Protein 6OWE (pdb70)

Sequence (1786 aa):
RHMQEILDAILSGDAASADYAALALPESYRAVTLHKGEERMFDGLASSRDKDPRKSLHLDDVPLPELGPGEALVAVMASSVNYNTVWSSSIFEPVSTFGFLERYGRLSPLTARHDLPYHVLGSDLAGVVLRTGAGVNAWKPGDEVVAHCLSVELESPDGHNDTMMDPEQRIWGFETNFGGLAQLALVKTNQLLPKPKHLTWEEAASPGLVNSTAYRQLVSRNGAGLKQGDNVLIWGASSSGGLGSYATQYALAGGATPICVVSSPRKADICRAMGAEAIIDRSSAEGYRFWKDEEHHQDPREWKRLGGKIREFTGGEDVDIVFEHPGRRETFGASVYVTRKGGTIVTCASTSGYMHQYDNRYLWMSLKRIVGSHFANYREAFEANRLVAKGKIHPTLSKVYALEETGQAALDVHHNKHQGKVGVLCLAPREGLGVTDPELRSSKKHLTKINAFRNEGRHMQEILDAILSGDAASADYAALALPESYRAVTLHKGEERRMFDGLASSRDKDPRKSLHLDDVVPLPELGPGEALVAVMASSVNYNTVWSSIFEPVSTFGFLERYGRLSPLTARHDLPYHVLGSDLAGVVLRTGAGVNAWKPGDEVVAHCLSVELESPDGHNDTMMDPEQRIWGFETNFGGLAQLALVKTNQLLPKPKHLTWEEAASPGLVNSTAYRQLVSRNGAGLKQGDNVLIWGASSSGGLGSYATQYALAGGATPIICVVSSPRKADICRAMGAEAIIDRSSAEGYRFWKDEHHQDPREWKKRLGGKIREFTGGEDVDIVFEHPGRETFGASVYVTRKGGTIVTCASTSGYMHQYDNRYLWMSLKRIVGSHFANYREAFEANRLVAKGKIHPTLSKVYALEETGQAALDVHHNKHQGKVGVLCLAPREGLGVTDPELRSKHLTKINAFRNGRHMQEILDAILSGDAASADYAALALPESYRAVTLHKGEERMFDGLASRDKDPRKSLHLDDVPLPELGPGEALVAVMASSVNNYNTVWSSIFEPVSTFGFLERYGRLSPLTARHDLPYHVLGSDLAGVVLRTGAGVNAWKPGDEVVAHCLSVELESPDGHNDTMMDPEQRIWGFETNFGGLAQLALVKTNQLLPKPKHLTWEEAASSPGLVNSSTAYRQLVSRNGAGLKQGDNVLIWGASGGLGSYATQYALAGGATPICVVSSPRKADICRAMGAEAIIDRSSAEGYRFWKDEHHQDPRREWKRLGGKIREFTGGEDVDIVFEHPGRRETFGASVYVTRKGGTIVTCASTSGYMHQYDNRYLWMMSLKRIVGSHFANYREAFEANRLVAKGKIHPTLSKVYALEETGQAALDVHHNKHQGKVGVLCLAPREGLGVTDPELRSKHLTKINAFRNRHMQEILDAILSGDAASADYAALALPESYRAVTLHKGEERMFDGLASRDKDPRKSLHLDDVPLPELGPGEALVAVMASSVNYNTVWSSSIFEPVSTFGFLERYGRLSPLTARHDLPYHVLGSDLAGVVLRTGAGVNAWKPGDEVVAHCLSVELESPDGHNDTMMDPEQRIWGFETNFGGLAQLALVKTNQLLPKPKHLTWEEAASSPGLVNSSTAYRQLVSRNGAGLKQGDNVLIWGASGGLGSYATQYALAGGATPIICVVSSPRKADICRAMGAEAIIDRSAEGYRFWKDEHHQDPREWKRLGGKIREFTGGEDVDIVFEHPGRETFGASVYVTRKGGTIVTCASTSGYMHQYDNRYLWMMSLKRIVGSHFANYREAFEANRLVAKGKIHPTLSKVYALEETGQAALDVHHNKHQGKVGVLCLAPREGLGVTDPELRSSKHLTKINAFR

Radius of gyration: 35.24 Å; Cα contacts (8 Å, |Δi|>4): 4575; chains: 4; bounding box: 101×75×95 Å

Foldseek 3Di:
DLLVVVLVLVQVPDQDLVNLQPRDDDFWWKFWKFFQVCLCVQPPDDLLPQFLVVGIDTDIGGDFDAAAQKFKWQFQWAFDDVLNLCQSNQPPHHLLVLLVVQLVPDVVSVSFNDRMAGAGQKTWGFTRDHYPPDDPDGGGATWIFGFWDADCPDVLPPVPNVRRPSIDGHRNSGGQHRLIRMGMDRCLGIDHFQQQDWRQLSRQQRFLLLQLLCQACDPLHFNDAAAFEEEEEQLFAANNVNNLLCCVLRNHAYQYEAADVVSVVLSVVSPHDRYHHCNVVVQAQPPDDPHGDVVSLVVVLVSSCVVVVRDFGQEYADACAARCVQSRLQRHAQCHEYEYAYHVPDHPHDYDCCSCPVSVYYYRYTYTGRSVSSNVSVVCCSVVSTEAQEAEEDESVCVSVSSSCVSNVVATHIYMYGHSNPDTDDRRPPNVSCVVCVCVNCSNYD/DDPLLVVVVVQVQVVDQDLVNLQPRDDDQWWKFWKFFLVCLCVQPPHDLLPQFLVVGIDTDIGGDFDAAAQKFKWFFFWAFDDVLNLCQSNQPPHHLLVLLVVQLVPDVVSVSFNDRMAGAGQKGWGFTRDHYHPDDPDGGGATWIFGFKDAPCPDVLCVVPNVRRPSIDGHRNSGGQHRLIRMGMGRCLRIDHFQQQDWRFLSRQQRFLLLQLLCQACDPLHQNDAAAFEEEEEQLFAANNVNNLLCCVLRNHAYQYEAADVVSVVLSVVSPHDHYHRCNVVVQAQAPDDPHGDVVSLVVVLVSVCVVVVRDFGQEYADACAARCVQSRLQRHAQCHEYEYAYHVPDHPHDYDCCSCVVSVYYYRYTYTHRSVSSNVSSVCCSVVSTAAQEAEEEESVCVSVSSSCVSVVVATHIYMYGHSNPDPDDRRPPNVSCVVNVCVNCSRYD/DVLLVVVLVQVQVVDDDLVNLQPRDDDFKWKFWKFFLVCLCVCPPHDLLPQFLLVGIDTDIGGDFDAAAQKFKWQFFWAFQAPLNLCQSNQPPHHLLVLLVVQLVPDVVSVSQNDRMAGAGQKTWGFTRDHYPPDDPDGGGFTWMWAQKDAPCPDVQPVVPNVRGPDIDGHRRNGGQHRLIRMGMDGNLGIAHFQQQDARQFSRFLHFLLLQLLCQACDPLHFNDAAAFEEEAEPLLANNNVNNLLVCVLRNHAYQYEAADVVSVQLSVLSPHDRYHRCNVVPQQQCPDDPRGDVVSLVVVLVSSCVVVVRDFGQEYADACAARCQQSRLQRHAQQHEYEYAHHNPDHPHDYDCCSCVVSVYYYRYGYTHDSVSVNVSSVCCSVVSGAGQEAEEEESVCVSVLSSCNSVVVFSHTYMYGHSNPDPDDRRPDNVSCVVRVSSNCSRYD/DLLVVVLVLVQVVDHDLVNLQPRDDDQWWKFWKFFQVCQCVCPPDDLLPQFLVVGIDTDIGGDFDAAAQKFKWQFFWAFAAPLNLCQSNQPPHHLLVLLVVQLVPDVVSVSQNDRMAGAGQKTWGFTRDHHPPDDPDGGGFTWIFAFKDAPCPDVQPVVPNVRGPDIDGHRRNGGQHRLIRMGMDGNLGIAHFQQQDWRQFSRFLHQLLLQLLCQPCDPLHFNDAAAFEEEAEPLLANNNVNNLLVCVLRNHAYQYEAADPVSVQLSVLSPHDRYHRCVVVPQQQAPDPPHGDVVSLVVVLVSSCVVVVRDFGQEYADACAARCVQSVLQRHAQQHEYEYAHHNPDHPHDYDCCSCVVSVYYYRYGYTHDSVSVNVSSVCVSVVSGAGQEQEEEESVCVSVQSSCNSVVVFSHTYMYGHSNPDTDDRRPPNVSNVVCVSNNHSRD

InterPro domains:
  IPR010085 Crotonyl-CoA reductase [TIGR01751] (32-428)
  IPR011032 GroES-like superfamily [SSF50129] (49-230)
  IPR013149 Alcohol dehydrogenase-like, C-terminal [PF00107] (236-378)
  IPR013154 Alcohol dehydrogenase-like, N-terminal [PF08240] (65-193)
  IPR020843 Enoylreductase domain [SM00829] (49-415)
  IPR036291 NAD(P)-binding domain superfamily [SSF51735] (198-392)
  IPR051603 Zinc-Containing ADH Family: Quinone Oxidoreductase/CCCR [PTHR44154] (21-416)

Nearest PDB structures (foldseek):
  6na4-assembly1_B  TM=9.477E-01  e=1.054E-97  Kitasatospora setae KM-6054
  3hzz-assembly1_C  TM=9.915E-01  e=1.833E-90  Streptomyces collinus
  3krt-assembly1_C  TM=9.828E-01  e=1.570E-88  Streptomyces coelicolor
  4a0s-assembly1_B  TM=9.106E-01  e=6.440E-63  Streptomyces cinnabarigriseus
  4y0k-assembly1_A  TM=8.969E-01  e=2.979E-45  Streptomyces sp. NRRL 2288

B-factor: mean 26.21, std 10.28, range [14.41, 88.29]

Solvent-accessible surface area: 62397 Å² total; per-residue (Å²): 227,86,12,82,104,1,20,65,17,17,76,70,70,124,32,58,39,76,71,13,56,85,32,56,58,14,154,49,4,88,0,0,0,0,59,73,82,52,48,186,78,12,103,88,85,64,45,138,94,27,22,0,128,130,0,15,47,43,37,94,4,82,38,27,131,68,5,49,29,14,0,9,0,0,0,0,0,0,0,3,5,75,23,3,0,63,2,0,2,18,36,72,75,21,1,4,38,51,1,65,157,7,10,164,37,10,122,47,10,45,35,14,68,50,94,39,0,0,1,2,1,1,2,0,0,3,0,1,53,39,17,52,44,21,76,60,42,120,23,23,31,66,0,8,2,4,1,3,4,7,62,11,27,23,20,35,1,2,55,9,1,0,35,1,69,47,17,21,13,5,3,30,23,3,0,5,0,0,0,0,40,0,2,10,4,35,11,31,3,0,7,69,10,3,117,1,0,5,10,2,5,4,1,0,8,18,26,12,3,4,10,0,2,4,0,0,6,8,185,36,9,5,16,14,59,9,14,7,6,0,0,0,3,31,0,2,16,15,28,1,0,0,0,0,21,0,0,55,37,5,23,9,45,5,0,0,1,5,32,33,101,132,26,10,81,14,0,127,64,34,43,4,162,8,22,1,26,94,76,84,52,40,20,173,6,30,126,77,124,46,91,13,14,70,175,23,4,136,97,0,9,35,51,2,120,127,85,11,74,46,55,38,0,22,6,0,0,0,24,25,0,67,74,6,0,2,0,0,1,53,7,6,61,59,32,7,18,0,0,0,12,22,11,57,56,23,72,53,0,28,0,7,0,91,72,0,36,93,26,4,4,67,0,2,2,0,22,7,0,0,5,44,8,0,63,23,1,19,34,5,2,42,85,5,112,1,19,2,2,2,5,84,24,23,44,9,121,92,0,10,48,0,0,14,16,10,19,38,76,139,35,10,2,6,2,0,0,21,16,13,4,82,143,71,44,37,20,44,82,36,74,132,42,42,84,156,22,72,123,115,3,58,32,2,76,113,166,45,213,85,7,67,100,0,13,66,16,16,79,67,73,122,31,57,38,77,70,14,55,85,30,56,59,14,160,54,5,75,0,0,0,0,59,67,82,54,58,187,78,10,108,90,86,66,48,137,95,24,23,0,129,128,0,16,47,41,36,95,5,81,41,26,144,61,5,46,29,15,0,9,0,0,0,0,0,0,0,3,5,76,24,3,0,64,1,0,3,18,30,67,74,24,1,1,37,54,0,70,154,6,11,164,33,11,120,43,11,45,49,12,58,46,83,38,0,0,0,2,1,1,2,0,0,3,0,0,53,39,14,54,46,16,65,59,42,113,24,22,29,65,0,8,2,4,0,2,5,5,67,9,26,22,19,33,1,2,56,10,1,0,32,1,68,48,16,21,11,4,3,28,21,3,0,5,0,0,0,0,28,0,1,8,3,33,11,32,3,0,6,68,10,3,116,1,0,5,8,4,6,4,2,0,8,19,26,13,4,4,9,0,2,5,0,0,5,8,181,36,9,6,16,14,60,9,14,8,4,0,0,0,3,31,0,2,18,16,28,0,0,0,0,0,23,0,0,54,38,4,24,9,38,3,0,0,1,5,28,33,97,136,27,9,82,13,0,126,66,22,44,3,159,7,22,1,27,94,71,83,50,39,20,176,5,34,136,76,131,54,90,12,33,57,194,24,4,97,97,0,10,34,55,2,120,128,82,21,75,46,60,39,0,21,6,0,0,0,24,25,0,65,74,7,0,1,0,0,2,50,8,5,60,62,30,8,18,0,0,0,13,22,10,59,55,24,74,54,0,28,0,6,0,88,64,0,36,94,26,4,6,68,0,2,2,0,17,7,0,0,5,43,7,0,62,26,1,18,34,4,1,41,84,5,118,0,18,2,2,2,5,75,22,16,43,6,108,86,0,11,64,0,0,22,20,10,22,41,74,143,36,12,2,7,3,0,0,22,16,8,5,80,141,69,44,41,17,43,82,43,81,137,42,42,79,158,29,72,121,101,2,60,35,4,77,118,98,181,70,16,98,77,1,19,63,15,18,80,68,71,120,33,56,37,76,70,14,54,88,34,57,59,12,155,55,4,79,0,0,0,0,55,72,79,55,23,170,76,7,104,89,92,61,54,142,97,27,22,0,126,133,0,20,50,48,36,96,5,82,43,24,144,61,5,50,26,19,0,8,0,0,0,0,0,0,2,3,36,123,24,5,2,113,1,0,2,15,30,118,112,23,9,2,24,60,4,62,130,35,10,191,88,23,121,50,14,42,41,18,61,51,91,37,0,0,1,1,6,10,2,0,0,3,0,1,55,44,15,55,35,20,68,57,40,116,24,23,31,62,0,9,9,8,6,12,5,12,74,10,48,32,24,42,0,2,59,10,6,1,32,2,76,110,42,24,16,4,2,29,46,6,0,5,0,0,0,0,37,0,1,9,4,40,4,23,3,0,8,63,10,2,118,0,0,6,9,2,6,6,3,2,10,27,35,41,5,4,8,0,2,5,0,0,4,8,183,32,10,8,14,12,55,8,3,8,2,0,0,0,3,31,0,4,35,35,29,0,2,0,0,0,11,0,0,58,17,4,4,6,44,3,0,0,1,5,37,31,103,98,62,9,72,0,0,124,45,9,30,3,156,8,22,1,27,105,72,83,52,19,11,158,6,41,136,77,131,50,89,12,26,70,197,22,3,139,99,0,8,37,52,2,119,126,81,18,75,48,56,39,0,20,6,0,0,0,22,24,0,62,68,6,0,2,0,0,1,52,7,5,56,45,34,6,18,0,0,0,10,23,14,119,54,23,85,57,0,26,0,7,0,56,71,0,39,69,28,6,6,69,0,2,2,0,24,40,0,1,6,42,6,4,45,21,0,17,38,1,2,40,76,4,87,0,11,2,4,2,8,74,14,22,37,3,110,90,0,11,60,0,0,22,6,20,33,66,102,124,42,66,20,33,4,0,0,19,15,12,5,84,144,73,43,33,19,45,84,36,75,116,28,42,83,149,47,81,118,86,3,58,15,5,66,161,214,83,9,93,91,0,22,69,16,15,78,68,69,122,31,56,38,76,71,14,56,87,32,51,62,13,153,51,3,75,0,0,0,0,54,74,77,56,25,164,77,9,102,88,86,64,53,151,94,27,20,0,127,130,0,20,49,42,34,93,4,82,41,28,122,59,5,55,26,14,0,10,0,0,0,0,0,0,2,2,39,118,26,5,2,112,1,0,2,18,34,117,110,21,9,2,24,62,3,60,127,35,9,185,89,26,122,45,16,43,36,13,61,52,89,38,0,0,1,2,9,10,2,0,0,4,0,1,57,44,13,64,36,23,70,58,41,117,24,23,26,61,0,9,10,8,6,12,5,15,64,10,36,25,24,44,0,2,58,11,6,1,32,1,78,83,40,21,14,4,2,31,46,8,0,6,0,0,0,0,32,0,2,8,1,40,4,29,4,1,8,62,11,2,131,1,0,5,9,2,5,6,3,3,8,25,38,41,5,4,8,0,1,4,0,0,4,8,180,32,10,8,15,11,56,8,4,7,3,0,0,0,3,32,0,4,34,36,30,0,2,0,0,0,12,0,0,57,18,4,3,6,45,3,0,0,1,5,34,31,100,185,64,11,80,20,0,127,42,10,30,3,157,10,23,1,26,102,66,82,52,20,13,160,7,41,129,72,128,47,89,13,13,70,178,24,3,138,100,0,9,38,54,1,119,126,80,19,74,45,56,40,0,20,5,0,0,0,22,24,0,67,74,7,0,1,0,0,1,52,8,5,59,45,34,6,18,0,0,0,10,24,15,120,56,24,88,53,0,28,0,7,0,61,73,0,38,63,28,5,6,68,0,2,2,0,24,41,0,2,6,37,4,4,46,22,1,16,38,2,2,39,75,4,83,0,11,2,5,3,20,78,16,19,44,12,107,87,0,11,54,0,0,15,5,20,33,46,102,111,62,72,20,31,3,0,0,19,14,13,5,82,145,70,42,36,19,42,85,47,90,124,36,40,80,135,46,80,115,83,3,58,20,12,124

CATH classification: 3.90.180.10 (+1 more: 3.40.50.720)

Structure (mmCIF, N/CA/C/O backbone):
data_6OWE
#
_entry.id   6OWE
#
_cell.length_a   109.100
_cell.length_b   78.700
_cell.length_c   138.900
_cell.angle_alpha   90.00
_cell.angle_beta   108.10
_cell.angle_gamma   90.00
#
_symmetry.space_group_name_H-M   'P 1 21 1'
#
loop_
_entity.id
_entity.type
_entity.pdbx_description
1 polymer 'Crotonyl-CoA carboxylase/reductase'
2 non-polymer 'NADPH DIHYDRO-NICOTINAMIDE-ADENINE-DINUCLEOTIDE PHOSPHATE'
3 non-polymer "5'-O-[(S)-{[(S)-[(3R)-4-({(1E)-3-[(2-{[(2S)-2-carboxybutanoyl]sulfanyl}ethyl)amino]-3-oxoprop-1-en-1-yl}amino)-3-hydroxy-2,2-dimethyl-4-oxobutoxy](hydroxy)phosphoryl]oxy}(hydroxy)phosphoryl]adenosine 3'-(dihydrogen phosphate)"
4 non-polymer IMIDAZOLE
5 water water
#
loop_
_atom_site.group_PDB
_atom_site.id
_atom_site.type_symbol
_atom_site.label_atom_id
_atom_site.label_alt_id
_atom_site.label_comp_id
_atom_site.label_asym_id
_atom_site.label_entity_id
_atom_site.label_seq_id
_atom_site.pdbx_PDB_ins_code
_atom_site.Cartn_x
_atom_site.Cartn_y
_atom_site.Cartn_z
_atom_site.occupancy
_atom_site.B_iso_or_equiv
_atom_site.auth_seq_id
_atom_site.auth_comp_id
_atom_site.auth_asym_id
_atom_site.auth_atom_id
_atom_site.pdbx_PDB_model_num
ATOM 1 N N . ARG A 1 3 ? 13.911 -27.774 -73.395 1.00 50.25 -1 ARG A N 1
ATOM 2 C CA . ARG A 1 3 ? 13.176 -26.626 -72.907 1.00 43.46 -1 ARG A CA 1
ATOM 3 C C . ARG A 1 3 ? 13.659 -26.218 -71.518 1.00 32.96 -1 ARG A C 1
ATOM 4 O O . ARG A 1 3 ? 13.830 -27.046 -70.599 1.00 35.16 -1 ARG A O 1
ATOM 12 N N . HIS A 1 4 ? 13.873 -24.919 -71.378 1.00 30.65 0 HIS A N 1
ATOM 13 C CA . HIS A 1 4 ? 14.040 -24.357 -70.050 1.00 29.80 0 HIS A CA 1
ATOM 14 C C . HIS A 1 4 ? 12.825 -24.664 -69.168 1.00 30.30 0 HIS A C 1
ATOM 15 O O . HIS A 1 4 ? 12.994 -24.930 -67.975 1.00 29.63 0 HIS A O 1
ATOM 22 N N . MET A 1 5 ? 11.599 -24.682 -69.745 1.00 31.56 1 MET A N 1
ATOM 23 C CA . MET A 1 5 ? 10.396 -24.931 -68.934 1.00 28.46 1 MET A CA 1
ATOM 24 C C . MET A 1 5 ? 10.358 -26.366 -68.442 1.00 28.52 1 MET A C 1
ATOM 25 O O . MET A 1 5 ? 10.034 -26.614 -67.279 1.00 28.60 1 MET A O 1
ATOM 30 N N . GLN A 1 6 ? 10.745 -27.327 -69.296 1.00 28.85 2 GLN A N 1
ATOM 31 C CA . GLN A 1 6 ? 10.820 -28.715 -68.854 1.00 30.91 2 GLN A CA 1
ATOM 32 C C . GLN A 1 6 ? 11.818 -28.885 -67.704 1.00 32.49 2 GLN A C 1
ATOM 33 O O . GLN A 1 6 ? 11.549 -29.618 -66.743 1.00 33.45 2 GLN A O 1
ATOM 39 N N . GLU A 1 7 ? 12.964 -28.208 -67.774 1.00 30.15 3 GLU A N 1
ATOM 40 C CA . GLU A 1 7 ? 13.953 -28.286 -66.696 1.00 33.84 3 GLU A CA 1
ATOM 41 C C . GLU A 1 7 ? 13.394 -27.744 -65.382 1.00 34.94 3 GLU A C 1
ATOM 42 O O . GLU A 1 7 ? 13.704 -28.271 -64.302 1.00 30.32 3 GLU A O 1
ATOM 48 N N . ILE A 1 8 ? 12.602 -26.665 -65.453 1.00 29.45 4 ILE A N 1
ATOM 49 C CA . ILE A 1 8 ? 11.951 -26.141 -64.249 1.00 29.58 4 ILE A CA 1
ATOM 50 C C . ILE A 1 8 ? 11.000 -27.183 -63.673 1.00 27.84 4 ILE A C 1
ATOM 51 O O . ILE A 1 8 ? 10.993 -27.441 -62.461 1.00 31.97 4 ILE A O 1
ATOM 56 N N . LEU A 1 9 ? 10.174 -27.801 -64.528 1.00 25.12 5 LEU A N 1
ATOM 57 C CA . LEU A 1 9 ? 9.229 -28.797 -64.018 1.00 26.20 5 LEU A CA 1
ATOM 58 C C . LEU A 1 9 ? 9.970 -29.975 -63.412 1.00 30.65 5 LEU A C 1
ATOM 59 O O . LEU A 1 9 ? 9.638 -30.457 -62.314 1.00 25.94 5 LEU A O 1
ATOM 64 N N . ASP A 1 10 ? 11.012 -30.438 -64.100 1.00 29.04 6 ASP A N 1
ATOM 65 C CA . ASP A 1 10 ? 11.760 -31.570 -63.574 1.00 35.04 6 ASP A CA 1
ATOM 66 C C . ASP A 1 10 ? 12.337 -31.260 -62.198 1.00 27.67 6 ASP A C 1
ATOM 67 O O . ASP A 1 10 ? 12.315 -32.117 -61.316 1.00 30.97 6 ASP A O 1
ATOM 72 N N . ALA A 1 11 ? 12.860 -30.040 -61.996 1.00 29.89 7 ALA A N 1
ATOM 73 C CA . ALA A 1 11 ? 13.359 -29.654 -60.679 1.00 27.70 7 ALA A CA 1
ATOM 74 C C . ALA A 1 11 ? 12.268 -29.767 -59.627 1.00 32.24 7 ALA A C 1
ATOM 75 O O . ALA A 1 11 ? 12.486 -30.348 -58.560 1.00 30.71 7 ALA A O 1
ATOM 77 N N . ILE A 1 12 ? 11.074 -29.231 -59.923 1.00 28.52 8 ILE A N 1
ATOM 78 C CA . ILE A 1 12 ? 9.970 -29.290 -58.962 1.00 28.53 8 ILE A CA 1
ATOM 79 C C . ILE A 1 12 ? 9.585 -30.739 -58.685 1.00 32.29 8 ILE A C 1
ATOM 80 O O . ILE A 1 12 ? 9.425 -31.144 -57.526 1.00 34.62 8 ILE A O 1
ATOM 85 N N . LEU A 1 13 ? 9.472 -31.557 -59.741 1.00 32.26 9 LEU A N 1
ATOM 86 C CA . LEU A 1 13 ? 9.011 -32.927 -59.550 1.00 28.47 9 LEU A CA 1
ATOM 87 C C . LEU A 1 13 ? 10.032 -33.775 -58.798 1.00 35.77 9 LEU A C 1
ATOM 88 O O . LEU A 1 13 ? 9.645 -34.731 -58.121 1.00 38.00 9 LEU A O 1
ATOM 93 N N . SER A 1 14 ? 11.319 -33.435 -58.882 1.00 37.96 10 SER A N 1
ATOM 94 C CA . SER A 1 14 ? 12.340 -34.255 -58.229 1.00 44.40 10 SER A CA 1
ATOM 95 C C . SER A 1 14 ? 12.149 -34.272 -56.719 1.00 51.31 10 SER A C 1
ATOM 96 O O . SER A 1 14 ? 12.351 -35.305 -56.071 1.00 48.91 10 SER A O 1
ATOM 99 N N . GLY A 1 15 ? 11.753 -33.140 -56.143 1.00 52.87 11 GLY A N 1
ATOM 100 C CA . GLY A 1 15 ? 11.468 -33.064 -54.733 1.00 55.94 11 GLY A CA 1
ATOM 101 C C . GLY A 1 15 ? 12.632 -32.649 -53.867 1.00 59.54 11 GLY A C 1
ATOM 102 O O . GLY A 1 15 ? 12.414 -32.302 -52.696 1.00 59.94 11 GLY A O 1
ATOM 103 N N . ASP A 1 16 ? 13.849 -32.647 -54.406 1.00 60.41 12 ASP A N 1
ATOM 104 C CA . ASP A 1 16 ? 15.067 -32.392 -53.647 1.00 61.35 12 ASP A CA 1
ATOM 105 C C . ASP A 1 16 ? 15.929 -31.329 -54.325 1.00 57.21 12 ASP A C 1
ATOM 106 O O . ASP A 1 16 ? 17.162 -31.400 -54.310 1.00 59.50 12 ASP A O 1
ATOM 111 N N . ALA A 1 17 ? 15.304 -30.331 -54.946 1.00 45.92 13 ALA A N 1
ATOM 112 C CA . ALA A 1 17 ? 16.042 -29.177 -55.434 1.00 39.41 13 ALA A CA 1
ATOM 113 C C . ALA A 1 17 ? 16.158 -28.164 -54.301 1.00 44.30 13 ALA A C 1
ATOM 114 O O . ALA A 1 17 ? 15.169 -27.886 -53.607 1.00 43.21 13 ALA A O 1
ATOM 116 N N . ALA A 1 18 ? 17.365 -27.631 -54.098 1.00 40.86 14 ALA A N 1
ATOM 117 C CA . ALA A 1 18 ? 17.568 -26.596 -53.093 1.00 39.33 14 ALA A CA 1
ATOM 118 C C . ALA A 1 18 ? 17.349 -25.209 -53.703 1.00 35.60 14 ALA A C 1
ATOM 119 O O . ALA A 1 18 ? 17.231 -25.051 -54.920 1.00 40.27 14 ALA A O 1
ATOM 121 N N . SER A 1 19 ? 17.289 -24.196 -52.837 1.00 32.25 15 SER A N 1
ATOM 122 C CA . SER A 1 19 ? 17.072 -22.827 -53.300 1.00 30.75 15 SER A CA 1
ATOM 123 C C . SER A 1 19 ? 18.103 -22.420 -54.353 1.00 35.45 15 SER A C 1
ATOM 124 O O . SER A 1 19 ? 17.760 -21.796 -55.368 1.00 34.62 15 SER A O 1
ATOM 127 N N . ALA A 1 20 ? 19.372 -22.783 -54.135 1.00 38.68 16 ALA A N 1
ATOM 128 C CA . ALA A 1 20 ? 20.431 -22.463 -55.095 1.00 39.39 16 ALA A CA 1
ATOM 129 C C . ALA A 1 20 ? 20.191 -23.120 -56.451 1.00 39.14 16 ALA A C 1
ATOM 130 O O . ALA A 1 20 ? 20.543 -22.548 -57.491 1.00 40.54 16 ALA A O 1
ATOM 132 N N . ASP A 1 21 ? 19.604 -24.321 -56.468 1.00 37.55 17 ASP A N 1
ATOM 133 C CA . ASP A 1 21 ? 19.285 -24.973 -57.734 1.00 38.90 17 ASP A CA 1
ATOM 134 C C . ASP A 1 21 ? 18.267 -24.162 -58.535 1.00 36.13 17 ASP A C 1
ATOM 135 O O . ASP A 1 21 ? 18.448 -23.929 -59.733 1.00 35.10 17 ASP A O 1
ATOM 140 N N . TYR A 1 22 ? 17.190 -23.708 -57.884 1.00 35.42 18 TYR A N 1
ATOM 141 C CA . TYR A 1 22 ? 16.219 -22.880 -58.592 1.00 29.64 18 TYR A CA 1
ATOM 142 C C . TYR A 1 22 ? 16.859 -21.590 -59.077 1.00 35.94 18 TYR A C 1
ATOM 143 O O . TYR A 1 22 ? 16.588 -21.129 -60.193 1.00 37.82 18 TYR A O 1
ATOM 152 N N . ALA A 1 23 ? 17.717 -20.988 -58.255 1.00 35.08 19 ALA A N 1
ATOM 153 C CA . ALA A 1 23 ? 18.359 -19.746 -58.670 1.00 39.10 19 ALA A CA 1
ATOM 154 C C . ALA A 1 23 ? 19.280 -19.948 -59.877 1.00 39.26 19 ALA A C 1
ATOM 155 O O . ALA A 1 23 ? 19.571 -18.973 -60.589 1.00 41.63 19 ALA A O 1
ATOM 157 N N . ALA A 1 24 ? 19.702 -21.192 -60.138 1.00 38.95 20 ALA A N 1
ATOM 158 C CA . ALA A 1 24 ? 20.605 -21.555 -61.227 1.00 38.47 20 ALA A CA 1
ATOM 159 C C . ALA A 1 24 ? 19.893 -21.964 -62.514 1.00 42.32 20 ALA A C 1
ATOM 160 O O . ALA A 1 24 ? 20.557 -22.132 -63.543 1.00 40.89 20 ALA A O 1
ATOM 162 N N . LEU A 1 25 ? 18.579 -22.145 -62.502 1.00 36.19 21 LEU A N 1
ATOM 163 C CA . LEU A 1 25 ? 17.898 -22.551 -63.726 1.00 36.07 21 LEU A CA 1
ATOM 164 C C . LEU A 1 25 ? 17.719 -21.353 -64.651 1.00 34.30 21 LEU A C 1
ATOM 165 O O . LEU A 1 25 ? 17.348 -20.257 -64.213 1.00 40.01 21 LEU A O 1
ATOM 170 N N . ALA A 1 26 ? 17.965 -21.566 -65.939 1.00 36.21 22 ALA A N 1
ATOM 171 C CA . ALA A 1 26 ? 17.730 -20.506 -66.908 1.00 34.09 22 ALA A CA 1
ATOM 172 C C . ALA A 1 26 ? 16.234 -20.303 -67.113 1.00 33.50 22 ALA A C 1
ATOM 173 O O . ALA A 1 26 ? 15.465 -21.267 -67.198 1.00 36.01 22 ALA A O 1
ATOM 175 N N . LEU A 1 27 ? 15.826 -19.050 -67.205 1.00 36.43 23 LEU A N 1
ATOM 176 C CA . LEU A 1 27 ? 14.428 -18.751 -67.459 1.00 37.16 23 LEU A CA 1
ATOM 177 C C . LEU A 1 27 ? 14.079 -19.020 -68.926 1.00 43.01 23 LEU A C 1
ATOM 178 O O . LEU A 1 27 ? 14.883 -18.741 -69.821 1.00 43.61 23 LEU A O 1
ATOM 183 N N . PRO A 1 28 ? 12.891 -19.549 -69.213 1.00 37.67 24 PRO A N 1
ATOM 184 C CA . PRO A 1 28 ? 12.468 -19.675 -70.613 1.00 38.40 24 PRO A CA 1
ATOM 185 C C . PRO A 1 28 ? 12.202 -18.296 -71.192 1.00 32.58 24 PRO A C 1
ATOM 186 O O . PRO A 1 28 ? 12.155 -17.293 -70.476 1.00 33.16 24 PRO A O 1
ATOM 190 N N . GLU A 1 29 ? 12.090 -18.233 -72.522 1.00 34.97 25 GLU A N 1
ATOM 191 C CA . GLU A 1 29 ? 11.880 -16.936 -73.156 1.00 35.36 25 GLU A CA 1
ATOM 192 C C . GLU A 1 29 ? 10.405 -16.628 -73.392 1.00 36.59 25 GLU A C 1
ATOM 193 O O . GLU A 1 29 ? 10.051 -15.457 -73.558 1.00 37.11 25 GLU A O 1
ATOM 199 N N . SER A 1 30 ? 9.547 -17.646 -73.378 1.00 31.34 26 SER A N 1
ATOM 200 C CA . SER A 1 30 ? 8.099 -17.465 -73.410 1.00 26.96 26 SER A CA 1
ATOM 201 C C . SER A 1 30 ? 7.466 -18.484 -72.471 1.00 26.64 26 SER A C 1
ATOM 202 O O . SER A 1 30 ? 8.120 -19.415 -72.005 1.00 26.48 26 SER A O 1
ATOM 205 N N . TYR A 1 31 ? 6.175 -18.305 -72.182 1.00 22.75 27 TYR A N 1
ATOM 206 C CA . TYR A 1 31 ? 5.428 -19.310 -71.431 1.00 21.85 27 TYR A CA 1
ATOM 207 C C . TYR A 1 31 ? 4.019 -19.430 -72.004 1.00 23.29 27 TYR A C 1
ATOM 208 O O . TYR A 1 31 ? 3.494 -18.483 -72.590 1.00 24.15 27 TYR A O 1
ATOM 217 N N . ARG A 1 32 ? 3.397 -20.594 -71.804 1.00 23.84 28 ARG A N 1
ATOM 218 C CA . ARG A 1 32 ? 2.037 -20.807 -72.281 1.00 24.27 28 ARG A CA 1
ATOM 219 C C . ARG A 1 32 ? 1.036 -20.208 -71.296 1.00 25.03 28 ARG A C 1
ATOM 220 O O . ARG A 1 32 ? 1.195 -20.324 -70.076 1.00 23.33 28 ARG A O 1
ATOM 228 N N . ALA A 1 33 ? -0.006 -19.562 -71.828 1.00 22.52 29 ALA A N 1
ATOM 229 C CA . ALA A 1 33 ? -0.900 -18.764 -70.986 1.00 19.92 29 ALA A CA 1
ATOM 230 C C . ALA A 1 33 ? -2.295 -18.698 -71.600 1.00 25.35 29 ALA A C 1
ATOM 231 O O . ALA A 1 33 ? -2.441 -18.658 -72.823 1.00 23.47 29 ALA A O 1
ATOM 233 N N . VAL A 1 34 ? -3.320 -18.666 -70.743 1.00 20.10 30 VAL A N 1
ATOM 234 C CA . VAL A 1 34 ? -4.689 -18.408 -71.208 1.00 19.68 30 VAL A CA 1
ATOM 235 C C . VAL A 1 34 ? -4.879 -16.897 -71.313 1.00 22.10 30 VAL A C 1
ATOM 236 O O . VAL A 1 34 ? -4.705 -16.176 -70.324 1.00 21.71 30 VAL A O 1
ATOM 240 N N . THR A 1 35 ? -5.253 -16.401 -72.500 1.00 21.40 31 THR A N 1
ATOM 241 C CA . THR A 1 35 ? -5.326 -14.944 -72.676 1.00 24.68 31 THR A CA 1
ATOM 242 C C . THR A 1 35 ? -6.623 -14.506 -73.349 1.00 20.56 31 THR A C 1
ATOM 243 O O . THR A 1 35 ? -7.247 -15.266 -74.099 1.00 23.54 31 THR A O 1
ATOM 247 N N . LEU A 1 36 ? -6.965 -13.230 -73.144 1.00 19.52 32 LEU A N 1
ATOM 248 C CA . LEU A 1 36 ? -7.917 -12.498 -73.993 1.00 21.64 32 LEU A CA 1
ATOM 249 C C . LEU A 1 36 ? -7.130 -11.642 -74.980 1.00 23.23 32 LEU A C 1
ATOM 250 O O . LEU A 1 36 ? -6.014 -11.232 -74.674 1.00 22.32 32 LEU A O 1
ATOM 255 N N . HIS A 1 37 ? -7.723 -11.323 -76.140 1.00 20.69 33 HIS A N 1
ATOM 256 C CA . HIS A 1 37 ? -7.122 -10.399 -77.118 1.00 23.91 33 HIS A CA 1
ATOM 257 C C . HIS A 1 37 ? -7.927 -9.101 -77.224 1.00 22.30 33 HIS A C 1
ATOM 258 O O . HIS A 1 37 ? -9.163 -9.127 -77.330 1.00 22.97 33 HIS A O 1
ATOM 265 N N . LYS A 1 38 ? -7.218 -7.962 -77.222 1.00 23.72 34 LYS A N 1
ATOM 266 C CA . LYS A 1 38 ? -7.883 -6.657 -77.166 1.00 27.12 34 LYS A CA 1
ATOM 267 C C . LYS A 1 38 ? -8.771 -6.406 -78.388 1.00 27.01 34 LYS A C 1
ATOM 268 O O . LYS A 1 38 ? -9.859 -5.832 -78.261 1.00 29.53 34 LYS A O 1
ATOM 274 N N . GLY A 1 39 ? -8.357 -6.864 -79.565 1.00 27.68 35 GLY A N 1
ATOM 275 C CA . GLY A 1 39 ? -9.197 -6.641 -80.735 1.00 30.27 35 GLY A CA 1
ATOM 276 C C . GLY A 1 39 ? -10.533 -7.380 -80.741 1.00 30.30 35 GLY A C 1
ATOM 277 O O . GLY A 1 39 ? -11.336 -7.152 -81.655 1.00 29.87 35 GLY A O 1
ATOM 278 N N . GLU A 1 40 ? -10.785 -8.259 -79.772 1.00 26.87 36 GLU A N 1
ATOM 279 C CA . GLU A 1 40 ? -12.015 -9.041 -79.721 1.00 27.03 36 GLU A CA 1
ATOM 280 C C . GLU A 1 40 ? -13.001 -8.547 -78.671 1.00 25.61 36 GLU A C 1
ATOM 281 O O . GLU A 1 40 ? -14.038 -9.190 -78.468 1.00 27.95 36 GLU A O 1
ATOM 287 N N . GLU A 1 41 ? -12.723 -7.421 -78.007 1.00 25.12 37 GLU A N 1
ATOM 288 C CA . GLU A 1 41 ? -13.544 -7.066 -76.851 1.00 27.46 37 GLU A CA 1
ATOM 289 C C . GLU A 1 41 ? -14.992 -6.746 -77.216 1.00 25.35 37 GLU A C 1
ATOM 290 O O . GLU A 1 41 ? -15.839 -6.741 -76.316 1.00 25.33 37 GLU A O 1
ATOM 296 N N . ARG A 1 42 ? -15.308 -6.526 -78.505 1.00 25.15 38 ARG A N 1
ATOM 297 C CA . ARG A 1 42 ? -16.681 -6.271 -78.931 1.00 24.29 38 ARG A CA 1
ATOM 298 C C . ARG A 1 42 ? -17.311 -7.474 -79.608 1.00 26.36 38 ARG A C 1
ATOM 299 O O . ARG A 1 42 ? -18.390 -7.341 -80.200 1.00 26.84 38 ARG A O 1
ATOM 307 N N . MET A 1 43 ? -16.694 -8.660 -79.502 1.00 23.95 39 MET A N 1
ATOM 308 C CA . MET A 1 43 ? -17.140 -9.780 -80.336 1.00 27.65 39 MET A CA 1
ATOM 309 C C . MET A 1 43 ? -18.521 -10.284 -79.940 1.00 22.42 39 MET A C 1
ATOM 310 O O . MET A 1 43 ? -19.166 -10.979 -80.747 1.00 26.83 39 MET A O 1
ATOM 315 N N . PHE A 1 44 ? -18.971 -9.991 -78.718 1.00 22.51 40 PHE A N 1
ATOM 316 C CA . PHE A 1 44 ? -20.255 -10.465 -78.219 1.00 22.33 40 PHE A CA 1
ATOM 317 C C . PHE A 1 44 ? -21.349 -9.399 -78.287 1.00 27.75 40 PHE A C 1
ATOM 318 O O . PHE A 1 44 ? -22.406 -9.577 -77.680 1.00 24.30 40 PHE A O 1
ATOM 326 N N . ASP A 1 45 ? -21.120 -8.299 -79.009 1.00 34.80 41 ASP A N 1
ATOM 327 C CA . ASP A 1 45 ? -22.117 -7.234 -79.095 1.00 36.89 41 ASP A CA 1
ATOM 328 C C . ASP A 1 45 ? -23.458 -7.768 -79.591 1.00 32.73 41 ASP A C 1
ATOM 329 O O . ASP A 1 45 ? -23.524 -8.570 -80.530 1.00 29.22 41 ASP A O 1
ATOM 334 N N . GLY A 1 46 ? -24.533 -7.357 -78.918 1.00 35.22 42 GLY A N 1
ATOM 335 C CA . GLY A 1 46 ? -25.866 -7.775 -79.301 1.00 35.32 42 GLY A CA 1
ATOM 336 C C . GLY A 1 46 ? -26.327 -9.103 -78.736 1.00 35.30 42 GLY A C 1
ATOM 337 O O . GLY A 1 46 ? -27.476 -9.495 -78.988 1.00 35.79 42 GLY A O 1
ATOM 338 N N . LEU A 1 47 ? -25.486 -9.818 -77.988 1.00 27.48 43 LEU A N 1
ATOM 339 C CA . LEU A 1 47 ? -25.929 -11.095 -77.438 1.00 25.29 43 LEU A CA 1
ATOM 340 C C . LEU A 1 47 ? -26.376 -10.961 -75.993 1.00 26.22 43 LEU A C 1
ATOM 341 O O . LEU A 1 47 ? -25.870 -10.123 -75.234 1.00 27.55 43 LEU A O 1
ATOM 346 N N . ALA A 1 48 ? -27.314 -11.833 -75.613 1.00 27.41 44 ALA A N 1
ATOM 347 C CA . ALA A 1 48 ? -27.608 -12.079 -74.204 1.00 29.37 44 ALA A CA 1
ATOM 348 C C . ALA A 1 48 ? -26.399 -12.714 -73.516 1.00 27.83 44 ALA A C 1
ATOM 349 O O . ALA A 1 48 ? -25.646 -13.470 -74.131 1.00 24.36 44 ALA A O 1
ATOM 351 N N A SER A 1 49 ? -26.224 -12.390 -72.226 0.46 25.31 45 SER A N 1
ATOM 352 N N B SER A 1 49 ? -26.214 -12.381 -72.228 0.54 25.10 45 SER A N 1
ATOM 353 C CA A SER A 1 49 ? -25.056 -12.866 -71.482 0.46 25.96 45 SER A CA 1
ATOM 354 C CA B SER A 1 49 ? -25.057 -12.874 -71.474 0.54 26.09 45 SER A CA 1
ATOM 355 C C A SER A 1 49 ? -24.934 -14.387 -71.526 0.46 22.26 45 SER A C 1
ATOM 356 C C B SER A 1 49 ? -24.935 -14.392 -71.534 0.54 22.07 45 SER A C 1
ATOM 357 O O A SER A 1 49 ? -23.836 -14.923 -71.738 0.46 21.53 45 SER A O 1
ATOM 358 O O B SER A 1 49 ? -23.840 -14.928 -71.761 0.54 21.40 45 SER A O 1
ATOM 363 N N . ARG A 1 50 ? -26.053 -15.102 -71.358 1.00 24.09 46 ARG A N 1
ATOM 364 C CA . ARG A 1 50 ? -26.045 -16.565 -71.412 1.00 26.49 46 ARG A CA 1
ATOM 365 C C . ARG A 1 50 ? -25.419 -17.109 -72.696 1.00 25.86 46 ARG A C 1
ATOM 366 O O . ARG A 1 50 ? -24.772 -18.166 -72.679 1.00 25.67 46 ARG A O 1
ATOM 374 N N . ASP A 1 51 ? -25.612 -16.413 -73.818 1.00 23.15 47 ASP A N 1
ATOM 375 C CA . ASP A 1 51 ? -25.184 -16.927 -75.118 1.00 24.14 47 ASP A CA 1
ATOM 376 C C . ASP A 1 51 ? -23.748 -16.579 -75.476 1.00 23.73 47 ASP A C 1
ATOM 377 O O . ASP A 1 51 ? -23.249 -17.055 -76.508 1.00 26.90 47 ASP A O 1
ATOM 382 N N . LYS A 1 52 ? -23.068 -15.795 -74.638 1.00 23.09 48 LYS A N 1
ATOM 383 C CA . LYS A 1 52 ? -21.651 -15.499 -74.824 1.00 22.85 48 LYS A CA 1
ATOM 384 C C . LYS A 1 52 ? -20.823 -16.691 -74.344 1.00 27.23 48 LYS A C 1
ATOM 385 O O . LYS A 1 52 ? -21.027 -17.189 -73.230 1.00 25.87 48 LYS A O 1
ATOM 391 N N . ASP A 1 53 ? -19.921 -17.170 -75.197 1.00 23.15 49 ASP A N 1
ATOM 392 C CA . ASP A 1 53 ? -19.260 -18.468 -75.013 1.00 23.67 49 ASP A CA 1
ATOM 393 C C . ASP A 1 53 ? -17.788 -18.250 -74.675 1.00 24.21 49 ASP A C 1
ATOM 394 O O . ASP A 1 53 ? -17.016 -17.853 -75.564 1.00 23.49 49 ASP A O 1
ATOM 399 N N . PRO A 1 54 ? -17.346 -18.484 -73.429 1.00 23.77 50 PRO A N 1
ATOM 400 C CA . PRO A 1 54 ? -15.916 -18.293 -73.098 1.00 19.91 50 PRO A CA 1
ATOM 401 C C . PRO A 1 54 ? -14.969 -19.105 -73.958 1.00 21.64 50 PRO A C 1
ATOM 402 O O . PRO A 1 54 ? -13.796 -18.732 -74.081 1.00 22.44 50 PRO A O 1
ATOM 406 N N . ARG A 1 55 ? -15.422 -20.213 -74.544 1.00 20.42 51 ARG A N 1
ATOM 407 C CA . ARG A 1 55 ? -14.511 -20.981 -75.392 1.00 22.78 51 ARG A CA 1
ATOM 408 C C . ARG A 1 55 ? -14.071 -20.200 -76.622 1.00 27.32 51 ARG A C 1
ATOM 409 O O . ARG A 1 55 ? -13.010 -20.490 -77.190 1.00 28.68 51 ARG A O 1
ATOM 417 N N . LYS A 1 56 ? -14.862 -19.222 -77.047 1.00 22.61 52 LYS A N 1
ATOM 418 C CA . LYS A 1 56 ? -14.537 -18.448 -78.230 1.00 25.80 52 LYS A CA 1
ATOM 419 C C . LYS A 1 56 ? -13.556 -17.314 -77.950 1.00 26.80 52 LYS A C 1
ATOM 420 O O . LYS A 1 56 ? -12.795 -16.930 -78.847 1.00 26.09 52 LYS A O 1
ATOM 426 N N . SER A 1 57 ? -13.536 -16.781 -76.721 1.00 23.28 53 SER A N 1
ATOM 427 C CA . SER A 1 57 ? -12.721 -15.611 -76.402 1.00 21.99 53 SER A CA 1
ATOM 428 C C . SER A 1 57 ? -11.400 -15.956 -75.742 1.00 24.01 53 SER A C 1
ATOM 429 O O . SER A 1 57 ? -10.487 -15.128 -75.784 1.00 24.40 53 SER A O 1
ATOM 432 N N . LEU A 1 58 ? -11.293 -17.131 -75.109 1.00 21.39 54 LEU A N 1
ATOM 433 C CA . LEU A 1 58 ? -10.090 -17.522 -74.376 1.00 21.27 54 LEU A CA 1
ATOM 434 C C . LEU A 1 58 ? -9.111 -18.207 -75.323 1.00 26.96 54 LEU A C 1
ATOM 435 O O . LEU A 1 58 ? -9.446 -19.209 -75.964 1.00 30.30 54 LEU A O 1
ATOM 440 N N . HIS A 1 59 ? -7.902 -17.680 -75.399 1.00 20.66 55 HIS A N 1
ATOM 441 C CA . HIS A 1 59 ? -6.884 -18.207 -76.296 1.00 24.29 55 HIS A CA 1
ATOM 442 C C . HIS A 1 59 ? -5.751 -18.824 -75.492 1.00 27.26 55 HIS A C 1
ATOM 443 O O . HIS A 1 59 ? -5.439 -18.364 -74.392 1.00 30.30 55 HIS A O 1
ATOM 450 N N . LEU A 1 60 ? -5.126 -19.870 -76.051 1.00 23.26 56 LEU A N 1
ATOM 451 C CA . LEU A 1 60 ? -3.898 -20.423 -75.480 1.00 25.54 56 LEU A CA 1
ATOM 452 C C . LEU A 1 60 ? -2.730 -19.880 -76.298 1.00 27.96 56 LEU A C 1
ATOM 453 O O . LEU A 1 60 ? -2.557 -20.257 -77.463 1.00 31.44 56 LEU A O 1
ATOM 458 N N . ASP A 1 61 ? -1.925 -19.019 -75.692 1.00 24.58 57 ASP A N 1
ATOM 459 C CA . ASP A 1 61 ? -0.856 -18.322 -76.391 1.00 28.84 57 ASP A CA 1
ATOM 460 C C . ASP A 1 61 ? 0.505 -18.570 -75.740 1.00 29.40 57 ASP A C 1
ATOM 461 O O . ASP A 1 61 ? 0.612 -18.910 -74.557 1.00 27.76 57 ASP A O 1
ATOM 466 N N . ASP A 1 62 ? 1.569 -18.334 -76.512 1.00 25.39 58 ASP A N 1
ATOM 467 C CA . ASP A 1 62 ? 2.909 -18.230 -75.949 1.00 27.18 58 ASP A CA 1
ATOM 468 C C . ASP A 1 62 ? 3.250 -16.753 -75.797 1.00 31.01 58 ASP A C 1
ATOM 469 O O . ASP A 1 62 ? 3.185 -15.995 -76.769 1.00 34.49 58 ASP A O 1
ATOM 474 N N . VAL A 1 63 ? 3.549 -16.329 -74.576 1.00 29.65 59 VAL A N 1
ATOM 475 C CA . VAL A 1 63 ? 3.753 -14.904 -74.323 1.00 29.56 59 VAL A CA 1
ATOM 476 C C . VAL A 1 63 ? 5.139 -14.684 -73.730 1.00 23.40 59 VAL A C 1
ATOM 477 O O . VAL A 1 63 ? 5.661 -15.567 -73.031 1.00 24.73 59 VAL A O 1
ATOM 481 N N . PRO A 1 64 ? 5.753 -13.521 -73.954 1.00 26.12 60 PRO A N 1
ATOM 482 C CA . PRO A 1 64 ? 7.085 -13.253 -73.381 1.00 28.62 60 PRO A CA 1
ATOM 483 C C . PRO A 1 64 ? 7.031 -13.086 -71.871 1.00 31.59 60 PRO A C 1
ATOM 484 O O . PRO A 1 64 ? 6.016 -12.660 -71.315 1.00 32.78 60 PRO A O 1
ATOM 488 N N . LEU A 1 65 ? 8.143 -13.409 -71.204 1.00 26.12 61 LEU A N 1
ATOM 489 C CA . LEU A 1 65 ? 8.225 -13.157 -69.758 1.00 28.00 61 LEU A CA 1
ATOM 490 C C . LEU A 1 65 ? 8.278 -11.660 -69.492 1.00 28.94 61 LEU A C 1
ATOM 491 O O . LEU A 1 65 ? 9.052 -10.962 -70.148 1.00 31.04 61 LEU A O 1
ATOM 496 N N . PRO A 1 66 ? 7.499 -11.133 -68.535 1.00 29.94 62 PRO A N 1
ATOM 497 C CA . PRO A 1 66 ? 7.636 -9.718 -68.153 1.00 26.26 62 PRO A CA 1
ATOM 498 C C . PRO A 1 66 ? 8.913 -9.479 -67.358 1.00 27.15 62 PRO A C 1
ATOM 499 O O . PRO A 1 66 ? 9.497 -10.404 -66.799 1.00 28.93 62 PRO A O 1
ATOM 503 N N . GLU A 1 67 ? 9.350 -8.214 -67.317 1.00 31.47 63 GLU A N 1
ATOM 504 C CA . GLU A 1 67 ? 10.501 -7.852 -66.494 1.00 32.29 63 GLU A CA 1
ATOM 505 C C . GLU A 1 67 ? 10.104 -7.880 -65.021 1.00 30.62 63 GLU A C 1
ATOM 506 O O . GLU A 1 67 ? 9.017 -7.442 -64.651 1.00 35.12 63 GLU A O 1
ATOM 512 N N . LEU A 1 68 ? 10.995 -8.391 -64.186 1.00 30.19 64 LEU A N 1
ATOM 513 C CA . LEU A 1 68 ? 10.728 -8.481 -62.755 1.00 30.31 64 LEU A CA 1
ATOM 514 C C . LEU A 1 68 ? 11.077 -7.161 -62.087 1.00 28.86 64 LEU A C 1
ATOM 515 O O . LEU A 1 68 ? 12.119 -6.571 -62.374 1.00 34.67 64 LEU A O 1
ATOM 520 N N . GLY A 1 69 ? 10.197 -6.692 -61.196 1.00 26.66 65 GLY A N 1
ATOM 521 C CA . GLY A 1 69 ? 10.394 -5.417 -60.538 1.00 31.54 65 GLY A CA 1
ATOM 522 C C . GLY A 1 69 ? 10.599 -5.549 -59.041 1.00 33.65 65 GLY A C 1
ATOM 523 O O . GLY A 1 69 ? 10.573 -6.659 -58.480 1.00 28.88 65 GLY A O 1
ATOM 524 N N . PRO A 1 70 ? 10.804 -4.413 -58.363 1.00 33.13 66 PRO A N 1
ATOM 525 C CA . PRO A 1 70 ? 10.992 -4.460 -56.902 1.00 34.95 66 PRO A CA 1
ATOM 526 C C . PRO A 1 70 ? 9.729 -4.986 -56.209 1.00 28.15 66 PRO A C 1
ATOM 527 O O . PRO A 1 70 ? 8.603 -4.720 -56.642 1.00 29.80 66 PRO A O 1
ATOM 531 N N . GLY A 1 71 ? 9.928 -5.758 -55.152 1.00 28.89 67 GLY A N 1
ATOM 532 C CA . GLY A 1 71 ? 8.789 -6.269 -54.406 1.00 30.50 67 GLY A CA 1
ATOM 533 C C . GLY A 1 71 ? 8.004 -7.388 -55.070 1.00 26.00 67 GLY A C 1
ATOM 534 O O . GLY A 1 71 ? 6.933 -7.746 -54.556 1.00 25.10 67 GLY A O 1
ATOM 535 N N . GLU A 1 72 ? 8.502 -7.950 -56.172 1.00 24.06 68 GLU A N 1
ATOM 536 C CA . GLU A 1 72 ? 7.778 -8.935 -56.965 1.00 24.35 68 GLU A CA 1
ATOM 537 C C . GLU A 1 72 ? 8.471 -10.289 -56.970 1.00 22.12 68 GLU A C 1
ATOM 538 O O . GLU A 1 72 ? 9.643 -10.429 -56.599 1.00 23.34 68 GLU A O 1
ATOM 544 N N . ALA A 1 73 ? 7.721 -11.296 -57.406 1.00 22.12 69 ALA A N 1
ATOM 545 C CA . ALA A 1 73 ? 8.232 -12.653 -57.511 1.00 21.84 69 ALA A CA 1
ATOM 546 C C . ALA A 1 73 ? 7.757 -13.265 -58.822 1.00 24.53 69 ALA A C 1
ATOM 547 O O . ALA A 1 73 ? 6.626 -13.029 -59.254 1.00 21.73 69 ALA A O 1
ATOM 549 N N . LEU A 1 74 ? 8.628 -14.025 -59.464 1.00 23.18 70 LEU A N 1
ATOM 550 C CA . LEU A 1 74 ? 8.248 -14.840 -60.606 1.00 21.96 70 LEU A CA 1
ATOM 551 C C . LEU A 1 74 ? 7.974 -16.246 -60.084 1.00 22.68 70 LEU A C 1
ATOM 552 O O . LEU A 1 74 ? 8.842 -16.836 -59.442 1.00 25.63 70 LEU A O 1
ATOM 557 N N . VAL A 1 75 ? 6.781 -16.792 -60.365 1.00 23.21 71 VAL A N 1
ATOM 558 C CA . VAL A 1 75 ? 6.349 -18.067 -59.796 1.00 23.85 71 VAL A CA 1
ATOM 559 C C . VAL A 1 75 ? 6.113 -19.075 -60.921 1.00 23.40 71 VAL A C 1
ATOM 560 O O . VAL A 1 75 ? 5.489 -18.747 -61.937 1.00 23.80 71 VAL A O 1
ATOM 564 N N . ALA A 1 76 ? 6.629 -20.295 -60.742 1.00 20.84 72 ALA A N 1
ATOM 565 C CA . ALA A 1 76 ? 6.301 -21.429 -61.609 1.00 22.33 72 ALA A CA 1
ATOM 566 C C . ALA A 1 76 ? 4.970 -22.022 -61.145 1.00 22.98 72 ALA A C 1
ATOM 567 O O . ALA A 1 76 ? 4.872 -22.467 -59.999 1.00 23.02 72 ALA A O 1
ATOM 569 N N . VAL A 1 77 ? 3.937 -21.999 -61.993 1.00 20.58 73 VAL A N 1
ATOM 570 C CA . VAL A 1 77 ? 2.574 -22.307 -61.547 1.00 23.42 73 VAL A CA 1
ATOM 571 C C . VAL A 1 77 ? 2.283 -23.781 -61.819 1.00 20.88 73 VAL A C 1
ATOM 572 O O . VAL A 1 77 ? 2.262 -24.207 -62.977 1.00 21.82 73 VAL A O 1
ATOM 576 N N . MET A 1 78 ? 2.049 -24.572 -60.755 1.00 19.73 74 MET A N 1
ATOM 577 C CA . MET A 1 78 ? 1.685 -25.972 -60.976 1.00 19.50 74 MET A CA 1
ATOM 578 C C . MET A 1 78 ? 0.182 -26.124 -61.254 1.00 20.14 74 MET A C 1
ATOM 579 O O . MET A 1 78 ? -0.220 -26.983 -62.054 1.00 20.44 74 MET A O 1
ATOM 584 N N . ALA A 1 79 ? -0.662 -25.308 -60.611 1.00 19.72 75 ALA A N 1
ATOM 585 C CA . ALA A 1 79 ? -2.108 -25.371 -60.838 1.00 20.26 75 ALA A CA 1
ATOM 586 C C . ALA A 1 79 ? -2.766 -24.049 -60.457 1.00 19.28 75 ALA A C 1
ATOM 587 O O . ALA A 1 79 ? -2.190 -23.217 -59.738 1.00 19.19 75 ALA A O 1
ATOM 589 N N . SER A 1 80 ? -3.981 -23.868 -60.960 1.00 18.69 76 SER A N 1
ATOM 590 C CA . SER A 1 80 ? -4.745 -22.644 -60.737 1.00 18.44 76 SER A CA 1
ATOM 591 C C . SER A 1 80 ? -6.210 -23.056 -60.622 1.00 23.73 76 SER A C 1
ATOM 592 O O . SER A 1 80 ? -6.522 -24.228 -60.381 1.00 19.02 76 SER A O 1
ATOM 595 N N . SER A 1 81 ? -7.131 -22.095 -60.736 1.00 20.15 77 SER A N 1
ATOM 596 C CA . SER A 1 81 ? -8.552 -22.437 -60.685 1.00 18.20 77 SER A CA 1
ATOM 597 C C . SER A 1 81 ? -9.318 -21.439 -61.535 1.00 21.69 77 SER A C 1
ATOM 598 O O . SER A 1 81 ? -8.823 -20.346 -61.853 1.00 18.63 77 SER A O 1
ATOM 601 N N . VAL A 1 82 ? -10.533 -21.830 -61.926 1.00 20.07 78 VAL A N 1
ATOM 602 C CA . VAL A 1 82 ? -11.464 -20.906 -62.553 1.00 20.71 78 VAL A CA 1
ATOM 603 C C . VAL A 1 82 ? -12.252 -20.196 -61.455 1.00 20.92 78 VAL A C 1
ATOM 604 O O . VAL A 1 82 ? -12.747 -20.827 -60.521 1.00 22.73 78 VAL A O 1
ATOM 608 N N . ASN A 1 83 ? -12.300 -18.883 -61.512 1.00 19.09 79 ASN A N 1
ATOM 609 C CA . ASN A 1 83 ? -13.144 -18.105 -60.616 1.00 17.57 79 ASN A CA 1
ATOM 610 C C . ASN A 1 83 ? -14.217 -17.417 -61.441 1.00 19.62 79 ASN A C 1
ATOM 611 O O . ASN A 1 83 ? -14.126 -17.329 -62.671 1.00 19.42 79 ASN A O 1
ATOM 616 N N . TYR A 1 84 ? -15.210 -16.844 -60.766 1.00 17.77 80 TYR A N 1
ATOM 617 C CA . TYR A 1 84 ? -16.207 -16.164 -61.574 1.00 17.53 80 TYR A CA 1
ATOM 618 C C . TYR A 1 84 ? -15.593 -14.951 -62.276 1.00 20.41 80 TYR A C 1
ATOM 619 O O . TYR A 1 84 ? -16.047 -14.586 -63.360 1.00 21.09 80 TYR A O 1
ATOM 628 N N . ASN A 1 85 ? -14.548 -14.320 -61.706 1.00 19.32 81 ASN A N 1
ATOM 629 C CA . ASN A 1 85 ? -13.988 -13.180 -62.455 1.00 20.30 81 ASN A CA 1
ATOM 630 C C . ASN A 1 85 ? -13.360 -13.637 -63.766 1.00 20.79 81 ASN A C 1
ATOM 631 O O . ASN A 1 85 ? -13.252 -12.839 -64.713 1.00 18.88 81 ASN A O 1
ATOM 636 N N . THR A 1 86 ? -12.959 -14.909 -63.857 1.00 19.87 82 THR A N 1
ATOM 637 C CA . THR A 1 86 ? -12.511 -15.454 -65.132 1.00 18.80 82 THR A CA 1
ATOM 638 C C . THR A 1 86 ? -13.647 -15.470 -66.145 1.00 21.75 82 THR A C 1
ATOM 639 O O . THR A 1 86 ? -13.457 -15.119 -67.317 1.00 25.56 82 THR A O 1
ATOM 643 N N . VAL A 1 87 ? -14.853 -15.815 -65.693 1.00 21.36 83 VAL A N 1
ATOM 644 C CA . VAL A 1 87 ? -16.031 -15.751 -66.552 1.00 18.35 83 VAL A CA 1
ATOM 645 C C . VAL A 1 87 ? -16.320 -14.310 -66.951 1.00 19.14 83 VAL A C 1
ATOM 646 O O . VAL A 1 87 ? -16.463 -13.995 -68.143 1.00 20.80 83 VAL A O 1
ATOM 650 N N . TRP A 1 88 ? -16.404 -13.408 -65.971 1.00 18.06 84 TRP A N 1
ATOM 651 C CA . TRP A 1 88 ? -16.688 -12.011 -66.312 1.00 18.03 84 TRP A CA 1
ATOM 652 C C . TRP A 1 88 ? -15.712 -11.499 -67.354 1.00 22.03 84 TRP A C 1
ATOM 653 O O . TRP A 1 88 ? -16.106 -10.867 -68.340 1.00 21.03 84 TRP A O 1
ATOM 664 N N A SER A 1 89 ? -14.421 -11.754 -67.137 0.66 18.14 85 SER A N 1
ATOM 665 N N B SER A 1 89 ? -14.422 -11.761 -67.161 0.34 18.14 85 SER A N 1
ATOM 666 C CA A SER A 1 89 ? -13.410 -11.282 -68.080 0.66 18.28 85 SER A CA 1
ATOM 667 C CA B SER A 1 89 ? -13.443 -11.217 -68.097 0.34 18.28 85 SER A CA 1
ATOM 668 C C A SER A 1 89 ? -13.678 -11.819 -69.464 0.66 20.71 85 SER A C 1
ATOM 669 C C B SER A 1 89 ? -13.594 -11.836 -69.481 0.34 20.54 85 SER A C 1
ATOM 670 O O A SER A 1 89 ? -13.641 -11.070 -70.455 0.66 19.32 85 SER A O 1
ATOM 671 O O B SER A 1 89 ? -13.422 -11.146 -70.495 0.34 19.87 85 SER A O 1
ATOM 676 N N . SER A 1 90 ? -13.930 -13.130 -69.544 1.00 18.69 86 SER A N 1
ATOM 677 C CA . SER A 1 90 ? -14.024 -13.827 -70.823 1.00 19.42 86 SER A CA 1
ATOM 678 C C . SER A 1 90 ? -15.248 -13.412 -71.636 1.00 23.76 86 SER A C 1
ATOM 679 O O . SER A 1 90 ? -15.261 -13.630 -72.855 1.00 22.99 86 SER A O 1
ATOM 682 N N . ILE A 1 91 ? -16.289 -12.878 -71.003 1.00 20.79 87 ILE A N 1
ATOM 683 C CA . ILE A 1 91 ? -17.447 -12.366 -71.742 1.00 21.28 87 ILE A CA 1
ATOM 684 C C . ILE A 1 91 ? -17.468 -10.837 -71.771 1.00 24.91 87 ILE A C 1
ATOM 685 O O . ILE A 1 91 ? -18.461 -10.236 -72.214 1.00 21.24 87 ILE A O 1
ATOM 690 N N . PHE A 1 92 ? -16.376 -10.188 -71.324 1.00 19.15 88 PHE A N 1
ATOM 691 C CA . PHE A 1 92 ? -16.212 -8.726 -71.385 1.00 18.85 88 PHE A CA 1
ATOM 692 C C . PHE A 1 92 ? -17.353 -7.983 -70.677 1.00 23.50 88 PHE A C 1
ATOM 693 O O . PHE A 1 92 ? -17.754 -6.899 -71.099 1.00 24.28 88 PHE A O 1
ATOM 701 N N . GLU A 1 93 ? -17.838 -8.542 -69.555 1.00 19.49 89 GLU A N 1
ATOM 702 C CA . GLU A 1 93 ? -18.911 -7.936 -68.736 1.00 20.77 89 GLU A CA 1
ATOM 703 C C . GLU A 1 93 ? -18.452 -7.636 -67.316 1.00 22.00 89 GLU A C 1
ATOM 704 O O . GLU A 1 93 ? -17.639 -8.371 -66.762 1.00 23.23 89 GLU A O 1
ATOM 710 N N . PRO A 1 94 ? -18.975 -6.573 -66.686 1.00 23.03 90 PRO A N 1
ATOM 711 C CA . PRO A 1 94 ? -19.827 -5.512 -67.235 1.00 23.15 90 PRO A CA 1
ATOM 712 C C . PRO A 1 94 ? -19.069 -4.674 -68.262 1.00 25.93 90 PRO A C 1
ATOM 713 O O . PRO A 1 94 ? -19.696 -4.063 -69.121 1.00 25.99 90 PRO A O 1
ATOM 717 N N . VAL A 1 95 ? -17.733 -4.614 -68.156 1.00 25.97 91 VAL A N 1
ATOM 718 C CA . VAL A 1 95 ? -16.882 -3.881 -69.095 1.00 28.61 91 VAL A CA 1
ATOM 719 C C . VAL A 1 95 ? -15.653 -4.728 -69.425 1.00 27.76 91 VAL A C 1
ATOM 720 O O . VAL A 1 95 ? -15.336 -5.695 -68.732 1.00 23.16 91 VAL A O 1
ATOM 724 N N . SER A 1 96 ? -14.937 -4.331 -70.475 1.00 23.98 92 SER A N 1
ATOM 725 C CA . SER A 1 96 ? -13.709 -5.027 -70.857 1.00 24.94 92 SER A CA 1
ATOM 726 C C . SER A 1 96 ? -12.579 -4.812 -69.846 1.00 25.46 92 SER A C 1
ATOM 727 O O . SER A 1 96 ? -12.357 -3.690 -69.382 1.00 23.89 92 SER A O 1
ATOM 730 N N . THR A 1 97 ? -11.838 -5.893 -69.520 1.00 20.08 93 THR A N 1
ATOM 731 C CA . THR A 1 97 ? -10.672 -5.743 -68.631 1.00 19.72 93 THR A CA 1
ATOM 732 C C . THR A 1 97 ? -9.549 -4.916 -69.272 1.00 20.68 93 THR A C 1
ATOM 733 O O . THR A 1 97 ? -8.681 -4.408 -68.552 1.00 20.63 93 THR A O 1
ATOM 737 N N . PHE A 1 98 ? -9.550 -4.735 -70.594 1.00 19.55 94 PHE A N 1
ATOM 738 C CA . PHE A 1 98 ? -8.498 -3.912 -71.179 1.00 20.62 94 PHE A CA 1
ATOM 739 C C . PHE A 1 98 ? -8.611 -2.463 -70.721 1.00 23.04 94 PHE A C 1
ATOM 740 O O . PHE A 1 98 ? -7.595 -1.764 -70.628 1.00 24.72 94 PHE A O 1
ATOM 748 N N . GLY A 1 99 ? -9.829 -2.008 -70.416 1.00 22.46 95 GLY A N 1
ATOM 749 C CA . GLY A 1 99 ? -9.991 -0.703 -69.802 1.00 23.55 95 GLY A CA 1
ATOM 750 C C . GLY A 1 99 ? -9.288 -0.623 -68.462 1.00 26.62 95 GLY A C 1
ATOM 751 O O . GLY A 1 99 ? -8.704 0.407 -68.119 1.00 27.50 95 GLY A O 1
ATOM 752 N N . PHE A 1 100 ? -9.341 -1.712 -67.677 1.00 22.19 96 PHE A N 1
ATOM 753 C CA . PHE A 1 100 ? -8.644 -1.722 -66.389 1.00 22.48 96 PHE A CA 1
ATOM 754 C C . PHE A 1 100 ? -7.133 -1.689 -66.571 1.00 26.62 96 PHE A C 1
ATOM 755 O O . PHE A 1 100 ? -6.429 -1.003 -65.808 1.00 25.84 96 PHE A O 1
ATOM 763 N N . LEU A 1 101 ? -6.616 -2.445 -67.558 1.00 19.99 97 LEU A N 1
ATOM 764 C CA . LEU A 1 101 ? -5.177 -2.469 -67.793 1.00 22.01 97 LEU A CA 1
ATOM 765 C C . LEU A 1 101 ? -4.682 -1.118 -68.302 1.00 23.79 97 LEU A C 1
ATOM 766 O O . LEU A 1 101 ? -3.616 -0.645 -67.882 1.00 23.14 97 LEU A O 1
ATOM 771 N N . GLU A 1 102 ? -5.464 -0.455 -69.162 1.00 24.04 98 GLU A N 1
ATOM 772 C CA . GLU A 1 102 ? -5.048 0.863 -69.652 1.00 30.75 98 GLU A CA 1
ATOM 773 C C . GLU A 1 102 ? -4.948 1.862 -68.507 1.00 29.58 98 GLU A C 1
ATOM 774 O O . GLU A 1 102 ? -3.948 2.587 -68.395 1.00 31.92 98 GLU A O 1
ATOM 780 N N . ARG A 1 103 ? -5.950 1.879 -67.619 1.00 22.24 99 ARG A N 1
ATOM 781 C CA . ARG A 1 103 ? -5.931 2.815 -66.498 1.00 22.10 99 ARG A CA 1
ATOM 782 C C . ARG A 1 103 ? -4.781 2.511 -65.546 1.00 25.65 99 ARG A C 1
ATOM 783 O O . ARG A 1 103 ? -4.129 3.434 -65.038 1.00 26.50 99 ARG A O 1
ATOM 791 N N . TYR A 1 104 ? -4.553 1.225 -65.251 1.00 21.42 100 TYR A N 1
ATOM 792 C CA . TYR A 1 104 ? -3.432 0.832 -64.394 1.00 21.90 100 TYR A CA 1
ATOM 793 C C . TYR A 1 104 ? -2.100 1.290 -64.980 1.00 26.77 100 TYR A C 1
ATOM 794 O O . TYR A 1 104 ? -1.231 1.792 -64.250 1.00 24.41 100 TYR A O 1
ATOM 803 N N . GLY A 1 105 ? -1.909 1.097 -66.296 1.00 23.56 101 GLY A N 1
ATOM 804 C CA . GLY A 1 105 ? -0.641 1.424 -66.949 1.00 24.88 101 GLY A CA 1
ATOM 805 C C . GLY A 1 105 ? -0.282 2.895 -66.901 1.00 29.87 101 GLY A C 1
ATOM 806 O O . GLY A 1 105 ? 0.884 3.244 -67.101 1.00 27.83 101 GLY A O 1
ATOM 807 N N . ARG A 1 106 ? -1.247 3.764 -66.602 1.00 27.09 102 ARG A N 1
ATOM 808 C CA . ARG A 1 106 ? -0.952 5.190 -66.499 1.00 31.35 102 ARG A CA 1
ATOM 809 C C . ARG A 1 106 ? -0.233 5.581 -65.206 1.00 31.83 102 ARG A C 1
ATOM 810 O O . ARG A 1 106 ? 0.340 6.678 -65.146 1.00 35.24 102 ARG A O 1
ATOM 818 N N . LEU A 1 107 ? -0.207 4.722 -64.183 1.00 24.94 103 LEU A N 1
ATOM 819 C CA . LEU A 1 107 ? 0.390 5.128 -62.902 1.00 29.67 103 LEU A CA 1
ATOM 820 C C . LEU A 1 107 ? 1.905 5.349 -63.004 1.00 32.93 103 LEU A C 1
ATOM 821 O O . LEU A 1 107 ? 2.420 6.338 -62.469 1.00 33.17 103 LEU A O 1
ATOM 826 N N . SER A 1 108 ? 2.644 4.435 -63.631 1.00 31.22 104 SER A N 1
ATOM 827 C CA . SER A 1 108 ? 4.104 4.527 -63.651 1.00 31.31 104 SER A CA 1
ATOM 828 C C . SER A 1 108 ? 4.643 3.643 -64.765 1.00 35.33 104 SER A C 1
ATOM 829 O O . SER A 1 108 ? 3.915 2.801 -65.320 1.00 31.18 104 SER A O 1
ATOM 832 N N . PRO A 1 109 ? 5.933 3.787 -65.103 1.00 34.90 105 PRO A N 1
ATOM 833 C CA . PRO A 1 109 ? 6.564 2.829 -66.043 1.00 32.39 105 PRO A CA 1
ATOM 834 C C . PRO A 1 109 ? 6.495 1.373 -65.589 1.00 29.59 105 PRO A C 1
ATOM 835 O O . PRO A 1 109 ? 6.485 0.462 -66.427 1.00 32.22 105 PRO A O 1
ATOM 839 N N . LEU A 1 110 ? 6.446 1.122 -64.282 1.00 30.43 106 LEU A N 1
ATOM 840 C CA . LEU A 1 110 ? 6.338 -0.255 -63.825 1.00 30.40 106 LEU A CA 1
ATOM 841 C C . LEU A 1 110 ? 4.935 -0.793 -64.056 1.00 24.98 106 LEU A C 1
ATOM 842 O O . LEU A 1 110 ? 4.781 -1.923 -64.537 1.00 29.97 106 LEU A O 1
ATOM 847 N N . THR A 1 111 ? 3.903 0.001 -63.769 1.00 22.96 107 THR A N 1
ATOM 848 C CA . THR A 1 111 ? 2.560 -0.513 -64.018 1.00 25.50 107 THR A CA 1
ATOM 849 C C . THR A 1 111 ? 2.274 -0.579 -65.512 1.00 28.78 107 THR A C 1
ATOM 850 O O . THR A 1 111 ? 1.486 -1.426 -65.940 1.00 25.95 107 THR A O 1
ATOM 854 N N . ALA A 1 112 ? 2.967 0.236 -66.322 1.00 28.61 108 ALA A N 1
ATOM 855 C CA . ALA A 1 112 ? 2.746 0.225 -67.766 1.00 28.36 108 ALA A CA 1
ATOM 856 C C . ALA A 1 112 ? 3.139 -1.101 -68.411 1.00 25.58 108 ALA A C 1
ATOM 857 O O . ALA A 1 112 ? 2.705 -1.374 -69.550 1.00 25.27 108 ALA A O 1
ATOM 859 N N . ARG A 1 113 ? 3.937 -1.929 -67.721 1.00 23.85 109 ARG A N 1
ATOM 860 C CA . ARG A 1 113 ? 4.224 -3.281 -68.208 1.00 25.44 109 ARG A CA 1
ATOM 861 C C . ARG A 1 113 ? 2.946 -4.091 -68.438 1.00 22.17 109 ARG A C 1
ATOM 862 O O . ARG A 1 113 ? 2.942 -5.032 -69.235 1.00 24.12 109 ARG A O 1
ATOM 870 N N . HIS A 1 114 ? 1.872 -3.761 -67.715 1.00 23.52 110 HIS A N 1
ATOM 871 C CA . HIS A 1 114 ? 0.633 -4.532 -67.747 1.00 22.29 110 HIS A CA 1
ATOM 872 C C . HIS A 1 114 ? -0.262 -4.184 -68.920 1.00 25.75 110 HIS A C 1
ATOM 873 O O . HIS A 1 114 ? -1.197 -4.940 -69.226 1.00 25.71 110 HIS A O 1
ATOM 880 N N . ASP A 1 115 ? -0.024 -3.038 -69.545 1.00 23.89 111 ASP A N 1
ATOM 881 C CA . ASP A 1 115 ? -0.891 -2.477 -70.588 1.00 24.85 111 ASP A CA 1
ATOM 882 C C . ASP A 1 115 ? -0.436 -3.071 -71.916 1.00 29.27 111 ASP A C 1
ATOM 883 O O . ASP A 1 115 ? 0.384 -2.489 -72.626 1.00 27.33 111 ASP A O 1
ATOM 888 N N . LEU A 1 116 ? -0.972 -4.241 -72.252 1.00 27.55 112 LEU A N 1
ATOM 889 C CA . LEU A 1 116 ? -0.599 -5.023 -73.423 1.00 21.40 112 LEU A CA 1
ATOM 890 C C . LEU A 1 116 ? -1.820 -5.351 -74.267 1.00 25.04 112 LEU A C 1
ATOM 891 O O . LEU A 1 116 ? -2.953 -5.293 -73.781 1.00 27.78 112 LEU A O 1
ATOM 896 N N . PRO A 1 117 ? -1.617 -5.763 -75.523 1.00 24.76 113 PRO A N 1
ATOM 897 C CA . PRO A 1 117 ? -2.746 -6.165 -76.371 1.00 28.25 113 PRO A CA 1
ATOM 898 C C . PRO A 1 117 ? -3.324 -7.531 -76.040 1.00 27.32 113 PRO A C 1
ATOM 899 O O . PRO A 1 117 ? -4.257 -7.966 -76.722 1.00 23.22 113 PRO A O 1
ATOM 903 N N . TYR A 1 118 ? -2.808 -8.217 -75.022 1.00 25.40 114 TYR A N 1
ATOM 904 C CA . TYR A 1 118 ? -3.392 -9.454 -74.541 1.00 23.86 114 TYR A CA 1
ATOM 905 C C . TYR A 1 118 ? -3.445 -9.376 -73.022 1.00 21.52 114 TYR A C 1
ATOM 906 O O . TYR A 1 118 ? -2.688 -8.622 -72.393 1.00 21.80 114 TYR A O 1
ATOM 915 N N . HIS A 1 119 ? -4.338 -10.174 -72.443 1.00 20.78 115 HIS A N 1
ATOM 916 C CA . HIS A 1 119 ? -4.524 -10.214 -70.983 1.00 19.11 115 HIS A CA 1
ATOM 917 C C . HIS A 1 119 ? -4.406 -11.659 -70.495 1.00 20.44 115 HIS A C 1
ATOM 918 O O . HIS A 1 119 ? -5.276 -12.490 -70.798 1.00 20.06 115 HIS A O 1
ATOM 925 N N . VAL A 1 120 ? -3.355 -11.961 -69.718 1.00 19.08 116 VAL A N 1
ATOM 926 C CA . VAL A 1 120 ? -3.216 -13.290 -69.110 1.00 20.12 116 VAL A CA 1
ATOM 927 C C . VAL A 1 120 ? -4.089 -13.308 -67.861 1.00 19.55 116 VAL A C 1
ATOM 928 O O . VAL A 1 120 ? -3.855 -12.531 -66.928 1.00 18.49 116 VAL A O 1
ATOM 932 N N . LEU A 1 121 ? -5.075 -14.197 -67.838 1.00 18.65 117 LEU A N 1
ATOM 933 C CA . LEU A 1 121 ? -6.068 -14.227 -66.777 1.00 18.76 117 LEU A CA 1
ATOM 934 C C . LEU A 1 121 ? -5.624 -15.135 -65.637 1.00 21.29 117 LEU A C 1
ATOM 935 O O . LEU A 1 121 ? -4.653 -15.885 -65.751 1.00 20.39 117 LEU A O 1
ATOM 940 N N . GLY A 1 122 ? -6.375 -15.072 -64.532 1.00 19.92 118 GLY A N 1
ATOM 941 C CA . GLY A 1 122 ? -6.313 -16.125 -63.457 1.00 19.85 118 GLY A CA 1
ATOM 942 C C . GLY A 1 122 ? -5.949 -15.472 -62.135 1.00 21.13 118 GLY A C 1
ATOM 943 O O . GLY A 1 122 ? -5.010 -14.682 -62.046 1.00 22.89 118 GLY A O 1
ATOM 944 N N . SER A 1 123 ? -6.715 -15.798 -61.077 1.00 17.62 119 SER A N 1
ATOM 945 C CA . SER A 1 123 ? -6.564 -15.104 -59.796 1.00 17.38 119 SER A CA 1
ATOM 946 C C . SER A 1 123 ? -6.224 -16.044 -58.642 1.00 21.48 119 SER A C 1
ATOM 947 O O . SER A 1 123 ? -6.337 -15.641 -57.472 1.00 21.00 119 SER A O 1
ATOM 950 N N . ASP A 1 124 ? -5.797 -17.272 -58.946 1.00 18.55 120 ASP A N 1
ATOM 951 C CA . ASP A 1 124 ? -5.352 -18.262 -57.962 1.00 18.68 120 ASP A CA 1
ATOM 952 C C . ASP A 1 124 ? -4.086 -18.928 -58.501 1.00 19.99 120 ASP A C 1
ATOM 953 O O . ASP A 1 124 ? -3.851 -18.962 -59.719 1.00 19.09 120 ASP A O 1
ATOM 958 N N . LEU A 1 125 ? -3.256 -19.436 -57.587 1.00 18.63 121 LEU A N 1
ATOM 959 C CA . LEU A 1 125 ? -2.154 -20.276 -58.026 1.00 18.07 121 LEU A CA 1
ATOM 960 C C . LEU A 1 125 ? -1.651 -21.093 -56.853 1.00 18.01 121 LEU A C 1
ATOM 961 O O . LEU A 1 125 ? -1.823 -20.725 -55.688 1.00 18.36 121 LEU A O 1
ATOM 966 N N . ALA A 1 126 ? -1.039 -22.221 -57.181 1.00 18.24 122 ALA A N 1
ATOM 967 C CA . ALA A 1 126 ? -0.155 -22.935 -56.271 1.00 18.32 122 ALA A CA 1
ATOM 968 C C . ALA A 1 126 ? 1.092 -23.266 -57.067 1.00 21.08 122 ALA A C 1
ATOM 969 O O . ALA A 1 126 ? 0.983 -23.672 -58.223 1.00 21.76 122 ALA A O 1
ATOM 971 N N . GLY A 1 127 ? 2.264 -23.099 -56.465 1.00 18.63 123 GLY A N 1
ATOM 972 C CA . GLY A 1 127 ? 3.479 -23.322 -57.225 1.00 20.38 123 GLY A CA 1
ATOM 973 C C . GLY A 1 127 ? 4.745 -23.052 -56.430 1.00 21.91 123 GLY A C 1
ATOM 974 O O . GLY A 1 127 ? 4.746 -23.116 -55.193 1.00 21.78 123 GLY A O 1
ATOM 975 N N . VAL A 1 128 ? 5.816 -22.702 -57.151 1.00 21.71 124 VAL A N 1
ATOM 976 C CA . VAL A 1 128 ? 7.157 -22.578 -56.584 1.00 20.44 124 VAL A CA 1
ATOM 977 C C . VAL A 1 128 ? 7.786 -21.267 -57.036 1.00 21.95 124 VAL A C 1
ATOM 978 O O . VAL A 1 128 ? 7.806 -20.965 -58.234 1.00 21.20 124 VAL A O 1
ATOM 982 N N . VAL A 1 129 ? 8.347 -20.516 -56.085 1.00 21.49 125 VAL A N 1
ATOM 983 C CA . VAL A 1 129 ? 9.021 -19.255 -56.401 1.00 21.37 125 VAL A CA 1
ATOM 984 C C . VAL A 1 129 ? 10.293 -19.538 -57.195 1.00 23.91 125 VAL A C 1
ATOM 985 O O . VAL A 1 129 ? 11.098 -20.386 -56.795 1.00 23.96 125 VAL A O 1
ATOM 989 N N . LEU A 1 130 ? 10.502 -18.799 -58.296 1.00 21.25 126 LEU A N 1
ATOM 990 C CA . LEU A 1 130 ? 11.738 -18.914 -59.097 1.00 25.86 126 LEU A CA 1
ATOM 991 C C . LEU A 1 130 ? 12.683 -17.728 -58.940 1.00 27.38 126 LEU A C 1
ATOM 992 O O . LEU A 1 130 ? 13.905 -17.924 -58.927 1.00 30.44 126 LEU A O 1
ATOM 997 N N . ARG A 1 131 ? 12.160 -16.508 -58.804 1.00 26.56 127 ARG A N 1
ATOM 998 C CA . ARG A 1 131 ? 12.984 -15.313 -58.647 1.00 32.02 127 ARG A CA 1
ATOM 999 C C . ARG A 1 131 ? 12.253 -14.303 -57.776 1.00 33.53 127 ARG A C 1
ATOM 1000 O O . ARG A 1 131 ? 11.019 -14.254 -57.780 1.00 30.39 127 ARG A O 1
ATOM 1008 N N . THR A 1 132 ? 13.020 -13.458 -57.061 1.00 27.48 128 THR A N 1
ATOM 1009 C CA . THR A 1 132 ? 12.450 -12.318 -56.359 1.00 26.90 128 THR A CA 1
ATOM 1010 C C . THR A 1 132 ? 13.191 -11.043 -56.743 1.00 35.71 128 THR A C 1
ATOM 1011 O O . THR A 1 132 ? 14.401 -11.053 -56.972 1.00 38.65 128 THR A O 1
ATOM 1015 N N . GLY A 1 133 ? 12.455 -9.942 -56.796 1.00 31.60 129 GLY A N 1
ATOM 1016 C CA . GLY A 1 133 ? 13.023 -8.650 -57.122 1.00 36.56 129 GLY A CA 1
ATOM 1017 C C . GLY A 1 133 ? 13.684 -7.974 -55.934 1.00 41.69 129 GLY A C 1
ATOM 1018 O O . GLY A 1 133 ? 13.918 -8.567 -54.880 1.00 42.36 129 GLY A O 1
ATOM 1019 N N . ALA A 1 134 ? 13.961 -6.681 -56.115 1.00 38.76 130 ALA A N 1
ATOM 1020 C CA . ALA A 1 134 ? 14.687 -5.903 -55.120 1.00 38.74 130 ALA A CA 1
ATOM 1021 C C . ALA A 1 134 ? 13.827 -5.625 -53.887 1.00 44.49 130 ALA A C 1
ATOM 1022 O O . ALA A 1 134 ? 12.629 -5.324 -53.990 1.00 38.23 130 ALA A O 1
ATOM 1024 N N . GLY A 1 135 ? 14.454 -5.683 -52.715 1.00 43.23 131 GLY A N 1
ATOM 1025 C CA . GLY A 1 135 ? 13.765 -5.421 -51.468 1.00 44.82 131 GLY A CA 1
ATOM 1026 C C . GLY A 1 135 ? 13.030 -6.602 -50.874 1.00 46.91 131 GLY A C 1
ATOM 1027 O O . GLY A 1 135 ? 12.291 -6.421 -49.902 1.00 51.18 131 GLY A O 1
ATOM 1028 N N . VAL A 1 136 ? 13.208 -7.801 -51.412 1.00 50.11 132 VAL A N 1
ATOM 1029 C CA . VAL A 1 136 ? 12.428 -8.962 -50.993 1.00 56.05 132 VAL A CA 1
ATOM 1030 C C . VAL A 1 136 ? 13.301 -9.830 -50.102 1.00 54.87 132 VAL A C 1
ATOM 1031 O O . VAL A 1 136 ? 14.250 -10.466 -50.577 1.00 55.67 132 VAL A O 1
ATOM 1035 N N . ASN A 1 137 ? 12.961 -9.886 -48.813 1.00 47.29 133 ASN A N 1
ATOM 1036 C CA . ASN A 1 137 ? 13.657 -10.767 -47.884 1.00 46.42 133 ASN A CA 1
ATOM 1037 C C . ASN A 1 137 ? 12.822 -11.944 -47.400 1.00 44.46 133 ASN A C 1
ATOM 1038 O O . ASN A 1 137 ? 13.387 -12.997 -47.113 1.00 49.67 133 ASN A O 1
ATOM 1043 N N . ALA A 1 138 ? 11.492 -11.823 -47.324 1.00 37.20 134 ALA A N 1
ATOM 1044 C CA . ALA A 1 138 ? 10.729 -12.879 -46.661 1.00 35.61 134 ALA A CA 1
ATOM 1045 C C . ALA A 1 138 ? 10.612 -14.149 -47.504 1.00 41.27 134 ALA A C 1
ATOM 1046 O O . ALA A 1 138 ? 10.315 -15.216 -46.958 1.00 44.54 134 ALA A O 1
ATOM 1048 N N . TRP A 1 139 ? 10.831 -14.073 -48.812 1.00 34.46 135 TRP A N 1
ATOM 1049 C CA . TRP A 1 139 ? 10.585 -15.203 -49.693 1.00 31.86 135 TRP A CA 1
ATOM 1050 C C . TRP A 1 139 ? 11.805 -15.411 -50.577 1.00 30.53 135 TRP A C 1
ATOM 1051 O O . TRP A 1 139 ? 12.483 -14.450 -50.928 1.00 33.65 135 TRP A O 1
ATOM 1062 N N . LYS A 1 140 ? 12.077 -16.662 -50.930 1.00 31.05 136 LYS A N 1
ATOM 1063 C CA . LYS A 1 140 ? 13.263 -17.008 -51.697 1.00 33.16 136 LYS A CA 1
ATOM 1064 C C . LYS A 1 140 ? 12.947 -18.088 -52.725 1.00 30.23 136 LYS A C 1
ATOM 1065 O O . LYS A 1 140 ? 11.940 -18.799 -52.603 1.00 27.76 136 LYS A O 1
ATOM 1071 N N . PRO A 1 141 ? 13.790 -18.228 -53.761 1.00 31.12 137 PRO A N 1
ATOM 1072 C CA . PRO A 1 141 ? 13.580 -19.279 -54.767 1.00 27.33 137 PRO A CA 1
ATOM 1073 C C . PRO A 1 141 ? 13.450 -20.654 -54.133 1.00 29.63 137 PRO A C 1
ATOM 1074 O O . PRO A 1 141 ? 14.179 -20.997 -53.202 1.00 29.01 137 PRO A O 1
ATOM 1078 N N . GLY A 1 142 ? 12.489 -21.440 -54.637 1.00 26.22 138 GLY A N 1
ATOM 1079 C CA . GLY A 1 142 ? 12.193 -22.758 -54.126 1.00 23.80 138 GLY A CA 1
ATOM 1080 C C . GLY A 1 142 ? 11.060 -22.825 -53.110 1.00 24.42 138 GLY A C 1
ATOM 1081 O O . GLY A 1 142 ? 10.586 -23.931 -52.826 1.00 28.28 138 GLY A O 1
ATOM 1082 N N . ASP A 1 143 ? 10.607 -21.694 -52.569 1.00 27.93 139 ASP A N 1
ATOM 1083 C CA . ASP A 1 143 ? 9.503 -21.722 -51.604 1.00 25.22 139 ASP A CA 1
ATOM 1084 C C . ASP A 1 143 ? 8.218 -22.195 -52.291 1.00 26.83 139 ASP A C 1
ATOM 1085 O O . ASP A 1 143 ? 7.903 -21.742 -53.396 1.00 22.31 139 ASP A O 1
ATOM 1090 N N . GLU A 1 144 ? 7.512 -23.141 -51.664 1.00 25.40 140 GLU A N 1
ATOM 1091 C CA . GLU A 1 144 ? 6.214 -23.591 -52.173 1.00 24.66 140 GLU A CA 1
ATOM 1092 C C . GLU A 1 144 ? 5.129 -22.643 -51.686 1.00 18.52 140 GLU A C 1
ATOM 1093 O O . GLU A 1 144 ? 4.941 -22.460 -50.470 1.00 20.29 140 GLU A O 1
ATOM 1099 N N . VAL A 1 145 ? 4.377 -22.068 -52.624 1.00 20.02 141 VAL A N 1
ATOM 1100 C CA . VAL A 1 145 ? 3.487 -20.978 -52.263 1.00 19.75 141 VAL A CA 1
ATOM 1101 C C . VAL A 1 145 ? 2.108 -21.209 -52.853 1.00 18.93 141 VAL A C 1
ATOM 1102 O O . VAL A 1 145 ? 1.945 -21.921 -53.850 1.00 18.47 141 VAL A O 1
ATOM 1106 N N . VAL A 1 146 ? 1.114 -20.578 -52.218 1.00 18.24 142 VAL A N 1
ATOM 1107 C CA . VAL A 1 146 ? -0.128 -20.198 -52.886 1.00 17.65 142 VAL A CA 1
ATOM 1108 C C . VAL A 1 146 ? -0.182 -18.669 -52.910 1.00 19.78 142 VAL A C 1
ATOM 1109 O O . VAL A 1 146 ? 0.563 -17.988 -52.190 1.00 21.82 142 VAL A O 1
ATOM 1113 N N . ALA A 1 147 ? -1.061 -18.103 -53.752 1.00 18.57 143 ALA A N 1
ATOM 1114 C CA . ALA A 1 147 ? -1.104 -16.642 -53.829 1.00 21.43 143 ALA A CA 1
ATOM 1115 C C . ALA A 1 147 ? -2.518 -16.127 -53.600 1.00 25.24 143 ALA A C 1
ATOM 1116 O O . ALA A 1 147 ? -3.478 -16.694 -54.125 1.00 27.42 143 ALA A O 1
ATOM 1118 N N . HIS A 1 148 ? -2.654 -15.050 -52.828 1.00 21.34 144 HIS A N 1
ATOM 1119 C CA . HIS A 1 148 ? -3.943 -14.369 -52.826 1.00 21.86 144 HIS A CA 1
ATOM 1120 C C . HIS A 1 148 ? -3.921 -13.267 -53.895 1.00 20.90 144 HIS A C 1
ATOM 1121 O O . HIS A 1 148 ? -2.865 -12.911 -54.418 1.00 21.63 144 HIS A O 1
ATOM 1128 N N . CYS A 1 149 ? -5.101 -12.765 -54.271 1.00 20.27 145 CYS A N 1
ATOM 1129 C CA . CYS A 1 149 ? -5.154 -11.910 -55.461 1.00 16.68 145 CYS A CA 1
ATOM 1130 C C . CYS A 1 149 ? -5.218 -10.418 -55.163 1.00 17.03 145 CYS A C 1
ATOM 1131 O O . CYS A 1 149 ? -5.546 -9.645 -56.056 1.00 19.71 145 CYS A O 1
ATOM 1134 N N . LEU A 1 150 ? -4.936 -9.971 -53.949 1.00 16.40 146 LEU A N 1
ATOM 1135 C CA . LEU A 1 150 ? -4.960 -8.530 -53.707 1.00 19.52 146 LEU A CA 1
ATOM 1136 C C . LEU A 1 150 ? -3.676 -7.907 -54.251 1.00 17.90 146 LEU A C 1
ATOM 1137 O O . LEU A 1 150 ? -2.586 -8.328 -53.881 1.00 19.95 146 LEU A O 1
ATOM 1142 N N . SER A 1 151 ? -3.805 -6.856 -55.065 1.00 17.65 147 SER A N 1
ATOM 1143 C CA . SER A 1 151 ? -2.668 -6.067 -55.538 1.00 16.57 147 SER A CA 1
ATOM 1144 C C . SER A 1 151 ? -2.813 -4.669 -54.959 1.00 17.71 147 SER A C 1
ATOM 1145 O O . SER A 1 151 ? -3.707 -3.919 -55.368 1.00 18.37 147 SER A O 1
ATOM 1148 N N . VAL A 1 152 ? -1.980 -4.325 -53.967 1.00 17.35 148 VAL A N 1
ATOM 1149 C CA . VAL A 1 152 ? -2.018 -2.980 -53.385 1.00 18.08 148 VAL A CA 1
ATOM 1150 C C . VAL A 1 152 ? -0.623 -2.379 -53.475 1.00 22.00 148 VAL A C 1
ATOM 1151 O O . VAL A 1 152 ? 0.388 -3.076 -53.351 1.00 26.42 148 VAL A O 1
ATOM 1155 N N . GLU A 1 153 ? -0.582 -1.062 -53.694 1.00 21.57 149 GLU A N 1
ATOM 1156 C CA . GLU A 1 153 ? 0.668 -0.335 -53.822 1.00 25.32 149 GLU A CA 1
ATOM 1157 C C . GLU A 1 153 ? 1.084 0.327 -52.508 1.00 23.96 149 GLU A C 1
ATOM 1158 O O . GLU A 1 153 ? 2.276 0.465 -52.238 1.00 23.80 149 GLU A O 1
ATOM 1164 N N . LEU A 1 154 ? 0.114 0.728 -51.684 1.00 21.96 150 LEU A N 1
ATOM 1165 C CA . LEU A 1 154 ? 0.379 1.232 -50.326 1.00 20.52 150 LEU A CA 1
ATOM 1166 C C . LEU A 1 154 ? 1.233 2.502 -50.328 1.00 22.35 150 LEU A C 1
ATOM 1167 O O . LEU A 1 154 ? 1.861 2.833 -49.315 1.00 26.06 150 LEU A O 1
ATOM 1172 N N . GLU A 1 155 ? 1.200 3.265 -51.426 1.00 19.57 151 GLU A N 1
ATOM 1173 C CA . GLU A 1 155 ? 1.856 4.585 -51.395 1.00 17.14 151 GLU A CA 1
ATOM 1174 C C . GLU A 1 155 ? 0.961 5.639 -50.751 1.00 21.15 151 GLU A C 1
ATOM 1175 O O . GLU A 1 155 ? 1.450 6.517 -50.031 1.00 23.59 151 GLU A O 1
ATOM 1181 N N . SER A 1 156 ? -0.333 5.604 -51.044 1.00 18.37 152 SER A N 1
ATOM 1182 C CA . SER A 1 156 ? -1.318 6.467 -50.394 1.00 21.10 152 SER A CA 1
ATOM 1183 C C . SER A 1 156 ? -1.501 6.103 -48.918 1.00 19.93 152 SER A C 1
ATOM 1184 O O . SER A 1 156 ? -1.357 4.932 -48.527 1.00 20.15 152 SER A O 1
ATOM 1187 N N . PRO A 1 157 ? -1.824 7.089 -48.070 1.00 20.49 153 PRO A N 1
ATOM 1188 C CA . PRO A 1 157 ? -2.120 6.774 -46.663 1.00 18.76 153 PRO A CA 1
ATOM 1189 C C . PRO A 1 157 ? -3.396 5.970 -46.476 1.00 18.12 153 PRO A C 1
ATOM 1190 O O . PRO A 1 157 ? -3.515 5.298 -45.446 1.00 18.50 153 PRO A O 1
ATOM 1194 N N . ASP A 1 158 ? -4.340 6.011 -47.435 1.00 17.59 154 ASP A N 1
ATOM 1195 C CA . ASP A 1 158 ? -5.684 5.488 -47.186 1.00 16.72 154 ASP A CA 1
ATOM 1196 C C . ASP A 1 158 ? -5.674 4.022 -46.741 1.00 18.22 154 ASP A C 1
ATOM 1197 O O . ASP A 1 158 ? -6.562 3.604 -45.991 1.00 19.11 154 ASP A O 1
ATOM 1202 N N . GLY A 1 159 ? -4.736 3.210 -47.236 1.00 17.45 155 GLY A N 1
ATOM 1203 C CA . GLY A 1 159 ? -4.755 1.797 -46.914 1.00 16.28 155 GLY A CA 1
ATOM 1204 C C . GLY A 1 159 ? -3.950 1.376 -45.714 1.00 21.45 155 GLY A C 1
ATOM 1205 O O . GLY A 1 159 ? -3.767 0.183 -45.491 1.00 19.13 155 GLY A O 1
ATOM 1206 N N . HIS A 1 160 ? -3.466 2.314 -44.905 1.00 17.77 156 HIS A N 1
ATOM 1207 C CA . HIS A 1 160 ? -2.596 1.933 -43.807 1.00 18.18 156 HIS A CA 1
ATOM 1208 C C . HIS A 1 160 ? -3.371 1.644 -42.508 1.00 21.05 156 HIS A C 1
ATOM 1209 O O . HIS A 1 160 ? -2.742 1.474 -41.443 1.00 19.67 156 HIS A O 1
ATOM 1216 N N . ASN A 1 161 ? -4.712 1.522 -42.578 1.00 18.10 157 ASN A N 1
ATOM 1217 C CA . ASN A 1 161 ? -5.539 1.065 -41.462 1.00 21.98 157 ASN A CA 1
ATOM 1218 C C . ASN A 1 161 ? -6.491 -0.069 -41.875 1.00 31.52 157 ASN A C 1
ATOM 1219 O O . ASN A 1 161 ? -7.555 -0.216 -41.270 1.00 34.71 157 ASN A O 1
ATOM 1224 N N . ASP A 1 162 ? -6.112 -0.864 -42.902 1.00 24.46 158 ASP A N 1
ATOM 1225 C CA . ASP A 1 162 ? -6.855 -1.919 -43.647 1.00 20.58 158 ASP A CA 1
ATOM 1226 C C . ASP A 1 162 ? -6.525 -1.723 -45.129 1.00 18.21 158 ASP A C 1
ATOM 1227 O O . ASP A 1 162 ? -6.987 -0.750 -45.742 1.00 16.86 158 ASP A O 1
ATOM 1232 N N . THR A 1 163 ? -5.723 -2.605 -45.729 1.00 17.35 159 THR A N 1
ATOM 1233 C CA . THR A 1 163 ? -5.222 -2.300 -47.064 1.00 16.36 159 THR A CA 1
ATOM 1234 C C . THR A 1 163 ? -6.302 -2.337 -48.136 1.00 16.29 159 THR A C 1
ATOM 1235 O O . THR A 1 163 ? -6.043 -1.862 -49.253 1.00 19.53 159 THR A O 1
ATOM 1239 N N . MET A 1 164 ? -7.493 -2.900 -47.846 1.00 18.98 160 MET A N 1
ATOM 1240 C CA . MET A 1 164 ? -8.507 -2.855 -48.892 1.00 18.69 160 MET A CA 1
ATOM 1241 C C . MET A 1 164 ? -8.851 -1.421 -49.255 1.00 17.56 160 MET A C 1
ATOM 1242 O O . MET A 1 164 ? -9.381 -1.203 -50.339 1.00 19.68 160 MET A O 1
ATOM 1247 N N . MET A 1 165 ? -8.609 -0.442 -48.348 1.00 15.38 161 MET A N 1
ATOM 1248 C CA . MET A 1 165 ? -8.994 0.942 -48.605 1.00 15.31 161 MET A CA 1
ATOM 1249 C C . MET A 1 165 ? -7.976 1.698 -49.458 1.00 17.08 161 MET A C 1
ATOM 1250 O O . MET A 1 165 ? -8.215 2.883 -49.758 1.00 18.77 161 MET A O 1
ATOM 1255 N N . ASP A 1 166 ? -6.883 1.047 -49.868 1.00 16.57 162 ASP A N 1
ATOM 1256 C CA . ASP A 1 166 ? -5.916 1.661 -50.782 1.00 18.59 162 ASP A CA 1
ATOM 1257 C C . ASP A 1 166 ? -6.654 2.140 -52.043 1.00 19.15 162 ASP A C 1
ATOM 1258 O O . ASP A 1 166 ? -7.423 1.372 -52.636 1.00 19.14 162 ASP A O 1
ATOM 1263 N N . PRO A 1 167 ? -6.501 3.404 -52.458 1.00 18.31 163 PRO A N 1
ATOM 1264 C CA . PRO A 1 167 ? -7.223 3.832 -53.673 1.00 19.71 163 PRO A CA 1
ATOM 1265 C C . PRO A 1 167 ? -6.751 3.090 -54.930 1.00 24.53 163 PRO A C 1
ATOM 1266 O O . PRO A 1 167 ? -7.517 2.963 -55.899 1.00 27.07 163 PRO A O 1
ATOM 1270 N N . GLU A 1 168 ? -5.541 2.536 -54.920 1.00 18.48 164 GLU A N 1
ATOM 1271 C CA . GLU A 1 168 ? -5.022 1.831 -56.074 1.00 20.68 164 GLU A CA 1
ATOM 1272 C C . GLU A 1 168 ? -5.145 0.315 -55.925 1.00 23.62 164 GLU A C 1
ATOM 1273 O O . GLU A 1 168 ? -4.542 -0.437 -56.698 1.00 27.74 164 GLU A O 1
ATOM 1279 N N . GLN A 1 169 ? -5.909 -0.141 -54.938 1.00 21.47 165 GLN A N 1
ATOM 1280 C CA . GLN A 1 169 ? -6.173 -1.562 -54.742 1.00 16.89 165 GLN A CA 1
ATOM 1281 C C . GLN A 1 169 ? -6.823 -2.178 -55.991 1.00 18.50 165 GLN A C 1
ATOM 1282 O O . GLN A 1 169 ? -7.806 -1.640 -56.518 1.00 20.63 165 GLN A O 1
ATOM 1288 N N . ARG A 1 170 ? -6.272 -3.305 -56.466 1.00 18.72 166 ARG A N 1
ATOM 1289 C CA . ARG A 1 170 ? -6.791 -4.060 -57.609 1.00 17.39 166 ARG A CA 1
ATOM 1290 C C . ARG A 1 170 ? -6.827 -5.561 -57.308 1.00 19.05 166 ARG A C 1
ATOM 1291 O O . ARG A 1 170 ? -6.278 -6.040 -56.300 1.00 20.32 166 ARG A O 1
ATOM 1299 N N . ILE A 1 171 ? -7.469 -6.306 -58.216 1.00 16.58 167 ILE A N 1
ATOM 1300 C CA . ILE A 1 171 ? -7.509 -7.765 -58.157 1.00 16.63 167 ILE A CA 1
ATOM 1301 C C . ILE A 1 171 ? -6.538 -8.312 -59.214 1.00 17.06 167 ILE A C 1
ATOM 1302 O O . ILE A 1 171 ? -6.711 -8.074 -60.420 1.00 20.38 167 ILE A O 1
ATOM 1307 N N . TRP A 1 172 ? -5.531 -9.054 -58.740 1.00 16.88 168 TRP A N 1
ATOM 1308 C CA . TRP A 1 172 ? -4.512 -9.656 -59.609 1.00 17.10 168 TRP A CA 1
ATOM 1309 C C . TRP A 1 172 ? -5.167 -10.626 -60.584 1.00 18.95 168 TRP A C 1
ATOM 1310 O O . TRP A 1 172 ? -5.971 -11.463 -60.177 1.00 20.46 168 TRP A O 1
ATOM 1321 N N . GLY A 1 173 ? -4.810 -10.519 -61.867 1.00 18.72 169 GLY A N 1
ATOM 1322 C CA . GLY A 1 173 ? -5.347 -11.381 -62.905 1.00 18.71 169 GLY A CA 1
ATOM 1323 C C . GLY A 1 173 ? -6.650 -10.908 -63.508 1.00 24.06 169 GLY A C 1
ATOM 1324 O O . GLY A 1 173 ? -7.154 -11.539 -64.457 1.00 23.99 169 GLY A O 1
ATOM 1325 N N . PHE A 1 174 ? -7.250 -9.859 -62.949 1.00 19.32 170 PHE A N 1
ATOM 1326 C CA . PHE A 1 174 ? -8.519 -9.342 -63.424 1.00 17.79 170 PHE A CA 1
ATOM 1327 C C . PHE A 1 174 ? -8.370 -7.876 -63.774 1.00 22.28 170 PHE A C 1
ATOM 1328 O O . PHE A 1 174 ? -8.693 -7.466 -64.898 1.00 20.78 170 PHE A O 1
ATOM 1336 N N . GLU A 1 175 ? -7.812 -7.089 -62.850 1.00 20.92 171 GLU A N 1
ATOM 1337 C CA . GLU A 1 175 ? -7.474 -5.704 -63.089 1.00 20.17 171 GLU A CA 1
ATOM 1338 C C . GLU A 1 175 ? -5.981 -5.519 -63.281 1.00 22.65 171 GLU A C 1
ATOM 1339 O O . GLU A 1 175 ? -5.535 -4.378 -63.419 1.00 24.85 171 GLU A O 1
ATOM 1345 N N . THR A 1 176 ? -5.196 -6.602 -63.219 1.00 20.40 172 THR A N 1
ATOM 1346 C CA . THR A 1 176 ? -3.772 -6.592 -63.557 1.00 17.58 172 THR A CA 1
ATOM 1347 C C . THR A 1 176 ? -3.489 -7.740 -64.521 1.00 20.64 172 THR A C 1
ATOM 1348 O O . THR A 1 176 ? -4.285 -8.672 -64.641 1.00 21.11 172 THR A O 1
ATOM 1352 N N . ASN A 1 177 ? -2.330 -7.671 -65.201 1.00 19.64 173 ASN A N 1
ATOM 1353 C CA . ASN A 1 177 ? -1.902 -8.718 -66.111 1.00 18.21 173 ASN A CA 1
ATOM 1354 C C . ASN A 1 177 ? -1.134 -9.822 -65.379 1.00 19.97 173 ASN A C 1
ATOM 1355 O O . ASN A 1 177 ? -0.965 -9.800 -64.153 1.00 21.53 173 ASN A O 1
ATOM 1360 N N . PHE A 1 178 ? -0.678 -10.820 -66.148 1.00 19.82 174 PHE A N 1
ATOM 1361 C CA . PHE A 1 178 ? 0.209 -11.893 -65.662 1.00 21.82 174 PHE A CA 1
ATOM 1362 C C . PHE A 1 178 ? -0.442 -12.737 -64.559 1.00 20.74 174 PHE A C 1
ATOM 1363 O O . PHE A 1 178 ? 0.178 -13.053 -63.530 1.00 18.82 174 PHE A O 1
ATOM 1371 N N . GLY A 1 179 ? -1.672 -13.172 -64.809 1.00 19.70 175 GLY A N 1
ATOM 1372 C CA . GLY A 1 179 ? -2.400 -13.983 -63.855 1.00 19.89 175 GLY A CA 1
ATOM 1373 C C . GLY A 1 179 ? -1.993 -15.452 -63.861 1.00 24.70 175 GLY A C 1
ATOM 1374 O O . GLY A 1 179 ? -1.061 -15.889 -64.542 1.00 23.37 175 GLY A O 1
ATOM 1375 N N . GLY A 1 180 ? -2.726 -16.226 -63.060 1.00 18.20 176 GLY A N 1
ATOM 1376 C CA . GLY A 1 180 ? -2.332 -17.570 -62.709 1.00 18.70 176 GLY A CA 1
ATOM 1377 C C . GLY A 1 180 ? -2.710 -18.663 -63.675 1.00 19.04 176 GLY A C 1
ATOM 1378 O O . GLY A 1 180 ? -2.288 -19.813 -63.470 1.00 18.66 176 GLY A O 1
ATOM 1379 N N . LEU A 1 181 ? -3.528 -18.379 -64.692 1.00 18.60 177 LEU A N 1
ATOM 1380 C CA . LEU A 1 181 ? -3.923 -19.439 -65.623 1.00 18.84 177 LEU A CA 1
ATOM 1381 C C . LEU A 1 181 ? -2.850 -19.520 -66.709 1.00 19.10 177 LEU A C 1
ATOM 1382 O O . LEU A 1 181 ? -3.051 -19.167 -67.862 1.00 20.40 177 LEU A O 1
ATOM 1387 N N . ALA A 1 182 ? -1.691 -20.021 -66.303 1.00 20.33 178 ALA A N 1
ATOM 1388 C CA . ALA A 1 182 ? -0.502 -19.948 -67.155 1.00 21.48 178 ALA A CA 1
ATOM 1389 C C . ALA A 1 182 ? 0.595 -20.768 -66.491 1.00 19.49 178 ALA A C 1
ATOM 1390 O O . ALA A 1 182 ? 0.467 -21.196 -65.344 1.00 20.95 178 ALA A O 1
ATOM 1392 N N . GLN A 1 183 ? 1.687 -20.997 -67.229 1.00 20.35 179 GLN A N 1
ATOM 1393 C CA . GLN A 1 183 ? 2.783 -21.779 -66.658 1.00 21.25 179 GLN A CA 1
ATOM 1394 C C . GLN A 1 183 ? 3.632 -20.969 -65.681 1.00 21.76 179 GLN A C 1
ATOM 1395 O O . GLN A 1 183 ? 4.252 -21.539 -64.772 1.00 22.71 179 GLN A O 1
ATOM 1401 N N . LEU A 1 184 ? 3.688 -19.656 -65.862 1.00 20.76 180 LEU A N 1
ATOM 1402 C CA . LEU A 1 184 ? 4.404 -18.757 -64.970 1.00 20.34 180 LEU A CA 1
ATOM 1403 C C . LEU A 1 184 ? 3.484 -17.607 -64.609 1.00 21.92 180 LEU A C 1
ATOM 1404 O O . LEU A 1 184 ? 2.579 -17.257 -65.368 1.00 22.31 180 LEU A O 1
ATOM 1409 N N . ALA A 1 185 ? 3.768 -16.967 -63.479 1.00 18.96 181 ALA A N 1
ATOM 1410 C CA . ALA A 1 185 ? 3.012 -15.797 -63.093 1.00 21.52 181 ALA A CA 1
ATOM 1411 C C . ALA A 1 185 ? 3.925 -14.802 -62.411 1.00 20.48 181 ALA A C 1
ATOM 1412 O O . ALA A 1 185 ? 4.959 -15.165 -61.863 1.00 21.03 181 ALA A O 1
ATOM 1414 N N . LEU A 1 186 ? 3.499 -13.533 -62.419 1.00 22.12 182 LEU A N 1
ATOM 1415 C CA . LEU A 1 186 ? 4.205 -12.458 -61.739 1.00 21.26 182 LEU A CA 1
ATOM 1416 C C . LEU A 1 186 ? 3.271 -11.900 -60.682 1.00 18.52 182 LEU A C 1
ATOM 1417 O O . LEU A 1 186 ? 2.131 -11.517 -60.997 1.00 18.52 182 LEU A O 1
ATOM 1422 N N . VAL A 1 187 ? 3.711 -11.920 -59.416 1.00 19.75 183 VAL A N 1
ATOM 1423 C CA . VAL A 1 187 ? 2.909 -11.389 -58.316 1.00 20.85 183 VAL A CA 1
ATOM 1424 C C . VAL A 1 187 ? 3.778 -10.493 -57.439 1.00 21.94 183 VAL A C 1
ATOM 1425 O O . VAL A 1 187 ? 5.011 -10.554 -57.472 1.00 23.92 183 VAL A O 1
ATOM 1429 N N . LYS A 1 188 ? 3.120 -9.658 -56.630 1.00 17.77 184 LYS A N 1
ATOM 1430 C CA . LYS A 1 188 ? 3.846 -9.017 -55.534 1.00 19.38 184 LYS A CA 1
ATOM 1431 C C . LYS A 1 188 ? 4.143 -10.068 -54.454 1.00 20.83 184 LYS A C 1
ATOM 1432 O O . LYS A 1 188 ? 3.334 -10.978 -54.219 1.00 21.04 184 LYS A O 1
ATOM 1438 N N . THR A 1 189 ? 5.289 -9.933 -53.764 1.00 21.01 185 THR A N 1
ATOM 1439 C CA . THR A 1 189 ? 5.579 -10.924 -52.722 1.00 17.87 185 THR A CA 1
ATOM 1440 C C . THR A 1 189 ? 4.644 -10.782 -51.528 1.00 20.29 185 THR A C 1
ATOM 1441 O O . THR A 1 189 ? 4.526 -11.737 -50.744 1.00 20.40 185 THR A O 1
ATOM 1445 N N . ASN A 1 190 ? 3.948 -9.636 -51.385 1.00 19.65 186 ASN A N 1
ATOM 1446 C CA . ASN A 1 190 ? 2.930 -9.550 -50.340 1.00 21.31 186 ASN A CA 1
ATOM 1447 C C . ASN A 1 190 ? 1.609 -10.178 -50.756 1.00 20.10 186 ASN A C 1
ATOM 1448 O O . ASN A 1 190 ? 0.580 -9.937 -50.092 1.00 20.27 186 ASN A O 1
ATOM 1453 N N . GLN A 1 191 ? 1.626 -10.956 -51.851 1.00 17.36 187 GLN A N 1
ATOM 1454 C CA . GLN A 1 191 ? 0.551 -11.860 -52.213 1.00 16.87 187 GLN A CA 1
ATOM 1455 C C . GLN A 1 191 ? 0.840 -13.299 -51.798 1.00 19.25 187 GLN A C 1
ATOM 1456 O O . GLN A 1 191 ? -0.033 -14.159 -51.941 1.00 20.22 187 GLN A O 1
ATOM 1462 N N . LEU A 1 192 ? 2.060 -13.598 -51.332 1.00 18.09 188 LEU A N 1
ATOM 1463 C CA . LEU A 1 192 ? 2.480 -14.989 -51.177 1.00 17.27 188 LEU A CA 1
ATOM 1464 C C . LEU A 1 192 ? 2.126 -15.543 -49.788 1.00 18.27 188 LEU A C 1
ATOM 1465 O O . LEU A 1 192 ? 2.253 -14.851 -48.769 1.00 18.00 188 LEU A O 1
ATOM 1470 N N . LEU A 1 193 ? 1.728 -16.811 -49.764 1.00 17.24 189 LEU A N 1
ATOM 1471 C CA . LEU A 1 193 ? 1.420 -17.519 -48.523 1.00 18.46 189 LEU A CA 1
ATOM 1472 C C . LEU A 1 193 ? 2.010 -18.918 -48.635 1.00 20.53 189 LEU A C 1
ATOM 1473 O O . LEU A 1 193 ? 2.152 -19.454 -49.740 1.00 17.58 189 LEU A O 1
ATOM 1478 N N . PRO A 1 194 ? 2.342 -19.542 -47.519 1.00 20.53 190 PRO A N 1
ATOM 1479 C CA . PRO A 1 194 ? 2.893 -20.906 -47.590 1.00 23.07 190 PRO A CA 1
ATOM 1480 C C . PRO A 1 194 ? 1.857 -21.943 -48.060 1.00 22.43 190 PRO A C 1
ATOM 1481 O O . PRO A 1 194 ? 0.701 -21.946 -47.619 1.00 22.25 190 PRO A O 1
ATOM 1485 N N . LYS A 1 195 ? 2.289 -22.841 -48.965 1.00 18.35 191 LYS A N 1
ATOM 1486 C CA . LYS A 1 195 ? 1.422 -23.918 -49.456 1.00 18.04 191 LYS A CA 1
ATOM 1487 C C . LYS A 1 195 ? 1.042 -24.868 -48.316 1.00 27.97 191 LYS A C 1
ATOM 1488 O O . LYS A 1 195 ? 1.935 -25.329 -47.593 1.00 26.48 191 LYS A O 1
ATOM 1494 N N . PRO A 1 196 ? -0.253 -25.193 -48.137 1.00 25.60 192 PRO A N 1
ATOM 1495 C CA . PRO A 1 196 ? -0.661 -26.318 -47.249 1.00 29.05 192 PRO A CA 1
ATOM 1496 C C . PRO A 1 196 ? -0.084 -27.652 -47.688 1.00 20.82 192 PRO A C 1
ATOM 1497 O O . PRO A 1 196 ? -0.385 -28.158 -48.783 1.00 20.67 192 PRO A O 1
ATOM 1501 N N . LYS A 1 197 ? 0.670 -28.277 -46.775 1.00 21.27 193 LYS A N 1
ATOM 1502 C CA . LYS A 1 197 ? 1.485 -29.410 -47.163 1.00 20.44 193 LYS A CA 1
ATOM 1503 C C . LYS A 1 197 ? 0.684 -30.690 -47.382 1.00 22.00 193 LYS A C 1
ATOM 1504 O O . LYS A 1 197 ? 1.169 -31.580 -48.091 1.00 24.62 193 LYS A O 1
ATOM 1510 N N . HIS A 1 198 ? -0.531 -30.805 -46.821 1.00 19.11 194 HIS A N 1
ATOM 1511 C CA . HIS A 1 198 ? -1.309 -32.030 -46.954 1.00 21.22 194 HIS A CA 1
ATOM 1512 C C . HIS A 1 198 ? -2.150 -32.066 -48.215 1.00 20.91 194 HIS A C 1
ATOM 1513 O O . HIS A 1 198 ? -2.841 -33.062 -48.441 1.00 19.04 194 HIS A O 1
ATOM 1520 N N . LEU A 1 199 ? -2.093 -31.020 -49.046 1.00 18.77 195 LEU A N 1
ATOM 1521 C CA . LEU A 1 199 ? -2.918 -30.911 -50.234 1.00 18.75 195 LEU A CA 1
ATOM 1522 C C . LEU A 1 199 ? -2.091 -31.095 -51.504 1.00 19.09 195 LEU A C 1
ATOM 1523 O O . LEU A 1 199 ? -0.895 -30.787 -51.525 1.00 20.31 195 LEU A O 1
ATOM 1528 N N . THR A 1 200 ? -2.745 -31.623 -52.544 1.00 19.09 196 THR A N 1
ATOM 1529 C CA . THR A 1 200 ? -2.162 -31.647 -53.892 1.00 19.27 196 THR A CA 1
ATOM 1530 C C . THR A 1 200 ? -2.099 -30.236 -54.457 1.00 20.22 196 THR A C 1
ATOM 1531 O O . THR A 1 200 ? -2.714 -29.314 -53.928 1.00 20.19 196 THR A O 1
ATOM 1535 N N . TRP A 1 201 ? -1.337 -30.067 -55.557 1.00 19.23 197 TRP A N 1
ATOM 1536 C CA . TRP A 1 201 ? -1.229 -28.740 -56.164 1.00 19.58 197 TRP A CA 1
ATOM 1537 C C . TRP A 1 201 ? -2.596 -28.159 -56.505 1.00 22.19 197 TRP A C 1
ATOM 1538 O O . TRP A 1 201 ? -2.875 -26.993 -56.180 1.00 20.60 197 TRP A O 1
ATOM 1549 N N . GLU A 1 202 ? -3.450 -28.951 -57.183 1.00 19.19 198 GLU A N 1
ATOM 1550 C CA . GLU A 1 202 ? -4.751 -28.442 -57.614 1.00 20.61 198 GLU A CA 1
ATOM 1551 C C . GLU A 1 202 ? -5.642 -28.163 -56.420 1.00 19.08 198 GLU A C 1
ATOM 1552 O O . GLU A 1 202 ? -6.390 -27.167 -56.408 1.00 18.53 198 GLU A O 1
ATOM 1558 N N . GLU A 1 203 ? -5.523 -28.982 -55.375 1.00 18.98 199 GLU A N 1
ATOM 1559 C CA . GLU A 1 203 ? -6.308 -28.714 -54.167 1.00 22.53 199 GLU A CA 1
ATOM 1560 C C . GLU A 1 203 ? -5.864 -27.419 -53.506 1.00 18.67 199 GLU A C 1
ATOM 1561 O O . GLU A 1 203 ? -6.700 -26.619 -53.065 1.00 20.29 199 GLU A O 1
ATOM 1567 N N . ALA A 1 204 ? -4.554 -27.218 -53.394 1.00 18.26 200 ALA A N 1
ATOM 1568 C CA . ALA A 1 204 ? -4.029 -26.039 -52.722 1.00 20.27 200 ALA A CA 1
ATOM 1569 C C . ALA A 1 204 ? -4.317 -24.755 -53.491 1.00 18.20 200 ALA A C 1
ATOM 1570 O O . ALA A 1 204 ? -4.434 -23.698 -52.870 1.00 18.18 200 ALA A O 1
ATOM 1572 N N . ALA A 1 205 ? -4.436 -24.830 -54.818 1.00 19.27 201 ALA A N 1
ATOM 1573 C CA . ALA A 1 205 ? -4.759 -23.651 -55.605 1.00 18.96 201 ALA A CA 1
ATOM 1574 C C . ALA A 1 205 ? -6.220 -23.266 -55.496 1.00 24.66 201 ALA A C 1
ATOM 1575 O O . ALA A 1 205 ? -6.562 -22.124 -55.809 1.00 26.63 201 ALA A O 1
ATOM 1577 N N . SER A 1 206 ? -7.070 -24.165 -55.035 1.00 21.09 202 SER A N 1
ATOM 1578 C CA . SER A 1 206 ? -8.508 -23.912 -55.166 1.00 21.92 202 SER A CA 1
ATOM 1579 C C . SER A 1 206 ? -9.103 -22.976 -54.115 1.00 19.20 202 SER A C 1
ATOM 1580 O O . SER A 1 206 ? -10.066 -22.288 -54.469 1.00 20.96 202 SER A O 1
ATOM 1583 N N . PRO A 1 207 ? -8.637 -22.921 -52.846 1.00 19.85 203 PRO A N 1
ATOM 1584 C CA . PRO A 1 207 ? -9.336 -22.053 -51.862 1.00 20.28 203 PRO A CA 1
ATOM 1585 C C . PRO A 1 207 ? -9.065 -20.570 -52.045 1.00 20.79 203 PRO A C 1
ATOM 1586 O O . PRO A 1 207 ? -9.937 -19.753 -51.726 1.00 20.60 203 PRO A O 1
ATOM 1590 N N . GLY A 1 208 ? -7.873 -20.186 -52.518 1.00 21.30 204 GLY A N 1
ATOM 1591 C CA . GLY A 1 208 ? -7.386 -18.833 -52.282 1.00 21.76 204 GLY A CA 1
ATOM 1592 C C . GLY A 1 208 ? -8.410 -17.723 -52.383 1.00 23.94 204 GLY A C 1
ATOM 1593 O O . GLY A 1 208 ? -8.751 -17.078 -51.382 1.00 25.37 204 GLY A O 1
ATOM 1594 N N . LEU A 1 209 ? -8.948 -17.516 -53.572 1.00 18.04 205 LEU A N 1
ATOM 1595 C CA . LEU A 1 209 ? -9.829 -16.362 -53.756 1.00 16.60 205 LEU A CA 1
ATOM 1596 C C . LEU A 1 209 ? -11.103 -16.498 -52.927 1.00 17.50 205 LEU A C 1
ATOM 1597 O O . LEU A 1 209 ? -11.439 -15.611 -52.129 1.00 16.50 205 LEU A O 1
ATOM 1602 N N . VAL A 1 210 ? -11.841 -17.596 -53.105 1.00 16.58 206 VAL A N 1
ATOM 1603 C CA . VAL A 1 210 ? -13.182 -17.595 -52.509 1.00 16.48 206 VAL A CA 1
ATOM 1604 C C . VAL A 1 210 ? -13.116 -17.798 -50.992 1.00 16.35 206 VAL A C 1
ATOM 1605 O O . VAL A 1 210 ? -13.969 -17.291 -50.263 1.00 16.21 206 VAL A O 1
ATOM 1609 N N . ASN A 1 211 ? -12.108 -18.529 -50.500 1.00 16.41 207 ASN A N 1
ATOM 1610 C CA . ASN A 1 211 ? -11.973 -18.761 -49.068 1.00 16.31 207 ASN A CA 1
ATOM 1611 C C . ASN A 1 211 ? -11.595 -17.461 -48.357 1.00 17.08 207 ASN A C 1
ATOM 1612 O O . ASN A 1 211 ? -12.198 -17.109 -47.339 1.00 16.89 207 ASN A O 1
ATOM 1617 N N . SER A 1 212 ? -10.642 -16.701 -48.916 1.00 16.13 208 SER A N 1
ATOM 1618 C CA . SER A 1 212 ? -10.298 -15.419 -48.289 1.00 15.97 208 SER A CA 1
ATOM 1619 C C . SER A 1 212 ? -11.499 -14.493 -48.279 1.00 16.02 208 SER A C 1
ATOM 1620 O O . SER A 1 212 ? -11.744 -13.786 -47.297 1.00 15.69 208 SER A O 1
ATOM 1623 N N . THR A 1 213 ? -12.242 -14.460 -49.380 1.00 15.90 209 THR A N 1
ATOM 1624 C CA . THR A 1 213 ? -13.376 -13.545 -49.460 1.00 15.80 209 THR A CA 1
ATOM 1625 C C . THR A 1 213 ? -14.437 -13.931 -48.434 1.00 15.72 209 THR A C 1
ATOM 1626 O O . THR A 1 213 ? -14.980 -13.065 -47.738 1.00 15.58 209 THR A O 1
ATOM 1630 N N . ALA A 1 214 ? -14.750 -15.238 -48.347 1.00 15.82 210 ALA A N 1
ATOM 1631 C CA . ALA A 1 214 ? -15.745 -15.712 -47.375 1.00 15.77 210 ALA A CA 1
ATOM 1632 C C . ALA A 1 214 ? -15.305 -15.415 -45.945 1.00 18.80 210 ALA A C 1
ATOM 1633 O O . ALA A 1 214 ? -16.141 -15.058 -45.089 1.00 16.15 210 ALA A O 1
ATOM 1635 N N . TYR A 1 215 ? -13.997 -15.564 -45.664 1.00 15.65 211 TYR A N 1
ATOM 1636 C CA . TYR A 1 215 ? -13.473 -15.259 -44.333 1.00 15.55 211 TYR A CA 1
ATOM 1637 C C . TYR A 1 215 ? -13.692 -13.781 -43.978 1.00 16.51 211 TYR A C 1
ATOM 1638 O O . TYR A 1 215 ? -14.176 -13.464 -42.879 1.00 15.92 211 TYR A O 1
ATOM 1647 N N . ARG A 1 216 ? -13.299 -12.857 -44.860 1.00 15.38 212 ARG A N 1
ATOM 1648 C CA . ARG A 1 216 ? -13.538 -11.454 -44.502 1.00 15.25 212 ARG A CA 1
ATOM 1649 C C . ARG A 1 216 ? -15.038 -11.169 -44.352 1.00 16.78 212 ARG A C 1
ATOM 1650 O O . ARG A 1 216 ? -15.463 -10.475 -43.415 1.00 16.14 212 ARG A O 1
ATOM 1658 N N . GLN A 1 217 ? -15.856 -11.716 -45.258 1.00 15.72 213 GLN A N 1
ATOM 1659 C CA . GLN A 1 217 ? -17.261 -11.349 -45.348 1.00 17.11 213 GLN A CA 1
ATOM 1660 C C . GLN A 1 217 ? -18.046 -11.878 -44.142 1.00 18.01 213 GLN A C 1
ATOM 1661 O O . GLN A 1 217 ? -18.880 -11.161 -43.590 1.00 18.19 213 GLN A O 1
ATOM 1667 N N . LEU A 1 218 ? -17.722 -13.090 -43.653 1.00 16.87 214 LEU A N 1
ATOM 1668 C CA . LEU A 1 218 ? -18.479 -13.722 -42.575 1.00 17.50 214 LEU A CA 1
ATOM 1669 C C . LEU A 1 218 ? -17.774 -13.722 -41.215 1.00 19.83 214 LEU A C 1
ATOM 1670 O O . LEU A 1 218 ? -18.425 -13.484 -40.185 1.00 20.49 214 LEU A O 1
ATOM 1675 N N . VAL A 1 219 ? -16.476 -14.012 -41.162 1.00 15.18 215 VAL A N 1
ATOM 1676 C CA . VAL A 1 219 ? -15.768 -14.242 -39.904 1.00 15.16 215 VAL A CA 1
ATOM 1677 C C . VAL A 1 219 ? -15.226 -12.946 -39.322 1.00 20.15 215 VAL A C 1
ATOM 1678 O O . VAL A 1 219 ? -15.366 -12.700 -38.129 1.00 20.67 215 VAL A O 1
ATOM 1682 N N . SER A 1 220 ? -14.571 -12.120 -40.134 1.00 15.02 216 SER A N 1
ATOM 1683 C CA . SER A 1 220 ? -13.819 -10.973 -39.624 1.00 16.47 216 SER A CA 1
ATOM 1684 C C . SER A 1 220 ? -14.735 -9.845 -39.153 1.00 17.04 216 SER A C 1
ATOM 1685 O O . SER A 1 220 ? -15.900 -9.731 -39.549 1.00 19.23 216 SER A O 1
ATOM 1688 N N . ARG A 1 221 ? -14.155 -8.969 -38.313 1.00 16.20 217 ARG A N 1
ATOM 1689 C CA . ARG A 1 221 ? -14.873 -7.776 -37.872 1.00 19.81 217 ARG A CA 1
ATOM 1690 C C . ARG A 1 221 ? -15.078 -6.771 -38.994 1.00 19.44 217 ARG A C 1
ATOM 1691 O O . ARG A 1 221 ? -15.868 -5.827 -38.819 1.00 19.10 217 ARG A O 1
ATOM 1699 N N . ASN A 1 222 ? -14.374 -6.923 -40.123 1.00 16.03 218 ASN A N 1
ATOM 1700 C CA . ASN A 1 222 ? -14.614 -6.028 -41.259 1.00 16.59 218 ASN A CA 1
ATOM 1701 C C . ASN A 1 222 ? -15.816 -6.448 -42.084 1.00 20.45 218 ASN A C 1
ATOM 1702 O O . ASN A 1 222 ? -16.193 -5.707 -43.004 1.00 20.07 218 ASN A O 1
ATOM 1707 N N . GLY A 1 223 ? -16.397 -7.628 -41.798 1.00 17.78 219 GLY A N 1
ATOM 1708 C CA . GLY A 1 223 ? -17.610 -8.091 -42.463 1.00 15.13 219 GLY A CA 1
ATOM 1709 C C . GLY A 1 223 ? -18.726 -8.253 -41.436 1.00 20.61 219 GLY A C 1
ATOM 1710 O O . GLY A 1 223 ? -19.030 -7.312 -40.690 1.00 22.01 219 GLY A O 1
ATOM 1711 N N . ALA A 1 224 ? -19.314 -9.454 -41.364 1.00 16.99 220 ALA A N 1
ATOM 1712 C CA . ALA A 1 224 ? -20.461 -9.703 -40.488 1.00 16.49 220 ALA A CA 1
ATOM 1713 C C . ALA A 1 224 ? -20.080 -10.030 -39.052 1.00 19.70 220 ALA A C 1
ATOM 1714 O O . ALA A 1 224 ? -20.949 -9.978 -38.171 1.00 19.93 220 ALA A O 1
ATOM 1716 N N . GLY A 1 225 ? -18.841 -10.435 -38.784 1.00 16.02 221 GLY A N 1
ATOM 1717 C CA . GLY A 1 225 ? -18.467 -10.751 -37.403 1.00 20.21 221 GLY A CA 1
ATOM 1718 C C . GLY A 1 225 ? -19.296 -11.842 -36.742 1.00 20.78 221 GLY A C 1
ATOM 1719 O O . GLY A 1 225 ? -19.882 -11.658 -35.664 1.00 22.74 221 GLY A O 1
ATOM 1720 N N . LEU A 1 226 ? -19.335 -13.005 -37.397 1.00 14.91 222 LEU A N 1
ATOM 1721 C CA . LEU A 1 226 ? -20.109 -14.159 -36.921 1.00 16.44 222 LEU A CA 1
ATOM 1722 C C . LEU A 1 226 ? -19.782 -14.533 -35.467 1.00 17.18 222 LEU A C 1
ATOM 1723 O O . LEU A 1 226 ? -18.625 -14.456 -35.036 1.00 17.35 222 LEU A O 1
ATOM 1728 N N . LYS A 1 227 ? -20.798 -14.952 -34.701 1.00 16.95 223 LYS A N 1
ATOM 1729 C CA . LYS A 1 227 ? -20.536 -15.580 -33.391 1.00 16.23 223 LYS A CA 1
ATOM 1730 C C . LYS A 1 227 ? -21.335 -16.868 -33.257 1.00 17.20 223 LYS A C 1
ATOM 1731 O O . LYS A 1 227 ? -22.317 -17.080 -33.982 1.00 17.40 223 LYS A O 1
ATOM 1737 N N . GLN A 1 228 ? -20.871 -17.765 -32.370 1.00 15.25 224 GLN A N 1
ATOM 1738 C CA . GLN A 1 228 ? -21.556 -19.051 -32.226 1.00 15.40 224 GLN A CA 1
ATOM 1739 C C . GLN A 1 228 ? -22.979 -18.784 -31.740 1.00 17.83 224 GLN A C 1
ATOM 1740 O O . GLN A 1 228 ? -23.243 -17.806 -31.017 1.00 18.63 224 GLN A O 1
ATOM 1746 N N . GLY A 1 229 ? -23.916 -19.588 -32.215 1.00 16.65 225 GLY A N 1
ATOM 1747 C CA . GLY A 1 229 ? -25.326 -19.335 -31.946 1.00 15.50 225 GLY A CA 1
ATOM 1748 C C . GLY A 1 229 ? -26.061 -18.576 -33.045 1.00 20.22 225 GLY A C 1
ATOM 1749 O O . GLY A 1 229 ? -27.298 -18.675 -33.116 1.00 20.79 225 GLY A O 1
ATOM 1750 N N . ASP A 1 230 ? -25.346 -17.841 -33.914 1.00 16.70 226 ASP A N 1
ATOM 1751 C CA . ASP A 1 230 ? -26.056 -17.087 -34.971 1.00 15.34 226 ASP A CA 1
ATOM 1752 C C . ASP A 1 230 ? -26.734 -18.053 -35.943 1.00 17.23 226 ASP A C 1
ATOM 1753 O O . ASP A 1 230 ? -26.258 -19.161 -36.188 1.00 20.55 226 ASP A O 1
ATOM 1758 N N . ASN A 1 231 ? -27.835 -17.598 -36.545 1.00 16.02 227 ASN A N 1
ATOM 1759 C CA . ASN A 1 231 ? -28.410 -18.227 -37.724 1.00 18.15 227 ASN A CA 1
ATOM 1760 C C . ASN A 1 231 ? -27.977 -17.427 -38.953 1.00 15.65 227 ASN A C 1
ATOM 1761 O O . ASN A 1 231 ? -28.097 -16.187 -38.954 1.00 16.29 227 ASN A O 1
ATOM 1766 N N . VAL A 1 232 ? -27.509 -18.125 -39.989 1.00 16.34 228 VAL A N 1
ATOM 1767 C CA . VAL A 1 232 ? -26.903 -17.481 -41.164 1.00 17.11 228 VAL A CA 1
ATOM 1768 C C . VAL A 1 232 ? -27.531 -18.032 -42.450 1.00 18.76 228 VAL A C 1
ATOM 1769 O O . VAL A 1 232 ? -27.395 -19.232 -42.730 1.00 16.73 228 VAL A O 1
ATOM 1773 N N . LEU A 1 233 ? -28.162 -17.166 -43.266 1.00 15.92 229 LEU A N 1
ATOM 1774 C CA . LEU A 1 233 ? -28.708 -17.633 -44.552 1.00 16.11 229 LEU A CA 1
ATOM 1775 C C . LEU A 1 233 ? -27.564 -17.585 -45.552 1.00 17.35 229 LEU A C 1
ATOM 1776 O O . LEU A 1 233 ? -26.973 -16.513 -45.729 1.00 17.81 229 LEU A O 1
ATOM 1781 N N . ILE A 1 234 ? -27.225 -18.720 -46.185 1.00 16.27 230 ILE A N 1
ATOM 1782 C CA . ILE A 1 234 ? -26.089 -18.776 -47.116 1.00 16.30 230 ILE A CA 1
ATOM 1783 C C . ILE A 1 234 ? -26.638 -19.056 -48.514 1.00 16.50 230 ILE A C 1
ATOM 1784 O O . ILE A 1 234 ? -26.987 -20.206 -48.843 1.00 16.69 230 ILE A O 1
ATOM 1789 N N . TRP A 1 235 ? -26.677 -18.026 -49.372 1.00 16.48 231 TRP A N 1
ATOM 1790 C CA . TRP A 1 235 ? -27.055 -18.295 -50.769 1.00 16.69 231 TRP A CA 1
ATOM 1791 C C . TRP A 1 235 ? -25.949 -19.074 -51.485 1.00 16.79 231 TRP A C 1
ATOM 1792 O O . TRP A 1 235 ? -24.763 -18.957 -51.146 1.00 18.17 231 TRP A O 1
ATOM 1803 N N . GLY A 1 236 ? -26.330 -19.860 -52.491 1.00 17.03 232 GLY A N 1
ATOM 1804 C CA . GLY A 1 236 ? -25.306 -20.537 -53.309 1.00 17.14 232 GLY A CA 1
ATOM 1805 C C . GLY A 1 236 ? -24.357 -21.398 -52.506 1.00 17.10 232 GLY A C 1
ATOM 1806 O O . GLY A 1 236 ? -23.138 -21.394 -52.752 1.00 17.30 232 GLY A O 1
ATOM 1807 N N . ALA A 1 237 ? -24.896 -22.131 -51.515 1.00 17.10 233 ALA A N 1
ATOM 1808 C CA . ALA A 1 237 ? -24.082 -22.748 -50.481 1.00 17.98 233 ALA A CA 1
ATOM 1809 C C . ALA A 1 237 ? -23.147 -23.844 -50.989 1.00 20.12 233 ALA A C 1
ATOM 1810 O O . ALA A 1 237 ? -22.195 -24.169 -50.283 1.00 19.50 233 ALA A O 1
ATOM 1812 N N A SER A 1 238 ? -23.388 -24.415 -52.173 0.36 17.59 234 SER A N 1
ATOM 1813 N N B SER A 1 238 ? -23.394 -24.402 -52.180 0.36 17.62 234 SER A N 1
ATOM 1814 N N C SER A 1 238 ? -23.383 -24.411 -52.177 0.28 17.94 234 SER A N 1
ATOM 1815 C CA A SER A 1 238 ? -22.491 -25.422 -52.722 0.36 20.20 234 SER A CA 1
ATOM 1816 C CA B SER A 1 238 ? -22.533 -25.425 -52.760 0.36 20.20 234 SER A CA 1
ATOM 1817 C CA C SER A 1 238 ? -22.483 -25.414 -52.736 0.28 20.04 234 SER A CA 1
ATOM 1818 C C A SER A 1 238 ? -21.606 -24.897 -53.848 0.36 19.62 234 SER A C 1
ATOM 1819 C C B SER A 1 238 ? -21.757 -24.922 -53.980 0.36 19.78 234 SER A C 1
ATOM 1820 C C C SER A 1 238 ? -21.731 -24.916 -53.966 0.28 19.78 234 SER A C 1
ATOM 1821 O O A SER A 1 238 ? -20.865 -25.690 -54.446 0.36 20.63 234 SER A O 1
ATOM 1822 O O B SER A 1 238 ? -21.246 -25.736 -54.766 0.36 20.01 234 SER A O 1
ATOM 1823 O O C SER A 1 238 ? -21.214 -25.730 -54.746 0.28 20.06 234 SER A O 1
ATOM 1830 N N . GLY A 1 239 ? -21.665 -23.599 -54.162 1.00 17.77 235 GLY A N 1
ATOM 1831 C CA . GLY A 1 239 ? -20.767 -23.003 -55.145 1.00 17.48 235 GLY A CA 1
ATOM 1832 C C . GLY A 1 239 ? -19.442 -22.619 -54.488 1.00 19.81 235 GLY A C 1
ATOM 1833 O O . GLY A 1 239 ? -19.125 -23.042 -53.376 1.00 19.48 235 GLY A O 1
ATOM 1834 N N . GLY A 1 240 ? -18.658 -21.793 -55.186 1.00 17.27 236 GLY A N 1
ATOM 1835 C CA . GLY A 1 240 ? -17.336 -21.403 -54.689 1.00 17.14 236 GLY A CA 1
ATOM 1836 C C . GLY A 1 240 ? -17.349 -20.685 -53.338 1.00 17.76 236 GLY A C 1
ATOM 1837 O O . GLY A 1 240 ? -16.810 -21.215 -52.353 1.00 17.55 236 GLY A O 1
ATOM 1838 N N . LEU A 1 241 ? -17.904 -19.462 -53.270 1.00 16.75 237 LEU A N 1
ATOM 1839 C CA . LEU A 1 241 ? -17.984 -18.765 -51.989 1.00 16.53 237 LEU A CA 1
ATOM 1840 C C . LEU A 1 241 ? -18.754 -19.597 -50.968 1.00 17.35 237 LEU A C 1
ATOM 1841 O O . LEU A 1 241 ? -18.354 -19.708 -49.799 1.00 16.41 237 LEU A O 1
ATOM 1846 N N . GLY A 1 242 ? -19.899 -20.151 -51.380 1.00 16.65 238 GLY A N 1
ATOM 1847 C CA . GLY A 1 242 ? -20.756 -20.765 -50.383 1.00 16.64 238 GLY A CA 1
ATOM 1848 C C . GLY A 1 242 ? -20.136 -22.016 -49.801 1.00 16.72 238 GLY A C 1
ATOM 1849 O O . GLY A 1 242 ? -20.354 -22.326 -48.623 1.00 19.38 238 GLY A O 1
ATOM 1850 N N . SER A 1 243 ? -19.301 -22.710 -50.583 1.00 17.05 239 SER A N 1
ATOM 1851 C CA . SER A 1 243 ? -18.645 -23.922 -50.068 1.00 18.34 239 SER A CA 1
ATOM 1852 C C . SER A 1 243 ? -17.676 -23.595 -48.926 1.00 22.21 239 SER A C 1
ATOM 1853 O O . SER A 1 243 ? -17.332 -24.496 -48.141 1.00 24.28 239 SER A O 1
ATOM 1856 N N . TYR A 1 244 ? -17.181 -22.351 -48.850 1.00 16.64 240 TYR A N 1
ATOM 1857 C CA . TYR A 1 244 ? -16.390 -21.956 -47.682 1.00 16.62 240 TYR A CA 1
ATOM 1858 C C . TYR A 1 244 ? -17.246 -21.291 -46.617 1.00 17.06 240 TYR A C 1
ATOM 1859 O O . TYR A 1 244 ? -17.012 -21.506 -45.418 1.00 16.25 240 TYR A O 1
ATOM 1868 N N . ALA A 1 245 ? -18.204 -20.453 -47.016 1.00 16.26 241 ALA A N 1
ATOM 1869 C CA . ALA A 1 245 ? -19.089 -19.830 -46.031 1.00 16.99 241 ALA A CA 1
ATOM 1870 C C . ALA A 1 245 ? -19.770 -20.879 -45.154 1.00 16.50 241 ALA A C 1
ATOM 1871 O O . ALA A 1 245 ? -19.871 -20.721 -43.917 1.00 16.05 241 ALA A O 1
ATOM 1873 N N . THR A 1 246 ? -20.292 -21.939 -45.774 1.00 16.35 242 THR A N 1
ATOM 1874 C CA . THR A 1 246 ? -20.930 -22.993 -44.975 1.00 17.18 242 THR A CA 1
ATOM 1875 C C . THR A 1 246 ? -19.959 -23.576 -43.953 1.00 16.43 242 THR A C 1
ATOM 1876 O O . THR A 1 246 ? -20.344 -23.870 -42.803 1.00 16.40 242 THR A O 1
ATOM 1880 N N . GLN A 1 247 ? -18.715 -23.821 -44.385 1.00 16.49 243 GLN A N 1
ATOM 1881 C CA . GLN A 1 247 ? -17.721 -24.361 -43.459 1.00 16.50 243 GLN A CA 1
ATOM 1882 C C . GLN A 1 247 ? -17.444 -23.402 -42.317 1.00 18.37 243 GLN A C 1
ATOM 1883 O O . GLN A 1 247 ? -17.281 -23.844 -41.161 1.00 16.30 243 GLN A O 1
ATOM 1889 N N . TYR A 1 248 ? -17.355 -22.090 -42.609 1.00 16.14 244 TYR A N 1
ATOM 1890 C CA . TYR A 1 248 ? -17.079 -21.158 -41.512 1.00 15.96 244 TYR A CA 1
ATOM 1891 C C . TYR A 1 248 ? -18.250 -21.088 -40.549 1.00 15.89 244 TYR A C 1
ATOM 1892 O O . TYR A 1 248 ? -18.053 -20.931 -39.343 1.00 17.78 244 TYR A O 1
ATOM 1901 N N . ALA A 1 249 ? -19.482 -21.126 -41.075 1.00 15.93 245 ALA A N 1
ATOM 1902 C CA . ALA A 1 249 ? -20.644 -21.089 -40.190 1.00 15.88 245 ALA A CA 1
ATOM 1903 C C . ALA A 1 249 ? -20.621 -22.276 -39.241 1.00 17.26 245 ALA A C 1
ATOM 1904 O O . ALA A 1 249 ? -20.785 -22.108 -38.028 1.00 16.93 245 ALA A O 1
ATOM 1906 N N . LEU A 1 250 ? -20.370 -23.482 -39.771 1.00 16.18 246 LEU A N 1
ATOM 1907 C CA . LEU A 1 250 ? -20.393 -24.683 -38.927 1.00 16.50 246 LEU A CA 1
ATOM 1908 C C . LEU A 1 250 ? -19.235 -24.694 -37.926 1.00 17.24 246 LEU A C 1
ATOM 1909 O O . LEU A 1 250 ? -19.439 -24.956 -36.719 1.00 16.28 246 LEU A O 1
ATOM 1914 N N . ALA A 1 251 ? -18.006 -24.435 -38.403 1.00 18.01 247 ALA A N 1
ATOM 1915 C CA . ALA A 1 251 ? -16.842 -24.452 -37.499 1.00 16.96 247 ALA A CA 1
ATOM 1916 C C . ALA A 1 251 ? -16.895 -23.345 -36.453 1.00 19.95 247 ALA A C 1
ATOM 1917 O O . ALA A 1 251 ? -16.289 -23.501 -35.373 1.00 21.33 247 ALA A O 1
ATOM 1919 N N . GLY A 1 252 ? -17.604 -22.241 -36.717 1.00 15.90 248 GLY A N 1
ATOM 1920 C CA . GLY A 1 252 ? -17.727 -21.144 -35.767 1.00 16.92 248 GLY A CA 1
ATOM 1921 C C . GLY A 1 252 ? -18.854 -21.339 -34.777 1.00 15.73 248 GLY A C 1
ATOM 1922 O O . GLY A 1 252 ? -19.102 -20.462 -33.934 1.00 15.60 248 GLY A O 1
ATOM 1923 N N . GLY A 1 253 ? -19.566 -22.468 -34.867 1.00 16.93 249 GLY A N 1
ATOM 1924 C CA . GLY A 1 253 ? -20.626 -22.757 -33.914 1.00 16.57 249 GLY A CA 1
ATOM 1925 C C . GLY A 1 253 ? -21.957 -22.130 -34.252 1.00 18.51 249 GLY A C 1
ATOM 1926 O O . GLY A 1 253 ? -22.848 -22.061 -33.383 1.00 16.48 249 GLY A O 1
ATOM 1927 N N . ALA A 1 254 ? -22.118 -21.672 -35.486 1.00 15.80 250 ALA A N 1
ATOM 1928 C CA . ALA A 1 254 ? -23.363 -21.093 -35.962 1.00 15.76 250 ALA A CA 1
ATOM 1929 C C . ALA A 1 254 ? -24.183 -22.119 -36.716 1.00 17.68 250 ALA A C 1
ATOM 1930 O O . ALA A 1 254 ? -23.751 -23.267 -36.973 1.00 19.41 250 ALA A O 1
ATOM 1932 N N . THR A 1 255 ? -25.395 -21.698 -37.089 1.00 17.38 251 THR A N 1
ATOM 1933 C CA . THR A 1 255 ? -26.320 -22.582 -37.814 1.00 18.84 251 THR A CA 1
ATOM 1934 C C . THR A 1 255 ? -26.538 -22.072 -39.228 1.00 17.89 251 THR A C 1
ATOM 1935 O O . THR A 1 255 ? -27.190 -21.023 -39.394 1.00 20.82 251 THR A O 1
ATOM 1939 N N . PRO A 1 256 ? -26.010 -22.740 -40.257 1.00 18.45 252 PRO A N 1
ATOM 1940 C CA . PRO A 1 256 ? -26.244 -22.285 -41.635 1.00 17.31 252 PRO A CA 1
ATOM 1941 C C . PRO A 1 256 ? -27.591 -22.789 -42.120 1.00 20.82 252 PRO A C 1
ATOM 1942 O O . PRO A 1 256 ? -27.991 -23.932 -41.845 1.00 19.33 252 PRO A O 1
ATOM 1946 N N . ILE A 1 257 ? -28.287 -21.915 -42.850 1.00 16.64 253 ILE A N 1
ATOM 1947 C CA . ILE A 1 257 ? -29.449 -22.291 -43.651 1.00 17.24 253 ILE A CA 1
ATOM 1948 C C . ILE A 1 257 ? -28.965 -22.196 -45.089 1.00 18.17 253 ILE A C 1
ATOM 1949 O O . ILE A 1 257 ? -28.748 -21.084 -45.584 1.00 18.33 253 ILE A O 1
ATOM 1954 N N . CYS A 1 258 ? -28.718 -23.345 -45.733 1.00 19.15 254 CYS A N 1
ATOM 1955 C CA . CYS A 1 258 ? -28.020 -23.406 -47.019 1.00 16.99 254 CYS A CA 1
ATOM 1956 C C . CYS A 1 258 ? -29.039 -23.362 -48.145 1.00 19.03 254 CYS A C 1
ATOM 1957 O O . CYS A 1 258 ? -30.041 -24.066 -48.090 1.00 21.05 254 CYS A O 1
ATOM 1960 N N . VAL A 1 259 ? -28.821 -22.505 -49.148 1.00 17.39 255 VAL A N 1
ATOM 1961 C CA . VAL A 1 259 ? -29.702 -22.489 -50.313 1.00 17.35 255 VAL A CA 1
ATOM 1962 C C . VAL A 1 259 ? -28.927 -23.052 -51.499 1.00 22.27 255 VAL A C 1
ATOM 1963 O O . VAL A 1 259 ? -27.796 -22.609 -51.782 1.00 17.70 255 VAL A O 1
ATOM 1967 N N . VAL A 1 260 ? -29.548 -24.010 -52.211 1.00 17.77 256 VAL A N 1
ATOM 1968 C CA . VAL A 1 260 ? -28.975 -24.647 -53.396 1.00 17.96 256 VAL A CA 1
ATOM 1969 C C . VAL A 1 260 ? -30.098 -24.829 -54.415 1.00 18.53 256 VAL A C 1
ATOM 1970 O O . VAL A 1 260 ? -31.254 -24.522 -54.131 1.00 22.37 256 VAL A O 1
ATOM 1974 N N . SER A 1 261 ? -29.749 -25.326 -55.616 1.00 18.43 257 SER A N 1
ATOM 1975 C CA . SER A 1 261 ? -30.752 -25.503 -56.667 1.00 21.29 257 SER A CA 1
ATOM 1976 C C . SER A 1 261 ? -30.819 -26.931 -57.213 1.00 21.77 257 SER A C 1
ATOM 1977 O O . SER A 1 261 ? -31.394 -27.133 -58.293 1.00 23.98 257 SER A O 1
ATOM 1980 N N . SER A 1 262 ? -30.285 -27.935 -56.514 1.00 22.84 258 SER A N 1
ATOM 1981 C CA . SER A 1 262 ? -30.491 -29.322 -56.937 1.00 24.16 258 SER A CA 1
ATOM 1982 C C . SER A 1 262 ? -30.396 -30.254 -55.740 1.00 26.74 258 SER A C 1
ATOM 1983 O O . SER A 1 262 ? -29.747 -29.929 -54.735 1.00 24.05 258 SER A O 1
ATOM 1986 N N . PRO A 1 263 ? -31.010 -31.439 -55.825 1.00 26.42 259 PRO A N 1
ATOM 1987 C CA . PRO A 1 263 ? -30.846 -32.418 -54.732 1.00 23.54 259 PRO A CA 1
ATOM 1988 C C . PRO A 1 263 ? -29.404 -32.899 -54.586 1.00 23.01 259 PRO A C 1
ATOM 1989 O O . PRO A 1 263 ? -28.978 -33.192 -53.464 1.00 27.48 259 PRO A O 1
ATOM 1993 N N . ARG A 1 264 ? -28.642 -32.977 -55.687 1.00 23.87 260 ARG A N 1
ATOM 1994 C CA . ARG A 1 264 ? -27.226 -33.346 -55.596 1.00 24.00 260 ARG A CA 1
ATOM 1995 C C . ARG A 1 264 ? -26.441 -32.367 -54.715 1.00 26.80 260 ARG A C 1
ATOM 1996 O O . ARG A 1 264 ? -25.607 -32.775 -53.894 1.00 23.58 260 ARG A O 1
ATOM 2004 N N . LYS A 1 265 ? -26.672 -31.068 -54.894 1.00 24.24 261 LYS A N 1
ATOM 2005 C CA . LYS A 1 265 ? -25.971 -30.110 -54.042 1.00 25.63 261 LYS A CA 1
ATOM 2006 C C . LYS A 1 265 ? -26.482 -30.174 -52.615 1.00 22.16 261 LYS A C 1
ATOM 2007 O O . LYS A 1 265 ? -25.731 -29.892 -51.675 1.00 20.41 261 LYS A O 1
ATOM 2013 N N . ALA A 1 266 ? -27.769 -30.475 -52.430 1.00 20.05 262 ALA A N 1
ATOM 2014 C CA . ALA A 1 266 ? -28.284 -30.609 -51.069 1.00 21.74 262 ALA A CA 1
ATOM 2015 C C . ALA A 1 266 ? -27.537 -31.711 -50.321 1.00 21.79 262 ALA A C 1
ATOM 2016 O O . ALA A 1 266 ? -27.159 -31.545 -49.157 1.00 23.86 262 ALA A O 1
ATOM 2018 N N . ASP A 1 267 ? -27.247 -32.822 -51.017 1.00 22.53 263 ASP A N 1
ATOM 2019 C CA . ASP A 1 267 ? -26.526 -33.936 -50.402 1.00 25.67 263 ASP A CA 1
ATOM 2020 C C . ASP A 1 267 ? -25.115 -33.539 -49.983 1.00 20.38 263 ASP A C 1
ATOM 2021 O O . ASP A 1 267 ? -24.618 -34.006 -48.950 1.00 23.61 263 ASP A O 1
ATOM 2026 N N . ILE A 1 268 ? -24.441 -32.723 -50.801 1.00 25.96 264 ILE A N 1
ATOM 2027 C CA . ILE A 1 268 ? -23.115 -32.223 -50.436 1.00 26.79 264 ILE A CA 1
ATOM 2028 C C . ILE A 1 268 ? -23.201 -31.370 -49.170 1.00 23.97 264 ILE A C 1
ATOM 2029 O O . ILE A 1 268 ? -22.387 -31.513 -48.250 1.00 24.67 264 ILE A O 1
ATOM 2034 N N . CYS A 1 269 ? -24.194 -30.477 -49.096 1.00 20.95 265 CYS A N 1
ATOM 2035 C CA . CYS A 1 269 ? -24.346 -29.672 -47.881 1.00 22.15 265 CYS A CA 1
ATOM 2036 C C . CYS A 1 269 ? -24.516 -30.560 -46.655 1.00 21.98 265 CYS A C 1
ATOM 2037 O O . CYS A 1 269 ? -23.976 -30.261 -45.581 1.00 22.47 265 CYS A O 1
ATOM 2040 N N . ARG A 1 270 ? -25.263 -31.674 -46.789 1.00 21.34 266 ARG A N 1
ATOM 2041 C CA . ARG A 1 270 ? -25.380 -32.575 -45.642 1.00 25.79 266 ARG A CA 1
ATOM 2042 C C . ARG A 1 270 ? -24.051 -33.243 -45.326 1.00 26.81 266 ARG A C 1
ATOM 2043 O O . ARG A 1 270 ? -23.716 -33.445 -44.148 1.00 26.34 266 ARG A O 1
ATOM 2051 N N . ALA A 1 271 ? -23.290 -33.601 -46.361 1.00 27.41 267 ALA A N 1
ATOM 2052 C CA . ALA A 1 271 ? -21.950 -34.150 -46.152 1.00 33.33 267 ALA A CA 1
ATOM 2053 C C . ALA A 1 271 ? -21.038 -33.164 -45.415 1.00 34.90 267 ALA A C 1
ATOM 2054 O O . ALA A 1 271 ? -20.187 -33.583 -44.616 1.00 34.74 267 ALA A O 1
ATOM 2056 N N . MET A 1 272 ? -21.189 -31.851 -45.674 1.00 27.20 268 MET A N 1
ATOM 2057 C CA . MET A 1 272 ? -20.413 -30.841 -44.936 1.00 25.42 268 MET A CA 1
ATOM 2058 C C . MET A 1 272 ? -20.868 -30.727 -43.481 1.00 30.30 268 MET A C 1
ATOM 2059 O O . MET A 1 272 ? -20.127 -30.191 -42.637 1.00 28.05 268 MET A O 1
ATOM 2064 N N . GLY A 1 273 ? -22.063 -31.219 -43.160 1.00 26.99 269 GLY A N 1
ATOM 2065 C CA . GLY A 1 273 ? -22.597 -31.146 -41.825 1.00 24.03 269 GLY A CA 1
ATOM 2066 C C . GLY A 1 273 ? -23.778 -30.223 -41.634 1.00 24.83 269 GLY A C 1
ATOM 2067 O O . GLY A 1 273 ? -24.234 -30.073 -40.496 1.00 24.38 269 GLY A O 1
ATOM 2068 N N . ALA A 1 274 ? -24.297 -29.586 -42.691 1.00 20.22 270 ALA A N 1
ATOM 2069 C CA . ALA A 1 274 ? -25.474 -28.750 -42.544 1.00 24.48 270 ALA A CA 1
ATOM 2070 C C . ALA A 1 274 ? -26.722 -29.617 -42.516 1.00 30.62 270 ALA A C 1
ATOM 2071 O O . ALA A 1 274 ? -26.756 -30.715 -43.077 1.00 30.76 270 ALA A O 1
ATOM 2073 N N . GLU A 1 275 ? -27.737 -29.123 -41.843 1.00 25.20 271 GLU A N 1
ATOM 2074 C CA . GLU A 1 275 ? -29.026 -29.799 -41.775 1.00 32.47 271 GLU A CA 1
ATOM 2075 C C . GLU A 1 275 ? -30.156 -29.020 -42.411 1.00 29.60 271 GLU A C 1
ATOM 2076 O O . GLU A 1 275 ? -31.089 -29.627 -42.943 1.00 30.54 271 GLU A O 1
ATOM 2082 N N . ALA A 1 276 ? -30.114 -27.693 -42.341 1.00 21.33 272 ALA A N 1
ATOM 2083 C CA . ALA A 1 276 ? -31.184 -26.831 -42.839 1.00 21.07 272 ALA A CA 1
ATOM 2084 C C . ALA A 1 276 ? -30.824 -26.447 -44.269 1.00 22.30 272 ALA A C 1
ATOM 2085 O O . ALA A 1 276 ? -29.944 -25.612 -44.480 1.00 20.88 272 ALA A O 1
ATOM 2087 N N . ILE A 1 277 ? -31.478 -27.077 -45.247 1.00 18.47 273 ILE A N 1
ATOM 2088 C CA . ILE A 1 277 ? -31.165 -26.890 -46.660 1.00 19.23 273 ILE A CA 1
ATOM 2089 C C . ILE A 1 277 ? -32.461 -26.557 -47.395 1.00 21.68 273 ILE A C 1
ATOM 2090 O O . ILE A 1 277 ? -33.452 -27.277 -47.256 1.00 22.55 273 ILE A O 1
ATOM 2095 N N . ILE A 1 278 ? -32.465 -25.449 -48.145 1.00 17.78 274 ILE A N 1
ATOM 2096 C CA . ILE A 1 278 ? -33.579 -25.033 -49.004 1.00 21.27 274 ILE A CA 1
ATOM 2097 C C . ILE A 1 278 ? -33.165 -25.196 -50.468 1.00 24.51 274 ILE A C 1
ATOM 2098 O O . ILE A 1 278 ? -32.138 -24.648 -50.901 1.00 22.25 274 ILE A O 1
ATOM 2103 N N . ASP A 1 279 ? -33.974 -25.915 -51.259 1.00 19.85 275 ASP A N 1
ATOM 2104 C CA . ASP A 1 279 ? -33.715 -26.024 -52.698 1.00 23.42 275 ASP A CA 1
ATOM 2105 C C . ASP A 1 279 ? -34.568 -24.978 -53.412 1.00 25.69 275 ASP A C 1
ATOM 2106 O O . ASP A 1 279 ? -35.787 -25.129 -53.509 1.00 26.41 275 ASP A O 1
ATOM 2111 N N . ARG A 1 280 ? -33.933 -23.900 -53.896 1.00 20.83 276 ARG A N 1
ATOM 2112 C CA . ARG A 1 280 ? -34.717 -22.796 -54.448 1.00 19.90 276 ARG A CA 1
ATOM 2113 C C . ARG A 1 280 ? -35.467 -23.194 -55.715 1.00 23.39 276 ARG A C 1
ATOM 2114 O O . ARG A 1 280 ? -36.484 -22.560 -56.033 1.00 29.18 276 ARG A O 1
ATOM 2122 N N A SER A 1 281 ? -34.984 -24.207 -56.443 0.59 24.68 277 SER A N 1
ATOM 2123 N N B SER A 1 281 ? -35.003 -24.224 -56.429 0.41 24.94 277 SER A N 1
ATOM 2124 C CA A SER A 1 281 ? -35.693 -24.682 -57.628 0.59 27.44 277 SER A CA 1
ATOM 2125 C CA B SER A 1 281 ? -35.690 -24.687 -57.633 0.41 27.31 277 SER A CA 1
ATOM 2126 C C A SER A 1 281 ? -36.970 -25.414 -57.232 0.59 29.61 277 SER A C 1
ATOM 2127 C C B SER A 1 281 ? -36.946 -25.480 -57.294 0.41 29.28 277 SER A C 1
ATOM 2128 O O A SER A 1 281 ? -38.053 -25.119 -57.750 0.59 29.08 277 SER A O 1
ATOM 2129 O O B SER A 1 281 ? -37.984 -25.308 -57.939 0.41 29.56 277 SER A O 1
ATOM 2134 N N . ALA A 1 282 ? -36.860 -26.362 -56.298 1.00 27.71 278 ALA A N 1
ATOM 2135 C CA . ALA A 1 282 ? -38.038 -27.079 -55.823 1.00 28.82 278 ALA A CA 1
ATOM 2136 C C . ALA A 1 282 ? -39.074 -26.136 -55.209 1.00 27.67 278 ALA A C 1
ATOM 2137 O O . ALA A 1 282 ? -40.278 -26.357 -55.369 1.00 27.56 278 ALA A O 1
ATOM 2139 N N . GLU A 1 283 ? -38.636 -25.094 -54.474 1.00 21.69 279 GLU A N 1
ATOM 2140 C CA . GLU A 1 283 ? -39.588 -24.151 -53.874 1.00 24.25 279 GLU A CA 1
ATOM 2141 C C . GLU A 1 283 ? -40.204 -23.220 -54.910 1.00 27.97 279 GLU A C 1
ATOM 2142 O O . GLU A 1 283 ? -41.293 -22.674 -54.678 1.00 25.59 279 GLU A O 1
ATOM 2148 N N . GLY A 1 284 ? -39.525 -22.999 -56.028 1.00 26.65 280 GLY A N 1
ATOM 2149 C CA . GLY A 1 284 ? -40.071 -22.174 -57.086 1.00 25.87 280 GLY A CA 1
ATOM 2150 C C . GLY A 1 284 ? -40.205 -20.700 -56.751 1.00 24.74 280 GLY A C 1
ATOM 2151 O O . GLY A 1 284 ? -41.159 -20.059 -57.205 1.00 24.39 280 GLY A O 1
ATOM 2152 N N . TYR A 1 285 ? -39.289 -20.130 -55.964 1.00 22.27 281 TYR A N 1
ATOM 2153 C CA . TYR A 1 285 ? -39.436 -18.712 -55.612 1.00 20.56 281 TYR A CA 1
ATOM 2154 C C . TYR A 1 285 ? -39.378 -17.827 -56.853 1.00 26.94 281 TYR A C 1
ATOM 2155 O O . TYR A 1 285 ? -38.485 -17.962 -57.697 1.00 25.10 281 TYR A O 1
ATOM 2164 N N . ARG A 1 286 ? -40.313 -16.892 -56.940 1.00 21.26 282 ARG A N 1
ATOM 2165 C CA . ARG A 1 286 ? -40.349 -15.868 -57.990 1.00 21.32 282 ARG A CA 1
ATOM 2166 C C . ARG A 1 286 ? -40.342 -14.507 -57.284 1.00 23.05 282 ARG A C 1
ATOM 2167 O O . ARG A 1 286 ? -41.406 -13.919 -57.057 1.00 19.96 282 ARG A O 1
ATOM 2175 N N . PHE A 1 287 ? -39.152 -14.035 -56.874 1.00 19.83 283 PHE A N 1
ATOM 2176 C CA . PHE A 1 287 ? -39.127 -12.799 -56.093 1.00 19.46 283 PHE A CA 1
ATOM 2177 C C . PHE A 1 287 ? -39.508 -11.583 -56.927 1.00 19.14 283 PHE A C 1
ATOM 2178 O O . PHE A 1 287 ? -39.913 -10.559 -56.363 1.00 21.24 283 PHE A O 1
ATOM 2186 N N . TRP A 1 288 ? -39.379 -11.666 -58.238 1.00 19.69 284 TRP A N 1
ATOM 2187 C CA . TRP A 1 288 ? -39.795 -10.586 -59.124 1.00 19.96 284 TRP A CA 1
ATOM 2188 C C . TRP A 1 288 ? -41.026 -11.017 -59.916 1.00 23.84 284 TRP A C 1
ATOM 2189 O O . TRP A 1 288 ? -41.018 -12.088 -60.547 1.00 24.46 284 TRP A O 1
ATOM 2200 N N . LYS A 1 289 ? -42.078 -10.183 -59.845 1.00 24.53 285 LYS A N 1
ATOM 2201 C CA . LYS A 1 289 ? -43.314 -10.383 -60.623 1.00 32.48 285 LYS A CA 1
ATOM 2202 C C . LYS A 1 289 ? -43.100 -10.140 -62.106 1.00 30.04 285 LYS A C 1
ATOM 2203 O O . LYS A 1 289 ? -43.732 -10.796 -62.945 1.00 28.30 285 LYS A O 1
ATOM 2209 N N . ASP A 1 290 ? -42.314 -9.121 -62.439 1.00 25.34 286 ASP A N 1
ATOM 2210 C CA . ASP A 1 290 ? -42.010 -8.699 -63.793 1.00 31.87 286 ASP A CA 1
ATOM 2211 C C . ASP A 1 290 ? -40.680 -7.972 -63.740 1.00 32.09 286 ASP A C 1
ATOM 2212 O O . ASP A 1 290 ? -39.968 -8.020 -62.735 1.00 31.19 286 ASP A O 1
ATOM 2217 N N A GLU A 1 291 ? -40.326 -7.279 -64.824 0.51 35.32 287 GLU A N 1
ATOM 2218 N N B GLU A 1 291 ? -40.371 -7.258 -64.816 0.49 35.22 287 GLU A N 1
ATOM 2219 C CA A GLU A 1 291 ? -38.971 -6.742 -64.890 0.51 34.00 287 GLU A CA 1
ATOM 2220 C CA B GLU A 1 291 ? -39.048 -6.680 -64.980 0.49 34.23 287 GLU A CA 1
ATOM 2221 C C A GLU A 1 291 ? -38.745 -5.615 -63.895 0.51 31.47 287 GLU A C 1
ATOM 2222 C C B GLU A 1 291 ? -38.765 -5.619 -63.928 0.49 31.39 287 GLU A C 1
ATOM 2223 O O A GLU A 1 291 ? -37.595 -5.367 -63.513 0.51 32.92 287 GLU A O 1
ATOM 2224 O O B GLU A 1 291 ? -37.607 -5.428 -63.537 0.49 32.99 287 GLU A O 1
ATOM 2235 N N . HIS A 1 292 ? -39.808 -4.960 -63.417 1.00 25.79 288 HIS A N 1
ATOM 2236 C CA . HIS A 1 292 ? -39.639 -3.790 -62.570 1.00 27.58 288 HIS A CA 1
ATOM 2237 C C . HIS A 1 292 ? -40.212 -3.882 -61.159 1.00 24.42 288 HIS A C 1
ATOM 2238 O O . HIS A 1 292 ? -39.934 -2.979 -60.349 1.00 23.78 288 HIS A O 1
ATOM 2245 N N . HIS A 1 293 ? -40.950 -4.940 -60.816 1.00 20.83 289 HIS A N 1
ATOM 2246 C CA . HIS A 1 293 ? -41.641 -5.015 -59.528 1.00 19.52 289 HIS A CA 1
ATOM 2247 C C . HIS A 1 293 ? -41.416 -6.357 -58.847 1.00 18.81 289 HIS A C 1
ATOM 2248 O O . HIS A 1 293 ? -41.448 -7.398 -59.503 1.00 21.39 289 HIS A O 1
ATOM 2255 N N . GLN A 1 294 ? -41.173 -6.324 -57.541 1.00 21.36 290 GLN A N 1
ATOM 2256 C CA . GLN A 1 294 ? -40.997 -7.556 -56.785 1.00 20.39 290 GLN A CA 1
ATOM 2257 C C . GLN A 1 294 ? -42.317 -8.009 -56.169 1.00 24.85 290 GLN A C 1
ATOM 2258 O O . GLN A 1 294 ? -43.303 -7.284 -56.159 1.00 23.95 290 GLN A O 1
ATOM 2264 N N . ASP A 1 295 ? -42.298 -9.203 -55.582 1.00 20.07 291 ASP A N 1
ATOM 2265 C CA . ASP A 1 295 ? -43.476 -9.807 -54.958 1.00 21.41 291 ASP A CA 1
ATOM 2266 C C . ASP A 1 295 ? -43.203 -10.058 -53.477 1.00 22.76 291 ASP A C 1
ATOM 2267 O O . ASP A 1 295 ? -42.564 -11.067 -53.103 1.00 20.82 291 ASP A O 1
ATOM 2272 N N . PRO A 1 296 ? -43.625 -9.147 -52.595 1.00 22.39 292 PRO A N 1
ATOM 2273 C CA . PRO A 1 296 ? -43.414 -9.359 -51.158 1.00 22.52 292 PRO A CA 1
ATOM 2274 C C . PRO A 1 296 ? -44.012 -10.649 -50.629 1.00 20.43 292 PRO A C 1
ATOM 2275 O O . PRO A 1 296 ? -43.594 -11.107 -49.565 1.00 22.31 292 PRO A O 1
ATOM 2279 N N . ARG A 1 297 ? -45.033 -11.216 -51.283 1.00 19.95 293 ARG A N 1
ATOM 2280 C CA . ARG A 1 297 ? -45.546 -12.491 -50.808 1.00 21.67 293 ARG A CA 1
ATOM 2281 C C . ARG A 1 297 ? -44.492 -13.577 -50.917 1.00 25.92 293 ARG A C 1
ATOM 2282 O O . ARG A 1 297 ? -44.488 -14.522 -50.121 1.00 20.83 293 ARG A O 1
ATOM 2290 N N . GLU A 1 298 ? -43.618 -13.476 -51.923 1.00 23.11 294 GLU A N 1
ATOM 2291 C CA . GLU A 1 298 ? -42.566 -14.464 -52.097 1.00 21.22 294 GLU A CA 1
ATOM 2292 C C . GLU A 1 298 ? -41.423 -14.223 -51.129 1.00 19.15 294 GLU A C 1
ATOM 2293 O O . GLU A 1 298 ? -40.850 -15.198 -50.629 1.00 19.92 294 GLU A O 1
ATOM 2299 N N . TRP A 1 299 ? -41.114 -12.955 -50.806 1.00 18.46 295 TRP A N 1
ATOM 2300 C CA . TRP A 1 299 ? -40.198 -12.714 -49.688 1.00 20.27 295 TRP A CA 1
ATOM 2301 C C . TRP A 1 299 ? -40.689 -13.415 -48.438 1.00 19.50 295 TRP A C 1
ATOM 2302 O O . TRP A 1 299 ? -39.901 -13.998 -47.680 1.00 19.92 295 TRP A O 1
ATOM 2313 N N . LYS A 1 300 ? -41.984 -13.323 -48.183 1.00 19.58 296 LYS A N 1
ATOM 2314 C CA . LYS A 1 300 ? -42.540 -13.835 -46.939 1.00 21.99 296 LYS A CA 1
ATOM 2315 C C . LYS A 1 300 ? -42.570 -15.360 -46.940 1.00 21.37 296 LYS A C 1
ATOM 2316 O O . LYS A 1 300 ? -42.339 -15.996 -45.900 1.00 22.59 296 LYS A O 1
ATOM 2322 N N . ARG A 1 301 ? -42.820 -15.969 -48.099 1.00 19.90 297 ARG A N 1
ATOM 2323 C CA . ARG A 1 301 ? -42.752 -17.431 -48.190 1.00 20.15 297 ARG A CA 1
ATOM 2324 C C . ARG A 1 301 ? -41.345 -17.950 -47.873 1.00 24.09 297 ARG A C 1
ATOM 2325 O O . ARG A 1 301 ? -41.194 -18.961 -47.168 1.00 20.93 297 ARG A O 1
ATOM 2333 N N . LEU A 1 302 ? -40.295 -17.295 -48.402 1.00 20.68 298 LEU A N 1
ATOM 2334 C CA . LEU A 1 302 ? -38.928 -17.660 -48.001 1.00 18.20 298 LEU A CA 1
ATOM 2335 C C . LEU A 1 302 ? -38.733 -17.501 -46.494 1.00 20.66 298 LEU A C 1
ATOM 2336 O O . LEU A 1 302 ? -38.175 -18.387 -45.815 1.00 17.38 298 LEU A O 1
ATOM 2341 N N . GLY A 1 303 ? -39.185 -16.372 -45.939 1.00 18.40 299 GLY A N 1
ATOM 2342 C CA . GLY A 1 303 ? -39.006 -16.162 -44.505 1.00 19.54 299 GLY A CA 1
ATOM 2343 C C . GLY A 1 303 ? -39.691 -17.237 -43.678 1.00 21.59 299 GLY A C 1
ATOM 2344 O O . GLY A 1 303 ? -39.151 -17.707 -42.666 1.00 20.68 299 GLY A O 1
ATOM 2345 N N . GLY A 1 304 ? -40.874 -17.675 -44.119 1.00 22.06 300 GLY A N 1
ATOM 2346 C CA . GLY A 1 304 ? -41.569 -18.717 -43.388 1.00 22.35 300 GLY A CA 1
ATOM 2347 C C . GLY A 1 304 ? -40.843 -20.047 -43.454 1.00 22.22 300 GLY A C 1
ATOM 2348 O O . GLY A 1 304 ? -40.836 -20.809 -42.477 1.00 22.24 300 GLY A O 1
ATOM 2349 N N . LYS A 1 305 ? -40.231 -20.348 -44.609 1.00 20.35 301 LYS A N 1
ATOM 2350 C CA . LYS A 1 305 ? -39.479 -21.594 -44.746 1.00 20.22 301 LYS A CA 1
ATOM 2351 C C . LYS A 1 305 ? -38.247 -21.587 -43.843 1.00 23.33 301 LYS A C 1
ATOM 2352 O O . LYS A 1 305 ? -37.932 -22.597 -43.193 1.00 22.34 301 LYS A O 1
ATOM 2358 N N . ILE A 1 306 ? -37.552 -20.443 -43.765 1.00 18.05 302 ILE A N 1
ATOM 2359 C CA . ILE A 1 306 ? -36.423 -20.342 -42.837 1.00 17.98 302 ILE A CA 1
ATOM 2360 C C . ILE A 1 306 ? -36.879 -20.615 -41.409 1.00 23.25 302 ILE A C 1
ATOM 2361 O O . ILE A 1 306 ? -36.200 -21.323 -40.655 1.00 20.69 302 ILE A O 1
ATOM 2366 N N . ARG A 1 307 ? -38.020 -20.031 -41.004 1.00 18.80 303 ARG A N 1
ATOM 2367 C CA . ARG A 1 307 ? -38.508 -20.203 -39.624 1.00 19.92 303 ARG A CA 1
ATOM 2368 C C . ARG A 1 307 ? -38.864 -21.656 -39.301 1.00 25.70 303 ARG A C 1
ATOM 2369 O O . ARG A 1 307 ? -38.830 -22.058 -38.123 1.00 23.96 303 ARG A O 1
ATOM 2377 N N . GLU A 1 308 ? -39.210 -22.462 -40.312 1.00 23.77 304 GLU A N 1
ATOM 2378 C CA . GLU A 1 308 ? -39.446 -23.884 -40.056 1.00 26.49 304 GLU A CA 1
ATOM 2379 C C . GLU A 1 308 ? -38.174 -24.567 -39.567 1.00 29.59 304 GLU A C 1
ATOM 2380 O O . GLU A 1 308 ? -38.233 -25.445 -38.706 1.00 28.45 304 GLU A O 1
ATOM 2386 N N . PHE A 1 309 ? -37.004 -24.139 -40.053 1.00 22.91 305 PHE A N 1
ATOM 2387 C CA . PHE A 1 309 ? -35.764 -24.789 -39.656 1.00 21.90 305 PHE A CA 1
ATOM 2388 C C . PHE A 1 309 ? -35.199 -24.263 -38.359 1.00 27.50 305 PHE A C 1
ATOM 2389 O O . PHE A 1 309 ? -34.444 -24.976 -37.692 1.00 31.58 305 PHE A O 1
ATOM 2397 N N . THR A 1 310 ? -35.480 -23.003 -38.017 1.00 27.45 306 THR A N 1
ATOM 2398 C CA . THR A 1 310 ? -34.857 -22.364 -36.871 1.00 24.50 306 THR A CA 1
ATOM 2399 C C . THR A 1 310 ? -35.751 -22.357 -35.642 1.00 28.22 306 THR A C 1
ATOM 2400 O O . THR A 1 310 ? -35.371 -21.766 -34.626 1.00 31.97 306 THR A O 1
ATOM 2404 N N . GLY A 1 311 ? -36.936 -22.950 -35.707 1.00 28.70 307 GLY A N 1
ATOM 2405 C CA . GLY A 1 311 ? -37.815 -22.828 -34.563 1.00 31.17 307 GLY A CA 1
ATOM 2406 C C . GLY A 1 311 ? -38.440 -21.463 -34.399 1.00 32.60 307 GLY A C 1
ATOM 2407 O O . GLY A 1 311 ? -38.723 -21.044 -33.269 1.00 36.01 307 GLY A O 1
ATOM 2408 N N . GLY A 1 312 ? -38.676 -20.754 -35.492 1.00 27.76 308 GLY A N 1
ATOM 2409 C CA . GLY A 1 312 ? -39.312 -19.461 -35.435 1.00 26.96 308 GLY A CA 1
ATOM 2410 C C . GLY A 1 312 ? -38.376 -18.270 -35.367 1.00 23.95 308 GLY A C 1
ATOM 2411 O O . GLY A 1 312 ? -38.858 -17.144 -35.221 1.00 27.41 308 GLY A O 1
ATOM 2412 N N . GLU A 1 313 ? -37.066 -18.470 -35.505 1.00 22.14 309 GLU A N 1
ATOM 2413 C CA . GLU A 1 313 ? -36.096 -17.372 -35.466 1.00 19.55 309 GLU A CA 1
ATOM 2414 C C . GLU A 1 313 ? -35.745 -16.883 -36.881 1.00 19.75 309 GLU A C 1
ATOM 2415 O O . GLU A 1 313 ? -35.656 -17.689 -37.816 1.00 24.06 309 GLU A O 1
ATOM 2421 N N . ASP A 1 314 ? -35.543 -15.554 -37.032 1.00 20.58 310 ASP A N 1
ATOM 2422 C CA . ASP A 1 314 ? -35.033 -14.991 -38.277 1.00 22.79 310 ASP A CA 1
ATOM 2423 C C . ASP A 1 314 ? -33.516 -14.909 -38.226 1.00 19.98 310 ASP A C 1
ATOM 2424 O O . ASP A 1 314 ? -32.924 -14.826 -37.149 1.00 21.27 310 ASP A O 1
ATOM 2429 N N . VAL A 1 315 ? -32.882 -14.921 -39.400 1.00 18.25 311 VAL A N 1
ATOM 2430 C CA . VAL A 1 315 ? -31.427 -15.044 -39.456 1.00 18.82 311 VAL A CA 1
ATOM 2431 C C . VAL A 1 315 ? -30.758 -13.761 -38.994 1.00 17.99 311 VAL A C 1
ATOM 2432 O O . VAL A 1 315 ? -31.192 -12.643 -39.315 1.00 18.18 311 VAL A O 1
ATOM 2436 N N . ASP A 1 316 ? -29.671 -13.928 -38.254 1.00 15.38 312 ASP A N 1
ATOM 2437 C CA . ASP A 1 316 ? -28.841 -12.807 -37.850 1.00 15.29 312 ASP A CA 1
ATOM 2438 C C . ASP A 1 316 ? -28.061 -12.215 -39.022 1.00 16.51 312 ASP A C 1
ATOM 2439 O O . ASP A 1 316 ? -27.802 -10.999 -39.047 1.00 16.03 312 ASP A O 1
ATOM 2444 N N . ILE A 1 317 ? -27.661 -13.052 -39.984 1.00 15.28 313 ILE A N 1
ATOM 2445 C CA . ILE A 1 317 ? -26.768 -12.621 -41.063 1.00 15.26 313 ILE A CA 1
ATOM 2446 C C . ILE A 1 317 ? -27.295 -13.240 -42.343 1.00 15.43 313 ILE A C 1
ATOM 2447 O O . ILE A 1 317 ? -27.630 -14.434 -42.332 1.00 17.32 313 ILE A O 1
ATOM 2452 N N . VAL A 1 318 ? -27.316 -12.473 -43.459 1.00 15.46 314 VAL A N 1
ATOM 2453 C CA . VAL A 1 318 ? -27.475 -13.041 -44.803 1.00 15.63 314 VAL A CA 1
ATOM 2454 C C . VAL A 1 318 ? -26.152 -12.869 -45.547 1.00 16.20 314 VAL A C 1
ATOM 2455 O O . VAL A 1 318 ? -25.612 -11.752 -45.628 1.00 15.91 314 VAL A O 1
ATOM 2459 N N . PHE A 1 319 ? -25.636 -13.982 -46.071 1.00 15.71 315 PHE A N 1
ATOM 2460 C CA . PHE A 1 319 ? -24.429 -14.024 -46.896 1.00 15.73 315 PHE A CA 1
ATOM 2461 C C . PHE A 1 319 ? -24.897 -13.880 -48.349 1.00 15.88 315 PHE A C 1
ATOM 2462 O O . PHE A 1 319 ? -25.343 -14.855 -48.969 1.00 16.63 315 PHE A O 1
ATOM 2470 N N . GLU A 1 320 ? -24.845 -12.649 -48.877 1.00 15.84 316 GLU A N 1
ATOM 2471 C CA . GLU A 1 320 ? -25.352 -12.312 -50.204 1.00 15.98 316 GLU A CA 1
ATOM 2472 C C . GLU A 1 320 ? -24.239 -12.324 -51.248 1.00 18.55 316 GLU A C 1
ATOM 2473 O O . GLU A 1 320 ? -23.048 -12.179 -50.943 1.00 16.61 316 GLU A O 1
ATOM 2479 N N . HIS A 1 321 ? -24.655 -12.469 -52.492 1.00 17.19 317 HIS A N 1
ATOM 2480 C CA . HIS A 1 321 ? -23.813 -12.419 -53.684 1.00 16.33 317 HIS A CA 1
ATOM 2481 C C . HIS A 1 321 ? -24.674 -12.648 -54.930 1.00 16.56 317 HIS A C 1
ATOM 2482 O O . HIS A 1 321 ? -24.275 -12.188 -56.005 1.00 17.55 317 HIS A O 1
ATOM 2489 N N . PRO A 1 322 ? -25.843 -13.317 -54.876 1.00 16.68 318 PRO A N 1
ATOM 2490 C CA . PRO A 1 322 ? -26.617 -13.411 -56.125 1.00 17.69 318 PRO A CA 1
ATOM 2491 C C . PRO A 1 322 ? -27.114 -12.068 -56.621 1.00 19.86 318 PRO A C 1
ATOM 2492 O O . PRO A 1 322 ? -27.311 -11.915 -57.823 1.00 19.14 318 PRO A O 1
ATOM 2496 N N . GLY A 1 323 ? -27.380 -11.103 -55.746 1.00 16.75 319 GLY A N 1
ATOM 2497 C CA . GLY A 1 323 ? -27.672 -9.783 -56.291 1.00 16.78 319 GLY A CA 1
ATOM 2498 C C . GLY A 1 323 ? -29.150 -9.504 -56.542 1.00 16.93 319 GLY A C 1
ATOM 2499 O O . GLY A 1 323 ? -29.989 -9.885 -55.731 1.00 16.90 319 GLY A O 1
ATOM 2500 N N A ARG A 1 324 ? -29.460 -8.883 -57.683 0.26 17.10 320 ARG A N 1
ATOM 2501 N N B ARG A 1 324 ? -29.470 -8.842 -57.656 0.74 17.09 320 ARG A N 1
ATOM 2502 C CA A ARG A 1 324 ? -30.786 -8.306 -57.911 0.26 18.42 320 ARG A CA 1
ATOM 2503 C CA B ARG A 1 324 ? -30.817 -8.296 -57.864 0.74 17.24 320 ARG A CA 1
ATOM 2504 C C A ARG A 1 324 ? -31.920 -9.288 -57.633 0.26 17.37 320 ARG A C 1
ATOM 2505 C C B ARG A 1 324 ? -31.919 -9.306 -57.573 0.74 17.36 320 ARG A C 1
ATOM 2506 O O A ARG A 1 324 ? -32.928 -8.920 -57.020 0.26 17.36 320 ARG A O 1
ATOM 2507 O O B ARG A 1 324 ? -32.915 -8.979 -56.920 0.74 17.35 320 ARG A O 1
ATOM 2522 N N . GLU A 1 325 ? -31.789 -10.538 -58.092 1.00 17.62 321 GLU A N 1
ATOM 2523 C CA . GLU A 1 325 ? -32.909 -11.484 -57.959 1.00 17.66 321 GLU A CA 1
ATOM 2524 C C . GLU A 1 325 ? -33.304 -11.716 -56.498 1.00 17.49 321 GLU A C 1
ATOM 2525 O O . GLU A 1 325 ? -34.498 -11.793 -56.181 1.00 18.21 321 GLU A O 1
ATOM 2531 N N . THR A 1 326 ? -32.312 -11.832 -55.591 1.00 17.24 322 THR A N 1
ATOM 2532 C CA . THR A 1 326 ? -32.535 -12.267 -54.215 1.00 17.10 322 THR A CA 1
ATOM 2533 C C . THR A 1 326 ? -32.461 -11.145 -53.196 1.00 16.87 322 THR A C 1
ATOM 2534 O O . THR A 1 326 ? -32.862 -11.350 -52.036 1.00 17.44 322 THR A O 1
ATOM 2538 N N . PHE A 1 327 ? -31.969 -9.973 -53.587 1.00 16.80 323 PHE A N 1
ATOM 2539 C CA . PHE A 1 327 ? -31.573 -8.997 -52.566 1.00 16.56 323 PHE A CA 1
ATOM 2540 C C . PHE A 1 327 ? -32.763 -8.393 -51.824 1.00 18.77 323 PHE A C 1
ATOM 2541 O O . PHE A 1 327 ? -32.659 -8.140 -50.621 1.00 17.11 323 PHE A O 1
ATOM 2549 N N . GLY A 1 328 ? -33.906 -8.188 -52.485 1.00 16.94 324 GLY A N 1
ATOM 2550 C CA . GLY A 1 328 ? -35.058 -7.696 -51.734 1.00 17.60 324 GLY A CA 1
ATOM 2551 C C . GLY A 1 328 ? -35.480 -8.683 -50.655 1.00 17.25 324 GLY A C 1
ATOM 2552 O O . GLY A 1 328 ? -35.845 -8.294 -49.533 1.00 16.61 324 GLY A O 1
ATOM 2553 N N . ALA A 1 329 ? -35.457 -9.973 -50.991 1.00 16.84 325 ALA A N 1
ATOM 2554 C CA . ALA A 1 329 ? -35.804 -11.015 -50.027 1.00 17.45 325 ALA A CA 1
ATOM 2555 C C . ALA A 1 329 ? -34.816 -11.027 -48.884 1.00 16.79 325 ALA A C 1
ATOM 2556 O O . ALA A 1 329 ? -35.200 -11.166 -47.713 1.00 16.49 325 ALA A O 1
ATOM 2558 N N . SER A 1 330 ? -33.534 -10.895 -49.220 1.00 16.45 326 SER A N 1
ATOM 2559 C CA . SER A 1 330 ? -32.494 -10.948 -48.204 1.00 16.23 326 SER A CA 1
ATOM 2560 C C . SER A 1 330 ? -32.704 -9.869 -47.163 1.00 16.47 326 SER A C 1
ATOM 2561 O O . SER A 1 330 ? -32.562 -10.132 -45.966 1.00 17.10 326 SER A O 1
ATOM 2564 N N . VAL A 1 331 ? -32.992 -8.635 -47.599 1.00 16.07 327 VAL A N 1
ATOM 2565 C CA . VAL A 1 331 ? -33.226 -7.554 -46.631 1.00 15.94 327 VAL A CA 1
ATOM 2566 C C . VAL A 1 331 ? -34.468 -7.833 -45.786 1.00 16.00 327 VAL A C 1
ATOM 2567 O O . VAL A 1 331 ? -34.451 -7.659 -44.561 1.00 17.43 327 VAL A O 1
ATOM 2571 N N . TYR A 1 332 ? -35.557 -8.291 -46.424 1.00 16.21 328 TYR A N 1
ATOM 2572 C CA . TYR A 1 332 ? -36.803 -8.583 -45.710 1.00 16.31 328 TYR A CA 1
ATOM 2573 C C . TYR A 1 332 ? -36.620 -9.650 -44.618 1.00 16.23 328 TYR A C 1
ATOM 2574 O O . TYR A 1 332 ? -37.096 -9.480 -43.480 1.00 17.61 328 TYR A O 1
ATOM 2583 N N . VAL A 1 333 ? -35.955 -10.765 -44.932 1.00 16.25 329 VAL A N 1
ATOM 2584 C CA . VAL A 1 333 ? -35.979 -11.896 -43.992 1.00 16.24 329 VAL A CA 1
ATOM 2585 C C . VAL A 1 333 ? -35.036 -11.713 -42.808 1.00 18.89 329 VAL A C 1
ATOM 2586 O O . VAL A 1 333 ? -35.136 -12.457 -41.819 1.00 18.44 329 VAL A O 1
ATOM 2590 N N . THR A 1 334 ? -34.124 -10.754 -42.873 1.00 16.56 330 THR A N 1
ATOM 2591 C CA . THR A 1 334 ? -33.128 -10.603 -41.813 1.00 16.72 330 THR A CA 1
ATOM 2592 C C . THR A 1 334 ? -33.782 -10.173 -40.483 1.00 18.47 330 THR A C 1
ATOM 2593 O O . THR A 1 334 ? -34.727 -9.392 -40.457 1.00 19.20 330 THR A O 1
ATOM 2597 N N . ARG A 1 335 ? -33.236 -10.660 -39.365 1.00 17.00 331 ARG A N 1
ATOM 2598 C CA . ARG A 1 335 ? -33.713 -10.298 -38.036 1.00 15.42 331 ARG A CA 1
ATOM 2599 C C . ARG A 1 335 ? -33.555 -8.789 -37.769 1.00 16.53 331 ARG A C 1
ATOM 2600 O O . ARG A 1 335 ? -32.666 -8.124 -38.322 1.00 18.37 331 ARG A O 1
ATOM 2608 N N . LYS A 1 336 ? -34.391 -8.259 -36.859 1.00 18.31 332 LYS A N 1
ATOM 2609 C CA . LYS A 1 336 ? -34.185 -6.905 -36.347 1.00 19.08 332 LYS A CA 1
ATOM 2610 C C . LYS A 1 336 ? -32.749 -6.743 -35.808 1.00 18.75 332 LYS A C 1
ATOM 2611 O O . LYS A 1 336 ? -32.281 -7.551 -35.001 1.00 18.49 332 LYS A O 1
ATOM 2617 N N . GLY A 1 337 ? -32.029 -5.719 -36.291 1.00 15.40 333 GLY A N 1
ATOM 2618 C CA . GLY A 1 337 ? -30.652 -5.500 -35.886 1.00 18.39 333 GLY A CA 1
ATOM 2619 C C . GLY A 1 337 ? -29.639 -6.329 -36.652 1.00 19.89 333 GLY A C 1
ATOM 2620 O O . GLY A 1 337 ? -28.434 -6.266 -36.342 1.00 18.97 333 GLY A O 1
ATOM 2621 N N . GLY A 1 338 ? -30.087 -7.110 -37.650 1.00 16.24 334 GLY A N 1
ATOM 2622 C CA . GLY A 1 338 ? -29.217 -8.046 -38.336 1.00 14.94 334 GLY A CA 1
ATOM 2623 C C . GLY A 1 338 ? -28.462 -7.377 -39.492 1.00 17.07 334 GLY A C 1
ATOM 2624 O O . GLY A 1 338 ? -28.631 -6.190 -39.784 1.00 15.28 334 GLY A O 1
ATOM 2625 N N . THR A 1 339 ? -27.665 -8.189 -40.188 1.00 14.97 335 THR A N 1
ATOM 2626 C CA . THR A 1 339 ? -26.725 -7.707 -41.206 1.00 16.38 335 THR A CA 1
ATOM 2627 C C . THR A 1 339 ? -26.890 -8.498 -42.503 1.00 16.99 335 THR A C 1
ATOM 2628 O O . THR A 1 339 ? -26.948 -9.736 -42.478 1.00 16.07 335 THR A O 1
ATOM 2632 N N . ILE A 1 340 ? -26.905 -7.788 -43.633 1.00 15.15 336 ILE A N 1
ATOM 2633 C CA . ILE A 1 340 ? -26.818 -8.415 -44.958 1.00 15.91 336 ILE A CA 1
ATOM 2634 C C . ILE A 1 340 ? -25.435 -8.051 -45.469 1.00 16.23 336 ILE A C 1
ATOM 2635 O O . ILE A 1 340 ? -25.137 -6.865 -45.654 1.00 17.84 336 ILE A O 1
ATOM 2640 N N . VAL A 1 341 ? -24.561 -9.031 -45.661 1.00 15.27 337 VAL A N 1
ATOM 2641 C CA . VAL A 1 341 ? -23.211 -8.720 -46.138 1.00 15.45 337 VAL A CA 1
ATOM 2642 C C . VAL A 1 341 ? -23.098 -9.165 -47.610 1.00 15.40 337 VAL A C 1
ATOM 2643 O O . VAL A 1 341 ? -23.450 -10.297 -47.958 1.00 16.95 337 VAL A O 1
ATOM 2647 N N . THR A 1 342 ? -22.612 -8.272 -48.489 1.00 15.42 338 THR A N 1
ATOM 2648 C CA . THR A 1 342 ? -22.686 -8.538 -49.928 1.00 15.59 338 THR A CA 1
ATOM 2649 C C . THR A 1 342 ? -21.324 -8.290 -50.563 1.00 17.50 338 THR A C 1
ATOM 2650 O O . THR A 1 342 ? -20.683 -7.275 -50.278 1.00 15.74 338 THR A O 1
ATOM 2654 N N . CYS A 1 343 ? -20.874 -9.230 -51.419 1.00 15.73 339 CYS A N 1
ATOM 2655 C CA . CYS A 1 343 ? -19.622 -9.023 -52.133 1.00 16.72 339 CYS A CA 1
ATOM 2656 C C . CYS A 1 343 ? -19.792 -9.196 -53.641 1.00 19.81 339 CYS A C 1
ATOM 2657 O O . CYS A 1 343 ? -18.782 -9.349 -54.358 1.00 17.50 339 CYS A O 1
ATOM 2660 N N . ALA A 1 344 ? -21.031 -9.153 -54.148 1.00 16.37 340 ALA A N 1
ATOM 2661 C CA . ALA A 1 344 ? -21.239 -9.480 -55.558 1.00 16.28 340 ALA A CA 1
ATOM 2662 C C . ALA A 1 344 ? -22.681 -9.234 -55.949 1.00 16.38 340 ALA A C 1
ATOM 2663 O O . ALA A 1 344 ? -23.553 -9.045 -55.097 1.00 17.73 340 ALA A O 1
ATOM 2665 N N . SER A 1 345 ? -22.930 -9.314 -57.258 1.00 16.83 341 SER A N 1
ATOM 2666 C CA . SER A 1 345 ? -24.306 -9.244 -57.801 1.00 18.49 341 SER A CA 1
ATOM 2667 C C . SER A 1 345 ? -24.381 -10.061 -59.093 1.00 17.84 341 SER A C 1
ATOM 2668 O O . SER A 1 345 ? -24.539 -9.503 -60.179 1.00 20.52 341 SER A O 1
ATOM 2671 N N . THR A 1 346 ? -24.293 -11.398 -58.978 1.00 17.05 342 THR A N 1
ATOM 2672 C CA . THR A 1 346 ? -24.218 -12.255 -60.178 1.00 17.29 342 THR A CA 1
ATOM 2673 C C . THR A 1 346 ? -25.408 -12.048 -61.106 1.00 18.17 342 THR A C 1
ATOM 2674 O O . THR A 1 346 ? -25.244 -12.009 -62.342 1.00 19.24 342 THR A O 1
ATOM 2678 N N . SER A 1 347 ? -26.622 -11.920 -60.526 1.00 17.50 343 SER A N 1
ATOM 2679 C CA . SER A 1 347 ? -27.855 -11.837 -61.319 1.00 18.31 343 SER A CA 1
ATOM 2680 C C . SER A 1 347 ? -28.192 -10.414 -61.752 1.00 23.72 343 SER A C 1
ATOM 2681 O O . SER A 1 347 ? -29.226 -10.205 -62.407 1.00 20.74 343 SER A O 1
ATOM 2684 N N . GLY A 1 348 ? -27.350 -9.429 -61.416 1.00 21.59 344 GLY A N 1
ATOM 2685 C CA . GLY A 1 348 ? -27.645 -8.035 -61.753 1.00 17.58 344 GLY A CA 1
ATOM 2686 C C . GLY A 1 348 ? -27.268 -7.087 -60.630 1.00 17.31 344 GLY A C 1
ATOM 2687 O O . GLY A 1 348 ? -27.628 -7.323 -59.458 1.00 17.27 344 GLY A O 1
ATOM 2688 N N . TYR A 1 349 ? -26.561 -5.995 -60.954 1.00 17.62 345 TYR A N 1
ATOM 2689 C CA . TYR A 1 349 ? -26.071 -5.122 -59.890 1.00 17.02 345 TYR A CA 1
ATOM 2690 C C . TYR A 1 349 ? -27.014 -3.965 -59.552 1.00 17.01 345 TYR A C 1
ATOM 2691 O O . TYR A 1 349 ? -26.727 -3.233 -58.602 1.00 17.35 345 TYR A O 1
ATOM 2700 N N . MET A 1 350 ? -28.139 -3.782 -60.263 1.00 18.67 346 MET A N 1
ATOM 2701 C CA . MET A 1 350 ? -29.097 -2.741 -59.839 1.00 17.22 346 MET A CA 1
ATOM 2702 C C . MET A 1 350 ? -30.066 -3.329 -58.820 1.00 17.15 346 MET A C 1
ATOM 2703 O O . MET A 1 350 ? -31.109 -3.886 -59.154 1.00 21.19 346 MET A O 1
ATOM 2708 N N . HIS A 1 351 ? -29.705 -3.195 -57.558 1.00 16.91 347 HIS A N 1
ATOM 2709 C CA . HIS A 1 351 ? -30.451 -3.794 -56.462 1.00 16.82 347 HIS A CA 1
ATOM 2710 C C . HIS A 1 351 ? -31.656 -2.926 -56.160 1.00 19.43 347 HIS A C 1
ATOM 2711 O O . HIS A 1 351 ? -31.567 -1.693 -56.214 1.00 19.15 347 HIS A O 1
ATOM 2718 N N . GLN A 1 352 ? -32.758 -3.562 -55.790 1.00 17.68 348 GLN A N 1
ATOM 2719 C CA . GLN A 1 352 ? -33.946 -2.882 -55.296 1.00 17.01 348 GLN A CA 1
ATOM 2720 C C . GLN A 1 352 ? -34.364 -3.509 -53.964 1.00 16.87 348 GLN A C 1
ATOM 2721 O O . GLN A 1 352 ? -34.427 -4.734 -53.870 1.00 16.92 348 GLN A O 1
ATOM 2727 N N . TYR A 1 353 ? -34.702 -2.694 -52.961 1.00 16.75 349 TYR A N 1
ATOM 2728 C CA . TYR A 1 353 ? -35.179 -3.236 -51.690 1.00 16.64 349 TYR A CA 1
ATOM 2729 C C . TYR A 1 353 ? -36.094 -2.204 -51.022 1.00 18.66 349 TYR A C 1
ATOM 2730 O O . TYR A 1 353 ? -36.064 -1.010 -51.334 1.00 18.15 349 TYR A O 1
ATOM 2739 N N . ASP A 1 354 ? -36.907 -2.695 -50.087 1.00 16.63 350 ASP A N 1
ATOM 2740 C CA . ASP A 1 354 ? -37.852 -1.867 -49.333 1.00 17.66 350 ASP A CA 1
ATOM 2741 C C . ASP A 1 354 ? -37.166 -1.295 -48.098 1.00 16.40 350 ASP A C 1
ATOM 2742 O O . ASP A 1 354 ? -36.871 -2.016 -47.143 1.00 16.66 350 ASP A O 1
ATOM 2747 N N . ASN A 1 355 ? -36.888 0.015 -48.118 1.00 16.87 351 ASN A N 1
ATOM 2748 C CA . ASN A 1 355 ? -36.067 0.581 -47.056 1.00 16.12 351 ASN A CA 1
ATOM 2749 C C . ASN A 1 355 ? -36.800 0.630 -45.718 1.00 16.06 351 ASN A C 1
ATOM 2750 O O . ASN A 1 355 ? -36.153 0.798 -44.683 1.00 18.11 351 ASN A O 1
ATOM 2755 N N . ARG A 1 356 ? -38.130 0.542 -45.720 1.00 16.24 352 ARG A N 1
ATOM 2756 C CA . ARG A 1 356 ? -38.846 0.434 -44.442 1.00 18.18 352 ARG A CA 1
ATOM 2757 C C . ARG A 1 356 ? -38.322 -0.725 -43.607 1.00 18.53 352 ARG A C 1
ATOM 2758 O O . ARG A 1 356 ? -38.157 -0.601 -42.389 1.00 18.94 352 ARG A O 1
ATOM 2766 N N . TYR A 1 357 ? -38.058 -1.869 -44.241 1.00 17.91 353 TYR A N 1
ATOM 2767 C CA . TYR A 1 357 ? -37.532 -2.994 -43.461 1.00 16.82 353 TYR A CA 1
ATOM 2768 C C . TYR A 1 357 ? -36.124 -2.712 -42.939 1.00 23.30 353 TYR A C 1
ATOM 2769 O O . TYR A 1 357 ? -35.787 -3.097 -41.800 1.00 28.67 353 TYR A O 1
ATOM 2778 N N . LEU A 1 358 ? -35.314 -1.976 -43.698 1.00 16.99 354 LEU A N 1
ATOM 2779 C CA . LEU A 1 358 ? -33.973 -1.686 -43.226 1.00 17.27 354 LEU A CA 1
ATOM 2780 C C . LEU A 1 358 ? -33.975 -0.669 -42.090 1.00 18.10 354 LEU A C 1
ATOM 2781 O O . LEU A 1 358 ? -33.321 -0.879 -41.060 1.00 18.08 354 LEU A O 1
ATOM 2786 N N . TRP A 1 359 ? -34.668 0.449 -42.255 1.00 17.38 355 TRP A N 1
ATOM 2787 C CA . TRP A 1 359 ? -34.568 1.495 -41.205 1.00 17.75 355 TRP A CA 1
ATOM 2788 C C . TRP A 1 359 ? -35.433 1.190 -39.984 1.00 20.22 355 TRP A C 1
ATOM 2789 O O . TRP A 1 359 ? -34.958 1.377 -38.898 1.00 21.09 355 TRP A O 1
ATOM 2800 N N . MET A 1 360 ? -36.644 0.687 -40.173 1.00 18.29 356 MET A N 1
ATOM 2801 C CA . MET A 1 360 ? -37.520 0.427 -39.012 1.00 16.01 356 MET A CA 1
ATOM 2802 C C . MET A 1 360 ? -36.999 -0.735 -38.151 1.00 22.93 356 MET A C 1
ATOM 2803 O O . MET A 1 360 ? -37.329 -0.761 -36.998 1.00 20.51 356 MET A O 1
ATOM 2808 N N . SER A 1 361 ? -36.279 -1.675 -38.761 1.00 18.00 357 SER A N 1
ATOM 2809 C CA . SER A 1 361 ? -35.715 -2.844 -38.047 1.00 17.40 357 SER A CA 1
ATOM 2810 C C . SER A 1 361 ? -34.210 -2.687 -37.772 1.00 19.05 357 SER A C 1
ATOM 2811 O O . SER A 1 361 ? -33.622 -3.646 -37.369 1.00 17.71 357 SER A O 1
ATOM 2814 N N . LEU A 1 362 ? -33.644 -1.516 -38.056 1.00 15.20 358 LEU A N 1
ATOM 2815 C CA . LEU A 1 362 ? -32.266 -1.185 -37.653 1.00 17.88 358 LEU A CA 1
ATOM 2816 C C . LEU A 1 362 ? -31.280 -2.194 -38.244 1.00 16.46 358 LEU A C 1
ATOM 2817 O O . LEU A 1 362 ? -30.315 -2.613 -37.591 1.00 18.15 358 LEU A O 1
ATOM 2822 N N . LYS A 1 363 ? -31.509 -2.557 -39.511 1.00 16.39 359 LYS A N 1
ATOM 2823 C CA . LYS A 1 363 ? -30.611 -3.500 -40.183 1.00 14.98 359 LYS A CA 1
ATOM 2824 C C . LYS A 1 363 ? -29.516 -2.747 -40.924 1.00 18.93 359 LYS A C 1
ATOM 2825 O O . LYS A 1 363 ? -29.578 -1.528 -41.099 1.00 17.81 359 LYS A O 1
ATOM 2831 N N . ARG A 1 364 ? -28.501 -3.487 -41.390 1.00 15.72 360 ARG A N 1
ATOM 2832 C CA . ARG A 1 364 ? -27.439 -2.848 -42.154 1.00 14.89 360 ARG A CA 1
ATOM 2833 C C . ARG A 1 364 ? -27.020 -3.732 -43.312 1.00 18.09 360 ARG A C 1
ATOM 2834 O O . ARG A 1 364 ? -27.091 -4.959 -43.237 1.00 15.65 360 ARG A O 1
ATOM 2842 N N . ILE A 1 365 ? -26.619 -3.088 -44.407 1.00 15.03 361 ILE A N 1
ATOM 2843 C CA . ILE A 1 365 ? -26.078 -3.767 -45.585 1.00 15.12 361 ILE A CA 1
ATOM 2844 C C . ILE A 1 365 ? -24.601 -3.416 -45.636 1.00 19.18 361 ILE A C 1
ATOM 2845 O O . ILE A 1 365 ? -24.247 -2.228 -45.751 1.00 15.40 361 ILE A O 1
ATOM 2850 N N . VAL A 1 366 ? -23.741 -4.417 -45.540 1.00 15.57 362 VAL A N 1
ATOM 2851 C CA . VAL A 1 366 ? -22.305 -4.171 -45.472 1.00 14.96 362 VAL A CA 1
ATOM 2852 C C . VAL A 1 366 ? -21.677 -4.654 -46.772 1.00 16.23 362 VAL A C 1
ATOM 2853 O O . VAL A 1 366 ? -21.756 -5.845 -47.104 1.00 16.12 362 VAL A O 1
ATOM 2857 N N . GLY A 1 367 ? -21.019 -3.740 -47.486 1.00 16.40 363 GLY A N 1
ATOM 2858 C CA . GLY A 1 367 ? -20.261 -4.129 -48.674 1.00 18.77 363 GLY A CA 1
ATOM 2859 C C . GLY A 1 367 ? -18.898 -4.686 -48.290 1.00 19.18 363 GLY A C 1
ATOM 2860 O O . GLY A 1 367 ? -18.189 -4.124 -47.440 1.00 20.31 363 GLY A O 1
ATOM 2861 N N . SER A 1 368 ? -18.529 -5.812 -48.916 1.00 17.59 364 SER A N 1
ATOM 2862 C CA . SER A 1 368 ? -17.266 -6.464 -48.625 1.00 16.79 364 SER A CA 1
ATOM 2863 C C . SER A 1 368 ? -16.604 -6.801 -49.950 1.00 16.67 364 SER A C 1
ATOM 2864 O O . SER A 1 368 ? -17.279 -7.119 -50.938 1.00 15.79 364 SER A O 1
ATOM 2867 N N . HIS A 1 369 ? -15.284 -6.745 -49.980 1.00 17.17 365 HIS A N 1
ATOM 2868 C CA . HIS A 1 369 ? -14.570 -6.998 -51.239 1.00 15.90 365 HIS A CA 1
ATOM 2869 C C . HIS A 1 369 ? -13.286 -7.711 -50.868 1.00 16.07 365 HIS A C 1
ATOM 2870 O O . HIS A 1 369 ? -12.594 -7.254 -49.960 1.00 17.42 365 HIS A O 1
ATOM 2877 N N . PHE A 1 370 ? -12.988 -8.820 -51.556 1.00 16.80 366 PHE A N 1
ATOM 2878 C CA . PHE A 1 370 ? -11.853 -9.714 -51.285 1.00 18.12 366 PHE A CA 1
ATOM 2879 C C . PHE A 1 370 ? -11.407 -9.745 -49.810 1.00 17.32 366 PHE A C 1
ATOM 2880 O O . PHE A 1 370 ? -12.225 -10.067 -48.916 1.00 15.54 366 PHE A O 1
ATOM 2888 N N . ALA A 1 371 ? -10.134 -9.430 -49.514 1.00 16.59 367 ALA A N 1
ATOM 2889 C CA . ALA A 1 371 ? -9.592 -9.590 -48.161 1.00 15.55 367 ALA A CA 1
ATOM 2890 C C . ALA A 1 371 ? -8.231 -8.905 -48.130 1.00 16.01 367 ALA A C 1
ATOM 2891 O O . ALA A 1 371 ? -7.529 -8.892 -49.144 1.00 17.16 367 ALA A O 1
ATOM 2893 N N . ASN A 1 372 ? -7.858 -8.372 -46.966 1.00 18.26 368 ASN A N 1
ATOM 2894 C CA . ASN A 1 372 ? -6.480 -7.888 -46.846 1.00 15.80 368 ASN A CA 1
ATOM 2895 C C . ASN A 1 372 ? -5.533 -9.047 -46.512 1.00 15.66 368 ASN A C 1
ATOM 2896 O O . ASN A 1 372 ? -5.953 -10.196 -46.311 1.00 15.69 368 ASN A O 1
ATOM 2901 N N . TYR A 1 373 ? -4.217 -8.775 -46.574 1.00 15.76 369 TYR A N 1
ATOM 2902 C CA . TYR A 1 373 ? -3.230 -9.867 -46.410 1.00 16.33 369 TYR A CA 1
ATOM 2903 C C . TYR A 1 373 ? -3.401 -10.599 -45.082 1.00 15.86 369 TYR A C 1
ATOM 2904 O O . TYR A 1 373 ? -3.113 -11.797 -44.984 1.00 15.96 369 TYR A O 1
ATOM 2913 N N . ARG A 1 374 ? -3.721 -9.860 -44.009 1.00 16.63 370 ARG A N 1
ATOM 2914 C CA . ARG A 1 374 ? -3.864 -10.504 -42.704 1.00 15.76 370 ARG A CA 1
ATOM 2915 C C . ARG A 1 374 ? -5.044 -11.462 -42.697 1.00 16.23 370 ARG A C 1
ATOM 2916 O O . ARG A 1 374 ? -4.931 -12.611 -42.226 1.00 16.70 370 ARG A O 1
ATOM 2924 N N . GLU A 1 375 ? -6.170 -11.032 -43.281 1.00 15.55 371 GLU A N 1
ATOM 2925 C CA . GLU A 1 375 ? -7.317 -11.911 -43.453 1.00 15.53 371 GLU A CA 1
ATOM 2926 C C . GLU A 1 375 ? -6.992 -13.109 -44.355 1.00 20.55 371 GLU A C 1
ATOM 2927 O O . GLU A 1 375 ? -7.396 -14.247 -44.062 1.00 17.63 371 GLU A O 1
ATOM 2933 N N . ALA A 1 376 ? -6.281 -12.879 -45.477 1.00 15.80 372 ALA A N 1
ATOM 2934 C CA . ALA A 1 376 ? -5.941 -13.992 -46.361 1.00 15.97 372 ALA A CA 1
ATOM 2935 C C . ALA A 1 376 ? -5.014 -14.970 -45.643 1.00 16.09 372 ALA A C 1
ATOM 2936 O O . ALA A 1 376 ? -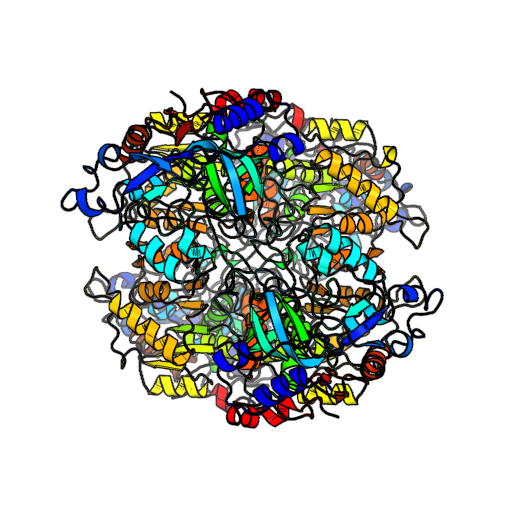5.118 -16.196 -45.807 1.00 16.70 372 ALA A O 1
ATOM 2938 N N . PHE A 1 377 ? -4.124 -14.445 -44.801 1.00 16.07 373 PHE A N 1
ATOM 2939 C CA . PHE A 1 377 ? -3.235 -15.323 -44.037 1.00 16.20 373 PHE A CA 1
ATOM 2940 C C . PHE A 1 377 ? -4.016 -16.178 -43.043 1.00 18.57 373 PHE A C 1
ATOM 2941 O O . PHE A 1 377 ? -3.758 -17.402 -42.905 1.00 16.30 373 PHE A O 1
ATOM 2949 N N . GLU A 1 378 ? -5.005 -15.560 -42.380 1.00 15.98 374 GLU A N 1
ATOM 2950 C CA . GLU A 1 378 ? -5.791 -16.288 -41.384 1.00 15.94 374 GLU A CA 1
ATOM 2951 C C . GLU A 1 378 ? -6.618 -17.377 -42.049 1.00 16.01 374 GLU A C 1
ATOM 2952 O O . GLU A 1 378 ? -6.766 -18.474 -41.491 1.00 17.51 374 GLU A O 1
ATOM 2958 N N . ALA A 1 379 ? -7.197 -17.078 -43.219 1.00 15.99 375 ALA A N 1
ATOM 2959 C CA . ALA A 1 379 ? -7.993 -18.077 -43.944 1.00 16.08 375 ALA A CA 1
ATOM 2960 C C . ALA A 1 379 ? -7.124 -19.244 -44.397 1.00 16.62 375 ALA A C 1
ATOM 2961 O O . ALA A 1 379 ? -7.521 -20.413 -44.315 1.00 16.40 375 ALA A O 1
ATOM 2963 N N . ASN A 1 380 ? -5.947 -18.940 -44.930 1.00 16.38 376 ASN A N 1
ATOM 2964 C CA . ASN A 1 380 ? -5.050 -20.003 -45.379 1.00 16.60 376 ASN A CA 1
ATOM 2965 C C . ASN A 1 380 ? -4.496 -20.794 -44.198 1.00 16.69 376 ASN A C 1
ATOM 2966 O O . ASN A 1 380 ? -4.295 -22.022 -44.299 1.00 16.87 376 ASN A O 1
ATOM 2971 N N . ARG A 1 381 ? -4.277 -20.123 -43.066 1.00 16.57 377 ARG A N 1
ATOM 2972 C CA . ARG A 1 381 ? -3.878 -20.824 -41.840 1.00 20.17 377 ARG A CA 1
ATOM 2973 C C . ARG A 1 381 ? -4.900 -21.888 -41.435 1.00 16.67 377 ARG A C 1
ATOM 2974 O O . ARG A 1 381 ? -4.524 -23.000 -41.035 1.00 17.25 377 ARG A O 1
ATOM 2982 N N . LEU A 1 382 ? -6.199 -21.566 -41.511 1.00 16.52 378 LEU A N 1
ATOM 2983 C CA . LEU A 1 382 ? -7.214 -22.566 -41.143 1.00 16.56 378 LEU A CA 1
ATOM 2984 C C . LEU A 1 382 ? -7.247 -23.743 -42.125 1.00 16.76 378 LEU A C 1
ATOM 2985 O O . LEU A 1 382 ? -7.507 -24.880 -41.704 1.00 17.04 378 LEU A O 1
ATOM 2990 N N . VAL A 1 383 ? -6.916 -23.527 -43.414 1.00 16.81 379 VAL A N 1
ATOM 2991 C CA . VAL A 1 383 ? -6.758 -24.672 -44.323 1.00 17.03 379 VAL A CA 1
ATOM 2992 C C . VAL A 1 383 ? -5.537 -25.501 -43.915 1.00 17.23 379 VAL A C 1
ATOM 2993 O O . VAL A 1 383 ? -5.596 -26.729 -43.821 1.00 18.40 379 VAL A O 1
ATOM 2997 N N . ALA A 1 384 ? -4.398 -24.837 -43.683 1.00 17.22 380 ALA A N 1
ATOM 2998 C CA . ALA A 1 384 ? -3.182 -25.544 -43.292 1.00 18.50 380 ALA A CA 1
ATOM 2999 C C . ALA A 1 384 ? -3.363 -26.334 -42.003 1.00 20.29 380 ALA A C 1
ATOM 3000 O O . ALA A 1 384 ? -2.720 -27.376 -41.835 1.00 21.72 380 ALA A O 1
ATOM 3002 N N . LYS A 1 385 ? -4.192 -25.854 -41.071 1.00 19.27 381 LYS A N 1
ATOM 3003 C CA . LYS A 1 385 ? -4.426 -26.582 -39.823 1.00 18.32 381 LYS A CA 1
ATOM 3004 C C . LYS A 1 385 ? -5.427 -27.726 -39.976 1.00 21.97 381 LYS A C 1
ATOM 3005 O O . LYS A 1 385 ? -5.712 -28.412 -38.987 1.00 21.89 381 LYS A O 1
ATOM 3011 N N . GLY A 1 386 ? -6.011 -27.893 -41.160 1.00 18.54 382 GLY A N 1
ATOM 3012 C CA . GLY A 1 386 ? -7.034 -28.907 -41.387 1.00 19.60 382 GLY A CA 1
ATOM 3013 C C . GLY A 1 386 ? -8.380 -28.582 -40.768 1.00 22.83 382 GLY A C 1
ATOM 3014 O O . GLY A 1 386 ? -9.165 -29.512 -40.477 1.00 23.41 382 GLY A O 1
ATOM 3015 N N . LYS A 1 387 ? -8.674 -27.285 -40.555 1.00 18.40 383 LYS A N 1
ATOM 3016 C CA . LYS A 1 387 ? -9.957 -26.842 -40.009 1.00 18.14 383 LYS A CA 1
ATOM 3017 C C . LYS A 1 387 ? -10.945 -26.450 -41.096 1.00 20.62 383 LYS A C 1
ATOM 3018 O O . LYS A 1 387 ? -12.159 -26.491 -40.861 1.00 20.46 383 LYS A O 1
ATOM 3024 N N . ILE A 1 388 ? -10.433 -26.056 -42.263 1.00 16.90 384 ILE A N 1
ATOM 3025 C CA . ILE A 1 388 ? -11.214 -25.689 -43.438 1.00 16.87 384 ILE A CA 1
ATOM 3026 C C . ILE A 1 388 ? -10.643 -26.508 -44.591 1.00 17.08 384 ILE A C 1
ATOM 3027 O O . ILE A 1 388 ? -9.420 -26.665 -44.686 1.00 18.90 384 ILE A O 1
ATOM 3032 N N . HIS A 1 389 ? -11.510 -27.037 -45.462 1.00 17.18 385 HIS A N 1
ATOM 3033 C CA . HIS A 1 389 ? -11.035 -28.008 -46.455 1.00 18.07 385 HIS A CA 1
ATOM 3034 C C . HIS A 1 389 ? -11.300 -27.531 -47.874 1.00 17.87 385 HIS A C 1
ATOM 3035 O O . HIS A 1 389 ? -12.285 -26.836 -48.105 1.00 17.31 385 HIS A O 1
ATOM 3042 N N . PRO A 1 390 ? -10.461 -27.921 -48.849 1.00 18.26 386 PRO A N 1
ATOM 3043 C CA . PRO A 1 390 ? -10.714 -27.551 -50.254 1.00 17.88 386 PRO A CA 1
ATOM 3044 C C . PRO A 1 390 ? -11.967 -28.238 -50.779 1.00 17.77 386 PRO A C 1
ATOM 3045 O O . PRO A 1 390 ? -12.421 -29.249 -50.257 1.00 19.50 386 PRO A O 1
ATOM 3049 N N . THR A 1 391 ? -12.565 -27.634 -51.812 1.00 17.75 387 THR A N 1
ATOM 3050 C CA . THR A 1 391 ? -13.882 -28.025 -52.317 1.00 17.84 387 THR A CA 1
ATOM 3051 C C . THR A 1 391 ? -13.816 -28.287 -53.820 1.00 18.04 387 THR A C 1
ATOM 3052 O O . THR A 1 391 ? -14.732 -27.986 -54.578 1.00 19.25 387 THR A O 1
ATOM 3056 N N . LEU A 1 392 ? -12.725 -28.877 -54.254 1.00 19.47 388 LEU A N 1
ATOM 3057 C CA . LEU A 1 392 ? -12.529 -29.170 -55.667 1.00 19.38 388 LEU A CA 1
ATOM 3058 C C . LEU A 1 392 ? -13.486 -30.257 -56.155 1.00 19.91 388 LEU A C 1
ATOM 3059 O O . LEU A 1 392 ? -13.580 -31.342 -55.561 1.00 21.40 388 LEU A O 1
ATOM 3064 N N . SER A 1 393 ? -14.189 -29.992 -57.271 1.00 19.24 389 SER A N 1
ATOM 3065 C CA . SER A 1 393 ? -15.091 -30.982 -57.831 1.00 20.45 389 SER A CA 1
ATOM 3066 C C . SER A 1 393 ? -14.564 -31.627 -59.103 1.00 22.78 389 SER A C 1
ATOM 3067 O O . SER A 1 393 ? -14.852 -32.803 -59.345 1.00 23.08 389 SER A O 1
ATOM 3070 N N . LYS A 1 394 ? -13.801 -30.888 -59.910 1.00 21.12 390 LYS A N 1
ATOM 3071 C CA . LYS A 1 394 ? -13.376 -31.355 -61.223 1.00 22.30 390 LYS A CA 1
ATOM 3072 C C . LYS A 1 394 ? -12.136 -30.556 -61.599 1.00 23.00 390 LYS A C 1
ATOM 3073 O O . LYS A 1 394 ? -12.014 -29.384 -61.207 1.00 21.40 390 LYS A O 1
ATOM 3079 N N . VAL A 1 395 ? -11.218 -31.200 -62.335 1.00 19.70 391 VAL A N 1
ATOM 3080 C CA . VAL A 1 395 ? -9.962 -30.590 -62.779 1.00 20.10 391 VAL A CA 1
ATOM 3081 C C . VAL A 1 395 ? -9.863 -30.698 -64.303 1.00 25.06 391 VAL A C 1
ATOM 3082 O O . VAL A 1 395 ? -10.117 -31.769 -64.884 1.00 23.63 391 VAL A O 1
ATOM 3086 N N . TYR A 1 396 ? -9.547 -29.583 -64.952 1.00 19.88 392 TYR A N 1
ATOM 3087 C CA . TYR A 1 396 ? -9.301 -29.531 -66.389 1.00 21.00 392 TYR A CA 1
ATOM 3088 C C . TYR A 1 396 ? -7.827 -29.256 -66.692 1.00 25.22 392 TYR A C 1
ATOM 3089 O O . TYR A 1 396 ? -7.118 -28.639 -65.907 1.00 23.53 392 TYR A O 1
ATOM 3098 N N . ALA A 1 397 ? -7.377 -29.686 -67.876 1.00 23.26 393 ALA A N 1
ATOM 3099 C CA . ALA A 1 397 ? -6.089 -29.243 -68.387 1.00 24.84 393 ALA A CA 1
ATOM 3100 C C . ALA A 1 397 ? -6.123 -27.754 -68.731 1.00 23.24 393 ALA A C 1
ATOM 3101 O O . ALA A 1 397 ? -7.172 -27.205 -69.081 1.00 24.82 393 ALA A O 1
ATOM 3103 N N . LEU A 1 398 ? -4.938 -27.116 -68.699 1.00 23.85 394 LEU A N 1
ATOM 3104 C CA . LEU A 1 398 ? -4.827 -25.708 -69.105 1.00 25.50 394 LEU A CA 1
ATOM 3105 C C . LEU A 1 398 ? -5.473 -25.451 -70.462 1.00 26.45 394 LEU A C 1
ATOM 3106 O O . LEU A 1 398 ? -6.176 -24.440 -70.647 1.00 23.14 394 LEU A O 1
ATOM 3111 N N . GLU A 1 399 ? -5.238 -26.355 -71.434 1.00 26.81 395 GLU A N 1
ATOM 3112 C CA . GLU A 1 399 ? -5.780 -26.187 -72.779 1.00 31.45 395 GLU A CA 1
ATOM 3113 C C . GLU A 1 399 ? -7.309 -26.145 -72.801 1.00 29.32 395 GLU A C 1
ATOM 3114 O O . GLU A 1 399 ? -7.886 -25.651 -73.776 1.00 29.70 395 GLU A O 1
ATOM 3120 N N . GLU A 1 400 ? -7.974 -26.643 -71.752 1.00 23.37 396 GLU A N 1
ATOM 3121 C CA . GLU A 1 400 ? -9.429 -26.741 -71.665 1.00 25.50 396 GLU A CA 1
ATOM 3122 C C . GLU A 1 400 ? -10.042 -25.714 -70.700 1.00 20.29 396 GLU A C 1
ATOM 3123 O O . GLU A 1 400 ? -11.160 -25.911 -70.219 1.00 25.97 396 GLU A O 1
ATOM 3129 N N . THR A 1 401 ? -9.331 -24.615 -70.429 1.00 20.10 397 THR A N 1
ATOM 3130 C CA . THR A 1 401 ? -9.828 -23.588 -69.519 1.00 19.78 397 THR A CA 1
ATOM 3131 C C . THR A 1 401 ? -11.143 -22.990 -70.013 1.00 25.61 397 THR A C 1
ATOM 3132 O O . THR A 1 401 ? -12.009 -22.620 -69.204 1.00 22.38 397 THR A O 1
ATOM 3136 N N . GLY A 1 402 ? -11.329 -22.916 -71.332 1.00 22.98 398 GLY A N 1
ATOM 3137 C CA . GLY A 1 402 ? -12.579 -22.373 -71.859 1.00 21.27 398 GLY A CA 1
ATOM 3138 C C . GLY A 1 402 ? -13.801 -23.188 -71.446 1.00 21.09 398 GLY A C 1
ATOM 3139 O O . GLY A 1 402 ? -14.833 -22.628 -71.084 1.00 23.31 398 GLY A O 1
ATOM 3140 N N . GLN A 1 403 ? -13.720 -24.523 -71.555 1.00 22.21 399 GLN A N 1
ATOM 3141 C CA . GLN A 1 403 ? -14.817 -25.364 -71.058 1.00 25.11 399 GLN A CA 1
ATOM 3142 C C . GLN A 1 403 ? -15.012 -25.206 -69.544 1.00 24.55 399 GLN A C 1
ATOM 3143 O O . GLN A 1 403 ? -16.146 -25.221 -69.046 1.00 23.62 399 GLN A O 1
ATOM 3149 N N . ALA A 1 404 ? -13.917 -25.120 -68.793 1.00 21.78 400 ALA A N 1
ATOM 3150 C CA . ALA A 1 404 ? -14.047 -24.909 -67.357 1.00 24.70 400 ALA A CA 1
ATOM 3151 C C . ALA A 1 404 ? -14.806 -23.623 -67.068 1.00 23.02 400 ALA A C 1
ATOM 3152 O O . ALA A 1 404 ? -15.704 -23.607 -66.219 1.00 22.36 400 ALA A O 1
ATOM 3154 N N . ALA A 1 405 ? -14.483 -22.543 -67.794 1.00 19.61 401 ALA A N 1
ATOM 3155 C CA . ALA A 1 405 ? -15.185 -21.276 -67.605 1.00 22.08 401 ALA A CA 1
ATOM 3156 C C . ALA A 1 405 ? -16.644 -21.388 -68.033 1.00 20.97 401 ALA A C 1
ATOM 3157 O O . ALA A 1 405 ? -17.529 -20.829 -67.385 1.00 21.17 401 ALA A O 1
ATOM 3159 N N . LEU A 1 406 ? -16.923 -22.162 -69.086 1.00 20.70 402 LEU A N 1
ATOM 3160 C CA . LEU A 1 406 ? -18.314 -22.310 -69.493 1.00 20.26 402 LEU A CA 1
ATOM 3161 C C . LEU A 1 406 ? -19.134 -23.044 -68.425 1.00 19.59 402 LEU A C 1
ATOM 3162 O O . LEU A 1 406 ? -20.309 -22.707 -68.202 1.00 20.80 402 LEU A O 1
ATOM 3167 N N . ASP A 1 407 ? -18.550 -24.074 -67.793 1.00 21.03 403 ASP A N 1
ATOM 3168 C CA . ASP A 1 407 ? -19.224 -24.770 -66.689 1.00 25.38 403 ASP A CA 1
ATOM 3169 C C . ASP A 1 407 ? -19.732 -23.770 -65.652 1.00 23.66 403 ASP A C 1
ATOM 3170 O O . ASP A 1 407 ? -20.896 -23.830 -65.227 1.00 22.24 403 ASP A O 1
ATOM 3175 N N . VAL A 1 408 ? -18.854 -22.868 -65.188 1.00 19.80 404 VAL A N 1
ATOM 3176 C CA . VAL A 1 408 ? -19.258 -21.909 -64.155 1.00 18.66 404 VAL A CA 1
ATOM 3177 C C . VAL A 1 408 ? -20.282 -20.915 -64.713 1.00 18.67 404 VAL A C 1
ATOM 3178 O O . VAL A 1 408 ? -21.290 -20.591 -64.059 1.00 18.57 404 VAL A O 1
ATOM 3182 N N . HIS A 1 409 ? -20.016 -20.396 -65.914 1.00 20.17 405 HIS A N 1
ATOM 3183 C CA . HIS A 1 409 ? -20.904 -19.442 -66.578 1.00 21.39 405 HIS A CA 1
ATOM 3184 C C . HIS A 1 409 ? -22.340 -19.932 -66.596 1.00 23.91 405 HIS A C 1
ATOM 3185 O O . HIS A 1 409 ? -23.276 -19.144 -66.440 1.00 24.21 405 HIS A O 1
ATOM 3192 N N . HIS A 1 410 ? -22.531 -21.226 -66.837 1.00 19.22 406 HIS A N 1
ATOM 3193 C CA . HIS A 1 410 ? -23.859 -21.798 -66.972 1.00 19.41 406 HIS A CA 1
ATOM 3194 C C . HIS A 1 410 ? -24.317 -22.494 -65.687 1.00 22.68 406 HIS A C 1
ATOM 3195 O O . HIS A 1 410 ? -25.319 -23.213 -65.704 1.00 23.36 406 HIS A O 1
ATOM 3202 N N . ASN A 1 411 ? -23.578 -22.332 -64.582 1.00 20.12 407 ASN A N 1
ATOM 3203 C CA . ASN A 1 411 ? -23.968 -22.913 -63.289 1.00 18.87 407 ASN A CA 1
ATOM 3204 C C . ASN A 1 411 ? -24.123 -24.437 -63.352 1.00 21.17 407 ASN A C 1
ATOM 3205 O O . ASN A 1 411 ? -25.018 -25.003 -62.721 1.00 21.67 407 ASN A O 1
ATOM 3210 N N . LYS A 1 412 ? -23.239 -25.112 -64.083 1.00 21.99 408 LYS A N 1
ATOM 3211 C CA . LYS A 1 412 ? -23.264 -26.570 -64.217 1.00 21.11 408 LYS A CA 1
ATOM 3212 C C . LYS A 1 412 ? -22.384 -27.287 -63.208 1.00 25.40 408 LYS A C 1
ATOM 3213 O O . LYS A 1 412 ? -22.392 -28.525 -63.169 1.00 23.89 408 LYS A O 1
ATOM 3219 N N . HIS A 1 413 ? -21.661 -26.547 -62.374 1.00 19.72 409 HIS A N 1
ATOM 3220 C CA . HIS A 1 413 ? -20.615 -27.070 -61.505 1.00 21.16 409 HIS A CA 1
ATOM 3221 C C . HIS A 1 413 ? -21.085 -27.112 -60.049 1.00 23.22 409 HIS A C 1
ATOM 3222 O O . HIS A 1 413 ? -22.152 -26.604 -59.693 1.00 24.39 409 HIS A O 1
ATOM 3229 N N . GLN A 1 414 ? -20.232 -27.679 -59.187 1.00 20.20 410 GLN A N 1
ATOM 3230 C CA . GLN A 1 414 ? -20.357 -27.514 -57.742 1.00 18.47 410 GLN A CA 1
ATOM 3231 C C . GLN A 1 414 ? -18.968 -27.220 -57.186 1.00 19.81 410 GLN A C 1
ATOM 3232 O O . GLN A 1 414 ? -17.950 -27.593 -57.790 1.00 21.38 410 GLN A O 1
ATOM 3238 N N . GLY A 1 415 ? -18.923 -26.569 -56.021 1.00 18.11 411 GLY A N 1
ATOM 3239 C CA . GLY A 1 415 ? -17.615 -26.263 -55.421 1.00 20.16 411 GLY A CA 1
ATOM 3240 C C . GLY A 1 415 ? -16.722 -25.464 -56.364 1.00 21.33 411 GLY A C 1
ATOM 3241 O O . GLY A 1 415 ? -17.174 -24.521 -57.031 1.00 20.75 411 GLY A O 1
ATOM 3242 N N . LYS A 1 416 ? -15.430 -25.846 -56.425 1.00 19.33 412 LYS A N 1
ATOM 3243 C CA . LYS A 1 416 ? -14.420 -25.195 -57.259 1.00 18.98 412 LYS A CA 1
ATOM 3244 C C . LYS A 1 416 ? -14.016 -26.082 -58.436 1.00 19.10 412 LYS A C 1
ATOM 3245 O O . LYS A 1 416 ? -13.942 -27.305 -58.297 1.00 18.47 412 LYS A O 1
ATOM 3251 N N . VAL A 1 417 ? -13.758 -25.457 -59.595 1.00 18.34 413 VAL A N 1
ATOM 3252 C CA . VAL A 1 417 ? -13.269 -26.143 -60.795 1.00 18.61 413 VAL A CA 1
ATOM 3253 C C . VAL A 1 417 ? -11.802 -25.775 -60.930 1.00 24.56 413 VAL A C 1
ATOM 3254 O O . VAL A 1 417 ? -11.470 -24.586 -61.000 1.00 21.93 413 VAL A O 1
ATOM 3258 N N . GLY A 1 418 ? -10.916 -26.787 -60.926 1.00 19.71 414 GLY A N 1
ATOM 3259 C CA . GLY A 1 418 ? -9.490 -26.537 -60.942 1.00 18.78 414 GLY A CA 1
ATOM 3260 C C . GLY A 1 418 ? -8.886 -26.702 -62.329 1.00 20.12 414 GLY A C 1
ATOM 3261 O O . GLY A 1 418 ? -9.485 -27.265 -63.236 1.00 20.41 414 GLY A O 1
ATOM 3262 N N . VAL A 1 419 ? -7.665 -26.181 -62.467 1.00 19.53 415 VAL A N 1
ATOM 3263 C CA . VAL A 1 419 ? -6.928 -26.212 -63.731 1.00 19.25 415 VAL A CA 1
ATOM 3264 C C . VAL A 1 419 ? -5.468 -26.590 -63.451 1.00 22.37 415 VAL A C 1
ATOM 3265 O O . VAL A 1 419 ? -4.802 -25.936 -62.648 1.00 20.69 415 VAL A O 1
ATOM 3269 N N . LEU A 1 420 ? -4.969 -27.631 -64.115 1.00 22.24 416 LEU A N 1
ATOM 3270 C CA . LEU A 1 420 ? -3.542 -27.956 -64.077 1.00 23.09 416 LEU A CA 1
ATOM 3271 C C . LEU A 1 420 ? -2.777 -27.036 -65.018 1.00 25.09 416 LEU A C 1
ATOM 3272 O O . LEU A 1 420 ? -3.193 -26.836 -66.163 1.00 26.63 416 LEU A O 1
ATOM 3277 N N . CYS A 1 421 ? -1.651 -26.487 -64.548 1.00 21.05 417 CYS A N 1
ATOM 3278 C CA . CYS A 1 421 ? -0.839 -25.599 -65.372 1.00 23.21 417 CYS A CA 1
ATOM 3279 C C . CYS A 1 421 ? 0.418 -26.364 -65.735 1.00 24.43 417 CYS A C 1
ATOM 3280 O O . CYS A 1 421 ? 0.405 -27.147 -66.716 1.00 26.68 417 CYS A O 1
ATOM 3283 N N . LEU A 1 422 ? 1.513 -26.238 -64.973 1.00 21.46 418 LEU A N 1
ATOM 3284 C CA . LEU A 1 422 ? 2.676 -27.091 -65.230 1.00 24.36 418 LEU A CA 1
ATOM 3285 C C . LEU A 1 422 ? 2.484 -28.525 -64.747 1.00 25.16 418 LEU A C 1
ATOM 3286 O O . LEU A 1 422 ? 3.114 -29.440 -65.301 1.00 25.47 418 LEU A O 1
ATOM 3291 N N . ALA A 1 423 ? 1.658 -28.761 -63.717 1.00 23.21 419 ALA A N 1
ATOM 3292 C CA . ALA A 1 423 ? 1.548 -30.122 -63.177 1.00 22.82 419 ALA A CA 1
ATOM 3293 C C . ALA A 1 423 ? 1.078 -31.093 -64.257 1.00 28.61 419 ALA A C 1
ATOM 3294 O O . ALA A 1 423 ? 0.055 -30.849 -64.908 1.00 26.16 419 ALA A O 1
ATOM 3296 N N . PRO A 1 424 ? 1.786 -32.210 -64.477 1.00 28.96 420 PRO A N 1
ATOM 3297 C CA . PRO A 1 424 ? 1.413 -33.094 -65.597 1.00 26.82 420 PRO A CA 1
ATOM 3298 C C . PRO A 1 424 ? 0.183 -33.946 -65.357 1.00 27.27 420 PRO A C 1
ATOM 3299 O O . PRO A 1 424 ? -0.370 -34.466 -66.338 1.00 28.49 420 PRO A O 1
ATOM 3303 N N . ARG A 1 425 ? -0.261 -34.111 -64.107 1.00 25.36 421 ARG A N 1
ATOM 3304 C CA . ARG A 1 425 ? -1.434 -34.914 -63.770 1.00 27.12 421 ARG A CA 1
ATOM 3305 C C . ARG A 1 425 ? -1.893 -34.492 -62.378 1.00 23.43 421 ARG A C 1
ATOM 3306 O O . ARG A 1 425 ? -1.186 -33.770 -61.669 1.00 26.00 421 ARG A O 1
ATOM 3314 N N . GLU A 1 426 ? -3.077 -34.967 -61.986 1.00 25.14 422 GLU A N 1
ATOM 3315 C CA . GLU A 1 426 ? -3.553 -34.763 -60.624 1.00 26.68 422 GLU A CA 1
ATOM 3316 C C . GLU A 1 426 ? -2.797 -35.648 -59.629 1.00 29.29 422 GLU A C 1
ATOM 3317 O O . GLU A 1 426 ? -2.205 -36.675 -59.988 1.00 28.73 422 GLU A O 1
ATOM 3323 N N . GLY A 1 427 ? -2.871 -35.264 -58.346 1.00 26.27 423 GLY A N 1
ATOM 3324 C CA . GLY A 1 427 ? -2.381 -36.107 -57.273 1.00 26.85 423 GLY A CA 1
ATOM 3325 C C . GLY A 1 427 ? -0.977 -35.804 -56.789 1.00 27.06 423 GLY A C 1
ATOM 3326 O O . GLY A 1 427 ? -0.499 -36.474 -55.870 1.00 29.70 423 GLY A O 1
ATOM 3327 N N . LEU A 1 428 ? -0.308 -34.810 -57.347 1.00 26.13 424 LEU A N 1
ATOM 3328 C CA . LEU A 1 428 ? 1.063 -34.501 -56.950 1.00 24.89 424 LEU A CA 1
ATOM 3329 C C . LEU A 1 428 ? 1.098 -33.386 -55.903 1.00 26.54 424 LEU A C 1
ATOM 3330 O O . LEU A 1 428 ? 0.162 -32.594 -55.771 1.00 24.49 424 LEU A O 1
ATOM 3335 N N . GLY A 1 429 ? 2.189 -33.351 -55.138 1.00 20.41 425 GLY A N 1
ATOM 3336 C CA . GLY A 1 429 ? 2.501 -32.212 -54.298 1.00 19.92 425 GLY A CA 1
ATOM 3337 C C . GLY A 1 429 ? 2.211 -32.372 -52.821 1.00 20.91 425 GLY A C 1
ATOM 3338 O O . GLY A 1 429 ? 2.450 -31.420 -52.063 1.00 23.01 425 GLY A O 1
ATOM 3339 N N . VAL A 1 430 ? 1.718 -33.527 -52.381 1.00 22.77 426 VAL A N 1
ATOM 3340 C CA . VAL A 1 430 ? 1.467 -33.738 -50.948 1.00 23.46 426 VAL A CA 1
ATOM 3341 C C . VAL A 1 430 ? 2.798 -34.034 -50.285 1.00 27.21 426 VAL A C 1
ATOM 3342 O O . VAL A 1 430 ? 3.514 -34.946 -50.721 1.00 24.68 426 VAL A O 1
ATOM 3346 N N . THR A 1 431 ? 3.138 -33.278 -49.234 1.00 25.25 427 THR A N 1
ATOM 3347 C CA . THR A 1 431 ? 4.283 -33.637 -48.397 1.00 32.07 427 THR A CA 1
ATOM 3348 C C . THR A 1 431 ? 3.926 -33.821 -46.911 1.00 31.47 427 THR A C 1
ATOM 3349 O O . THR A 1 431 ? 4.836 -34.024 -46.098 1.00 31.19 427 THR A O 1
ATOM 3353 N N . ASP A 1 432 ? 2.630 -33.812 -46.532 1.00 27.95 428 ASP A N 1
ATOM 3354 C CA . ASP A 1 432 ? 2.171 -34.211 -45.182 1.00 24.07 428 ASP A CA 1
ATOM 3355 C C . ASP A 1 432 ? 1.082 -35.280 -45.280 1.00 27.50 428 ASP A C 1
ATOM 3356 O O . ASP A 1 432 ? -0.117 -34.992 -45.086 1.00 22.84 428 ASP A O 1
ATOM 3361 N N . PRO A 1 433 ? 1.459 -36.538 -45.534 1.00 25.36 429 PRO A N 1
ATOM 3362 C CA . PRO A 1 433 ? 0.440 -37.566 -45.780 1.00 27.83 429 PRO A CA 1
ATOM 3363 C C . PRO A 1 433 ? -0.354 -37.937 -44.548 1.00 27.62 429 PRO A C 1
ATOM 3364 O O . PRO A 1 433 ? -1.491 -38.408 -44.686 1.00 24.02 429 PRO A O 1
ATOM 3368 N N . GLU A 1 434 ? 0.197 -37.734 -43.348 1.00 25.54 430 GLU A N 1
ATOM 3369 C CA . GLU A 1 434 ? -0.515 -38.118 -42.134 1.00 24.36 430 GLU A CA 1
ATOM 3370 C C . GLU A 1 434 ? -1.710 -37.206 -41.895 1.00 22.88 430 GLU A C 1
ATOM 3371 O O . GLU A 1 434 ? -2.804 -37.670 -41.546 1.00 25.23 430 GLU A O 1
ATOM 3377 N N . LEU A 1 435 ? -1.514 -35.895 -42.051 1.00 21.93 431 LEU A N 1
ATOM 3378 C CA . LEU A 1 435 ? -2.635 -34.979 -41.891 1.00 20.69 431 LEU A CA 1
ATOM 3379 C C . LEU A 1 435 ? -3.642 -35.150 -43.028 1.00 20.83 431 LEU A C 1
ATOM 3380 O O . LEU A 1 435 ? -4.850 -35.083 -42.798 1.00 25.21 431 LEU A O 1
ATOM 3385 N N . ARG A 1 436 ? -3.158 -35.367 -44.268 1.00 19.25 432 ARG A N 1
ATOM 3386 C CA . ARG A 1 436 ? -4.073 -35.649 -45.374 1.00 19.27 432 ARG A CA 1
ATOM 3387 C C . ARG A 1 436 ? -4.988 -36.834 -45.057 1.00 23.22 432 ARG A C 1
ATOM 3388 O O . ARG A 1 436 ? -6.198 -36.771 -45.273 1.00 22.46 432 ARG A O 1
ATOM 3396 N N A SER A 1 437 ? -4.430 -37.936 -44.545 0.57 22.92 433 SER A N 1
ATOM 3397 N N B SER A 1 437 ? -4.411 -37.938 -44.576 0.43 22.85 433 SER A N 1
ATOM 3398 C CA A SER A 1 437 ? -5.278 -39.108 -44.308 0.57 22.66 433 SER A CA 1
ATOM 3399 C CA B SER A 1 437 ? -5.204 -39.152 -44.399 0.43 22.79 433 SER A CA 1
ATOM 3400 C C A SER A 1 437 ? -6.347 -38.837 -43.256 0.57 23.05 433 SER A C 1
ATOM 3401 C C B SER A 1 437 ? -6.288 -38.979 -43.341 0.43 23.12 433 SER A C 1
ATOM 3402 O O A SER A 1 437 ? -7.454 -39.379 -43.339 0.57 25.06 433 SER A O 1
ATOM 3403 O O B SER A 1 437 ? -7.334 -39.631 -43.424 0.43 25.84 433 SER A O 1
ATOM 3408 N N A LYS A 1 438 ? -6.039 -38.000 -42.266 0.57 22.54 434 LYS A N 1
ATOM 3409 N N B LYS A 1 438 ? -6.063 -38.128 -42.334 0.43 23.00 434 LYS A N 1
ATOM 3410 C CA A LYS A 1 438 ? -7.004 -37.664 -41.227 0.57 24.26 434 LYS A CA 1
ATOM 3411 C CA B LYS A 1 438 ? -7.110 -37.869 -41.349 0.43 24.23 434 LYS A CA 1
ATOM 3412 C C A LYS A 1 438 ? -8.246 -36.987 -41.796 0.57 25.54 434 LYS A C 1
ATOM 3413 C C B LYS A 1 438 ? -8.327 -37.232 -42.002 0.43 25.07 434 LYS A C 1
ATOM 3414 O O A LYS A 1 438 ? -9.343 -37.095 -41.222 0.57 23.20 434 LYS A O 1
ATOM 3415 O O B LYS A 1 438 ? -9.470 -37.585 -41.681 0.43 23.05 434 LYS A O 1
ATOM 3426 N N . HIS A 1 439 ? -8.104 -36.296 -42.926 1.00 22.92 435 HIS A N 1
ATOM 3427 C CA . HIS A 1 439 ? -9.179 -35.465 -43.455 1.00 24.82 435 HIS A CA 1
ATOM 3428 C C . HIS A 1 439 ? -9.633 -35.857 -44.853 1.00 22.84 435 HIS A C 1
ATOM 3429 O O . HIS A 1 439 ? -10.411 -35.114 -45.451 1.00 22.32 435 HIS A O 1
ATOM 3436 N N . LEU A 1 440 ? -9.221 -37.024 -45.365 1.00 21.54 436 LEU A N 1
ATOM 3437 C CA . LEU A 1 440 ? -9.354 -37.267 -46.805 1.00 26.90 436 LEU A CA 1
ATOM 3438 C C . LEU A 1 440 ? -10.819 -37.327 -47.234 1.00 25.67 436 LEU A C 1
ATOM 3439 O O . LEU A 1 440 ? -11.175 -36.863 -48.329 1.00 22.89 436 LEU A O 1
ATOM 3444 N N . THR A 1 441 ? -11.682 -37.900 -46.388 1.00 25.06 437 THR A N 1
ATOM 3445 C CA . THR A 1 441 ? -13.092 -37.992 -46.749 1.00 23.39 437 THR A CA 1
ATOM 3446 C C . THR A 1 441 ? -13.719 -36.610 -46.933 1.00 26.14 437 THR A C 1
ATOM 3447 O O . THR A 1 441 ? -14.454 -36.384 -47.908 1.00 25.08 437 THR A O 1
ATOM 3451 N N . LYS A 1 442 ? -13.440 -35.671 -46.013 1.00 22.35 438 LYS A N 1
ATOM 3452 C CA . LYS A 1 442 ? -13.943 -34.306 -46.197 1.00 23.25 438 LYS A CA 1
ATOM 3453 C C . LYS A 1 442 ? -13.284 -33.626 -47.386 1.00 20.98 438 LYS A C 1
ATOM 3454 O O . LYS A 1 442 ? -13.944 -32.867 -48.104 1.00 21.44 438 LYS A O 1
ATOM 3460 N N . ILE A 1 443 ? -11.983 -33.859 -47.598 1.00 18.63 439 ILE A N 1
ATOM 3461 C CA . ILE A 1 443 ? -11.286 -33.197 -48.707 1.00 19.54 439 ILE A CA 1
ATOM 3462 C C . ILE A 1 443 ? -11.928 -33.541 -50.046 1.00 21.71 439 ILE A C 1
ATOM 3463 O O . ILE A 1 443 ? -12.017 -32.686 -50.945 1.00 20.23 439 ILE A O 1
ATOM 3468 N N . ASN A 1 444 ? -12.439 -34.770 -50.190 1.00 20.33 440 ASN A N 1
ATOM 3469 C CA . ASN A 1 444 ? -13.030 -35.228 -51.443 1.00 21.30 440 ASN A CA 1
ATOM 3470 C C . ASN A 1 444 ? -14.563 -35.093 -51.502 1.00 21.17 440 ASN A C 1
ATOM 3471 O O . ASN A 1 444 ? -15.184 -35.622 -52.439 1.00 22.72 440 ASN A O 1
ATOM 3476 N N . ALA A 1 445 ? -15.174 -34.355 -50.574 1.00 21.75 441 ALA A N 1
ATOM 3477 C CA . ALA A 1 445 ? -16.638 -34.289 -50.501 1.00 24.14 441 ALA A CA 1
ATOM 3478 C C . ALA A 1 445 ? -17.289 -33.756 -51.773 1.00 24.89 441 ALA A C 1
ATOM 3479 O O . ALA A 1 445 ? -18.433 -34.125 -52.074 1.00 24.86 441 ALA A O 1
ATOM 3481 N N . PHE A 1 446 ? -16.619 -32.862 -52.499 1.00 19.24 442 PHE A N 1
ATOM 3482 C CA . PHE A 1 446 ? -17.202 -32.265 -53.706 1.00 21.04 442 PHE A CA 1
ATOM 3483 C C . PHE A 1 446 ? -16.830 -33.009 -54.987 1.00 23.40 442 PHE A C 1
ATOM 3484 O O . PHE A 1 446 ? -17.315 -32.642 -56.074 1.00 20.59 442 PHE A O 1
ATOM 3492 N N . ARG A 1 447 ? -15.999 -34.049 -54.907 1.00 23.46 443 ARG A N 1
ATOM 3493 C CA . ARG A 1 447 ? -15.522 -34.706 -56.120 1.00 28.22 443 ARG A CA 1
ATOM 3494 C C . ARG A 1 447 ? -16.659 -35.384 -56.870 1.00 32.30 443 ARG A C 1
ATOM 3495 O O . ARG A 1 447 ? -17.446 -36.122 -56.272 1.00 31.93 443 ARG A O 1
ATOM 3503 N N . ASN A 1 448 ? -16.737 -35.135 -58.182 1.00 35.60 444 ASN A N 1
ATOM 3504 C CA . ASN A 1 448 ? -17.693 -35.831 -59.073 1.00 41.62 444 ASN A CA 1
ATOM 3505 C C . ASN A 1 448 ? -17.764 -37.346 -58.832 1.00 42.42 444 ASN A C 1
ATOM 3506 O O . ASN A 1 448 ? -16.738 -38.027 -58.798 1.00 48.83 444 ASN A O 1
ATOM 3511 N N . GLU B 1 1 ? -41.044 -28.263 8.165 1.00 51.10 -3 GLU B N 1
ATOM 3512 C CA . GLU B 1 1 ? -41.746 -28.492 6.906 1.00 52.07 -3 GLU B CA 1
ATOM 3513 C C . GLU B 1 1 ? -43.221 -28.130 7.091 1.00 54.93 -3 GLU B C 1
ATOM 3514 O O . GLU B 1 1 ? -44.020 -28.957 7.537 1.00 62.88 -3 GLU B O 1
ATOM 3520 N N . GLY B 1 2 ? -43.573 -26.886 6.751 1.00 47.37 -2 GLY B N 1
ATOM 3521 C CA . GLY B 1 2 ? -44.944 -26.436 6.868 1.00 43.07 -2 GLY B CA 1
ATOM 3522 C C . GLY B 1 2 ? -45.877 -26.977 5.783 1.00 40.92 -2 GLY B C 1
ATOM 3523 O O . GLY B 1 2 ? -45.459 -27.374 4.680 1.00 31.70 -2 GLY B O 1
ATOM 3524 N N . ARG B 1 3 ? -47.180 -26.957 6.116 1.00 33.05 -1 ARG B N 1
ATOM 3525 C CA . ARG B 1 3 ? -48.188 -27.538 5.231 1.00 31.01 -1 ARG B CA 1
ATOM 3526 C C . ARG B 1 3 ? -48.301 -26.773 3.923 1.00 28.15 -1 ARG B C 1
ATOM 3527 O O . ARG B 1 3 ? -48.446 -27.395 2.855 1.00 26.20 -1 ARG B O 1
ATOM 3535 N N . HIS B 1 4 ? -48.248 -25.423 3.966 1.00 23.85 0 HIS B N 1
ATOM 3536 C CA . HIS B 1 4 ? -48.426 -24.689 2.717 1.00 21.22 0 HIS B CA 1
ATOM 3537 C C . HIS B 1 4 ? -47.240 -24.906 1.795 1.00 24.46 0 HIS B C 1
ATOM 3538 O O . HIS B 1 4 ? -47.426 -25.060 0.584 1.00 23.67 0 HIS B O 1
ATOM 3545 N N . MET B 1 5 ? -46.024 -24.937 2.355 1.00 24.16 1 MET B N 1
ATOM 3546 C CA . MET B 1 5 ? -44.845 -25.231 1.527 1.00 20.60 1 MET B CA 1
ATOM 3547 C C . MET B 1 5 ? -44.912 -26.646 0.980 1.00 22.68 1 MET B C 1
ATOM 3548 O O . MET B 1 5 ? -44.607 -26.882 -0.193 1.00 23.79 1 MET B O 1
ATOM 3553 N N . GLN B 1 6 ? -45.344 -27.616 1.808 1.00 23.14 2 GLN B N 1
ATOM 3554 C CA . GLN B 1 6 ? -45.465 -28.986 1.322 1.00 27.48 2 GLN B CA 1
ATOM 3555 C C . GLN B 1 6 ? -46.478 -29.084 0.178 1.00 25.93 2 GLN B C 1
ATOM 3556 O O . GLN B 1 6 ? -46.245 -29.788 -0.808 1.00 23.80 2 GLN B O 1
ATOM 3562 N N . GLU B 1 7 ? -47.586 -28.328 0.254 1.00 25.13 3 GLU B N 1
ATOM 3563 C CA . GLU B 1 7 ? -48.561 -28.325 -0.838 1.00 28.20 3 GLU B CA 1
ATOM 3564 C C . GLU B 1 7 ? -47.987 -27.740 -2.139 1.00 28.21 3 GLU B C 1
ATOM 3565 O O . GLU B 1 7 ? -48.335 -28.206 -3.238 1.00 24.13 3 GLU B O 1
ATOM 3571 N N . ILE B 1 8 ? -47.146 -26.694 -2.035 1.00 21.98 4 ILE B N 1
ATOM 3572 C CA . ILE B 1 8 ? -46.467 -26.148 -3.224 1.00 23.26 4 ILE B CA 1
ATOM 3573 C C . ILE B 1 8 ? -45.573 -27.202 -3.862 1.00 23.92 4 ILE B C 1
ATOM 3574 O O . ILE B 1 8 ? -45.617 -27.427 -5.079 1.00 23.02 4 ILE B O 1
ATOM 3579 N N . LEU B 1 9 ? -44.756 -27.880 -3.055 1.00 20.87 5 LEU B N 1
ATOM 3580 C CA . LEU B 1 9 ? -43.874 -28.896 -3.637 1.00 24.25 5 LEU B CA 1
ATOM 3581 C C . LEU B 1 9 ? -44.683 -30.036 -4.253 1.00 24.34 5 LEU B C 1
ATOM 3582 O O . LEU B 1 9 ? -44.388 -30.480 -5.364 1.00 24.55 5 LEU B O 1
ATOM 3587 N N . ASP B 1 10 ? -45.743 -30.499 -3.568 1.00 23.96 6 ASP B N 1
ATOM 3588 C CA . ASP B 1 10 ? -46.563 -31.561 -4.154 1.00 26.10 6 ASP B CA 1
ATOM 3589 C C . ASP B 1 10 ? -47.091 -31.163 -5.525 1.00 26.81 6 ASP B C 1
ATOM 3590 O O . ASP B 1 10 ? -47.152 -31.998 -6.434 1.00 25.69 6 ASP B O 1
ATOM 3595 N N . ALA B 1 11 ? -47.499 -29.898 -5.688 1.00 25.22 7 ALA B N 1
ATOM 3596 C CA . ALA B 1 11 ? -47.999 -29.436 -6.988 1.00 25.74 7 ALA B CA 1
ATOM 3597 C C . ALA B 1 11 ? -46.915 -29.525 -8.057 1.00 27.03 7 ALA B C 1
ATOM 3598 O O . ALA B 1 11 ? -47.140 -30.055 -9.148 1.00 28.72 7 ALA B O 1
ATOM 3600 N N . ILE B 1 12 ? -45.726 -28.999 -7.760 1.00 22.47 8 ILE B N 1
ATOM 3601 C CA . ILE B 1 12 ? -44.595 -29.117 -8.687 1.00 21.92 8 ILE B CA 1
ATOM 3602 C C . ILE B 1 12 ? -44.345 -30.578 -9.046 1.00 27.36 8 ILE B C 1
ATOM 3603 O O . ILE B 1 12 ? -44.260 -30.933 -10.229 1.00 25.78 8 ILE B O 1
ATOM 3608 N N . LEU B 1 13 ? -44.227 -31.447 -8.030 1.00 25.79 9 LEU B N 1
ATOM 3609 C CA . LEU B 1 13 ? -43.863 -32.842 -8.274 1.00 28.99 9 LEU B CA 1
ATOM 3610 C C . LEU B 1 13 ? -44.941 -33.603 -9.040 1.00 36.09 9 LEU B C 1
ATOM 3611 O O . LEU B 1 13 ? -44.626 -34.622 -9.669 1.00 34.03 9 LEU B O 1
ATOM 3616 N N . SER B 1 14 ? -46.195 -33.135 -9.012 1.00 30.12 10 SER B N 1
ATOM 3617 C CA . SER B 1 14 ? -47.267 -33.861 -9.689 1.00 32.28 10 SER B CA 1
ATOM 3618 C C . SER B 1 14 ? -47.123 -33.789 -11.203 1.00 41.12 10 SER B C 1
ATOM 3619 O O . SER B 1 14 ? -47.625 -34.673 -11.911 1.00 40.71 10 SER B O 1
ATOM 3622 N N . GLY B 1 15 ? -46.420 -32.779 -11.711 1.00 39.82 11 GLY B N 1
ATOM 3623 C CA . GLY B 1 15 ? -46.188 -32.640 -13.129 1.00 47.53 11 GLY B CA 1
ATOM 3624 C C . GLY B 1 15 ? -47.366 -32.158 -13.955 1.00 53.31 11 GLY B C 1
ATOM 3625 O O . GLY B 1 15 ? -47.189 -31.927 -15.157 1.00 60.22 11 GLY B O 1
ATOM 3626 N N . ASP B 1 16 ? -48.556 -31.979 -13.362 1.00 50.27 12 ASP B N 1
ATOM 3627 C CA . ASP B 1 16 ? -49.750 -31.628 -14.129 1.00 53.43 12 ASP B CA 1
ATOM 3628 C C . ASP B 1 16 ? -50.559 -30.489 -13.497 1.00 51.30 12 ASP B C 1
ATOM 3629 O O . ASP B 1 16 ? -51.768 -30.380 -13.740 1.00 49.19 12 ASP B O 1
ATOM 3634 N N . ALA B 1 17 ? -49.936 -29.635 -12.689 1.00 41.72 13 ALA B N 1
ATOM 3635 C CA . ALA B 1 17 ? -50.647 -28.490 -12.140 1.00 37.48 13 ALA B CA 1
ATOM 3636 C C . ALA B 1 17 ? -50.768 -27.406 -13.210 1.00 37.50 13 ALA B C 1
ATOM 3637 O O . ALA B 1 17 ? -49.814 -27.135 -13.950 1.00 40.66 13 ALA B O 1
ATOM 3639 N N . ALA B 1 18 ? -51.948 -26.798 -13.306 1.00 33.25 14 ALA B N 1
ATOM 3640 C CA . ALA B 1 18 ? -52.161 -25.725 -14.264 1.00 31.43 14 ALA B CA 1
ATOM 3641 C C . ALA B 1 18 ? -51.831 -24.366 -13.641 1.00 30.48 14 ALA B C 1
ATOM 3642 O O . ALA B 1 18 ? -51.704 -24.228 -12.415 1.00 31.97 14 ALA B O 1
ATOM 3644 N N . SER B 1 19 ? -51.671 -23.354 -14.503 1.00 30.07 15 SER B N 1
ATOM 3645 C CA . SER B 1 19 ? -51.355 -22.023 -13.994 1.00 28.02 15 SER B CA 1
ATOM 3646 C C . SER B 1 19 ? -52.356 -21.591 -12.925 1.00 33.16 15 SER B C 1
ATOM 3647 O O . SER B 1 19 ? -51.967 -21.046 -11.886 1.00 31.30 15 SER B O 1
ATOM 3650 N N . ALA B 1 20 ? -53.651 -21.848 -13.155 1.00 31.08 16 ALA B N 1
ATOM 3651 C CA . ALA B 1 20 ? -54.678 -21.496 -12.170 1.00 28.38 16 ALA B CA 1
ATOM 3652 C C . ALA B 1 20 ? -54.510 -22.264 -10.857 1.00 31.61 16 ALA B C 1
ATOM 3653 O O . ALA B 1 20 ? -54.918 -21.777 -9.789 1.00 34.60 16 ALA B O 1
ATOM 3655 N N . ASP B 1 21 ? -53.944 -23.469 -10.910 1.00 32.36 17 ASP B N 1
ATOM 3656 C CA . ASP B 1 21 ? -53.710 -24.212 -9.674 1.00 31.80 17 ASP B CA 1
ATOM 3657 C C . ASP B 1 21 ? -52.648 -23.537 -8.811 1.00 29.49 17 ASP B C 1
ATOM 3658 O O . ASP B 1 21 ? -52.792 -23.474 -7.586 1.00 32.24 17 ASP B O 1
ATOM 3663 N N . TYR B 1 22 ? -51.560 -23.050 -9.423 1.00 26.02 18 TYR B N 1
ATOM 3664 C CA . TYR B 1 22 ? -50.540 -22.344 -8.644 1.00 21.66 18 TYR B CA 1
ATOM 3665 C C . TYR B 1 22 ? -51.080 -21.024 -8.102 1.00 26.53 18 TYR B C 1
ATOM 3666 O O . TYR B 1 22 ? -50.728 -20.615 -6.990 1.00 27.93 18 TYR B O 1
ATOM 3675 N N . ALA B 1 23 ? -51.920 -20.338 -8.886 1.00 26.09 19 ALA B N 1
ATOM 3676 C CA . ALA B 1 23 ? -52.494 -19.079 -8.432 1.00 28.51 19 ALA B CA 1
ATOM 3677 C C . ALA B 1 23 ? -53.362 -19.294 -7.195 1.00 27.73 19 ALA B C 1
ATOM 3678 O O . ALA B 1 23 ? -53.479 -18.397 -6.357 1.00 35.60 19 ALA B O 1
ATOM 3680 N N . ALA B 1 24 ? -53.950 -20.485 -7.056 1.00 28.96 20 ALA B N 1
ATOM 3681 C CA . ALA B 1 24 ? -54.859 -20.785 -5.958 1.00 29.86 20 ALA B CA 1
ATOM 3682 C C . ALA B 1 24 ? -54.171 -21.302 -4.699 1.00 35.34 20 ALA B C 1
ATOM 3683 O O . ALA B 1 24 ? -54.838 -21.434 -3.666 1.00 36.64 20 ALA B O 1
ATOM 3685 N N . LEU B 1 25 ? -52.885 -21.648 -4.754 1.00 27.94 21 LEU B N 1
ATOM 3686 C CA . LEU B 1 25 ? -52.217 -22.192 -3.578 1.00 30.05 21 LEU B CA 1
ATOM 3687 C C . LEU B 1 25 ? -52.017 -21.112 -2.521 1.00 31.40 21 LEU B C 1
ATOM 3688 O O . LEU B 1 25 ? -51.587 -20.002 -2.834 1.00 36.27 21 LEU B O 1
ATOM 3693 N N . ALA B 1 26 ? -52.303 -21.443 -1.262 1.00 26.92 22 ALA B N 1
ATOM 3694 C CA . ALA B 1 26 ? -51.985 -20.536 -0.163 1.00 29.53 22 ALA B CA 1
ATOM 3695 C C . ALA B 1 26 ? -50.473 -20.369 -0.029 1.00 30.81 22 ALA B C 1
ATOM 3696 O O . ALA B 1 26 ? -49.721 -21.342 -0.139 1.00 32.13 22 ALA B O 1
ATOM 3698 N N . LEU B 1 27 ? -50.015 -19.104 0.240 1.00 29.15 23 LEU B N 1
ATOM 3699 C CA . LEU B 1 27 ? -48.575 -18.956 0.433 1.00 31.18 23 LEU B CA 1
ATOM 3700 C C . LEU B 1 27 ? -48.194 -19.191 1.887 1.00 31.53 23 LEU B C 1
ATOM 3701 O O . LEU B 1 27 ? -48.959 -18.857 2.804 1.00 31.75 23 LEU B O 1
ATOM 3706 N N . PRO B 1 28 ? -47.016 -19.759 2.135 1.00 27.02 24 PRO B N 1
ATOM 3707 C CA . PRO B 1 28 ? -46.554 -19.920 3.523 1.00 28.24 24 PRO B CA 1
ATOM 3708 C C . PRO B 1 28 ? -46.246 -18.564 4.127 1.00 27.40 24 PRO B C 1
ATOM 3709 O O . PRO B 1 28 ? -46.084 -17.568 3.425 1.00 25.67 24 PRO B O 1
ATOM 3713 N N . GLU B 1 29 ? -46.181 -18.516 5.457 1.00 25.31 25 GLU B N 1
ATOM 3714 C CA . GLU B 1 29 ? -45.813 -17.246 6.066 1.00 28.41 25 GLU B CA 1
ATOM 3715 C C . GLU B 1 29 ? -44.309 -17.119 6.328 1.00 30.39 25 GLU B C 1
ATOM 3716 O O . GLU B 1 29 ? -43.837 -16.003 6.579 1.00 31.00 25 GLU B O 1
ATOM 3722 N N . SER B 1 30 ? -43.548 -18.213 6.225 1.00 23.39 26 SER B N 1
ATOM 3723 C CA . SER B 1 30 ? -42.095 -18.188 6.391 1.00 22.26 26 SER B CA 1
ATOM 3724 C C . SER B 1 30 ? -41.491 -19.187 5.416 1.00 22.75 26 SER B C 1
ATOM 3725 O O . SER B 1 30 ? -42.186 -20.072 4.903 1.00 21.90 26 SER B O 1
ATOM 3728 N N . TYR B 1 31 ? -40.182 -19.058 5.155 1.00 19.85 27 TYR B N 1
ATOM 3729 C CA . TYR B 1 31 ? -39.519 -20.063 4.331 1.00 20.80 27 TYR B CA 1
ATOM 3730 C C . TYR B 1 31 ? -38.111 -20.283 4.878 1.00 20.67 27 TYR B C 1
ATOM 3731 O O . TYR B 1 31 ? -37.565 -19.409 5.551 1.00 20.63 27 TYR B O 1
ATOM 3740 N N . ARG B 1 32 ? -37.549 -21.463 4.601 1.00 19.64 28 ARG B N 1
ATOM 3741 C CA . ARG B 1 32 ? -36.212 -21.810 5.073 1.00 20.75 28 ARG B CA 1
ATOM 3742 C C . ARG B 1 32 ? -35.154 -21.231 4.125 1.00 18.84 28 ARG B C 1
ATOM 3743 O O . ARG B 1 32 ? -35.279 -21.324 2.894 1.00 19.49 28 ARG B O 1
ATOM 3751 N N . ALA B 1 33 ? -34.110 -20.618 4.690 1.00 18.80 29 ALA B N 1
ATOM 3752 C CA . ALA B 1 33 ? -33.164 -19.857 3.870 1.00 18.52 29 ALA B CA 1
ATOM 3753 C C . ALA B 1 33 ? -31.774 -19.890 4.509 1.00 20.45 29 ALA B C 1
ATOM 3754 O O . ALA B 1 33 ? -31.639 -19.933 5.736 1.00 20.24 29 ALA B O 1
ATOM 3756 N N . VAL B 1 34 ? -30.745 -19.862 3.663 1.00 18.43 30 VAL B N 1
ATOM 3757 C CA . VAL B 1 34 ? -29.362 -19.700 4.128 1.00 18.63 30 VAL B CA 1
ATOM 3758 C C . VAL B 1 34 ? -29.083 -18.208 4.304 1.00 18.30 30 VAL B C 1
ATOM 3759 O O . VAL B 1 34 ? -29.187 -17.432 3.344 1.00 18.04 30 VAL B O 1
ATOM 3763 N N . THR B 1 35 ? -28.699 -17.792 5.522 1.00 18.46 31 THR B N 1
ATOM 3764 C CA . THR B 1 35 ? -28.573 -16.366 5.799 1.00 19.83 31 THR B CA 1
ATOM 3765 C C . THR B 1 35 ? -27.240 -16.000 6.456 1.00 22.16 31 THR B C 1
ATOM 3766 O O . THR B 1 35 ? -26.589 -16.830 7.090 1.00 20.55 31 THR B O 1
ATOM 3770 N N . LEU B 1 36 ? -26.855 -14.729 6.309 1.00 18.83 32 LEU B N 1
ATOM 3771 C CA . LEU B 1 36 ? -25.884 -14.104 7.204 1.00 18.38 32 LEU B CA 1
ATOM 3772 C C . LEU B 1 36 ? -26.625 -13.236 8.215 1.00 19.42 32 LEU B C 1
ATOM 3773 O O . LEU B 1 36 ? -27.732 -12.777 7.954 1.00 18.36 32 LEU B O 1
ATOM 3778 N N . HIS B 1 37 ? -25.988 -12.986 9.373 1.00 18.69 33 HIS B N 1
ATOM 3779 C CA . HIS B 1 37 ? -26.533 -12.125 10.429 1.00 20.65 33 HIS B CA 1
ATOM 3780 C C . HIS B 1 37 ? -25.686 -10.852 10.574 1.00 19.85 33 HIS B C 1
ATOM 3781 O O . HIS B 1 37 ? -24.467 -10.942 10.720 1.00 22.33 33 HIS B O 1
ATOM 3788 N N . LYS B 1 38 ? -26.338 -9.674 10.585 1.00 22.02 34 LYS B N 1
ATOM 3789 C CA . LYS B 1 38 ? -25.611 -8.396 10.647 1.00 22.11 34 LYS B CA 1
ATOM 3790 C C . LYS B 1 38 ? -24.704 -8.300 11.882 1.00 23.96 34 LYS B C 1
ATOM 3791 O O . LYS B 1 38 ? -23.583 -7.754 11.803 1.00 24.75 34 LYS B O 1
ATOM 3797 N N . GLY B 1 39 ? -25.168 -8.805 13.026 1.00 25.68 35 GLY B N 1
ATOM 3798 C CA . GLY B 1 39 ? -24.359 -8.716 14.246 1.00 25.99 35 GLY B CA 1
ATOM 3799 C C . GLY B 1 39 ? -23.008 -9.414 14.159 1.00 30.01 35 GLY B C 1
ATOM 3800 O O . GLY B 1 39 ? -22.134 -9.165 15.004 1.00 28.91 35 GLY B O 1
ATOM 3801 N N . GLU B 1 40 ? -22.810 -10.265 13.156 1.00 24.88 36 GLU B N 1
ATOM 3802 C CA . GLU B 1 40 ? -21.615 -11.084 13.065 1.00 23.99 36 GLU B CA 1
ATOM 3803 C C . GLU B 1 40 ? -20.632 -10.586 12.028 1.00 22.05 36 GLU B C 1
ATOM 3804 O O . GLU B 1 40 ? -19.631 -11.253 11.807 1.00 22.09 36 GLU B O 1
ATOM 3810 N N . GLU B 1 41 ? -20.865 -9.428 11.392 1.00 19.80 37 GLU B N 1
ATOM 3811 C CA . GLU B 1 41 ? -20.053 -9.091 10.221 1.00 22.87 37 GLU B CA 1
ATOM 3812 C C . GLU B 1 41 ? -18.587 -8.810 10.553 1.00 24.37 37 GLU B C 1
ATOM 3813 O O . GLU B 1 41 ? -17.755 -8.782 9.628 1.00 24.58 37 GLU B O 1
ATOM 3819 N N A ARG B 1 42 ? -18.250 -8.611 11.834 0.53 24.20 38 ARG B N 1
ATOM 3820 N N B ARG B 1 42 ? -18.244 -8.601 11.828 0.47 24.28 38 ARG B N 1
ATOM 3821 C CA A ARG B 1 42 ? -16.869 -8.391 12.255 0.53 24.88 38 ARG B CA 1
ATOM 3822 C CA B ARG B 1 42 ? -16.853 -8.411 12.224 0.47 24.72 38 ARG B CA 1
ATOM 3823 C C A ARG B 1 42 ? -16.186 -9.657 12.769 0.53 23.78 38 ARG B C 1
ATOM 3824 C C B ARG B 1 42 ? -16.280 -9.631 12.943 0.47 23.82 38 ARG B C 1
ATOM 3825 O O A ARG B 1 42 ? -15.017 -9.576 13.173 0.53 22.94 38 ARG B O 1
ATOM 3826 O O B ARG B 1 42 ? -15.287 -9.506 13.668 0.47 23.42 38 ARG B O 1
ATOM 3841 N N . MET B 1 43 ? -16.871 -10.818 12.753 1.00 20.93 39 MET B N 1
ATOM 3842 C CA . MET B 1 43 ? -16.402 -11.987 13.518 1.00 22.96 39 MET B CA 1
ATOM 3843 C C . MET B 1 43 ? -15.051 -12.513 13.041 1.00 23.59 39 MET B C 1
ATOM 3844 O O . MET B 1 43 ? -14.368 -13.208 13.819 1.00 23.20 39 MET B O 1
ATOM 3849 N N . PHE B 1 44 ? -14.659 -12.218 11.804 1.00 24.22 40 PHE B N 1
ATOM 3850 C CA . PHE B 1 44 ? -13.388 -12.683 11.246 1.00 24.74 40 PHE B CA 1
ATOM 3851 C C . PHE B 1 44 ? -12.306 -11.596 11.243 1.00 24.66 40 PHE B C 1
ATOM 3852 O O . PHE B 1 44 ? -11.297 -11.736 10.539 1.00 25.66 40 PHE B O 1
ATOM 3860 N N . ASP B 1 45 ? -12.487 -10.519 11.998 1.00 24.55 41 ASP B N 1
ATOM 3861 C CA . ASP B 1 45 ? -11.539 -9.416 11.897 1.00 29.14 41 ASP B CA 1
ATOM 3862 C C . ASP B 1 45 ? -10.147 -9.873 12.359 1.00 26.89 41 ASP B C 1
ATOM 3863 O O . ASP B 1 45 ? -10.005 -10.599 13.357 1.00 25.77 41 ASP B O 1
ATOM 3868 N N . GLY B 1 46 ? -9.133 -9.517 11.567 1.00 26.57 42 GLY B N 1
ATOM 3869 C CA . GLY B 1 46 ? -7.763 -9.836 11.918 1.00 30.56 42 GLY B CA 1
ATOM 3870 C C . GLY B 1 46 ? -7.283 -11.189 11.443 1.00 36.94 42 GLY B C 1
ATOM 3871 O O . GLY B 1 46 ? -6.107 -11.525 11.676 1.00 32.83 42 GLY B O 1
ATOM 3872 N N . LEU B 1 47 ? -8.146 -11.989 10.812 1.00 23.77 43 LEU B N 1
ATOM 3873 C CA . LEU B 1 47 ? -7.765 -13.313 10.325 1.00 25.09 43 LEU B CA 1
ATOM 3874 C C . LEU B 1 47 ? -7.353 -13.244 8.860 1.00 24.04 43 LEU B C 1
ATOM 3875 O O . LEU B 1 47 ? -7.873 -12.421 8.102 1.00 27.36 43 LEU B O 1
ATOM 3880 N N . ALA B 1 48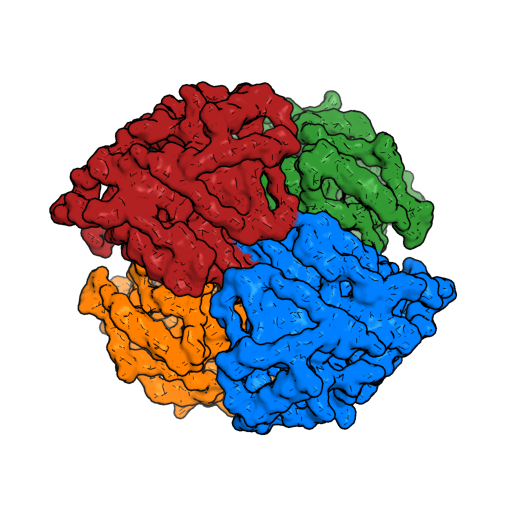 ? -6.438 -14.138 8.458 1.00 25.28 44 ALA B N 1
ATOM 3881 C CA . ALA B 1 48 ? -6.163 -14.375 7.037 1.00 24.01 44 ALA B CA 1
ATOM 3882 C C . ALA B 1 48 ? -7.394 -15.007 6.366 1.00 23.57 44 ALA B C 1
ATOM 3883 O O . ALA B 1 48 ? -8.111 -15.798 6.986 1.00 24.37 44 ALA B O 1
ATOM 3885 N N A SER B 1 49 ? -7.625 -14.641 5.097 0.45 24.89 45 SER B N 1
ATOM 3886 N N C SER B 1 49 ? -7.629 -14.664 5.089 0.55 25.08 45 SER B N 1
ATOM 3887 C CA A SER B 1 49 ? -8.830 -15.085 4.392 0.45 24.39 45 SER B CA 1
ATOM 3888 C CA C SER B 1 49 ? -8.880 -15.089 4.451 0.55 24.34 45 SER B CA 1
ATOM 3889 C C A SER B 1 49 ? -8.995 -16.598 4.454 0.45 24.08 45 SER B C 1
ATOM 3890 C C C SER B 1 49 ? -9.013 -16.609 4.411 0.55 24.08 45 SER B C 1
ATOM 3891 O O A SER B 1 49 ? -10.098 -17.102 4.709 0.45 23.33 45 SER B O 1
ATOM 3892 O O C SER B 1 49 ? -10.124 -17.134 4.580 0.55 23.76 45 SER B O 1
ATOM 3897 N N . ARG B 1 50 ? -7.898 -17.338 4.266 1.00 23.33 46 ARG B N 1
ATOM 3898 C CA . ARG B 1 50 ? -7.978 -18.798 4.214 1.00 25.22 46 ARG B CA 1
ATOM 3899 C C . ARG B 1 50 ? -8.534 -19.393 5.514 1.00 27.20 46 ARG B C 1
ATOM 3900 O O . ARG B 1 50 ? -9.167 -20.466 5.506 1.00 26.78 46 ARG B O 1
ATOM 3908 N N . ASP B 1 51 ? -8.330 -18.710 6.632 1.00 22.69 47 ASP B N 1
ATOM 3909 C CA . ASP B 1 51 ? -8.761 -19.231 7.914 1.00 22.24 47 ASP B CA 1
ATOM 3910 C C . ASP B 1 51 ? -10.185 -18.859 8.269 1.00 23.19 47 ASP B C 1
ATOM 3911 O O . ASP B 1 51 ? -10.683 -19.323 9.296 1.00 25.90 47 ASP B O 1
ATOM 3916 N N . LYS B 1 52 ? -10.854 -18.067 7.444 1.00 21.53 48 LYS B N 1
ATOM 3917 C CA . LYS B 1 52 ? -12.245 -17.713 7.682 1.00 20.81 48 LYS B CA 1
ATOM 3918 C C . LYS B 1 52 ? -13.109 -18.866 7.198 1.00 25.24 48 LYS B C 1
ATOM 3919 O O . LYS B 1 52 ? -12.955 -19.322 6.064 1.00 25.14 48 LYS B O 1
ATOM 3925 N N . ASP B 1 53 ? -13.980 -19.363 8.071 1.00 24.42 49 ASP B N 1
ATOM 3926 C CA . ASP B 1 53 ? -14.733 -20.596 7.848 1.00 24.07 49 ASP B CA 1
ATOM 3927 C C . ASP B 1 53 ? -16.202 -20.272 7.545 1.00 22.29 49 ASP B C 1
ATOM 3928 O O . ASP B 1 53 ? -16.943 -19.864 8.464 1.00 21.86 49 ASP B O 1
ATOM 3933 N N . PRO B 1 54 ? -16.669 -20.433 6.291 1.00 19.94 50 PRO B N 1
ATOM 3934 C CA . PRO B 1 54 ? -18.096 -20.185 5.999 1.00 19.39 50 PRO B CA 1
ATOM 3935 C C . PRO B 1 54 ? -19.054 -20.987 6.853 1.00 21.20 50 PRO B C 1
ATOM 3936 O O . PRO B 1 54 ? -20.193 -20.546 7.027 1.00 24.37 50 PRO B O 1
ATOM 3940 N N . ARG B 1 55 ? -18.655 -22.163 7.379 1.00 19.75 51 ARG B N 1
ATOM 3941 C CA . ARG B 1 55 ? -19.599 -22.910 8.219 1.00 19.97 51 ARG B CA 1
ATOM 3942 C C . ARG B 1 55 ? -19.956 -22.157 9.496 1.00 23.75 51 ARG B C 1
ATOM 3943 O O . ARG B 1 55 ? -21.003 -22.431 10.106 1.00 23.98 51 ARG B O 1
ATOM 3951 N N . LYS B 1 56 ? -19.124 -21.216 9.915 1.00 21.54 52 LYS B N 1
ATOM 3952 C CA . LYS B 1 56 ? -19.382 -20.443 11.124 1.00 22.37 52 LYS B CA 1
ATOM 3953 C C . LYS B 1 56 ? -20.329 -19.264 10.895 1.00 24.98 52 LYS B C 1
ATOM 3954 O O . LYS B 1 56 ? -20.996 -18.815 11.847 1.00 23.62 52 LYS B O 1
ATOM 3960 N N . SER B 1 57 ? -20.420 -18.740 9.670 1.00 21.59 53 SER B N 1
ATOM 3961 C CA . SER B 1 57 ? -21.207 -17.527 9.436 1.00 19.53 53 SER B CA 1
ATOM 3962 C C . SER B 1 57 ? -22.533 -17.777 8.731 1.00 23.68 53 SER B C 1
ATOM 3963 O O . SER B 1 57 ? -23.410 -16.899 8.773 1.00 23.54 53 SER B O 1
ATOM 3966 N N . LEU B 1 58 ? -22.690 -18.928 8.062 1.00 19.21 54 LEU B N 1
ATOM 3967 C CA . LEU B 1 58 ? -23.907 -19.248 7.340 1.00 19.06 54 LEU B CA 1
ATOM 3968 C C . LEU B 1 58 ? -24.875 -19.962 8.272 1.00 22.18 54 LEU B C 1
ATOM 3969 O O . LEU B 1 58 ? -24.514 -20.939 8.941 1.00 21.57 54 LEU B O 1
ATOM 3974 N N . HIS B 1 59 ? -26.093 -19.459 8.337 1.00 19.23 55 HIS B N 1
ATOM 3975 C CA . HIS B 1 59 ? -27.132 -19.966 9.217 1.00 19.46 55 HIS B CA 1
ATOM 3976 C C . HIS B 1 59 ? -28.304 -20.455 8.376 1.00 24.36 55 HIS B C 1
ATOM 3977 O O . HIS B 1 59 ? -28.595 -19.869 7.333 1.00 26.25 55 HIS B O 1
ATOM 3984 N N . LEU B 1 60 ? -28.996 -21.511 8.831 1.00 22.44 56 LEU B N 1
ATOM 3985 C CA . LEU B 1 60 ? -30.258 -21.932 8.218 1.00 23.65 56 LEU B CA 1
ATOM 3986 C C . LEU B 1 60 ? -31.387 -21.401 9.083 1.00 25.59 56 LEU B C 1
ATOM 3987 O O . LEU B 1 60 ? -31.571 -21.862 10.214 1.00 26.48 56 LEU B O 1
ATOM 3992 N N . ASP B 1 61 ? -32.153 -20.446 8.552 1.00 20.88 57 ASP B N 1
ATOM 3993 C CA . ASP B 1 61 ? -33.149 -19.718 9.331 1.00 23.01 57 ASP B CA 1
ATOM 3994 C C . ASP B 1 61 ? -34.519 -19.883 8.684 1.00 21.48 57 ASP B C 1
ATOM 3995 O O . ASP B 1 61 ? -34.613 -20.127 7.477 1.00 21.80 57 ASP B O 1
ATOM 4000 N N . ASP B 1 62 ? -35.589 -19.652 9.462 1.00 23.29 58 ASP B N 1
ATOM 4001 C CA . ASP B 1 62 ? -36.916 -19.424 8.881 1.00 19.95 58 ASP B CA 1
ATOM 4002 C C . ASP B 1 62 ? -37.142 -17.923 8.786 1.00 23.05 58 ASP B C 1
ATOM 4003 O O . ASP B 1 62 ? -37.068 -17.216 9.801 1.00 29.70 58 ASP B O 1
ATOM 4008 N N A VAL B 1 63 ? -37.368 -17.422 7.575 0.77 22.20 59 VAL B N 1
ATOM 4009 N N B VAL B 1 63 ? -37.461 -17.450 7.581 0.23 21.73 59 VAL B N 1
ATOM 4010 C CA A VAL B 1 63 ? -37.538 -15.979 7.431 0.77 19.71 59 VAL B CA 1
ATOM 4011 C CA B VAL B 1 63 ? -37.510 -16.026 7.240 0.23 20.53 59 VAL B CA 1
ATOM 4012 C C A VAL B 1 63 ? -38.920 -15.672 6.866 0.77 19.66 59 VAL B C 1
ATOM 4013 C C B VAL B 1 63 ? -38.912 -15.644 6.770 0.23 19.78 59 VAL B C 1
ATOM 4014 O O A VAL B 1 63 ? -39.499 -16.507 6.149 0.77 19.23 59 VAL B O 1
ATOM 4015 O O B VAL B 1 63 ? -39.516 -16.408 6.003 0.23 19.32 59 VAL B O 1
ATOM 4022 N N . PRO B 1 64 ? -39.473 -14.493 7.175 1.00 20.96 60 PRO B N 1
ATOM 4023 C CA . PRO B 1 64 ? -40.792 -14.103 6.644 1.00 21.90 60 PRO B CA 1
ATOM 4024 C C . PRO B 1 64 ? -40.756 -13.815 5.153 1.00 25.25 60 PRO B C 1
ATOM 4025 O O . PRO B 1 64 ? -39.727 -13.410 4.595 1.00 23.25 60 PRO B O 1
ATOM 4029 N N . LEU B 1 65 ? -41.905 -14.027 4.504 1.00 21.24 61 LEU B N 1
ATOM 4030 C CA . LEU B 1 65 ? -41.986 -13.723 3.077 1.00 19.90 61 LEU B CA 1
ATOM 4031 C C . LEU B 1 65 ? -41.967 -12.212 2.870 1.00 26.85 61 LEU B C 1
ATOM 4032 O O . LEU B 1 65 ? -42.721 -11.491 3.539 1.00 24.19 61 LEU B O 1
ATOM 4037 N N . PRO B 1 66 ? -41.175 -11.697 1.938 1.00 25.66 62 PRO B N 1
ATOM 4038 C CA . PRO B 1 66 ? -41.238 -10.265 1.622 1.00 24.79 62 PRO B CA 1
ATOM 4039 C C . PRO B 1 66 ? -42.471 -9.939 0.786 1.00 25.26 62 PRO B C 1
ATOM 4040 O O . PRO B 1 66 ? -43.048 -10.807 0.128 1.00 27.53 62 PRO B O 1
ATOM 4044 N N . GLU B 1 67 ? -42.866 -8.664 0.828 1.00 25.00 63 GLU B N 1
ATOM 4045 C CA . GLU B 1 67 ? -43.990 -8.178 0.043 1.00 22.71 63 GLU B CA 1
ATOM 4046 C C . GLU B 1 67 ? -43.614 -8.074 -1.433 1.00 27.97 63 GLU B C 1
ATOM 4047 O O . GLU B 1 67 ? -42.570 -7.506 -1.774 1.00 29.91 63 GLU B O 1
ATOM 4053 N N . LEU B 1 68 ? -44.463 -8.615 -2.305 1.00 22.51 64 LEU B N 1
ATOM 4054 C CA . LEU B 1 68 ? -44.185 -8.629 -3.747 1.00 21.37 64 LEU B CA 1
ATOM 4055 C C . LEU B 1 68 ? -44.414 -7.245 -4.336 1.00 25.36 64 LEU B C 1
ATOM 4056 O O . LEU B 1 68 ? -45.439 -6.616 -4.075 1.00 31.43 64 LEU B O 1
ATOM 4061 N N . GLY B 1 69 ? -43.487 -6.785 -5.170 1.00 21.08 65 GLY B N 1
ATOM 4062 C CA . GLY B 1 69 ? -43.611 -5.464 -5.762 1.00 23.35 65 GLY B CA 1
ATOM 4063 C C . GLY B 1 69 ? -43.880 -5.493 -7.257 1.00 24.64 65 GLY B C 1
ATOM 4064 O O . GLY B 1 69 ? -43.909 -6.559 -7.892 1.00 22.06 65 GLY B O 1
ATOM 4065 N N . PRO B 1 70 ? -44.083 -4.308 -7.848 1.00 26.26 66 PRO B N 1
ATOM 4066 C CA . PRO B 1 70 ? -44.279 -4.239 -9.300 1.00 26.34 66 PRO B CA 1
ATOM 4067 C C . PRO B 1 70 ? -43.059 -4.786 -10.038 1.00 21.58 66 PRO B C 1
ATOM 4068 O O . PRO B 1 70 ? -41.911 -4.573 -9.634 1.00 21.71 66 PRO B O 1
ATOM 4072 N N . GLY B 1 71 ? -43.324 -5.503 -11.125 1.00 22.40 67 GLY B N 1
ATOM 4073 C CA . GLY B 1 71 ? -42.249 -6.030 -11.946 1.00 24.79 67 GLY B CA 1
ATOM 4074 C C . GLY B 1 71 ? -41.504 -7.222 -11.372 1.00 20.44 67 GLY B C 1
ATOM 4075 O O . GLY B 1 71 ? -40.449 -7.602 -11.920 1.00 20.66 67 GLY B O 1
ATOM 4076 N N . GLU B 1 72 ? -42.014 -7.823 -10.294 1.00 19.76 68 GLU B N 1
ATOM 4077 C CA . GLU B 1 72 ? -41.327 -8.911 -9.614 1.00 16.35 68 GLU B CA 1
ATOM 4078 C C . GLU B 1 72 ? -42.094 -10.223 -9.708 1.00 18.59 68 GLU B C 1
ATOM 4079 O O . GLU B 1 72 ? -43.285 -10.277 -10.037 1.00 21.44 68 GLU B O 1
ATOM 4085 N N . ALA B 1 73 ? -41.382 -11.296 -9.373 1.00 17.33 69 ALA B N 1
ATOM 4086 C CA . ALA B 1 73 ? -42.000 -12.615 -9.240 1.00 17.16 69 ALA B CA 1
ATOM 4087 C C . ALA B 1 73 ? -41.550 -13.256 -7.933 1.00 19.65 69 ALA B C 1
ATOM 4088 O O . ALA B 1 73 ? -40.408 -13.071 -7.513 1.00 18.05 69 ALA B O 1
ATOM 4090 N N . LEU B 1 74 ? -42.460 -13.990 -7.289 1.00 17.26 70 LEU B N 1
ATOM 4091 C CA . LEU B 1 74 ? -42.122 -14.902 -6.193 1.00 17.25 70 LEU B CA 1
ATOM 4092 C C . LEU B 1 74 ? -41.928 -16.281 -6.818 1.00 18.51 70 LEU B C 1
ATOM 4093 O O . LEU B 1 74 ? -42.794 -16.758 -7.558 1.00 20.34 70 LEU B O 1
ATOM 4098 N N . VAL B 1 75 ? -40.797 -16.921 -6.543 1.00 17.29 71 VAL B N 1
ATOM 4099 C CA . VAL B 1 75 ? -40.455 -18.177 -7.209 1.00 17.41 71 VAL B CA 1
ATOM 4100 C C . VAL B 1 75 ? -40.253 -19.265 -6.173 1.00 17.56 71 VAL B C 1
ATOM 4101 O O . VAL B 1 75 ? -39.600 -19.035 -5.149 1.00 19.49 71 VAL B O 1
ATOM 4105 N N . ALA B 1 76 ? -40.782 -20.457 -6.459 1.00 17.74 72 ALA B N 1
ATOM 4106 C CA . ALA B 1 76 ? -40.531 -21.635 -5.631 1.00 19.77 72 ALA B CA 1
ATOM 4107 C C . ALA B 1 76 ? -39.224 -22.255 -6.112 1.00 21.68 72 ALA B C 1
ATOM 4108 O O . ALA B 1 76 ? -39.131 -22.641 -7.281 1.00 17.97 72 ALA B O 1
ATOM 4110 N N . VAL B 1 77 ? -38.200 -22.326 -5.243 1.00 17.90 73 VAL B N 1
ATOM 4111 C CA . VAL B 1 77 ? -36.858 -22.718 -5.688 1.00 17.81 73 VAL B CA 1
ATOM 4112 C C . VAL B 1 77 ? -36.660 -24.222 -5.510 1.00 18.04 73 VAL B C 1
ATOM 4113 O O . VAL B 1 77 ? -36.683 -24.747 -4.389 1.00 18.26 73 VAL B O 1
ATOM 4117 N N . MET B 1 78 ? -36.425 -24.917 -6.626 1.00 18.01 74 MET B N 1
ATOM 4118 C CA . MET B 1 78 ? -36.147 -26.347 -6.521 1.00 18.24 74 MET B CA 1
ATOM 4119 C C . MET B 1 78 ? -34.676 -26.607 -6.234 1.00 18.23 74 MET B C 1
ATOM 4120 O O . MET B 1 78 ? -34.350 -27.547 -5.501 1.00 18.45 74 MET B O 1
ATOM 4125 N N . ALA B 1 79 ? -33.783 -25.830 -6.850 1.00 17.98 75 ALA B N 1
ATOM 4126 C CA . ALA B 1 79 ? -32.344 -25.998 -6.659 1.00 17.96 75 ALA B CA 1
ATOM 4127 C C . ALA B 1 79 ? -31.630 -24.668 -6.937 1.00 17.74 75 ALA B C 1
ATOM 4128 O O . ALA B 1 79 ? -32.186 -23.762 -7.582 1.00 17.49 75 ALA B O 1
ATOM 4130 N N . SER B 1 80 ? -30.384 -24.560 -6.443 1.00 17.68 76 SER B N 1
ATOM 4131 C CA . SER B 1 80 ? -29.530 -23.365 -6.584 1.00 17.46 76 SER B CA 1
ATOM 4132 C C . SER B 1 80 ? -28.086 -23.844 -6.748 1.00 17.62 76 SER B C 1
ATOM 4133 O O . SER B 1 80 ? -27.844 -25.025 -7.040 1.00 17.63 76 SER B O 1
ATOM 4136 N N . SER B 1 81 ? -27.109 -22.929 -6.618 1.00 17.42 77 SER B N 1
ATOM 4137 C CA . SER B 1 81 ? -25.716 -23.380 -6.609 1.00 17.70 77 SER B CA 1
ATOM 4138 C C . SER B 1 81 ? -24.889 -22.458 -5.732 1.00 19.46 77 SER B C 1
ATOM 4139 O O . SER B 1 81 ? -25.346 -21.393 -5.311 1.00 17.94 77 SER B O 1
ATOM 4142 N N . VAL B 1 82 ? -23.702 -22.945 -5.366 1.00 17.52 78 VAL B N 1
ATOM 4143 C CA . VAL B 1 82 ? -22.717 -22.103 -4.700 1.00 17.51 78 VAL B CA 1
ATOM 4144 C C . VAL B 1 82 ? -21.940 -21.362 -5.776 1.00 22.68 78 VAL B C 1
ATOM 4145 O O . VAL B 1 82 ? -21.491 -21.955 -6.763 1.00 25.67 78 VAL B O 1
ATOM 4149 N N . ASN B 1 83 ? -21.792 -20.070 -5.609 1.00 17.13 79 ASN B N 1
ATOM 4150 C CA . ASN B 1 83 ? -20.956 -19.289 -6.483 1.00 17.30 79 ASN B CA 1
ATOM 4151 C C . ASN B 1 83 ? -19.870 -18.709 -5.607 1.00 17.18 79 ASN B C 1
ATOM 4152 O O . ASN B 1 83 ? -19.974 -18.739 -4.368 1.00 17.36 79 ASN B O 1
ATOM 4157 N N . TYR B 1 84 ? -18.819 -18.177 -6.248 1.00 16.91 80 TYR B N 1
ATOM 4158 C CA . TYR B 1 84 ? -17.777 -17.580 -5.424 1.00 19.41 80 TYR B CA 1
ATOM 4159 C C . TYR B 1 84 ? -18.306 -16.356 -4.671 1.00 19.85 80 TYR B C 1
ATOM 4160 O O . TYR B 1 84 ? -17.824 -16.061 -3.573 1.00 18.96 80 TYR B O 1
ATOM 4169 N N . ASN B 1 85 ? -19.312 -15.647 -5.206 1.00 18.74 81 ASN B N 1
ATOM 4170 C CA . ASN B 1 85 ? -19.819 -14.520 -4.420 1.00 19.08 81 ASN B CA 1
ATOM 4171 C C . ASN B 1 85 ? -20.520 -14.995 -3.153 1.00 21.69 81 ASN B C 1
ATOM 4172 O O . ASN B 1 85 ? -20.583 -14.246 -2.170 1.00 22.28 81 ASN B O 1
ATOM 4177 N N . THR B 1 86 ? -20.985 -16.255 -3.118 1.00 18.51 82 THR B N 1
ATOM 4178 C CA . THR B 1 86 ? -21.462 -16.831 -1.867 1.00 20.41 82 THR B CA 1
ATOM 4179 C C . THR B 1 86 ? -20.323 -16.953 -0.862 1.00 19.90 82 THR B C 1
ATOM 4180 O O . THR B 1 86 ? -20.488 -16.663 0.326 1.00 24.95 82 THR B O 1
ATOM 4184 N N . VAL B 1 87 ? -19.157 -17.383 -1.327 1.00 18.14 83 VAL B N 1
ATOM 4185 C CA . VAL B 1 87 ? -17.966 -17.433 -0.479 1.00 17.71 83 VAL B CA 1
ATOM 4186 C C . VAL B 1 87 ? -17.581 -16.037 0.002 1.00 17.65 83 VAL B C 1
ATOM 4187 O O . VAL B 1 87 ? -17.418 -15.808 1.216 1.00 18.50 83 VAL B O 1
ATOM 4191 N N . TRP B 1 88 ? -17.441 -15.078 -0.930 1.00 17.41 84 TRP B N 1
ATOM 4192 C CA . TRP B 1 88 ? -17.084 -13.715 -0.536 1.00 18.61 84 TRP B CA 1
ATOM 4193 C C . TRP B 1 88 ? -18.032 -13.193 0.530 1.00 19.53 84 TRP B C 1
ATOM 4194 O O . TRP B 1 88 ? -17.608 -12.569 1.505 1.00 21.08 84 TRP B O 1
ATOM 4205 N N . SER B 1 89 ? -19.341 -13.364 0.295 1.00 17.32 85 SER B N 1
ATOM 4206 C CA . SER B 1 89 ? -20.350 -12.933 1.267 1.00 17.38 85 SER B CA 1
ATOM 4207 C C . SER B 1 89 ? -20.105 -13.548 2.627 1.00 17.69 85 SER B C 1
ATOM 4208 O O . SER B 1 89 ? -20.179 -12.863 3.660 1.00 18.30 85 SER B O 1
ATOM 4211 N N . SER B 1 90 ? -19.887 -14.864 2.647 1.00 18.66 86 SER B N 1
ATOM 4212 C CA . SER B 1 90 ? -19.848 -15.558 3.928 1.00 18.15 86 SER B CA 1
ATOM 4213 C C . SER B 1 90 ? -18.572 -15.253 4.704 1.00 18.90 86 SER B C 1
ATOM 4214 O O . SER B 1 90 ? -18.530 -15.538 5.902 1.00 20.79 86 SER B O 1
ATOM 4217 N N . ILE B 1 91 ? -17.514 -14.723 4.070 1.00 18.23 87 ILE B N 1
ATOM 4218 C CA . ILE B 1 91 ? -16.349 -14.292 4.852 1.00 19.07 87 ILE B CA 1
ATOM 4219 C C . ILE B 1 91 ? -16.277 -12.764 4.982 1.00 21.44 87 ILE B C 1
ATOM 4220 O O . ILE B 1 91 ? -15.290 -12.216 5.511 1.00 21.10 87 ILE B O 1
ATOM 4225 N N . PHE B 1 92 ? -17.327 -12.076 4.574 1.00 18.07 88 PHE B N 1
ATOM 4226 C CA . PHE B 1 92 ? -17.431 -10.609 4.656 1.00 19.21 88 PHE B CA 1
ATOM 4227 C C . PHE B 1 92 ? -16.236 -9.928 3.976 1.00 23.42 88 PHE B C 1
ATOM 4228 O O . PHE B 1 92 ? -15.721 -8.926 4.455 1.00 23.21 88 PHE B O 1
ATOM 4236 N N . GLU B 1 93 ? -15.817 -10.451 2.819 1.00 17.72 89 GLU B N 1
ATOM 4237 C CA . GLU B 1 93 ? -14.709 -9.889 2.017 1.00 23.58 89 GLU B CA 1
ATOM 4238 C C . GLU B 1 93 ? -15.152 -9.518 0.607 1.00 23.24 89 GLU B C 1
ATOM 4239 O O . GLU B 1 93 ? -16.013 -10.185 0.038 1.00 21.93 89 GLU B O 1
ATOM 4245 N N . PRO B 1 94 ? -14.590 -8.444 0.009 1.00 26.67 90 PRO B N 1
ATOM 4246 C CA . PRO B 1 94 ? -13.675 -7.454 0.616 1.00 24.69 90 PRO B CA 1
ATOM 4247 C C . PRO B 1 94 ? -14.364 -6.608 1.693 1.00 24.64 90 PRO B C 1
ATOM 4248 O O . PRO B 1 94 ? -13.719 -6.076 2.588 1.00 26.34 90 PRO B O 1
ATOM 4252 N N . VAL B 1 95 ? -15.690 -6.480 1.590 1.00 22.57 91 VAL B N 1
ATOM 4253 C CA . VAL B 1 95 ? -16.485 -5.731 2.559 1.00 25.57 91 VAL B CA 1
ATOM 4254 C C . VAL B 1 95 ? -17.742 -6.539 2.894 1.00 24.00 91 VAL B C 1
ATOM 4255 O O . VAL B 1 95 ? -18.144 -7.427 2.142 1.00 23.93 91 VAL B O 1
ATOM 4259 N N . SER B 1 96 ? -18.393 -6.194 4.008 1.00 22.83 92 SER B N 1
ATOM 4260 C CA . SER B 1 96 ? -19.666 -6.826 4.366 1.00 19.14 92 SER B CA 1
ATOM 4261 C C . SER B 1 96 ? -20.784 -6.500 3.365 1.00 23.31 92 SER B C 1
ATOM 4262 O O . SER B 1 96 ? -20.961 -5.344 2.967 1.00 21.40 92 SER B O 1
ATOM 4265 N N . THR B 1 97 ? -21.580 -7.520 2.989 1.00 19.80 93 THR B N 1
ATOM 4266 C CA . THR B 1 97 ? -22.746 -7.267 2.133 1.00 19.71 93 THR B CA 1
ATOM 4267 C C . THR B 1 97 ? -23.805 -6.416 2.841 1.00 19.75 93 THR B C 1
ATOM 4268 O O . THR B 1 97 ? -24.654 -5.803 2.170 1.00 19.04 93 THR B O 1
ATOM 4272 N N . PHE B 1 98 ? -23.757 -6.296 4.174 1.00 19.97 94 PHE B N 1
ATOM 4273 C CA . PHE B 1 98 ? -24.771 -5.463 4.806 1.00 20.08 94 PHE B CA 1
ATOM 4274 C C . PHE B 1 98 ? -24.601 -3.982 4.438 1.00 24.11 94 PHE B C 1
ATOM 4275 O O . PHE B 1 98 ? -25.591 -3.230 4.414 1.00 22.95 94 PHE B O 1
ATOM 4283 N N . GLY B 1 99 ? -23.380 -3.557 4.117 1.00 23.77 95 GLY B N 1
ATOM 4284 C CA . GLY B 1 99 ? -23.187 -2.218 3.559 1.00 19.95 95 GLY B CA 1
ATOM 4285 C C . GLY B 1 99 ? -23.892 -2.055 2.226 1.00 20.64 95 GLY B C 1
ATOM 4286 O O . GLY B 1 99 ? -24.438 -0.992 1.925 1.00 22.56 95 GLY B O 1
ATOM 4287 N N . PHE B 1 100 ? -23.883 -3.108 1.407 1.00 18.29 96 PHE B N 1
ATOM 4288 C CA . PHE B 1 100 ? -24.579 -3.039 0.121 1.00 18.69 96 PHE B CA 1
ATOM 4289 C C . PHE B 1 100 ? -26.072 -2.928 0.344 1.00 20.53 96 PHE B C 1
ATOM 4290 O O . PHE B 1 100 ? -26.760 -2.186 -0.367 1.00 21.90 96 PHE B O 1
ATOM 4298 N N . LEU B 1 101 ? -26.598 -3.670 1.317 1.00 19.41 97 LEU B N 1
ATOM 4299 C CA . LEU B 1 101 ? -28.051 -3.672 1.508 1.00 19.17 97 LEU B CA 1
ATOM 4300 C C . LEU B 1 101 ? -28.509 -2.339 2.068 1.00 21.74 97 LEU B C 1
ATOM 4301 O O . LEU B 1 101 ? -29.578 -1.835 1.701 1.00 21.19 97 LEU B O 1
ATOM 4306 N N . GLU B 1 102 ? -27.696 -1.761 2.952 1.00 21.54 98 GLU B N 1
ATOM 4307 C CA . GLU B 1 102 ? -27.990 -0.445 3.517 1.00 24.08 98 GLU B CA 1
ATOM 4308 C C . GLU B 1 102 ? -28.000 0.628 2.435 1.00 24.19 98 GLU B C 1
ATOM 4309 O O . GLU B 1 102 ? -28.950 1.419 2.349 1.00 24.21 98 GLU B O 1
ATOM 4315 N N . ARG B 1 103 ? -26.984 0.638 1.565 1.00 23.96 99 ARG B N 1
ATOM 4316 C CA . ARG B 1 103 ? -26.966 1.611 0.476 1.00 21.09 99 ARG B CA 1
ATOM 4317 C C . ARG B 1 103 ? -28.161 1.419 -0.468 1.00 22.32 99 ARG B C 1
ATOM 4318 O O . ARG B 1 103 ? -28.783 2.404 -0.900 1.00 23.45 99 ARG B O 1
ATOM 4326 N N . TYR B 1 104 ? -28.487 0.169 -0.822 1.00 20.30 100 TYR B N 1
ATOM 4327 C CA . TYR B 1 104 ? -29.603 -0.089 -1.738 1.00 19.38 100 TYR B CA 1
ATOM 4328 C C . TYR B 1 104 ? -30.904 0.401 -1.146 1.00 21.81 100 TYR B C 1
ATOM 4329 O O . TYR B 1 104 ? -31.746 0.970 -1.851 1.00 20.15 100 TYR B O 1
ATOM 4338 N N . GLY B 1 105 ? -31.080 0.163 0.154 1.00 18.07 101 GLY B N 1
ATOM 4339 C CA . GLY B 1 105 ? -32.289 0.503 0.879 1.00 22.02 101 GLY B CA 1
ATOM 4340 C C . GLY B 1 105 ? -32.593 1.982 0.876 1.00 26.20 101 GLY B C 1
ATOM 4341 O O . GLY B 1 105 ? -33.735 2.364 1.129 1.00 24.56 101 GLY B O 1
ATOM 4342 N N . ARG B 1 106 ? -31.612 2.830 0.565 1.00 23.87 102 ARG B N 1
ATOM 4343 C CA . ARG B 1 106 ? -31.906 4.262 0.566 1.00 26.78 102 ARG B CA 1
ATOM 4344 C C . ARG B 1 106 ? -32.623 4.741 -0.689 1.00 28.47 102 ARG B C 1
ATOM 4345 O O . ARG B 1 106 ? -33.126 5.874 -0.685 1.00 28.49 102 ARG B O 1
ATOM 4353 N N . LEU B 1 107 ? -32.674 3.941 -1.758 1.00 21.28 103 LEU B N 1
ATOM 4354 C CA . LEU B 1 107 ? -33.230 4.459 -3.016 1.00 26.11 103 LEU B CA 1
ATOM 4355 C C . LEU B 1 107 ? -34.733 4.732 -2.931 1.00 26.31 103 LEU B C 1
ATOM 4356 O O . LEU B 1 107 ? -35.204 5.751 -3.463 1.00 30.90 103 LEU B O 1
ATOM 4361 N N . SER B 1 108 ? -35.515 3.835 -2.333 1.00 25.68 104 SER B N 1
ATOM 4362 C CA . SER B 1 108 ? -36.972 3.985 -2.354 1.00 27.09 104 SER B CA 1
ATOM 4363 C C . SER B 1 108 ? -37.577 3.084 -1.291 1.00 27.01 104 SER B C 1
ATOM 4364 O O . SER B 1 108 ? -36.911 2.164 -0.783 1.00 24.18 104 SER B O 1
ATOM 4367 N N . PRO B 1 109 ? -38.853 3.284 -0.961 1.00 27.81 105 PRO B N 1
ATOM 4368 C CA . PRO B 1 109 ? -39.512 2.366 -0.012 1.00 26.40 105 PRO B CA 1
ATOM 4369 C C . PRO B 1 109 ? -39.566 0.921 -0.516 1.00 28.72 105 PRO B C 1
ATOM 4370 O O . PRO B 1 109 ? -39.554 -0.015 0.287 1.00 27.86 105 PRO B O 1
ATOM 4374 N N . LEU B 1 110 ? -39.558 0.718 -1.834 1.00 23.90 106 LEU B N 1
ATOM 4375 C CA . LEU B 1 110 ? -39.470 -0.631 -2.385 1.00 25.80 106 LEU B CA 1
ATOM 4376 C C . LEU B 1 110 ? -38.088 -1.249 -2.143 1.00 23.75 106 LEU B C 1
ATOM 4377 O O . LEU B 1 110 ? -37.981 -2.419 -1.718 1.00 26.20 106 LEU B O 1
ATOM 4382 N N . THR B 1 111 ? -37.013 -0.506 -2.437 1.00 20.20 107 THR B N 1
ATOM 4383 C CA . THR B 1 111 ? -35.686 -1.081 -2.190 1.00 19.30 107 THR B CA 1
ATOM 4384 C C . THR B 1 111 ? -35.410 -1.207 -0.697 1.00 23.25 107 THR B C 1
ATOM 4385 O O . THR B 1 111 ? -34.591 -2.044 -0.297 1.00 24.12 107 THR B O 1
ATOM 4389 N N . ALA B 1 112 ? -36.109 -0.433 0.142 1.00 21.97 108 ALA B N 1
ATOM 4390 C CA . ALA B 1 112 ? -35.900 -0.554 1.586 1.00 21.77 108 ALA B CA 1
ATOM 4391 C C . ALA B 1 112 ? -36.333 -1.912 2.144 1.00 20.72 108 ALA B C 1
ATOM 4392 O O . ALA B 1 112 ? -35.900 -2.278 3.245 1.00 22.37 108 ALA B O 1
ATOM 4394 N N . ARG B 1 113 ? -37.183 -2.667 1.434 1.00 21.52 109 ARG B N 1
ATOM 4395 C CA . ARG B 1 113 ? -37.502 -4.023 1.885 1.00 21.99 109 ARG B CA 1
ATOM 4396 C C . ARG B 1 113 ? -36.248 -4.880 2.060 1.00 17.68 109 ARG B C 1
ATOM 4397 O O . ARG B 1 113 ? -36.278 -5.848 2.829 1.00 21.29 109 ARG B O 1
ATOM 4405 N N . HIS B 1 114 ? -35.163 -4.555 1.350 1.00 19.11 110 HIS B N 1
ATOM 4406 C CA . HIS B 1 114 ? -33.965 -5.396 1.355 1.00 19.21 110 HIS B CA 1
ATOM 4407 C C . HIS B 1 114 ? -33.059 -5.136 2.557 1.00 20.47 110 HIS B C 1
ATOM 4408 O O . HIS B 1 114 ? -32.168 -5.965 2.841 1.00 20.48 110 HIS B O 1
ATOM 4415 N N . ASP B 1 115 ? -33.231 -3.993 3.238 1.00 19.50 111 ASP B N 1
ATOM 4416 C CA . ASP B 1 115 ? -32.339 -3.550 4.329 1.00 23.21 111 ASP B CA 1
ATOM 4417 C C . ASP B 1 115 ? -32.835 -4.174 5.636 1.00 24.14 111 ASP B C 1
ATOM 4418 O O . ASP B 1 115 ? -33.596 -3.564 6.390 1.00 25.47 111 ASP B O 1
ATOM 4423 N N . LEU B 1 116 ? -32.377 -5.390 5.916 1.00 21.50 112 LEU B N 1
ATOM 4424 C CA . LEU B 1 116 ? -32.819 -6.237 7.013 1.00 20.22 112 LEU B CA 1
ATOM 4425 C C . LEU B 1 116 ? -31.604 -6.670 7.818 1.00 22.84 112 LEU B C 1
ATOM 4426 O O . LEU B 1 116 ? -30.484 -6.637 7.300 1.00 23.11 112 LEU B O 1
ATOM 4431 N N . PRO B 1 117 ? -31.788 -7.113 9.066 1.00 20.21 113 PRO B N 1
ATOM 4432 C CA . PRO B 1 117 ? -30.642 -7.606 9.859 1.00 22.48 113 PRO B CA 1
ATOM 4433 C C . PRO B 1 117 ? -30.161 -9.003 9.486 1.00 20.96 113 PRO B C 1
ATOM 4434 O O . PRO B 1 117 ? -29.278 -9.538 10.166 1.00 23.13 113 PRO B O 1
ATOM 4438 N N . TYR B 1 118 ? -30.703 -9.604 8.424 1.00 20.78 114 TYR B N 1
ATOM 4439 C CA . TYR B 1 118 ? -30.188 -10.862 7.889 1.00 18.70 114 TYR B CA 1
ATOM 4440 C C . TYR B 1 118 ? -30.166 -10.720 6.367 1.00 18.82 114 TYR B C 1
ATOM 4441 O O . TYR B 1 118 ? -30.898 -9.904 5.790 1.00 18.52 114 TYR B O 1
ATOM 4450 N N . HIS B 1 119 ? -29.314 -11.518 5.729 1.00 17.83 115 HIS B N 1
ATOM 4451 C CA . HIS B 1 119 ? -29.134 -11.478 4.281 1.00 17.58 115 HIS B CA 1
ATOM 4452 C C . HIS B 1 119 ? -29.311 -12.878 3.725 1.00 18.49 115 HIS B C 1
ATOM 4453 O O . HIS B 1 119 ? -28.490 -13.764 3.999 1.00 18.21 115 HIS B O 1
ATOM 4460 N N . VAL B 1 120 ? -30.371 -13.087 2.947 1.00 17.94 116 VAL B N 1
ATOM 4461 C CA . VAL B 1 120 ? -30.590 -14.373 2.268 1.00 17.54 116 VAL B CA 1
ATOM 4462 C C . VAL B 1 120 ? -29.742 -14.386 1.011 1.00 17.34 116 VAL B C 1
ATOM 4463 O O . VAL B 1 120 ? -29.966 -13.575 0.106 1.00 18.11 116 VAL B O 1
ATOM 4467 N N . LEU B 1 121 ? -28.810 -15.333 0.929 1.00 17.74 117 LEU B N 1
ATOM 4468 C CA . LEU B 1 121 ? -27.823 -15.383 -0.147 1.00 17.25 117 LEU B CA 1
ATOM 4469 C C . LEU B 1 121 ? -28.278 -16.252 -1.326 1.00 18.04 117 LEU B C 1
ATOM 4470 O O . LEU B 1 121 ? -29.276 -16.976 -1.264 1.00 18.90 117 LEU B O 1
ATOM 4475 N N . GLY B 1 122 ? -27.494 -16.193 -2.407 1.00 18.24 118 GLY B N 1
ATOM 4476 C CA . GLY B 1 122 ? -27.663 -17.164 -3.535 1.00 19.11 118 GLY B CA 1
ATOM 4477 C C . GLY B 1 122 ? -27.980 -16.390 -4.799 1.00 20.42 118 GLY B C 1
ATOM 4478 O O . GLY B 1 122 ? -28.879 -15.550 -4.833 1.00 19.34 118 GLY B O 1
ATOM 4479 N N . SER B 1 123 ? -27.243 -16.717 -5.877 1.00 16.62 119 SER B N 1
ATOM 4480 C CA . SER B 1 123 ? -27.316 -15.951 -7.121 1.00 16.39 119 SER B CA 1
ATOM 4481 C C . SER B 1 123 ? -27.705 -16.813 -8.316 1.00 21.39 119 SER B C 1
ATOM 4482 O O . SER B 1 123 ? -27.503 -16.391 -9.465 1.00 19.66 119 SER B O 1
ATOM 4485 N N . ASP B 1 124 ? -28.238 -18.016 -8.065 1.00 17.92 120 ASP B N 1
ATOM 4486 C CA . ASP B 1 124 ? -28.735 -18.921 -9.103 1.00 19.40 120 ASP B CA 1
ATOM 4487 C C . ASP B 1 124 ? -30.045 -19.521 -8.605 1.00 16.71 120 ASP B C 1
ATOM 4488 O O . ASP B 1 124 ? -30.261 -19.614 -7.397 1.00 17.28 120 ASP B O 1
ATOM 4493 N N . LEU B 1 125 ? -30.913 -19.917 -9.541 1.00 17.94 121 LEU B N 1
ATOM 4494 C CA . LEU B 1 125 ? -32.052 -20.743 -9.157 1.00 16.89 121 LEU B CA 1
ATOM 4495 C C . LEU B 1 125 ? -32.592 -21.465 -10.380 1.00 17.64 121 LEU B C 1
ATOM 4496 O O . LEU B 1 125 ? -32.441 -21.012 -11.528 1.00 16.73 121 LEU B O 1
ATOM 4501 N N . ALA B 1 126 ? -33.266 -22.578 -10.102 1.00 17.27 122 ALA B N 1
ATOM 4502 C CA . ALA B 1 126 ? -34.176 -23.234 -11.035 1.00 17.18 122 ALA B CA 1
ATOM 4503 C C . ALA B 1 126 ? -35.447 -23.508 -10.236 1.00 17.38 122 ALA B C 1
ATOM 4504 O O . ALA B 1 126 ? -35.367 -23.981 -9.094 1.00 17.77 122 ALA B O 1
ATOM 4506 N N . GLY B 1 127 ? -36.615 -23.206 -10.812 1.00 17.37 123 GLY B N 1
ATOM 4507 C CA . GLY B 1 127 ? -37.845 -23.416 -10.059 1.00 17.56 123 GLY B CA 1
ATOM 4508 C C . GLY B 1 127 ? -39.098 -23.056 -10.834 1.00 19.12 123 GLY B C 1
ATOM 4509 O O . GLY B 1 127 ? -39.113 -23.126 -12.066 1.00 17.47 123 GLY B O 1
ATOM 4510 N N . VAL B 1 128 ? -40.146 -22.672 -10.118 1.00 17.66 124 VAL B N 1
ATOM 4511 C CA . VAL B 1 128 ? -41.478 -22.486 -10.703 1.00 17.72 124 VAL B CA 1
ATOM 4512 C C . VAL B 1 128 ? -42.031 -21.155 -10.199 1.00 20.38 124 VAL B C 1
ATOM 4513 O O . VAL B 1 128 ? -42.035 -20.904 -8.986 1.00 18.49 124 VAL B O 1
ATOM 4517 N N . VAL B 1 129 ? -42.548 -20.317 -11.114 1.00 17.51 125 VAL B N 1
ATOM 4518 C CA . VAL B 1 129 ? -43.148 -19.036 -10.696 1.00 18.13 125 VAL B CA 1
ATOM 4519 C C . VAL B 1 129 ? -44.431 -19.294 -9.891 1.00 21.56 125 VAL B C 1
ATOM 4520 O O . VAL B 1 129 ? -45.284 -20.079 -10.314 1.00 19.60 125 VAL B O 1
ATOM 4524 N N . LEU B 1 130 ? -44.584 -18.630 -8.727 1.00 17.73 126 LEU B N 1
ATOM 4525 C CA . LEU B 1 130 ? -45.835 -18.702 -7.946 1.00 18.66 126 LEU B CA 1
ATOM 4526 C C . LEU B 1 130 ? -46.733 -17.467 -8.100 1.00 25.10 126 LEU B C 1
ATOM 4527 O O . LEU B 1 130 ? -47.967 -17.609 -8.128 1.00 25.13 126 LEU B O 1
ATOM 4532 N N . ARG B 1 131 ? -46.147 -16.267 -8.165 1.00 22.65 127 ARG B N 1
ATOM 4533 C CA . ARG B 1 131 ? -46.883 -15.006 -8.193 1.00 25.09 127 ARG B CA 1
ATOM 4534 C C . ARG B 1 131 ? -46.084 -13.990 -8.996 1.00 26.71 127 ARG B C 1
ATOM 4535 O O . ARG B 1 131 ? -44.856 -14.012 -8.993 1.00 23.57 127 ARG B O 1
ATOM 4543 N N . THR B 1 132 ? -46.781 -13.066 -9.652 1.00 20.83 128 THR B N 1
ATOM 4544 C CA . THR B 1 132 ? -46.134 -11.965 -10.334 1.00 23.60 128 THR B CA 1
ATOM 4545 C C . THR B 1 132 ? -46.790 -10.659 -9.896 1.00 25.20 128 THR B C 1
ATOM 4546 O O . THR B 1 132 ? -47.993 -10.618 -9.628 1.00 25.37 128 THR B O 1
ATOM 4550 N N . GLY B 1 133 ? -45.983 -9.588 -9.871 1.00 21.93 129 GLY B N 1
ATOM 4551 C CA . GLY B 1 133 ? -46.450 -8.269 -9.476 1.00 22.51 129 GLY B CA 1
ATOM 4552 C C . GLY B 1 133 ? -47.082 -7.477 -10.616 1.00 29.05 129 GLY B C 1
ATOM 4553 O O . GLY B 1 133 ? -47.266 -7.958 -11.740 1.00 27.89 129 GLY B O 1
ATOM 4554 N N . ALA B 1 134 ? -47.423 -6.223 -10.299 1.00 30.37 130 ALA B N 1
ATOM 4555 C CA . ALA B 1 134 ? -48.044 -5.338 -11.279 1.00 30.08 130 ALA B CA 1
ATOM 4556 C C . ALA B 1 134 ? -47.089 -5.058 -12.445 1.00 28.80 130 ALA B C 1
ATOM 4557 O O . ALA B 1 134 ? -45.863 -4.948 -12.272 1.00 31.14 130 ALA B O 1
ATOM 4559 N N . GLY B 1 135 ? -47.663 -4.923 -13.648 1.00 28.62 131 GLY B N 1
ATOM 4560 C CA . GLY B 1 135 ? -46.890 -4.611 -14.839 1.00 35.85 131 GLY B CA 1
ATOM 4561 C C . GLY B 1 135 ? -46.279 -5.816 -15.535 1.00 39.08 131 GLY B C 1
ATOM 4562 O O . GLY B 1 135 ? -45.605 -5.648 -16.562 1.00 42.63 131 GLY B O 1
ATOM 4563 N N . VAL B 1 136 ? -46.482 -7.020 -15.009 1.00 40.05 132 VAL B N 1
ATOM 4564 C CA . VAL B 1 136 ? -45.834 -8.223 -15.532 1.00 38.25 132 VAL B CA 1
ATOM 4565 C C . VAL B 1 136 ? -46.794 -8.892 -16.487 1.00 40.72 132 VAL B C 1
ATOM 4566 O O . VAL B 1 136 ? -47.879 -9.328 -16.079 1.00 41.43 132 VAL B O 1
ATOM 4570 N N . ASN B 1 137 ? -46.403 -9.002 -17.753 1.00 33.77 133 ASN B N 1
ATOM 4571 C CA . ASN B 1 137 ? -47.251 -9.738 -18.670 1.00 33.19 133 ASN B CA 1
ATOM 4572 C C . ASN B 1 137 ? -46.583 -10.943 -19.314 1.00 36.43 133 ASN B C 1
ATOM 4573 O O . ASN B 1 137 ? -47.299 -11.828 -19.787 1.00 40.41 133 ASN B O 1
ATOM 4578 N N . ALA B 1 138 ? -45.242 -11.028 -19.318 1.00 28.42 134 ALA B N 1
ATOM 4579 C CA . ALA B 1 138 ? -44.548 -12.079 -20.064 1.00 28.94 134 ALA B CA 1
ATOM 4580 C C . ALA B 1 138 ? -44.467 -13.395 -19.304 1.00 33.20 134 ALA B C 1
ATOM 4581 O O . ALA B 1 138 ? -44.139 -14.428 -19.906 1.00 37.47 134 ALA B O 1
ATOM 4583 N N . TRP B 1 139 ? -44.713 -13.385 -17.998 1.00 23.30 135 TRP B N 1
ATOM 4584 C CA . TRP B 1 139 ? -44.479 -14.566 -17.178 1.00 20.87 135 TRP B CA 1
ATOM 4585 C C . TRP B 1 139 ? -45.711 -14.776 -16.316 1.00 25.14 135 TRP B C 1
ATOM 4586 O O . TRP B 1 139 ? -46.369 -13.816 -15.940 1.00 29.51 135 TRP B O 1
ATOM 4597 N N . LYS B 1 140 ? -46.022 -16.026 -15.993 1.00 25.44 136 LYS B N 1
ATOM 4598 C CA . LYS B 1 140 ? -47.234 -16.319 -15.245 1.00 29.76 136 LYS B CA 1
ATOM 4599 C C . LYS B 1 140 ? -46.985 -17.471 -14.275 1.00 27.07 136 LYS B C 1
ATOM 4600 O O . LYS B 1 140 ? -46.006 -18.219 -14.428 1.00 23.37 136 LYS B O 1
ATOM 4606 N N . PRO B 1 141 ? -47.816 -17.592 -13.217 1.00 24.44 137 PRO B N 1
ATOM 4607 C CA . PRO B 1 141 ? -47.681 -18.717 -12.276 1.00 24.38 137 PRO B CA 1
ATOM 4608 C C . PRO B 1 141 ? -47.650 -20.056 -12.992 1.00 27.20 137 PRO B C 1
ATOM 4609 O O . PRO B 1 141 ? -48.427 -20.322 -13.923 1.00 24.94 137 PRO B O 1
ATOM 4613 N N . GLY B 1 142 ? -46.743 -20.922 -12.534 1.00 21.41 138 GLY B N 1
ATOM 4614 C CA . GLY B 1 142 ? -46.532 -22.199 -13.157 1.00 22.52 138 GLY B CA 1
ATOM 4615 C C . GLY B 1 142 ? -45.383 -22.259 -14.153 1.00 23.29 138 GLY B C 1
ATOM 4616 O O . GLY B 1 142 ? -44.973 -23.363 -14.512 1.00 24.19 138 GLY B O 1
ATOM 4617 N N . ASP B 1 143 ? -44.841 -21.125 -14.598 1.00 20.40 139 ASP B N 1
ATOM 4618 C CA . ASP B 1 143 ? -43.785 -21.167 -15.615 1.00 19.06 139 ASP B CA 1
ATOM 4619 C C . ASP B 1 143 ? -42.525 -21.759 -14.993 1.00 20.31 139 ASP B C 1
ATOM 4620 O O . ASP B 1 143 ? -42.144 -21.355 -13.880 1.00 19.75 139 ASP B O 1
ATOM 4625 N N . GLU B 1 144 ? -41.889 -22.731 -15.682 1.00 18.04 140 GLU B N 1
ATOM 4626 C CA . GLU B 1 144 ? -40.622 -23.273 -15.181 1.00 17.45 140 GLU B CA 1
ATOM 4627 C C . GLU B 1 144 ? -39.474 -22.370 -15.614 1.00 17.26 140 GLU B C 1
ATOM 4628 O O . GLU B 1 144 ? -39.305 -22.110 -16.820 1.00 17.05 140 GLU B O 1
ATOM 4634 N N . VAL B 1 145 ? -38.669 -21.911 -14.642 1.00 19.06 141 VAL B N 1
ATOM 4635 C CA . VAL B 1 145 ? -37.709 -20.845 -14.916 1.00 16.83 141 VAL B CA 1
ATOM 4636 C C . VAL B 1 145 ? -36.351 -21.163 -14.329 1.00 18.06 141 VAL B C 1
ATOM 4637 O O . VAL B 1 145 ? -36.220 -21.934 -13.383 1.00 16.95 141 VAL B O 1
ATOM 4641 N N . VAL B 1 146 ? -35.331 -20.534 -14.928 1.00 16.59 142 VAL B N 1
ATOM 4642 C CA . VAL B 1 146 ? -34.051 -20.277 -14.284 1.00 16.51 142 VAL B CA 1
ATOM 4643 C C . VAL B 1 146 ? -33.917 -18.754 -14.194 1.00 17.41 142 VAL B C 1
ATOM 4644 O O . VAL B 1 146 ? -34.630 -18.019 -14.873 1.00 18.25 142 VAL B O 1
ATOM 4648 N N . ALA B 1 147 ? -33.066 -18.275 -13.289 1.00 16.27 143 ALA B N 1
ATOM 4649 C CA . ALA B 1 147 ? -32.912 -16.825 -13.168 1.00 16.55 143 ALA B CA 1
ATOM 4650 C C . ALA B 1 147 ? -31.473 -16.396 -13.405 1.00 22.50 143 ALA B C 1
ATOM 4651 O O . ALA B 1 147 ? -30.538 -17.025 -12.909 1.00 25.40 143 ALA B O 1
ATOM 4653 N N . HIS B 1 148 ? -31.288 -15.302 -14.129 1.00 17.13 144 HIS B N 1
ATOM 4654 C CA . HIS B 1 148 ? -29.950 -14.721 -14.067 1.00 17.38 144 HIS B CA 1
ATOM 4655 C C . HIS B 1 148 ? -29.904 -13.686 -12.944 1.00 18.50 144 HIS B C 1
ATOM 4656 O O . HIS B 1 148 ? -30.943 -13.308 -12.381 1.00 18.73 144 HIS B O 1
ATOM 4663 N N . CYS B 1 149 ? -28.689 -13.261 -12.553 1.00 16.30 145 CYS B N 1
ATOM 4664 C CA . CYS B 1 149 ? -28.570 -12.501 -11.310 1.00 15.65 145 CYS B CA 1
ATOM 4665 C C . CYS B 1 149 ? -28.426 -10.992 -11.518 1.00 18.07 145 CYS B C 1
ATOM 4666 O O . CYS B 1 149 ? -28.067 -10.274 -10.576 1.00 17.68 145 CYS B O 1
ATOM 4669 N N . LEU B 1 150 ? -28.756 -10.465 -12.699 1.00 15.37 146 LEU B N 1
ATOM 4670 C CA . LEU B 1 150 ? -28.631 -9.018 -12.873 1.00 15.53 146 LEU B CA 1
ATOM 4671 C C . LEU B 1 150 ? -29.858 -8.328 -12.286 1.00 18.60 146 LEU B C 1
ATOM 4672 O O . LEU B 1 150 ? -30.993 -8.662 -12.649 1.00 19.15 146 LEU B O 1
ATOM 4677 N N . SER B 1 151 ? -29.642 -7.338 -11.418 1.00 15.29 147 SER B N 1
ATOM 4678 C CA . SER B 1 151 ? -30.749 -6.506 -10.907 1.00 16.23 147 SER B CA 1
ATOM 4679 C C . SER B 1 151 ? -30.577 -5.075 -11.426 1.00 15.77 147 SER B C 1
ATOM 4680 O O . SER B 1 151 ? -29.669 -4.362 -10.982 1.00 18.45 147 SER B O 1
ATOM 4683 N N . VAL B 1 152 ? -31.370 -4.666 -12.423 1.00 16.94 148 VAL B N 1
ATOM 4684 C CA . VAL B 1 152 ? -31.294 -3.297 -12.935 1.00 17.55 148 VAL B CA 1
ATOM 4685 C C . VAL B 1 152 ? -32.663 -2.622 -12.840 1.00 20.47 148 VAL B C 1
ATOM 4686 O O . VAL B 1 152 ? -33.697 -3.251 -13.096 1.00 23.60 148 VAL B O 1
ATOM 4690 N N . GLU B 1 153 ? -32.664 -1.323 -12.464 1.00 22.28 149 GLU B N 1
ATOM 4691 C CA . GLU B 1 153 ? -33.889 -0.540 -12.329 1.00 24.04 149 GLU B CA 1
ATOM 4692 C C . GLU B 1 153 ? -34.261 0.147 -13.648 1.00 21.01 149 GLU B C 1
ATOM 4693 O O . GLU B 1 153 ? -35.451 0.257 -13.968 1.00 24.51 149 GLU B O 1
ATOM 4699 N N . LEU B 1 154 ? -33.250 0.526 -14.442 1.00 18.98 150 LEU B N 1
ATOM 4700 C CA . LEU B 1 154 ? -33.436 1.115 -15.781 1.00 15.49 150 LEU B CA 1
ATOM 4701 C C . LEU B 1 154 ? -34.262 2.396 -15.728 1.00 19.87 150 LEU B C 1
ATOM 4702 O O . LEU B 1 154 ? -34.829 2.818 -16.744 1.00 21.01 150 LEU B O 1
ATOM 4707 N N . GLU B 1 155 ? -34.229 3.079 -14.578 1.00 19.65 151 GLU B N 1
ATOM 4708 C CA . GLU B 1 155 ? -34.774 4.436 -14.512 1.00 20.75 151 GLU B CA 1
ATOM 4709 C C . GLU B 1 155 ? -33.823 5.453 -15.145 1.00 22.59 151 GLU B C 1
ATOM 4710 O O . GLU B 1 155 ? -34.272 6.376 -15.850 1.00 22.04 151 GLU B O 1
ATOM 4716 N N . SER B 1 156 ? -32.520 5.338 -14.870 1.00 20.24 152 SER B N 1
ATOM 4717 C CA . SER B 1 156 ? -31.507 6.213 -15.466 1.00 19.55 152 SER B CA 1
ATOM 4718 C C . SER B 1 156 ? -31.334 5.942 -16.962 1.00 17.20 152 SER B C 1
ATOM 4719 O O . SER B 1 156 ? -31.458 4.794 -17.414 1.00 16.64 152 SER B O 1
ATOM 4722 N N . PRO B 1 157 ? -30.977 6.967 -17.755 1.00 16.28 153 PRO B N 1
ATOM 4723 C CA . PRO B 1 157 ? -30.710 6.706 -19.192 1.00 16.34 153 PRO B CA 1
ATOM 4724 C C . PRO B 1 157 ? -29.471 5.877 -19.437 1.00 19.88 153 PRO B C 1
ATOM 4725 O O . PRO B 1 157 ? -29.372 5.282 -20.514 1.00 17.16 153 PRO B O 1
ATOM 4729 N N . ASP B 1 158 ? -28.555 5.771 -18.459 1.00 18.04 154 ASP B N 1
ATOM 4730 C CA . ASP B 1 158 ? -27.232 5.225 -18.735 1.00 15.13 154 ASP B CA 1
ATOM 4731 C C . ASP B 1 158 ? -27.269 3.783 -19.243 1.00 17.73 154 ASP B C 1
ATOM 4732 O O . ASP B 1 158 ? -26.351 3.380 -19.972 1.00 18.22 154 ASP B O 1
ATOM 4737 N N . GLY B 1 159 ? -28.234 2.971 -18.775 1.00 17.44 155 GLY B N 1
ATOM 4738 C CA . GLY B 1 159 ? -28.346 1.557 -19.119 1.00 17.66 155 GLY B CA 1
ATOM 4739 C C . GLY B 1 159 ? -29.152 1.269 -20.373 1.00 16.79 155 GLY B C 1
ATOM 4740 O O . GLY B 1 159 ? -29.448 0.102 -20.660 1.00 17.98 155 GLY B O 1
ATOM 4741 N N . HIS B 1 160 ? -29.540 2.291 -21.148 1.00 14.62 156 HIS B N 1
ATOM 4742 C CA . HIS B 1 160 ? -30.448 2.039 -22.266 1.00 14.47 156 HIS B CA 1
ATOM 4743 C C . HIS B 1 160 ? -29.721 1.759 -23.594 1.00 18.97 156 HIS B C 1
ATOM 4744 O O . HIS B 1 160 ? -30.383 1.640 -24.646 1.00 17.15 156 HIS B O 1
ATOM 4751 N N . ASN B 1 161 ? -28.398 1.577 -23.556 1.00 18.89 157 ASN B N 1
ATOM 4752 C CA . ASN B 1 161 ? -27.594 1.110 -24.685 1.00 22.01 157 ASN B CA 1
ATOM 4753 C C . ASN B 1 161 ? -26.662 -0.056 -24.298 1.00 31.78 157 ASN B C 1
ATOM 4754 O O . ASN B 1 161 ? -25.601 -0.220 -24.908 1.00 33.91 157 ASN B O 1
ATOM 4759 N N . ASP B 1 162 ? -27.054 -0.881 -23.298 1.00 22.50 158 ASP B N 1
ATOM 4760 C CA . ASP B 1 162 ? -26.340 -2.001 -22.626 1.00 19.67 158 ASP B CA 1
ATOM 4761 C C . ASP B 1 162 ? -26.680 -1.853 -21.144 1.00 16.45 158 ASP B C 1
ATOM 4762 O O . ASP B 1 162 ? -26.178 -0.923 -20.512 1.00 16.13 158 ASP B O 1
ATOM 4767 N N . THR B 1 163 ? -27.564 -2.712 -20.577 1.00 15.25 159 THR B N 1
ATOM 4768 C CA . THR B 1 163 ? -28.038 -2.451 -19.226 1.00 14.78 159 THR B CA 1
ATOM 4769 C C . THR B 1 163 ? -26.979 -2.586 -18.144 1.00 15.54 159 THR B C 1
ATOM 4770 O O . THR B 1 163 ? -27.251 -2.127 -17.014 1.00 16.33 159 THR B O 1
ATOM 4774 N N . MET B 1 164 ? -25.814 -3.236 -18.433 1.00 18.12 160 MET B N 1
ATOM 4775 C CA . MET B 1 164 ? -24.774 -3.299 -17.407 1.00 17.51 160 MET B CA 1
ATOM 4776 C C . MET B 1 164 ? -24.335 -1.902 -16.999 1.00 19.20 160 MET B C 1
ATOM 4777 O O . MET B 1 164 ? -23.819 -1.736 -15.900 1.00 18.33 160 MET B O 1
ATOM 4782 N N . MET B 1 165 ? -24.537 -0.901 -17.860 1.00 17.27 161 MET B N 1
ATOM 4783 C CA . MET B 1 165 ? -24.119 0.463 -17.533 1.00 17.31 161 MET B CA 1
ATOM 4784 C C . MET B 1 165 ? -25.109 1.205 -16.640 1.00 19.34 161 MET B C 1
ATOM 4785 O O . MET B 1 165 ? -24.840 2.366 -16.289 1.00 16.74 161 MET B O 1
ATOM 4790 N N . ASP B 1 166 ? -26.236 0.597 -16.252 1.00 16.17 162 ASP B N 1
ATOM 4791 C CA . ASP B 1 166 ? -27.154 1.284 -15.318 1.00 15.35 162 ASP B CA 1
ATOM 4792 C C . ASP B 1 166 ? -26.383 1.646 -14.043 1.00 16.92 162 ASP B C 1
ATOM 4793 O O . ASP B 1 166 ? -25.677 0.795 -13.499 1.00 15.68 162 ASP B O 1
ATOM 4798 N N . PRO B 1 167 ? -26.447 2.896 -13.552 1.00 18.59 163 PRO B N 1
ATOM 4799 C CA . PRO B 1 167 ? -25.714 3.216 -12.303 1.00 19.79 163 PRO B CA 1
ATOM 4800 C C . PRO B 1 167 ? -26.211 2.429 -11.093 1.00 21.70 163 PRO B C 1
ATOM 4801 O O . PRO B 1 167 ? -25.446 2.232 -10.132 1.00 25.18 163 PRO B O 1
ATOM 4805 N N . GLU B 1 168 ? -27.462 1.976 -11.100 1.00 17.01 164 GLU B N 1
ATOM 4806 C CA . GLU B 1 168 ? -27.982 1.227 -9.962 1.00 21.60 164 GLU B CA 1
ATOM 4807 C C . GLU B 1 168 ? -27.908 -0.289 -10.174 1.00 22.15 164 GLU B C 1
ATOM 4808 O O . GLU B 1 168 ? -28.511 -1.058 -9.416 1.00 28.81 164 GLU B O 1
ATOM 4814 N N . GLN B 1 169 ? -27.148 -0.728 -11.159 1.00 17.20 165 GLN B N 1
ATOM 4815 C CA . GLN B 1 169 ? -27.041 -2.148 -11.458 1.00 16.27 165 GLN B CA 1
ATOM 4816 C C . GLN B 1 169 ? -26.388 -2.881 -10.279 1.00 18.44 165 GLN B C 1
ATOM 4817 O O . GLN B 1 169 ? -25.373 -2.428 -9.740 1.00 18.28 165 GLN B O 1
ATOM 4823 N N . ARG B 1 170 ? -26.975 -4.029 -9.893 1.00 18.40 166 ARG B N 1
ATOM 4824 C CA . ARG B 1 170 ? -26.501 -4.833 -8.764 1.00 17.67 166 ARG B CA 1
ATOM 4825 C C . ARG B 1 170 ? -26.591 -6.314 -9.103 1.00 19.78 166 ARG B C 1
ATOM 4826 O O . ARG B 1 170 ? -27.211 -6.712 -10.097 1.00 19.05 166 ARG B O 1
ATOM 4834 N N . ILE B 1 171 ? -25.971 -7.151 -8.260 1.00 15.59 167 ILE B N 1
ATOM 4835 C CA . ILE B 1 171 ? -26.036 -8.607 -8.436 1.00 15.59 167 ILE B CA 1
ATOM 4836 C C . ILE B 1 171 ? -27.033 -9.153 -7.401 1.00 15.75 167 ILE B C 1
ATOM 4837 O O . ILE B 1 171 ? -26.827 -9.001 -6.191 1.00 18.03 167 ILE B O 1
ATOM 4842 N N . TRP B 1 172 ? -28.114 -9.761 -7.881 1.00 15.75 168 TRP B N 1
ATOM 4843 C CA . TRP B 1 172 ? -29.130 -10.391 -7.016 1.00 17.40 168 TRP B CA 1
ATOM 4844 C C . TRP B 1 172 ? -28.509 -11.444 -6.106 1.00 18.60 168 TRP B C 1
ATOM 4845 O O . TRP B 1 172 ? -27.717 -12.287 -6.552 1.00 17.96 168 TRP B O 1
ATOM 4856 N N . GLY B 1 173 ? -28.860 -11.375 -4.806 1.00 17.78 169 GLY B N 1
ATOM 4857 C CA . GLY B 1 173 ? -28.384 -12.302 -3.805 1.00 19.40 169 GLY B CA 1
ATOM 4858 C C . GLY B 1 173 ? -27.037 -11.948 -3.203 1.00 20.77 169 GLY B C 1
ATOM 4859 O O . GLY B 1 173 ? -26.550 -12.681 -2.331 1.00 23.58 169 GLY B O 1
ATOM 4860 N N . PHE B 1 174 ? -26.378 -10.913 -3.716 1.00 16.32 170 PHE B N 1
ATOM 4861 C CA . PHE B 1 174 ? -25.075 -10.458 -3.225 1.00 16.36 170 PHE B CA 1
ATOM 4862 C C . PHE B 1 174 ? -25.160 -9.001 -2.801 1.00 18.81 170 PHE B C 1
ATOM 4863 O O . PHE B 1 174 ? -24.844 -8.659 -1.655 1.00 18.98 170 PHE B O 1
ATOM 4871 N N . GLU B 1 175 ? -25.625 -8.131 -3.701 1.00 16.75 171 GLU B N 1
ATOM 4872 C CA . GLU B 1 175 ? -25.907 -6.752 -3.373 1.00 17.64 171 GLU B CA 1
ATOM 4873 C C . GLU B 1 175 ? -27.396 -6.506 -3.180 1.00 21.32 171 GLU B C 1
ATOM 4874 O O . GLU B 1 175 ? -27.790 -5.356 -2.994 1.00 20.35 171 GLU B O 1
ATOM 4880 N N . THR B 1 176 ? -28.244 -7.555 -3.266 1.00 17.40 172 THR B N 1
ATOM 4881 C CA . THR B 1 176 ? -29.651 -7.488 -2.887 1.00 16.21 172 THR B CA 1
ATOM 4882 C C . THR B 1 176 ? -29.999 -8.673 -1.992 1.00 16.94 172 THR B C 1
ATOM 4883 O O . THR B 1 176 ? -29.268 -9.679 -1.934 1.00 18.08 172 THR B O 1
ATOM 4887 N N . ASN B 1 177 ? -31.164 -8.582 -1.350 1.00 17.06 173 ASN B N 1
ATOM 4888 C CA . ASN B 1 177 ? -31.632 -9.630 -0.472 1.00 16.74 173 ASN B CA 1
ATOM 4889 C C . ASN B 1 177 ? -32.497 -10.628 -1.248 1.00 18.00 173 ASN B C 1
ATOM 4890 O O . ASN B 1 177 ? -32.679 -10.500 -2.466 1.00 19.03 173 ASN B O 1
ATOM 4895 N N . PHE B 1 178 ? -33.007 -11.657 -0.524 1.00 16.94 174 PHE B N 1
ATOM 4896 C CA . PHE B 1 178 ? -33.942 -12.657 -1.070 1.00 17.00 174 PHE B CA 1
ATOM 4897 C C . PHE B 1 178 ? -33.311 -13.484 -2.199 1.00 18.31 174 PHE B C 1
ATOM 4898 O O . PHE B 1 178 ? -33.940 -13.745 -3.228 1.00 16.82 174 PHE B O 1
ATOM 4906 N N . GLY B 1 179 ? -32.089 -13.965 -1.965 1.00 16.93 175 GLY B N 1
ATOM 4907 C CA . GLY B 1 179 ? -31.388 -14.774 -2.946 1.00 16.86 175 GLY B CA 1
ATOM 4908 C C . GLY B 1 179 ? -31.924 -16.199 -3.045 1.00 18.50 175 GLY B C 1
ATOM 4909 O O . GLY B 1 179 ? -32.890 -16.592 -2.384 1.00 17.96 175 GLY B O 1
ATOM 4910 N N . GLY B 1 180 ? -31.263 -16.993 -3.909 1.00 17.30 176 GLY B N 1
ATOM 4911 C CA . GLY B 1 180 ? -31.767 -18.303 -4.286 1.00 17.10 176 GLY B CA 1
ATOM 4912 C C . GLY B 1 180 ? -31.411 -19.489 -3.400 1.00 18.44 176 GLY B C 1
ATOM 4913 O O . GLY B 1 180 ? -31.864 -20.601 -3.673 1.00 17.48 176 GLY B O 1
ATOM 4914 N N . LEU B 1 181 ? -30.548 -19.323 -2.398 1.00 17.44 177 LEU B N 1
ATOM 4915 C CA . LEU B 1 181 ? -30.210 -20.437 -1.502 1.00 17.70 177 LEU B CA 1
ATOM 4916 C C . LEU B 1 181 ? -31.266 -20.503 -0.396 1.00 17.89 177 LEU B C 1
ATOM 4917 O O . LEU B 1 181 ? -31.016 -20.185 0.762 1.00 19.26 177 LEU B O 1
ATOM 4922 N N . ALA B 1 182 ? -32.461 -20.960 -0.782 1.00 17.94 178 ALA B N 1
ATOM 4923 C CA . ALA B 1 182 ? -33.664 -20.804 0.038 1.00 18.08 178 ALA B CA 1
ATOM 4924 C C . ALA B 1 182 ? -34.801 -21.521 -0.673 1.00 18.13 178 ALA B C 1
ATOM 4925 O O . ALA B 1 182 ? -34.703 -21.835 -1.849 1.00 18.01 178 ALA B O 1
ATOM 4927 N N . GLN B 1 183 ? -35.891 -21.780 0.054 1.00 18.33 179 GLN B N 1
ATOM 4928 C CA . GLN B 1 183 ? -37.038 -22.453 -0.578 1.00 18.41 179 GLN B CA 1
ATOM 4929 C C . GLN B 1 183 ? -37.835 -21.546 -1.509 1.00 18.21 179 GLN B C 1
ATOM 4930 O O . GLN B 1 183 ? -38.527 -22.048 -2.404 1.00 19.54 179 GLN B O 1
ATOM 4936 N N . LEU B 1 184 ? -37.781 -20.230 -1.288 1.00 18.05 180 LEU B N 1
ATOM 4937 C CA . LEU B 1 184 ? -38.496 -19.234 -2.074 1.00 17.87 180 LEU B CA 1
ATOM 4938 C C . LEU B 1 184 ? -37.519 -18.118 -2.378 1.00 17.62 180 LEU B C 1
ATOM 4939 O O . LEU B 1 184 ? -36.567 -17.912 -1.620 1.00 18.73 180 LEU B O 1
ATOM 4944 N N . ALA B 1 185 ? -37.782 -17.366 -3.451 1.00 17.42 181 ALA B N 1
ATOM 4945 C CA . ALA B 1 185 ? -36.919 -16.252 -3.779 1.00 17.19 181 ALA B CA 1
ATOM 4946 C C . ALA B 1 185 ? -37.761 -15.177 -4.423 1.00 17.10 181 ALA B C 1
ATOM 4947 O O . ALA B 1 185 ? -38.831 -15.451 -4.965 1.00 18.48 181 ALA B O 1
ATOM 4949 N N . LEU B 1 186 ? -37.265 -13.944 -4.350 1.00 16.91 182 LEU B N 1
ATOM 4950 C CA . LEU B 1 186 ? -37.930 -12.805 -4.978 1.00 16.78 182 LEU B CA 1
ATOM 4951 C C . LEU B 1 186 ? -36.999 -12.256 -6.051 1.00 17.16 182 LEU B C 1
ATOM 4952 O O . LEU B 1 186 ? -35.854 -11.894 -5.752 1.00 18.59 182 LEU B O 1
ATOM 4957 N N . VAL B 1 187 ? -37.473 -12.177 -7.308 1.00 16.45 183 VAL B N 1
ATOM 4958 C CA . VAL B 1 187 ? -36.624 -11.669 -8.390 1.00 16.24 183 VAL B CA 1
ATOM 4959 C C . VAL B 1 187 ? -37.433 -10.696 -9.241 1.00 18.42 183 VAL B C 1
ATOM 4960 O O . VAL B 1 187 ? -38.666 -10.704 -9.219 1.00 19.16 183 VAL B O 1
ATOM 4964 N N . LYS B 1 188 ? -36.728 -9.834 -9.990 1.00 16.90 184 LYS B N 1
ATOM 4965 C CA . LYS B 1 188 ? -37.403 -9.066 -11.054 1.00 15.88 184 LYS B CA 1
ATOM 4966 C C . LYS B 1 188 ? -37.773 -10.027 -12.180 1.00 19.24 184 LYS B C 1
ATOM 4967 O O . LYS B 1 188 ? -37.041 -10.968 -12.454 1.00 18.30 184 LYS B O 1
ATOM 4973 N N . THR B 1 189 ? -38.915 -9.803 -12.847 1.00 17.87 185 THR B N 1
ATOM 4974 C CA . THR B 1 189 ? -39.251 -10.724 -13.931 1.00 17.14 185 THR B CA 1
ATOM 4975 C C . THR B 1 189 ? -38.298 -10.570 -15.118 1.00 16.81 185 THR B C 1
ATOM 4976 O O . THR B 1 189 ? -38.204 -11.487 -15.929 1.00 18.50 185 THR B O 1
ATOM 4980 N N . ASN B 1 190 ? -37.568 -9.445 -15.228 1.00 17.51 186 ASN B N 1
ATOM 4981 C CA . ASN B 1 190 ? -36.550 -9.369 -16.265 1.00 19.71 186 ASN B CA 1
ATOM 4982 C C . ASN B 1 190 ? -35.235 -10.096 -15.869 1.00 22.52 186 ASN B C 1
ATOM 4983 O O . ASN B 1 190 ? -34.197 -9.878 -16.534 1.00 18.09 186 ASN B O 1
ATOM 4988 N N . GLN B 1 191 ? -35.289 -10.940 -14.820 1.00 15.59 187 GLN B N 1
ATOM 4989 C CA . GLN B 1 191 ? -34.258 -11.936 -14.515 1.00 15.90 187 GLN B CA 1
ATOM 4990 C C . GLN B 1 191 ? -34.657 -13.311 -14.996 1.00 17.42 187 GLN B C 1
ATOM 4991 O O . GLN B 1 191 ? -33.854 -14.239 -14.893 1.00 15.83 187 GLN B O 1
ATOM 4997 N N . LEU B 1 192 ? -35.889 -13.484 -15.458 1.00 15.81 188 LEU B N 1
ATOM 4998 C CA . LEU B 1 192 ? -36.382 -14.850 -15.707 1.00 15.97 188 LEU B CA 1
ATOM 4999 C C . LEU B 1 192 ? -36.077 -15.344 -17.122 1.00 18.55 188 LEU B C 1
ATOM 5000 O O . LEU B 1 192 ? -36.183 -14.596 -18.111 1.00 16.39 188 LEU B O 1
ATOM 5005 N N . LEU B 1 193 ? -35.726 -16.633 -17.204 1.00 16.03 189 LEU B N 1
ATOM 5006 C CA . LEU B 1 193 ? -35.443 -17.329 -18.456 1.00 16.02 189 LEU B CA 1
ATOM 5007 C C . LEU B 1 193 ? -36.123 -18.695 -18.434 1.00 21.43 189 LEU B C 1
ATOM 5008 O O . LEU B 1 193 ? -36.329 -19.286 -17.363 1.00 17.18 189 LEU B O 1
ATOM 5013 N N . PRO B 1 194 ? -36.481 -19.228 -19.598 1.00 18.99 190 PRO B N 1
ATOM 5014 C CA . PRO B 1 194 ? -37.105 -20.565 -19.612 1.00 19.26 190 PRO B CA 1
ATOM 5015 C C . PRO B 1 194 ? -36.122 -21.652 -19.183 1.00 17.36 190 PRO B C 1
ATOM 5016 O O . PRO B 1 194 ? -34.988 -21.709 -19.668 1.00 20.99 190 PRO B O 1
ATOM 5020 N N . LYS B 1 195 ? -36.581 -22.549 -18.288 1.00 18.25 191 LYS B N 1
ATOM 5021 C CA . LYS B 1 195 ? -35.761 -23.686 -17.858 1.00 16.91 191 LYS B CA 1
ATOM 5022 C C . LYS B 1 195 ? -35.467 -24.597 -19.050 1.00 25.20 191 LYS B C 1
ATOM 5023 O O . LYS B 1 195 ? -36.408 -24.978 -19.762 1.00 24.22 191 LYS B O 1
ATOM 5029 N N . PRO B 1 196 ? -34.199 -24.981 -19.283 1.00 21.31 192 PRO B N 1
ATOM 5030 C CA . PRO B 1 196 ? -33.882 -26.101 -20.216 1.00 25.25 192 PRO B CA 1
ATOM 5031 C C . PRO B 1 196 ? -34.515 -27.435 -19.826 1.00 18.96 192 PRO B C 1
ATOM 5032 O O . PRO B 1 196 ? -34.171 -28.037 -18.796 1.00 20.01 192 PRO B O 1
ATOM 5036 N N . LYS B 1 197 ? -35.327 -27.972 -20.744 1.00 17.99 193 LYS B N 1
ATOM 5037 C CA . LYS B 1 197 ? -36.199 -29.087 -20.404 1.00 20.92 193 LYS B CA 1
ATOM 5038 C C . LYS B 1 197 ? -35.464 -30.420 -20.298 1.00 20.74 193 LYS B C 1
ATOM 5039 O O . LYS B 1 197 ? -35.972 -31.325 -19.642 1.00 21.47 193 LYS B O 1
ATOM 5045 N N . HIS B 1 198 ? -34.272 -30.540 -20.876 1.00 17.82 194 HIS B N 1
ATOM 5046 C CA . HIS B 1 198 ? -33.552 -31.815 -20.801 1.00 18.01 194 HIS B CA 1
ATOM 5047 C C . HIS B 1 198 ? -32.697 -31.961 -19.544 1.00 18.04 194 HIS B C 1
ATOM 5048 O O . HIS B 1 198 ? -32.059 -33.013 -19.363 1.00 18.82 194 HIS B O 1
ATOM 5055 N N . LEU B 1 199 ? -32.658 -30.944 -18.671 1.00 17.88 195 LEU B N 1
ATOM 5056 C CA . LEU B 1 199 ? -31.815 -30.960 -17.472 1.00 18.37 195 LEU B CA 1
ATOM 5057 C C . LEU B 1 199 ? -32.643 -31.166 -16.198 1.00 19.86 195 LEU B C 1
ATOM 5058 O O . LEU B 1 199 ? -33.824 -30.818 -16.151 1.00 19.67 195 LEU B O 1
ATOM 5063 N N . THR B 1 200 ? -32.002 -31.723 -15.167 1.00 18.21 196 THR B N 1
ATOM 5064 C CA . THR B 1 200 ? -32.640 -31.823 -13.852 1.00 19.24 196 THR B CA 1
ATOM 5065 C C . THR B 1 200 ? -32.667 -30.443 -13.204 1.00 18.14 196 THR B C 1
ATOM 5066 O O . THR B 1 200 ? -32.011 -29.502 -13.690 1.00 17.89 196 THR B O 1
ATOM 5070 N N . TRP B 1 201 ? -33.457 -30.311 -12.107 1.00 18.53 197 TRP B N 1
ATOM 5071 C CA . TRP B 1 201 ? -33.480 -29.013 -11.418 1.00 18.07 197 TRP B CA 1
ATOM 5072 C C . TRP B 1 201 ? -32.076 -28.528 -11.078 1.00 19.52 197 TRP B C 1
ATOM 5073 O O . TRP B 1 201 ? -31.737 -27.360 -11.320 1.00 17.69 197 TRP B O 1
ATOM 5084 N N . GLU B 1 202 ? -31.246 -29.406 -10.493 1.00 19.61 198 GLU B N 1
ATOM 5085 C CA . GLU B 1 202 ? -29.928 -28.958 -10.019 1.00 20.47 198 GLU B CA 1
ATOM 5086 C C . GLU B 1 202 ? -28.992 -28.673 -11.188 1.00 19.98 198 GLU B C 1
ATOM 5087 O O . GLU B 1 202 ? -28.210 -27.709 -11.164 1.00 18.23 198 GLU B O 1
ATOM 5093 N N . GLU B 1 203 ? -29.081 -29.462 -12.249 1.00 18.13 199 GLU B N 1
ATOM 5094 C CA . GLU B 1 203 ? -28.299 -29.127 -13.435 1.00 17.71 199 GLU B CA 1
ATOM 5095 C C . GLU B 1 203 ? -28.741 -27.795 -14.025 1.00 17.43 199 GLU B C 1
ATOM 5096 O O . GLU B 1 203 ? -27.907 -27.020 -14.495 1.00 19.04 199 GLU B O 1
ATOM 5102 N N . ALA B 1 204 ? -30.065 -27.538 -14.085 1.00 17.47 200 ALA B N 1
ATOM 5103 C CA . ALA B 1 204 ? -30.542 -26.317 -14.722 1.00 18.44 200 ALA B CA 1
ATOM 5104 C C . ALA B 1 204 ? -30.151 -25.072 -13.924 1.00 18.55 200 ALA B C 1
ATOM 5105 O O . ALA B 1 204 ? -29.987 -23.996 -14.501 1.00 19.75 200 ALA B O 1
ATOM 5107 N N . ALA B 1 205 ? -30.026 -25.198 -12.611 1.00 17.15 201 ALA B N 1
ATOM 5108 C CA . ALA B 1 205 ? -29.618 -24.079 -11.756 1.00 17.04 201 ALA B CA 1
ATOM 5109 C C . ALA B 1 205 ? -28.138 -23.780 -11.867 1.00 22.72 201 ALA B C 1
ATOM 5110 O O . ALA B 1 205 ? -27.712 -22.695 -11.464 1.00 26.85 201 ALA B O 1
ATOM 5112 N N . SER B 1 206 ? -27.341 -24.716 -12.370 1.00 17.03 202 SER B N 1
ATOM 5113 C CA . SER B 1 206 ? -25.896 -24.549 -12.201 1.00 19.88 202 SER B CA 1
ATOM 5114 C C . SER B 1 206 ? -25.230 -23.600 -13.201 1.00 20.34 202 SER B C 1
ATOM 5115 O O . SER B 1 206 ? -24.229 -22.979 -12.822 1.00 20.96 202 SER B O 1
ATOM 5118 N N . PRO B 1 207 ? -25.710 -23.416 -14.459 1.00 18.59 203 PRO B N 1
ATOM 5119 C CA . PRO B 1 207 ? -24.934 -22.562 -15.388 1.00 19.76 203 PRO B CA 1
ATOM 5120 C C . PRO B 1 207 ? -25.137 -21.079 -15.192 1.00 18.77 203 PRO B C 1
ATOM 5121 O O . PRO B 1 207 ? -24.258 -20.285 -15.545 1.00 23.39 203 PRO B O 1
ATOM 5125 N N . GLY B 1 208 ? -26.284 -20.680 -14.646 1.00 21.80 204 GLY B N 1
ATOM 5126 C CA . GLY B 1 208 ? -26.729 -19.302 -14.815 1.00 25.95 204 GLY B CA 1
ATOM 5127 C C . GLY B 1 208 ? -25.667 -18.236 -14.635 1.00 24.11 204 GLY B C 1
ATOM 5128 O O . GLY B 1 208 ? -25.329 -17.502 -15.571 1.00 27.19 204 GLY B O 1
ATOM 5129 N N . LEU B 1 209 ? -25.085 -18.162 -13.453 1.00 16.00 205 LEU B N 1
ATOM 5130 C CA . LEU B 1 209 ? -24.175 -17.061 -13.205 1.00 16.17 205 LEU B CA 1
ATOM 5131 C C . LEU B 1 209 ? -22.906 -17.202 -14.055 1.00 15.85 205 LEU B C 1
ATOM 5132 O O . LEU B 1 209 ? -22.545 -16.287 -14.811 1.00 15.71 205 LEU B O 1
ATOM 5137 N N . VAL B 1 210 ? -22.217 -18.339 -13.951 1.00 16.00 206 VAL B N 1
ATOM 5138 C CA . VAL B 1 210 ? -20.889 -18.384 -14.574 1.00 15.97 206 VAL B CA 1
ATOM 5139 C C . VAL B 1 210 ? -20.986 -18.518 -16.097 1.00 15.87 206 VAL B C 1
ATOM 5140 O O . VAL B 1 210 ? -20.098 -18.031 -16.818 1.00 16.88 206 VAL B O 1
ATOM 5144 N N . ASN B 1 211 ? -22.035 -19.184 -16.609 1.00 15.89 207 ASN B N 1
ATOM 5145 C CA . ASN B 1 211 ? -22.176 -19.329 -18.049 1.00 16.45 207 ASN B CA 1
ATOM 5146 C C . ASN B 1 211 ? -22.470 -17.976 -18.703 1.00 17.20 207 ASN B C 1
ATOM 5147 O O . ASN B 1 211 ? -21.858 -17.630 -19.717 1.00 16.69 207 ASN B O 1
ATOM 5152 N N . SER B 1 212 ? -23.377 -17.187 -18.105 1.00 16.36 208 SER B N 1
ATOM 5153 C CA . SER B 1 212 ? -23.682 -15.854 -18.631 1.00 17.80 208 SER B CA 1
ATOM 5154 C C . SER B 1 212 ? -22.434 -14.967 -18.632 1.00 15.56 208 SER B C 1
ATOM 5155 O O . SER B 1 212 ? -22.136 -14.271 -19.622 1.00 15.60 208 SER B O 1
ATOM 5158 N N . THR B 1 213 ? -21.670 -15.029 -17.548 1.00 15.37 209 THR B N 1
ATOM 5159 C CA . THR B 1 213 ? -20.472 -14.203 -17.419 1.00 15.31 209 THR B CA 1
ATOM 5160 C C . THR B 1 213 ? -19.442 -14.564 -18.477 1.00 15.30 209 THR B C 1
ATOM 5161 O O . THR B 1 213 ? -18.887 -13.671 -19.143 1.00 15.19 209 THR B O 1
ATOM 5165 N N . ALA B 1 214 ? -19.163 -15.864 -18.627 1.00 15.43 210 ALA B N 1
ATOM 5166 C CA . ALA B 1 214 ? -18.195 -16.346 -19.621 1.00 15.45 210 ALA B CA 1
ATOM 5167 C C . ALA B 1 214 ? -18.612 -15.977 -21.046 1.00 17.89 210 ALA B C 1
ATOM 5168 O O . ALA B 1 214 ? -17.757 -15.617 -21.877 1.00 15.27 210 ALA B O 1
ATOM 5170 N N . TYR B 1 215 ? -19.926 -16.043 -21.341 1.00 15.28 211 TYR B N 1
ATOM 5171 C CA . TYR B 1 215 ? -20.446 -15.648 -22.650 1.00 16.27 211 TYR B CA 1
ATOM 5172 C C . TYR B 1 215 ? -20.159 -14.173 -22.951 1.00 17.25 211 TYR B C 1
ATOM 5173 O O . TYR B 1 215 ? -19.621 -13.847 -24.017 1.00 15.30 211 TYR B O 1
ATOM 5182 N N . ARG B 1 216 ? -20.520 -13.260 -22.029 1.00 14.97 212 ARG B N 1
ATOM 5183 C CA . ARG B 1 216 ? -20.204 -11.842 -22.270 1.00 14.84 212 ARG B CA 1
ATOM 5184 C C . ARG B 1 216 ? -18.696 -11.629 -22.401 1.00 14.85 212 ARG B C 1
ATOM 5185 O O . ARG B 1 216 ? -18.231 -10.934 -23.313 1.00 16.46 212 ARG B O 1
ATOM 5193 N N . GLN B 1 217 ? -17.906 -12.281 -21.528 1.00 15.69 213 GLN B N 1
ATOM 5194 C CA . GLN B 1 217 ? -16.477 -12.015 -21.437 1.00 15.01 213 GLN B CA 1
ATOM 5195 C C . GLN B 1 217 ? -15.742 -12.510 -22.677 1.00 18.47 213 GLN B C 1
ATOM 5196 O O . GLN B 1 217 ? -14.889 -11.786 -23.220 1.00 17.66 213 GLN B O 1
ATOM 5202 N N . LEU B 1 218 ? -16.122 -13.690 -23.205 1.00 15.82 214 LEU B N 1
ATOM 5203 C CA . LEU B 1 218 ? -15.391 -14.302 -24.325 1.00 18.77 214 LEU B CA 1
ATOM 5204 C C . LEU B 1 218 ? -16.084 -14.207 -25.681 1.00 17.99 214 LEU B C 1
ATOM 5205 O O . LEU B 1 218 ? -15.418 -13.926 -26.689 1.00 20.02 214 LEU B O 1
ATOM 5210 N N . VAL B 1 219 ? -17.402 -14.414 -25.758 1.00 15.01 215 VAL B N 1
ATOM 5211 C CA . VAL B 1 219 ? -18.127 -14.529 -27.030 1.00 16.11 215 VAL B CA 1
ATOM 5212 C C . VAL B 1 219 ? -18.614 -13.170 -27.521 1.00 18.35 215 VAL B C 1
ATOM 5213 O O . VAL B 1 219 ? -18.485 -12.836 -28.711 1.00 18.40 215 VAL B O 1
ATOM 5217 N N . SER B 1 220 ? -19.177 -12.360 -26.634 1.00 15.03 216 SER B N 1
ATOM 5218 C CA . SER B 1 220 ? -19.897 -11.170 -27.086 1.00 14.76 216 SER B CA 1
ATOM 5219 C C . SER B 1 220 ? -18.945 -10.039 -27.484 1.00 14.58 216 SER B C 1
ATOM 5220 O O . SER B 1 220 ? -17.777 -9.987 -27.082 1.00 18.02 216 SER B O 1
ATOM 5223 N N . ARG B 1 221 ? -19.476 -9.100 -28.289 1.00 17.34 217 ARG B N 1
ATOM 5224 C CA . ARG B 1 221 ? -18.675 -7.952 -28.691 1.00 19.40 217 ARG B CA 1
ATOM 5225 C C . ARG B 1 221 ? -18.410 -7.004 -27.539 1.00 21.22 217 ARG B C 1
ATOM 5226 O O . ARG B 1 221 ? -17.526 -6.156 -27.658 1.00 18.38 217 ARG B O 1
ATOM 5234 N N . ASN B 1 222 ? -19.142 -7.149 -26.432 1.00 16.27 218 ASN B N 1
ATOM 5235 C CA . ASN B 1 222 ? -18.865 -6.348 -25.246 1.00 16.37 218 ASN B CA 1
ATOM 5236 C C . ASN B 1 222 ? -17.672 -6.853 -24.444 1.00 23.25 218 ASN B C 1
ATOM 5237 O O . ASN B 1 222 ? -17.228 -6.147 -23.520 1.00 20.22 218 ASN B O 1
ATOM 5242 N N . GLY B 1 223 ? -17.186 -8.064 -24.752 1.00 19.26 219 GLY B N 1
ATOM 5243 C CA . GLY B 1 223 ? -16.004 -8.634 -24.123 1.00 17.76 219 GLY B CA 1
ATOM 5244 C C . GLY B 1 223 ? -14.906 -8.809 -25.171 1.00 20.36 219 GLY B C 1
ATOM 5245 O O . GLY B 1 223 ? -14.548 -7.834 -25.863 1.00 21.29 219 GLY B O 1
ATOM 5246 N N . ALA B 1 224 ? -14.374 -10.045 -25.302 1.00 18.60 220 ALA B N 1
ATOM 5247 C CA . ALA B 1 224 ? -13.225 -10.301 -26.185 1.00 16.82 220 ALA B CA 1
ATOM 5248 C C . ALA B 1 224 ? -13.599 -10.541 -27.632 1.00 20.41 220 ALA B C 1
ATOM 5249 O O . ALA B 1 224 ? -12.701 -10.506 -28.482 1.00 19.88 220 ALA B O 1
ATOM 5251 N N . GLY B 1 225 ? -14.864 -10.832 -27.937 1.00 16.19 221 GLY B N 1
ATOM 5252 C CA . GLY B 1 225 ? -15.288 -11.014 -29.333 1.00 18.01 221 GLY B CA 1
ATOM 5253 C C . GLY B 1 225 ? -14.501 -12.119 -30.049 1.00 18.76 221 GLY B C 1
ATOM 5254 O O . GLY B 1 225 ? -13.883 -11.911 -31.100 1.00 18.88 221 GLY B O 1
ATOM 5255 N N . LEU B 1 226 ? -14.498 -13.309 -29.450 1.00 16.25 222 LEU B N 1
ATOM 5256 C CA . LEU B 1 226 ? -13.794 -14.476 -29.980 1.00 16.08 222 LEU B CA 1
ATOM 5257 C C . LEU B 1 226 ? -14.140 -14.764 -31.440 1.00 16.50 222 LEU B C 1
ATOM 5258 O O . LEU B 1 226 ? -15.288 -14.614 -31.845 1.00 17.80 222 LEU B O 1
ATOM 5263 N N . LYS B 1 227 ? -13.151 -15.214 -32.239 1.00 15.17 223 LYS B N 1
ATOM 5264 C CA . LYS B 1 227 ? -13.434 -15.754 -33.579 1.00 17.90 223 LYS B CA 1
ATOM 5265 C C . LYS B 1 227 ? -12.707 -17.086 -33.778 1.00 19.88 223 LYS B C 1
ATOM 5266 O O . LYS B 1 227 ? -11.722 -17.388 -33.095 1.00 19.83 223 LYS B O 1
ATOM 5272 N N . GLN B 1 228 ? -13.211 -17.908 -34.712 1.00 15.46 224 GLN B N 1
ATOM 5273 C CA . GLN B 1 228 ? -12.577 -19.199 -34.935 1.00 15.64 224 GLN B CA 1
ATOM 5274 C C . GLN B 1 228 ? -11.140 -18.970 -35.397 1.00 15.70 224 GLN B C 1
ATOM 5275 O O . GLN B 1 228 ? -10.847 -17.975 -36.073 1.00 18.91 224 GLN B O 1
ATOM 5281 N N . GLY B 1 229 ? -10.226 -19.857 -34.971 1.00 16.58 225 GLY B N 1
ATOM 5282 C CA . GLY B 1 229 ? -8.790 -19.649 -35.228 1.00 16.61 225 GLY B CA 1
ATOM 5283 C C . GLY B 1 229 ? -7.996 -19.022 -34.081 1.00 17.71 225 GLY B C 1
ATOM 5284 O O . GLY B 1 229 ? -6.763 -19.213 -34.012 1.00 18.90 225 GLY B O 1
ATOM 5285 N N . ASP B 1 230 ? -8.654 -18.249 -33.211 1.00 17.31 226 ASP B N 1
ATOM 5286 C CA . ASP B 1 230 ? -7.978 -17.601 -32.084 1.00 15.76 226 ASP B CA 1
ATOM 5287 C C . ASP B 1 230 ? -7.379 -18.659 -31.164 1.00 19.42 226 ASP B C 1
ATOM 5288 O O . ASP B 1 230 ? -7.925 -19.761 -31.003 1.00 22.53 226 ASP B O 1
ATOM 5293 N N . ASN B 1 231 ? -6.252 -18.310 -30.534 1.00 16.02 227 ASN B N 1
ATOM 5294 C CA . ASN B 1 231 ? -5.709 -19.060 -29.412 1.00 16.86 227 ASN B CA 1
ATOM 5295 C C . ASN B 1 231 ? -6.092 -18.303 -28.157 1.00 16.93 227 ASN B C 1
ATOM 5296 O O . ASN B 1 231 ? -5.935 -17.080 -28.117 1.00 16.60 227 ASN B O 1
ATOM 5301 N N . VAL B 1 232 ? -6.593 -19.024 -27.152 1.00 16.17 228 VAL B N 1
ATOM 5302 C CA . VAL B 1 232 ? -7.195 -18.412 -25.942 1.00 16.25 228 VAL B CA 1
ATOM 5303 C C . VAL B 1 232 ? -6.597 -19.078 -24.707 1.00 16.66 228 VAL B C 1
ATOM 5304 O O . VAL B 1 232 ? -6.783 -20.289 -24.517 1.00 16.69 228 VAL B O 1
ATOM 5308 N N . LEU B 1 233 ? -5.958 -18.289 -23.828 1.00 16.30 229 LEU B N 1
ATOM 5309 C CA . LEU B 1 233 ? -5.429 -18.820 -22.568 1.00 16.50 229 LEU B CA 1
ATOM 5310 C C . LEU B 1 233 ? -6.561 -18.741 -21.558 1.00 17.04 229 LEU B C 1
ATOM 5311 O O . LEU B 1 233 ? -7.125 -17.657 -21.361 1.00 17.75 229 LEU B O 1
ATOM 5316 N N . ILE B 1 234 ? -6.913 -19.879 -20.949 1.00 16.57 230 ILE B N 1
ATOM 5317 C CA . ILE B 1 234 ? -8.055 -19.928 -20.036 1.00 16.52 230 ILE B CA 1
ATOM 5318 C C . ILE B 1 234 ? -7.521 -20.326 -18.665 1.00 16.74 230 ILE B C 1
ATOM 5319 O O . ILE B 1 234 ? -7.233 -21.500 -18.411 1.00 16.95 230 ILE B O 1
ATOM 5324 N N . TRP B 1 235 ? -7.408 -19.365 -17.759 1.00 16.70 231 TRP B N 1
ATOM 5325 C CA . TRP B 1 235 ? -7.038 -19.734 -16.388 1.00 16.91 231 TRP B CA 1
ATOM 5326 C C . TRP B 1 235 ? -8.185 -20.488 -15.721 1.00 16.95 231 TRP B C 1
ATOM 5327 O O . TRP B 1 235 ? -9.357 -20.277 -16.048 1.00 16.77 231 TRP B O 1
ATOM 5338 N N . GLY B 1 236 ? -7.852 -21.322 -14.744 1.00 18.24 232 GLY B N 1
ATOM 5339 C CA . GLY B 1 236 ? -8.905 -22.026 -13.977 1.00 19.85 232 GLY B CA 1
ATOM 5340 C C . GLY B 1 236 ? -9.909 -22.768 -14.838 1.00 17.89 232 GLY B C 1
ATOM 5341 O O . GLY B 1 236 ? -11.132 -22.675 -14.608 1.00 17.08 232 GLY B O 1
ATOM 5342 N N . ALA B 1 237 ? -9.421 -23.469 -15.869 1.00 17.23 233 ALA B N 1
ATOM 5343 C CA . ALA B 1 237 ? -10.276 -23.995 -16.932 1.00 17.14 233 ALA B CA 1
ATOM 5344 C C . ALA B 1 237 ? -11.273 -25.059 -16.468 1.00 17.26 233 ALA B C 1
ATOM 5345 O O . ALA B 1 237 ? -12.261 -25.313 -17.183 1.00 19.59 233 ALA B O 1
ATOM 5347 N N A SER B 1 238 ? -11.048 -25.689 -15.313 0.42 17.48 234 SER B N 1
ATOM 5348 N N B SER B 1 238 ? -11.042 -25.682 -15.306 0.32 18.70 234 SER B N 1
ATOM 5349 N N C SER B 1 238 ? -11.056 -25.673 -15.306 0.26 18.85 234 SER B N 1
ATOM 5350 C CA A SER B 1 238 ? -11.991 -26.676 -14.799 0.42 20.08 234 SER B CA 1
ATOM 5351 C CA B SER B 1 238 ? -11.965 -26.665 -14.748 0.32 19.73 234 SER B CA 1
ATOM 5352 C CA C SER B 1 238 ? -11.992 -26.665 -14.796 0.26 19.79 234 SER B CA 1
ATOM 5353 C C A SER B 1 238 ? -12.832 -26.166 -13.625 0.42 19.06 234 SER B C 1
ATOM 5354 C C B SER B 1 238 ? -12.627 -26.183 -13.457 0.32 19.37 234 SER B C 1
ATOM 5355 C C C SER B 1 238 ? -12.825 -26.163 -13.619 0.26 19.25 234 SER B C 1
ATOM 5356 O O A SER B 1 238 ? -13.560 -26.962 -13.013 0.42 19.20 234 SER B O 1
ATOM 5357 O O B SER B 1 238 ? -13.009 -26.992 -12.602 0.32 20.73 234 SER B O 1
ATOM 5358 O O C SER B 1 238 ? -13.537 -26.962 -12.994 0.26 19.36 234 SER B O 1
ATOM 5365 N N . GLY B 1 239 ? -12.769 -24.865 -13.308 1.00 17.41 235 GLY B N 1
ATOM 5366 C CA . GLY B 1 239 ? -13.607 -24.277 -12.277 1.00 18.26 235 GLY B CA 1
ATOM 5367 C C . GLY B 1 239 ? -14.910 -23.773 -12.875 1.00 18.01 235 GLY B C 1
ATOM 5368 O O . GLY B 1 239 ? -15.283 -24.115 -13.994 1.00 17.19 235 GLY B O 1
ATOM 5369 N N . GLY B 1 240 ? -15.630 -22.971 -12.101 1.00 17.04 236 GLY B N 1
ATOM 5370 C CA . GLY B 1 240 ? -16.931 -22.485 -12.560 1.00 16.90 236 GLY B CA 1
ATOM 5371 C C . GLY B 1 240 ? -16.884 -21.737 -13.891 1.00 17.17 236 GLY B C 1
ATOM 5372 O O . GLY B 1 240 ? -17.415 -22.216 -14.911 1.00 17.45 236 GLY B O 1
ATOM 5373 N N . LEU B 1 241 ? -16.233 -20.564 -13.910 1.00 16.49 237 LEU B N 1
ATOM 5374 C CA . LEU B 1 241 ? -16.152 -19.796 -15.153 1.00 16.28 237 LEU B CA 1
ATOM 5375 C C . LEU B 1 241 ? -15.427 -20.589 -16.238 1.00 16.33 237 LEU B C 1
ATOM 5376 O O . LEU B 1 241 ? -15.857 -20.621 -17.391 1.00 16.22 237 LEU B O 1
ATOM 5381 N N . GLY B 1 242 ? -14.287 -21.182 -15.883 1.00 16.51 238 GLY B N 1
ATOM 5382 C CA . GLY B 1 242 ? -13.451 -21.839 -16.877 1.00 18.39 238 GLY B CA 1
ATOM 5383 C C . GLY B 1 242 ? -14.154 -22.985 -17.578 1.00 19.57 238 GLY B C 1
ATOM 5384 O O . GLY B 1 242 ? -13.927 -23.211 -18.784 1.00 20.46 238 GLY B O 1
ATOM 5385 N N . SER B 1 243 ? -15.029 -23.709 -16.851 1.00 17.45 239 SER B N 1
ATOM 5386 C CA . SER B 1 243 ? -15.732 -24.859 -17.436 1.00 19.60 239 SER B CA 1
ATOM 5387 C C . SER B 1 243 ? -16.733 -24.432 -18.506 1.00 23.58 239 SER B C 1
ATOM 5388 O O . SER B 1 243 ? -17.178 -25.280 -19.292 1.00 23.90 239 SER B O 1
ATOM 5391 N N . TYR B 1 244 ? -17.115 -23.157 -18.534 1.00 16.43 240 TYR B N 1
ATOM 5392 C CA . TYR B 1 244 ? -17.914 -22.632 -19.642 1.00 16.25 240 TYR B CA 1
ATOM 5393 C C . TYR B 1 244 ? -17.044 -21.960 -20.685 1.00 16.21 240 TYR B C 1
ATOM 5394 O O . TYR B 1 244 ? -17.279 -22.144 -21.884 1.00 16.61 240 TYR B O 1
ATOM 5403 N N . ALA B 1 245 ? -16.039 -21.197 -20.249 1.00 16.20 241 ALA B N 1
ATOM 5404 C CA . ALA B 1 245 ? -15.112 -20.573 -21.202 1.00 20.23 241 ALA B CA 1
ATOM 5405 C C . ALA B 1 245 ? -14.478 -21.616 -22.124 1.00 18.87 241 ALA B C 1
ATOM 5406 O O . ALA B 1 245 ? -14.343 -21.393 -23.337 1.00 16.03 241 ALA B O 1
ATOM 5408 N N . THR B 1 246 ? -14.024 -22.751 -21.557 1.00 16.34 242 THR B N 1
ATOM 5409 C CA . THR B 1 246 ? -13.460 -23.792 -22.403 1.00 16.47 242 THR B CA 1
ATOM 5410 C C . THR B 1 246 ? -14.467 -24.291 -23.433 1.00 16.93 242 THR B C 1
ATOM 5411 O O . THR B 1 246 ? -14.105 -24.534 -24.595 1.00 16.44 242 THR B O 1
ATOM 5415 N N . GLN B 1 247 ? -15.739 -24.459 -23.036 1.00 16.58 243 GLN B N 1
ATOM 5416 C CA . GLN B 1 247 ? -16.725 -24.913 -24.022 1.00 16.62 243 GLN B CA 1
ATOM 5417 C C . GLN B 1 247 ? -16.941 -23.883 -25.119 1.00 16.20 243 GLN B C 1
ATOM 5418 O O . GLN B 1 247 ? -17.105 -24.261 -26.291 1.00 18.07 243 GLN B O 1
ATOM 5424 N N . TYR B 1 248 ? -16.982 -22.590 -24.762 1.00 16.02 244 TYR B N 1
ATOM 5425 C CA . TYR B 1 248 ? -17.189 -21.567 -25.794 1.00 15.84 244 TYR B CA 1
ATOM 5426 C C . TYR B 1 248 ? -16.002 -21.506 -26.739 1.00 15.85 244 TYR B C 1
ATOM 5427 O O . TYR B 1 248 ? -16.179 -21.312 -27.955 1.00 16.08 244 TYR B O 1
ATOM 5436 N N . ALA B 1 249 ? -14.775 -21.640 -26.207 1.00 15.93 245 ALA B N 1
ATOM 5437 C CA . ALA B 1 249 ? -13.622 -21.621 -27.115 1.00 15.96 245 ALA B CA 1
ATOM 5438 C C . ALA B 1 249 ? -13.693 -22.784 -28.104 1.00 16.66 245 ALA B C 1
ATOM 5439 O O . ALA B 1 249 ? -13.542 -22.583 -29.322 1.00 18.66 245 ALA B O 1
ATOM 5441 N N . LEU B 1 250 ? -14.032 -23.986 -27.627 1.00 16.60 246 LEU B N 1
ATOM 5442 C CA . LEU B 1 250 ? -14.076 -25.131 -28.540 1.00 16.71 246 LEU B CA 1
ATOM 5443 C C . LEU B 1 250 ? -15.240 -25.028 -29.515 1.00 19.16 246 LEU B C 1
ATOM 5444 O O . LEU B 1 250 ? -15.072 -25.247 -30.720 1.00 19.44 246 LEU B O 1
ATOM 5449 N N . ALA B 1 251 ? -16.431 -24.720 -29.021 1.00 17.61 247 ALA B N 1
ATOM 5450 C CA . ALA B 1 251 ? -17.590 -24.657 -29.919 1.00 16.44 247 ALA B CA 1
ATOM 5451 C C . ALA B 1 251 ? -17.514 -23.488 -30.908 1.00 18.27 247 ALA B C 1
ATOM 5452 O O . ALA B 1 251 ? -18.144 -23.563 -31.976 1.00 20.76 247 ALA B O 1
ATOM 5454 N N . GLY B 1 252 ? -16.751 -22.431 -30.604 1.00 15.88 248 GLY B N 1
ATOM 5455 C CA . GLY B 1 252 ? -16.551 -21.300 -31.490 1.00 17.83 248 GLY B CA 1
ATOM 5456 C C . GLY B 1 252 ? -15.405 -21.495 -32.475 1.00 16.00 248 GLY B C 1
ATOM 5457 O O . GLY B 1 252 ? -15.117 -20.589 -33.261 1.00 15.69 248 GLY B O 1
ATOM 5458 N N . GLY B 1 253 ? -14.753 -22.662 -32.441 1.00 17.38 249 GLY B N 1
ATOM 5459 C CA . GLY B 1 253 ? -13.695 -22.962 -33.409 1.00 17.68 249 GLY B CA 1
ATOM 5460 C C . GLY B 1 253 ? -12.347 -22.384 -33.061 1.00 19.01 249 GLY B C 1
ATOM 5461 O O . GLY B 1 253 ? -11.470 -22.286 -33.946 1.00 18.19 249 GLY B O 1
ATOM 5462 N N . ALA B 1 254 ? -12.134 -22.008 -31.787 1.00 17.94 250 ALA B N 1
ATOM 5463 C CA . ALA B 1 254 ? -10.851 -21.533 -31.308 1.00 16.03 250 ALA B CA 1
ATOM 5464 C C . ALA B 1 254 ? -10.105 -22.643 -30.587 1.00 21.03 250 ALA B C 1
ATOM 5465 O O . ALA B 1 254 ? -10.621 -23.744 -30.379 1.00 20.30 250 ALA B O 1
ATOM 5467 N N . THR B 1 255 ? -8.875 -22.338 -30.177 1.00 16.30 251 THR B N 1
ATOM 5468 C CA . THR B 1 255 ? -8.017 -23.329 -29.535 1.00 16.53 251 THR B CA 1
ATOM 5469 C C . THR B 1 255 ? -7.819 -22.867 -28.104 1.00 18.15 251 THR B C 1
ATOM 5470 O O . THR B 1 255 ? -7.155 -21.834 -27.893 1.00 21.83 251 THR B O 1
ATOM 5474 N N . PRO B 1 256 ? -8.385 -23.543 -27.101 1.00 21.08 252 PRO B N 1
ATOM 5475 C CA . PRO B 1 256 ? -8.095 -23.154 -25.716 1.00 20.08 252 PRO B CA 1
ATOM 5476 C C . PRO B 1 256 ? -6.764 -23.750 -25.264 1.00 21.45 252 PRO B C 1
ATOM 5477 O O . PRO B 1 256 ? -6.424 -24.895 -25.597 1.00 21.93 252 PRO B O 1
ATOM 5481 N N A ILE B 1 257 ? -5.994 -22.949 -24.529 0.62 17.40 253 ILE B N 1
ATOM 5482 N N B ILE B 1 257 ? -6.004 -22.948 -24.520 0.38 18.06 253 ILE B N 1
ATOM 5483 C CA A ILE B 1 257 ? -4.894 -23.434 -23.697 0.62 17.11 253 ILE B CA 1
ATOM 5484 C CA B ILE B 1 257 ? -4.892 -23.421 -23.701 0.38 17.11 253 ILE B CA 1
ATOM 5485 C C A ILE B 1 257 ? -5.410 -23.396 -22.264 0.62 17.13 253 ILE B C 1
ATOM 5486 C C B ILE B 1 257 ? -5.393 -23.396 -22.259 0.38 17.13 253 ILE B C 1
ATOM 5487 O O A ILE B 1 257 ? -5.600 -22.313 -21.697 0.62 16.99 253 ILE B O 1
ATOM 5488 O O B ILE B 1 257 ? -5.544 -22.318 -21.671 0.38 17.00 253 ILE B O 1
ATOM 5497 N N . CYS B 1 258 ? -5.683 -24.573 -21.698 1.00 18.52 254 CYS B N 1
ATOM 5498 C CA . CYS B 1 258 ? -6.366 -24.678 -20.403 1.00 18.62 254 CYS B CA 1
ATOM 5499 C C . CYS B 1 258 ? -5.341 -24.748 -19.288 1.00 20.04 254 CYS B C 1
ATOM 5500 O O . CYS B 1 258 ? -4.410 -25.550 -19.370 1.00 23.57 254 CYS B O 1
ATOM 5503 N N . VAL B 1 259 ? -5.517 -23.934 -18.241 1.00 17.51 255 VAL B N 1
ATOM 5504 C CA . VAL B 1 259 ? -4.661 -24.023 -17.056 1.00 17.74 255 VAL B CA 1
ATOM 5505 C C . VAL B 1 259 ? -5.481 -24.633 -15.936 1.00 18.85 255 VAL B C 1
ATOM 5506 O O . VAL B 1 259 ? -6.588 -24.148 -15.653 1.00 18.71 255 VAL B O 1
ATOM 5510 N N . VAL B 1 260 ? -4.928 -25.677 -15.290 1.00 18.14 256 VAL B N 1
ATOM 5511 C CA . VAL B 1 260 ? -5.524 -26.343 -14.124 1.00 18.30 256 VAL B CA 1
ATOM 5512 C C . VAL B 1 260 ? -4.410 -26.614 -13.114 1.00 25.01 256 VAL B C 1
ATOM 5513 O O . VAL B 1 260 ? -3.223 -26.369 -13.383 1.00 24.78 256 VAL B O 1
ATOM 5517 N N . SER B 1 261 ? -4.783 -27.133 -11.936 1.00 18.79 257 SER B N 1
ATOM 5518 C CA . SER B 1 261 ? -3.769 -27.448 -10.931 1.00 19.11 257 SER B CA 1
ATOM 5519 C C . SER B 1 261 ? -3.751 -28.920 -10.520 1.00 23.82 257 SER B C 1
ATOM 5520 O O . SER B 1 261 ? -3.190 -29.228 -9.472 1.00 22.67 257 SER B O 1
ATOM 5523 N N . SER B 1 262 ? -4.312 -29.841 -11.304 1.00 25.80 258 SER B N 1
ATOM 5524 C CA . SER B 1 262 ? -4.204 -31.258 -10.971 1.00 24.84 258 SER B CA 1
ATOM 5525 C C . SER B 1 262 ? -4.370 -32.098 -12.239 1.00 26.05 258 SER B C 1
ATOM 5526 O O . SER B 1 262 ? -5.053 -31.684 -13.192 1.00 23.67 258 SER B O 1
ATOM 5529 N N . PRO B 1 263 ? -3.835 -33.323 -12.246 1.00 27.93 259 PRO B N 1
ATOM 5530 C CA . PRO B 1 263 ? -4.068 -34.215 -13.396 1.00 26.06 259 PRO B CA 1
ATOM 5531 C C . PRO B 1 263 ? -5.521 -34.641 -13.535 1.00 25.10 259 PRO B C 1
ATOM 5532 O O . PRO B 1 263 ? -5.973 -34.899 -14.658 1.00 26.28 259 PRO B O 1
ATOM 5536 N N . ARG B 1 264 ? -6.267 -34.751 -12.429 1.00 24.00 260 ARG B N 1
ATOM 5537 C CA . ARG B 1 264 ? -7.695 -35.049 -12.541 1.00 24.24 260 ARG B CA 1
ATOM 5538 C C . ARG B 1 264 ? -8.417 -33.972 -13.325 1.00 23.80 260 ARG B C 1
ATOM 5539 O O . ARG B 1 264 ? -9.289 -34.270 -14.147 1.00 25.26 260 ARG B O 1
ATOM 5547 N N . LYS B 1 265 ? -8.117 -32.701 -13.042 1.00 22.32 261 LYS B N 1
ATOM 5548 C CA . LYS B 1 265 ? -8.766 -31.651 -13.830 1.00 21.88 261 LYS B CA 1
ATOM 5549 C C . LYS B 1 265 ? -8.264 -31.649 -15.271 1.00 21.61 261 LYS B C 1
ATOM 5550 O O . LYS B 1 265 ? -9.026 -31.358 -16.201 1.00 22.93 261 LYS B O 1
ATOM 5556 N N . ALA B 1 266 ? -6.989 -31.980 -15.489 1.00 23.04 262 ALA B N 1
ATOM 5557 C CA . ALA B 1 266 ? -6.503 -32.111 -16.857 1.00 24.64 262 ALA B CA 1
ATOM 5558 C C . ALA B 1 266 ? -7.330 -33.132 -17.640 1.00 25.04 262 ALA B C 1
ATOM 5559 O O . ALA B 1 266 ? -7.688 -32.894 -18.797 1.00 26.08 262 ALA B O 1
ATOM 5561 N N . ASP B 1 267 ? -7.671 -34.262 -17.012 1.00 24.94 263 ASP B N 1
ATOM 5562 C CA . ASP B 1 267 ? -8.463 -35.283 -17.697 1.00 24.14 263 ASP B CA 1
ATOM 5563 C C . ASP B 1 267 ? -9.857 -34.780 -18.071 1.00 24.06 263 ASP B C 1
ATOM 5564 O O . ASP B 1 267 ? -10.390 -35.159 -19.114 1.00 26.76 263 ASP B O 1
ATOM 5569 N N . ILE B 1 268 ? -10.490 -33.967 -17.213 1.00 25.55 264 ILE B N 1
ATOM 5570 C CA . ILE B 1 268 ? -11.791 -33.393 -17.581 1.00 24.26 264 ILE B CA 1
ATOM 5571 C C . ILE B 1 268 ? -11.645 -32.474 -18.783 1.00 24.43 264 ILE B C 1
ATOM 5572 O O . ILE B 1 268 ? -12.464 -32.507 -19.717 1.00 26.31 264 ILE B O 1
ATOM 5577 N N . CYS B 1 269 ? -10.602 -31.625 -18.784 1.00 20.69 265 CYS B N 1
ATOM 5578 C CA . CYS B 1 269 ? -10.362 -30.761 -19.939 1.00 23.55 265 CYS B CA 1
ATOM 5579 C C . CYS B 1 269 ? -10.245 -31.575 -21.225 1.00 26.91 265 CYS B C 1
ATOM 5580 O O . CYS B 1 269 ? -10.819 -31.213 -22.257 1.00 23.42 265 CYS B O 1
ATOM 5583 N N . ARG B 1 270 ? -9.511 -32.691 -21.178 1.00 22.36 266 ARG B N 1
ATOM 5584 C CA . ARG B 1 270 ? -9.405 -33.549 -22.352 1.00 26.18 266 ARG B CA 1
ATOM 5585 C C . ARG B 1 270 ? -10.764 -34.147 -22.729 1.00 28.65 266 ARG B C 1
ATOM 5586 O O . ARG B 1 270 ? -11.094 -34.273 -23.919 1.00 30.00 266 ARG B O 1
ATOM 5594 N N . ALA B 1 271 ? -11.556 -34.540 -21.728 1.00 27.89 267 ALA B N 1
ATOM 5595 C CA . ALA B 1 271 ? -12.902 -35.038 -21.995 1.00 33.91 267 ALA B CA 1
ATOM 5596 C C . ALA B 1 271 ? -13.792 -33.969 -22.638 1.00 38.19 267 ALA B C 1
ATOM 5597 O O . ALA B 1 271 ? -14.691 -34.315 -23.417 1.00 39.81 267 ALA B O 1
ATOM 5599 N N . MET B 1 272 ? -13.559 -32.674 -22.333 1.00 31.40 268 MET B N 1
ATOM 5600 C CA . MET B 1 272 ? -14.311 -31.585 -22.990 1.00 30.94 268 MET B CA 1
ATOM 5601 C C . MET B 1 272 ? -13.882 -31.394 -24.444 1.00 29.52 268 MET B C 1
ATOM 5602 O O . MET B 1 272 ? -14.641 -30.835 -25.238 1.00 27.59 268 MET B O 1
ATOM 5607 N N . GLY B 1 273 ? -12.705 -31.882 -24.824 1.00 25.91 269 GLY B N 1
ATOM 5608 C CA . GLY B 1 273 ? -12.207 -31.751 -26.176 1.00 25.89 269 GLY B CA 1
ATOM 5609 C C . GLY B 1 273 ? -10.959 -30.903 -26.299 1.00 27.73 269 GLY B C 1
ATOM 5610 O O . GLY B 1 273 ? -10.503 -30.673 -27.429 1.00 26.19 269 GLY B O 1
ATOM 5611 N N . ALA B 1 274 ? -10.405 -30.391 -25.193 1.00 23.06 270 ALA B N 1
ATOM 5612 C CA . ALA B 1 274 ? -9.177 -29.612 -25.226 1.00 24.28 270 ALA B CA 1
ATOM 5613 C C . ALA B 1 274 ? -7.971 -30.536 -25.283 1.00 25.70 270 ALA B C 1
ATOM 5614 O O . ALA B 1 274 ? -8.013 -31.671 -24.817 1.00 28.73 270 ALA B O 1
ATOM 5616 N N . GLU B 1 275 ? -6.919 -30.065 -25.935 1.00 24.61 271 GLU B N 1
ATOM 5617 C CA . GLU B 1 275 ? -5.680 -30.812 -26.061 1.00 31.77 271 GLU B CA 1
ATOM 5618 C C . GLU B 1 275 ? -4.515 -30.131 -25.369 1.00 31.73 271 GLU B C 1
ATOM 5619 O O . GLU B 1 275 ? -3.627 -30.809 -24.855 1.00 30.97 271 GLU B O 1
ATOM 5625 N N . ALA B 1 276 ? -4.514 -28.807 -25.319 1.00 22.52 272 ALA B N 1
ATOM 5626 C CA . ALA B 1 276 ? -3.400 -28.030 -24.792 1.00 20.71 272 ALA B CA 1
ATOM 5627 C C . ALA B 1 276 ? -3.731 -27.694 -23.345 1.00 22.19 272 ALA B C 1
ATOM 5628 O O . ALA B 1 276 ? -4.577 -26.828 -23.082 1.00 22.35 272 ALA B O 1
ATOM 5630 N N . ILE B 1 277 ? -3.109 -28.401 -22.417 1.00 18.21 273 ILE B N 1
ATOM 5631 C CA . ILE B 1 277 ? -3.390 -28.255 -20.990 1.00 18.26 273 ILE B CA 1
ATOM 5632 C C . ILE B 1 277 ? -2.085 -28.059 -20.232 1.00 22.86 273 ILE B C 1
ATOM 5633 O O . ILE B 1 277 ? -1.140 -28.852 -20.391 1.00 22.15 273 ILE B O 1
ATOM 5638 N N . ILE B 1 278 ? -2.043 -27.018 -19.401 1.00 20.39 274 ILE B N 1
ATOM 5639 C CA . ILE B 1 278 ? -0.908 -26.697 -18.520 1.00 20.49 274 ILE B CA 1
ATOM 5640 C C . ILE B 1 278 ? -1.347 -26.924 -17.068 1.00 24.85 274 ILE B C 1
ATOM 5641 O O . ILE B 1 278 ? -2.397 -26.407 -16.629 1.00 21.12 274 ILE B O 1
ATOM 5646 N N . ASP B 1 279 ? -0.543 -27.688 -16.310 1.00 21.75 275 ASP B N 1
ATOM 5647 C CA . ASP B 1 279 ? -0.776 -27.899 -14.873 1.00 23.54 275 ASP B CA 1
ATOM 5648 C C . ASP B 1 279 ? 0.135 -26.924 -14.126 1.00 24.03 275 ASP B C 1
ATOM 5649 O O . ASP B 1 279 ? 1.339 -27.155 -14.016 1.00 27.26 275 ASP B O 1
ATOM 5654 N N . ARG B 1 280 ? -0.429 -25.813 -13.640 1.00 19.70 276 ARG B N 1
ATOM 5655 C CA . ARG B 1 280 ? 0.391 -24.766 -13.014 1.00 23.35 276 ARG B CA 1
ATOM 5656 C C . ARG B 1 280 ? 1.065 -25.267 -11.744 1.00 28.40 276 ARG B C 1
ATOM 5657 O O . ARG B 1 280 ? 2.062 -24.685 -11.316 1.00 28.03 276 ARG B O 1
ATOM 5665 N N A SER B 1 281 ? 0.544 -26.335 -11.139 0.43 27.10 277 SER B N 1
ATOM 5666 N N B SER B 1 281 ? 0.535 -26.327 -11.134 0.57 26.80 277 SER B N 1
ATOM 5667 C CA A SER B 1 281 ? 1.167 -26.876 -9.936 0.43 29.29 277 SER B CA 1
ATOM 5668 C CA B SER B 1 281 ? 1.173 -26.874 -9.943 0.57 29.41 277 SER B CA 1
ATOM 5669 C C A SER B 1 281 ? 2.365 -27.748 -10.290 0.43 28.19 277 SER B C 1
ATOM 5670 C C B SER B 1 281 ? 2.387 -27.704 -10.326 0.57 28.23 277 SER B C 1
ATOM 5671 O O A SER B 1 281 ? 3.397 -27.689 -9.615 0.43 27.86 277 SER B O 1
ATOM 5672 O O B SER B 1 281 ? 3.448 -27.568 -9.710 0.57 26.64 277 SER B O 1
ATOM 5677 N N . ALA B 1 282 ? 2.249 -28.550 -11.348 1.00 25.88 278 ALA B N 1
ATOM 5678 C CA . ALA B 1 282 ? 3.395 -29.312 -11.837 1.00 23.92 278 ALA B CA 1
ATOM 5679 C C . ALA B 1 282 ? 4.459 -28.389 -12.415 1.00 27.07 278 ALA B C 1
ATOM 5680 O O . ALA B 1 282 ? 5.654 -28.644 -12.261 1.00 28.03 278 ALA B O 1
ATOM 5682 N N . GLU B 1 283 ? 4.055 -27.321 -13.118 1.00 20.10 279 GLU B N 1
ATOM 5683 C CA . GLU B 1 283 ? 5.077 -26.400 -13.635 1.00 23.87 279 GLU B CA 1
ATOM 5684 C C . GLU B 1 283 ? 5.731 -25.559 -12.534 1.00 26.32 279 GLU B C 1
ATOM 5685 O O . GLU B 1 283 ? 6.832 -25.026 -12.739 1.00 26.23 279 GLU B O 1
ATOM 5691 N N . GLY B 1 284 ? 5.048 -25.356 -11.414 1.00 26.23 280 GLY B N 1
ATOM 5692 C CA . GLY B 1 284 ? 5.603 -24.576 -10.317 1.00 27.17 280 GLY B CA 1
ATOM 5693 C C . GLY B 1 284 ? 5.880 -23.114 -10.602 1.00 26.76 280 GLY B C 1
ATOM 5694 O O . GLY B 1 284 ? 6.905 -22.590 -10.136 1.00 24.46 280 GLY B O 1
ATOM 5695 N N . TYR B 1 285 ? 4.983 -22.423 -11.323 1.00 23.78 281 TYR B N 1
ATOM 5696 C CA . TYR B 1 285 ? 5.229 -21.016 -11.641 1.00 22.73 281 TYR B CA 1
ATOM 5697 C C . TYR B 1 285 ? 5.238 -20.182 -10.371 1.00 25.52 281 TYR B C 1
ATOM 5698 O O . TYR B 1 285 ? 4.330 -20.286 -9.540 1.00 24.00 281 TYR B O 1
ATOM 5707 N N . ARG B 1 286 ? 6.239 -19.320 -10.237 1.00 22.91 282 ARG B N 1
ATOM 5708 C CA . ARG B 1 286 ? 6.311 -18.365 -9.131 1.00 23.62 282 ARG B CA 1
ATOM 5709 C C . ARG B 1 286 ? 6.390 -16.977 -9.746 1.00 23.58 282 ARG B C 1
ATOM 5710 O O . ARG B 1 286 ? 7.469 -16.406 -9.864 1.00 22.80 282 ARG B O 1
ATOM 5718 N N . PHE B 1 287 ? 5.240 -16.437 -10.171 1.00 21.86 283 PHE B N 1
ATOM 5719 C CA . PHE B 1 287 ? 5.300 -15.150 -10.864 1.00 21.57 283 PHE B CA 1
ATOM 5720 C C . PHE B 1 287 ? 5.711 -14.012 -9.946 1.00 20.54 283 PHE B C 1
ATOM 5721 O O . PHE B 1 287 ? 6.187 -12.980 -10.437 1.00 20.52 283 PHE B O 1
ATOM 5729 N N . TRP B 1 288 ? 5.575 -14.168 -8.637 1.00 22.93 284 TRP B N 1
ATOM 5730 C CA . TRP B 1 288 ? 5.997 -13.140 -7.703 1.00 23.00 284 TRP B CA 1
ATOM 5731 C C . TRP B 1 288 ? 7.203 -13.649 -6.934 1.00 26.01 284 TRP B C 1
ATOM 5732 O O . TRP B 1 288 ? 7.182 -14.772 -6.418 1.00 25.69 284 TRP B O 1
ATOM 5743 N N . LYS B 1 289 ? 8.263 -12.845 -6.881 1.00 25.30 285 LYS B N 1
ATOM 5744 C CA . LYS B 1 289 ? 9.448 -13.336 -6.178 1.00 30.21 285 LYS B CA 1
ATOM 5745 C C . LYS B 1 289 ? 9.471 -12.907 -4.730 1.00 34.37 285 LYS B C 1
ATOM 5746 O O . LYS B 1 289 ? 10.097 -13.589 -3.907 1.00 32.41 285 LYS B O 1
ATOM 5752 N N . ASP B 1 290 ? 8.757 -11.843 -4.385 1.00 27.26 286 ASP B N 1
ATOM 5753 C CA . ASP B 1 290 ? 8.473 -11.525 -2.989 1.00 32.03 286 ASP B CA 1
ATOM 5754 C C . ASP B 1 290 ? 7.168 -10.753 -2.938 1.00 33.26 286 ASP B C 1
ATOM 5755 O O . ASP B 1 290 ? 6.417 -10.704 -3.919 1.00 33.67 286 ASP B O 1
ATOM 5760 N N . GLU B 1 291 ? 6.929 -10.091 -1.811 1.00 32.87 287 GLU B N 1
ATOM 5761 C CA . GLU B 1 291 ? 5.650 -9.416 -1.608 1.00 39.32 287 GLU B CA 1
ATOM 5762 C C . GLU B 1 291 ? 5.395 -8.329 -2.648 1.00 34.00 287 GLU B C 1
ATOM 5763 O O . GLU B 1 291 ? 4.253 -8.137 -3.072 1.00 36.41 287 GLU B O 1
ATOM 5769 N N . HIS B 1 292 ? 6.447 -7.643 -3.110 1.00 31.77 288 HIS B N 1
ATOM 5770 C CA . HIS B 1 292 ? 6.297 -6.425 -3.900 1.00 28.69 288 HIS B CA 1
ATOM 5771 C C . HIS B 1 292 ? 6.850 -6.500 -5.323 1.00 23.81 288 HIS B C 1
ATOM 5772 O O . HIS B 1 292 ? 6.664 -5.538 -6.092 1.00 29.95 288 HIS B O 1
ATOM 5779 N N . HIS B 1 293 ? 7.504 -7.600 -5.717 1.00 21.62 289 HIS B N 1
ATOM 5780 C CA . HIS B 1 293 ? 8.175 -7.656 -7.008 1.00 25.15 289 HIS B CA 1
ATOM 5781 C C . HIS B 1 293 ? 7.865 -8.955 -7.743 1.00 24.04 289 HIS B C 1
ATOM 5782 O O . HIS B 1 293 ? 7.914 -10.038 -7.153 1.00 26.49 289 HIS B O 1
ATOM 5789 N N . GLN B 1 294 ? 7.599 -8.839 -9.049 1.00 21.51 290 GLN B N 1
ATOM 5790 C CA . GLN B 1 294 ? 7.387 -9.997 -9.900 1.00 20.26 290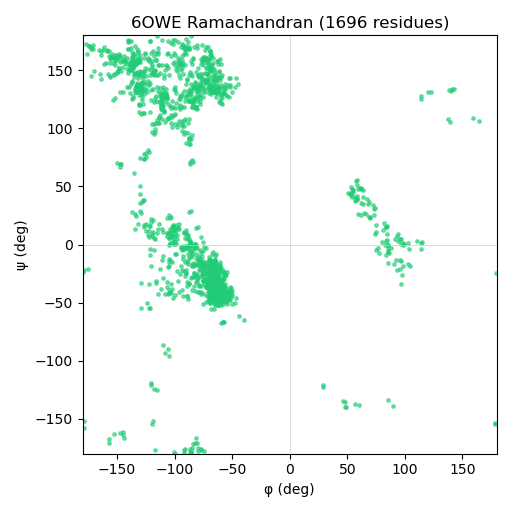 GLN B CA 1
ATOM 5791 C C . GLN B 1 294 ? 8.688 -10.455 -10.549 1.00 24.05 290 GLN B C 1
ATOM 5792 O O . GLN B 1 294 ? 9.703 -9.749 -10.545 1.00 26.87 290 GLN B O 1
ATOM 5798 N N . ASP B 1 295 ? 8.625 -11.641 -11.163 1.00 25.89 291 ASP B N 1
ATOM 5799 C CA . ASP B 1 295 ? 9.765 -12.301 -11.820 1.00 23.70 291 ASP B CA 1
ATOM 5800 C C . ASP B 1 295 ? 9.469 -12.472 -13.304 1.00 23.75 291 ASP B C 1
ATOM 5801 O O . ASP B 1 295 ? 8.838 -13.465 -13.713 1.00 22.31 291 ASP B O 1
ATOM 5806 N N . PRO B 1 296 ? 9.930 -11.525 -14.164 1.00 26.02 292 PRO B N 1
ATOM 5807 C CA . PRO B 1 296 ? 9.772 -11.658 -15.629 1.00 27.10 292 PRO B CA 1
ATOM 5808 C C . PRO B 1 296 ? 10.322 -12.952 -16.244 1.00 24.46 292 PRO B C 1
ATOM 5809 O O . PRO B 1 296 ? 9.897 -13.355 -17.324 1.00 22.84 292 PRO B O 1
ATOM 5813 N N . ARG B 1 297 ? 11.273 -13.620 -15.597 1.00 20.15 293 ARG B N 1
ATOM 5814 C CA . ARG B 1 297 ? 11.710 -14.903 -16.121 1.00 21.33 293 ARG B CA 1
ATOM 5815 C C . ARG B 1 297 ? 10.597 -15.943 -16.073 1.00 22.84 293 ARG B C 1
ATOM 5816 O O . ARG B 1 297 ? 10.563 -16.847 -16.921 1.00 22.94 293 ARG B O 1
ATOM 5824 N N . GLU B 1 298 ? 9.719 -15.857 -15.072 1.00 21.49 294 GLU B N 1
ATOM 5825 C CA . GLU B 1 298 ? 8.620 -16.803 -14.968 1.00 19.43 294 GLU B CA 1
ATOM 5826 C C . GLU B 1 298 ? 7.506 -16.432 -15.924 1.00 19.27 294 GLU B C 1
ATOM 5827 O O . GLU B 1 298 ? 6.870 -17.325 -16.482 1.00 22.14 294 GLU B O 1
ATOM 5833 N N . TRP B 1 299 ? 7.267 -15.126 -16.141 1.00 20.54 295 TRP B N 1
ATOM 5834 C CA . TRP B 1 299 ? 6.367 -14.755 -17.227 1.00 21.99 295 TRP B CA 1
ATOM 5835 C C . TRP B 1 299 ? 6.833 -15.404 -18.523 1.00 22.25 295 TRP B C 1
ATOM 5836 O O . TRP B 1 299 ? 6.034 -15.974 -19.279 1.00 20.36 295 TRP B O 1
ATOM 5847 N N A LYS B 1 300 ? 8.139 -15.326 -18.798 0.38 22.81 296 LYS B N 1
ATOM 5848 N N B LYS B 1 300 ? 8.138 -15.321 -18.791 0.62 22.98 296 LYS B N 1
ATOM 5849 C CA A LYS B 1 300 ? 8.667 -15.871 -20.045 0.38 21.74 296 LYS B CA 1
ATOM 5850 C CA B LYS B 1 300 ? 8.686 -15.868 -20.027 0.62 21.84 296 LYS B CA 1
ATOM 5851 C C A LYS B 1 300 ? 8.571 -17.390 -20.083 0.38 20.54 296 LYS B C 1
ATOM 5852 C C B LYS B 1 300 ? 8.538 -17.384 -20.074 0.62 19.83 296 LYS B C 1
ATOM 5853 O O A LYS B 1 300 ? 8.352 -17.966 -21.154 0.38 22.35 296 LYS B O 1
ATOM 5854 O O B LYS B 1 300 ? 8.251 -17.951 -21.133 0.62 22.87 296 LYS B O 1
ATOM 5865 N N . ARG B 1 301 ? 8.719 -18.054 -18.938 1.00 21.21 297 ARG B N 1
ATOM 5866 C CA . ARG B 1 301 ? 8.602 -19.510 -18.919 1.00 21.76 297 ARG B CA 1
ATOM 5867 C C . ARG B 1 301 ? 7.178 -19.944 -19.265 1.00 23.08 297 ARG B C 1
ATOM 5868 O O . ARG B 1 301 ? 6.979 -20.857 -20.086 1.00 23.98 297 ARG B O 1
ATOM 5876 N N . LEU B 1 302 ? 6.171 -19.240 -18.726 1.00 20.30 298 LEU B N 1
ATOM 5877 C CA . LEU B 1 302 ? 4.797 -19.521 -19.135 1.00 18.73 298 LEU B CA 1
ATOM 5878 C C . LEU B 1 302 ? 4.622 -19.272 -20.627 1.00 19.88 298 LEU B C 1
ATOM 5879 O O . LEU B 1 302 ? 4.032 -20.092 -21.340 1.00 18.93 298 LEU B O 1
ATOM 5884 N N . GLY B 1 303 ? 5.150 -18.149 -21.127 1.00 19.93 299 GLY B N 1
ATOM 5885 C CA . GLY B 1 303 ? 4.997 -17.842 -22.551 1.00 18.95 299 GLY B CA 1
ATOM 5886 C C . GLY B 1 303 ? 5.620 -18.897 -23.447 1.00 20.73 299 GLY B C 1
ATOM 5887 O O . GLY B 1 303 ? 5.081 -19.221 -24.510 1.00 21.49 299 GLY B O 1
ATOM 5888 N N . GLY B 1 304 ? 6.770 -19.440 -23.032 1.00 21.57 300 GLY B N 1
ATOM 5889 C CA . GLY B 1 304 ? 7.418 -20.490 -23.811 1.00 21.83 300 GLY B CA 1
ATOM 5890 C C . GLY B 1 304 ? 6.634 -21.789 -23.819 1.00 22.13 300 GLY B C 1
ATOM 5891 O O . GLY B 1 304 ? 6.547 -22.467 -24.850 1.00 22.50 300 GLY B O 1
ATOM 5892 N N . LYS B 1 305 ? 6.034 -22.145 -22.674 1.00 21.32 301 LYS B N 1
ATOM 5893 C CA . LYS B 1 305 ? 5.190 -23.327 -22.601 1.00 18.69 301 LYS B CA 1
ATOM 5894 C C . LYS B 1 305 ? 3.970 -23.187 -23.503 1.00 22.11 301 LYS B C 1
ATOM 5895 O O . LYS B 1 305 ? 3.601 -24.133 -24.206 1.00 23.13 301 LYS B O 1
ATOM 5901 N N . ILE B 1 306 ? 3.319 -22.013 -23.490 1.00 21.14 302 ILE B N 1
ATOM 5902 C CA . ILE B 1 306 ? 2.199 -21.812 -24.408 1.00 21.07 302 ILE B CA 1
ATOM 5903 C C . ILE B 1 306 ? 2.634 -22.039 -25.849 1.00 24.17 302 ILE B C 1
ATOM 5904 O O . ILE B 1 306 ? 1.914 -22.666 -26.644 1.00 22.86 302 ILE B O 1
ATOM 5909 N N . ARG B 1 307 ? 3.801 -21.511 -26.221 1.00 20.44 303 ARG B N 1
ATOM 5910 C CA . ARG B 1 307 ? 4.251 -21.615 -27.615 1.00 24.26 303 ARG B CA 1
ATOM 5911 C C . ARG B 1 307 ? 4.549 -23.061 -28.027 1.00 24.12 303 ARG B C 1
ATOM 5912 O O . ARG B 1 307 ? 4.460 -23.396 -29.213 1.00 26.11 303 ARG B O 1
ATOM 5920 N N . GLU B 1 308 ? 4.883 -23.926 -27.079 1.00 24.17 304 GLU B N 1
ATOM 5921 C CA . GLU B 1 308 ? 5.048 -25.339 -27.394 1.00 27.51 304 GLU B CA 1
ATOM 5922 C C . GLU B 1 308 ? 3.752 -25.942 -27.896 1.00 30.56 304 GLU B C 1
ATOM 5923 O O . GLU B 1 308 ? 3.779 -26.834 -28.751 1.00 30.66 304 GLU B O 1
ATOM 5929 N N . PHE B 1 309 ? 2.608 -25.457 -27.404 1.00 23.26 305 PHE B N 1
ATOM 5930 C CA . PHE B 1 309 ? 1.331 -26.023 -27.805 1.00 22.11 305 PHE B CA 1
ATOM 5931 C C . PHE B 1 309 ? 0.796 -25.418 -29.090 1.00 24.95 305 PHE B C 1
ATOM 5932 O O . PHE B 1 309 ? 0.034 -26.076 -29.798 1.00 29.96 305 PHE B O 1
ATOM 5940 N N . THR B 1 310 ? 1.135 -24.169 -29.388 1.00 23.96 306 THR B N 1
ATOM 5941 C CA . THR B 1 310 ? 0.529 -23.470 -30.511 1.00 26.31 306 THR B CA 1
ATOM 5942 C C . THR B 1 310 ? 1.408 -23.497 -31.749 1.00 29.06 306 THR B C 1
ATOM 5943 O O . THR B 1 310 ? 1.035 -22.906 -32.762 1.00 32.28 306 THR B O 1
ATOM 5947 N N . GLY B 1 311 ? 2.575 -24.131 -31.691 1.00 31.02 307 GLY B N 1
ATOM 5948 C CA . GLY B 1 311 ? 3.464 -24.026 -32.831 1.00 31.46 307 GLY B CA 1
ATOM 5949 C C . GLY B 1 311 ? 4.130 -22.674 -32.942 1.00 32.88 307 GLY B C 1
ATOM 5950 O O . GLY B 1 311 ? 4.399 -22.200 -34.051 1.00 35.13 307 GLY B O 1
ATOM 5951 N N . GLY B 1 312 ? 4.389 -22.025 -31.825 1.00 24.85 308 GLY B N 1
ATOM 5952 C CA . GLY B 1 312 ? 5.074 -20.752 -31.837 1.00 24.06 308 GLY B CA 1
ATOM 5953 C C . GLY B 1 312 ? 4.210 -19.511 -31.793 1.00 26.38 308 GLY B C 1
ATOM 5954 O O . GLY B 1 312 ? 4.763 -18.406 -31.834 1.00 28.76 308 GLY B O 1
ATOM 5955 N N . GLU B 1 313 ? 2.885 -19.647 -31.656 1.00 22.73 309 GLU B N 1
ATOM 5956 C CA . GLU B 1 313 ? 1.995 -18.496 -31.660 1.00 18.05 309 GLU B CA 1
ATOM 5957 C C . GLU B 1 313 ? 1.674 -18.045 -30.221 1.00 21.31 309 GLU B C 1
ATOM 5958 O O . GLU B 1 313 ? 1.574 -18.872 -29.302 1.00 24.28 309 GLU B O 1
ATOM 5964 N N . ASP B 1 314 ? 1.506 -16.729 -30.035 1.00 20.51 310 ASP B N 1
ATOM 5965 C CA . ASP B 1 314 ? 1.060 -16.174 -28.747 1.00 22.46 310 ASP B CA 1
ATOM 5966 C C . ASP B 1 314 ? -0.459 -16.008 -28.755 1.00 21.62 310 ASP B C 1
ATOM 5967 O O . ASP B 1 314 ? -1.068 -15.859 -29.815 1.00 24.42 310 ASP B O 1
ATOM 5972 N N . VAL B 1 315 ? -1.084 -16.026 -27.566 1.00 16.85 311 VAL B N 1
ATOM 5973 C CA . VAL B 1 315 ? -2.549 -16.085 -27.525 1.00 16.28 311 VAL B CA 1
ATOM 5974 C C . VAL B 1 315 ? -3.175 -14.748 -27.895 1.00 16.05 311 VAL B C 1
ATOM 5975 O O . VAL B 1 315 ? -2.686 -13.675 -27.521 1.00 20.03 311 VAL B O 1
ATOM 5979 N N . ASP B 1 316 ? -4.287 -14.828 -28.644 1.00 15.90 312 ASP B N 1
ATOM 5980 C CA . ASP B 1 316 ? -5.052 -13.650 -29.003 1.00 17.56 312 ASP B CA 1
ATOM 5981 C C . ASP B 1 316 ? -5.811 -13.082 -27.811 1.00 16.96 312 ASP B C 1
ATOM 5982 O O . ASP B 1 316 ? -6.029 -11.866 -27.748 1.00 16.21 312 ASP B O 1
ATOM 5987 N N . ILE B 1 317 ? -6.237 -13.946 -26.893 1.00 15.67 313 ILE B N 1
ATOM 5988 C CA . ILE B 1 317 ? -7.076 -13.552 -25.765 1.00 15.60 313 ILE B CA 1
ATOM 5989 C C . ILE B 1 317 ? -6.547 -14.252 -24.527 1.00 15.77 313 ILE B C 1
ATOM 5990 O O . ILE B 1 317 ? -6.268 -15.448 -24.582 1.00 15.91 313 ILE B O 1
ATOM 5995 N N . VAL B 1 318 ? -6.518 -13.552 -23.399 1.00 15.77 314 VAL B N 1
ATOM 5996 C CA . VAL B 1 318 ? -6.398 -14.199 -22.086 1.00 15.92 314 VAL B CA 1
ATOM 5997 C C . VAL B 1 318 ? -7.702 -14.000 -21.325 1.00 15.81 314 VAL B C 1
ATOM 5998 O O . VAL B 1 318 ? -8.186 -12.869 -21.192 1.00 16.75 314 VAL B O 1
ATOM 6002 N N . PHE B 1 319 ? -8.261 -15.107 -20.822 1.00 16.65 315 PHE B N 1
ATOM 6003 C CA . PHE B 1 319 ? -9.469 -15.130 -20.002 1.00 16.25 315 PHE B CA 1
ATOM 6004 C C . PHE B 1 319 ? -8.995 -15.093 -18.545 1.00 15.99 315 PHE B C 1
ATOM 6005 O O . PHE B 1 319 ? -8.589 -16.121 -17.988 1.00 17.25 315 PHE B O 1
ATOM 6013 N N . GLU B 1 320 ? -9.000 -13.887 -17.949 1.00 15.92 316 GLU B N 1
ATOM 6014 C CA . GLU B 1 320 ? -8.467 -13.642 -16.618 1.00 16.06 316 GLU B CA 1
ATOM 6015 C C . GLU B 1 320 ? -9.566 -13.682 -15.570 1.00 17.11 316 GLU B C 1
ATOM 6016 O O . GLU B 1 320 ? -10.731 -13.372 -15.841 1.00 18.02 316 GLU B O 1
ATOM 6022 N N . HIS B 1 321 ? -9.150 -13.992 -14.349 1.00 16.24 317 HIS B N 1
ATOM 6023 C CA . HIS B 1 321 ? -9.984 -13.871 -13.157 1.00 16.27 317 HIS B CA 1
ATOM 6024 C C . HIS B 1 321 ? -9.148 -14.190 -11.907 1.00 16.52 317 HIS B C 1
ATOM 6025 O O . HIS B 1 321 ? -9.528 -13.748 -10.819 1.00 16.56 317 HIS B O 1
ATOM 6032 N N . PRO B 1 322 ? -8.003 -14.914 -11.986 1.00 16.70 318 PRO B N 1
ATOM 6033 C CA . PRO B 1 322 ? -7.219 -15.100 -10.750 1.00 17.46 318 PRO B CA 1
ATOM 6034 C C . PRO B 1 322 ? -6.666 -13.817 -10.162 1.00 16.97 318 PRO B C 1
ATOM 6035 O O . PRO B 1 322 ? -6.417 -13.767 -8.950 1.00 19.13 318 PRO B O 1
ATOM 6039 N N . GLY B 1 323 ? -6.384 -12.810 -10.983 1.00 17.65 319 GLY B N 1
ATOM 6040 C CA . GLY B 1 323 ? -6.027 -11.519 -10.428 1.00 16.81 319 GLY B CA 1
ATOM 6041 C C . GLY B 1 323 ? -4.532 -11.357 -10.185 1.00 17.07 319 GLY B C 1
ATOM 6042 O O . GLY B 1 323 ? -3.717 -11.758 -11.021 1.00 19.61 319 GLY B O 1
ATOM 6043 N N . ARG B 1 324 ? -4.181 -10.749 -9.047 1.00 17.17 320 ARG B N 1
ATOM 6044 C CA . ARG B 1 324 ? -2.816 -10.280 -8.789 1.00 17.37 320 ARG B CA 1
ATOM 6045 C C . ARG B 1 324 ? -1.745 -11.323 -9.148 1.00 17.56 320 ARG B C 1
ATOM 6046 O O . ARG B 1 324 ? -0.721 -10.992 -9.776 1.00 17.62 320 ARG B O 1
ATOM 6054 N N . GLU B 1 325 ? -1.948 -12.588 -8.737 1.00 20.27 321 GLU B N 1
ATOM 6055 C CA . GLU B 1 325 ? -0.880 -13.573 -8.888 1.00 17.94 321 GLU B CA 1
ATOM 6056 C C . GLU B 1 325 ? -0.486 -13.762 -10.347 1.00 17.83 321 GLU B C 1
ATOM 6057 O O . GLU B 1 325 ? 0.716 -13.881 -10.673 1.00 19.12 321 GLU B O 1
ATOM 6063 N N . THR B 1 326 ? -1.479 -13.791 -11.247 1.00 17.55 322 THR B N 1
ATOM 6064 C CA . THR B 1 326 ? -1.275 -14.165 -12.646 1.00 17.45 322 THR B CA 1
ATOM 6065 C C . THR B 1 326 ? -1.269 -12.995 -13.625 1.00 17.22 322 THR B C 1
ATOM 6066 O O . THR B 1 326 ? -0.858 -13.185 -14.794 1.00 17.93 322 THR B O 1
ATOM 6070 N N . PHE B 1 327 ? -1.717 -11.804 -13.191 1.00 17.10 323 PHE B N 1
ATOM 6071 C CA . PHE B 1 327 ? -2.094 -10.760 -14.145 1.00 19.06 323 PHE B CA 1
ATOM 6072 C C . PHE B 1 327 ? -0.886 -10.194 -14.870 1.00 17.50 323 PHE B C 1
ATOM 6073 O O . PHE B 1 327 ? -0.976 -9.900 -16.073 1.00 16.75 323 PHE B O 1
ATOM 6081 N N . GLY B 1 328 ? 0.247 -9.993 -14.168 1.00 17.15 324 GLY B N 1
ATOM 6082 C CA . GLY B 1 328 ? 1.437 -9.553 -14.889 1.00 19.19 324 GLY B CA 1
ATOM 6083 C C . GLY B 1 328 ? 1.822 -10.503 -16.019 1.00 19.80 324 GLY B C 1
ATOM 6084 O O . GLY B 1 328 ? 2.197 -10.070 -17.133 1.00 17.17 324 GLY B O 1
ATOM 6085 N N . ALA B 1 329 ? 1.754 -11.809 -15.751 1.00 17.38 325 ALA B N 1
ATOM 6086 C CA . ALA B 1 329 ? 2.075 -12.808 -16.774 1.00 18.02 325 ALA B CA 1
ATOM 6087 C C . ALA B 1 329 ? 1.063 -12.768 -17.914 1.00 17.13 325 ALA B C 1
ATOM 6088 O O . ALA B 1 329 ? 1.443 -12.876 -19.086 1.00 17.09 325 ALA B O 1
ATOM 6090 N N . SER B 1 330 ? -0.228 -12.657 -17.578 1.00 16.94 326 SER B N 1
ATOM 6091 C CA . SER B 1 330 ? -1.263 -12.586 -18.609 1.00 16.69 326 SER B CA 1
ATOM 6092 C C . SER B 1 330 ? -1.001 -11.442 -19.589 1.00 18.85 326 SER B C 1
ATOM 6093 O O . SER B 1 330 ? -1.121 -11.618 -20.809 1.00 18.04 326 SER B O 1
ATOM 6096 N N . VAL B 1 331 ? -0.655 -10.260 -19.081 1.00 16.55 327 VAL B N 1
ATOM 6097 C CA . VAL B 1 331 ? -0.384 -9.138 -19.989 1.00 16.43 327 VAL B CA 1
ATOM 6098 C C . VAL B 1 331 ? 0.845 -9.421 -20.846 1.00 17.66 327 VAL B C 1
ATOM 6099 O O . VAL B 1 331 ? 0.846 -9.171 -22.062 1.00 17.31 327 VAL B O 1
ATOM 6103 N N . TYR B 1 332 ? 1.902 -9.972 -20.233 1.00 16.83 328 TYR B N 1
ATOM 6104 C CA . TYR B 1 332 ? 3.132 -10.277 -20.970 1.00 17.00 328 TYR B CA 1
ATOM 6105 C C . TYR B 1 332 ? 2.906 -11.280 -22.102 1.00 19.14 328 TYR B C 1
ATOM 6106 O O . TYR B 1 332 ? 3.394 -11.073 -23.236 1.00 18.24 328 TYR B O 1
ATOM 6115 N N . VAL B 1 333 ? 2.157 -12.365 -21.853 1.00 16.94 329 VAL B N 1
ATOM 6116 C CA . VAL B 1 333 ? 2.154 -13.423 -22.874 1.00 16.96 329 VAL B CA 1
ATOM 6117 C C . VAL B 1 333 ? 1.205 -13.135 -24.030 1.00 20.84 329 VAL B C 1
ATOM 6118 O O . VAL B 1 333 ? 1.253 -13.835 -25.042 1.00 19.71 329 VAL B O 1
ATOM 6122 N N . THR B 1 334 ? 0.345 -12.138 -23.909 1.00 17.54 330 THR B N 1
ATOM 6123 C CA . THR B 1 334 ? -0.638 -11.875 -24.955 1.00 18.79 330 THR B CA 1
ATOM 6124 C C . THR B 1 334 ? 0.048 -11.437 -26.252 1.00 20.42 330 THR B C 1
ATOM 6125 O O . THR B 1 334 ? 1.037 -10.708 -26.227 1.00 20.16 330 THR B O 1
ATOM 6129 N N . ARG B 1 335 ? -0.494 -11.868 -27.399 1.00 19.10 331 ARG B N 1
ATOM 6130 C CA . ARG B 1 335 ? 0.000 -11.460 -28.722 1.00 16.15 331 ARG B CA 1
ATOM 6131 C C . ARG B 1 335 ? -0.087 -9.922 -28.911 1.00 18.35 331 ARG B C 1
ATOM 6132 O O . ARG B 1 335 ? -0.929 -9.238 -28.309 1.00 16.93 331 ARG B O 1
ATOM 6140 N N . LYS B 1 336 ? 0.760 -9.374 -29.806 1.00 19.51 332 LYS B N 1
ATOM 6141 C CA . LYS B 1 336 ? 0.622 -7.967 -30.200 1.00 16.74 332 LYS B CA 1
ATOM 6142 C C . LYS B 1 336 ? -0.793 -7.707 -30.716 1.00 18.78 332 LYS B C 1
ATOM 6143 O O . LYS B 1 336 ? -1.290 -8.450 -31.560 1.00 20.19 332 LYS B O 1
ATOM 6149 N N . GLY B 1 337 ? -1.467 -6.663 -30.171 1.00 16.96 333 GLY B N 1
ATOM 6150 C CA . GLY B 1 337 ? -2.825 -6.358 -30.583 1.00 18.88 333 GLY B CA 1
ATOM 6151 C C . GLY B 1 337 ? -3.899 -7.149 -29.847 1.00 18.58 333 GLY B C 1
ATOM 6152 O O . GLY B 1 337 ? -5.091 -6.921 -30.083 1.00 20.06 333 GLY B O 1
ATOM 6153 N N . GLY B 1 338 ? -3.517 -8.029 -28.926 1.00 16.15 334 GLY B N 1
ATOM 6154 C CA . GLY B 1 338 ? -4.460 -8.951 -28.309 1.00 17.48 334 GLY B CA 1
ATOM 6155 C C . GLY B 1 338 ? -5.152 -8.329 -27.109 1.00 19.22 334 GLY B C 1
ATOM 6156 O O . GLY B 1 338 ? -4.915 -7.178 -26.763 1.00 15.33 334 GLY B O 1
ATOM 6157 N N . THR B 1 339 ? -5.973 -9.143 -26.425 1.00 15.34 335 THR B N 1
ATOM 6158 C CA . THR B 1 339 ? -6.860 -8.644 -25.376 1.00 15.26 335 THR B CA 1
ATOM 6159 C C . THR B 1 339 ? -6.774 -9.505 -24.117 1.00 15.38 335 THR B C 1
ATOM 6160 O O . THR B 1 339 ? -6.776 -10.732 -24.210 1.00 18.68 335 THR B O 1
ATOM 6164 N N . ILE B 1 340 ? -6.716 -8.863 -22.950 1.00 15.41 336 ILE B N 1
ATOM 6165 C CA . ILE B 1 340 ? -6.808 -9.548 -21.657 1.00 15.52 336 ILE B CA 1
ATOM 6166 C C . ILE B 1 340 ? -8.166 -9.142 -21.114 1.00 15.78 336 ILE B C 1
ATOM 6167 O O . ILE B 1 340 ? -8.387 -7.943 -20.892 1.00 18.23 336 ILE B O 1
ATOM 6172 N N . VAL B 1 341 ? -9.099 -10.088 -20.952 1.00 15.38 337 VAL B N 1
ATOM 6173 C CA . VAL B 1 341 ? -10.436 -9.732 -20.462 1.00 16.28 337 VAL B CA 1
ATOM 6174 C C . VAL B 1 341 ? -10.563 -10.255 -19.033 1.00 15.39 337 VAL B C 1
ATOM 6175 O O . VAL B 1 341 ? -10.238 -11.414 -18.756 1.00 17.64 337 VAL B O 1
ATOM 6179 N N . THR B 1 342 ? -10.965 -9.378 -18.113 1.00 15.36 338 THR B N 1
ATOM 6180 C CA . THR B 1 342 ? -10.952 -9.702 -16.681 1.00 15.50 338 THR B CA 1
ATOM 6181 C C . THR B 1 342 ? -12.306 -9.401 -16.055 1.00 17.76 338 THR B C 1
ATOM 6182 O O . THR B 1 342 ? -12.888 -8.332 -16.297 1.00 17.63 338 THR B O 1
ATOM 6186 N N . CYS B 1 343 ? -12.811 -10.362 -15.249 1.00 15.52 339 CYS B N 1
ATOM 6187 C CA . CYS B 1 343 ? -14.065 -10.151 -14.533 1.00 16.60 339 CYS B CA 1
ATOM 6188 C C . CYS B 1 343 ? -13.890 -10.406 -13.038 1.00 17.98 339 CYS B C 1
ATOM 6189 O O . CYS B 1 343 ? -14.900 -10.518 -12.323 1.00 16.40 339 CYS B O 1
ATOM 6192 N N . ALA B 1 344 ? -12.646 -10.476 -12.529 1.00 15.80 340 ALA B N 1
ATOM 6193 C CA . ALA B 1 344 ? -12.427 -10.854 -11.122 1.00 16.80 340 ALA B CA 1
ATOM 6194 C C . ALA B 1 344 ? -10.959 -10.740 -10.746 1.00 16.99 340 ALA B C 1
ATOM 6195 O O . ALA B 1 344 ? -10.088 -10.564 -11.606 1.00 18.46 340 ALA B O 1
ATOM 6197 N N . SER B 1 345 ? -10.691 -10.884 -9.421 1.00 17.04 341 SER B N 1
ATOM 6198 C CA . SER B 1 345 ? -9.333 -10.891 -8.872 1.00 16.57 341 SER B CA 1
ATOM 6199 C C . SER B 1 345 ? -9.299 -11.819 -7.645 1.00 16.81 341 SER B C 1
ATOM 6200 O O . SER B 1 345 ? -9.120 -11.379 -6.506 1.00 18.71 341 SER B O 1
ATOM 6203 N N . THR B 1 346 ? -9.432 -13.131 -7.860 1.00 17.61 342 THR B N 1
ATOM 6204 C CA . THR B 1 346 ? -9.552 -14.050 -6.717 1.00 17.11 342 THR B CA 1
ATOM 6205 C C . THR B 1 346 ? -8.357 -13.934 -5.766 1.00 17.77 342 THR B C 1
ATOM 6206 O O . THR B 1 346 ? -8.526 -13.936 -4.535 1.00 18.74 342 THR B O 1
ATOM 6210 N N . SER B 1 347 ? -7.140 -13.828 -6.314 1.00 17.43 343 SER B N 1
ATOM 6211 C CA . SER B 1 347 ? -5.916 -13.826 -5.514 1.00 17.71 343 SER B CA 1
ATOM 6212 C C . SER B 1 347 ? -5.507 -12.443 -5.006 1.00 19.48 343 SER B C 1
ATOM 6213 O O . SER B 1 347 ? -4.442 -12.324 -4.366 1.00 20.00 343 SER B O 1
ATOM 6216 N N . GLY B 1 348 ? -6.300 -11.404 -5.270 1.00 18.91 344 GLY B N 1
ATOM 6217 C CA . GLY B 1 348 ? -5.945 -10.048 -4.853 1.00 18.53 344 GLY B CA 1
ATOM 6218 C C . GLY B 1 348 ? -6.255 -9.036 -5.934 1.00 17.43 344 GLY B C 1
ATOM 6219 O O . GLY B 1 348 ? -5.943 -9.270 -7.108 1.00 18.93 344 GLY B O 1
ATOM 6220 N N . TYR B 1 349 ? -6.893 -7.938 -5.573 1.00 17.09 345 TYR B N 1
ATOM 6221 C CA . TYR B 1 349 ? -7.354 -6.996 -6.597 1.00 16.83 345 TYR B CA 1
ATOM 6222 C C . TYR B 1 349 ? -6.356 -5.878 -6.883 1.00 19.92 345 TYR B C 1
ATOM 6223 O O . TYR B 1 349 ? -6.590 -5.099 -7.805 1.00 17.41 345 TYR B O 1
ATOM 6232 N N . MET B 1 350 ? -5.233 -5.780 -6.156 1.00 19.20 346 MET B N 1
ATOM 6233 C CA . MET B 1 350 ? -4.227 -4.752 -6.504 1.00 19.64 346 MET B CA 1
ATOM 6234 C C . MET B 1 350 ? -3.312 -5.339 -7.573 1.00 23.20 346 MET B C 1
ATOM 6235 O O . MET B 1 350 ? -2.322 -6.001 -7.287 1.00 22.22 346 MET B O 1
ATOM 6240 N N . HIS B 1 351 ? -3.680 -5.126 -8.824 1.00 16.91 347 HIS B N 1
ATOM 6241 C CA . HIS B 1 351 ? -2.946 -5.684 -9.946 1.00 16.90 347 HIS B CA 1
ATOM 6242 C C . HIS B 1 351 ? -1.690 -4.869 -10.195 1.00 18.29 347 HIS B C 1
ATOM 6243 O O . HIS B 1 351 ? -1.704 -3.636 -10.071 1.00 18.70 347 HIS B O 1
ATOM 6250 N N . GLN B 1 352 ? -0.641 -5.553 -10.642 1.00 17.16 348 GLN B N 1
ATOM 6251 C CA . GLN B 1 352 ? 0.601 -4.922 -11.097 1.00 17.86 348 GLN B CA 1
ATOM 6252 C C . GLN B 1 352 ? 0.973 -5.512 -12.453 1.00 19.94 348 GLN B C 1
ATOM 6253 O O . GLN B 1 352 ? 0.952 -6.739 -12.619 1.00 17.68 348 GLN B O 1
ATOM 6259 N N . TYR B 1 353 ? 1.341 -4.658 -13.410 1.00 17.11 349 TYR B N 1
ATOM 6260 C CA . TYR B 1 353 ? 1.794 -5.154 -14.717 1.00 17.06 349 TYR B CA 1
ATOM 6261 C C . TYR B 1 353 ? 2.770 -4.145 -15.331 1.00 18.56 349 TYR B C 1
ATOM 6262 O O . TYR B 1 353 ? 2.814 -2.974 -14.933 1.00 20.22 349 TYR B O 1
ATOM 6271 N N . ASP B 1 354 ? 3.519 -4.613 -16.331 1.00 18.93 350 ASP B N 1
ATOM 6272 C CA . ASP B 1 354 ? 4.538 -3.814 -17.021 1.00 18.13 350 ASP B CA 1
ATOM 6273 C C . ASP B 1 354 ? 3.883 -3.138 -18.237 1.00 16.99 350 ASP B C 1
ATOM 6274 O O . ASP B 1 354 ? 3.562 -3.792 -19.251 1.00 16.87 350 ASP B O 1
ATOM 6279 N N . ASN B 1 355 ? 3.650 -1.819 -18.125 1.00 16.92 351 ASN B N 1
ATOM 6280 C CA . ASN B 1 355 ? 2.882 -1.124 -19.170 1.00 17.07 351 ASN B CA 1
ATOM 6281 C C . ASN B 1 355 ? 3.624 -1.062 -20.499 1.00 17.36 351 ASN B C 1
ATOM 6282 O O . ASN B 1 355 ? 2.982 -0.836 -21.529 1.00 16.50 351 ASN B O 1
ATOM 6287 N N . ARG B 1 356 ? 4.947 -1.277 -20.513 1.00 17.46 352 ARG B N 1
ATOM 6288 C CA . ARG B 1 356 ? 5.637 -1.309 -21.812 1.00 18.75 352 ARG B CA 1
ATOM 6289 C C . ARG B 1 356 ? 5.065 -2.401 -22.708 1.00 19.89 352 ARG B C 1
ATOM 6290 O O . ARG B 1 356 ? 4.911 -2.206 -23.921 1.00 19.81 352 ARG B O 1
ATOM 6298 N N . TYR B 1 357 ? 4.744 -3.562 -22.135 1.00 17.16 353 TYR B N 1
ATOM 6299 C CA . TYR B 1 357 ? 4.139 -4.600 -22.969 1.00 19.18 353 TYR B CA 1
ATOM 6300 C C . TYR B 1 357 ? 2.755 -4.202 -23.456 1.00 23.12 353 TYR B C 1
ATOM 6301 O O . TYR B 1 357 ? 2.371 -4.556 -24.583 1.00 26.19 353 TYR B O 1
ATOM 6310 N N . LEU B 1 358 ? 2.012 -3.425 -22.674 1.00 16.65 354 LEU B N 1
ATOM 6311 C CA . LEU B 1 358 ? 0.681 -3.061 -23.107 1.00 17.58 354 LEU B CA 1
ATOM 6312 C C . LEU B 1 358 ? 0.717 -1.990 -24.199 1.00 21.50 354 LEU B C 1
ATOM 6313 O O . LEU B 1 358 ? 0.097 -2.164 -25.249 1.00 22.32 354 LEU B O 1
ATOM 6318 N N . TRP B 1 359 ? 1.439 -0.898 -23.979 1.00 19.05 355 TRP B N 1
ATOM 6319 C CA . TRP B 1 359 ? 1.417 0.196 -24.981 1.00 20.84 355 TRP B CA 1
ATOM 6320 C C . TRP B 1 359 ? 2.272 -0.107 -26.216 1.00 20.37 355 TRP B C 1
ATOM 6321 O O . TRP B 1 359 ? 1.801 0.132 -27.308 1.00 21.48 355 TRP B O 1
ATOM 6332 N N . MET B 1 360 ? 3.453 -0.686 -26.045 1.00 17.18 356 MET B N 1
ATOM 6333 C CA . MET B 1 360 ? 4.324 -0.934 -27.216 1.00 17.02 356 MET B CA 1
ATOM 6334 C C . MET B 1 360 ? 3.766 -2.020 -28.136 1.00 20.02 356 MET B C 1
ATOM 6335 O O . MET B 1 360 ? 4.111 -2.022 -29.283 1.00 21.22 356 MET B O 1
ATOM 6340 N N . SER B 1 361 ? 2.970 -2.917 -27.579 1.00 21.37 357 SER B N 1
ATOM 6341 C CA . SER B 1 361 ? 2.384 -4.036 -28.348 1.00 22.32 357 SER B CA 1
ATOM 6342 C C . SER B 1 361 ? 0.888 -3.809 -28.601 1.00 22.71 357 SER B C 1
ATOM 6343 O O . SER B 1 361 ? 0.255 -4.722 -29.018 1.00 18.45 357 SER B O 1
ATOM 6346 N N . LEU B 1 362 ? 0.393 -2.610 -28.302 1.00 17.88 358 LEU B N 1
ATOM 6347 C CA . LEU B 1 362 ? -1.008 -2.223 -28.605 1.00 19.55 358 LEU B CA 1
ATOM 6348 C C . LEU B 1 362 ? -2.009 -3.236 -28.034 1.00 20.76 358 LEU B C 1
ATOM 6349 O O . LEU B 1 362 ? -2.926 -3.602 -28.745 1.00 20.91 358 LEU B O 1
ATOM 6354 N N . LYS B 1 363 ? -1.814 -3.665 -26.801 1.00 15.55 359 LYS B N 1
ATOM 6355 C CA . LYS B 1 363 ? -2.750 -4.619 -26.180 1.00 15.49 359 LYS B CA 1
ATOM 6356 C C . LYS B 1 363 ? -3.847 -3.853 -25.436 1.00 20.54 359 LYS B C 1
ATOM 6357 O O . LYS B 1 363 ? -3.732 -2.679 -25.277 1.00 17.66 359 LYS B O 1
ATOM 6363 N N . ARG B 1 364 ? -4.895 -4.551 -25.030 1.00 15.86 360 ARG B N 1
ATOM 6364 C CA . ARG B 1 364 ? -5.894 -3.854 -24.225 1.00 15.18 360 ARG B CA 1
ATOM 6365 C C . ARG B 1 364 ? -6.355 -4.759 -23.089 1.00 15.87 360 ARG B C 1
ATOM 6366 O O . ARG B 1 364 ? -6.301 -5.987 -23.203 1.00 16.35 360 ARG B O 1
ATOM 6374 N N . ILE B 1 365 ? -6.739 -4.142 -21.971 1.00 15.22 361 ILE B N 1
ATOM 6375 C CA . ILE B 1 365 ? -7.306 -4.861 -20.822 1.00 16.39 361 ILE B CA 1
ATOM 6376 C C . ILE B 1 365 ? -8.767 -4.460 -20.753 1.00 15.33 361 ILE B C 1
ATOM 6377 O O . ILE B 1 365 ? -9.075 -3.275 -20.570 1.00 16.57 361 ILE B O 1
ATOM 6382 N N . VAL B 1 366 ? -9.682 -5.416 -20.884 1.00 15.66 362 VAL B N 1
ATOM 6383 C CA . VAL B 1 366 ? -11.109 -5.091 -20.958 1.00 14.92 362 VAL B CA 1
ATOM 6384 C C . VAL B 1 366 ? -11.738 -5.614 -19.684 1.00 16.32 362 VAL B C 1
ATOM 6385 O O . VAL B 1 366 ? -11.692 -6.824 -19.450 1.00 15.75 362 VAL B O 1
ATOM 6389 N N . GLY B 1 367 ? -12.324 -4.722 -18.879 1.00 14.94 363 GLY B N 1
ATOM 6390 C CA . GLY B 1 367 ? -13.114 -5.153 -17.688 1.00 15.47 363 GLY B CA 1
ATOM 6391 C C . GLY B 1 367 ? -14.513 -5.634 -18.097 1.00 17.96 363 GLY B C 1
ATOM 6392 O O . GLY B 1 367 ? -15.201 -4.991 -18.901 1.00 20.19 363 GLY B O 1
ATOM 6393 N N . SER B 1 368 ? -14.928 -6.771 -17.546 1.00 16.87 364 SER B N 1
ATOM 6394 C CA . SER B 1 368 ? -16.234 -7.327 -17.873 1.00 16.78 364 SER B CA 1
ATOM 6395 C C . SER B 1 368 ? -16.931 -7.649 -16.556 1.00 17.76 364 SER B C 1
ATOM 6396 O O . SER B 1 368 ? -16.279 -8.028 -15.577 1.00 17.42 364 SER B O 1
ATOM 6399 N N . HIS B 1 369 ? -18.254 -7.565 -16.546 1.00 16.66 365 HIS B N 1
ATOM 6400 C CA . HIS B 1 369 ? -18.975 -7.851 -15.312 1.00 15.01 365 HIS B CA 1
ATOM 6401 C C . HIS B 1 369 ? -20.298 -8.473 -15.708 1.00 17.56 365 HIS B C 1
ATOM 6402 O O . HIS B 1 369 ? -20.969 -7.944 -16.603 1.00 17.15 365 HIS B O 1
ATOM 6409 N N . PHE B 1 370 ? -20.635 -9.596 -15.060 1.00 16.14 366 PHE B N 1
ATOM 6410 C CA . PHE B 1 370 ? -21.815 -10.420 -15.380 1.00 15.11 366 PHE B CA 1
ATOM 6411 C C . PHE B 1 370 ? -22.242 -10.344 -16.866 1.00 15.62 366 PHE B C 1
ATOM 6412 O O . PHE B 1 370 ? -21.429 -10.667 -17.759 1.00 15.67 366 PHE B O 1
ATOM 6420 N N . ALA B 1 371 ? -23.474 -9.911 -17.159 1.00 15.98 367 ALA B N 1
ATOM 6421 C CA . ALA B 1 371 ? -24.059 -10.020 -18.494 1.00 15.31 367 ALA B CA 1
ATOM 6422 C C . ALA B 1 371 ? -25.382 -9.258 -18.502 1.00 16.15 367 ALA B C 1
ATOM 6423 O O . ALA B 1 371 ? -26.104 -9.305 -17.496 1.00 15.43 367 ALA B O 1
ATOM 6425 N N . ASN B 1 372 ? -25.712 -8.616 -19.634 1.00 14.73 368 ASN B N 1
ATOM 6426 C CA . ASN B 1 372 ? -27.062 -8.060 -19.748 1.00 14.72 368 ASN B CA 1
ATOM 6427 C C . ASN B 1 372 ? -28.073 -9.162 -20.141 1.00 17.24 368 ASN B C 1
ATOM 6428 O O . ASN B 1 372 ? -27.717 -10.328 -20.392 1.00 14.86 368 ASN B O 1
ATOM 6433 N N . TYR B 1 373 ? -29.371 -8.823 -20.045 1.00 14.84 369 TYR B N 1
ATOM 6434 C CA . TYR B 1 373 ? -30.410 -9.852 -20.260 1.00 14.94 369 TYR B CA 1
ATOM 6435 C C . TYR B 1 373 ? -30.290 -10.504 -21.618 1.00 14.94 369 TYR B C 1
ATOM 6436 O O . TYR B 1 373 ? -30.646 -11.674 -21.766 1.00 15.04 369 TYR B O 1
ATOM 6445 N N . ARG B 1 374 ? -29.911 -9.743 -22.645 1.00 14.84 370 ARG B N 1
ATOM 6446 C CA . ARG B 1 374 ? -29.802 -10.338 -23.974 1.00 15.17 370 ARG B CA 1
ATOM 6447 C C . ARG B 1 374 ? -28.684 -11.356 -24.010 1.00 14.98 370 ARG B C 1
ATOM 6448 O O . ARG B 1 374 ? -28.859 -12.449 -24.548 1.00 15.02 370 ARG B O 1
ATOM 6456 N N . GLU B 1 375 ? -27.544 -11.036 -23.382 1.00 14.81 371 GLU B N 1
ATOM 6457 C CA . GLU B 1 375 ? -26.440 -11.974 -23.327 1.00 16.02 371 GLU B CA 1
ATOM 6458 C C . GLU B 1 375 ? -26.815 -13.196 -22.497 1.00 15.92 371 GLU B C 1
ATOM 6459 O O . GLU B 1 375 ? -26.516 -14.335 -22.875 1.00 15.08 371 GLU B O 1
ATOM 6465 N N . ALA B 1 376 ? -27.490 -12.979 -21.364 1.00 15.03 372 ALA B N 1
ATOM 6466 C CA . ALA B 1 376 ? -27.923 -14.117 -20.552 1.00 15.18 372 ALA B CA 1
ATOM 6467 C C . ALA B 1 376 ? -28.886 -14.995 -21.328 1.00 17.82 372 ALA B C 1
ATOM 6468 O O . ALA B 1 376 ? -28.842 -16.229 -21.221 1.00 15.40 372 ALA B O 1
ATOM 6470 N N . PHE B 1 377 ? -29.783 -14.375 -22.099 1.00 15.22 373 PHE B N 1
ATOM 6471 C CA . PHE B 1 377 ? -30.718 -15.147 -22.922 1.00 15.32 373 PHE B CA 1
ATOM 6472 C C . PHE B 1 377 ? -29.977 -15.999 -23.951 1.00 16.22 373 PHE B C 1
ATOM 6473 O O . PHE B 1 377 ? -30.280 -17.206 -24.130 1.00 15.49 373 PHE B O 1
ATOM 6481 N N . GLU B 1 378 ? -28.973 -15.399 -24.615 1.00 15.33 374 GLU B N 1
ATOM 6482 C CA . GLU B 1 378 ? -28.179 -16.134 -25.617 1.00 15.25 374 GLU B CA 1
ATOM 6483 C C . GLU B 1 378 ? -27.394 -17.293 -24.989 1.00 15.35 374 GLU B C 1
ATOM 6484 O O . GLU B 1 378 ? -27.302 -18.379 -25.584 1.00 15.46 374 GLU B O 1
ATOM 6490 N N . ALA B 1 379 ? -26.816 -17.077 -23.799 1.00 15.34 375 ALA B N 1
ATOM 6491 C CA . ALA B 1 379 ? -26.079 -18.145 -23.136 1.00 15.46 375 ALA B CA 1
ATOM 6492 C C . ALA B 1 379 ? -27.013 -19.287 -22.737 1.00 15.77 375 ALA B C 1
ATOM 6493 O O . ALA B 1 379 ? -26.671 -20.478 -22.884 1.00 15.77 375 ALA B O 1
ATOM 6495 N N . ASN B 1 380 ? -28.192 -18.946 -22.208 1.00 15.65 376 ASN B N 1
ATOM 6496 C CA . ASN B 1 380 ? -29.155 -19.974 -21.811 1.00 19.23 376 ASN B CA 1
ATOM 6497 C C . ASN B 1 380 ? -29.745 -20.679 -23.020 1.00 16.93 376 ASN B C 1
ATOM 6498 O O . ASN B 1 380 ? -30.013 -21.893 -22.966 1.00 16.82 376 ASN B O 1
ATOM 6503 N N . ARG B 1 381 ? -29.927 -19.946 -24.126 1.00 15.79 377 ARG B N 1
ATOM 6504 C CA . ARG B 1 381 ? -30.402 -20.568 -25.357 1.00 16.09 377 ARG B CA 1
ATOM 6505 C C . ARG B 1 381 ? -29.425 -21.640 -25.849 1.00 15.96 377 ARG B C 1
ATOM 6506 O O . ARG B 1 381 ? -29.856 -22.697 -26.313 1.00 16.12 377 ARG B O 1
ATOM 6514 N N . LEU B 1 382 ? -28.105 -21.396 -25.739 1.00 15.87 378 LEU B N 1
ATOM 6515 C CA . LEU B 1 382 ? -27.147 -22.426 -26.180 1.00 19.17 378 LEU B CA 1
ATOM 6516 C C . LEU B 1 382 ? -27.180 -23.667 -25.275 1.00 22.06 378 LEU B C 1
ATOM 6517 O O . LEU B 1 382 ? -26.978 -24.782 -25.764 1.00 16.31 378 LEU B O 1
ATOM 6522 N N . VAL B 1 383 ? -27.447 -23.507 -23.970 1.00 16.18 379 VAL B N 1
ATOM 6523 C CA . VAL B 1 383 ? -27.684 -24.685 -23.116 1.00 16.39 379 VAL B CA 1
ATOM 6524 C C . VAL B 1 383 ? -28.955 -25.407 -23.554 1.00 18.53 379 VAL B C 1
ATOM 6525 O O . VAL B 1 383 ? -28.979 -26.635 -23.698 1.00 16.73 379 VAL B O 1
ATOM 6529 N N . ALA B 1 384 ? -30.025 -24.660 -23.777 1.00 17.01 380 ALA B N 1
ATOM 6530 C CA . ALA B 1 384 ? -31.285 -25.299 -24.146 1.00 17.70 380 ALA B CA 1
ATOM 6531 C C . ALA B 1 384 ? -31.163 -26.047 -25.472 1.00 18.27 380 ALA B C 1
ATOM 6532 O O . ALA B 1 384 ? -31.866 -27.053 -25.690 1.00 20.62 380 ALA B O 1
ATOM 6534 N N . LYS B 1 385 ? -30.306 -25.563 -26.382 1.00 17.51 381 LYS B N 1
ATOM 6535 C CA . LYS B 1 385 ? -30.123 -26.259 -27.660 1.00 19.70 381 LYS B CA 1
ATOM 6536 C C . LYS B 1 385 ? -29.154 -27.446 -27.574 1.00 22.18 381 LYS B C 1
ATOM 6537 O O . LYS B 1 385 ? -28.919 -28.109 -28.607 1.00 22.73 381 LYS B O 1
ATOM 6543 N N . GLY B 1 386 ? -28.593 -27.726 -26.389 1.00 19.56 382 GLY B N 1
ATOM 6544 C CA . GLY B 1 386 ? -27.589 -28.768 -26.190 1.00 19.77 382 GLY B CA 1
ATOM 6545 C C . GLY B 1 386 ? -26.245 -28.464 -26.825 1.00 23.88 382 GLY B C 1
ATOM 6546 O O . GLY B 1 386 ? -25.497 -29.401 -27.145 1.00 21.79 382 GLY B O 1
ATOM 6547 N N . LYS B 1 387 ? -25.926 -27.174 -27.049 1.00 16.64 383 LYS B N 1
ATOM 6548 C CA . LYS B 1 387 ? -24.620 -26.764 -27.579 1.00 16.54 383 LYS B CA 1
ATOM 6549 C C . LYS B 1 387 ? -23.607 -26.490 -26.468 1.00 20.86 383 LYS B C 1
ATOM 6550 O O . LYS B 1 387 ? -22.396 -26.607 -26.697 1.00 19.92 383 LYS B O 1
ATOM 6556 N N . ILE B 1 388 ? -24.085 -26.151 -25.281 1.00 16.47 384 ILE B N 1
ATOM 6557 C CA . ILE B 1 388 ? -23.283 -25.913 -24.090 1.00 16.46 384 ILE B CA 1
ATOM 6558 C C . ILE B 1 388 ? -23.898 -26.756 -22.975 1.00 16.64 384 ILE B C 1
ATOM 6559 O O . ILE B 1 388 ? -25.127 -26.858 -22.891 1.00 16.68 384 ILE B O 1
ATOM 6564 N N . HIS B 1 389 ? -23.059 -27.395 -22.149 1.00 16.78 385 HIS B N 1
ATOM 6565 C CA . HIS B 1 389 ? -23.593 -28.363 -21.183 1.00 17.66 385 HIS B CA 1
ATOM 6566 C C . HIS B 1 389 ? -23.315 -27.935 -19.744 1.00 16.99 385 HIS B C 1
ATOM 6567 O O . HIS B 1 389 ? -22.297 -27.294 -19.477 1.00 17.77 385 HIS B O 1
ATOM 6574 N N . PRO B 1 390 ? -24.185 -28.290 -18.792 1.00 17.95 386 PRO B N 1
ATOM 6575 C CA . PRO B 1 390 ? -23.876 -28.040 -17.375 1.00 17.16 386 PRO B CA 1
ATOM 6576 C C . PRO B 1 390 ? -22.643 -28.823 -16.919 1.00 17.83 386 PRO B C 1
ATOM 6577 O O . PRO B 1 390 ? -22.269 -29.846 -17.504 1.00 21.25 386 PRO B O 1
ATOM 6581 N N . THR B 1 391 ? -22.022 -28.334 -15.838 1.00 17.33 387 THR B N 1
ATOM 6582 C CA . THR B 1 391 ? -20.734 -28.821 -15.339 1.00 17.48 387 THR B CA 1
ATOM 6583 C C . THR B 1 391 ? -20.824 -29.166 -13.847 1.00 20.02 387 THR B C 1
ATOM 6584 O O . THR B 1 391 ? -19.892 -28.964 -13.076 1.00 17.74 387 THR B O 1
ATOM 6588 N N . LEU B 1 392 ? -21.962 -29.704 -13.423 1.00 17.82 388 LEU B N 1
ATOM 6589 C CA . LEU B 1 392 ? -22.165 -30.020 -12.008 1.00 17.98 388 LEU B CA 1
ATOM 6590 C C . LEU B 1 392 ? -21.288 -31.206 -11.580 1.00 18.39 388 LEU B C 1
ATOM 6591 O O . LEU B 1 392 ? -21.244 -32.223 -12.270 1.00 23.41 388 LEU B O 1
ATOM 6596 N N . SER B 1 393 ? -20.545 -31.064 -10.476 1.00 18.38 389 SER B N 1
ATOM 6597 C CA . SER B 1 393 ? -19.734 -32.154 -9.950 1.00 22.46 389 SER B CA 1
ATOM 6598 C C . SER B 1 393 ? -20.332 -32.846 -8.726 1.00 21.61 389 SER B C 1
ATOM 6599 O O . SER B 1 393 ? -20.116 -34.055 -8.537 1.00 23.14 389 SER B O 1
ATOM 6602 N N . LYS B 1 394 ? -21.025 -32.104 -7.872 1.00 18.88 390 LYS B N 1
ATOM 6603 C CA . LYS B 1 394 ? -21.413 -32.596 -6.557 1.00 21.58 390 LYS B CA 1
ATOM 6604 C C . LYS B 1 394 ? -22.623 -31.786 -6.141 1.00 23.07 390 LYS B C 1
ATOM 6605 O O . LYS B 1 394 ? -22.684 -30.584 -6.424 1.00 21.60 390 LYS B O 1
ATOM 6611 N N . VAL B 1 395 ? -23.555 -32.422 -5.433 1.00 19.19 391 VAL B N 1
ATOM 6612 C CA . VAL B 1 395 ? -24.756 -31.738 -4.966 1.00 20.51 391 VAL B CA 1
ATOM 6613 C C . VAL B 1 395 ? -24.875 -31.902 -3.453 1.00 21.12 391 VAL B C 1
ATOM 6614 O O . VAL B 1 395 ? -24.724 -33.014 -2.936 1.00 21.67 391 VAL B O 1
ATOM 6618 N N . TYR B 1 396 ? -25.169 -30.809 -2.754 1.00 19.74 392 TYR B N 1
ATOM 6619 C CA . TYR B 1 396 ? -25.369 -30.791 -1.319 1.00 22.46 392 TYR B CA 1
ATOM 6620 C C . TYR B 1 396 ? -26.825 -30.455 -0.992 1.00 20.01 392 TYR B C 1
ATOM 6621 O O . TYR B 1 396 ? -27.497 -29.772 -1.761 1.00 20.06 392 TYR B O 1
ATOM 6630 N N . ALA B 1 397 ? -27.289 -30.905 0.171 1.00 19.79 393 ALA B N 1
ATOM 6631 C CA . ALA B 1 397 ? -28.576 -30.406 0.656 1.00 20.45 393 ALA B CA 1
ATOM 6632 C C . ALA B 1 397 ? -28.455 -28.951 1.133 1.00 19.80 393 ALA B C 1
ATOM 6633 O O . ALA B 1 397 ? -27.396 -28.506 1.565 1.00 22.38 393 ALA B O 1
ATOM 6635 N N . LEU B 1 398 ? -29.593 -28.240 1.138 1.00 21.68 394 LEU B N 1
ATOM 6636 C CA . LEU B 1 398 ? -29.618 -26.846 1.595 1.00 23.22 394 LEU B CA 1
ATOM 6637 C C . LEU B 1 398 ? -28.966 -26.693 2.968 1.00 20.19 394 LEU B C 1
ATOM 6638 O O . LEU B 1 398 ? -28.186 -25.756 3.198 1.00 21.16 394 LEU B O 1
ATOM 6643 N N . GLU B 1 399 ? -29.242 -27.627 3.894 1.00 21.48 395 GLU B N 1
ATOM 6644 C CA . GLU B 1 399 ? -28.667 -27.542 5.239 1.00 26.67 395 GLU B CA 1
ATOM 6645 C C . GLU B 1 399 ? -27.146 -27.693 5.264 1.00 26.93 395 GLU B C 1
ATOM 6646 O O . GLU B 1 399 ? -26.523 -27.354 6.275 1.00 25.32 395 GLU B O 1
ATOM 6652 N N . GLU B 1 400 ? -26.534 -28.184 4.195 1.00 23.18 396 GLU B N 1
ATOM 6653 C CA . GLU B 1 400 ? -25.080 -28.324 4.136 1.00 27.94 396 GLU B CA 1
ATOM 6654 C C . GLU B 1 400 ? -24.428 -27.235 3.276 1.00 24.48 396 GLU B C 1
ATOM 6655 O O . GLU B 1 400 ? -23.322 -27.440 2.762 1.00 23.18 396 GLU B O 1
ATOM 6661 N N . THR B 1 401 ? -25.100 -26.088 3.085 1.00 20.05 397 THR B N 1
ATOM 6662 C CA . THR B 1 401 ? -24.532 -25.075 2.214 1.00 21.89 397 THR B CA 1
ATOM 6663 C C . THR B 1 401 ? -23.187 -24.566 2.747 1.00 21.81 397 THR B C 1
ATOM 6664 O O . THR B 1 401 ? -22.300 -24.223 1.948 1.00 20.38 397 THR B O 1
ATOM 6668 N N . GLY B 1 402 ? -23.007 -24.563 4.074 1.00 20.21 398 GLY B N 1
ATOM 6669 C CA . GLY B 1 402 ? -21.725 -24.147 4.654 1.00 20.06 398 GLY B CA 1
ATOM 6670 C C . GLY B 1 402 ? -20.537 -24.968 4.165 1.00 22.93 398 GLY B C 1
ATOM 6671 O O . GLY B 1 402 ? -19.480 -24.420 3.822 1.00 21.24 398 GLY B O 1
ATOM 6672 N N . GLN B 1 403 ? -20.677 -26.299 4.165 1.00 19.96 399 GLN B N 1
ATOM 6673 C CA . GLN B 1 403 ? -19.604 -27.157 3.642 1.00 20.97 399 GLN B CA 1
ATOM 6674 C C . GLN B 1 403 ? -19.411 -26.959 2.141 1.00 23.38 399 GLN B C 1
ATOM 6675 O O . GLN B 1 403 ? -18.278 -27.010 1.631 1.00 23.53 399 GLN B O 1
ATOM 6681 N N . ALA B 1 404 ? -20.507 -26.782 1.406 1.00 19.70 400 ALA B N 1
ATOM 6682 C CA . ALA B 1 404 ? -20.367 -26.540 -0.019 1.00 22.09 400 ALA B CA 1
ATOM 6683 C C . ALA B 1 404 ? -19.544 -25.278 -0.274 1.00 19.89 400 ALA B C 1
ATOM 6684 O O . ALA B 1 404 ? -18.679 -25.257 -1.167 1.00 19.65 400 ALA B O 1
ATOM 6686 N N . ALA B 1 405 ? -19.808 -24.213 0.495 1.00 18.72 401 ALA B N 1
ATOM 6687 C CA . ALA B 1 405 ? -19.059 -22.968 0.339 1.00 18.54 401 ALA B CA 1
ATOM 6688 C C . ALA B 1 405 ? -17.601 -23.145 0.763 1.00 21.47 401 ALA B C 1
ATOM 6689 O O . ALA B 1 405 ? -16.703 -22.548 0.173 1.00 21.17 401 ALA B O 1
ATOM 6691 N N . LEU B 1 406 ? -17.347 -23.964 1.773 1.00 20.63 402 LEU B N 1
ATOM 6692 C CA . LEU B 1 406 ? -15.964 -24.209 2.184 1.00 23.91 402 LEU B CA 1
ATOM 6693 C C . LEU B 1 406 ? -15.175 -24.965 1.107 1.00 23.79 402 LEU B C 1
ATOM 6694 O O . LEU B 1 406 ? -14.001 -24.647 0.861 1.00 19.72 402 LEU B O 1
ATOM 6699 N N . ASP B 1 407 ? -15.801 -25.964 0.453 1.00 23.37 403 ASP B N 1
ATOM 6700 C CA . ASP B 1 407 ? -15.187 -26.628 -0.710 1.00 24.15 403 ASP B CA 1
ATOM 6701 C C . ASP B 1 407 ? -14.643 -25.613 -1.715 1.00 21.86 403 ASP B C 1
ATOM 6702 O O . ASP B 1 407 ? -13.514 -25.742 -2.201 1.00 23.03 403 ASP B O 1
ATOM 6707 N N . VAL B 1 408 ? -15.466 -24.632 -2.098 1.00 18.64 404 VAL B N 1
ATOM 6708 C CA . VAL B 1 408 ? -15.044 -23.664 -3.116 1.00 18.92 404 VAL B CA 1
ATOM 6709 C C . VAL B 1 408 ? -13.975 -22.716 -2.565 1.00 18.39 404 VAL B C 1
ATOM 6710 O O . VAL B 1 408 ? -12.971 -22.421 -3.243 1.00 18.97 404 VAL B O 1
ATOM 6714 N N . HIS B 1 409 ? -14.180 -22.225 -1.342 1.00 18.85 405 HIS B N 1
ATOM 6715 C CA . HIS B 1 409 ? -13.231 -21.351 -0.646 1.00 19.16 405 HIS B CA 1
ATOM 6716 C C . HIS B 1 409 ? -11.822 -21.938 -0.607 1.00 20.35 405 HIS B C 1
ATOM 6717 O O . HIS B 1 409 ? -10.828 -21.195 -0.727 1.00 20.37 405 HIS B O 1
ATOM 6724 N N . HIS B 1 410 ? -11.711 -23.257 -0.401 1.00 19.04 406 HIS B N 1
ATOM 6725 C CA . HIS B 1 410 ? -10.424 -23.944 -0.335 1.00 19.30 406 HIS B CA 1
ATOM 6726 C C . HIS B 1 410 ? -10.046 -24.634 -1.649 1.00 20.67 406 HIS B C 1
ATOM 6727 O O . HIS B 1 410 ? -9.076 -25.404 -1.680 1.00 22.11 406 HIS B O 1
ATOM 6734 N N . ASN B 1 411 ? -10.759 -24.336 -2.738 1.00 18.92 407 ASN B N 1
ATOM 6735 C CA . ASN B 1 411 ? -10.392 -24.805 -4.079 1.00 21.78 407 ASN B CA 1
ATOM 6736 C C . ASN B 1 411 ? -10.311 -26.331 -4.134 1.00 21.81 407 ASN B C 1
ATOM 6737 O O . ASN B 1 411 ? -9.451 -26.901 -4.810 1.00 20.73 407 ASN B O 1
ATOM 6742 N N . LYS B 1 412 ? -11.228 -27.006 -3.436 1.00 19.55 408 LYS B N 1
ATOM 6743 C CA . LYS B 1 412 ? -11.293 -28.470 -3.408 1.00 21.18 408 LYS B CA 1
ATOM 6744 C C . LYS B 1 412 ? -12.260 -29.085 -4.422 1.00 26.51 408 LYS B C 1
ATOM 6745 O O . LYS B 1 412 ? -12.347 -30.325 -4.513 1.00 22.54 408 LYS B O 1
ATOM 6751 N N . HIS B 1 413 ? -12.966 -28.263 -5.188 1.00 20.79 409 HIS B N 1
ATOM 6752 C CA . HIS B 1 413 ? -14.037 -28.675 -6.080 1.00 23.93 409 HIS B CA 1
ATOM 6753 C C . HIS B 1 413 ? -13.556 -28.692 -7.536 1.00 23.52 409 HIS B C 1
ATOM 6754 O O . HIS B 1 413 ? -12.449 -28.234 -7.870 1.00 24.56 409 HIS B O 1
ATOM 6761 N N . GLN B 1 414 ? -14.423 -29.187 -8.425 1.00 18.59 410 GLN B N 1
ATOM 6762 C CA . GLN B 1 414 ? -14.257 -28.965 -9.854 1.00 18.39 410 GLN B CA 1
ATOM 6763 C C . GLN B 1 414 ? -15.623 -28.595 -10.435 1.00 21.94 410 GLN B C 1
ATOM 6764 O O . GLN B 1 414 ? -16.653 -28.945 -9.861 1.00 19.74 410 GLN B O 1
ATOM 6770 N N . GLY B 1 415 ? -15.632 -27.835 -11.536 1.00 17.89 411 GLY B N 1
ATOM 6771 C CA . GLY B 1 415 ? -16.919 -27.455 -12.122 1.00 17.69 411 GLY B CA 1
ATOM 6772 C C . GLY B 1 415 ? -17.775 -26.655 -11.136 1.00 19.90 411 GLY B C 1
ATOM 6773 O O . GLY B 1 415 ? -17.286 -25.768 -10.428 1.00 20.07 411 GLY B O 1
ATOM 6774 N N . LYS B 1 416 ? -19.069 -26.955 -11.101 1.00 17.61 412 LYS B N 1
ATOM 6775 C CA . LYS B 1 416 ? -20.024 -26.253 -10.237 1.00 17.55 412 LYS B CA 1
ATOM 6776 C C . LYS B 1 416 ? -20.479 -27.168 -9.104 1.00 20.28 412 LYS B C 1
ATOM 6777 O O . LYS B 1 416 ? -20.657 -28.376 -9.308 1.00 20.44 412 LYS B O 1
ATOM 6783 N N . VAL B 1 417 ? -20.732 -26.577 -7.930 1.00 17.85 413 VAL B N 1
ATOM 6784 C CA . VAL B 1 417 ? -21.277 -27.306 -6.786 1.00 18.10 413 VAL B CA 1
ATOM 6785 C C . VAL B 1 417 ? -22.723 -26.865 -6.631 1.00 19.67 413 VAL B C 1
ATOM 6786 O O . VAL B 1 417 ? -23.006 -25.658 -6.491 1.00 19.71 413 VAL B O 1
ATOM 6790 N N . GLY B 1 418 ? -23.636 -27.832 -6.655 1.00 19.10 414 GLY B N 1
ATOM 6791 C CA . GLY B 1 418 ? -25.053 -27.535 -6.646 1.00 18.09 414 GLY B CA 1
ATOM 6792 C C . GLY B 1 418 ? -25.658 -27.760 -5.280 1.00 19.81 414 GLY B C 1
ATOM 6793 O O . GLY B 1 418 ? -25.072 -28.424 -4.420 1.00 18.92 414 GLY B O 1
ATOM 6794 N N . VAL B 1 419 ? -26.844 -27.178 -5.081 1.00 18.22 415 VAL B N 1
ATOM 6795 C CA . VAL B 1 419 ? -27.553 -27.249 -3.800 1.00 20.90 415 VAL B CA 1
ATOM 6796 C C . VAL B 1 419 ? -29.035 -27.531 -4.064 1.00 21.01 415 VAL B C 1
ATOM 6797 O O . VAL B 1 419 ? -29.672 -26.815 -4.838 1.00 20.55 415 VAL B O 1
ATOM 6801 N N . LEU B 1 420 ? -29.590 -28.557 -3.408 1.00 20.52 416 LEU B N 1
ATOM 6802 C CA . LEU B 1 420 ? -31.033 -28.823 -3.468 1.00 18.80 416 LEU B CA 1
ATOM 6803 C C . LEU B 1 420 ? -31.749 -27.893 -2.498 1.00 22.51 416 LEU B C 1
ATOM 6804 O O . LEU B 1 420 ? -31.357 -27.771 -1.329 1.00 22.92 416 LEU B O 1
ATOM 6809 N N . CYS B 1 421 ? -32.794 -27.233 -2.982 1.00 21.92 417 CYS B N 1
ATOM 6810 C CA . CYS B 1 421 ? -33.604 -26.387 -2.122 1.00 21.19 417 CYS B CA 1
ATOM 6811 C C . CYS B 1 421 ? -34.907 -27.113 -1.827 1.00 20.78 417 CYS B C 1
ATOM 6812 O O . CYS B 1 421 ? -34.936 -27.937 -0.916 1.00 21.41 417 CYS B O 1
ATOM 6815 N N . LEU B 1 422 ? -35.993 -26.843 -2.560 1.00 21.64 418 LEU B N 1
ATOM 6816 C CA . LEU B 1 422 ? -37.215 -27.632 -2.322 1.00 19.32 418 LEU B CA 1
ATOM 6817 C C . LEU B 1 422 ? -37.122 -29.065 -2.870 1.00 22.34 418 LEU B C 1
ATOM 6818 O O . LEU B 1 422 ? -37.828 -29.953 -2.372 1.00 24.41 418 LEU B O 1
ATOM 6823 N N . ALA B 1 423 ? -36.274 -29.320 -3.877 1.00 21.39 419 ALA B N 1
ATOM 6824 C CA . ALA B 1 423 ? -36.262 -30.631 -4.494 1.00 19.26 419 ALA B CA 1
ATOM 6825 C C . ALA B 1 423 ? -35.843 -31.669 -3.469 1.00 22.84 419 ALA B C 1
ATOM 6826 O O . ALA B 1 423 ? -34.848 -31.460 -2.757 1.00 22.46 419 ALA B O 1
ATOM 6828 N N . PRO B 1 424 ? -36.579 -32.782 -3.339 1.00 25.05 420 PRO B N 1
ATOM 6829 C CA . PRO B 1 424 ? -36.277 -33.740 -2.258 1.00 21.99 420 PRO B CA 1
ATOM 6830 C C . PRO B 1 424 ? -35.091 -34.639 -2.544 1.00 25.02 420 PRO B C 1
ATOM 6831 O O . PRO B 1 424 ? -34.525 -35.215 -1.596 1.00 27.67 420 PRO B O 1
ATOM 6835 N N . ARG B 1 425 ? -34.732 -34.808 -3.805 1.00 21.67 421 ARG B N 1
ATOM 6836 C CA . ARG B 1 425 ? -33.613 -35.657 -4.182 1.00 22.60 421 ARG B CA 1
ATOM 6837 C C . ARG B 1 425 ? -33.117 -35.200 -5.549 1.00 24.08 421 ARG B C 1
ATOM 6838 O O . ARG B 1 425 ? -33.789 -34.438 -6.256 1.00 24.88 421 ARG B O 1
ATOM 6846 N N . GLU B 1 426 ? -31.929 -35.681 -5.914 1.00 22.86 422 GLU B N 1
ATOM 6847 C CA . GLU B 1 426 ? -31.409 -35.423 -7.254 1.00 22.92 422 GLU B CA 1
ATOM 6848 C C . GLU B 1 426 ? -32.208 -36.188 -8.304 1.00 27.18 422 GLU B C 1
ATOM 6849 O O . GLU B 1 426 ? -32.873 -37.186 -8.018 1.00 25.76 422 GLU B O 1
ATOM 6855 N N . GLY B 1 427 ? -32.122 -35.710 -9.536 1.00 23.34 423 GLY B N 1
ATOM 6856 C CA . GLY B 1 427 ? -32.603 -36.443 -10.679 1.00 21.85 423 GLY B CA 1
ATOM 6857 C C . GLY B 1 427 ? -33.979 -36.066 -11.186 1.00 25.40 423 GLY B C 1
ATOM 6858 O O . GLY B 1 427 ? -34.434 -36.678 -12.156 1.00 27.65 423 GLY B O 1
ATOM 6859 N N . LEU B 1 428 ? -34.655 -35.085 -10.576 1.00 21.52 424 LEU B N 1
ATOM 6860 C CA . LEU B 1 428 ? -36.008 -34.703 -10.970 1.00 19.40 424 LEU B CA 1
ATOM 6861 C C . LEU B 1 428 ? -35.979 -33.505 -11.913 1.00 21.69 424 LEU B C 1
ATOM 6862 O O . LEU B 1 428 ? -34.987 -32.754 -11.962 1.00 22.89 424 LEU B O 1
ATOM 6867 N N . GLY B 1 429 ? -37.094 -33.323 -12.647 1.00 19.05 425 GLY B N 1
ATOM 6868 C CA . GLY B 1 429 ? -37.317 -32.107 -13.432 1.00 18.77 425 GLY B CA 1
ATOM 6869 C C . GLY B 1 429 ? -37.101 -32.233 -14.932 1.00 22.75 425 GLY B C 1
ATOM 6870 O O . GLY B 1 429 ? -37.363 -31.263 -15.659 1.00 19.32 425 GLY B O 1
ATOM 6871 N N . VAL B 1 430 ? -36.652 -33.385 -15.427 1.00 22.45 426 VAL B N 1
ATOM 6872 C CA . VAL B 1 430 ? -36.459 -33.537 -16.870 1.00 20.58 426 VAL B CA 1
ATOM 6873 C C . VAL B 1 430 ? -37.813 -33.698 -17.547 1.00 24.49 426 VAL B C 1
ATOM 6874 O O . VAL B 1 430 ? -38.602 -34.571 -17.170 1.00 25.72 426 VAL B O 1
ATOM 6878 N N . THR B 1 431 ? -38.088 -32.870 -18.557 1.00 23.31 427 THR B N 1
ATOM 6879 C CA . THR B 1 431 ? -39.247 -33.092 -19.421 1.00 25.79 427 THR B CA 1
ATOM 6880 C C . THR B 1 431 ? -38.902 -33.229 -20.912 1.00 31.50 427 THR B C 1
ATOM 6881 O O . THR B 1 431 ? -39.833 -33.330 -21.723 1.00 31.09 427 THR B O 1
ATOM 6885 N N . ASP B 1 432 ? -37.595 -33.278 -21.302 1.00 30.60 428 ASP B N 1
ATOM 6886 C CA . ASP B 1 432 ? -37.140 -33.629 -22.668 1.00 24.97 428 ASP B CA 1
ATOM 6887 C C . ASP B 1 432 ? -36.152 -34.796 -22.614 1.00 25.82 428 ASP B C 1
ATOM 6888 O O . ASP B 1 432 ? -34.941 -34.626 -22.836 1.00 24.92 428 ASP B O 1
ATOM 6893 N N . PRO B 1 433 ? -36.643 -36.010 -22.390 1.00 26.71 429 PRO B N 1
ATOM 6894 C CA . PRO B 1 433 ? -35.719 -37.129 -22.156 1.00 26.11 429 PRO B CA 1
ATOM 6895 C C . PRO B 1 433 ? -34.866 -37.491 -23.367 1.00 28.27 429 PRO B C 1
ATOM 6896 O O . PRO B 1 433 ? -33.753 -38.013 -23.192 1.00 24.18 429 PRO B O 1
ATOM 6900 N N . GLU B 1 434 ? -35.348 -37.246 -24.590 1.00 26.08 430 GLU B N 1
ATOM 6901 C CA . GLU B 1 434 ? -34.575 -37.692 -25.746 1.00 26.66 430 GLU B CA 1
ATOM 6902 C C . GLU B 1 434 ? -33.385 -36.776 -26.009 1.00 24.54 430 GLU B C 1
ATOM 6903 O O . GLU B 1 434 ? -32.305 -37.245 -26.402 1.00 24.01 430 GLU B O 1
ATOM 6909 N N . LEU B 1 435 ? -33.551 -35.463 -25.782 1.00 23.43 431 LEU B N 1
ATOM 6910 C CA . LEU B 1 435 ? -32.397 -34.570 -25.876 1.00 23.99 431 LEU B CA 1
ATOM 6911 C C . LEU B 1 435 ? -31.388 -34.881 -24.774 1.00 22.31 431 LEU B C 1
ATOM 6912 O O . LEU B 1 435 ? -30.183 -34.892 -25.020 1.00 22.49 431 LEU B O 1
ATOM 6917 N N . ARG B 1 436 ? -31.863 -35.144 -23.547 1.00 19.01 432 ARG B N 1
ATOM 6918 C CA . ARG B 1 436 ? -30.946 -35.538 -22.475 1.00 18.56 432 ARG B CA 1
ATOM 6919 C C . ARG B 1 436 ? -30.155 -36.774 -22.866 1.00 18.78 432 ARG B C 1
ATOM 6920 O O . ARG B 1 436 ? -28.941 -36.803 -22.715 1.00 20.16 432 ARG B O 1
ATOM 6928 N N . SER B 1 437 ? -30.845 -37.808 -23.365 1.00 19.18 433 SER B N 1
ATOM 6929 C CA . SER B 1 437 ? -30.174 -39.050 -23.745 1.00 22.96 433 SER B CA 1
ATOM 6930 C C . SER B 1 437 ? -29.074 -38.796 -24.772 1.00 24.75 433 SER B C 1
ATOM 6931 O O . SER B 1 437 ? -27.975 -39.358 -24.688 1.00 28.53 433 SER B O 1
ATOM 6934 N N . LYS B 1 438 ? -29.345 -37.936 -25.746 1.00 23.77 434 LYS B N 1
ATOM 6935 C CA . LYS B 1 438 ? -28.347 -37.635 -26.765 1.00 23.88 434 LYS B CA 1
ATOM 6936 C C . LYS B 1 438 ? -27.081 -37.043 -26.153 1.00 26.79 434 LYS B C 1
ATOM 6937 O O . LYS B 1 438 ? -25.977 -37.273 -26.658 1.00 27.59 434 LYS B O 1
ATOM 6943 N N . HIS B 1 439 ? -27.204 -36.300 -25.047 1.00 26.08 435 HIS B N 1
ATOM 6944 C CA . HIS B 1 439 ? -26.057 -35.555 -24.533 1.00 20.29 435 HIS B CA 1
ATOM 6945 C C . HIS B 1 439 ? -25.574 -36.043 -23.169 1.00 18.93 435 HIS B C 1
ATOM 6946 O O . HIS B 1 439 ? -24.736 -35.367 -22.554 1.00 20.04 435 HIS B O 1
ATOM 6953 N N . LEU B 1 440 ? -26.025 -37.219 -22.709 1.00 21.76 436 LEU B N 1
ATOM 6954 C CA . LEU B 1 440 ? -25.842 -37.543 -21.292 1.00 21.54 436 LEU B CA 1
ATOM 6955 C C . LEU B 1 440 ? -24.366 -37.670 -20.921 1.00 24.86 436 LEU B C 1
ATOM 6956 O O . LEU B 1 440 ? -23.967 -37.254 -19.825 1.00 20.52 436 LEU B O 1
ATOM 6961 N N . THR B 1 441 ? -23.551 -38.299 -21.786 1.00 20.93 437 THR B N 1
ATOM 6962 C CA . THR B 1 441 ? -22.136 -38.466 -21.459 1.00 25.75 437 THR B CA 1
ATOM 6963 C C . THR B 1 441 ? -21.469 -37.125 -21.168 1.00 26.98 437 THR B C 1
ATOM 6964 O O . THR B 1 441 ? -20.740 -36.982 -20.175 1.00 28.19 437 THR B O 1
ATOM 6968 N N . LYS B 1 442 ? -21.708 -36.124 -22.026 1.00 22.86 438 LYS B N 1
ATOM 6969 C CA . LYS B 1 442 ? -21.103 -34.815 -21.778 1.00 20.89 438 LYS B CA 1
ATOM 6970 C C . LYS B 1 442 ? -21.715 -34.132 -20.555 1.00 23.10 438 LYS B C 1
ATOM 6971 O O . LYS B 1 442 ? -20.988 -33.520 -19.765 1.00 21.77 438 LYS B O 1
ATOM 6977 N N . ILE B 1 443 ? -23.042 -34.221 -20.385 1.00 18.16 439 ILE B N 1
ATOM 6978 C CA . ILE B 1 443 ? -23.704 -33.627 -19.217 1.00 18.10 439 ILE B CA 1
ATOM 6979 C C . ILE B 1 443 ? -23.032 -34.078 -17.913 1.00 23.81 439 ILE B C 1
ATOM 6980 O O . ILE B 1 443 ? -22.927 -33.298 -16.952 1.00 21.69 439 ILE B O 1
ATOM 6985 N N . ASN B 1 444 ? -22.573 -35.340 -17.849 1.00 19.47 440 ASN B N 1
ATOM 6986 C CA . ASN B 1 444 ? -22.006 -35.902 -16.617 1.00 20.84 440 ASN B CA 1
ATOM 6987 C C . ASN B 1 444 ? -20.480 -35.841 -16.556 1.00 22.38 440 ASN B C 1
ATOM 6988 O O . ASN B 1 444 ? -19.883 -36.524 -15.709 1.00 23.21 440 ASN B O 1
ATOM 6993 N N . ALA B 1 445 ? -19.834 -35.053 -17.431 1.00 21.27 441 ALA B N 1
ATOM 6994 C CA . ALA B 1 445 ? -18.374 -35.077 -17.534 1.00 22.72 441 ALA B CA 1
ATOM 6995 C C . ALA B 1 445 ? -17.681 -34.642 -16.233 1.00 24.69 441 ALA B C 1
ATOM 6996 O O . ALA B 1 445 ? -16.571 -35.113 -15.939 1.00 22.53 441 ALA B O 1
ATOM 6998 N N . PHE B 1 446 ? -18.289 -33.742 -15.451 1.00 21.77 442 PHE B N 1
ATOM 6999 C CA . PHE B 1 446 ? -17.671 -33.261 -14.205 1.00 20.65 442 PHE B CA 1
ATOM 7000 C C . PHE B 1 446 ? -18.072 -34.040 -12.946 1.00 24.19 442 PHE B C 1
ATOM 7001 O O . PHE B 1 446 ? -17.590 -33.708 -11.847 1.00 21.91 442 PHE B O 1
ATOM 7009 N N . ARG B 1 447 ? -18.943 -35.038 -13.060 1.00 21.10 443 ARG B N 1
ATOM 7010 C CA . ARG B 1 447 ? -19.481 -35.697 -11.866 1.00 23.05 443 ARG B CA 1
ATOM 7011 C C . ARG B 1 447 ? -18.392 -36.473 -11.137 1.00 31.97 443 ARG B C 1
ATOM 7012 O O . ARG B 1 447 ? -17.608 -37.198 -11.759 1.00 32.22 443 ARG B O 1
ATOM 7020 N N . ASN B 1 448 ? -18.358 -36.354 -9.803 1.00 33.07 444 ASN B N 1
ATOM 7021 C CA . ASN B 1 448 ? -17.512 -37.259 -8.994 1.00 44.38 444 ASN B CA 1
ATOM 7022 C C . ASN B 1 448 ? -17.806 -38.735 -9.294 1.00 52.06 444 ASN B C 1
ATOM 7023 O O . ASN B 1 448 ? -16.886 -39.547 -9.441 1.00 62.10 444 ASN B O 1
ATOM 7028 N N . GLY C 1 2 ? -59.852 27.023 -12.905 1.00 31.94 -2 GLY C N 1
ATOM 7029 C CA . GLY C 1 2 ? -59.794 26.112 -11.770 1.00 33.55 -2 GLY C CA 1
ATOM 7030 C C . GLY C 1 2 ? -58.807 26.575 -10.713 1.00 35.16 -2 GLY C C 1
ATOM 7031 O O . GLY C 1 2 ? -57.659 26.906 -11.030 1.00 33.99 -2 GLY C O 1
ATOM 7032 N N . ARG C 1 3 ? -59.237 26.597 -9.447 1.00 32.06 -1 ARG C N 1
ATOM 7033 C CA . ARG C 1 3 ? -58.407 27.186 -8.395 1.00 33.05 -1 ARG C CA 1
ATOM 7034 C C . ARG C 1 3 ? -57.123 26.391 -8.166 1.00 26.53 -1 ARG C C 1
ATOM 7035 O O . ARG C 1 3 ? -56.040 26.977 -8.018 1.00 25.18 -1 ARG C O 1
ATOM 7043 N N . HIS C 1 4 ? -57.218 25.061 -8.119 1.00 23.30 0 HIS C N 1
ATOM 7044 C CA . HIS C 1 4 ? -56.016 24.259 -7.889 1.00 26.76 0 HIS C CA 1
ATOM 7045 C C . HIS C 1 4 ? -55.012 24.414 -9.042 1.00 26.67 0 HIS C C 1
ATOM 7046 O O . HIS C 1 4 ? -53.795 24.497 -8.819 1.00 24.79 0 HIS C O 1
ATOM 7053 N N . MET C 1 5 ? -55.504 24.409 -10.277 1.00 21.42 1 MET C N 1
ATOM 7054 C CA . MET C 1 5 ? -54.598 24.560 -11.416 1.00 21.02 1 MET C CA 1
ATOM 7055 C C . MET C 1 5 ? -53.920 25.930 -11.378 1.00 26.37 1 MET C C 1
ATOM 7056 O O . MET C 1 5 ? -52.718 26.048 -11.653 1.00 24.83 1 MET C O 1
ATOM 7061 N N . GLN C 1 6 ? -54.666 26.977 -10.998 1.00 22.82 2 GLN C N 1
ATOM 7062 C CA . GLN C 1 6 ? -54.082 28.311 -10.937 1.00 24.95 2 GLN C CA 1
ATOM 7063 C C . GLN C 1 6 ? -52.986 28.387 -9.872 1.00 28.96 2 GLN C C 1
ATOM 7064 O O . GLN C 1 6 ? -51.966 29.062 -10.071 1.00 26.20 2 GLN C O 1
ATOM 7070 N N . GLU C 1 7 ? -53.170 27.704 -8.737 1.00 25.07 3 GLU C N 1
ATOM 7071 C CA . GLU C 1 7 ? -52.144 27.710 -7.700 1.00 26.63 3 GLU C CA 1
ATOM 7072 C C . GLU C 1 7 ? -50.881 26.976 -8.139 1.00 26.19 3 GLU C C 1
ATOM 7073 O O . GLU C 1 7 ? -49.783 27.350 -7.722 1.00 26.56 3 GLU C O 1
ATOM 7079 N N . ILE C 1 8 ? -51.018 25.918 -8.938 1.00 23.68 4 ILE C N 1
ATOM 7080 C CA . ILE C 1 8 ? -49.840 25.238 -9.497 1.00 22.78 4 ILE C CA 1
ATOM 7081 C C . ILE C 1 8 ? -49.076 26.183 -10.418 1.00 23.37 4 ILE C C 1
ATOM 7082 O O . ILE C 1 8 ? -47.854 26.347 -10.294 1.00 24.10 4 ILE C O 1
ATOM 7087 N N . LEU C 1 9 ? -49.791 26.852 -11.338 1.00 19.62 5 LEU C N 1
ATOM 7088 C CA . LEU C 1 9 ? -49.133 27.815 -12.236 1.00 20.44 5 LEU C CA 1
ATOM 7089 C C . LEU C 1 9 ? -48.449 28.931 -11.449 1.00 25.46 5 LEU C C 1
ATOM 7090 O O . LEU C 1 9 ? -47.306 29.308 -11.747 1.00 24.97 5 LEU C O 1
ATOM 7095 N N . ASP C 1 10 ? -49.152 29.501 -10.465 1.00 25.71 6 ASP C N 1
ATOM 7096 C CA . ASP C 1 10 ? -48.549 30.519 -9.605 1.00 29.68 6 ASP C CA 1
ATOM 7097 C C . ASP C 1 10 ? -47.257 30.035 -8.945 1.00 25.64 6 ASP C C 1
ATOM 7098 O O . ASP C 1 10 ? -46.277 30.789 -8.863 1.00 25.69 6 ASP C O 1
ATOM 7103 N N . ALA C 1 11 ? -47.242 28.801 -8.428 1.00 22.90 7 ALA C N 1
ATOM 7104 C CA . ALA C 1 11 ? -46.011 28.250 -7.868 1.00 24.43 7 ALA C CA 1
ATOM 7105 C C . ALA C 1 11 ? -44.884 28.254 -8.895 1.00 25.25 7 ALA C C 1
ATOM 7106 O O . ALA C 1 11 ? -43.747 28.625 -8.581 1.00 23.43 7 ALA C O 1
ATOM 7108 N N . ILE C 1 12 ? -45.168 27.796 -10.118 1.00 19.46 8 ILE C N 1
ATOM 7109 C CA . ILE C 1 12 ? -44.116 27.736 -11.146 1.00 21.30 8 ILE C CA 1
ATOM 7110 C C . ILE C 1 12 ? -43.610 29.138 -11.477 1.00 26.03 8 ILE C C 1
ATOM 7111 O O . ILE C 1 12 ? -42.394 29.396 -11.526 1.00 23.09 8 ILE C O 1
ATOM 7116 N N . LEU C 1 13 ? -44.533 30.076 -11.681 1.00 23.29 9 LEU C N 1
ATOM 7117 C CA . LEU C 1 13 ? -44.135 31.419 -12.084 1.00 21.52 9 LEU C CA 1
ATOM 7118 C C . LEU C 1 13 ? -43.391 32.157 -10.978 1.00 31.06 9 LEU C C 1
ATOM 7119 O O . LEU C 1 13 ? -42.677 33.118 -11.271 1.00 33.05 9 LEU C O 1
ATOM 7124 N N . SER C 1 14 ? -43.539 31.743 -9.716 1.00 31.38 10 SER C N 1
ATOM 7125 C CA . SER C 1 14 ? -42.876 32.469 -8.628 1.00 31.88 10 SER C CA 1
ATOM 7126 C C . SER C 1 14 ? -41.363 32.315 -8.702 1.00 37.68 10 SER C C 1
ATOM 7127 O O . SER C 1 14 ? -40.633 33.208 -8.263 1.00 41.86 10 SER C O 1
ATOM 7130 N N . GLY C 1 15 ? -40.885 31.212 -9.278 1.00 32.86 11 GLY C N 1
ATOM 7131 C CA . GLY C 1 15 ? -39.475 30.920 -9.392 1.00 37.13 11 GLY C CA 1
ATOM 7132 C C . GLY C 1 15 ? -38.798 30.423 -8.129 1.00 40.28 11 GLY C C 1
ATOM 7133 O O . GLY C 1 15 ? -37.605 30.095 -8.179 1.00 47.36 11 GLY C O 1
ATOM 7134 N N . ASP C 1 16 ? -39.506 30.335 -6.999 1.00 36.77 12 ASP C N 1
ATOM 7135 C CA . ASP C 1 16 ? -38.824 29.940 -5.772 1.00 44.24 12 ASP C CA 1
ATOM 7136 C C . ASP C 1 16 ? -39.622 28.933 -4.942 1.00 44.72 12 ASP C C 1
ATOM 7137 O O . ASP C 1 16 ? -39.462 28.867 -3.718 1.00 42.41 12 ASP C O 1
ATOM 7142 N N . ALA C 1 17 ? -40.465 28.127 -5.574 1.00 34.63 13 ALA C N 1
ATOM 7143 C CA . ALA C 1 17 ? -41.133 27.065 -4.841 1.00 29.05 13 ALA C CA 1
ATOM 7144 C C . ALA C 1 17 ? -40.175 25.885 -4.643 1.00 31.17 13 ALA C C 1
ATOM 7145 O O . ALA C 1 17 ? -39.419 25.520 -5.556 1.00 30.46 13 ALA C O 1
ATOM 7147 N N . ALA C 1 18 ? -40.165 25.315 -3.434 1.00 29.47 14 ALA C N 1
ATOM 7148 C CA . ALA C 1 18 ? -39.347 24.139 -3.142 1.00 29.80 14 ALA C CA 1
ATOM 7149 C C . ALA C 1 18 ? -40.098 22.859 -3.489 1.00 23.81 14 ALA C C 1
ATOM 7150 O O . ALA C 1 18 ? -41.309 22.869 -3.724 1.00 28.34 14 ALA C O 1
ATOM 7152 N N . SER C 1 19 ? -39.362 21.734 -3.497 1.00 26.45 15 SER C N 1
ATOM 7153 C CA . SER C 1 19 ? -39.984 20.441 -3.778 1.00 27.42 15 SER C CA 1
ATOM 7154 C C . SER C 1 19 ? -41.126 20.173 -2.801 1.00 30.41 15 SER C C 1
ATOM 7155 O O . SER C 1 19 ? -42.205 19.719 -3.202 1.00 26.40 15 SER C O 1
ATOM 7158 N N . ALA C 1 20 ? -40.907 20.454 -1.510 1.00 30.27 16 ALA C N 1
ATOM 7159 C CA . ALA C 1 20 ? -41.975 20.269 -0.520 1.00 30.54 16 ALA C CA 1
ATOM 7160 C C . ALA C 1 20 ? -43.218 21.094 -0.842 1.00 28.59 16 ALA C C 1
ATOM 7161 O O . ALA C 1 20 ? -44.342 20.672 -0.527 1.00 31.88 16 ALA C O 1
ATOM 7163 N N . ASP C 1 21 ? -43.047 22.280 -1.426 1.00 28.77 17 ASP C N 1
ATOM 7164 C CA . ASP C 1 21 ? -44.196 23.116 -1.779 1.00 29.29 17 ASP C CA 1
ATOM 7165 C C . ASP C 1 21 ? -45.044 22.472 -2.877 1.00 26.10 17 ASP C C 1
ATOM 7166 O O . ASP C 1 21 ? -46.285 22.486 -2.803 1.00 25.97 17 ASP C O 1
ATOM 7171 N N . TYR C 1 22 ? -44.397 21.933 -3.916 1.00 26.22 18 TYR C N 1
ATOM 7172 C CA . TYR C 1 22 ? -45.142 21.215 -4.949 1.00 24.37 18 TYR C CA 1
ATOM 7173 C C . TYR C 1 22 ? -45.826 19.982 -4.377 1.00 26.45 18 TYR C C 1
ATOM 7174 O O . TYR C 1 22 ? -46.965 19.671 -4.740 1.00 26.00 18 TYR C O 1
ATOM 7183 N N . ALA C 1 23 ? -45.143 19.255 -3.490 1.00 23.86 19 ALA C N 1
ATOM 7184 C CA . ALA C 1 23 ? -45.758 18.068 -2.896 1.00 28.09 19 ALA C CA 1
ATOM 7185 C C . ALA C 1 23 ? -47.003 18.427 -2.088 1.00 28.20 19 ALA C C 1
ATOM 7186 O O . ALA C 1 23 ? -47.938 17.619 -1.999 1.00 30.14 19 ALA C O 1
ATOM 7188 N N . ALA C 1 24 ? -47.047 19.638 -1.523 1.00 29.28 20 ALA C N 1
ATOM 7189 C CA . ALA C 1 24 ? -48.186 20.093 -0.719 1.00 29.72 20 ALA C CA 1
ATOM 7190 C C . ALA C 1 24 ? -49.329 20.701 -1.537 1.00 30.72 20 ALA C C 1
ATOM 7191 O O . ALA C 1 24 ? -50.405 20.902 -0.977 1.00 29.91 20 ALA C O 1
ATOM 7193 N N . LEU C 1 25 ? -49.149 20.975 -2.841 1.00 25.55 21 LEU C N 1
ATOM 7194 C CA . LEU C 1 25 ? -50.198 21.617 -3.634 1.00 27.29 21 LEU C CA 1
ATOM 7195 C C . LEU C 1 25 ? -51.298 20.602 -3.928 1.00 27.49 21 LEU C C 1
ATOM 7196 O O . LEU C 1 25 ? -51.012 19.476 -4.341 1.00 31.80 21 LEU C O 1
ATOM 7201 N N . ALA C 1 26 ? -52.551 21.000 -3.733 1.00 28.08 22 ALA C N 1
ATOM 7202 C CA . ALA C 1 26 ? -53.661 20.110 -4.031 1.00 24.33 22 ALA C CA 1
ATOM 7203 C C . ALA C 1 26 ? -53.778 19.875 -5.532 1.00 26.22 22 ALA C C 1
ATOM 7204 O O . ALA C 1 26 ? -53.777 20.830 -6.315 1.00 31.33 22 ALA C O 1
ATOM 7206 N N . LEU C 1 27 ? -53.925 18.613 -5.938 1.00 23.58 23 LEU C N 1
ATOM 7207 C CA . LEU C 1 27 ? -54.107 18.330 -7.369 1.00 28.44 23 LEU C CA 1
ATOM 7208 C C . LEU C 1 27 ? -55.479 18.799 -7.853 1.00 31.48 23 LEU C C 1
ATOM 7209 O O . LEU C 1 27 ? -56.481 18.695 -7.119 1.00 29.30 23 LEU C O 1
ATOM 7214 N N . PRO C 1 28 ? -55.563 19.329 -9.074 1.00 27.93 24 PRO C N 1
ATOM 7215 C CA . PRO C 1 28 ? -56.875 19.551 -9.699 1.00 29.33 24 PRO C CA 1
ATOM 7216 C C . PRO C 1 28 ? -57.582 18.237 -10.005 1.00 28.69 24 PRO C C 1
ATOM 7217 O O . PRO C 1 28 ? -56.983 17.155 -10.076 1.00 30.27 24 PRO C O 1
ATOM 7221 N N . GLU C 1 29 ? -58.894 18.328 -10.185 1.00 26.67 25 GLU C N 1
ATOM 7222 C CA . GLU C 1 29 ? -59.614 17.109 -10.510 1.00 33.45 25 GLU C CA 1
ATOM 7223 C C . GLU C 1 29 ? -59.994 17.031 -11.979 1.00 30.09 25 GLU C C 1
ATOM 7224 O O . GLU C 1 29 ? -60.568 16.029 -12.405 1.00 28.26 25 GLU C O 1
ATOM 7230 N N . SER C 1 30 ? -59.611 18.032 -12.775 1.00 29.80 26 SER C N 1
ATOM 7231 C CA . SER C 1 30 ? -59.730 17.956 -14.222 1.00 27.52 26 SER C CA 1
ATOM 7232 C C . SER C 1 30 ? -58.604 18.798 -14.798 1.00 26.45 26 SER C C 1
ATOM 7233 O O . SER C 1 30 ? -58.032 19.640 -14.108 1.00 24.84 26 SER C O 1
ATOM 7236 N N . TYR C 1 31 ? -58.311 18.594 -16.075 1.00 21.79 27 TYR C N 1
ATOM 7237 C CA . TYR C 1 31 ? -57.349 19.478 -16.735 1.00 21.49 27 TYR C CA 1
ATOM 7238 C C . TYR C 1 31 ? -57.767 19.687 -18.186 1.00 26.15 27 TYR C C 1
ATOM 7239 O O . TYR C 1 31 ? -58.439 18.842 -18.773 1.00 29.00 27 TYR C O 1
ATOM 7248 N N . ARG C 1 32 ? -57.389 20.831 -18.750 1.00 24.82 28 ARG C N 1
ATOM 7249 C CA . ARG C 1 32 ? -57.731 21.137 -20.135 1.00 21.56 28 ARG C CA 1
ATOM 7250 C C . ARG C 1 32 ? -56.755 20.463 -21.096 1.00 22.39 28 ARG C C 1
ATOM 7251 O O . ARG C 1 32 ? -55.537 20.470 -20.870 1.00 20.71 28 ARG C O 1
ATOM 7259 N N . ALA C 1 33 ? -57.297 19.867 -22.163 1.00 22.78 29 ALA C N 1
ATOM 7260 C CA . ALA C 1 33 ? -56.510 19.017 -23.062 1.00 20.24 29 ALA C CA 1
ATOM 7261 C C . ALA C 1 33 ? -57.045 19.083 -24.484 1.00 25.91 29 ALA C C 1
ATOM 7262 O O . ALA C 1 33 ? -58.246 19.257 -24.711 1.00 25.22 29 ALA C O 1
ATOM 7264 N N . VAL C 1 34 ? -56.137 18.917 -25.439 1.00 23.49 30 VAL C N 1
ATOM 7265 C CA . VAL C 1 34 ? -56.491 18.788 -26.855 1.00 25.27 30 VAL C CA 1
ATOM 7266 C C . VAL C 1 34 ? -56.745 17.313 -27.138 1.00 23.46 30 VAL C C 1
ATOM 7267 O O . VAL C 1 34 ? -55.855 16.470 -26.938 1.00 20.41 30 VAL C O 1
ATOM 7271 N N . THR C 1 35 ? -57.934 16.985 -27.664 1.00 23.69 31 THR C N 1
ATOM 7272 C CA . THR C 1 35 ? -58.286 15.571 -27.781 1.00 25.95 31 THR C CA 1
ATOM 7273 C C . THR C 1 35 ? -58.914 15.266 -29.130 1.00 28.10 31 THR C C 1
ATOM 7274 O O . THR C 1 35 ? -59.487 16.139 -29.778 1.00 27.55 31 THR C O 1
ATOM 7278 N N . LEU C 1 36 ? -58.838 13.991 -29.504 1.00 26.39 32 LEU C N 1
ATOM 7279 C CA . LEU C 1 36 ? -59.696 13.420 -30.535 1.00 25.58 32 LEU C CA 1
ATOM 7280 C C . LEU C 1 36 ? -60.827 12.659 -29.860 1.00 32.52 32 LEU C C 1
ATOM 7281 O O . LEU C 1 36 ? -60.686 12.209 -28.719 1.00 29.52 32 LEU C O 1
ATOM 7286 N N . HIS C 1 37 ? -61.942 12.480 -30.592 1.00 28.85 33 HIS C N 1
ATOM 7287 C CA . HIS C 1 37 ? -63.121 11.774 -30.081 1.00 27.85 33 HIS C CA 1
ATOM 7288 C C . HIS C 1 37 ? -63.357 10.509 -30.894 1.00 31.78 33 HIS C C 1
ATOM 7289 O O . HIS C 1 37 ? -63.437 10.569 -32.124 1.00 32.99 33 HIS C O 1
ATOM 7296 N N . LYS C 1 38 ? -63.483 9.376 -30.194 1.00 32.01 34 LYS C N 1
ATOM 7297 C CA . LYS C 1 38 ? -63.653 8.067 -30.833 1.00 34.19 34 LYS C CA 1
ATOM 7298 C C . LYS C 1 38 ? -64.784 8.065 -31.876 1.00 33.18 34 LYS C C 1
ATOM 7299 O O . LYS C 1 38 ? -64.655 7.450 -32.942 1.00 38.34 34 LYS C O 1
ATOM 7305 N N . GLY C 1 39 ? -65.871 8.782 -31.608 1.00 38.00 35 GLY C N 1
ATOM 7306 C CA . GLY C 1 39 ? -66.990 8.766 -32.547 1.00 43.42 35 GLY C CA 1
ATOM 7307 C C . GLY C 1 39 ? -66.700 9.370 -33.910 1.00 42.94 35 GLY C C 1
ATOM 7308 O O . GLY C 1 39 ? -67.484 9.163 -34.846 1.00 38.36 35 GLY C O 1
ATOM 7309 N N . GLU C 1 40 ? -65.600 10.099 -34.051 1.00 41.85 36 GLU C N 1
ATOM 7310 C CA . GLU C 1 40 ? -65.360 10.889 -35.249 1.00 37.10 36 GLU C CA 1
ATOM 7311 C C . GLU C 1 40 ? -64.291 10.305 -36.157 1.00 34.49 36 GLU C C 1
ATOM 7312 O O . GLU C 1 40 ? -63.908 10.966 -37.123 1.00 31.81 36 GLU C O 1
ATOM 7318 N N . GLU C 1 41 ? -63.796 9.094 -35.883 1.00 32.18 37 GLU C N 1
ATOM 7319 C CA . GLU C 1 41 ? -62.619 8.616 -36.598 1.00 36.97 37 GLU C CA 1
ATOM 7320 C C . GLU C 1 41 ? -62.843 8.407 -38.098 1.00 40.76 37 GLU C C 1
ATOM 7321 O O . GLU C 1 41 ? -61.864 8.192 -38.822 1.00 39.80 37 GLU C O 1
ATOM 7327 N N . ARG C 1 42 ? -64.080 8.467 -38.600 1.00 38.76 38 ARG C N 1
ATOM 7328 C CA . ARG C 1 42 ? -64.314 8.300 -40.031 1.00 40.89 38 ARG C CA 1
ATOM 7329 C C . ARG C 1 42 ? -64.744 9.589 -40.724 1.00 40.21 38 ARG C C 1
ATOM 7330 O O . ARG C 1 42 ? -65.130 9.549 -41.901 1.00 40.66 38 ARG C O 1
ATOM 7338 N N . MET C 1 43 ? -64.655 10.742 -40.043 1.00 36.14 39 MET C N 1
ATOM 7339 C CA . MET C 1 43 ? -65.148 11.991 -40.621 1.00 35.63 39 MET C CA 1
ATOM 7340 C C . MET C 1 43 ? -64.375 12.424 -41.860 1.00 35.56 39 MET C C 1
ATOM 7341 O O . MET C 1 43 ? -64.846 13.301 -42.584 1.00 36.27 39 MET C O 1
ATOM 7346 N N . PHE C 1 44 ? -63.186 11.875 -42.100 1.00 39.61 40 PHE C N 1
ATOM 7347 C CA . PHE C 1 44 ? -62.396 12.266 -43.262 1.00 43.21 40 PHE C CA 1
ATOM 7348 C C . PHE C 1 44 ? -62.406 11.226 -44.375 1.00 47.26 40 PHE C C 1
ATOM 7349 O O . PHE C 1 44 ? -61.782 11.467 -45.410 1.00 47.88 40 PHE C O 1
ATOM 7357 N N . ASP C 1 45 ? -63.091 10.089 -44.197 1.00 51.33 41 ASP C N 1
ATOM 7358 C CA . ASP C 1 45 ? -63.105 9.036 -45.216 1.00 54.24 41 ASP C CA 1
ATOM 7359 C C . ASP C 1 45 ? -63.497 9.586 -46.587 1.00 49.36 41 ASP C C 1
ATOM 7360 O O . ASP C 1 45 ? -64.413 10.399 -46.717 1.00 46.91 41 ASP C O 1
ATOM 7365 N N . GLY C 1 46 ? -62.764 9.164 -47.617 1.00 54.25 42 GLY C N 1
ATOM 7366 C CA . GLY C 1 46 ? -62.974 9.644 -48.962 1.00 59.83 42 GLY C CA 1
ATOM 7367 C C . GLY C 1 46 ? -62.057 10.777 -49.386 1.00 63.38 42 GLY C C 1
ATOM 7368 O O . GLY C 1 46 ? -61.683 10.847 -50.562 1.00 65.55 42 GLY C O 1
ATOM 7369 N N . LEU C 1 47 ? -61.686 11.663 -48.461 1.00 58.52 43 LEU C N 1
ATOM 7370 C CA . LEU C 1 47 ? -60.897 12.840 -48.795 1.00 52.82 43 LEU C CA 1
ATOM 7371 C C . LEU C 1 47 ? -59.429 12.474 -49.008 1.00 49.19 43 LEU C C 1
ATOM 7372 O O . LEU C 1 47 ? -58.925 11.466 -48.496 1.00 51.26 43 LEU C O 1
ATOM 7377 N N . ALA C 1 48 ? -58.742 13.310 -49.787 1.00 41.16 44 ALA C N 1
ATOM 7378 C CA . ALA C 1 48 ? -57.290 13.217 -49.898 1.00 39.47 44 ALA C CA 1
ATOM 7379 C C . ALA C 1 48 ? -56.643 13.731 -48.613 1.00 39.08 44 ALA C C 1
ATOM 7380 O O . ALA C 1 48 ? -57.206 14.586 -47.924 1.00 44.38 44 ALA C O 1
ATOM 7382 N N . SER C 1 49 ? -55.452 13.212 -48.294 1.00 39.22 45 SER C N 1
ATOM 7383 C CA . SER C 1 49 ? -54.765 13.639 -47.072 1.00 39.66 45 SER C CA 1
ATOM 7384 C C . SER C 1 49 ? -54.681 15.154 -46.973 1.00 39.99 45 SER C C 1
ATOM 7385 O O . SER C 1 49 ? -54.951 15.739 -45.916 1.00 36.00 45 SER C O 1
ATOM 7388 N N . ARG C 1 50 ? -54.312 15.803 -48.084 1.00 39.48 46 ARG C N 1
ATOM 7389 C CA . ARG C 1 50 ? -54.077 17.244 -48.106 1.00 40.48 46 ARG C CA 1
ATOM 7390 C C . ARG C 1 50 ? -55.304 18.039 -47.675 1.00 39.63 46 ARG C C 1
ATOM 7391 O O . ARG C 1 50 ? -55.171 19.133 -47.109 1.00 39.69 46 ARG C O 1
ATOM 7399 N N . ASP C 1 51 ? -56.504 17.528 -47.935 1.00 38.21 47 ASP C N 1
ATOM 7400 C CA . ASP C 1 51 ? -57.716 18.290 -47.665 1.00 44.08 47 ASP C CA 1
ATOM 7401 C C . ASP C 1 51 ? -58.375 17.928 -46.335 1.00 41.27 47 ASP C C 1
ATOM 7402 O O . ASP C 1 51 ? -59.478 18.413 -46.048 1.00 42.61 47 ASP C O 1
ATOM 7407 N N . LYS C 1 52 ? -57.717 17.124 -45.506 1.00 38.70 48 LYS C N 1
ATOM 7408 C CA . LYS C 1 52 ? -58.221 16.824 -44.175 1.00 36.73 48 LYS C CA 1
ATOM 7409 C C . LYS C 1 52 ? -57.741 17.919 -43.227 1.00 36.85 48 LYS C C 1
ATOM 7410 O O . LYS C 1 52 ? -56.541 18.211 -43.172 1.00 35.46 48 LYS C O 1
ATOM 7416 N N . ASP C 1 53 ? -58.690 18.550 -42.519 1.00 34.48 49 ASP C N 1
ATOM 7417 C CA . ASP C 1 53 ? -58.470 19.775 -41.746 1.00 34.19 49 ASP C CA 1
ATOM 7418 C C . ASP C 1 53 ? -58.435 19.478 -40.244 1.00 34.20 49 ASP C C 1
ATOM 7419 O O . ASP C 1 53 ? -59.491 19.192 -39.658 1.00 33.82 49 ASP C O 1
ATOM 7424 N N . PRO C 1 54 ? -57.273 19.561 -39.572 1.00 34.66 50 PRO C N 1
ATOM 7425 C CA . PRO C 1 54 ? -57.231 19.250 -38.126 1.00 28.65 50 PRO C CA 1
ATOM 7426 C C . PRO C 1 54 ? -58.103 20.158 -37.274 1.00 26.83 50 PRO C C 1
ATOM 7427 O O . PRO C 1 54 ? -58.463 19.764 -36.157 1.00 31.64 50 PRO C O 1
ATOM 7431 N N . ARG C 1 55 ? -58.458 21.353 -37.754 1.00 25.15 51 ARG C N 1
ATOM 7432 C CA . ARG C 1 55 ? -59.337 22.222 -36.983 1.00 27.80 51 ARG C CA 1
ATOM 7433 C C . ARG C 1 55 ? -60.718 21.614 -36.790 1.00 32.16 51 ARG C C 1
ATOM 7434 O O . ARG C 1 55 ? -61.433 22.011 -35.864 1.00 32.30 51 ARG C O 1
ATOM 7442 N N . LYS C 1 56 ? -61.084 20.629 -37.609 1.00 32.72 52 LYS C N 1
ATOM 7443 C CA . LYS C 1 56 ? -62.393 20.004 -37.507 1.00 36.71 52 LYS C CA 1
ATOM 7444 C C . LYS C 1 56 ? -62.413 18.807 -36.575 1.00 35.11 52 LYS C C 1
ATOM 7445 O O . LYS C 1 56 ? -63.485 18.454 -36.066 1.00 39.56 52 LYS C O 1
ATOM 7451 N N . SER C 1 57 ? -61.262 18.195 -36.315 1.00 31.33 53 SER C N 1
ATOM 7452 C CA . SER C 1 57 ? -61.199 17.000 -35.495 1.00 30.49 53 SER C CA 1
ATOM 7453 C C . SER C 1 57 ? -60.653 17.239 -34.097 1.00 32.11 53 SER C C 1
ATOM 7454 O O . SER C 1 57 ? -60.840 16.381 -33.227 1.00 31.76 53 SER C O 1
ATOM 7457 N N . LEU C 1 58 ? -59.959 18.345 -33.861 1.00 26.05 54 LEU C N 1
ATOM 7458 C CA . LEU C 1 58 ? -59.311 18.549 -32.569 1.00 27.15 54 LEU C CA 1
ATOM 7459 C C . LEU C 1 58 ? -60.231 19.340 -31.651 1.00 28.77 54 LEU C C 1
ATOM 7460 O O . LEU C 1 58 ? -60.771 20.386 -32.038 1.00 29.93 54 LEU C O 1
ATOM 7465 N N . HIS C 1 59 ? -60.418 18.827 -30.436 1.00 27.38 55 HIS C N 1
ATOM 7466 C CA . HIS C 1 59 ? -61.343 19.388 -29.461 1.00 28.37 55 HIS C CA 1
ATOM 7467 C C . HIS C 1 59 ? -60.564 19.887 -28.248 1.00 29.90 55 HIS C C 1
ATOM 7468 O O . HIS C 1 59 ? -59.556 19.290 -27.865 1.00 34.16 55 HIS C O 1
ATOM 7475 N N . LEU C 1 60 ? -61.035 20.977 -27.626 1.00 24.80 56 LEU C N 1
ATOM 7476 C CA . LEU C 1 60 ? -60.489 21.431 -26.342 1.00 25.30 56 LEU C CA 1
ATOM 7477 C C . LEU C 1 60 ? -61.455 21.011 -25.233 1.00 27.35 56 LEU C C 1
ATOM 7478 O O . LEU C 1 60 ? -62.546 21.578 -25.118 1.00 31.08 56 LEU C O 1
ATOM 7483 N N . ASP C 1 61 ? -61.049 20.036 -24.415 1.00 29.52 57 ASP C N 1
ATOM 7484 C CA . ASP C 1 61 ? -61.903 19.370 -23.436 1.00 27.18 57 ASP C CA 1
ATOM 7485 C C . ASP C 1 61 ? -61.315 19.499 -22.035 1.00 31.35 57 ASP C C 1
ATOM 7486 O O . ASP C 1 61 ? -60.110 19.695 -21.855 1.00 29.66 57 ASP C O 1
ATOM 7491 N N . ASP C 1 62 ? -62.176 19.337 -21.032 1.00 30.14 58 ASP C N 1
ATOM 7492 C CA . ASP C 1 62 ? -61.741 19.179 -19.648 1.00 31.66 58 ASP C CA 1
ATOM 7493 C C . ASP C 1 62 ? -61.833 17.699 -19.314 1.00 34.67 58 ASP C C 1
ATOM 7494 O O . ASP C 1 62 ? -62.926 17.130 -19.368 1.00 34.89 58 ASP C O 1
ATOM 7499 N N . VAL C 1 63 ? -60.697 17.072 -18.988 1.00 29.19 59 VAL C N 1
ATOM 7500 C CA . VAL C 1 63 ? -60.655 15.622 -18.777 1.00 25.43 59 VAL C CA 1
ATOM 7501 C C . VAL C 1 63 ? -60.199 15.306 -17.354 1.00 29.05 59 VAL C C 1
ATOM 7502 O O . VAL C 1 63 ? -59.469 16.113 -16.757 1.00 26.26 59 VAL C O 1
ATOM 7506 N N . PRO C 1 64 ? -60.594 14.160 -16.775 1.00 30.37 60 PRO C N 1
ATOM 7507 C CA . PRO C 1 64 ? -60.138 13.805 -15.423 1.00 26.86 60 PRO C CA 1
ATOM 7508 C C . PRO C 1 64 ? -58.690 13.336 -15.407 1.00 27.45 60 PRO C C 1
ATOM 7509 O O . PRO C 1 64 ? -58.129 12.904 -16.422 1.00 27.73 60 PRO C O 1
ATOM 7513 N N . LEU C 1 65 ? -58.066 13.417 -14.196 1.00 26.15 61 LEU C N 1
ATOM 7514 C CA . LEU C 1 65 ? -56.676 12.947 -14.136 1.00 27.10 61 LEU C CA 1
ATOM 7515 C C . LEU C 1 65 ? -56.616 11.420 -14.118 1.00 29.62 61 LEU C C 1
ATOM 7516 O O . LEU C 1 65 ? -57.417 10.773 -13.449 1.00 32.73 61 LEU C O 1
ATOM 7521 N N . PRO C 1 66 ? -55.658 10.831 -14.823 1.00 27.61 62 PRO C N 1
ATOM 7522 C CA . PRO C 1 66 ? -55.451 9.380 -14.749 1.00 27.08 62 PRO C CA 1
ATOM 7523 C C . PRO C 1 66 ? -54.793 8.985 -13.424 1.00 27.92 62 PRO C C 1
ATOM 7524 O O . PRO C 1 66 ? -54.152 9.798 -12.756 1.00 29.53 62 PRO C O 1
ATOM 7528 N N . GLU C 1 67 ? -54.937 7.705 -13.058 1.00 28.81 63 GLU C N 1
ATOM 7529 C CA . GLU C 1 67 ? -54.269 7.165 -11.876 1.00 31.61 63 GLU C CA 1
ATOM 7530 C C . GLU C 1 67 ? -52.782 6.947 -12.143 1.00 28.13 63 GLU C C 1
ATOM 7531 O O . GLU C 1 67 ? -52.406 6.353 -13.148 1.00 33.47 63 GLU C O 1
ATOM 7537 N N . LEU C 1 68 ? -51.941 7.417 -11.236 1.00 27.50 64 LEU C N 1
ATOM 7538 C CA . LEU C 1 68 ? -50.489 7.319 -11.389 1.00 26.37 64 LEU C CA 1
ATOM 7539 C C . LEU C 1 68 ? -49.988 5.926 -10.993 1.00 33.51 64 LEU C C 1
ATOM 7540 O O . LEU C 1 68 ? -50.207 5.485 -9.859 1.00 40.02 64 LEU C O 1
ATOM 7545 N N . GLY C 1 69 ? -49.293 5.241 -11.903 1.00 26.44 65 GLY C N 1
ATOM 7546 C CA . GLY C 1 69 ? -48.815 3.896 -11.635 1.00 24.77 65 GLY C CA 1
ATOM 7547 C C . GLY C 1 69 ? -47.341 3.843 -11.257 1.00 27.34 65 GLY C C 1
ATOM 7548 O O . GLY C 1 69 ? -46.654 4.869 -11.162 1.00 24.40 65 GLY C O 1
ATOM 7549 N N . PRO C 1 70 ? -46.829 2.626 -11.023 1.00 27.52 66 PRO C N 1
ATOM 7550 C CA . PRO C 1 70 ? -45.394 2.467 -10.726 1.00 26.51 66 PRO C CA 1
ATOM 7551 C C . PRO C 1 70 ? -44.529 3.053 -11.835 1.00 22.02 66 PRO C C 1
ATOM 7552 O O . PRO C 1 70 ? -44.821 2.886 -13.021 1.00 24.96 66 PRO C O 1
ATOM 7556 N N . GLY C 1 71 ? -43.466 3.746 -11.435 1.00 25.64 67 GLY C N 1
ATOM 7557 C CA . GLY C 1 71 ? -42.482 4.207 -12.388 1.00 24.86 67 GLY C CA 1
ATOM 7558 C C . GLY C 1 71 ? -42.954 5.312 -13.310 1.00 25.58 67 GLY C C 1
ATOM 7559 O O . GLY C 1 71 ? -42.414 5.455 -14.418 1.00 24.49 67 GLY C O 1
ATOM 7560 N N . GLU C 1 72 ? -43.966 6.067 -12.900 1.00 22.15 68 GLU C N 1
ATOM 7561 C CA . GLU C 1 72 ? -44.543 7.140 -13.710 1.00 23.96 68 GLU C CA 1
ATOM 7562 C C . GLU C 1 72 ? -44.446 8.473 -12.992 1.00 21.29 68 GLU C C 1
ATOM 7563 O O . GLU C 1 72 ? -44.216 8.534 -11.779 1.00 23.66 68 GLU C O 1
ATOM 7569 N N . ALA C 1 73 ? -44.643 9.546 -13.757 1.00 18.64 69 ALA C N 1
ATOM 7570 C CA . ALA C 1 73 ? -44.698 10.890 -13.190 1.00 18.55 69 ALA C CA 1
ATOM 7571 C C . ALA C 1 73 ? -45.866 11.653 -13.793 1.00 21.06 69 ALA C C 1
ATOM 7572 O O . ALA C 1 73 ? -46.156 11.521 -14.982 1.00 22.54 69 ALA C O 1
ATOM 7574 N N . LEU C 1 74 ? -46.497 12.479 -12.975 1.00 18.25 70 LEU C N 1
ATOM 7575 C CA . LEU C 1 74 ? -47.465 13.473 -13.407 1.00 16.86 70 LEU C CA 1
ATOM 7576 C C . LEU C 1 74 ? -46.733 14.799 -13.564 1.00 18.19 70 LEU C C 1
ATOM 7577 O O . LEU C 1 74 ? -46.084 15.254 -12.612 1.00 20.25 70 LEU C O 1
ATOM 7582 N N . VAL C 1 75 ? -46.878 15.440 -14.730 1.00 16.86 71 VAL C N 1
ATOM 7583 C CA . VAL C 1 75 ? -46.122 16.646 -15.066 1.00 16.83 71 VAL C CA 1
ATOM 7584 C C . VAL C 1 75 ? -47.072 17.810 -15.342 1.00 18.06 71 VAL C C 1
ATOM 7585 O O . VAL C 1 75 ? -48.031 17.664 -16.105 1.00 20.42 71 VAL C O 1
ATOM 7589 N N . ALA C 1 76 ? -46.793 18.977 -14.744 1.00 17.88 72 ALA C N 1
ATOM 7590 C CA . ALA C 1 76 ? -47.492 20.199 -15.116 1.00 17.36 72 ALA C CA 1
ATOM 7591 C C . ALA C 1 76 ? -46.834 20.751 -16.380 1.00 19.36 72 ALA C C 1
ATOM 7592 O O . ALA C 1 76 ? -45.644 21.092 -16.350 1.00 20.54 72 ALA C O 1
ATOM 7594 N N . VAL C 1 77 ? -47.592 20.841 -17.484 1.00 17.72 73 VAL C N 1
ATOM 7595 C CA . VAL C 1 77 ? -47.007 21.136 -18.798 1.00 17.56 73 VAL C CA 1
ATOM 7596 C C . VAL C 1 77 ? -47.018 22.641 -19.065 1.00 17.47 73 VAL C C 1
ATOM 7597 O O . VAL C 1 77 ? -48.087 23.254 -19.152 1.00 19.21 73 VAL C O 1
ATOM 7601 N N . MET C 1 78 ? -45.829 23.238 -19.233 1.00 17.35 74 MET C N 1
ATOM 7602 C CA . MET C 1 78 ? -45.786 24.665 -19.570 1.00 17.52 74 MET C CA 1
ATOM 7603 C C . MET C 1 78 ? -45.856 24.901 -21.084 1.00 17.56 74 MET C C 1
ATOM 7604 O O . MET C 1 78 ? -46.495 25.882 -21.527 1.00 19.49 74 MET C O 1
ATOM 7609 N N . ALA C 1 79 ? -45.283 24.000 -21.886 1.00 17.35 75 ALA C N 1
ATOM 7610 C CA . ALA C 1 79 ? -45.345 24.125 -23.342 1.00 18.46 75 ALA C CA 1
ATOM 7611 C C . ALA C 1 79 ? -45.205 22.757 -23.982 1.00 18.04 75 ALA C C 1
ATOM 7612 O O . ALA C 1 79 ? -44.712 21.800 -23.368 1.00 17.16 75 ALA C O 1
ATOM 7614 N N . SER C 1 80 ? -45.574 22.697 -25.256 1.00 17.28 76 SER C N 1
ATOM 7615 C CA . SER C 1 80 ? -45.495 21.461 -26.049 1.00 17.15 76 SER C CA 1
ATOM 7616 C C . SER C 1 80 ? -45.198 21.826 -27.510 1.00 20.49 76 SER C C 1
ATOM 7617 O O . SER C 1 80 ? -44.712 22.924 -27.812 1.00 18.56 76 SER C O 1
ATOM 7620 N N . SER C 1 81 ? -45.458 20.892 -28.428 1.00 18.77 77 SER C N 1
ATOM 7621 C CA . SER C 1 81 ? -45.046 21.065 -29.823 1.00 17.93 77 SER C CA 1
ATOM 7622 C C . SER C 1 81 ? -46.033 20.316 -30.702 1.00 22.12 77 SER C C 1
ATOM 7623 O O . SER C 1 81 ? -46.746 19.428 -30.227 1.00 22.46 77 SER C O 1
ATOM 7626 N N . VAL C 1 82 ? -46.106 20.691 -31.986 1.00 22.20 78 VAL C N 1
ATOM 7627 C CA . VAL C 1 82 ? -46.931 19.951 -32.942 1.00 19.15 78 VAL C CA 1
ATOM 7628 C C . VAL C 1 82 ? -46.001 19.442 -34.018 1.00 24.39 78 VAL C C 1
ATOM 7629 O O . VAL C 1 82 ? -45.387 20.243 -34.729 1.00 24.13 78 VAL C O 1
ATOM 7633 N N A ASN C 1 83 ? -45.860 18.116 -34.110 0.60 22.07 79 ASN C N 1
ATOM 7634 N N B ASN C 1 83 ? -45.897 18.129 -34.151 0.40 23.39 79 ASN C N 1
ATOM 7635 C CA A ASN C 1 83 ? -44.998 17.455 -35.082 0.60 28.58 79 ASN C CA 1
ATOM 7636 C CA B ASN C 1 83 ? -45.045 17.546 -35.176 0.40 28.26 79 ASN C CA 1
ATOM 7637 C C A ASN C 1 83 ? -45.855 16.644 -36.062 0.60 28.26 79 ASN C C 1
ATOM 7638 C C B ASN C 1 83 ? -45.865 16.606 -36.051 0.40 28.15 79 ASN C C 1
ATOM 7639 O O A ASN C 1 83 ? -47.085 16.647 -35.986 0.60 27.33 79 ASN C O 1
ATOM 7640 O O B ASN C 1 83 ? -47.078 16.473 -35.885 0.40 27.00 79 ASN C O 1
ATOM 7649 N N . TYR C 1 84 ? -45.184 15.966 -37.012 1.00 30.53 80 TYR C N 1
ATOM 7650 C CA . TYR C 1 84 ? -45.904 15.184 -38.021 1.00 27.54 80 TYR C CA 1
ATOM 7651 C C . TYR C 1 84 ? -46.734 14.079 -37.383 1.00 22.24 80 TYR C C 1
ATOM 7652 O O . TYR C 1 84 ? -47.869 13.834 -37.809 1.00 28.26 80 TYR C O 1
ATOM 7661 N N . ASN C 1 85 ? -46.206 13.406 -36.346 1.00 24.46 81 ASN C N 1
ATOM 7662 C CA . ASN C 1 85 ? -47.017 12.377 -35.684 1.00 30.64 81 ASN C CA 1
ATOM 7663 C C . ASN C 1 85 ? -48.310 12.960 -35.141 1.00 32.29 81 ASN C C 1
ATOM 7664 O O . ASN C 1 85 ? -49.368 12.316 -35.195 1.00 28.60 81 ASN C O 1
ATOM 7669 N N . THR C 1 86 ? -48.243 14.169 -34.586 1.00 28.57 82 THR C N 1
ATOM 7670 C CA . THR C 1 86 ? -49.448 14.803 -34.068 1.00 24.30 82 THR C CA 1
ATOM 7671 C C . THR C 1 86 ? -50.432 15.102 -35.190 1.00 27.39 82 THR C C 1
ATOM 7672 O O . THR C 1 86 ? -51.643 14.879 -35.051 1.00 25.61 82 THR C O 1
ATOM 7676 N N . VAL C 1 87 ? -49.928 15.622 -36.313 1.00 24.15 83 VAL C N 1
ATOM 7677 C CA . VAL C 1 87 ? -50.791 15.905 -37.453 1.00 24.18 83 VAL C CA 1
ATOM 7678 C C . VAL C 1 87 ? -51.438 14.619 -37.977 1.00 20.92 83 VAL C C 1
ATOM 7679 O O . VAL C 1 87 ? -52.655 14.567 -38.166 1.00 22.83 83 VAL C O 1
ATOM 7683 N N . TRP C 1 88 ? -50.645 13.565 -38.212 1.00 24.25 84 TRP C N 1
ATOM 7684 C CA . TRP C 1 88 ? -51.253 12.328 -38.733 1.00 27.84 84 TRP C CA 1
ATOM 7685 C C . TRP C 1 88 ? -52.351 11.806 -37.789 1.00 26.46 84 TRP C C 1
ATOM 7686 O O . TRP C 1 88 ? -53.451 11.436 -38.236 1.00 27.27 84 TRP C O 1
ATOM 7697 N N . SER C 1 89 ? -52.088 11.802 -36.478 1.00 24.35 85 SER C N 1
ATOM 7698 C CA . SER C 1 89 ? -53.122 11.391 -35.525 1.00 28.20 85 SER C CA 1
ATOM 7699 C C . SER C 1 89 ? -54.380 12.202 -35.706 1.00 30.07 85 SER C C 1
ATOM 7700 O O . SER C 1 89 ? -55.490 11.649 -35.720 1.00 29.45 85 SER C O 1
ATOM 7703 N N . SER C 1 90 ? -54.225 13.517 -35.874 1.00 30.10 86 SER C N 1
ATOM 7704 C CA . SER C 1 90 ? -55.385 14.379 -35.920 1.00 25.10 86 SER C CA 1
ATOM 7705 C C . SER C 1 90 ? -56.211 14.166 -37.182 1.00 29.14 86 SER C C 1
ATOM 7706 O O . SER C 1 90 ? -57.364 14.590 -37.210 1.00 33.05 86 SER C O 1
ATOM 7709 N N . ILE C 1 91 ? -55.674 13.512 -38.207 1.00 28.90 87 ILE C N 1
ATOM 7710 C CA . ILE C 1 91 ? -56.478 13.209 -39.389 1.00 30.21 87 ILE C CA 1
ATOM 7711 C C . ILE C 1 91 ? -56.688 11.700 -39.530 1.00 29.97 87 ILE C C 1
ATOM 7712 O O . ILE C 1 91 ? -57.041 11.215 -40.619 1.00 31.91 87 ILE C O 1
ATOM 7717 N N . PHE C 1 92 ? -56.458 10.955 -38.432 1.00 28.43 88 PHE C N 1
ATOM 7718 C CA . PHE C 1 92 ? -56.723 9.512 -38.343 1.00 29.13 88 PHE C CA 1
ATOM 7719 C C . PHE C 1 92 ? -55.959 8.732 -39.404 1.00 36.76 88 PHE C C 1
ATOM 7720 O O . PHE C 1 92 ? -56.483 7.784 -39.995 1.00 34.97 88 PHE C O 1
ATOM 7728 N N . GLU C 1 93 ? -54.710 9.145 -39.653 1.00 35.27 89 GLU C N 1
ATOM 7729 C CA . GLU C 1 93 ? -53.819 8.505 -40.606 1.00 32.66 89 GLU C CA 1
ATOM 7730 C C . GLU C 1 93 ? -52.585 7.953 -39.909 1.00 37.86 89 GLU C C 1
ATOM 7731 O O . GLU C 1 93 ? -52.120 8.533 -38.927 1.00 37.49 89 GLU C O 1
ATOM 7737 N N . PRO C 1 94 ? -52.039 6.806 -40.374 1.00 38.98 90 PRO C N 1
ATOM 7738 C CA . PRO C 1 94 ? -52.556 5.948 -41.453 1.00 41.11 90 PRO C CA 1
ATOM 7739 C C . PRO C 1 94 ? -53.878 5.266 -41.073 1.00 41.16 90 PRO C C 1
ATOM 7740 O O . PRO C 1 94 ? -54.689 5.039 -41.959 1.00 42.56 90 PRO C O 1
ATOM 7744 N N . VAL C 1 95 ? -54.063 4.958 -39.781 1.00 35.82 91 VAL C N 1
ATOM 7745 C CA . VAL C 1 95 ? -55.320 4.477 -39.214 1.00 35.53 91 VAL C CA 1
ATOM 7746 C C . VAL C 1 95 ? -55.600 5.274 -37.943 1.00 34.05 91 VAL C C 1
ATOM 7747 O O . VAL C 1 95 ? -54.733 5.983 -37.429 1.00 35.34 91 VAL C O 1
ATOM 7751 N N . SER C 1 96 ? -56.825 5.143 -37.435 1.00 31.24 92 SER C N 1
ATOM 7752 C CA . SER C 1 96 ? -57.199 5.778 -36.175 1.00 33.61 92 SER C CA 1
ATOM 7753 C C . SER C 1 96 ? -56.325 5.294 -35.016 1.00 33.86 92 SER C C 1
ATOM 7754 O O . SER C 1 96 ? -56.073 4.096 -34.861 1.00 30.33 92 SER C O 1
ATOM 7757 N N . THR C 1 97 ? -55.894 6.237 -34.163 1.00 29.64 93 THR C N 1
ATOM 7758 C CA . THR C 1 97 ? -55.090 5.857 -33.003 1.00 25.87 93 THR C CA 1
ATOM 7759 C C . THR C 1 97 ? -55.867 5.015 -32.001 1.00 24.78 93 THR C C 1
ATOM 7760 O O . THR C 1 97 ? -55.243 4.302 -31.201 1.00 26.74 93 THR C O 1
ATOM 7764 N N . PHE C 1 98 ? -57.207 5.089 -32.022 1.00 29.23 94 PHE C N 1
ATOM 7765 C CA . PHE C 1 98 ? -58.024 4.377 -31.042 1.00 29.59 94 PHE C CA 1
ATOM 7766 C C . PHE C 1 98 ? -57.870 2.865 -31.173 1.00 34.58 94 PHE C C 1
ATOM 7767 O O . PHE C 1 98 ? -58.028 2.138 -30.184 1.00 33.76 94 PHE C O 1
ATOM 7775 N N . GLY C 1 99 ? -57.532 2.383 -32.371 1.00 32.62 95 GLY C N 1
ATOM 7776 C CA . GLY C 1 99 ? -57.379 0.953 -32.574 1.00 35.57 95 GLY C CA 1
ATOM 7777 C C . GLY C 1 99 ? -56.338 0.344 -31.661 1.00 34.31 95 GLY C C 1
ATOM 7778 O O . GLY C 1 99 ? -56.609 -0.629 -30.946 1.00 36.02 95 GLY C O 1
ATOM 7779 N N . PHE C 1 100 ? -55.141 0.934 -31.637 1.00 30.58 96 PHE C N 1
ATOM 7780 C CA . PHE C 1 100 ? -54.102 0.392 -30.771 1.00 30.88 96 PHE C CA 1
ATOM 7781 C C . PHE C 1 100 ? -54.410 0.621 -29.286 1.00 32.11 96 PHE C C 1
ATOM 7782 O O . PHE C 1 100 ? -54.173 -0.269 -28.459 1.00 32.35 96 PHE C O 1
ATOM 7790 N N . LEU C 1 101 ? -54.932 1.800 -28.919 1.00 28.50 97 LEU C N 1
ATOM 7791 C CA . LEU C 1 101 ? -55.290 2.031 -27.516 1.00 26.43 97 LEU C CA 1
ATOM 7792 C C . LEU C 1 101 ? -56.248 0.957 -26.995 1.00 31.70 97 LEU C C 1
ATOM 7793 O O . LEU C 1 101 ? -56.132 0.509 -25.846 1.00 30.14 97 LEU C O 1
ATOM 7798 N N . GLU C 1 102 ? -57.190 0.518 -27.839 1.00 33.38 98 GLU C N 1
ATOM 7799 C CA . GLU C 1 102 ? -58.149 -0.511 -27.438 1.00 32.86 98 GLU C CA 1
ATOM 7800 C C . GLU C 1 102 ? -57.487 -1.882 -27.298 1.00 31.72 98 GLU C C 1
ATOM 7801 O O . GLU C 1 102 ? -57.691 -2.575 -26.296 1.00 35.75 98 GLU C O 1
ATOM 7807 N N . ARG C 1 103 ? -56.705 -2.300 -28.298 1.00 33.10 99 ARG C N 1
ATOM 7808 C CA . ARG C 1 103 ? -56.055 -3.613 -28.243 1.00 35.20 99 ARG C CA 1
ATOM 7809 C C . ARG C 1 103 ? -55.073 -3.694 -27.080 1.00 37.23 99 ARG C C 1
ATOM 7810 O O . ARG C 1 103 ? -55.116 -4.630 -26.278 1.00 37.19 99 ARG C O 1
ATOM 7818 N N . TYR C 1 104 ? -54.159 -2.730 -26.984 1.00 38.78 100 TYR C N 1
ATOM 7819 C CA . TYR C 1 104 ? -53.191 -2.793 -25.897 1.00 36.89 100 TYR C CA 1
ATOM 7820 C C . TYR C 1 104 ? -53.893 -2.723 -24.542 1.00 34.41 100 TYR C C 1
ATOM 7821 O O . TYR C 1 104 ? -53.465 -3.369 -23.573 1.00 32.88 100 TYR C O 1
ATOM 7830 N N . GLY C 1 105 ? -55.008 -2.000 -24.470 1.00 31.16 101 GLY C N 1
ATOM 7831 C CA . GLY C 1 105 ? -55.778 -1.902 -23.243 1.00 32.26 101 GLY C CA 1
ATOM 7832 C C . GLY C 1 105 ? -56.390 -3.213 -22.767 1.00 39.61 101 GLY C C 1
ATOM 7833 O O . GLY C 1 105 ? -56.908 -3.260 -21.646 1.00 33.19 101 GLY C O 1
ATOM 7834 N N . ARG C 1 106 ? -56.329 -4.277 -23.566 1.00 42.47 102 ARG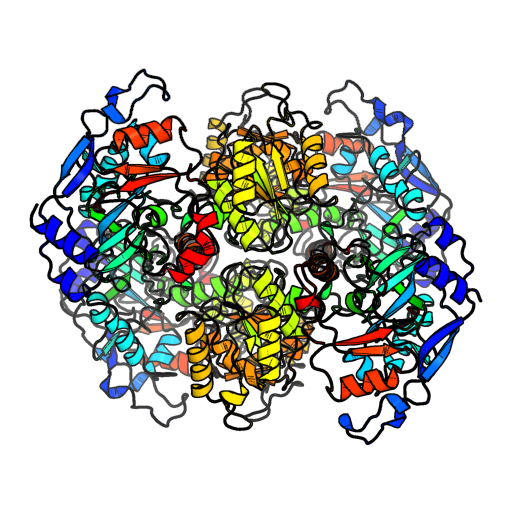 C N 1
ATOM 7835 C CA . ARG C 1 106 ? -56.840 -5.562 -23.104 1.00 41.70 102 ARG C CA 1
ATOM 7836 C C . ARG C 1 106 ? -55.879 -6.278 -22.162 1.00 42.82 102 ARG C C 1
ATOM 7837 O O . ARG C 1 106 ? -56.303 -7.207 -21.469 1.00 40.44 102 ARG C O 1
ATOM 7845 N N . LEU C 1 107 ? -54.614 -5.844 -22.086 1.00 43.68 103 LEU C N 1
ATOM 7846 C CA . LEU C 1 107 ? -53.585 -6.620 -21.390 1.00 43.71 103 LEU C CA 1
ATOM 7847 C C . LEU C 1 107 ? -53.799 -6.650 -19.880 1.00 38.79 103 LEU C C 1
ATOM 7848 O O . LEU C 1 107 ? -53.636 -7.697 -19.248 1.00 36.79 103 LEU C O 1
ATOM 7853 N N . SER C 1 108 ? -54.123 -5.512 -19.273 1.00 37.69 104 SER C N 1
ATOM 7854 C CA . SER C 1 108 ? -54.059 -5.387 -17.822 1.00 35.07 104 SER C CA 1
ATOM 7855 C C . SER C 1 108 ? -54.851 -4.165 -17.411 1.00 37.09 104 SER C C 1
ATOM 7856 O O . SER C 1 108 ? -55.110 -3.282 -18.238 1.00 35.77 104 SER C O 1
ATOM 7859 N N . PRO C 1 109 ? -55.215 -4.059 -16.138 1.00 38.96 105 PRO C N 1
ATOM 7860 C CA . PRO C 1 109 ? -55.806 -2.798 -15.676 1.00 37.03 105 PRO C CA 1
ATOM 7861 C C . PRO C 1 109 ? -54.903 -1.592 -15.909 1.00 37.25 105 PRO C C 1
ATOM 7862 O O . PRO C 1 109 ? -55.425 -0.488 -16.114 1.00 34.14 105 PRO C O 1
ATOM 7866 N N . LEU C 1 110 ? -53.570 -1.760 -15.902 1.00 32.40 106 LEU C N 1
ATOM 7867 C CA . LEU C 1 110 ? -52.716 -0.590 -16.130 1.00 34.87 106 LEU C CA 1
ATOM 7868 C C . LEU C 1 110 ? -52.781 -0.137 -17.582 1.00 35.02 106 LEU C C 1
ATOM 7869 O O . LEU C 1 110 ? -52.913 1.060 -17.845 1.00 33.14 106 LEU C O 1
ATOM 7874 N N . THR C 1 111 ? -52.718 -1.070 -18.546 1.00 30.67 107 THR C N 1
ATOM 7875 C CA . THR C 1 111 ? -52.786 -0.647 -19.943 1.00 29.49 107 THR C CA 1
ATOM 7876 C C . THR C 1 111 ? -54.178 -0.155 -20.305 1.00 30.91 107 THR C C 1
ATOM 7877 O O . THR C 1 111 ? -54.324 0.684 -21.198 1.00 31.73 107 THR C O 1
ATOM 7881 N N . ALA C 1 112 ? -55.208 -0.642 -19.610 1.00 30.30 108 ALA C N 1
ATOM 7882 C CA . ALA C 1 112 ? -56.569 -0.208 -19.906 1.00 28.04 108 ALA C CA 1
ATOM 7883 C C . ALA C 1 112 ? -56.838 1.243 -19.509 1.00 27.75 108 ALA C C 1
ATOM 7884 O O . ALA C 1 112 ? -57.861 1.799 -19.930 1.00 31.06 108 ALA C O 1
ATOM 7886 N N . ARG C 1 113 ? -55.979 1.864 -18.679 1.00 25.99 109 ARG C N 1
ATOM 7887 C CA . ARG C 1 113 ? -56.196 3.276 -18.362 1.00 26.48 109 ARG C CA 1
ATOM 7888 C C . ARG C 1 113 ? -56.167 4.130 -19.626 1.00 22.00 109 ARG C C 1
ATOM 7889 O O . ARG C 1 113 ? -56.797 5.192 -19.663 1.00 27.61 109 ARG C O 1
ATOM 7897 N N . HIS C 1 114 ? -55.401 3.709 -20.651 1.00 24.99 110 HIS C N 1
ATOM 7898 C CA . HIS C 1 114 ? -55.278 4.508 -21.875 1.00 24.90 110 HIS C CA 1
ATOM 7899 C C . HIS C 1 114 ? -56.475 4.367 -22.811 1.00 29.97 110 HIS C C 1
ATOM 7900 O O . HIS C 1 114 ? -56.670 5.223 -23.682 1.00 27.92 110 HIS C O 1
ATOM 7907 N N . ASP C 1 115 ? -57.283 3.319 -22.644 1.00 31.86 111 ASP C N 1
ATOM 7908 C CA . ASP C 1 115 ? -58.409 3.024 -23.538 1.00 32.30 111 ASP C CA 1
ATOM 7909 C C . ASP C 1 115 ? -59.625 3.826 -23.096 1.00 33.48 111 ASP C C 1
ATOM 7910 O O . ASP C 1 115 ? -60.394 3.414 -22.218 1.00 34.53 111 ASP C O 1
ATOM 7915 N N . LEU C 1 116 ? -59.810 4.982 -23.706 1.00 30.13 112 LEU C N 1
ATOM 7916 C CA . LEU C 1 116 ? -60.873 5.913 -23.360 1.00 28.13 112 LEU C CA 1
ATOM 7917 C C . LEU C 1 116 ? -61.587 6.365 -24.623 1.00 31.89 112 LEU C C 1
ATOM 7918 O O . LEU C 1 116 ? -61.086 6.188 -25.737 1.00 35.42 112 LEU C O 1
ATOM 7923 N N . PRO C 1 117 ? -62.765 6.976 -24.487 1.00 32.24 113 PRO C N 1
ATOM 7924 C CA . PRO C 1 117 ? -63.447 7.530 -25.670 1.00 31.33 113 PRO C CA 1
ATOM 7925 C C . PRO C 1 117 ? -62.793 8.797 -26.236 1.00 31.25 113 PRO C C 1
ATOM 7926 O O . PRO C 1 117 ? -63.257 9.315 -27.263 1.00 33.57 113 PRO C O 1
ATOM 7930 N N . TYR C 1 118 ? -61.742 9.318 -25.608 1.00 30.70 114 TYR C N 1
ATOM 7931 C CA . TYR C 1 118 ? -61.015 10.473 -26.120 1.00 24.88 114 TYR C CA 1
ATOM 7932 C C . TYR C 1 118 ? -59.520 10.183 -26.035 1.00 23.96 114 TYR C C 1
ATOM 7933 O O . TYR C 1 118 ? -59.074 9.330 -25.263 1.00 24.26 114 TYR C O 1
ATOM 7942 N N . HIS C 1 119 ? -58.749 10.887 -26.864 1.00 24.72 115 HIS C N 1
ATOM 7943 C CA . HIS C 1 119 ? -57.304 10.669 -26.944 1.00 23.30 115 HIS C CA 1
ATOM 7944 C C . HIS C 1 119 ? -56.615 12.021 -26.809 1.00 25.06 115 HIS C C 1
ATOM 7945 O O . HIS C 1 119 ? -56.742 12.868 -27.702 1.00 23.08 115 HIS C O 1
ATOM 7952 N N . VAL C 1 120 ? -55.890 12.217 -25.698 1.00 21.36 116 VAL C N 1
ATOM 7953 C CA . VAL C 1 120 ? -55.103 13.435 -25.488 1.00 22.91 116 VAL C CA 1
ATOM 7954 C C . VAL C 1 120 ? -53.792 13.304 -26.255 1.00 20.27 116 VAL C C 1
ATOM 7955 O O . VAL C 1 120 ? -52.955 12.459 -25.921 1.00 21.11 116 VAL C O 1
ATOM 7959 N N . LEU C 1 121 ? -53.585 14.178 -27.245 1.00 21.90 117 LEU C N 1
ATOM 7960 C CA . LEU C 1 121 ? -52.460 14.056 -28.168 1.00 21.55 117 LEU C CA 1
ATOM 7961 C C . LEU C 1 121 ? -51.206 14.778 -27.643 1.00 20.86 117 LEU C C 1
ATOM 7962 O O . LEU C 1 121 ? -51.249 15.485 -26.635 1.00 21.18 117 LEU C O 1
ATOM 7967 N N . GLY C 1 122 ? -50.097 14.612 -28.374 1.00 21.34 118 GLY C N 1
ATOM 7968 C CA . GLY C 1 122 ? -48.899 15.403 -28.134 1.00 22.99 118 GLY C CA 1
ATOM 7969 C C . GLY C 1 122 ? -47.737 14.570 -27.640 1.00 23.00 118 GLY C C 1
ATOM 7970 O O . GLY C 1 122 ? -47.882 13.829 -26.658 1.00 21.23 118 GLY C O 1
ATOM 7971 N N . SER C 1 123 ? -46.574 14.687 -28.300 1.00 16.76 119 SER C N 1
ATOM 7972 C CA . SER C 1 123 ? -45.417 13.838 -27.981 1.00 17.50 119 SER C CA 1
ATOM 7973 C C . SER C 1 123 ? -44.201 14.658 -27.557 1.00 20.48 119 SER C C 1
ATOM 7974 O O . SER C 1 123 ? -43.069 14.170 -27.642 1.00 20.48 119 SER C O 1
ATOM 7977 N N . ASP C 1 124 ? -44.418 15.892 -27.106 1.00 19.61 120 ASP C N 1
ATOM 7978 C CA . ASP C 1 124 ? -43.369 16.728 -26.524 1.00 20.02 120 ASP C CA 1
ATOM 7979 C C . ASP C 1 124 ? -43.896 17.402 -25.269 1.00 17.55 120 ASP C C 1
ATOM 7980 O O . ASP C 1 124 ? -45.078 17.705 -25.173 1.00 18.67 120 ASP C O 1
ATOM 7985 N N . LEU C 1 125 ? -43.000 17.714 -24.333 1.00 19.23 121 LEU C N 1
ATOM 7986 C CA . LEU C 1 125 ? -43.423 18.646 -23.296 1.00 17.27 121 LEU C CA 1
ATOM 7987 C C . LEU C 1 125 ? -42.184 19.313 -22.718 1.00 16.55 121 LEU C C 1
ATOM 7988 O O . LEU C 1 125 ? -41.066 18.818 -22.864 1.00 16.20 121 LEU C O 1
ATOM 7993 N N . ALA C 1 126 ? -42.419 20.464 -22.080 1.00 18.49 122 ALA C N 1
ATOM 7994 C CA . ALA C 1 126 ? -41.500 21.072 -21.126 1.00 16.49 122 ALA C CA 1
ATOM 7995 C C . ALA C 1 126 ? -42.355 21.496 -19.937 1.00 16.65 122 ALA C C 1
ATOM 7996 O O . ALA C 1 126 ? -43.390 22.138 -20.126 1.00 17.26 122 ALA C O 1
ATOM 7998 N N . GLY C 1 127 ? -41.913 21.181 -18.726 1.00 16.58 123 GLY C N 1
ATOM 7999 C CA . GLY C 1 127 ? -42.740 21.536 -17.573 1.00 16.75 123 GLY C CA 1
ATOM 8000 C C . GLY C 1 127 ? -42.139 21.088 -16.260 1.00 16.66 123 GLY C C 1
ATOM 8001 O O . GLY C 1 127 ? -40.912 20.974 -16.172 1.00 16.51 123 GLY C O 1
ATOM 8002 N N . VAL C 1 128 ? -42.966 20.874 -15.228 1.00 16.87 124 VAL C N 1
ATOM 8003 C CA . VAL C 1 128 ? -42.473 20.665 -13.870 1.00 17.24 124 VAL C CA 1
ATOM 8004 C C . VAL C 1 128 ? -43.089 19.394 -13.303 1.00 18.63 124 VAL C C 1
ATOM 8005 O O . VAL C 1 128 ? -44.304 19.213 -13.371 1.00 19.24 124 VAL C O 1
ATOM 8009 N N . VAL C 1 129 ? -42.259 18.530 -12.711 1.00 16.57 125 VAL C N 1
ATOM 8010 C CA . VAL C 1 129 ? -42.816 17.317 -12.104 1.00 17.52 125 VAL C CA 1
ATOM 8011 C C . VAL C 1 129 ? -43.700 17.688 -10.916 1.00 20.36 125 VAL C C 1
ATOM 8012 O O . VAL C 1 129 ? -43.313 18.484 -10.052 1.00 19.05 125 VAL C O 1
ATOM 8016 N N . LEU C 1 130 ? -44.909 17.111 -10.860 1.00 19.14 126 LEU C N 1
ATOM 8017 C CA . LEU C 1 130 ? -45.826 17.331 -9.735 1.00 18.90 126 LEU C CA 1
ATOM 8018 C C . LEU C 1 130 ? -45.882 16.154 -8.749 1.00 25.06 126 LEU C C 1
ATOM 8019 O O . LEU C 1 130 ? -45.994 16.364 -7.532 1.00 24.16 126 LEU C O 1
ATOM 8024 N N . ARG C 1 131 ? -45.911 14.927 -9.253 1.00 21.31 127 ARG C N 1
ATOM 8025 C CA . ARG C 1 131 ? -46.027 13.716 -8.433 1.00 19.64 127 ARG C CA 1
ATOM 8026 C C . ARG C 1 131 ? -45.276 12.596 -9.124 1.00 19.77 127 ARG C C 1
ATOM 8027 O O . ARG C 1 131 ? -45.205 12.557 -10.363 1.00 20.36 127 ARG C O 1
ATOM 8035 N N . THR C 1 132 ? -44.779 11.636 -8.325 1.00 19.88 128 THR C N 1
ATOM 8036 C CA . THR C 1 132 ? -44.168 10.421 -8.862 1.00 21.14 128 THR C CA 1
ATOM 8037 C C . THR C 1 132 ? -44.825 9.177 -8.257 1.00 23.30 128 THR C C 1
ATOM 8038 O O . THR C 1 132 ? -45.247 9.178 -7.093 1.00 23.22 128 THR C O 1
ATOM 8042 N N . GLY C 1 133 ? -44.878 8.102 -9.044 1.00 20.82 129 GLY C N 1
ATOM 8043 C CA . GLY C 1 133 ? -45.438 6.840 -8.590 1.00 22.88 129 GLY C CA 1
ATOM 8044 C C . GLY C 1 133 ? -44.442 5.977 -7.827 1.00 27.28 129 GLY C C 1
ATOM 8045 O O . GLY C 1 133 ? -43.310 6.373 -7.532 1.00 28.34 129 GLY C O 1
ATOM 8046 N N . ALA C 1 134 ? -44.874 4.740 -7.549 1.00 27.63 130 ALA C N 1
ATOM 8047 C CA . ALA C 1 134 ? -44.096 3.855 -6.688 1.00 26.81 130 ALA C CA 1
ATOM 8048 C C . ALA C 1 134 ? -42.743 3.527 -7.304 1.00 27.87 130 ALA C C 1
ATOM 8049 O O . ALA C 1 134 ? -42.627 3.297 -8.515 1.00 26.47 130 ALA C O 1
ATOM 8051 N N . GLY C 1 135 ? -41.721 3.464 -6.443 1.00 28.99 131 GLY C N 1
ATOM 8052 C CA . GLY C 1 135 ? -40.398 3.032 -6.838 1.00 31.99 131 GLY C CA 1
ATOM 8053 C C . GLY C 1 135 ? -39.532 4.104 -7.459 1.00 32.48 131 GLY C C 1
ATOM 8054 O O . GLY C 1 135 ? -38.336 3.867 -7.680 1.00 32.58 131 GLY C O 1
ATOM 8055 N N . VAL C 1 136 ? -40.088 5.276 -7.756 1.00 29.68 132 VAL C N 1
ATOM 8056 C CA . VAL C 1 136 ? -39.303 6.319 -8.418 1.00 28.77 132 VAL C CA 1
ATOM 8057 C C . VAL C 1 136 ? -38.195 6.817 -7.498 1.00 29.43 132 VAL C C 1
ATOM 8058 O O . VAL C 1 136 ? -38.433 7.150 -6.328 1.00 32.94 132 VAL C O 1
ATOM 8062 N N . ASN C 1 137 ? -36.972 6.897 -8.028 1.00 31.49 133 ASN C N 1
ATOM 8063 C CA . ASN C 1 137 ? -35.857 7.437 -7.257 1.00 32.87 133 ASN C CA 1
ATOM 8064 C C . ASN C 1 137 ? -35.290 8.746 -7.801 1.00 35.69 133 ASN C C 1
ATOM 8065 O O . ASN C 1 137 ? -35.008 9.663 -7.030 1.00 42.42 133 ASN C O 1
ATOM 8070 N N . ALA C 1 138 ? -35.119 8.872 -9.107 1.00 29.15 134 ALA C N 1
ATOM 8071 C CA . ALA C 1 138 ? -34.258 9.905 -9.666 1.00 34.04 134 ALA C CA 1
ATOM 8072 C C . ALA C 1 138 ? -34.970 11.222 -9.939 1.00 36.66 134 ALA C C 1
ATOM 8073 O O . ALA C 1 138 ? -34.315 12.168 -10.399 1.00 34.72 134 ALA C O 1
ATOM 8075 N N . TRP C 1 139 ? -36.278 11.313 -9.680 1.00 23.69 135 TRP C N 1
ATOM 8076 C CA . TRP C 1 139 ? -37.033 12.524 -9.972 1.00 23.82 135 TRP C CA 1
ATOM 8077 C C . TRP C 1 139 ? -37.898 12.861 -8.779 1.00 25.96 135 TRP C C 1
ATOM 8078 O O . TRP C 1 139 ? -38.348 11.967 -8.066 1.00 26.90 135 TRP C O 1
ATOM 8089 N N . LYS C 1 140 ? -38.117 14.147 -8.553 1.00 22.60 136 LYS C N 1
ATOM 8090 C CA . LYS C 1 140 ? -38.937 14.570 -7.427 1.00 26.42 136 LYS C CA 1
ATOM 8091 C C . LYS C 1 140 ? -39.792 15.765 -7.826 1.00 23.15 136 LYS C C 1
ATOM 8092 O O . LYS C 1 140 ? -39.465 16.482 -8.779 1.00 20.65 136 LYS C O 1
ATOM 8098 N N . PRO C 1 141 ? -40.898 16.002 -7.112 1.00 23.36 137 PRO C N 1
ATOM 8099 C CA . PRO C 1 141 ? -41.721 17.199 -7.365 1.00 23.01 137 PRO C CA 1
ATOM 8100 C C . PRO C 1 141 ? -40.884 18.477 -7.452 1.00 24.81 137 PRO C C 1
ATOM 8101 O O . PRO C 1 141 ? -39.992 18.717 -6.634 1.00 23.86 137 PRO C O 1
ATOM 8105 N N . GLY C 1 142 ? -41.181 19.310 -8.448 1.00 19.66 138 GLY C N 1
ATOM 8106 C CA . GLY C 1 142 ? -40.426 20.524 -8.690 1.00 20.24 138 GLY C CA 1
ATOM 8107 C C . GLY C 1 142 ? -39.370 20.414 -9.781 1.00 23.03 138 GLY C C 1
ATOM 8108 O O . GLY C 1 142 ? -38.894 21.457 -10.277 1.00 20.05 138 GLY C O 1
ATOM 8109 N N . ASP C 1 143 ? -38.960 19.199 -10.150 1.00 20.10 139 ASP C N 1
ATOM 8110 C CA . ASP C 1 143 ? -37.878 19.092 -11.135 1.00 16.60 139 ASP C CA 1
ATOM 8111 C C . ASP C 1 143 ? -38.380 19.591 -12.491 1.00 19.86 139 ASP C C 1
ATOM 8112 O O . ASP C 1 143 ? -39.487 19.270 -12.892 1.00 19.15 139 ASP C O 1
ATOM 8117 N N . GLU C 1 144 ? -37.570 20.399 -13.190 1.00 17.35 140 GLU C N 1
ATOM 8118 C CA . GLU C 1 144 ? -37.939 20.927 -14.508 1.00 16.26 140 GLU C CA 1
ATOM 8119 C C . GLU C 1 144 ? -37.484 19.945 -15.574 1.00 16.07 140 GLU C C 1
ATOM 8120 O O . GLU C 1 144 ? -36.301 19.560 -15.601 1.00 16.23 140 GLU C O 1
ATOM 8126 N N . VAL C 1 145 ? -38.406 19.566 -16.467 1.00 16.09 141 VAL C N 1
ATOM 8127 C CA . VAL C 1 145 ? -38.167 18.441 -17.366 1.00 15.93 141 VAL C CA 1
ATOM 8128 C C . VAL C 1 145 ? -38.632 18.712 -18.787 1.00 17.11 141 VAL C C 1
ATOM 8129 O O . VAL C 1 145 ? -39.520 19.527 -19.041 1.00 17.04 141 VAL C O 1
ATOM 8133 N N . VAL C 1 146 ? -38.029 17.967 -19.712 1.00 17.23 142 VAL C N 1
ATOM 8134 C CA . VAL C 1 146 ? -38.571 17.724 -21.057 1.00 15.82 142 VAL C CA 1
ATOM 8135 C C . VAL C 1 146 ? -38.716 16.198 -21.204 1.00 15.71 142 VAL C C 1
ATOM 8136 O O . VAL C 1 146 ? -38.369 15.449 -20.296 1.00 18.36 142 VAL C O 1
ATOM 8140 N N . ALA C 1 147 ? -39.297 15.739 -22.327 1.00 17.38 143 ALA C N 1
ATOM 8141 C CA . ALA C 1 147 ? -39.550 14.296 -22.422 1.00 17.43 143 ALA C CA 1
ATOM 8142 C C . ALA C 1 147 ? -38.994 13.685 -23.702 1.00 23.61 143 ALA C C 1
ATOM 8143 O O . ALA C 1 147 ? -38.983 14.329 -24.748 1.00 24.28 143 ALA C O 1
ATOM 8145 N N . HIS C 1 148 ? -38.470 12.456 -23.591 1.00 16.36 144 HIS C N 1
ATOM 8146 C CA . HIS C 1 148 ? -38.197 11.585 -24.741 1.00 15.33 144 HIS C CA 1
ATOM 8147 C C . HIS C 1 148 ? -39.477 10.787 -24.996 1.00 19.23 144 HIS C C 1
ATOM 8148 O O . HIS C 1 148 ? -40.062 10.241 -24.044 1.00 20.06 144 HIS C O 1
ATOM 8155 N N . CYS C 1 149 ? -39.935 10.721 -26.250 1.00 18.21 145 CYS C N 1
ATOM 8156 C CA . CYS C 1 149 ? -41.294 10.174 -26.397 1.00 18.58 145 CYS C CA 1
ATOM 8157 C C . CYS C 1 149 ? -41.331 8.660 -26.587 1.00 23.81 145 CYS C C 1
ATOM 8158 O O . CYS C 1 149 ? -42.420 8.106 -26.726 1.00 24.27 145 CYS C O 1
ATOM 8161 N N . LEU C 1 150 ? -40.193 7.971 -26.626 1.00 19.79 146 LEU C N 1
ATOM 8162 C CA . LEU C 1 150 ? -40.215 6.530 -26.873 1.00 27.39 146 LEU C CA 1
ATOM 8163 C C . LEU C 1 150 ? -40.377 5.795 -25.547 1.00 31.20 146 LEU C C 1
ATOM 8164 O O . LEU C 1 150 ? -39.611 6.002 -24.604 1.00 36.27 146 LEU C O 1
ATOM 8169 N N . SER C 1 151 ? -41.408 4.973 -25.471 1.00 23.39 147 SER C N 1
ATOM 8170 C CA . SER C 1 151 ? -41.750 4.223 -24.277 1.00 27.61 147 SER C CA 1
ATOM 8171 C C . SER C 1 151 ? -41.462 2.753 -24.580 1.00 29.11 147 SER C C 1
ATOM 8172 O O . SER C 1 151 ? -41.971 2.223 -25.573 1.00 27.25 147 SER C O 1
ATOM 8175 N N . VAL C 1 152 ? -40.635 2.094 -23.752 1.00 24.88 148 VAL C N 1
ATOM 8176 C CA . VAL C 1 152 ? -40.368 0.662 -23.897 1.00 26.18 148 VAL C CA 1
ATOM 8177 C C . VAL C 1 152 ? -40.642 -0.052 -22.568 1.00 25.39 148 VAL C C 1
ATOM 8178 O O . VAL C 1 152 ? -40.302 0.465 -21.502 1.00 26.16 148 VAL C O 1
ATOM 8182 N N . GLU C 1 153 ? -41.255 -1.259 -22.624 1.00 27.34 149 GLU C N 1
ATOM 8183 C CA . GLU C 1 153 ? -41.458 -2.012 -21.389 1.00 25.66 149 GLU C CA 1
ATOM 8184 C C . GLU C 1 153 ? -40.306 -2.959 -21.088 1.00 21.19 149 GLU C C 1
ATOM 8185 O O . GLU C 1 153 ? -40.076 -3.296 -19.914 1.00 21.21 149 GLU C O 1
ATOM 8191 N N . LEU C 1 154 ? -39.586 -3.415 -22.118 1.00 19.43 150 LEU C N 1
ATOM 8192 C CA . LEU C 1 154 ? -38.321 -4.138 -21.914 1.00 17.44 150 LEU C CA 1
ATOM 8193 C C . LEU C 1 154 ? -38.536 -5.488 -21.232 1.00 19.03 150 LEU C C 1
ATOM 8194 O O . LEU C 1 154 ? -37.629 -6.017 -20.570 1.00 20.77 150 LEU C O 1
ATOM 8199 N N . GLU C 1 155 ? -39.718 -6.082 -21.397 1.00 18.94 151 GLU C N 1
ATOM 8200 C CA . GLU C 1 155 ? -39.887 -7.471 -20.920 1.00 18.99 151 GLU C CA 1
ATOM 8201 C C . GLU C 1 155 ? -39.132 -8.489 -21.769 1.00 20.41 151 GLU C C 1
ATOM 8202 O O . GLU C 1 155 ? -38.689 -9.513 -21.238 1.00 22.98 151 GLU C O 1
ATOM 8208 N N . SER C 1 156 ? -39.007 -8.260 -23.083 1.00 17.97 152 SER C N 1
ATOM 8209 C CA . SER C 1 156 ? -38.192 -9.140 -23.921 1.00 18.32 152 SER C CA 1
ATOM 8210 C C . SER C 1 156 ? -36.709 -8.876 -23.646 1.00 18.82 152 SER C C 1
ATOM 8211 O O . SER C 1 156 ? -36.331 -7.735 -23.354 1.00 16.39 152 SER C O 1
ATOM 8214 N N . PRO C 1 157 ? -35.830 -9.905 -23.743 1.00 17.57 153 PRO C N 1
ATOM 8215 C CA . PRO C 1 157 ? -34.381 -9.616 -23.661 1.00 18.31 153 PRO C CA 1
ATOM 8216 C C . PRO C 1 157 ? -33.863 -8.789 -24.820 1.00 19.45 153 PRO C C 1
ATOM 8217 O O . PRO C 1 157 ? -32.761 -8.263 -24.719 1.00 16.77 153 PRO C O 1
ATOM 8221 N N . ASP C 1 158 ? -34.600 -8.695 -25.941 1.00 16.10 154 ASP C N 1
ATOM 8222 C CA . ASP C 1 158 ? -34.015 -8.215 -27.188 1.00 18.56 154 ASP C CA 1
ATOM 8223 C C . ASP C 1 158 ? -33.404 -6.814 -27.053 1.00 17.81 154 ASP C C 1
ATOM 8224 O O . ASP C 1 158 ? -32.393 -6.499 -27.709 1.00 17.60 154 ASP C O 1
ATOM 8229 N N . GLY C 1 159 ? -34.033 -5.955 -26.264 1.00 14.97 155 GLY C N 1
ATOM 8230 C CA . GLY C 1 159 ? -33.655 -4.556 -26.142 1.00 15.21 155 GLY C CA 1
ATOM 8231 C C . GLY C 1 159 ? -32.643 -4.244 -25.065 1.00 18.76 155 GLY C C 1
ATOM 8232 O O . GLY C 1 159 ? -32.362 -3.068 -24.817 1.00 18.90 155 GLY C O 1
ATOM 8233 N N . HIS C 1 160 ? -32.045 -5.257 -24.438 1.00 15.05 156 HIS C N 1
ATOM 8234 C CA . HIS C 1 160 ? -31.181 -5.005 -23.292 1.00 14.63 156 HIS C CA 1
ATOM 8235 C C . HIS C 1 160 ? -29.713 -4.795 -23.676 1.00 19.52 156 HIS C C 1
ATOM 8236 O O . HIS C 1 160 ? -28.891 -4.594 -22.788 1.00 18.36 156 HIS C O 1
ATOM 8243 N N . ASN C 1 161 ? -29.385 -4.744 -24.978 1.00 16.87 157 ASN C N 1
ATOM 8244 C CA . ASN C 1 161 ? -28.096 -4.222 -25.445 1.00 22.27 157 ASN C CA 1
ATOM 8245 C C . ASN C 1 161 ? -28.207 -2.946 -26.301 1.00 30.28 157 ASN C C 1
ATOM 8246 O O . ASN C 1 161 ? -27.204 -2.525 -26.876 1.00 38.92 157 ASN C O 1
ATOM 8251 N N . ASP C 1 162 ? -29.392 -2.315 -26.389 1.00 26.14 158 ASP C N 1
ATOM 8252 C CA . ASP C 1 162 ? -29.783 -1.135 -27.207 1.00 22.48 158 ASP C CA 1
ATOM 8253 C C . ASP C 1 162 ? -31.298 -1.205 -27.315 1.00 19.28 158 ASP C C 1
ATOM 8254 O O . ASP C 1 162 ? -31.793 -2.111 -27.994 1.00 18.33 158 ASP C O 1
ATOM 8259 N N . THR C 1 163 ? -32.049 -0.308 -26.635 1.00 15.72 159 THR C N 1
ATOM 8260 C CA . THR C 1 163 ? -33.495 -0.534 -26.531 1.00 14.65 159 THR C CA 1
ATOM 8261 C C . THR C 1 163 ? -34.243 -0.342 -27.844 1.00 16.16 159 THR C C 1
ATOM 8262 O O . THR C 1 163 ? -35.410 -0.748 -27.906 1.00 18.79 159 THR C O 1
ATOM 8266 N N . MET C 1 164 ? -33.609 0.214 -28.898 1.00 16.53 160 MET C N 1
ATOM 8267 C CA . MET C 1 164 ? -34.335 0.269 -30.167 1.00 16.74 160 MET C CA 1
ATOM 8268 C C . MET C 1 164 ? -34.621 -1.126 -30.715 1.00 16.17 160 MET C C 1
ATOM 8269 O O . MET C 1 164 ? -35.489 -1.261 -31.582 1.00 18.84 160 MET C O 1
ATOM 8274 N N . MET C 1 165 ? -33.974 -2.179 -30.172 1.00 18.13 161 MET C N 1
ATOM 8275 C CA . MET C 1 165 ? -34.253 -3.543 -30.608 1.00 19.03 161 MET C CA 1
ATOM 8276 C C . MET C 1 165 ? -35.441 -4.130 -29.869 1.00 18.76 161 MET C C 1
ATOM 8277 O O . MET C 1 165 ? -35.919 -5.223 -30.236 1.00 23.79 161 MET C O 1
ATOM 8282 N N . ASP C 1 166 ? -35.953 -3.443 -28.862 1.00 17.70 162 ASP C N 1
ATOM 8283 C CA . ASP C 1 166 ? -37.172 -3.898 -28.196 1.00 17.07 162 ASP C CA 1
ATOM 8284 C C . ASP C 1 166 ? -38.310 -4.044 -29.214 1.00 21.47 162 ASP C C 1
ATOM 8285 O O . ASP C 1 166 ? -38.512 -3.158 -30.063 1.00 23.22 162 ASP C O 1
ATOM 8290 N N . PRO C 1 167 ? -39.077 -5.137 -29.159 1.00 23.70 163 PRO C N 1
ATOM 8291 C CA . PRO C 1 167 ? -40.169 -5.338 -30.128 1.00 24.20 163 PRO C CA 1
ATOM 8292 C C . PRO C 1 167 ? -41.486 -4.650 -29.804 1.00 31.96 163 PRO C C 1
ATOM 8293 O O . PRO C 1 167 ? -42.410 -4.768 -30.618 1.00 36.99 163 PRO C O 1
ATOM 8297 N N . GLU C 1 168 ? -41.623 -3.957 -28.672 1.00 29.80 164 GLU C N 1
ATOM 8298 C CA . GLU C 1 168 ? -42.920 -3.473 -28.168 1.00 39.55 164 GLU C CA 1
ATOM 8299 C C . GLU C 1 168 ? -42.867 -1.989 -27.792 1.00 33.97 164 GLU C C 1
ATOM 8300 O O . GLU C 1 168 ? -43.293 -1.578 -26.704 1.00 34.24 164 GLU C O 1
ATOM 8306 N N . GLN C 1 169 ? -42.374 -1.155 -28.700 1.00 24.43 165 GLN C N 1
ATOM 8307 C CA . GLN C 1 169 ? -42.242 0.282 -28.429 1.00 26.44 165 GLN C CA 1
ATOM 8308 C C . GLN C 1 169 ? -43.568 1.005 -28.591 1.00 25.64 165 GLN C C 1
ATOM 8309 O O . GLN C 1 169 ? -44.378 0.640 -29.448 1.00 26.71 165 GLN C O 1
ATOM 8315 N N . ARG C 1 170 ? -43.790 2.045 -27.768 1.00 24.14 166 ARG C N 1
ATOM 8316 C CA . ARG C 1 170 ? -44.936 2.945 -27.949 1.00 21.33 166 ARG C CA 1
ATOM 8317 C C . ARG C 1 170 ? -44.456 4.401 -28.003 1.00 26.27 166 ARG C C 1
ATOM 8318 O O . ARG C 1 170 ? -43.654 4.820 -27.160 1.00 30.29 166 ARG C O 1
ATOM 8326 N N . ILE C 1 171 ? -44.928 5.176 -28.985 1.00 24.03 167 ILE C N 1
ATOM 8327 C CA . ILE C 1 171 ? -44.665 6.617 -28.975 1.00 23.74 167 ILE C CA 1
ATOM 8328 C C . ILE C 1 171 ? -45.673 7.283 -28.051 1.00 23.37 167 ILE C C 1
ATOM 8329 O O . ILE C 1 171 ? -46.876 7.249 -28.311 1.00 22.53 167 ILE C O 1
ATOM 8334 N N . TRP C 1 172 ? -45.182 7.917 -26.984 1.00 20.79 168 TRP C N 1
ATOM 8335 C CA . TRP C 1 172 ? -46.051 8.586 -26.022 1.00 19.42 168 TRP C CA 1
ATOM 8336 C C . TRP C 1 172 ? -46.873 9.677 -26.717 1.00 22.31 168 TRP C C 1
ATOM 8337 O O . TRP C 1 172 ? -46.359 10.427 -27.564 1.00 20.81 168 TRP C O 1
ATOM 8348 N N . GLY C 1 173 ? -48.177 9.709 -26.412 1.00 19.73 169 GLY C N 1
ATOM 8349 C CA . GLY C 1 173 ? -49.105 10.657 -27.015 1.00 22.74 169 GLY C CA 1
ATOM 8350 C C . GLY C 1 173 ? -49.635 10.245 -28.374 1.00 26.31 169 GLY C C 1
ATOM 8351 O O . GLY C 1 173 ? -50.433 10.972 -28.964 1.00 26.14 169 GLY C O 1
ATOM 8352 N N . PHE C 1 174 ? -49.221 9.103 -28.876 1.00 21.66 170 PHE C N 1
ATOM 8353 C CA . PHE C 1 174 ? -49.620 8.624 -30.194 1.00 25.02 170 PHE C CA 1
ATOM 8354 C C . PHE C 1 174 ? -50.131 7.191 -30.056 1.00 26.23 170 PHE C C 1
ATOM 8355 O O . PHE C 1 174 ? -51.269 6.877 -30.435 1.00 26.23 170 PHE C O 1
ATOM 8363 N N . GLU C 1 175 ? -49.296 6.328 -29.466 1.00 22.19 171 GLU C N 1
ATOM 8364 C CA . GLU C 1 175 ? -49.697 4.979 -29.067 1.00 24.85 171 GLU C CA 1
ATOM 8365 C C . GLU C 1 175 ? -49.955 4.858 -27.563 1.00 27.54 171 GLU C C 1
ATOM 8366 O O . GLU C 1 175 ? -50.120 3.740 -27.058 1.00 26.80 171 GLU C O 1
ATOM 8372 N N . THR C 1 176 ? -49.996 5.987 -26.848 1.00 26.19 172 THR C N 1
ATOM 8373 C CA . THR C 1 176 ? -50.446 6.085 -25.463 1.00 20.94 172 THR C CA 1
ATOM 8374 C C . THR C 1 176 ? -51.352 7.286 -25.357 1.00 19.47 172 THR C C 1
ATOM 8375 O O . THR C 1 176 ? -51.353 8.161 -26.234 1.00 22.31 172 THR C O 1
ATOM 8379 N N . ASN C 1 177 ? -52.115 7.341 -24.261 1.00 19.33 173 ASN C N 1
ATOM 8380 C CA . ASN C 1 177 ? -52.967 8.475 -23.985 1.00 19.36 173 ASN C CA 1
ATOM 8381 C C . ASN C 1 177 ? -52.183 9.478 -23.128 1.00 18.06 173 ASN C C 1
ATOM 8382 O O . ASN C 1 177 ? -50.989 9.283 -22.851 1.00 22.87 173 ASN C O 1
ATOM 8387 N N . PHE C 1 178 ? -52.852 10.572 -22.728 1.00 24.47 174 PHE C N 1
ATOM 8388 C CA . PHE C 1 178 ? -52.280 11.544 -21.774 1.00 24.83 174 PHE C CA 1
ATOM 8389 C C . PHE C 1 178 ? -51.004 12.195 -22.321 1.00 19.56 174 PHE C C 1
ATOM 8390 O O . PHE C 1 178 ? -49.983 12.344 -21.620 1.00 19.38 174 PHE C O 1
ATOM 8398 N N . GLY C 1 179 ? -51.088 12.652 -23.580 1.00 20.06 175 GLY C N 1
ATOM 8399 C CA . GLY C 1 179 ? -49.971 13.303 -24.240 1.00 17.47 175 GLY C CA 1
ATOM 8400 C C . GLY C 1 179 ? -49.784 14.748 -23.780 1.00 18.82 175 GLY C C 1
ATOM 8401 O O . GLY C 1 179 ? -50.487 15.256 -22.903 1.00 20.71 175 GLY C O 1
ATOM 8402 N N . GLY C 1 180 ? -48.807 15.425 -24.412 1.00 18.26 176 GLY C N 1
ATOM 8403 C CA . GLY C 1 180 ? -48.364 16.702 -23.897 1.00 18.68 176 GLY C CA 1
ATOM 8404 C C . GLY C 1 180 ? -49.118 17.947 -24.317 1.00 17.36 176 GLY C C 1
ATOM 8405 O O . GLY C 1 180 ? -48.798 19.028 -23.828 1.00 19.64 176 GLY C O 1
ATOM 8406 N N . LEU C 1 181 ? -50.096 17.861 -25.225 1.00 17.56 177 LEU C N 1
ATOM 8407 C CA . LEU C 1 181 ? -50.856 19.045 -25.641 1.00 17.83 177 LEU C CA 1
ATOM 8408 C C . LEU C 1 181 ? -52.032 19.245 -24.681 1.00 18.05 177 LEU C C 1
ATOM 8409 O O . LEU C 1 181 ? -53.205 19.055 -25.002 1.00 20.20 177 LEU C O 1
ATOM 8414 N N . ALA C 1 182 ? -51.674 19.623 -23.461 1.00 18.60 178 ALA C N 1
ATOM 8415 C CA . ALA C 1 182 ? -52.601 19.657 -22.341 1.00 18.16 178 ALA C CA 1
ATOM 8416 C C . ALA C 1 182 ? -51.882 20.359 -21.187 1.00 18.08 178 ALA C C 1
ATOM 8417 O O . ALA C 1 182 ? -50.664 20.576 -21.234 1.00 18.99 178 ALA C O 1
ATOM 8419 N N . GLN C 1 183 ? -52.644 20.700 -20.146 1.00 18.61 179 GLN C N 1
ATOM 8420 C CA . GLN C 1 183 ? -52.071 21.331 -18.951 1.00 19.68 179 GLN C CA 1
ATOM 8421 C C . GLN C 1 183 ? -51.313 20.348 -18.062 1.00 20.38 179 GLN C C 1
ATOM 8422 O O . GLN C 1 183 ? -50.407 20.769 -17.320 1.00 19.60 179 GLN C O 1
ATOM 8428 N N . LEU C 1 184 ? -51.653 19.057 -18.116 1.00 20.14 180 LEU C N 1
ATOM 8429 C CA . LEU C 1 184 ? -50.984 18.000 -17.355 1.00 19.50 180 LEU C CA 1
ATOM 8430 C C . LEU C 1 184 ? -50.707 16.849 -18.299 1.00 20.46 180 LEU C C 1
ATOM 8431 O O . LEU C 1 184 ? -51.425 16.667 -19.284 1.00 20.69 180 LEU C O 1
ATOM 8436 N N . ALA C 1 185 ? -49.703 16.039 -17.969 1.00 18.60 181 ALA C N 1
ATOM 8437 C CA . ALA C 1 185 ? -49.393 14.843 -18.743 1.00 21.35 181 ALA C CA 1
ATOM 8438 C C . ALA C 1 185 ? -48.884 13.757 -17.807 1.00 21.65 181 ALA C C 1
ATOM 8439 O O . ALA C 1 185 ? -48.355 14.036 -16.728 1.00 20.26 181 ALA C O 1
ATOM 8441 N N . LEU C 1 186 ? -48.999 12.516 -18.270 1.00 19.08 182 LEU C N 1
ATOM 8442 C CA . LEU C 1 186 ? -48.474 11.337 -17.572 1.00 18.57 182 LEU C CA 1
ATOM 8443 C C . LEU C 1 186 ? -47.410 10.671 -18.434 1.00 17.61 182 LEU C C 1
ATOM 8444 O O . LEU C 1 186 ? -47.670 10.371 -19.606 1.00 23.15 182 LEU C O 1
ATOM 8449 N N . VAL C 1 187 ? -46.200 10.455 -17.876 1.00 16.37 183 VAL C N 1
ATOM 8450 C CA . VAL C 1 187 ? -45.111 9.805 -18.616 1.00 18.33 183 VAL C CA 1
ATOM 8451 C C . VAL C 1 187 ? -44.407 8.794 -17.716 1.00 19.15 183 VAL C C 1
ATOM 8452 O O . VAL C 1 187 ? -44.543 8.831 -16.493 1.00 23.53 183 VAL C O 1
ATOM 8456 N N . LYS C 1 188 ? -43.673 7.860 -18.333 1.00 17.84 184 LYS C N 1
ATOM 8457 C CA . LYS C 1 188 ? -42.762 7.025 -17.529 1.00 19.74 184 LYS C CA 1
ATOM 8458 C C . LYS C 1 188 ? -41.572 7.868 -17.070 1.00 21.75 184 LYS C C 1
ATOM 8459 O O . LYS C 1 188 ? -41.135 8.802 -17.766 1.00 19.47 184 LYS C O 1
ATOM 8465 N N . THR C 1 189 ? -41.056 7.570 -15.870 1.00 19.27 185 THR C N 1
ATOM 8466 C CA . THR C 1 189 ? -39.901 8.352 -15.434 1.00 21.54 185 THR C CA 1
ATOM 8467 C C . THR C 1 189 ? -38.665 8.090 -16.293 1.00 20.82 185 THR C C 1
ATOM 8468 O O . THR C 1 189 ? -37.817 8.990 -16.396 1.00 19.89 185 THR C O 1
ATOM 8472 N N . ASN C 1 190 ? -38.559 6.937 -16.994 1.00 18.90 186 ASN C N 1
ATOM 8473 C CA . ASN C 1 190 ? -37.469 6.783 -17.967 1.00 16.30 186 ASN C CA 1
ATOM 8474 C C . ASN C 1 190 ? -37.820 7.353 -19.335 1.00 18.99 186 ASN C C 1
ATOM 8475 O O . ASN C 1 190 ? -37.271 6.947 -20.366 1.00 20.64 186 ASN C O 1
ATOM 8480 N N . GLN C 1 191 ? -38.682 8.362 -19.351 1.00 17.21 187 GLN C N 1
ATOM 8481 C CA . GLN C 1 191 ? -38.792 9.291 -20.448 1.00 17.84 187 GLN C CA 1
ATOM 8482 C C . GLN C 1 191 ? -38.300 10.680 -20.071 1.00 21.15 187 GLN C C 1
ATOM 8483 O O . GLN C 1 191 ? -38.149 11.523 -20.953 1.00 20.32 187 GLN C O 1
ATOM 8489 N N . LEU C 1 192 ? -38.096 10.958 -18.784 1.00 15.35 188 LEU C N 1
ATOM 8490 C CA . LEU C 1 192 ? -37.810 12.337 -18.366 1.00 18.44 188 LEU C CA 1
ATOM 8491 C C . LEU C 1 192 ? -36.358 12.747 -18.620 1.00 18.17 188 LEU C C 1
ATOM 8492 O O . LEU C 1 192 ? -35.416 11.970 -18.408 1.00 18.00 188 LEU C O 1
ATOM 8497 N N . LEU C 1 193 ? -36.170 14.021 -18.997 1.00 15.71 189 LEU C N 1
ATOM 8498 C CA . LEU C 1 193 ? -34.848 14.604 -19.251 1.00 16.89 189 LEU C CA 1
ATOM 8499 C C . LEU C 1 193 ? -34.800 15.973 -18.585 1.00 17.00 189 LEU C C 1
ATOM 8500 O O . LEU C 1 193 ? -35.821 16.657 -18.525 1.00 15.52 189 LEU C O 1
ATOM 8505 N N . PRO C 1 194 ? -33.644 16.401 -18.081 1.00 16.66 190 PRO C N 1
ATOM 8506 C CA . PRO C 1 194 ? -33.577 17.731 -17.451 1.00 15.48 190 PRO C CA 1
ATOM 8507 C C . PRO C 1 194 ? -33.757 18.854 -18.473 1.00 16.71 190 PRO C C 1
ATOM 8508 O O . PRO C 1 194 ? -33.161 18.840 -19.552 1.00 17.81 190 PRO C O 1
ATOM 8512 N N . LYS C 1 195 ? -34.562 19.857 -18.099 1.00 16.74 191 LYS C N 1
ATOM 8513 C CA . LYS C 1 195 ? -34.772 21.024 -18.972 1.00 16.70 191 LYS C CA 1
ATOM 8514 C C . LYS C 1 195 ? -33.484 21.836 -19.139 1.00 22.75 191 LYS C C 1
ATOM 8515 O O . LYS C 1 195 ? -32.839 22.166 -18.128 1.00 21.42 191 LYS C O 1
ATOM 8521 N N . PRO C 1 196 ? -33.098 22.196 -20.377 1.00 21.77 192 PRO C N 1
ATOM 8522 C CA . PRO C 1 196 ? -32.049 23.232 -20.594 1.00 21.87 192 PRO C CA 1
ATOM 8523 C C . PRO C 1 196 ? -32.421 24.592 -20.011 1.00 19.85 192 PRO C C 1
ATOM 8524 O O . PRO C 1 196 ? -33.430 25.204 -20.386 1.00 18.02 192 PRO C O 1
ATOM 8528 N N . LYS C 1 197 ? -31.532 25.098 -19.137 1.00 17.91 193 LYS C N 1
ATOM 8529 C CA . LYS C 1 197 ? -31.843 26.269 -18.330 1.00 18.72 193 LYS C CA 1
ATOM 8530 C C . LYS C 1 197 ? -31.784 27.570 -19.111 1.00 16.45 193 LYS C C 1
ATOM 8531 O O . LYS C 1 197 ? -32.434 28.531 -18.697 1.00 17.66 193 LYS C O 1
ATOM 8537 N N . HIS C 1 198 ? -31.033 27.625 -20.221 1.00 16.38 194 HIS C N 1
ATOM 8538 C CA . HIS C 1 198 ? -30.955 28.872 -20.986 1.00 17.85 194 HIS C CA 1
ATOM 8539 C C . HIS C 1 198 ? -32.083 29.031 -22.003 1.00 19.28 194 HIS C C 1
ATOM 8540 O O . HIS C 1 198 ? -32.134 30.059 -22.688 1.00 17.18 194 HIS C O 1
ATOM 8547 N N . LEU C 1 199 ? -33.008 28.067 -22.110 1.00 16.54 195 LEU C N 1
ATOM 8548 C CA . LEU C 1 199 ? -34.078 28.141 -23.100 1.00 16.62 195 LEU C CA 1
ATOM 8549 C C . LEU C 1 199 ? -35.431 28.445 -22.434 1.00 16.78 195 LEU C C 1
ATOM 8550 O O . LEU C 1 199 ? -35.655 28.118 -21.255 1.00 17.58 195 LEU C O 1
ATOM 8555 N N . THR C 1 200 ? -36.353 29.040 -23.203 1.00 17.40 196 THR C N 1
ATOM 8556 C CA . THR C 1 200 ? -37.729 29.211 -22.727 1.00 17.32 196 THR C CA 1
ATOM 8557 C C . THR C 1 200 ? -38.458 27.861 -22.723 1.00 16.99 196 THR C C 1
ATOM 8558 O O . THR C 1 200 ? -37.978 26.875 -23.277 1.00 16.80 196 THR C O 1
ATOM 8562 N N . TRP C 1 201 ? -39.660 27.820 -22.126 1.00 18.22 197 TRP C N 1
ATOM 8563 C CA . TRP C 1 201 ? -40.394 26.549 -22.090 1.00 18.87 197 TRP C CA 1
ATOM 8564 C C . TRP C 1 201 ? -40.641 26.038 -23.503 1.00 16.99 197 TRP C C 1
ATOM 8565 O O . TRP C 1 201 ? -40.401 24.853 -23.807 1.00 16.80 197 TRP C O 1
ATOM 8576 N N . GLU C 1 202 ? -41.081 26.938 -24.391 1.00 17.31 198 GLU C N 1
ATOM 8577 C CA . GLU C 1 202 ? -41.460 26.510 -25.743 1.00 17.72 198 GLU C CA 1
ATOM 8578 C C . GLU C 1 202 ? -40.236 26.103 -26.566 1.00 19.01 198 GLU C C 1
ATOM 8579 O O . GLU C 1 202 ? -40.296 25.125 -27.349 1.00 18.11 198 GLU C O 1
ATOM 8585 N N . GLU C 1 203 ? -39.100 26.767 -26.334 1.00 16.94 199 GLU C N 1
ATOM 8586 C CA . GLU C 1 203 ? -37.865 26.357 -27.003 1.00 16.76 199 GLU C CA 1
ATOM 8587 C C . GLU C 1 203 ? -37.405 24.999 -26.506 1.00 16.72 199 GLU C C 1
ATOM 8588 O O . GLU C 1 203 ? -36.965 24.147 -27.294 1.00 17.95 199 GLU C O 1
ATOM 8594 N N . ALA C 1 204 ? -37.515 24.770 -25.189 1.00 16.48 200 ALA C N 1
ATOM 8595 C CA . ALA C 1 204 ? -37.019 23.504 -24.631 1.00 17.02 200 ALA C CA 1
ATOM 8596 C C . ALA C 1 204 ? -37.852 22.314 -25.094 1.00 16.29 200 ALA C C 1
ATOM 8597 O O . ALA C 1 204 ? -37.308 21.198 -25.213 1.00 16.40 200 ALA C O 1
ATOM 8599 N N . ALA C 1 205 ? -39.144 22.529 -25.369 1.00 16.96 201 ALA C N 1
ATOM 8600 C CA . ALA C 1 205 ? -39.979 21.447 -25.879 1.00 20.16 201 ALA C CA 1
ATOM 8601 C C . ALA C 1 205 ? -39.752 21.167 -27.363 1.00 23.73 201 ALA C C 1
ATOM 8602 O O . ALA C 1 205 ? -40.330 20.208 -27.885 1.00 23.87 201 ALA C O 1
ATOM 8604 N N A SER C 1 206 ? -38.911 21.946 -28.049 0.49 21.47 202 SER C N 1
ATOM 8605 N N B SER C 1 206 ? -38.942 21.966 -28.051 0.51 21.47 202 SER C N 1
ATOM 8606 C CA A SER C 1 206 ? -38.941 21.913 -29.509 0.49 19.47 202 SER C CA 1
ATOM 8607 C CA B SER C 1 206 ? -38.894 21.879 -29.508 0.51 19.21 202 SER C CA 1
ATOM 8608 C C A SER C 1 206 ? -37.960 20.952 -30.198 0.49 19.35 202 SER C C 1
ATOM 8609 C C B SER C 1 206 ? -38.009 20.756 -30.050 0.51 19.44 202 SER C C 1
ATOM 8610 O O A SER C 1 206 ? -38.299 20.449 -31.279 0.49 19.73 202 SER C O 1
ATOM 8611 O O B SER C 1 206 ? -38.481 19.963 -30.879 0.51 17.98 202 SER C O 1
ATOM 8616 N N . PRO C 1 207 ? -36.734 20.638 -29.644 1.00 18.15 203 PRO C N 1
ATOM 8617 C CA . PRO C 1 207 ? -35.829 19.688 -30.364 1.00 20.53 203 PRO C CA 1
ATOM 8618 C C . PRO C 1 207 ? -36.383 18.270 -30.452 1.00 21.21 203 PRO C C 1
ATOM 8619 O O . PRO C 1 207 ? -36.460 17.700 -31.544 1.00 18.81 203 PRO C O 1
ATOM 8623 N N . GLY C 1 208 ? -36.802 17.709 -29.319 1.00 19.99 204 GLY C N 1
ATOM 8624 C CA . GLY C 1 208 ? -37.590 16.489 -29.266 1.00 23.13 204 GLY C CA 1
ATOM 8625 C C . GLY C 1 208 ? -37.027 15.361 -30.107 1.00 19.88 204 GLY C C 1
ATOM 8626 O O . GLY C 1 208 ? -35.807 15.128 -30.159 1.00 18.43 204 GLY C O 1
ATOM 8627 N N . LEU C 1 209 ? -37.931 14.636 -30.781 1.00 18.80 205 LEU C N 1
ATOM 8628 C CA . LEU C 1 209 ? -37.531 13.385 -31.437 1.00 20.06 205 LEU C CA 1
ATOM 8629 C C . LEU C 1 209 ? -36.630 13.618 -32.657 1.00 20.63 205 LEU C C 1
ATOM 8630 O O . LEU C 1 209 ? -35.719 12.807 -32.921 1.00 16.50 205 LEU C O 1
ATOM 8635 N N . VAL C 1 210 ? -36.837 14.699 -33.439 1.00 17.16 206 VAL C N 1
ATOM 8636 C CA . VAL C 1 210 ? -35.948 14.831 -34.607 1.00 18.03 206 VAL C CA 1
ATOM 8637 C C . VAL C 1 210 ? -34.511 15.076 -34.164 1.00 17.31 206 VAL C C 1
ATOM 8638 O O . VAL C 1 210 ? -33.548 14.610 -34.828 1.00 17.19 206 VAL C O 1
ATOM 8642 N N . ASN C 1 211 ? -34.318 15.785 -33.041 1.00 15.42 207 ASN C N 1
ATOM 8643 C CA . ASN C 1 211 ? -32.959 16.041 -32.569 1.00 15.49 207 ASN C CA 1
ATOM 8644 C C . ASN C 1 211 ? -32.274 14.753 -32.110 1.00 15.64 207 ASN C C 1
ATOM 8645 O O . ASN C 1 211 ? -31.117 14.494 -32.488 1.00 15.52 207 ASN C O 1
ATOM 8650 N N A SER C 1 212 ? -32.959 13.935 -31.279 0.67 15.91 208 SER C N 1
ATOM 8651 N N B SER C 1 212 ? -32.968 13.946 -31.287 0.33 15.93 208 SER C N 1
ATOM 8652 C CA A SER C 1 212 ? -32.339 12.678 -30.831 0.67 14.95 208 SER C CA 1
ATOM 8653 C CA B SER C 1 212 ? -32.405 12.672 -30.832 0.33 17.14 208 SER C CA 1
ATOM 8654 C C A SER C 1 212 ? -32.170 11.694 -31.987 0.67 16.75 208 SER C C 1
ATOM 8655 C C B SER C 1 212 ? -32.159 11.734 -32.005 0.33 16.80 208 SER C C 1
ATOM 8656 O O A SER C 1 212 ? -31.185 10.948 -32.008 0.67 14.80 208 SER C O 1
ATOM 8657 O O B SER C 1 212 ? -31.132 11.045 -32.052 0.33 16.00 208 SER C O 1
ATOM 8662 N N . THR C 1 213 ? -33.101 11.683 -32.952 1.00 15.02 209 THR C N 1
ATOM 8663 C CA . THR C 1 213 ? -32.918 10.821 -34.130 1.00 15.01 209 THR C CA 1
ATOM 8664 C C . THR C 1 213 ? -31.671 11.221 -34.910 1.00 18.38 209 THR C C 1
ATOM 8665 O O . THR C 1 213 ? -30.883 10.357 -35.327 1.00 15.23 209 THR C O 1
ATOM 8669 N N . ALA C 1 214 ? -31.463 12.529 -35.115 1.00 15.04 210 ALA C N 1
ATOM 8670 C CA . ALA C 1 214 ? -30.261 12.969 -35.828 1.00 15.02 210 ALA C CA 1
ATOM 8671 C C . ALA C 1 214 ? -28.994 12.598 -35.055 1.00 14.87 210 ALA C C 1
ATOM 8672 O O . ALA C 1 214 ? -27.961 12.208 -35.650 1.00 15.98 210 ALA C O 1
ATOM 8674 N N . TYR C 1 215 ? -29.050 12.731 -33.719 1.00 14.82 211 TYR C N 1
ATOM 8675 C CA . TYR C 1 215 ? -27.887 12.387 -32.904 1.00 14.71 211 TYR C CA 1
ATOM 8676 C C . TYR C 1 215 ? -27.546 10.912 -33.046 1.00 14.72 211 TYR C C 1
ATOM 8677 O O . TYR C 1 215 ? -26.367 10.539 -33.229 1.00 15.21 211 TYR C O 1
ATOM 8686 N N . ARG C 1 216 ? -28.564 10.046 -32.961 1.00 14.62 212 ARG C N 1
ATOM 8687 C CA . ARG C 1 216 ? -28.247 8.620 -33.080 1.00 15.00 212 ARG C CA 1
ATOM 8688 C C . ARG C 1 216 ? -27.683 8.334 -34.454 1.00 16.73 212 ARG C C 1
ATOM 8689 O O . ARG C 1 216 ? -26.722 7.572 -34.593 1.00 15.10 212 ARG C O 1
ATOM 8697 N N . GLN C 1 217 ? -28.309 8.904 -35.481 1.00 14.65 213 GLN C N 1
ATOM 8698 C CA . GLN C 1 217 ? -27.918 8.596 -36.850 1.00 17.59 213 GLN C CA 1
ATOM 8699 C C . GLN C 1 217 ? -26.492 9.071 -37.155 1.00 19.92 213 GLN C C 1
ATOM 8700 O O . GLN C 1 217 ? -25.706 8.352 -37.781 1.00 15.86 213 GLN C O 1
ATOM 8706 N N . LEU C 1 218 ? -26.119 10.269 -36.704 1.00 14.72 214 LEU C N 1
ATOM 8707 C CA . LEU C 1 218 ? -24.852 10.857 -37.135 1.00 14.67 214 LEU C CA 1
ATOM 8708 C C . LEU C 1 218 ? -23.730 10.693 -36.120 1.00 19.03 214 LEU C C 1
ATOM 8709 O O . LEU C 1 218 ? -22.614 10.312 -36.494 1.00 18.25 214 LEU C O 1
ATOM 8714 N N . VAL C 1 219 ? -24.011 10.906 -34.830 1.00 14.70 215 VAL C N 1
ATOM 8715 C CA . VAL C 1 219 ? -22.966 10.986 -33.803 1.00 14.48 215 VAL C CA 1
ATOM 8716 C C . VAL C 1 219 ? -22.702 9.640 -33.144 1.00 18.73 215 VAL C C 1
ATOM 8717 O O . VAL C 1 219 ? -21.558 9.292 -32.879 1.00 17.97 215 VAL C O 1
ATOM 8721 N N . SER C 1 220 ? -23.748 8.894 -32.795 1.00 16.72 216 SER C N 1
ATOM 8722 C CA . SER C 1 220 ? -23.547 7.715 -31.971 1.00 17.30 216 SER C CA 1
ATOM 8723 C C . SER C 1 220 ? -22.895 6.565 -32.747 1.00 19.48 216 SER C C 1
ATOM 8724 O O . SER C 1 220 ? -22.924 6.504 -33.983 1.00 16.75 216 SER C O 1
ATOM 8727 N N . ARG C 1 221 ? -22.314 5.616 -31.989 1.00 18.63 217 ARG C N 1
ATOM 8728 C CA . ARG C 1 221 ? -21.732 4.419 -32.607 1.00 14.41 217 ARG C CA 1
ATOM 8729 C C . ARG C 1 221 ? -22.774 3.469 -33.180 1.00 17.04 217 ARG C C 1
ATOM 8730 O O . ARG C 1 221 ? -22.405 2.583 -33.974 1.00 21.96 217 ARG C O 1
ATOM 8738 N N . ASN C 1 222 ? -24.059 3.633 -32.824 1.00 17.55 218 ASN C N 1
ATOM 8739 C CA . ASN C 1 222 ? -25.130 2.896 -33.478 1.00 16.96 218 ASN C CA 1
ATOM 8740 C C . ASN C 1 222 ? -25.469 3.453 -34.855 1.00 19.57 218 ASN C C 1
ATOM 8741 O O . ASN C 1 222 ? -26.266 2.831 -35.579 1.00 20.21 218 ASN C O 1
ATOM 8746 N N . GLY C 1 223 ? -24.938 4.623 -35.216 1.00 17.71 219 GLY C N 1
ATOM 8747 C CA . GLY C 1 223 ? -25.171 5.154 -36.551 1.00 17.68 219 GLY C CA 1
ATOM 8748 C C . GLY C 1 223 ? -23.837 5.336 -37.266 1.00 18.78 219 GLY C C 1
ATOM 8749 O O . GLY C 1 223 ? -23.067 4.380 -37.386 1.00 19.80 219 GLY C O 1
ATOM 8750 N N . ALA C 1 224 ? -23.498 6.561 -37.643 1.00 16.08 220 ALA C N 1
ATOM 8751 C CA . ALA C 1 224 ? -22.306 6.796 -38.457 1.00 15.15 220 ALA C CA 1
ATOM 8752 C C . ALA C 1 224 ? -21.034 7.026 -37.639 1.00 17.36 220 ALA C C 1
ATOM 8753 O O . ALA C 1 224 ? -19.942 6.921 -38.203 1.00 20.26 220 ALA C O 1
ATOM 8755 N N . GLY C 1 225 ? -21.110 7.307 -36.338 1.00 17.44 221 GLY C N 1
ATOM 8756 C CA . GLY C 1 225 ? -19.872 7.473 -35.563 1.00 19.73 221 GLY C CA 1
ATOM 8757 C C . GLY C 1 225 ? -18.953 8.598 -36.068 1.00 19.31 221 GLY C C 1
ATOM 8758 O O . GLY C 1 225 ? -17.755 8.413 -36.267 1.00 18.65 221 GLY C O 1
ATOM 8759 N N . LEU C 1 226 ? -19.545 9.764 -36.310 1.00 17.04 222 LEU C N 1
ATOM 8760 C CA . LEU C 1 226 ? -18.853 10.970 -36.768 1.00 16.60 222 LEU C CA 1
ATOM 8761 C C . LEU C 1 226 ? -17.554 11.235 -36.006 1.00 17.54 222 LEU C C 1
ATOM 8762 O O . LEU C 1 226 ? -17.503 11.101 -34.782 1.00 19.98 222 LEU C O 1
ATOM 8767 N N . LYS C 1 227 ? -16.507 11.641 -36.719 1.00 15.58 223 LYS C N 1
ATOM 8768 C CA . LYS C 1 227 ? -15.334 12.185 -36.023 1.00 16.67 223 LYS C CA 1
ATOM 8769 C C . LYS C 1 227 ? -14.912 13.515 -36.635 1.00 18.14 223 LYS C C 1
ATOM 8770 O O . LYS C 1 227 ? -15.281 13.851 -37.758 1.00 18.37 223 LYS C O 1
ATOM 8776 N N . GLN C 1 228 ? -14.164 14.308 -35.861 1.00 16.20 224 GLN C N 1
ATOM 8777 C CA . GLN C 1 228 ? -13.740 15.594 -36.395 1.00 14.96 224 GLN C CA 1
ATOM 8778 C C . GLN C 1 228 ? -12.928 15.389 -37.674 1.00 16.30 224 GLN C C 1
ATOM 8779 O O . GLN C 1 228 ? -12.222 14.390 -37.831 1.00 18.47 224 GLN C O 1
ATOM 8785 N N . GLY C 1 229 ? -13.066 16.331 -38.595 1.00 16.55 225 GLY C N 1
ATOM 8786 C CA . GLY C 1 229 ? -12.415 16.224 -39.896 1.00 15.21 225 GLY C CA 1
ATOM 8787 C C . GLY C 1 229 ? -13.251 15.536 -40.970 1.00 17.74 225 GLY C C 1
ATOM 8788 O O . GLY C 1 229 ? -12.938 15.678 -42.171 1.00 20.08 225 GLY C O 1
ATOM 8789 N N . ASP C 1 230 ? -14.298 14.808 -40.587 1.00 17.30 226 ASP C N 1
ATOM 8790 C CA . ASP C 1 230 ? -15.136 14.133 -41.589 1.00 17.78 226 ASP C CA 1
ATOM 8791 C C . ASP C 1 230 ? -15.841 15.158 -42.469 1.00 20.14 226 ASP C C 1
ATOM 8792 O O . ASP C 1 230 ? -16.213 16.234 -41.998 1.00 20.84 226 ASP C O 1
ATOM 8797 N N . ASN C 1 231 ? -16.075 14.787 -43.747 1.00 16.65 227 ASN C N 1
ATOM 8798 C CA . ASN C 1 231 ? -17.000 15.499 -44.630 1.00 15.56 227 ASN C CA 1
ATOM 8799 C C . ASN C 1 231 ? -18.332 14.751 -44.653 1.00 15.30 227 ASN C C 1
ATOM 8800 O O . ASN C 1 231 ? -18.351 13.524 -44.826 1.00 15.58 227 ASN C O 1
ATOM 8805 N N . VAL C 1 232 ? -19.443 15.476 -44.453 1.00 15.35 228 VAL C N 1
ATOM 8806 C CA . VAL C 1 232 ? -20.774 14.858 -44.294 1.00 15.31 228 VAL C CA 1
ATOM 8807 C C . VAL C 1 232 ? -21.746 15.492 -45.276 1.00 15.47 228 VAL C C 1
ATOM 8808 O O . VAL C 1 232 ? -21.981 16.700 -45.192 1.00 17.12 228 VAL C O 1
ATOM 8812 N N . LEU C 1 233 ? -22.347 14.687 -46.179 1.00 15.51 229 LEU C N 1
ATOM 8813 C CA . LEU C 1 233 ? -23.401 15.210 -47.069 1.00 15.68 229 LEU C CA 1
ATOM 8814 C C . LEU C 1 233 ? -24.721 15.164 -46.310 1.00 15.69 229 LEU C C 1
ATOM 8815 O O . LEU C 1 233 ? -25.121 14.087 -45.852 1.00 16.28 229 LEU C O 1
ATOM 8820 N N . ILE C 1 234 ? -25.400 16.306 -46.155 1.00 15.77 230 ILE C N 1
ATOM 8821 C CA . ILE C 1 234 ? -26.646 16.370 -45.380 1.00 15.77 230 ILE C CA 1
ATOM 8822 C C . ILE C 1 234 ? -27.782 16.765 -46.309 1.00 16.22 230 ILE C C 1
ATOM 8823 O O . ILE C 1 234 ? -27.941 17.950 -46.638 1.00 17.05 230 ILE C O 1
ATOM 8828 N N . TRP C 1 235 ? -28.620 15.795 -46.663 1.00 15.99 231 TRP C N 1
ATOM 8829 C CA . TRP C 1 235 ? -29.827 16.137 -47.418 1.00 16.20 231 TRP C CA 1
ATOM 8830 C C . TRP C 1 235 ? -30.817 16.916 -46.537 1.00 16.25 231 TRP C C 1
ATOM 8831 O O . TRP C 1 235 ? -30.849 16.748 -45.316 1.00 19.27 231 TRP C O 1
ATOM 8842 N N . GLY C 1 236 ? -31.615 17.792 -47.163 1.00 17.67 232 GLY C N 1
ATOM 8843 C CA . GLY C 1 236 ? -32.658 18.517 -46.441 1.00 18.70 232 GLY C CA 1
ATOM 8844 C C . GLY C 1 236 ? -32.127 19.283 -45.241 1.00 16.47 232 GLY C C 1
ATOM 8845 O O . GLY C 1 236 ? -32.691 19.181 -44.143 1.00 16.76 232 GLY C O 1
ATOM 8846 N N . ALA C 1 237 ? -31.027 20.023 -45.432 1.00 16.47 233 ALA C N 1
ATOM 8847 C CA . ALA C 1 237 ? -30.268 20.520 -44.286 1.00 16.34 233 ALA C CA 1
ATOM 8848 C C . ALA C 1 237 ? -31.013 21.600 -43.485 1.00 21.45 233 ALA C C 1
ATOM 8849 O O . ALA C 1 237 ? -30.618 21.862 -42.341 1.00 18.94 233 ALA C O 1
ATOM 8851 N N . SER C 1 238 ? -32.080 22.218 -44.019 1.00 19.10 234 SER C N 1
ATOM 8852 C CA . SER C 1 238 ? -32.875 23.131 -43.174 1.00 20.72 234 SER C CA 1
ATOM 8853 C C . SER C 1 238 ? -34.165 22.507 -42.642 1.00 21.24 234 SER C C 1
ATOM 8854 O O . SER C 1 238 ? -34.908 23.174 -41.902 1.00 24.37 234 SER C O 1
ATOM 8857 N N . GLY C 1 239 ? -34.455 21.241 -42.962 1.00 19.58 235 GLY C N 1
ATOM 8858 C CA . GLY C 1 239 ? -35.634 20.589 -42.417 1.00 21.16 235 GLY C CA 1
ATOM 8859 C C . GLY C 1 239 ? -35.354 20.091 -41.016 1.00 19.32 235 GLY C C 1
ATOM 8860 O O . GLY C 1 239 ? -34.300 20.355 -40.432 1.00 21.26 235 GLY C O 1
ATOM 8861 N N . GLY C 1 240 ? -36.300 19.301 -40.489 1.00 20.86 236 GLY C N 1
ATOM 8862 C CA . GLY C 1 240 ? -36.183 18.820 -39.116 1.00 21.22 236 GLY C CA 1
ATOM 8863 C C . GLY C 1 240 ? -34.921 18.035 -38.852 1.00 26.32 236 GLY C C 1
ATOM 8864 O O . GLY C 1 240 ? -34.045 18.454 -38.088 1.00 21.80 236 GLY C O 1
ATOM 8865 N N . LEU C 1 241 ? -34.816 16.868 -39.474 1.00 19.12 237 LEU C N 1
ATOM 8866 C CA . LEU C 1 241 ? -33.627 16.046 -39.259 1.00 15.95 237 LEU C CA 1
ATOM 8867 C C . LEU C 1 241 ? -32.356 16.789 -39.664 1.00 15.73 237 LEU C C 1
ATOM 8868 O O . LEU C 1 241 ? -31.332 16.740 -38.956 1.00 20.55 237 LEU C O 1
ATOM 8873 N N . GLY C 1 242 ? -32.371 17.411 -40.841 1.00 16.86 238 GLY C N 1
ATOM 8874 C CA . GLY C 1 242 ? -31.115 17.896 -41.383 1.00 16.67 238 GLY C CA 1
ATOM 8875 C C . GLY C 1 242 ? -30.616 19.101 -40.636 1.00 17.82 238 GLY C C 1
ATOM 8876 O O . GLY C 1 242 ? -29.395 19.333 -40.577 1.00 18.82 238 GLY C O 1
ATOM 8877 N N . SER C 1 243 ? -31.545 19.906 -40.064 1.00 17.12 239 SER C N 1
ATOM 8878 C CA . SER C 1 243 ? -31.097 21.062 -39.283 1.00 18.93 239 SER C CA 1
ATOM 8879 C C . SER C 1 243 ? -30.287 20.619 -38.065 1.00 20.92 239 SER C C 1
ATOM 8880 O O . SER C 1 243 ? -29.211 21.176 -37.797 1.00 21.19 239 SER C O 1
ATOM 8883 N N . TYR C 1 244 ? -30.744 19.591 -37.352 1.00 17.06 240 TYR C N 1
ATOM 8884 C CA . TYR C 1 244 ? -29.929 19.104 -36.240 1.00 15.53 240 TYR C CA 1
ATOM 8885 C C . TYR C 1 244 ? -28.652 18.404 -36.732 1.00 15.41 240 TYR C C 1
ATOM 8886 O O . TYR C 1 244 ? -27.583 18.556 -36.117 1.00 15.32 240 TYR C O 1
ATOM 8895 N N . ALA C 1 245 ? -28.727 17.649 -37.835 1.00 15.40 241 ALA C N 1
ATOM 8896 C CA . ALA C 1 245 ? -27.521 16.985 -38.335 1.00 16.90 241 ALA C CA 1
ATOM 8897 C C . ALA C 1 245 ? -26.462 18.018 -38.703 1.00 17.36 241 ALA C C 1
ATOM 8898 O O . ALA C 1 245 ? -25.276 17.824 -38.425 1.00 16.21 241 ALA C O 1
ATOM 8900 N N . THR C 1 246 ? -26.876 19.134 -39.336 1.00 15.54 242 THR C N 1
ATOM 8901 C CA . THR C 1 246 ? -25.919 20.190 -39.667 1.00 15.62 242 THR C CA 1
ATOM 8902 C C . THR C 1 246 ? -25.238 20.689 -38.406 1.00 15.57 242 THR C C 1
ATOM 8903 O O . THR C 1 246 ? -24.020 20.897 -38.388 1.00 16.39 242 THR C O 1
ATOM 8907 N N . GLN C 1 247 ? -26.004 20.862 -37.331 1.00 15.55 243 GLN C N 1
ATOM 8908 C CA . GLN C 1 247 ? -25.392 21.385 -36.098 1.00 15.52 243 GLN C CA 1
ATOM 8909 C C . GLN C 1 247 ? -24.442 20.377 -35.480 1.00 15.34 243 GLN C C 1
ATOM 8910 O O . GLN C 1 247 ? -23.371 20.764 -34.963 1.00 16.23 243 GLN C O 1
ATOM 8916 N N . TYR C 1 248 ? -24.827 19.093 -35.484 1.00 15.22 244 TYR C N 1
ATOM 8917 C CA . TYR C 1 248 ? -23.931 18.060 -34.918 1.00 15.07 244 TYR C CA 1
ATOM 8918 C C . TYR C 1 248 ? -22.636 17.979 -35.704 1.00 16.38 244 TYR C C 1
ATOM 8919 O O . TYR C 1 248 ? -21.560 17.807 -35.111 1.00 15.24 244 TYR C O 1
ATOM 8928 N N . ALA C 1 249 ? -22.718 18.103 -37.036 1.00 15.14 245 ALA C N 1
ATOM 8929 C CA . ALA C 1 249 ? -21.500 18.078 -37.852 1.00 15.16 245 ALA C CA 1
ATOM 8930 C C . ALA C 1 249 ? -20.581 19.217 -37.449 1.00 17.53 245 ALA C C 1
ATOM 8931 O O . ALA C 1 249 ? -19.385 19.010 -37.200 1.00 17.54 245 ALA C O 1
ATOM 8933 N N . LEU C 1 250 ? -21.137 20.423 -37.338 1.00 15.50 246 LEU C N 1
ATOM 8934 C CA . LEU C 1 250 ? -20.308 21.558 -36.949 1.00 16.22 246 LEU C CA 1
ATOM 8935 C C . LEU C 1 250 ? -19.781 21.419 -35.521 1.00 15.95 246 LEU C C 1
ATOM 8936 O O . LEU C 1 250 ? -18.603 21.725 -35.247 1.00 17.04 246 LEU C O 1
ATOM 8941 N N . ALA C 1 251 ? -20.645 21.027 -34.591 1.00 16.15 247 ALA C N 1
ATOM 8942 C CA . ALA C 1 251 ? -20.225 20.912 -33.190 1.00 18.19 247 ALA C CA 1
ATOM 8943 C C . ALA C 1 251 ? -19.151 19.858 -33.010 1.00 17.38 247 ALA C C 1
ATOM 8944 O O . ALA C 1 251 ? -18.302 19.989 -32.104 1.00 18.42 247 ALA C O 1
ATOM 8946 N N . GLY C 1 252 ? -19.148 18.830 -33.859 1.00 16.86 248 GLY C N 1
ATOM 8947 C CA . GLY C 1 252 ? -18.179 17.739 -33.763 1.00 16.61 248 GLY C CA 1
ATOM 8948 C C . GLY C 1 252 ? -16.906 17.972 -34.531 1.00 17.05 248 GLY C C 1
ATOM 8949 O O . GLY C 1 252 ? -16.063 17.068 -34.609 1.00 17.12 248 GLY C O 1
ATOM 8950 N N . GLY C 1 253 ? -16.743 19.154 -35.125 1.00 15.15 249 GLY C N 1
ATOM 8951 C CA . GLY C 1 253 ? -15.504 19.439 -35.828 1.00 17.26 249 GLY C CA 1
ATOM 8952 C C . GLY C 1 253 ? -15.460 18.919 -37.250 1.00 17.64 249 GLY C C 1
ATOM 8953 O O . GLY C 1 253 ? -14.376 18.866 -37.858 1.00 17.06 249 GLY C O 1
ATOM 8954 N N . ALA C 1 254 ? -16.601 18.551 -37.808 1.00 17.08 250 ALA C N 1
ATOM 8955 C CA . ALA C 1 254 ? -16.703 18.023 -39.167 1.00 15.52 250 ALA C CA 1
ATOM 8956 C C . ALA C 1 254 ? -17.199 19.116 -40.122 1.00 17.90 250 ALA C C 1
ATOM 8957 O O . ALA C 1 254 ? -17.546 20.225 -39.697 1.00 21.30 250 ALA C O 1
ATOM 8959 N N . THR C 1 255 ? -17.198 18.822 -41.431 1.00 17.01 251 THR C N 1
ATOM 8960 C CA . THR C 1 255 ? -17.703 19.788 -42.418 1.00 16.06 251 THR C CA 1
ATOM 8961 C C . THR C 1 255 ? -19.009 19.299 -42.998 1.00 19.49 251 THR C C 1
ATOM 8962 O O . THR C 1 255 ? -19.010 18.268 -43.690 1.00 19.75 251 THR C O 1
ATOM 8966 N N . PRO C 1 256 ? -20.137 19.971 -42.756 1.00 18.74 252 PRO C N 1
ATOM 8967 C CA . PRO C 1 256 ? -21.367 19.579 -43.461 1.00 15.69 252 PRO C CA 1
ATOM 8968 C C . PRO C 1 256 ? -21.384 20.213 -44.849 1.00 20.18 252 PRO C C 1
ATOM 8969 O O . PRO C 1 256 ? -21.053 21.394 -45.023 1.00 20.05 252 PRO C O 1
ATOM 8973 N N . ILE C 1 257 ? -21.775 19.404 -45.830 1.00 17.53 253 ILE C N 1
ATOM 8974 C CA . ILE C 1 257 ? -22.150 19.859 -47.166 1.00 16.52 253 ILE C CA 1
ATOM 8975 C C . ILE C 1 257 ? -23.674 19.820 -47.177 1.00 19.39 253 ILE C C 1
ATOM 8976 O O . ILE C 1 257 ? -24.270 18.736 -47.248 1.00 17.77 253 ILE C O 1
ATOM 8981 N N . CYS C 1 258 ? -24.312 20.995 -47.018 1.00 19.07 254 CYS C N 1
ATOM 8982 C CA . CYS C 1 258 ? -25.750 21.106 -46.804 1.00 16.35 254 CYS C CA 1
ATOM 8983 C C . CYS C 1 258 ? -26.467 21.134 -48.145 1.00 16.55 254 CYS C C 1
ATOM 8984 O O . CYS C 1 258 ? -26.085 21.916 -49.015 1.00 21.09 254 CYS C O 1
ATOM 8987 N N . VAL C 1 259 ? -27.520 20.338 -48.304 1.00 16.54 255 VAL C N 1
ATOM 8988 C CA . VAL C 1 259 ? -28.349 20.435 -49.524 1.00 16.76 255 VAL C CA 1
ATOM 8989 C C . VAL C 1 259 ? -29.701 21.027 -49.158 1.00 17.56 255 VAL C C 1
ATOM 8990 O O . VAL C 1 259 ? -30.358 20.556 -48.220 1.00 19.04 255 VAL C O 1
ATOM 8994 N N . VAL C 1 260 ? -30.155 22.022 -49.946 1.00 18.19 256 VAL C N 1
ATOM 8995 C CA . VAL C 1 260 ? -31.458 22.655 -49.751 1.00 21.60 256 VAL C CA 1
ATOM 8996 C C . VAL C 1 260 ? -32.043 22.898 -51.142 1.00 19.58 256 VAL C C 1
ATOM 8997 O O . VAL C 1 260 ? -31.387 22.643 -52.155 1.00 20.85 256 VAL C O 1
ATOM 9001 N N . SER C 1 261 ? -33.299 23.376 -51.185 1.00 21.00 257 SER C N 1
ATOM 9002 C CA . SER C 1 261 ? -33.949 23.633 -52.474 1.00 18.11 257 SER C CA 1
ATOM 9003 C C . SER C 1 261 ? -34.350 25.091 -52.704 1.00 28.79 257 SER C C 1
ATOM 9004 O O . SER C 1 261 ? -35.084 25.354 -53.676 1.00 24.45 257 SER C O 1
ATOM 9007 N N . SER C 1 262 ? -33.919 26.044 -51.874 1.00 25.51 258 SER C N 1
ATOM 9008 C CA . SER C 1 262 ? -34.245 27.447 -52.136 1.00 27.98 258 SER C CA 1
ATOM 9009 C C . SER C 1 262 ? -33.161 28.354 -51.563 1.00 25.07 258 SER C C 1
ATOM 9010 O O . SER C 1 262 ? -32.431 27.965 -50.643 1.00 22.77 258 SER C O 1
ATOM 9013 N N . PRO C 1 263 ? -33.041 29.586 -52.074 1.00 30.53 259 PRO C N 1
ATOM 9014 C CA . PRO C 1 263 ? -32.100 30.540 -51.463 1.00 27.99 259 PRO C CA 1
ATOM 9015 C C . PRO C 1 263 ? -32.466 30.930 -50.040 1.00 24.75 259 PRO C C 1
ATOM 9016 O O . PRO C 1 263 ? -31.557 31.207 -49.241 1.00 25.62 259 PRO C O 1
ATOM 9020 N N . ARG C 1 264 ? -33.760 31.018 -49.706 1.00 23.05 260 ARG C N 1
ATOM 9021 C CA . ARG C 1 264 ? -34.123 31.315 -48.320 1.00 23.79 260 ARG C CA 1
ATOM 9022 C C . ARG C 1 264 ? -33.587 30.238 -47.384 1.00 27.83 260 ARG C C 1
ATOM 9023 O O . ARG C 1 264 ? -33.079 30.541 -46.297 1.00 25.74 260 ARG C O 1
ATOM 9031 N N . LYS C 1 265 ? -33.702 28.977 -47.790 1.00 22.45 261 LYS C N 1
ATOM 9032 C CA . LYS C 1 265 ? -33.183 27.895 -46.958 1.00 22.28 261 LYS C CA 1
ATOM 9033 C C . LYS C 1 265 ? -31.660 27.947 -46.849 1.00 22.22 261 LYS C C 1
ATOM 9034 O O . LYS C 1 265 ? -31.101 27.641 -45.788 1.00 23.89 261 LYS C O 1
ATOM 9040 N N . ALA C 1 266 ? -30.968 28.281 -47.944 1.00 22.35 262 ALA C N 1
ATOM 9041 C CA . ALA C 1 266 ? -29.521 28.438 -47.872 1.00 23.43 262 ALA C CA 1
ATOM 9042 C C . ALA C 1 266 ? -29.129 29.481 -46.835 1.00 25.77 262 ALA C C 1
ATOM 9043 O O . ALA C 1 266 ? -28.143 29.307 -46.111 1.00 22.21 262 ALA C O 1
ATOM 9045 N N . ASP C 1 267 ? -29.891 30.581 -46.745 1.00 22.94 263 ASP C N 1
ATOM 9046 C CA . ASP C 1 267 ? -29.569 31.603 -45.743 1.00 26.33 263 ASP C CA 1
ATOM 9047 C C . ASP C 1 267 ? -29.735 31.066 -44.325 1.00 23.30 263 ASP C C 1
ATOM 9048 O O . ASP C 1 267 ? -28.984 31.447 -43.426 1.00 22.15 263 ASP C O 1
ATOM 9053 N N . ILE C 1 268 ? -30.746 30.234 -44.086 1.00 25.92 264 ILE C N 1
ATOM 9054 C CA . ILE C 1 268 ? -30.883 29.625 -42.759 1.00 22.11 264 ILE C CA 1
ATOM 9055 C C . ILE C 1 268 ? -29.674 28.741 -42.462 1.00 23.87 264 ILE C C 1
ATOM 9056 O O . ILE C 1 268 ? -29.169 28.717 -41.333 1.00 23.65 264 ILE C O 1
ATOM 9061 N N . CYS C 1 269 ? -29.205 27.975 -43.449 1.00 24.33 265 CYS C N 1
ATOM 9062 C CA . CYS C 1 269 ? -28.032 27.142 -43.206 1.00 22.46 265 CYS C CA 1
ATOM 9063 C C . CYS C 1 269 ? -26.819 27.984 -42.814 1.00 21.13 265 CYS C C 1
ATOM 9064 O O . CYS C 1 269 ? -26.079 27.614 -41.891 1.00 21.59 265 CYS C O 1
ATOM 9067 N N . ARG C 1 270 ? -26.589 29.108 -43.518 1.00 20.13 266 ARG C N 1
ATOM 9068 C CA . ARG C 1 270 ? -25.492 30.012 -43.157 1.00 21.29 266 ARG C CA 1
ATOM 9069 C C . ARG C 1 270 ? -25.665 30.559 -41.744 1.00 26.13 266 ARG C C 1
ATOM 9070 O O . ARG C 1 270 ? -24.679 30.744 -41.012 1.00 25.96 266 ARG C O 1
ATOM 9078 N N . ALA C 1 271 ? -26.908 30.823 -41.341 1.00 26.11 267 ALA C N 1
ATOM 9079 C CA . ALA C 1 271 ? -27.150 31.314 -39.990 1.00 25.13 267 ALA C CA 1
ATOM 9080 C C . ALA C 1 271 ? -26.785 30.269 -38.942 1.00 28.44 267 ALA C C 1
ATOM 9081 O O . ALA C 1 271 ? -26.288 30.618 -37.864 1.00 27.28 267 ALA C O 1
ATOM 9083 N N . MET C 1 272 ? -27.021 28.976 -39.230 1.00 21.55 268 MET C N 1
ATOM 9084 C CA . MET C 1 272 ? -26.619 27.926 -38.297 1.00 25.04 268 MET C CA 1
ATOM 9085 C C . MET C 1 272 ? -25.110 27.752 -38.218 1.00 27.40 268 MET C C 1
ATOM 9086 O O . MET C 1 272 ? -24.633 27.053 -37.312 1.00 32.13 268 MET C O 1
ATOM 9091 N N . GLY C 1 273 ? -24.348 28.334 -39.146 1.00 24.72 269 GLY C N 1
ATOM 9092 C CA . GLY C 1 273 ? -22.897 28.217 -39.153 1.00 25.70 269 GLY C CA 1
ATOM 9093 C C . GLY C 1 273 ? -22.330 27.459 -40.343 1.00 25.00 269 GLY C C 1
ATOM 9094 O O . GLY C 1 273 ? -21.111 27.267 -40.413 1.00 24.04 269 GLY C O 1
ATOM 9095 N N . ALA C 1 274 ? -23.166 26.989 -41.272 1.00 23.78 270 ALA C N 1
ATOM 9096 C CA . ALA C 1 274 ? -22.635 26.197 -42.371 1.00 22.54 270 ALA C CA 1
ATOM 9097 C C . ALA C 1 274 ? -22.141 27.113 -43.468 1.00 31.28 270 ALA C C 1
ATOM 9098 O O . ALA C 1 274 ? -22.583 28.252 -43.592 1.00 27.60 270 ALA C O 1
ATOM 9100 N N . GLU C 1 275 ? -21.211 26.606 -44.261 1.00 23.87 271 GLU C N 1
ATOM 9101 C CA . GLU C 1 275 ? -20.688 27.379 -45.388 1.00 30.48 271 GLU C CA 1
ATOM 9102 C C . GLU C 1 275 ? -20.846 26.698 -46.740 1.00 27.66 271 GLU C C 1
ATOM 9103 O O . GLU C 1 275 ? -21.070 27.396 -47.742 1.00 25.31 271 GLU C O 1
ATOM 9109 N N . ALA C 1 276 ? -20.751 25.366 -46.799 1.00 19.80 272 ALA C N 1
ATOM 9110 C CA . ALA C 1 276 ? -20.796 24.593 -48.048 1.00 19.12 272 ALA C CA 1
ATOM 9111 C C . ALA C 1 276 ? -22.249 24.206 -48.311 1.00 21.29 272 ALA C C 1
ATOM 9112 O O . ALA C 1 276 ? -22.783 23.315 -47.656 1.00 23.21 272 ALA C O 1
ATOM 9114 N N . ILE C 1 277 ? -22.931 24.916 -49.226 1.00 20.55 273 ILE C N 1
ATOM 9115 C CA . ILE C 1 277 ? -24.370 24.769 -49.409 1.00 20.66 273 ILE C CA 1
ATOM 9116 C C . ILE C 1 277 ? -24.626 24.521 -50.894 1.00 21.41 273 ILE C C 1
ATOM 9117 O O . ILE C 1 277 ? -24.155 25.294 -51.744 1.00 22.80 273 ILE C O 1
ATOM 9122 N N . ILE C 1 278 ? -25.313 23.414 -51.212 1.00 18.75 274 ILE C N 1
ATOM 9123 C CA . ILE C 1 278 ? -25.746 23.093 -52.575 1.00 20.84 274 ILE C CA 1
ATOM 9124 C C . ILE C 1 278 ? -27.258 23.312 -52.673 1.00 21.87 274 ILE C C 1
ATOM 9125 O O . ILE C 1 278 ? -28.021 22.778 -51.867 1.00 21.50 274 ILE C O 1
ATOM 9130 N N . ASP C 1 279 ? -27.704 24.091 -53.665 1.00 20.83 275 ASP C N 1
ATOM 9131 C CA . ASP C 1 279 ? -29.141 24.211 -53.929 1.00 25.74 275 ASP C CA 1
ATOM 9132 C C . ASP C 1 279 ? -29.512 23.188 -55.002 1.00 25.07 275 ASP C C 1
ATOM 9133 O O . ASP C 1 279 ? -29.204 23.388 -56.185 1.00 24.86 275 ASP C O 1
ATOM 9138 N N . ARG C 1 280 ? -30.199 22.101 -54.603 1.00 23.40 276 ARG C N 1
ATOM 9139 C CA . ARG C 1 280 ? -30.440 21.017 -55.553 1.00 19.63 276 ARG C CA 1
ATOM 9140 C C . ARG C 1 280 ? -31.368 21.461 -56.681 1.00 24.56 276 ARG C C 1
ATOM 9141 O O . ARG C 1 280 ? -31.333 20.881 -57.781 1.00 27.07 276 ARG C O 1
ATOM 9149 N N A SER C 1 281 ? -32.216 22.460 -56.426 0.54 23.26 277 SER C N 1
ATOM 9150 N N B SER C 1 281 ? -32.209 22.461 -56.427 0.46 23.58 277 SER C N 1
ATOM 9151 C CA A SER C 1 281 ? -33.120 22.918 -57.479 0.54 27.76 277 SER C CA 1
ATOM 9152 C CA B SER C 1 281 ? -33.116 22.925 -57.472 0.46 27.79 277 SER C CA 1
ATOM 9153 C C A SER C 1 281 ? -32.383 23.795 -58.481 0.54 29.03 277 SER C C 1
ATOM 9154 C C B SER C 1 281 ? -32.388 23.802 -58.477 0.46 28.91 277 SER C C 1
ATOM 9155 O O A SER C 1 281 ? -32.585 23.660 -59.696 0.54 28.95 277 SER C O 1
ATOM 9156 O O B SER C 1 281 ? -32.604 23.675 -59.690 0.46 29.06 277 SER C O 1
ATOM 9161 N N . ALA C 1 282 ? -31.504 24.676 -57.991 1.00 25.38 278 ALA C N 1
ATOM 9162 C CA . ALA C 1 282 ? -30.705 25.499 -58.895 1.00 26.71 278 ALA C CA 1
ATOM 9163 C C . ALA C 1 282 ? -29.774 24.646 -59.747 1.00 26.34 278 ALA C C 1
ATOM 9164 O O . ALA C 1 282 ? -29.514 24.976 -60.909 1.00 27.01 278 ALA C O 1
ATOM 9166 N N . GLU C 1 283 ? -29.225 23.567 -59.172 1.00 21.32 279 GLU C N 1
ATOM 9167 C CA . GLU C 1 283 ? -28.365 22.698 -59.973 1.00 20.76 279 GLU C CA 1
ATOM 9168 C C . GLU C 1 283 ? -29.170 21.837 -60.939 1.00 23.57 279 GLU C C 1
ATOM 9169 O O . GLU C 1 283 ? -28.613 21.331 -61.915 1.00 24.18 279 GLU C O 1
ATOM 9175 N N . GLY C 1 284 ? -30.451 21.638 -60.668 1.00 19.89 280 GLY C N 1
ATOM 9176 C CA . GLY C 1 284 ? -31.304 20.894 -61.573 1.00 23.00 280 GLY C CA 1
ATOM 9177 C C . GLY C 1 284 ? -30.997 19.409 -61.663 1.00 22.71 280 GLY C C 1
ATOM 9178 O O . GLY C 1 284 ? -31.138 18.830 -62.738 1.00 20.76 280 GLY C O 1
ATOM 9179 N N . TYR C 1 285 ? -30.606 18.767 -60.552 1.00 21.16 281 TYR C N 1
ATOM 9180 C CA . TYR C 1 285 ? -30.289 17.333 -60.611 1.00 20.75 281 TYR C CA 1
ATOM 9181 C C . TYR C 1 285 ? -31.507 16.529 -61.002 1.00 23.22 281 TYR C C 1
ATOM 9182 O O . TYR C 1 285 ? -32.605 16.745 -60.472 1.00 22.79 281 TYR C O 1
ATOM 9191 N N . ARG C 1 286 ? -31.294 15.576 -61.927 1.00 23.74 282 ARG C N 1
ATOM 9192 C CA . ARG C 1 286 ? -32.341 14.677 -62.422 1.00 21.25 282 ARG C CA 1
ATOM 9193 C C . ARG C 1 286 ? -31.843 13.241 -62.263 1.00 20.95 282 ARG C C 1
ATOM 9194 O O . ARG C 1 286 ? -31.464 12.588 -63.247 1.00 22.93 282 ARG C O 1
ATOM 9202 N N . PHE C 1 287 ? -31.825 12.748 -61.016 1.00 18.18 283 PHE C N 1
ATOM 9203 C CA . PHE C 1 287 ? -31.175 11.448 -60.771 1.00 19.57 283 PHE C CA 1
ATOM 9204 C C . PHE C 1 287 ? -31.925 10.303 -61.447 1.00 18.11 283 PHE C C 1
ATOM 9205 O O . PHE C 1 287 ? -31.307 9.267 -61.771 1.00 21.59 283 PHE C O 1
ATOM 9213 N N . TRP C 1 288 ? -33.238 10.450 -61.679 1.00 19.22 284 TRP C N 1
ATOM 9214 C CA . TRP C 1 288 ? -34.011 9.439 -62.397 1.00 18.50 284 TRP C CA 1
ATOM 9215 C C . TRP C 1 288 ? -34.333 9.954 -63.799 1.00 23.58 284 TRP C C 1
ATOM 9216 O O . TRP C 1 288 ? -34.871 11.056 -63.942 1.00 24.36 284 TRP C O 1
ATOM 9227 N N . LYS C 1 289 ? -33.981 9.165 -64.818 1.00 21.83 285 LYS C N 1
ATOM 9228 C CA . LYS C 1 289 ? -34.317 9.510 -66.213 1.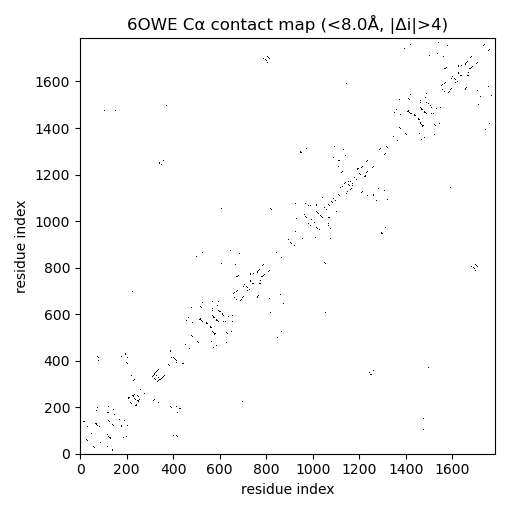00 25.61 285 LYS C CA 1
ATOM 9229 C C . LYS C 1 289 ? -35.781 9.274 -66.503 1.00 29.44 285 LYS C C 1
ATOM 9230 O O . LYS C 1 289 ? -36.376 9.961 -67.348 1.00 29.05 285 LYS C O 1
ATOM 9236 N N . ASP C 1 290 ? -36.357 8.259 -65.891 1.00 26.75 286 ASP C N 1
ATOM 9237 C CA . ASP C 1 290 ? -37.756 7.930 -66.096 1.00 29.61 286 ASP C CA 1
ATOM 9238 C C . ASP C 1 290 ? -38.206 7.138 -64.882 1.00 30.17 286 ASP C C 1
ATOM 9239 O O . ASP C 1 290 ? -37.494 7.071 -63.878 1.00 28.10 286 ASP C O 1
ATOM 9244 N N . GLU C 1 291 ? -39.376 6.508 -64.984 1.00 26.87 287 GLU C N 1
ATOM 9245 C CA . GLU C 1 291 ? -39.962 5.871 -63.813 1.00 32.50 287 GLU C CA 1
ATOM 9246 C C . GLU C 1 291 ? -39.100 4.730 -63.277 1.00 29.09 287 GLU C C 1
ATOM 9247 O O . GLU C 1 291 ? -39.144 4.446 -62.077 1.00 29.32 287 GLU C O 1
ATOM 9253 N N . HIS C 1 292 ? -38.319 4.063 -64.136 1.00 26.69 288 HIS C N 1
ATOM 9254 C CA . HIS C 1 292 ? -37.616 2.849 -63.720 1.00 27.98 288 HIS C CA 1
ATOM 9255 C C . HIS C 1 292 ? -36.097 2.900 -63.851 1.00 26.06 288 HIS C C 1
ATOM 9256 O O . HIS C 1 292 ? -35.435 1.930 -63.449 1.00 24.34 288 HIS C O 1
ATOM 9263 N N . HIS C 1 293 ? -35.507 3.971 -64.396 1.00 21.63 289 HIS C N 1
ATOM 9264 C CA . HIS C 1 293 ? -34.062 3.974 -64.629 1.00 22.45 289 HIS C CA 1
ATOM 9265 C C . HIS C 1 293 ? -33.429 5.255 -64.136 1.00 22.16 289 HIS C C 1
ATOM 9266 O O . HIS C 1 293 ? -33.973 6.335 -64.358 1.00 20.32 289 HIS C O 1
ATOM 9273 N N . GLN C 1 294 ? -32.279 5.133 -63.476 1.00 18.95 290 GLN C N 1
ATOM 9274 C CA . GLN C 1 294 ? -31.532 6.295 -63.030 1.00 18.17 290 GLN C CA 1
ATOM 9275 C C . GLN C 1 294 ? -30.520 6.765 -64.068 1.00 24.96 290 GLN C C 1
ATOM 9276 O O . GLN C 1 294 ? -30.211 6.071 -65.038 1.00 23.65 290 GLN C O 1
ATOM 9282 N N . ASP C 1 295 ? -29.955 7.951 -63.820 1.00 23.36 291 ASP C N 1
ATOM 9283 C CA . ASP C 1 295 ? -28.949 8.546 -64.703 1.00 19.59 291 ASP C CA 1
ATOM 9284 C C . ASP C 1 295 ? -27.622 8.692 -63.978 1.00 21.05 291 ASP C C 1
ATOM 9285 O O . ASP C 1 295 ? -27.427 9.668 -63.221 1.00 21.00 291 ASP C O 1
ATOM 9290 N N . PRO C 1 296 ? -26.677 7.772 -64.179 1.00 21.16 292 PRO C N 1
ATOM 9291 C CA . PRO C 1 296 ? -25.387 7.881 -63.481 1.00 21.84 292 PRO C CA 1
ATOM 9292 C C . PRO C 1 296 ? -24.614 9.146 -63.812 1.00 18.99 292 PRO C C 1
ATOM 9293 O O . PRO C 1 296 ? -23.761 9.560 -63.013 1.00 22.16 292 PRO C O 1
ATOM 9297 N N A ARG C 1 297 ? -24.883 9.805 -64.942 0.50 19.87 293 ARG C N 1
ATOM 9298 N N B ARG C 1 297 ? -24.873 9.774 -64.965 0.50 19.83 293 ARG C N 1
ATOM 9299 C CA A ARG C 1 297 ? -24.150 11.040 -65.189 0.50 21.08 293 ARG C CA 1
ATOM 9300 C CA B ARG C 1 297 ? -24.240 11.057 -65.240 0.50 21.05 293 ARG C CA 1
ATOM 9301 C C A ARG C 1 297 ? -24.603 12.153 -64.241 0.50 21.38 293 ARG C C 1
ATOM 9302 C C B ARG C 1 297 ? -24.578 12.065 -64.155 0.50 20.92 293 ARG C C 1
ATOM 9303 O O A ARG C 1 297 ? -23.820 13.067 -63.947 0.50 22.14 293 ARG C O 1
ATOM 9304 O O B ARG C 1 297 ? -23.717 12.841 -63.725 0.50 21.59 293 ARG C O 1
ATOM 9319 N N . GLU C 1 298 ? -25.841 12.083 -63.725 1.00 18.86 294 GLU C N 1
ATOM 9320 C CA . GLU C 1 298 ? -26.290 13.031 -62.706 1.00 21.44 294 GLU C CA 1
ATOM 9321 C C . GLU C 1 298 ? -25.724 12.692 -61.328 1.00 22.91 294 GLU C C 1
ATOM 9322 O O . GLU C 1 298 ? -25.367 13.603 -60.568 1.00 19.87 294 GLU C O 1
ATOM 9328 N N . TRP C 1 299 ? -25.589 11.391 -61.001 1.00 19.98 295 TRP C N 1
ATOM 9329 C CA . TRP C 1 299 ? -24.863 11.040 -59.781 1.00 19.47 295 TRP C CA 1
ATOM 9330 C C . TRP C 1 299 ? -23.473 11.674 -59.802 1.00 20.15 295 TRP C C 1
ATOM 9331 O O . TRP C 1 299 ? -23.020 12.269 -58.817 1.00 20.36 295 TRP C O 1
ATOM 9342 N N . LYS C 1 300 ? -22.772 11.532 -60.928 1.00 18.83 296 LYS C N 1
ATOM 9343 C CA . LYS C 1 300 ? -21.420 12.058 -61.022 1.00 19.24 296 LYS C CA 1
ATOM 9344 C C . LYS C 1 300 ? -21.409 13.595 -61.004 1.00 19.78 296 LYS C C 1
ATOM 9345 O O . LYS C 1 300 ? -20.449 14.202 -60.516 1.00 21.88 296 LYS C O 1
ATOM 9351 N N . ARG C 1 301 ? -22.456 14.251 -61.526 1.00 20.65 297 ARG C N 1
ATOM 9352 C CA . ARG C 1 301 ? -22.475 15.714 -61.464 1.00 19.70 297 ARG C CA 1
ATOM 9353 C C . ARG C 1 301 ? -22.589 16.201 -60.025 1.00 20.07 297 ARG C C 1
ATOM 9354 O O . ARG C 1 301 ? -21.923 17.178 -59.634 1.00 23.44 297 ARG C O 1
ATOM 9362 N N . LEU C 1 302 ? -23.401 15.515 -59.213 1.00 18.37 298 LEU C N 1
ATOM 9363 C CA . LEU C 1 302 ? -23.467 15.841 -57.792 1.00 19.29 298 LEU C CA 1
ATOM 9364 C C . LEU C 1 302 ? -22.101 15.623 -57.162 1.00 17.92 298 LEU C C 1
ATOM 9365 O O . LEU C 1 302 ? -21.612 16.469 -56.399 1.00 19.81 298 LEU C O 1
ATOM 9370 N N . GLY C 1 303 ? -21.478 14.470 -57.455 1.00 19.18 299 GLY C N 1
ATOM 9371 C CA . GLY C 1 303 ? -20.160 14.180 -56.899 1.00 19.58 299 GLY C CA 1
ATOM 9372 C C . GLY C 1 303 ? -19.144 15.263 -57.202 1.00 22.47 299 GLY C C 1
ATOM 9373 O O . GLY C 1 303 ? -18.370 15.665 -56.326 1.00 19.57 299 GLY C O 1
ATOM 9374 N N . GLY C 1 304 ? -19.141 15.766 -58.442 1.00 20.61 300 GLY C N 1
ATOM 9375 C CA . GLY C 1 304 ? -18.215 16.838 -58.802 1.00 18.84 300 GLY C CA 1
ATOM 9376 C C . GLY C 1 304 ? -18.500 18.141 -58.075 1.00 22.81 300 GLY C C 1
ATOM 9377 O O . GLY C 1 304 ? -17.571 18.848 -57.687 1.00 21.83 300 GLY C O 1
ATOM 9378 N N . LYS C 1 305 ? -19.784 18.456 -57.826 1.00 22.68 301 LYS C N 1
ATOM 9379 C CA . LYS C 1 305 ? -20.115 19.668 -57.067 1.00 20.30 301 LYS C CA 1
ATOM 9380 C C . LYS C 1 305 ? -19.639 19.554 -55.621 1.00 21.99 301 LYS C C 1
ATOM 9381 O O . LYS C 1 305 ? -19.076 20.500 -55.070 1.00 20.86 301 LYS C O 1
ATOM 9387 N N . ILE C 1 306 ? -19.804 18.377 -55.006 1.00 18.60 302 ILE C N 1
ATOM 9388 C CA . ILE C 1 306 ? -19.296 18.176 -53.653 1.00 16.60 302 ILE C CA 1
ATOM 9389 C C . ILE C 1 306 ? -17.792 18.411 -53.603 1.00 18.61 302 ILE C C 1
ATOM 9390 O O . ILE C 1 306 ? -17.271 19.048 -52.672 1.00 21.09 302 ILE C O 1
ATOM 9395 N N . ARG C 1 307 ? -17.071 17.861 -54.570 1.00 18.47 303 ARG C N 1
ATOM 9396 C CA . ARG C 1 307 ? -15.615 17.993 -54.569 1.00 20.26 303 ARG C CA 1
ATOM 9397 C C . ARG C 1 307 ? -15.169 19.447 -54.681 1.00 27.48 303 ARG C C 1
ATOM 9398 O O . ARG C 1 307 ? -14.051 19.771 -54.242 1.00 24.42 303 ARG C O 1
ATOM 9406 N N . GLU C 1 308 ? -16.021 20.341 -55.213 1.00 23.81 304 GLU C N 1
ATOM 9407 C CA . GLU C 1 308 ? -15.655 21.764 -55.254 1.00 28.57 304 GLU C CA 1
ATOM 9408 C C . GLU C 1 308 ? -15.554 22.358 -53.864 1.00 29.18 304 GLU C C 1
ATOM 9409 O O . GLU C 1 308 ? -14.789 23.302 -53.649 1.00 32.01 304 GLU C O 1
ATOM 9415 N N . PHE C 1 309 ? -16.306 21.825 -52.904 1.00 21.61 305 PHE C N 1
ATOM 9416 C CA . PHE C 1 309 ? -16.298 22.380 -51.566 1.00 21.25 305 PHE C CA 1
ATOM 9417 C C . PHE C 1 309 ? -15.285 21.715 -50.660 1.00 29.42 305 PHE C C 1
ATOM 9418 O O . PHE C 1 309 ? -14.899 22.304 -49.651 1.00 30.86 305 PHE C O 1
ATOM 9426 N N . THR C 1 310 ? -14.876 20.490 -50.974 1.00 25.61 306 THR C N 1
ATOM 9427 C CA . THR C 1 310 ? -14.021 19.713 -50.081 1.00 27.49 306 THR C CA 1
ATOM 9428 C C . THR C 1 310 ? -12.569 19.687 -50.530 1.00 30.69 306 THR C C 1
ATOM 9429 O O . THR C 1 310 ? -11.777 18.934 -49.965 1.00 28.38 306 THR C O 1
ATOM 9433 N N . GLY C 1 311 ? -12.216 20.441 -51.562 1.00 31.83 307 GLY C N 1
ATOM 9434 C CA . GLY C 1 311 ? -10.889 20.317 -52.152 1.00 32.32 307 GLY C CA 1
ATOM 9435 C C . GLY C 1 311 ? -10.588 18.975 -52.783 1.00 31.86 307 GLY C C 1
ATOM 9436 O O . GLY C 1 311 ? -9.443 18.514 -52.724 1.00 36.47 307 GLY C O 1
ATOM 9437 N N . GLY C 1 312 ? -11.583 18.332 -53.398 1.00 25.40 308 GLY C N 1
ATOM 9438 C CA . GLY C 1 312 ? -11.355 17.102 -54.142 1.00 21.94 308 GLY C CA 1
ATOM 9439 C C . GLY C 1 312 ? -11.634 15.823 -53.386 1.00 25.02 308 GLY C C 1
ATOM 9440 O O . GLY C 1 312 ? -11.399 14.735 -53.926 1.00 26.70 308 GLY C O 1
ATOM 9441 N N . GLU C 1 313 ? -12.149 15.907 -52.165 1.00 25.65 309 GLU C N 1
ATOM 9442 C CA . GLU C 1 313 ? -12.404 14.736 -51.344 1.00 22.13 309 GLU C CA 1
ATOM 9443 C C . GLU C 1 313 ? -13.877 14.332 -51.445 1.00 23.40 309 GLU C C 1
ATOM 9444 O O . GLU C 1 313 ? -14.751 15.183 -51.616 1.00 22.30 309 GLU C O 1
ATOM 9450 N N . ASP C 1 314 ? -14.139 13.029 -51.320 1.00 18.91 310 ASP C N 1
ATOM 9451 C CA . ASP C 1 314 ? -15.508 12.524 -51.270 1.00 19.14 310 ASP C CA 1
ATOM 9452 C C . ASP C 1 314 ? -15.950 12.369 -49.820 1.00 19.46 310 ASP C C 1
ATOM 9453 O O . ASP C 1 314 ? -15.118 12.234 -48.915 1.00 21.57 310 ASP C O 1
ATOM 9458 N N . VAL C 1 315 ? -17.269 12.416 -49.596 1.00 17.07 311 VAL C N 1
ATOM 9459 C CA . VAL C 1 315 ? -17.787 12.486 -48.221 1.00 16.65 311 VAL C CA 1
ATOM 9460 C C . VAL C 1 315 ? -17.581 11.167 -47.487 1.00 16.56 311 VAL C C 1
ATOM 9461 O O . VAL C 1 315 ? -17.786 10.080 -48.039 1.00 17.50 311 VAL C O 1
ATOM 9465 N N . ASP C 1 316 ? -17.229 11.272 -46.203 1.00 15.19 312 ASP C N 1
ATOM 9466 C CA . ASP C 1 316 ? -17.112 10.096 -45.343 1.00 17.26 312 ASP C CA 1
ATOM 9467 C C . ASP C 1 316 ? -18.479 9.501 -45.005 1.00 15.54 312 ASP C C 1
ATOM 9468 O O . ASP C 1 316 ? -18.585 8.286 -44.756 1.00 15.19 312 ASP C O 1
ATOM 9473 N N . ILE C 1 317 ? -19.511 10.348 -44.933 1.00 15.04 313 ILE C N 1
ATOM 9474 C CA . ILE C 1 317 ? -20.838 9.980 -44.435 1.00 15.00 313 ILE C CA 1
ATOM 9475 C C . ILE C 1 317 ? -21.877 10.679 -45.294 1.00 15.14 313 ILE C C 1
ATOM 9476 O O . ILE C 1 317 ? -21.724 11.864 -45.590 1.00 16.42 313 ILE C O 1
ATOM 9481 N N . VAL C 1 318 ? -22.930 9.960 -45.698 1.00 15.17 314 VAL C N 1
ATOM 9482 C CA . VAL C 1 318 ? -24.145 10.600 -46.234 1.00 15.30 314 VAL C CA 1
ATOM 9483 C C . VAL C 1 318 ? -25.270 10.440 -45.220 1.00 16.05 314 VAL C C 1
ATOM 9484 O O . VAL C 1 318 ? -25.577 9.321 -44.805 1.00 15.17 314 VAL C O 1
ATOM 9488 N N . PHE C 1 319 ? -25.890 11.562 -44.841 1.00 15.31 315 PHE C N 1
ATOM 9489 C CA . PHE C 1 319 ? -27.041 11.594 -43.922 1.00 15.30 315 PHE C CA 1
ATOM 9490 C C . PHE C 1 319 ? -28.298 11.537 -44.798 1.00 16.34 315 PHE C C 1
ATOM 9491 O O . PHE C 1 319 ? -28.751 12.558 -45.341 1.00 15.61 315 PHE C O 1
ATOM 9499 N N . GLU C 1 320 ? -28.828 10.329 -44.982 1.00 16.48 316 GLU C N 1
ATOM 9500 C CA . GLU C 1 320 ? -29.980 10.106 -45.858 1.00 16.28 316 GLU C CA 1
ATOM 9501 C C . GLU C 1 320 ? -31.312 10.147 -45.109 1.00 19.06 316 GLU C C 1
ATOM 9502 O O . GLU C 1 320 ? -31.401 9.925 -43.903 1.00 17.84 316 GLU C O 1
ATOM 9508 N N . HIS C 1 321 ? -32.359 10.386 -45.866 1.00 16.08 317 HIS C N 1
ATOM 9509 C CA . HIS C 1 321 ? -33.737 10.356 -45.415 1.00 16.36 317 HIS C CA 1
ATOM 9510 C C . HIS C 1 321 ? -34.671 10.664 -46.579 1.00 16.18 317 HIS C C 1
ATOM 9511 O O . HIS C 1 321 ? -35.839 10.243 -46.504 1.00 17.84 317 HIS C O 1
ATOM 9518 N N . PRO C 1 322 ? -34.245 11.357 -47.669 1.00 16.31 318 PRO C N 1
ATOM 9519 C CA . PRO C 1 322 ? -35.195 11.509 -48.783 1.00 16.56 318 PRO C CA 1
ATOM 9520 C C . PRO C 1 322 ? -35.560 10.210 -49.475 1.00 20.85 318 PRO C C 1
ATOM 9521 O O . PRO C 1 322 ? -36.655 10.135 -50.049 1.00 20.20 318 PRO C O 1
ATOM 9525 N N . GLY C 1 323 ? -34.684 9.209 -49.521 1.00 16.47 319 GLY C N 1
ATOM 9526 C CA . GLY C 1 323 ? -35.091 7.898 -50.031 1.00 16.52 319 GLY C CA 1
ATOM 9527 C C . GLY C 1 323 ? -34.875 7.736 -51.541 1.00 19.56 319 GLY C C 1
ATOM 9528 O O . GLY C 1 323 ? -33.818 8.078 -52.060 1.00 17.49 319 GLY C O 1
ATOM 9529 N N A ARG C 1 324 ? -35.897 7.216 -52.231 0.54 17.56 320 ARG C N 1
ATOM 9530 N N B ARG C 1 324 ? -35.898 7.217 -52.236 0.46 17.66 320 ARG C N 1
ATOM 9531 C CA A ARG C 1 324 ? -35.734 6.717 -53.599 0.54 17.64 320 ARG C CA 1
ATOM 9532 C CA B ARG C 1 324 ? -35.719 6.711 -53.600 0.46 17.06 320 ARG C CA 1
ATOM 9533 C C A ARG C 1 324 ? -35.088 7.730 -54.539 0.54 17.17 320 ARG C C 1
ATOM 9534 C C B ARG C 1 324 ? -35.090 7.729 -54.545 0.46 17.17 320 ARG C C 1
ATOM 9535 O O A ARG C 1 324 ? -34.174 7.388 -55.302 0.54 17.16 320 ARG C O 1
ATOM 9536 O O B ARG C 1 324 ? -34.183 7.386 -55.316 0.46 17.16 320 ARG C O 1
ATOM 9551 N N . GLU C 1 325 ? -35.545 8.987 -54.507 1.00 17.28 321 GLU C N 1
ATOM 9552 C CA . GLU C 1 325 ? -35.046 9.952 -55.492 1.00 19.08 321 GLU C CA 1
ATOM 9553 C C . GLU C 1 325 ? -33.518 10.130 -55.407 1.00 18.59 321 GLU C C 1
ATOM 9554 O O . GLU C 1 325 ? -32.839 10.218 -56.449 1.00 21.56 321 GLU C O 1
ATOM 9560 N N . THR C 1 326 ? -32.948 10.173 -54.173 1.00 17.53 322 THR C N 1
ATOM 9561 C CA . THR C 1 326 ? -31.544 10.527 -53.944 1.00 16.81 322 THR C CA 1
ATOM 9562 C C . THR C 1 326 ? -30.645 9.327 -53.616 1.00 17.52 322 THR C C 1
ATOM 9563 O O . THR C 1 326 ? -29.410 9.478 -53.613 1.00 17.39 322 THR C O 1
ATOM 9567 N N . PHE C 1 327 ? -31.229 8.174 -53.264 1.00 16.55 323 PHE C N 1
ATOM 9568 C CA . PHE C 1 327 ? -30.445 7.084 -52.670 1.00 16.35 323 PHE C CA 1
ATOM 9569 C C . PHE C 1 327 ? -29.362 6.518 -53.623 1.00 16.88 323 PHE C C 1
ATOM 9570 O O . PHE C 1 327 ? -28.267 6.159 -53.161 1.00 17.01 323 PHE C O 1
ATOM 9578 N N . GLY C 1 328 ? -29.640 6.417 -54.936 1.00 16.57 324 GLY C N 1
ATOM 9579 C CA . GLY C 1 328 ? -28.608 5.962 -55.869 1.00 16.61 324 GLY C CA 1
ATOM 9580 C C . GLY C 1 328 ? -27.401 6.888 -55.861 1.00 16.75 324 GLY C C 1
ATOM 9581 O O . GLY C 1 328 ? -26.250 6.446 -55.812 1.00 16.43 324 GLY C O 1
ATOM 9582 N N . ALA C 1 329 ? -27.662 8.190 -55.875 1.00 16.62 325 ALA C N 1
ATOM 9583 C CA . ALA C 1 329 ? -26.597 9.177 -55.837 1.00 16.97 325 ALA C CA 1
ATOM 9584 C C . ALA C 1 329 ? -25.847 9.119 -54.519 1.00 16.32 325 ALA C C 1
ATOM 9585 O O . ALA C 1 329 ? -24.614 9.236 -54.495 1.00 16.25 325 ALA C O 1
ATOM 9587 N N . SER C 1 330 ? -26.585 8.946 -53.412 1.00 16.21 326 SER C N 1
ATOM 9588 C CA . SER C 1 330 ? -25.944 8.857 -52.091 1.00 17.86 326 SER C CA 1
ATOM 9589 C C . SER C 1 330 ? -24.943 7.714 -52.034 1.00 15.86 326 SER C C 1
ATOM 9590 O O . SER C 1 330 ? -23.820 7.897 -51.569 1.00 15.75 326 SER C O 1
ATOM 9593 N N . VAL C 1 331 ? -25.298 6.540 -52.555 1.00 15.91 327 VAL C N 1
ATOM 9594 C CA . VAL C 1 331 ? -24.343 5.428 -52.541 1.00 15.82 327 VAL C CA 1
ATOM 9595 C C . VAL C 1 331 ? -23.146 5.721 -53.450 1.00 17.25 327 VAL C C 1
ATOM 9596 O O . VAL C 1 331 ? -21.990 5.444 -53.097 1.00 17.93 327 VAL C O 1
ATOM 9600 N N . TYR C 1 332 ? -23.399 6.326 -54.613 1.00 17.11 328 TYR C N 1
ATOM 9601 C CA . TYR C 1 332 ? -22.324 6.624 -55.564 1.00 16.70 328 TYR C CA 1
ATOM 9602 C C . TYR C 1 332 ? -21.290 7.597 -54.981 1.00 17.05 328 TYR C C 1
ATOM 9603 O O . TYR C 1 332 ? -20.073 7.375 -55.106 1.00 16.59 328 TYR C O 1
ATOM 9612 N N . VAL C 1 333 ? -21.741 8.699 -54.366 1.00 16.39 329 VAL C N 1
ATOM 9613 C CA . VAL C 1 333 ? -20.782 9.762 -54.018 1.00 17.47 329 VAL C CA 1
ATOM 9614 C C . VAL C 1 333 ? -19.960 9.460 -52.767 1.00 17.19 329 VAL C C 1
ATOM 9615 O O . VAL C 1 333 ? -18.945 10.130 -52.531 1.00 16.41 329 VAL C O 1
ATOM 9619 N N . THR C 1 334 ? -20.365 8.492 -51.952 1.00 16.18 330 THR C N 1
ATOM 9620 C CA . THR C 1 334 ? -19.664 8.211 -50.700 1.00 17.08 330 THR C CA 1
ATOM 9621 C C . THR C 1 334 ? -18.233 7.720 -50.950 1.00 18.96 330 THR C C 1
ATOM 9622 O O . THR C 1 334 ? -17.974 6.963 -51.886 1.00 17.81 330 THR C O 1
ATOM 9626 N N . ARG C 1 335 ? -17.293 8.153 -50.109 1.00 16.06 331 ARG C N 1
ATOM 9627 C CA . ARG C 1 335 ? -15.904 7.729 -50.187 1.00 15.97 331 ARG C CA 1
ATOM 9628 C C . ARG C 1 335 ? -15.747 6.211 -50.004 1.00 15.33 331 ARG C C 1
ATOM 9629 O O . ARG C 1 335 ? -16.595 5.541 -49.413 1.00 17.31 331 ARG C O 1
ATOM 9637 N N . LYS C 1 336 ? -14.603 5.686 -50.465 1.00 16.96 332 LYS C N 1
ATOM 9638 C CA . LYS C 1 336 ? -14.272 4.277 -50.219 1.00 16.26 332 LYS C CA 1
ATOM 9639 C C . LYS C 1 336 ? -14.223 4.014 -48.705 1.00 17.02 332 LYS C C 1
ATOM 9640 O O . LYS C 1 336 ? -13.568 4.751 -47.948 1.00 15.79 332 LYS C O 1
ATOM 9646 N N . GLY C 1 337 ? -14.972 3.014 -48.240 1.00 16.17 333 GLY C N 1
ATOM 9647 C CA . GLY C 1 337 ? -15.014 2.741 -46.800 1.00 17.45 333 GLY C CA 1
ATOM 9648 C C . GLY C 1 337 ? -16.005 3.584 -46.014 1.00 19.30 333 GLY C C 1
ATOM 9649 O O . GLY C 1 337 ? -16.080 3.439 -44.780 1.00 18.11 333 GLY C O 1
ATOM 9650 N N . GLY C 1 338 ? -16.798 4.430 -46.703 1.00 15.70 334 GLY C N 1
ATOM 9651 C CA . GLY C 1 338 ? -17.716 5.357 -46.056 1.00 14.93 334 GLY C CA 1
ATOM 9652 C C . GLY C 1 338 ? -19.075 4.736 -45.728 1.00 16.18 334 GLY C C 1
ATOM 9653 O O . GLY C 1 338 ? -19.356 3.563 -45.999 1.00 15.46 334 GLY C O 1
ATOM 9654 N N . THR C 1 339 ? -19.933 5.556 -45.131 1.00 14.87 335 THR C N 1
ATOM 9655 C CA . THR C 1 339 ? -21.193 5.054 -44.604 1.00 14.84 335 THR C CA 1
ATOM 9656 C C . THR C 1 339 ? -22.344 5.909 -45.117 1.00 15.32 335 THR C C 1
ATOM 9657 O O . THR C 1 339 ? -22.247 7.142 -45.090 1.00 16.90 335 THR C O 1
ATOM 9661 N N . ILE C 1 340 ? -23.445 5.256 -45.490 1.00 14.99 336 ILE C N 1
ATOM 9662 C CA . ILE C 1 340 ? -24.692 5.947 -45.809 1.00 15.09 336 ILE C CA 1
ATOM 9663 C C . ILE C 1 340 ? -25.664 5.559 -44.702 1.00 17.13 336 ILE C C 1
ATOM 9664 O O . ILE C 1 340 ? -25.978 4.371 -44.563 1.00 17.82 336 ILE C O 1
ATOM 9669 N N . VAL C 1 341 ? -26.131 6.517 -43.886 1.00 15.00 337 VAL C N 1
ATOM 9670 C CA . VAL C 1 341 ? -27.032 6.191 -42.776 1.00 14.95 337 VAL C CA 1
ATOM 9671 C C . VAL C 1 341 ? -28.423 6.678 -43.147 1.00 18.54 337 VAL C C 1
ATOM 9672 O O . VAL C 1 341 ? -28.563 7.800 -43.627 1.00 16.34 337 VAL C O 1
ATOM 9676 N N . THR C 1 342 ? -29.443 5.846 -42.938 1.00 15.44 338 THR C N 1
ATOM 9677 C CA . THR C 1 342 ? -30.788 6.193 -43.425 1.00 15.28 338 THR C CA 1
ATOM 9678 C C . THR C 1 342 ? -31.815 5.980 -42.313 1.00 15.26 338 THR C C 1
ATOM 9679 O O . THR C 1 342 ? -31.783 4.950 -41.625 1.00 15.87 338 THR C O 1
ATOM 9683 N N . CYS C 1 343 ? -32.721 6.964 -42.100 1.00 17.84 339 CYS C N 1
ATOM 9684 C CA . CYS C 1 343 ? -33.737 6.783 -41.060 1.00 18.80 339 CYS C CA 1
ATOM 9685 C C . CYS C 1 343 ? -35.139 7.117 -41.559 1.00 18.63 339 CYS C C 1
ATOM 9686 O O . CYS C 1 343 ? -36.065 7.302 -40.734 1.00 18.21 339 CYS C O 1
ATOM 9689 N N . ALA C 1 344 ? -35.323 7.165 -42.874 1.00 15.71 340 ALA C N 1
ATOM 9690 C CA . ALA C 1 344 ? -36.609 7.502 -43.495 1.00 15.93 340 ALA C CA 1
ATOM 9691 C C . ALA C 1 344 ? -36.468 7.389 -45.017 1.00 16.07 340 ALA C C 1
ATOM 9692 O O . ALA C 1 344 ? -35.365 7.278 -45.544 1.00 17.49 340 ALA C O 1
ATOM 9694 N N . SER C 1 345 ? -37.604 7.510 -45.727 1.00 16.30 341 SER C N 1
ATOM 9695 C CA . SER C 1 345 ? -37.636 7.461 -47.196 1.00 16.94 341 SER C CA 1
ATOM 9696 C C . SER C 1 345 ? -38.752 8.368 -47.717 1.00 18.45 341 SER C C 1
ATOM 9697 O O . SER C 1 345 ? -39.724 7.895 -48.322 1.00 18.93 341 SER C O 1
ATOM 9700 N N . THR C 1 346 ? -38.605 9.677 -47.517 1.00 17.96 342 THR C N 1
ATOM 9701 C CA . THR C 1 346 ? -39.720 10.595 -47.783 1.00 21.03 342 THR C CA 1
ATOM 9702 C C . THR C 1 346 ? -40.257 10.465 -49.210 1.00 22.54 342 THR C C 1
ATOM 9703 O O . THR C 1 346 ? -41.487 10.531 -49.432 1.00 23.27 342 THR C O 1
ATOM 9707 N N . SER C 1 347 ? -39.360 10.349 -50.198 1.00 18.99 343 SER C N 1
ATOM 9708 C CA . SER C 1 347 ? -39.752 10.331 -51.607 1.00 22.03 343 SER C CA 1
ATOM 9709 C C . SER C 1 347 ? -40.162 8.950 -52.107 1.00 22.69 343 SER C C 1
ATOM 9710 O O . SER C 1 347 ? -40.515 8.831 -53.289 1.00 21.83 343 SER C O 1
ATOM 9713 N N . GLY C 1 348 ? -40.104 7.907 -51.276 1.00 19.90 344 GLY C N 1
ATOM 9714 C CA . GLY C 1 348 ? -40.440 6.567 -51.753 1.00 18.29 344 GLY C CA 1
ATOM 9715 C C . GLY C 1 348 ? -39.496 5.538 -51.133 1.00 19.71 344 GLY C C 1
ATOM 9716 O O . GLY C 1 348 ? -38.282 5.796 -51.041 1.00 17.27 344 GLY C O 1
ATOM 9717 N N . TYR C 1 349 ? -40.040 4.425 -50.630 1.00 18.03 345 TYR C N 1
ATOM 9718 C CA . TYR C 1 349 ? -39.219 3.473 -49.863 1.00 16.93 345 TYR C CA 1
ATOM 9719 C C . TYR C 1 349 ? -38.658 2.331 -50.717 1.00 17.68 345 TYR C C 1
ATOM 9720 O O . TYR C 1 349 ? -37.837 1.554 -50.221 1.00 16.95 345 TYR C O 1
ATOM 9729 N N . MET C 1 350 ? -38.986 2.256 -52.006 1.00 17.23 346 MET C N 1
ATOM 9730 C CA . MET C 1 350 ? -38.369 1.225 -52.848 1.00 17.20 346 MET C CA 1
ATOM 9731 C C . MET C 1 350 ? -37.054 1.804 -53.395 1.00 20.90 346 MET C C 1
ATOM 9732 O O . MET C 1 350 ? -37.010 2.450 -54.447 1.00 23.75 346 MET C O 1
ATOM 9737 N N . HIS C 1 351 ? -35.965 1.592 -52.657 1.00 16.84 347 HIS C N 1
ATOM 9738 C CA . HIS C 1 351 ? -34.654 2.111 -53.038 1.00 16.74 347 HIS C CA 1
ATOM 9739 C C . HIS C 1 351 ? -34.039 1.291 -54.166 1.00 17.83 347 HIS C C 1
ATOM 9740 O O . HIS C 1 351 ? -34.180 0.071 -54.193 1.00 19.43 347 HIS C O 1
ATOM 9747 N N . GLN C 1 352 ? -33.327 1.963 -55.081 1.00 16.88 348 GLN C N 1
ATOM 9748 C CA . GLN C 1 352 ? -32.562 1.300 -56.148 1.00 16.95 348 GLN C CA 1
ATOM 9749 C C . GLN C 1 352 ? -31.149 1.870 -56.123 1.00 16.80 348 GLN C C 1
ATOM 9750 O O . GLN C 1 352 ? -30.982 3.091 -56.041 1.00 16.91 348 GLN C O 1
ATOM 9756 N N . TYR C 1 353 ? -30.130 1.008 -56.134 1.00 17.92 349 TYR C N 1
ATOM 9757 C CA . TYR C 1 353 ? -28.756 1.510 -56.187 1.00 18.12 349 TYR C CA 1
ATOM 9758 C C . TYR C 1 353 ? -27.888 0.484 -56.913 1.00 17.44 349 TYR C C 1
ATOM 9759 O O . TYR C 1 353 ? -28.249 -0.705 -57.050 1.00 16.80 349 TYR C O 1
ATOM 9768 N N . ASP C 1 354 ? -26.728 0.970 -57.376 1.00 17.95 350 ASP C N 1
ATOM 9769 C CA . ASP C 1 354 ? -25.744 0.150 -58.105 1.00 16.63 350 ASP C CA 1
ATOM 9770 C C . ASP C 1 354 ? -24.794 -0.493 -57.091 1.00 16.41 350 ASP C C 1
ATOM 9771 O O . ASP C 1 354 ? -23.912 0.166 -56.518 1.00 16.27 350 ASP C O 1
ATOM 9776 N N . ASN C 1 355 ? -24.993 -1.794 -56.848 1.00 16.40 351 ASN C N 1
ATOM 9777 C CA . ASN C 1 355 ? -24.239 -2.472 -55.803 1.00 16.20 351 ASN C CA 1
ATOM 9778 C C . ASN C 1 355 ? -22.743 -2.574 -56.105 1.00 16.74 351 ASN C C 1
ATOM 9779 O O . ASN C 1 355 ? -21.955 -2.861 -55.199 1.00 16.01 351 ASN C O 1
ATOM 9784 N N . ARG C 1 356 ? -22.324 -2.428 -57.362 1.00 16.33 352 ARG C N 1
ATOM 9785 C CA . ARG C 1 356 ? -20.882 -2.450 -57.618 1.00 17.44 352 ARG C CA 1
ATOM 9786 C C . ARG C 1 356 ? -20.189 -1.365 -56.816 1.00 17.81 352 ARG C C 1
ATOM 9787 O O . ARG C 1 356 ? -19.083 -1.585 -56.280 1.00 19.34 352 ARG C O 1
ATOM 9795 N N . TYR C 1 357 ? -20.819 -0.178 -56.705 1.00 17.18 353 TYR C N 1
ATOM 9796 C CA . TYR C 1 357 ? -20.185 0.883 -55.902 1.00 17.41 353 TYR C CA 1
ATOM 9797 C C . TYR C 1 357 ? -20.117 0.500 -54.429 1.00 21.06 353 TYR C C 1
ATOM 9798 O O . TYR C 1 357 ? -19.104 0.759 -53.743 1.00 22.13 353 TYR C O 1
ATOM 9807 N N . LEU C 1 358 ? -21.131 -0.197 -53.943 1.00 16.40 354 LEU C N 1
ATOM 9808 C CA . LEU C 1 358 ? -21.138 -0.590 -52.545 1.00 15.61 354 LEU C CA 1
ATOM 9809 C C . LEU C 1 358 ? -20.070 -1.652 -52.250 1.00 19.42 354 LEU C C 1
ATOM 9810 O O . LEU C 1 358 ? -19.298 -1.515 -51.295 1.00 18.93 354 LEU C O 1
ATOM 9815 N N . TRP C 1 359 ? -20.012 -2.744 -53.033 1.00 16.81 355 TRP C N 1
ATOM 9816 C CA . TRP C 1 359 ? -19.055 -3.762 -52.587 1.00 16.57 355 TRP C CA 1
ATOM 9817 C C . TRP C 1 359 ? -17.623 -3.441 -53.023 1.00 18.24 355 TRP C C 1
ATOM 9818 O O . TRP C 1 359 ? -16.698 -3.636 -52.221 1.00 17.45 355 TRP C O 1
ATOM 9829 N N A MET C 1 360 ? -17.415 -2.894 -54.236 0.59 15.77 356 MET C N 1
ATOM 9830 N N B MET C 1 360 ? -17.418 -2.911 -54.246 0.41 15.77 356 MET C N 1
ATOM 9831 C CA A MET C 1 360 ? -16.045 -2.672 -54.693 0.59 15.81 356 MET C CA 1
ATOM 9832 C CA B MET C 1 360 ? -16.053 -2.656 -54.714 0.41 18.41 356 MET C CA 1
ATOM 9833 C C A MET C 1 360 ? -15.352 -1.554 -53.939 0.59 18.31 356 MET C C 1
ATOM 9834 C C B MET C 1 360 ? -15.359 -1.600 -53.872 0.41 18.21 356 MET C C 1
ATOM 9835 O O A MET C 1 360 ? -14.115 -1.509 -53.930 0.59 16.35 356 MET C O 1
ATOM 9836 O O B MET C 1 360 ? -14.130 -1.638 -53.723 0.41 18.12 356 MET C O 1
ATOM 9845 N N . SER C 1 361 ? -16.113 -0.641 -53.330 1.00 15.62 357 SER C N 1
ATOM 9846 C CA . SER C 1 361 ? -15.528 0.407 -52.492 1.00 16.50 357 SER C CA 1
ATOM 9847 C C . SER C 1 361 ? -15.852 0.207 -51.003 1.00 19.54 357 SER C C 1
ATOM 9848 O O . SER C 1 361 ? -15.608 1.116 -50.213 1.00 15.48 357 SER C O 1
ATOM 9851 N N . LEU C 1 362 ? -16.304 -1.000 -50.610 1.00 16.28 358 LEU C N 1
ATOM 9852 C CA . LEU C 1 362 ? -16.439 -1.434 -49.209 1.00 16.36 358 LEU C CA 1
ATOM 9853 C C . LEU C 1 362 ? -17.264 -0.416 -48.395 1.00 17.05 358 LEU C C 1
ATOM 9854 O O . LEU C 1 362 ? -16.957 -0.097 -47.238 1.00 17.30 358 LEU C O 1
ATOM 9859 N N . LYS C 1 363 ? -18.349 0.071 -48.998 1.00 15.15 359 LYS C N 1
ATOM 9860 C CA . LYS C 1 363 ? -19.235 1.006 -48.297 1.00 15.52 359 LYS C CA 1
ATOM 9861 C C . LYS C 1 363 ? -20.288 0.230 -47.493 1.00 18.10 359 LYS C C 1
ATOM 9862 O O . LYS C 1 363 ? -20.452 -0.986 -47.640 1.00 15.92 359 LYS C O 1
ATOM 9868 N N . ARG C 1 364 ? -21.033 0.942 -46.637 1.00 14.96 360 ARG C N 1
ATOM 9869 C CA . ARG C 1 364 ? -22.118 0.279 -45.916 1.00 14.92 360 ARG C CA 1
ATOM 9870 C C . ARG C 1 364 ? -23.313 1.210 -45.819 1.00 15.26 360 ARG C C 1
ATOM 9871 O O . ARG C 1 364 ? -23.149 2.435 -45.750 1.00 16.39 360 ARG C O 1
ATOM 9879 N N . ILE C 1 365 ? -24.507 0.600 -45.757 1.00 15.00 361 ILE C N 1
ATOM 9880 C CA . ILE C 1 365 ? -25.773 1.306 -45.558 1.00 15.05 361 ILE C CA 1
ATOM 9881 C C . ILE C 1 365 ? -26.296 0.922 -44.177 1.00 14.95 361 ILE C C 1
ATOM 9882 O O . ILE C 1 365 ? -26.535 -0.267 -43.907 1.00 14.94 361 ILE C O 1
ATOM 9887 N N . VAL C 1 366 ? -26.434 1.900 -43.280 1.00 14.88 362 VAL C N 1
ATOM 9888 C CA . VAL C 1 366 ? -26.799 1.609 -41.894 1.00 14.79 362 VAL C CA 1
ATOM 9889 C C . VAL C 1 366 ? -28.204 2.150 -41.646 1.00 17.06 362 VAL C C 1
ATOM 9890 O O . VAL C 1 366 ? -28.446 3.344 -41.823 1.00 16.08 362 VAL C O 1
ATOM 9894 N N . GLY C 1 367 ? -29.135 1.260 -41.272 1.00 16.28 363 GLY C N 1
ATOM 9895 C CA . GLY C 1 367 ? -30.492 1.696 -40.947 1.00 16.65 363 GLY C CA 1
ATOM 9896 C C . GLY C 1 367 ? -30.525 2.167 -39.497 1.00 16.38 363 GLY C C 1
ATOM 9897 O O . GLY C 1 367 ? -29.903 1.570 -38.613 1.00 17.89 363 GLY C O 1
ATOM 9898 N N . SER C 1 368 ? -31.188 3.295 -39.267 1.00 17.48 364 SER C N 1
ATOM 9899 C CA . SER C 1 368 ? -31.353 3.812 -37.911 1.00 17.78 364 SER C CA 1
ATOM 9900 C C . SER C 1 368 ? -32.805 4.241 -37.759 1.00 20.01 364 SER C C 1
ATOM 9901 O O . SER C 1 368 ? -33.489 4.565 -38.741 1.00 19.65 364 SER C O 1
ATOM 9904 N N . HIS C 1 369 ? -33.283 4.290 -36.524 1.00 18.14 365 HIS C N 1
ATOM 9905 C CA . HIS C 1 369 ? -34.683 4.631 -36.303 1.00 19.00 365 HIS C CA 1
ATOM 9906 C C . HIS C 1 369 ? -34.765 5.286 -34.936 1.00 16.78 365 HIS C C 1
ATOM 9907 O O . HIS C 1 369 ? -34.282 4.693 -33.967 1.00 17.04 365 HIS C O 1
ATOM 9914 N N . PHE C 1 370 ? -35.338 6.496 -34.874 1.00 17.17 366 PHE C N 1
ATOM 9915 C CA . PHE C 1 370 ? -35.491 7.215 -33.593 1.00 17.02 366 PHE C CA 1
ATOM 9916 C C . PHE C 1 370 ? -34.195 7.194 -32.757 1.00 16.05 366 PHE C C 1
ATOM 9917 O O . PHE C 1 370 ? -33.098 7.465 -33.276 1.00 17.14 366 PHE C O 1
ATOM 9925 N N . ALA C 1 371 ? -34.301 6.917 -31.452 1.00 14.86 367 ALA C N 1
ATOM 9926 C CA . ALA C 1 371 ? -33.154 6.950 -30.543 1.00 14.74 367 ALA C CA 1
ATOM 9927 C C . ALA C 1 371 ? -33.531 6.222 -29.260 1.00 15.30 367 ALA C C 1
ATOM 9928 O O . ALA C 1 371 ? -34.682 6.351 -28.785 1.00 16.87 367 ALA C O 1
ATOM 9930 N N . ASN C 1 372 ? -32.582 5.483 -28.690 1.00 14.97 368 ASN C N 1
ATOM 9931 C CA . ASN C 1 372 ? -32.833 4.985 -27.330 1.00 15.35 368 ASN C CA 1
ATOM 9932 C C . ASN C 1 372 ? -32.653 6.110 -26.288 1.00 17.50 368 ASN C C 1
ATOM 9933 O O . ASN C 1 372 ? -32.259 7.231 -26.598 1.00 16.59 368 ASN C O 1
ATOM 9938 N N . TYR C 1 373 ? -33.018 5.813 -25.028 1.00 16.09 369 TYR C N 1
ATOM 9939 C CA . TYR C 1 373 ? -33.057 6.880 -24.019 1.00 14.67 369 TYR C CA 1
ATOM 9940 C C . TYR C 1 373 ? -31.658 7.411 -23.685 1.00 14.59 369 TYR C C 1
ATOM 9941 O O . TYR C 1 373 ? -31.514 8.584 -23.319 1.00 15.33 369 TYR C O 1
ATOM 9950 N N . ARG C 1 374 ? -30.612 6.584 -23.813 1.00 14.83 370 ARG C N 1
ATOM 9951 C CA . ARG C 1 374 ? -29.270 7.134 -23.591 1.00 15.32 370 ARG C CA 1
ATOM 9952 C C . ARG C 1 374 ? -28.903 8.130 -24.680 1.00 16.51 370 ARG C C 1
ATOM 9953 O O . ARG C 1 374 ? -28.340 9.204 -24.392 1.00 16.96 370 ARG C O 1
ATOM 9961 N N . GLU C 1 375 ? -29.261 7.814 -25.931 1.00 14.45 371 GLU C N 1
ATOM 9962 C CA . GLU C 1 375 ? -29.007 8.753 -27.028 1.00 16.88 371 GLU C CA 1
ATOM 9963 C C . GLU C 1 375 ? -29.820 10.037 -26.855 1.00 16.67 371 GLU C C 1
ATOM 9964 O O . GLU C 1 375 ? -29.314 11.151 -27.100 1.00 14.60 371 GLU C O 1
ATOM 9970 N N . ALA C 1 376 ? -31.071 9.910 -26.431 1.00 16.95 372 ALA C N 1
ATOM 9971 C CA . ALA C 1 376 ? -31.894 11.093 -26.196 1.00 14.75 372 ALA C CA 1
ATOM 9972 C C . ALA C 1 376 ? -31.299 11.946 -25.076 1.00 16.34 372 ALA C C 1
ATOM 9973 O O . ALA C 1 376 ? -31.264 13.186 -25.176 1.00 16.12 372 ALA C O 1
ATOM 9975 N N . PHE C 1 377 ? -30.832 11.304 -23.985 1.00 14.70 373 PHE C N 1
ATOM 9976 C CA . PHE C 1 377 ? -30.163 12.072 -22.930 1.00 14.72 373 PHE C CA 1
ATOM 9977 C C . PHE C 1 377 ? -28.929 12.825 -23.458 1.00 14.69 373 PHE C C 1
ATOM 9978 O O . PHE C 1 377 ? -28.701 14.011 -23.130 1.00 15.10 373 PHE C O 1
ATOM 9986 N N . GLU C 1 378 ? -28.096 12.136 -24.245 1.00 14.61 374 GLU C N 1
ATOM 9987 C CA . GLU C 1 378 ? -26.891 12.771 -24.796 1.00 14.74 374 GLU C CA 1
ATOM 9988 C C . GLU C 1 378 ? -27.244 13.920 -25.744 1.00 14.67 374 GLU C C 1
ATOM 9989 O O . GLU C 1 378 ? -26.569 14.960 -25.739 1.00 15.76 374 GLU C O 1
ATOM 9995 N N . ALA C 1 379 ? -28.256 13.726 -26.601 1.00 14.70 375 ALA C N 1
ATOM 9996 C CA . ALA C 1 379 ? -28.658 14.805 -27.508 1.00 14.80 375 ALA C CA 1
ATOM 9997 C C . ALA C 1 379 ? -29.173 16.011 -26.725 1.00 18.07 375 ALA C C 1
ATOM 9998 O O . ALA C 1 379 ? -28.877 17.172 -27.061 1.00 17.54 375 ALA C O 1
ATOM 10000 N N . ASN C 1 380 ? -30.008 15.760 -25.721 1.00 14.94 376 ASN C N 1
ATOM 10001 C CA . ASN C 1 380 ? -30.533 16.866 -24.896 1.00 15.06 376 ASN C CA 1
ATOM 10002 C C . ASN C 1 380 ? -29.415 17.556 -24.113 1.00 16.53 376 ASN C C 1
ATOM 10003 O O . ASN C 1 380 ? -29.426 18.784 -23.934 1.00 16.30 376 ASN C O 1
ATOM 10008 N N . ARG C 1 381 ? -28.445 16.786 -23.636 1.00 14.96 377 ARG C N 1
ATOM 10009 C CA . ARG C 1 381 ? -27.301 17.352 -22.914 1.00 16.60 377 ARG C CA 1
ATOM 10010 C C . ARG C 1 381 ? -26.469 18.300 -23.799 1.00 16.85 377 ARG C C 1
ATOM 10011 O O . ARG C 1 381 ? -25.949 19.328 -23.322 1.00 17.59 377 ARG C O 1
ATOM 10019 N N . LEU C 1 382 ? -26.340 17.981 -25.095 1.00 15.31 378 LEU C N 1
ATOM 10020 C CA . LEU C 1 382 ? -25.636 18.903 -25.993 1.00 16.79 378 LEU C CA 1
ATOM 10021 C C . LEU C 1 382 ? -26.442 20.185 -26.236 1.00 16.13 378 LEU C C 1
ATOM 10022 O O . LEU C 1 382 ? -25.859 21.259 -26.423 1.00 17.02 378 LEU C O 1
ATOM 10027 N N . VAL C 1 383 ? -27.781 20.110 -26.239 1.00 16.87 379 VAL C N 1
ATOM 10028 C CA . VAL C 1 383 ? -28.566 21.352 -26.239 1.00 15.39 379 VAL C CA 1
ATOM 10029 C C . VAL C 1 383 ? -28.298 22.144 -24.959 1.00 15.47 379 VAL C C 1
ATOM 10030 O O . VAL C 1 383 ? -28.087 23.360 -24.985 1.00 17.95 379 VAL C O 1
ATOM 10034 N N . ALA C 1 384 ? -28.310 21.459 -23.820 1.00 15.40 380 ALA C N 1
ATOM 10035 C CA . ALA C 1 384 ? -28.115 22.135 -22.531 1.00 16.94 380 ALA C CA 1
ATOM 10036 C C . ALA C 1 384 ? -26.720 22.760 -22.422 1.00 19.33 380 ALA C C 1
ATOM 10037 O O . ALA C 1 384 ? -26.541 23.778 -21.753 1.00 21.40 380 ALA C O 1
ATOM 10039 N N . LYS C 1 385 ? -25.721 22.188 -23.090 1.00 18.26 381 LYS C N 1
ATOM 10040 C CA . LYS C 1 385 ? -24.395 22.784 -23.120 1.00 20.07 381 LYS C CA 1
ATOM 10041 C C . LYS C 1 385 ? -24.294 23.963 -24.078 1.00 25.32 381 LYS C C 1
ATOM 10042 O O . LYS C 1 385 ? -23.249 24.609 -24.120 1.00 23.32 381 LYS C O 1
ATOM 10048 N N . GLY C 1 386 ? -25.329 24.242 -24.869 1.00 20.40 382 GLY C N 1
ATOM 10049 C CA . GLY C 1 386 ? -25.237 25.324 -25.824 1.00 19.25 382 GLY C CA 1
ATOM 10050 C C . GLY C 1 386 ? -24.507 24.962 -27.096 1.00 23.43 382 GLY C C 1
ATOM 10051 O O . GLY C 1 386 ? -24.128 25.862 -27.846 1.00 23.19 382 GLY C O 1
ATOM 10052 N N . LYS C 1 387 ? -24.244 23.664 -27.341 1.00 18.02 383 LYS C N 1
ATOM 10053 C CA . LYS C 1 387 ? -23.619 23.266 -28.603 1.00 19.57 383 LYS C CA 1
ATOM 10054 C C . LYS C 1 387 ? -24.629 23.134 -29.736 1.00 15.49 383 LYS C C 1
ATOM 10055 O O . LYS C 1 387 ? -24.234 23.207 -30.908 1.00 18.11 383 LYS C O 1
ATOM 10061 N N . ILE C 1 388 ? -25.891 22.847 -29.401 1.00 15.99 384 ILE C N 1
ATOM 10062 C CA . ILE C 1 388 ? -26.972 22.551 -30.334 1.00 15.51 384 ILE C CA 1
ATOM 10063 C C . ILE C 1 388 ? -28.145 23.446 -29.944 1.00 15.66 384 ILE C C 1
ATOM 10064 O O . ILE C 1 388 ? -28.467 23.557 -28.750 1.00 16.28 384 ILE C O 1
ATOM 10069 N N . HIS C 1 389 ? -28.779 24.087 -30.949 1.00 15.80 385 HIS C N 1
ATOM 10070 C CA . HIS C 1 389 ? -29.817 25.062 -30.649 1.00 16.32 385 HIS C CA 1
ATOM 10071 C C . HIS C 1 389 ? -31.179 24.650 -31.192 1.00 17.58 385 HIS C C 1
ATOM 10072 O O . HIS C 1 389 ? -31.284 24.014 -32.250 1.00 17.36 385 HIS C O 1
ATOM 10079 N N . PRO C 1 390 ? -32.244 25.055 -30.513 1.00 17.25 386 PRO C N 1
ATOM 10080 C CA . PRO C 1 390 ? -33.598 24.784 -31.009 1.00 16.61 386 PRO C CA 1
ATOM 10081 C C . PRO C 1 390 ? -33.904 25.604 -32.254 1.00 18.04 386 PRO C C 1
ATOM 10082 O O . PRO C 1 390 ? -33.246 26.599 -32.557 1.00 21.22 386 PRO C O 1
ATOM 10086 N N . THR C 1 391 ? -34.949 25.173 -32.967 1.00 17.02 387 THR C N 1
ATOM 10087 C CA . THR C 1 391 ? -35.256 25.684 -34.308 1.00 19.35 387 THR C CA 1
ATOM 10088 C C . THR C 1 391 ? -36.703 26.188 -34.400 1.00 20.92 387 THR C C 1
ATOM 10089 O O . THR C 1 391 ? -37.381 26.023 -35.428 1.00 19.90 387 THR C O 1
ATOM 10093 N N . LEU C 1 392 ? -37.199 26.837 -33.338 1.00 17.55 388 LEU C N 1
ATOM 10094 C CA . LEU C 1 392 ? -38.601 27.252 -33.302 1.00 17.22 388 LEU C CA 1
ATOM 10095 C C . LEU C 1 392 ? -38.870 28.393 -34.279 1.00 20.27 388 LEU C C 1
ATOM 10096 O O . LEU C 1 392 ? -38.112 29.359 -34.339 1.00 23.23 388 LEU C O 1
ATOM 10101 N N . SER C 1 393 ? -39.985 28.308 -35.022 1.00 18.77 389 SER C N 1
ATOM 10102 C CA . SER C 1 393 ? -40.438 29.385 -35.906 1.00 19.06 389 SER C CA 1
ATOM 10103 C C . SER C 1 393 ? -41.621 30.177 -35.354 1.00 21.48 389 SER C C 1
ATOM 10104 O O . SER C 1 393 ? -41.698 31.400 -35.549 1.00 23.59 389 SER C O 1
ATOM 10107 N N . LYS C 1 394 ? -42.588 29.504 -34.739 1.00 18.53 390 LYS C N 1
ATOM 10108 C CA . LYS C 1 394 ? -43.859 30.160 -34.428 1.00 20.92 390 LYS C CA 1
ATOM 10109 C C . LYS C 1 394 ? -44.492 29.420 -33.261 1.00 21.80 390 LYS C C 1
ATOM 10110 O O . LYS C 1 394 ? -44.353 28.192 -33.153 1.00 20.45 390 LYS C O 1
ATOM 10116 N N . VAL C 1 395 ? -45.168 30.169 -32.387 1.00 19.10 391 VAL C N 1
ATOM 10117 C CA . VAL C 1 395 ? -45.792 29.618 -31.186 1.00 18.77 391 VAL C CA 1
ATOM 10118 C C . VAL C 1 395 ? -47.284 29.969 -31.204 1.00 20.60 391 VAL C C 1
ATOM 10119 O O . VAL C 1 395 ? -47.664 31.103 -31.540 1.00 23.34 391 VAL C O 1
ATOM 10123 N N . TYR C 1 396 ? -48.117 29.004 -30.819 1.00 19.78 392 TYR C N 1
ATOM 10124 C CA . TYR C 1 396 ? -49.563 29.157 -30.697 1.00 19.50 392 TYR C CA 1
ATOM 10125 C C . TYR C 1 396 ? -49.991 28.895 -29.258 1.00 22.39 392 TYR C C 1
ATOM 10126 O O . TYR C 1 396 ? -49.316 28.175 -28.515 1.00 22.20 392 TYR C O 1
ATOM 10135 N N . ALA C 1 397 ? -51.121 29.483 -28.870 1.00 22.67 393 ALA C N 1
ATOM 10136 C CA . ALA C 1 397 ? -51.749 29.117 -27.600 1.00 24.50 393 ALA C CA 1
ATOM 10137 C C . ALA C 1 397 ? -52.448 27.760 -27.712 1.00 26.03 393 ALA C C 1
ATOM 10138 O O . ALA C 1 397 ? -52.840 27.333 -28.803 1.00 24.30 393 ALA C O 1
ATOM 10140 N N . LEU C 1 398 ? -52.590 27.070 -26.565 1.00 23.30 394 LEU C N 1
ATOM 10141 C CA . LEU C 1 398 ? -53.223 25.745 -26.546 1.00 22.80 394 LEU C CA 1
ATOM 10142 C C . LEU C 1 398 ? -54.579 25.759 -27.239 1.00 25.42 394 LEU C C 1
ATOM 10143 O O . LEU C 1 398 ? -54.912 24.833 -27.978 1.00 21.76 394 LEU C O 1
ATOM 10148 N N . GLU C 1 399 ? -55.348 26.830 -27.044 1.00 26.04 395 GLU C N 1
ATOM 10149 C CA . GLU C 1 399 ? -56.672 26.936 -27.657 1.00 31.62 395 GLU C CA 1
ATOM 10150 C C . GLU C 1 399 ? -56.613 26.921 -29.181 1.00 29.39 395 GLU C C 1
ATOM 10151 O O . GLU C 1 399 ? -57.615 26.582 -29.825 1.00 31.29 395 GLU C O 1
ATOM 10157 N N . GLU C 1 400 ? -55.463 27.259 -29.773 1.00 24.70 396 GLU C N 1
ATOM 10158 C CA . GLU C 1 400 ? -55.302 27.332 -31.223 1.00 28.85 396 GLU C CA 1
ATOM 10159 C C . GLU C 1 400 ? -54.513 26.145 -31.774 1.00 29.93 396 GLU C C 1
ATOM 10160 O O . GLU C 1 400 ? -53.872 26.267 -32.824 1.00 26.78 396 GLU C O 1
ATOM 10166 N N . THR C 1 401 ? -54.520 24.999 -31.077 1.00 22.47 397 THR C N 1
ATOM 10167 C CA . THR C 1 401 ? -53.733 23.875 -31.558 1.00 24.72 397 THR C CA 1
ATOM 10168 C C . THR C 1 401 ? -54.241 23.386 -32.908 1.00 25.84 397 THR C C 1
ATOM 10169 O O . THR C 1 401 ? -53.453 22.870 -33.717 1.00 25.40 397 THR C O 1
ATOM 10173 N N . GLY C 1 402 ? -55.541 23.548 -33.174 1.00 24.81 398 GLY C N 1
ATOM 10174 C CA . GLY C 1 402 ? -56.058 23.165 -34.483 1.00 29.77 398 GLY C CA 1
ATOM 10175 C C . GLY C 1 402 ? -55.341 23.877 -35.618 1.00 26.17 398 GLY C C 1
ATOM 10176 O O . GLY C 1 402 ? -54.895 23.239 -36.585 1.00 27.18 398 GLY C O 1
ATOM 10177 N N . GLN C 1 403 ? -55.174 25.210 -35.492 1.00 25.63 399 GLN C N 1
ATOM 10178 C CA . GLN C 1 403 ? -54.469 25.978 -36.521 1.00 25.23 399 GLN C CA 1
ATOM 10179 C C . GLN C 1 403 ? -52.983 25.646 -36.564 1.00 27.16 399 GLN C C 1
ATOM 10180 O O . GLN C 1 403 ? -52.384 25.592 -37.648 1.00 27.03 399 GLN C O 1
ATOM 10186 N N . ALA C 1 404 ? -52.361 25.430 -35.404 1.00 26.34 400 ALA C N 1
ATOM 10187 C CA . ALA C 1 404 ? -50.970 24.983 -35.390 1.00 26.42 400 ALA C CA 1
ATOM 10188 C C . ALA C 1 404 ? -50.805 23.707 -36.200 1.00 28.53 400 ALA C C 1
ATOM 10189 O O . ALA C 1 404 ? -49.835 23.568 -36.959 1.00 23.94 400 ALA C O 1
ATOM 10191 N N . ALA C 1 405 ? -51.750 22.764 -36.044 1.00 25.07 401 ALA C N 1
ATOM 10192 C CA . ALA C 1 405 ? -51.671 21.491 -36.750 1.00 24.29 401 ALA C CA 1
ATOM 10193 C C . ALA C 1 405 ? -51.854 21.682 -38.253 1.00 23.03 401 ALA C C 1
ATOM 10194 O O . ALA C 1 405 ? -51.176 21.031 -39.063 1.00 25.16 401 ALA C O 1
ATOM 10196 N N . LEU C 1 406 ? -52.793 22.536 -38.650 1.00 24.04 402 LEU C N 1
ATOM 10197 C CA . LEU C 1 406 ? -52.919 22.845 -40.074 1.00 27.30 402 LEU C CA 1
ATOM 10198 C C . LEU C 1 406 ? -51.644 23.477 -40.635 1.00 30.10 402 LEU C C 1
ATOM 10199 O O . LEU C 1 406 ? -51.203 23.128 -41.740 1.00 26.92 402 LEU C O 1
ATOM 10204 N N . ASP C 1 407 ? -51.039 24.415 -39.896 1.00 29.09 403 ASP C N 1
ATOM 10205 C CA . ASP C 1 407 ? -49.773 25.015 -40.329 1.00 29.10 403 ASP C CA 1
ATOM 10206 C C . ASP C 1 407 ? -48.687 23.961 -40.567 1.00 28.90 403 ASP C C 1
ATOM 10207 O O . ASP C 1 407 ? -47.874 24.089 -41.492 1.00 30.68 403 ASP C O 1
ATOM 10212 N N . VAL C 1 408 ? -48.579 22.970 -39.684 1.00 23.97 404 VAL C N 1
ATOM 10213 C CA . VAL C 1 408 ? -47.579 21.934 -39.906 1.00 25.17 404 VAL C CA 1
ATOM 10214 C C . VAL C 1 408 ? -47.965 21.066 -41.103 1.00 26.06 404 VAL C C 1
ATOM 10215 O O . VAL C 1 408 ? -47.120 20.712 -41.940 1.00 25.96 404 VAL C O 1
ATOM 10219 N N . HIS C 1 409 ? -49.247 20.719 -41.193 1.00 23.91 405 HIS C N 1
ATOM 10220 C CA . HIS C 1 409 ? -49.757 19.850 -42.261 1.00 28.60 405 HIS C CA 1
ATOM 10221 C C . HIS C 1 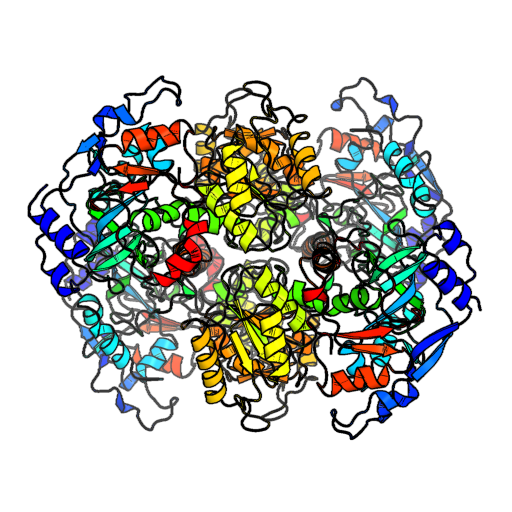409 ? -49.488 20.442 -43.635 1.00 27.73 405 HIS C C 1
ATOM 10222 O O . HIS C 1 409 ? -49.242 19.702 -44.595 1.00 28.73 405 HIS C O 1
ATOM 10229 N N . HIS C 1 410 ? -49.581 21.767 -43.756 1.00 25.05 406 HIS C N 1
ATOM 10230 C CA . HIS C 1 410 ? -49.374 22.480 -45.010 1.00 28.68 406 HIS C CA 1
ATOM 10231 C C . HIS C 1 410 ? -47.990 23.112 -45.115 1.00 25.91 406 HIS C C 1
ATOM 10232 O O . HIS C 1 410 ? -47.778 23.973 -45.989 1.00 30.72 406 HIS C O 1
ATOM 10239 N N . ASN C 1 411 ? -47.061 22.759 -44.221 1.00 28.42 407 ASN C N 1
ATOM 10240 C CA . ASN C 1 411 ? -45.681 23.220 -44.304 1.00 30.53 407 ASN C CA 1
ATOM 10241 C C . ASN C 1 411 ? -45.578 24.738 -44.396 1.00 28.97 407 ASN C C 1
ATOM 10242 O O . ASN C 1 411 ? -44.836 25.272 -45.216 1.00 30.28 407 ASN C O 1
ATOM 10247 N N . LYS C 1 412 ? -46.296 25.448 -43.524 1.00 21.39 408 LYS C N 1
ATOM 10248 C CA . LYS C 1 412 ? -46.278 26.906 -43.612 1.00 23.95 408 LYS C CA 1
ATOM 10249 C C . LYS C 1 412 ? -44.976 27.545 -43.081 1.00 24.96 408 LYS C C 1
ATOM 10250 O O . LYS C 1 412 ? -44.634 28.667 -43.486 1.00 26.14 408 LYS C O 1
ATOM 10256 N N . HIS C 1 413 ? -44.216 26.874 -42.216 1.00 24.26 409 HIS C N 1
ATOM 10257 C CA . HIS C 1 413 ? -43.058 27.511 -41.591 1.00 24.40 409 HIS C CA 1
ATOM 10258 C C . HIS C 1 413 ? -41.770 26.753 -41.896 1.00 22.18 409 HIS C C 1
ATOM 10259 O O . HIS C 1 413 ? -41.772 25.552 -42.147 1.00 24.97 409 HIS C O 1
ATOM 10266 N N . GLN C 1 414 ? -40.657 27.470 -41.803 1.00 22.28 410 GLN C N 1
ATOM 10267 C CA . GLN C 1 414 ? -39.383 26.845 -42.122 1.00 21.70 410 GLN C CA 1
ATOM 10268 C C . GLN C 1 414 ? -38.867 25.986 -40.978 1.00 27.81 410 GLN C C 1
ATOM 10269 O O . GLN C 1 414 ? -38.122 25.028 -41.229 1.00 25.49 410 GLN C O 1
ATOM 10275 N N . GLY C 1 415 ? -39.235 26.314 -39.733 1.00 23.10 411 GLY C N 1
ATOM 10276 C CA . GLY C 1 415 ? -38.820 25.581 -38.544 1.00 23.07 411 GLY C CA 1
ATOM 10277 C C . GLY C 1 415 ? -40.002 25.008 -37.777 1.00 22.07 411 GLY C C 1
ATOM 10278 O O . GLY C 1 415 ? -41.055 24.791 -38.371 1.00 24.96 411 GLY C O 1
ATOM 10279 N N . LYS C 1 416 ? -39.856 24.778 -36.469 1.00 19.76 412 LYS C N 1
ATOM 10280 C CA . LYS C 1 416 ? -40.849 24.045 -35.683 1.00 19.83 412 LYS C CA 1
ATOM 10281 C C . LYS C 1 416 ? -41.985 24.949 -35.206 1.00 21.00 412 LYS C C 1
ATOM 10282 O O . LYS C 1 416 ? -41.853 26.169 -35.140 1.00 19.97 412 LYS C O 1
ATOM 10288 N N . VAL C 1 417 ? -43.120 24.329 -34.864 1.00 18.54 413 VAL C N 1
ATOM 10289 C CA . VAL C 1 417 ? -44.276 25.054 -34.325 1.00 17.78 413 VAL C CA 1
ATOM 10290 C C . VAL C 1 417 ? -44.453 24.625 -32.875 1.00 23.26 413 VAL C C 1
ATOM 10291 O O . VAL C 1 417 ? -44.608 23.427 -32.587 1.00 22.66 413 VAL C O 1
ATOM 10295 N N . GLY C 1 418 ? -44.426 25.593 -31.959 1.00 20.60 414 GLY C N 1
ATOM 10296 C CA . GLY C 1 418 ? -44.612 25.286 -30.540 1.00 17.64 414 GLY C CA 1
ATOM 10297 C C . GLY C 1 418 ? -45.976 25.706 -30.041 1.00 19.52 414 GLY C C 1
ATOM 10298 O O . GLY C 1 418 ? -46.698 26.455 -30.726 1.00 20.95 414 GLY C O 1
ATOM 10299 N N . VAL C 1 419 ? -46.369 25.195 -28.864 1.00 17.96 415 VAL C N 1
ATOM 10300 C CA . VAL C 1 419 ? -47.691 25.465 -28.290 1.00 19.25 415 VAL C CA 1
ATOM 10301 C C . VAL C 1 419 ? -47.506 25.803 -26.814 1.00 22.65 415 VAL C C 1
ATOM 10302 O O . VAL C 1 419 ? -46.829 25.059 -26.096 1.00 20.47 415 VAL C O 1
ATOM 10306 N N . LEU C 1 420 ? -48.122 26.908 -26.353 1.00 18.46 416 LEU C N 1
ATOM 10307 C CA . LEU C 1 420 ? -48.129 27.228 -24.923 1.00 18.30 416 LEU C CA 1
ATOM 10308 C C . LEU C 1 420 ? -49.217 26.407 -24.249 1.00 24.78 416 LEU C C 1
ATOM 10309 O O . LEU C 1 420 ? -50.351 26.374 -24.731 1.00 28.01 416 LEU C O 1
ATOM 10314 N N . CYS C 1 421 ? -48.901 25.748 -23.126 1.00 21.11 417 CYS C N 1
ATOM 10315 C CA . CYS C 1 421 ? -49.932 24.978 -22.422 1.00 22.07 417 CYS C CA 1
ATOM 10316 C C . CYS C 1 421 ? -50.320 25.753 -21.180 1.00 22.54 417 CYS C C 1
ATOM 10317 O O . CYS C 1 421 ? -51.225 26.604 -21.246 1.00 23.67 417 CYS C O 1
ATOM 10320 N N . LEU C 1 422 ? -49.668 25.540 -20.032 1.00 22.06 418 LEU C N 1
ATOM 10321 C CA . LEU C 1 422 ? -49.914 26.417 -18.877 1.00 22.77 418 LEU C CA 1
ATOM 10322 C C . LEU C 1 422 ? -49.244 27.774 -19.024 1.00 23.68 418 LEU C C 1
ATOM 10323 O O . LEU C 1 422 ? -49.697 28.741 -18.404 1.00 21.03 418 LEU C O 1
ATOM 10328 N N . ALA C 1 423 ? -48.155 27.881 -19.801 1.00 18.69 419 ALA C N 1
ATOM 10329 C CA . ALA C 1 423 ? -47.435 29.152 -19.821 1.00 18.79 419 ALA C CA 1
ATOM 10330 C C . ALA C 1 423 ? -48.328 30.260 -20.366 1.00 22.65 419 ALA C C 1
ATOM 10331 O O . ALA C 1 423 ? -48.947 30.086 -21.424 1.00 21.54 419 ALA C O 1
ATOM 10333 N N . PRO C 1 424 ? -48.416 31.412 -19.689 1.00 21.40 420 PRO C N 1
ATOM 10334 C CA . PRO C 1 424 ? -49.357 32.446 -20.132 1.00 24.22 420 PRO C CA 1
ATOM 10335 C C . PRO C 1 424 ? -48.879 33.267 -21.314 1.00 27.60 420 PRO C C 1
ATOM 10336 O O . PRO C 1 424 ? -49.703 33.959 -21.936 1.00 24.47 420 PRO C O 1
ATOM 10340 N N . ARG C 1 425 ? -47.584 33.249 -21.617 1.00 21.79 421 ARG C N 1
ATOM 10341 C CA . ARG C 1 425 ? -47.031 34.014 -22.729 1.00 22.06 421 ARG C CA 1
ATOM 10342 C C . ARG C 1 425 ? -45.704 33.386 -23.128 1.00 24.25 421 ARG C C 1
ATOM 10343 O O . ARG C 1 425 ? -45.139 32.537 -22.408 1.00 21.95 421 ARG C O 1
ATOM 10351 N N . GLU C 1 426 ? -45.224 33.799 -24.304 1.00 20.61 422 GLU C N 1
ATOM 10352 C CA . GLU C 1 426 ? -43.909 33.383 -24.774 1.00 26.10 422 GLU C CA 1
ATOM 10353 C C . GLU C 1 426 ? -42.821 34.057 -23.943 1.00 22.24 422 GLU C C 1
ATOM 10354 O O . GLU C 1 426 ? -43.024 35.117 -23.354 1.00 23.73 422 GLU C O 1
ATOM 10360 N N . GLY C 1 427 ? -41.654 33.419 -23.892 1.00 21.59 423 GLY C N 1
ATOM 10361 C CA . GLY C 1 427 ? -40.467 34.032 -23.325 1.00 25.09 423 GLY C CA 1
ATOM 10362 C C . GLY C 1 427 ? -40.173 33.742 -21.862 1.00 28.29 423 GLY C C 1
ATOM 10363 O O . GLY C 1 427 ? -39.247 34.358 -21.303 1.00 22.15 423 GLY C O 1
ATOM 10364 N N . LEU C 1 428 ? -40.898 32.817 -21.227 1.00 18.08 424 LEU C N 1
ATOM 10365 C CA . LEU C 1 428 ? -40.674 32.496 -19.820 1.00 18.00 424 LEU C CA 1
ATOM 10366 C C . LEU C 1 428 ? -39.839 31.228 -19.658 1.00 21.37 424 LEU C C 1
ATOM 10367 O O . LEU C 1 428 ? -39.703 30.435 -20.586 1.00 19.68 424 LEU C O 1
ATOM 10372 N N . GLY C 1 429 ? -39.288 31.044 -18.453 1.00 17.62 425 GLY C N 1
ATOM 10373 C CA . GLY C 1 429 ? -38.620 29.796 -18.109 1.00 18.19 425 GLY C CA 1
ATOM 10374 C C . GLY C 1 429 ? -37.100 29.789 -18.222 1.00 20.27 425 GLY C C 1
ATOM 10375 O O . GLY C 1 429 ? -36.476 28.759 -17.876 1.00 18.32 425 GLY C O 1
ATOM 10376 N N . VAL C 1 430 ? -36.477 30.905 -18.625 1.00 18.76 426 VAL C N 1
ATOM 10377 C CA . VAL C 1 430 ? -35.010 30.974 -18.662 1.00 17.42 426 VAL C CA 1
ATOM 10378 C C . VAL C 1 430 ? -34.476 31.180 -17.253 1.00 21.17 426 VAL C C 1
ATOM 10379 O O . VAL C 1 430 ? -34.836 32.158 -16.583 1.00 21.50 426 VAL C O 1
ATOM 10383 N N . THR C 1 431 ? -33.599 30.280 -16.797 1.00 18.78 427 THR C N 1
ATOM 10384 C CA . THR C 1 431 ? -32.869 30.495 -15.548 1.00 27.36 427 THR C CA 1
ATOM 10385 C C . THR C 1 431 ? -31.343 30.580 -15.723 1.00 28.29 427 THR C C 1
ATOM 10386 O O . THR C 1 431 ? -30.637 30.702 -14.706 1.00 25.30 427 THR C O 1
ATOM 10390 N N . ASP C 1 432 ? -30.818 30.576 -16.974 1.00 24.46 428 ASP C N 1
ATOM 10391 C CA . ASP C 1 432 ? -29.394 30.824 -17.287 1.00 17.62 428 ASP C CA 1
ATOM 10392 C C . ASP C 1 432 ? -29.251 31.874 -18.399 1.00 18.43 428 ASP C C 1
ATOM 10393 O O . ASP C 1 432 ? -28.899 31.576 -19.549 1.00 19.51 428 ASP C O 1
ATOM 10398 N N . PRO C 1 433 ? -29.482 33.137 -18.065 1.00 20.83 429 PRO C N 1
ATOM 10399 C CA . PRO C 1 433 ? -29.476 34.191 -19.101 1.00 17.41 429 PRO C CA 1
ATOM 10400 C C . PRO C 1 433 ? -28.102 34.422 -19.697 1.00 17.91 429 PRO C C 1
ATOM 10401 O O . PRO C 1 433 ? -28.011 34.879 -20.844 1.00 18.15 429 PRO C O 1
ATOM 10405 N N . GLU C 1 434 ? -27.033 34.196 -18.925 1.00 22.89 430 GLU C N 1
ATOM 10406 C CA . GLU C 1 434 ? -25.682 34.411 -19.453 1.00 26.89 430 GLU C CA 1
ATOM 10407 C C . GLU C 1 434 ? -25.405 33.484 -20.628 1.00 23.44 430 GLU C C 1
ATOM 10408 O O . GLU C 1 434 ? -24.908 33.915 -21.670 1.00 26.23 430 GLU C O 1
ATOM 10414 N N . LEU C 1 435 ? -25.721 32.188 -20.482 1.00 20.27 431 LEU C N 1
ATOM 10415 C CA . LEU C 1 435 ? -25.521 31.279 -21.598 1.00 19.63 431 LEU C CA 1
ATOM 10416 C C . LEU C 1 435 ? -26.466 31.616 -22.752 1.00 20.32 431 LEU C C 1
ATOM 10417 O O . LEU C 1 435 ? -26.084 31.534 -23.932 1.00 21.91 431 LEU C O 1
ATOM 10422 N N . ARG C 1 436 ? -27.707 31.996 -22.443 1.00 20.53 432 ARG C N 1
ATOM 10423 C CA . ARG C 1 436 ? -28.609 32.348 -23.531 1.00 17.39 432 ARG C CA 1
ATOM 10424 C C . ARG C 1 436 ? -28.040 33.515 -24.335 1.00 17.13 432 ARG C C 1
ATOM 10425 O O . ARG C 1 436 ? -28.095 33.531 -25.573 1.00 19.46 432 ARG C O 1
ATOM 10433 N N . SER C 1 437 ? -27.490 34.507 -23.640 1.00 17.30 433 SER C N 1
ATOM 10434 C CA . SER C 1 437 ? -26.967 35.685 -24.334 1.00 19.92 433 SER C CA 1
ATOM 10435 C C . SER C 1 437 ? -25.842 35.326 -25.311 1.00 21.01 433 SER C C 1
ATOM 10436 O O . SER C 1 437 ? -25.691 35.985 -26.343 1.00 22.98 433 SER C O 1
ATOM 10439 N N . LYS C 1 438 ? -25.029 34.317 -25.002 1.00 19.47 434 LYS C N 1
ATOM 10440 C CA . LYS C 1 438 ? -23.947 33.922 -25.908 1.00 21.17 434 LYS C CA 1
ATOM 10441 C C . LYS C 1 438 ? -24.451 33.330 -27.227 1.00 25.97 434 LYS C C 1
ATOM 10442 O O . LYS C 1 438 ? -23.729 33.348 -28.226 1.00 25.30 434 LYS C O 1
ATOM 10448 N N . HIS C 1 439 ? -25.664 32.785 -27.257 1.00 21.51 435 HIS C N 1
ATOM 10449 C CA . HIS C 1 439 ? -26.135 32.003 -28.383 1.00 21.24 435 HIS C CA 1
ATOM 10450 C C . HIS C 1 439 ? -27.409 32.550 -28.998 1.00 24.31 435 HIS C C 1
ATOM 10451 O O . HIS C 1 439 ? -28.027 31.860 -29.822 1.00 21.15 435 HIS C O 1
ATOM 10458 N N . LEU C 1 440 ? -27.815 33.771 -28.621 1.00 20.92 436 LEU C N 1
ATOM 10459 C CA . LEU C 1 440 ? -29.165 34.257 -28.940 1.00 24.98 436 LEU C CA 1
ATOM 10460 C C . LEU C 1 440 ? -29.423 34.275 -30.450 1.00 25.07 436 LEU C C 1
ATOM 10461 O O . LEU C 1 440 ? -30.508 33.902 -30.922 1.00 21.98 436 LEU C O 1
ATOM 10466 N N . THR C 1 441 ? -28.436 34.710 -31.236 1.00 22.87 437 THR C N 1
ATOM 10467 C CA . THR C 1 441 ? -28.664 34.804 -32.672 1.00 22.47 437 THR C CA 1
ATOM 10468 C C . THR C 1 441 ? -28.974 33.448 -33.301 1.00 23.73 437 THR C C 1
ATOM 10469 O O . THR C 1 441 ? -29.892 33.333 -34.120 1.00 23.54 437 THR C O 1
ATOM 10473 N N . LYS C 1 442 ? -28.218 32.407 -32.941 1.00 21.34 438 LYS C N 1
ATOM 10474 C CA . LYS C 1 442 ? -28.477 31.087 -33.493 1.00 19.00 438 LYS C CA 1
ATOM 10475 C C . LYS C 1 442 ? -29.769 30.521 -32.953 1.00 19.60 438 LYS C C 1
ATOM 10476 O O . LYS C 1 442 ? -30.506 29.843 -33.677 1.00 21.72 438 LYS C O 1
ATOM 10482 N N . ILE C 1 443 ? -30.052 30.778 -31.679 1.00 20.87 439 ILE C N 1
ATOM 10483 C CA . ILE C 1 443 ? -31.303 30.292 -31.091 1.00 17.96 439 ILE C CA 1
ATOM 10484 C C . ILE C 1 443 ? -32.502 30.786 -31.894 1.00 24.31 439 ILE C C 1
ATOM 10485 O O . ILE C 1 443 ? -33.475 30.048 -32.099 1.00 23.49 439 ILE C O 1
ATOM 10490 N N . ASN C 1 444 ? -32.440 32.028 -32.394 1.00 20.59 440 ASN C N 1
ATOM 10491 C CA . ASN C 1 444 ? -33.533 32.622 -33.156 1.00 20.47 440 ASN C CA 1
ATOM 10492 C C . ASN C 1 444 ? -33.379 32.507 -34.679 1.00 23.40 440 ASN C C 1
ATOM 10493 O O . ASN C 1 444 ? -34.118 33.179 -35.408 1.00 23.77 440 ASN C O 1
ATOM 10498 N N . ALA C 1 445 ? -32.513 31.611 -35.181 1.00 23.02 441 ALA C N 1
ATOM 10499 C CA . ALA C 1 445 ? -32.248 31.550 -36.624 1.00 23.78 441 ALA C CA 1
ATOM 10500 C C . ALA C 1 445 ? -33.495 31.208 -37.447 1.00 28.09 441 ALA C C 1
ATOM 10501 O O . ALA C 1 445 ? -33.580 31.596 -38.624 1.00 28.23 441 ALA C O 1
ATOM 10503 N N . PHE C 1 446 ? -34.467 30.474 -36.874 1.00 21.33 442 PHE C N 1
ATOM 10504 C CA . PHE C 1 446 ? -35.652 30.084 -37.626 1.00 20.34 442 PHE C CA 1
ATOM 10505 C C . PHE C 1 446 ? -36.864 31.003 -37.371 1.00 23.36 442 PHE C C 1
ATOM 10506 O O . PHE C 1 446 ? -37.949 30.750 -37.897 1.00 23.21 442 PHE C O 1
ATOM 10514 N N . ARG C 1 447 ? -36.702 32.072 -36.606 1.00 28.44 443 ARG C N 1
ATOM 10515 C CA . ARG C 1 447 ? -37.776 33.041 -36.402 1.00 34.56 443 ARG C CA 1
ATOM 10516 C C . ARG C 1 447 ? -37.774 34.060 -37.535 1.00 43.57 443 ARG C C 1
ATOM 10517 O O . ARG C 1 447 ? -36.712 34.455 -38.026 1.00 48.56 443 ARG C O 1
ATOM 10525 N N . ASN C 1 448 ? -38.959 34.517 -37.921 1.00 60.07 444 ASN C N 1
ATOM 10526 C CA . ASN C 1 448 ? -39.056 35.506 -39.004 1.00 71.93 444 ASN C CA 1
ATOM 10527 C C . ASN C 1 448 ? -38.904 36.947 -38.523 1.00 67.03 444 ASN C C 1
ATOM 10528 O O . ASN C 1 448 ? -39.442 37.322 -37.485 1.00 65.35 444 ASN C O 1
ATOM 10533 N N . ARG D 1 3 ? 26.979 27.701 -56.910 1.00 48.80 -1 ARG D N 1
ATOM 10534 C CA . ARG D 1 3 ? 26.581 26.687 -55.933 1.00 35.50 -1 ARG D CA 1
ATOM 10535 C C . ARG D 1 3 ? 25.224 26.111 -56.329 1.00 34.50 -1 ARG D C 1
ATOM 10536 O O . ARG D 1 3 ? 24.218 26.817 -56.507 1.00 35.95 -1 ARG D O 1
ATOM 10544 N N . HIS D 1 4 ? 25.213 24.800 -56.487 1.00 31.09 0 HIS D N 1
ATOM 10545 C CA . HIS D 1 4 ? 23.979 24.129 -56.860 1.00 30.21 0 HIS D CA 1
ATOM 10546 C C . HIS D 1 4 ? 22.955 24.199 -55.735 1.00 31.22 0 HIS D C 1
ATOM 10547 O O . HIS D 1 4 ? 21.753 24.305 -56.001 1.00 28.13 0 HIS D O 1
ATOM 10554 N N . MET D 1 5 ? 23.420 24.117 -54.480 1.00 26.31 1 MET D N 1
ATOM 10555 C CA . MET D 1 5 ? 22.519 24.279 -53.336 1.00 28.87 1 MET D CA 1
ATOM 10556 C C . MET D 1 5 ? 21.919 25.690 -53.294 1.00 31.78 1 MET D C 1
ATOM 10557 O O . MET D 1 5 ? 20.727 25.864 -53.015 1.00 32.49 1 MET D O 1
ATOM 10562 N N . GLN D 1 6 ? 22.725 26.716 -53.544 1.00 29.37 2 GLN D N 1
ATOM 10563 C CA . GLN D 1 6 ? 22.171 28.068 -53.557 1.00 31.98 2 GLN D CA 1
ATOM 10564 C C . GLN D 1 6 ? 21.048 28.198 -54.583 1.00 35.57 2 GLN D C 1
ATOM 10565 O O . GLN D 1 6 ? 20.025 28.836 -54.315 1.00 35.21 2 GLN D O 1
ATOM 10571 N N . GLU D 1 7 ? 21.206 27.592 -55.761 1.00 34.21 3 GLU D N 1
ATOM 10572 C CA . GLU D 1 7 ? 20.167 27.744 -56.772 1.00 34.53 3 GLU D CA 1
ATOM 10573 C C . GLU D 1 7 ? 18.897 26.993 -56.401 1.00 34.50 3 GLU D C 1
ATOM 10574 O O . GLU D 1 7 ? 17.804 27.410 -56.803 1.00 34.80 3 GLU D O 1
ATOM 10580 N N . ILE D 1 8 ? 19.023 25.875 -55.671 1.00 30.96 4 ILE D N 1
ATOM 10581 C CA . ILE D 1 8 ? 17.838 25.191 -55.156 1.00 25.77 4 ILE D CA 1
ATOM 10582 C C . ILE D 1 8 ? 17.083 26.110 -54.196 1.00 29.04 4 ILE D C 1
ATOM 10583 O O . ILE D 1 8 ? 15.867 26.286 -54.311 1.00 30.79 4 ILE D O 1
ATOM 10588 N N . LEU D 1 9 ? 17.803 26.747 -53.268 1.00 26.95 5 LEU D N 1
ATOM 10589 C CA . LEU D 1 9 ? 17.147 27.674 -52.350 1.00 28.57 5 LEU D CA 1
ATOM 10590 C C . LEU D 1 9 ? 16.516 28.850 -53.090 1.00 32.23 5 LEU D C 1
ATOM 10591 O O . LEU D 1 9 ? 15.382 29.224 -52.795 1.00 28.20 5 LEU D O 1
ATOM 10596 N N . ASP D 1 10 ? 17.216 29.439 -54.075 1.00 31.26 6 ASP D N 1
ATOM 10597 C CA . ASP D 1 10 ? 16.618 30.551 -54.824 1.00 32.49 6 ASP D CA 1
ATOM 10598 C C . ASP D 1 10 ? 15.331 30.136 -55.524 1.00 25.51 6 ASP D C 1
ATOM 10599 O O . ASP D 1 10 ? 14.378 30.923 -55.585 1.00 34.19 6 ASP D O 1
ATOM 10604 N N . ALA D 1 11 ? 15.295 28.921 -56.091 1.00 27.14 7 ALA D N 1
ATOM 10605 C CA . ALA D 1 11 ? 14.064 28.423 -56.702 1.00 28.14 7 ALA D CA 1
ATOM 10606 C C . ALA D 1 11 ? 12.930 28.383 -55.682 1.00 31.80 7 ALA D C 1
ATOM 10607 O O . ALA D 1 11 ? 11.824 28.860 -55.953 1.00 30.80 7 ALA D O 1
ATOM 10609 N N . ILE D 1 12 ? 13.195 27.819 -54.497 1.00 27.64 8 ILE D N 1
ATOM 10610 C CA . ILE D 1 12 ? 12.167 27.751 -53.449 1.00 25.18 8 ILE D CA 1
ATOM 10611 C C . ILE D 1 12 ? 11.707 29.153 -53.061 1.00 28.59 8 ILE D C 1
ATOM 10612 O O . ILE D 1 12 ? 10.501 29.446 -52.995 1.00 28.55 8 ILE D O 1
ATOM 10617 N N . LEU D 1 13 ? 12.657 30.042 -52.794 1.00 29.50 9 LEU D N 1
ATOM 10618 C CA . LEU D 1 13 ? 12.309 31.367 -52.309 1.00 29.56 9 LEU D CA 1
ATOM 10619 C C . LEU D 1 13 ? 11.605 32.207 -53.362 1.00 36.77 9 LEU D C 1
ATOM 10620 O O . LEU D 1 13 ? 10.881 33.145 -52.998 1.00 35.90 9 LEU D O 1
ATOM 10625 N N . SER D 1 14 ? 11.815 31.908 -54.646 1.00 36.45 10 SER D N 1
ATOM 10626 C CA . SER D 1 14 ? 11.147 32.662 -55.704 1.00 40.04 10 SER D CA 1
ATOM 10627 C C . SER D 1 14 ? 9.634 32.483 -55.654 1.00 42.87 10 SER D C 1
ATOM 10628 O O . SER D 1 14 ? 8.893 33.357 -56.114 1.00 42.64 10 SER D O 1
ATOM 10631 N N . GLY D 1 15 ? 9.160 31.362 -55.116 1.00 40.79 11 GLY D N 1
ATOM 10632 C CA . GLY D 1 15 ? 7.742 31.145 -54.954 1.00 44.06 11 GLY D CA 1
ATOM 10633 C C . GLY D 1 15 ? 6.992 30.757 -56.209 1.00 48.83 11 GLY D C 1
ATOM 10634 O O . GLY D 1 15 ? 5.811 30.389 -56.112 1.00 52.14 11 GLY D O 1
ATOM 10635 N N . ASP D 1 16 ? 7.627 30.785 -57.383 1.00 48.08 12 ASP D N 1
ATOM 10636 C CA . ASP D 1 16 ? 6.901 30.451 -58.602 1.00 50.31 12 ASP D CA 1
ATOM 10637 C C . ASP D 1 16 ? 7.669 29.494 -59.518 1.00 46.74 12 ASP D C 1
ATOM 10638 O O . ASP D 1 16 ? 7.450 29.490 -60.732 1.00 48.01 12 ASP D O 1
ATOM 10643 N N . ALA D 1 17 ? 8.570 28.678 -58.979 1.00 38.76 13 ALA D N 1
ATOM 10644 C CA . ALA D 1 17 ? 9.191 27.651 -59.805 1.00 37.40 13 ALA D CA 1
ATOM 10645 C C . ALA D 1 17 ? 8.193 26.527 -60.077 1.00 41.21 13 ALA D C 1
ATOM 10646 O O . ALA D 1 17 ? 7.428 26.130 -59.192 1.00 38.71 13 ALA D O 1
ATOM 10648 N N . ALA D 1 18 ? 8.190 26.013 -61.309 1.00 35.97 14 ALA D N 1
ATOM 10649 C CA . ALA D 1 18 ? 7.320 24.896 -61.649 1.00 34.12 14 ALA D CA 1
ATOM 10650 C C . ALA D 1 18 ? 8.023 23.559 -61.392 1.00 36.11 14 ALA D C 1
ATOM 10651 O O . ALA D 1 18 ? 9.236 23.489 -61.173 1.00 36.51 14 ALA D O 1
ATOM 10653 N N . SER D 1 19 ? 7.240 22.477 -61.433 1.00 27.41 15 SER D N 1
ATOM 10654 C CA . SER D 1 19 ? 7.823 21.158 -61.231 1.00 27.99 15 SER D CA 1
ATOM 10655 C C . SER D 1 19 ? 8.958 20.910 -62.219 1.00 35.15 15 SER D C 1
ATOM 10656 O O . SER D 1 19 ? 10.013 20.374 -61.849 1.00 30.35 15 SER D O 1
ATOM 10659 N N . ALA D 1 20 ? 8.775 21.336 -63.469 1.00 39.87 16 ALA D N 1
ATOM 10660 C CA . ALA D 1 20 ? 9.818 21.151 -64.477 1.00 41.26 16 ALA D CA 1
ATOM 10661 C C . ALA D 1 20 ? 11.092 21.914 -64.121 1.00 36.66 16 ALA D C 1
ATOM 10662 O O . ALA D 1 20 ? 12.199 21.445 -64.410 1.00 37.31 16 ALA D O 1
ATOM 10664 N N . ASP D 1 21 ? 10.960 23.093 -63.499 1.00 33.70 17 ASP D N 1
ATOM 10665 C CA . ASP D 1 21 ? 12.132 23.837 -63.033 1.00 34.26 17 ASP D CA 1
ATOM 10666 C C . ASP D 1 21 ? 12.909 23.067 -61.969 1.00 37.48 17 ASP D C 1
ATOM 10667 O O . ASP D 1 21 ? 14.149 23.043 -61.993 1.00 34.68 17 ASP D O 1
ATOM 10672 N N . TYR D 1 22 ? 12.202 22.456 -61.004 1.00 32.59 18 TYR D N 1
ATOM 10673 C CA . TYR D 1 22 ? 12.887 21.649 -59.997 1.00 30.67 18 TYR D CA 1
ATOM 10674 C C . TYR D 1 22 ? 13.536 20.425 -60.625 1.00 35.89 18 TYR D C 1
ATOM 10675 O O . TYR D 1 22 ? 14.636 20.018 -60.221 1.00 32.79 18 TYR D O 1
ATOM 10684 N N . ALA D 1 23 ? 12.871 19.810 -61.606 1.00 30.12 19 ALA D N 1
ATOM 10685 C CA . ALA D 1 23 ? 13.460 18.615 -62.186 1.00 30.22 19 ALA D CA 1
ATOM 10686 C C . ALA D 1 23 ? 14.738 18.941 -62.960 1.00 37.03 19 ALA D C 1
ATOM 10687 O O . ALA D 1 23 ? 15.602 18.063 -63.094 1.00 36.69 19 ALA D O 1
ATOM 10689 N N . ALA D 1 24 ? 14.887 20.192 -63.430 1.00 34.99 20 ALA D N 1
ATOM 10690 C CA . ALA D 1 24 ? 16.031 20.617 -64.238 1.00 37.33 20 ALA D CA 1
ATOM 10691 C C . ALA D 1 24 ? 17.207 21.110 -63.406 1.00 43.10 20 ALA D C 1
ATOM 10692 O O . ALA D 1 24 ? 18.307 21.255 -63.948 1.00 39.78 20 ALA D O 1
ATOM 10694 N N . LEU D 1 25 ? 17.013 21.360 -62.111 1.00 38.05 21 LEU D N 1
ATOM 10695 C CA . LEU D 1 25 ? 18.108 21.833 -61.268 1.00 33.45 21 LEU D CA 1
ATOM 10696 C C . LEU D 1 25 ? 19.179 20.756 -61.103 1.00 34.66 21 LEU D C 1
ATOM 10697 O O . LEU D 1 25 ? 18.880 19.570 -60.950 1.00 39.32 21 LEU D O 1
ATOM 10702 N N . ALA D 1 26 ? 20.439 21.175 -61.120 1.00 39.13 22 ALA D N 1
ATOM 10703 C CA . ALA D 1 26 ? 21.527 20.233 -60.889 1.00 36.05 22 ALA D CA 1
ATOM 10704 C C . ALA D 1 26 ? 21.609 19.885 -59.410 1.00 32.39 22 ALA D C 1
ATOM 10705 O O . ALA D 1 26 ? 21.483 20.758 -58.547 1.00 39.59 22 ALA D O 1
ATOM 10707 N N . LEU D 1 27 ? 21.807 18.616 -59.110 1.00 32.12 23 LEU D N 1
ATOM 10708 C CA . LEU D 1 27 ? 21.937 18.272 -57.694 1.00 34.33 23 LEU D CA 1
ATOM 10709 C C . LEU D 1 27 ? 23.321 18.659 -57.168 1.00 41.13 23 LEU D C 1
ATOM 10710 O O . LEU D 1 27 ? 24.311 18.595 -57.906 1.00 40.67 23 LEU D O 1
ATOM 10715 N N . PRO D 1 28 ? 23.421 19.058 -55.900 1.00 33.33 24 PRO D N 1
ATOM 10716 C CA . PRO D 1 28 ? 24.743 19.259 -55.289 1.00 32.99 24 PRO D CA 1
ATOM 10717 C C . PRO D 1 28 ? 25.456 17.931 -55.080 1.00 31.29 24 PRO D C 1
ATOM 10718 O O . PRO D 1 28 ? 24.844 16.861 -55.011 1.00 33.71 24 PRO D O 1
ATOM 10722 N N . GLU D 1 29 ? 26.779 18.013 -54.943 1.00 32.68 25 GLU D N 1
ATOM 10723 C CA . GLU D 1 29 ? 27.565 16.821 -54.648 1.00 37.08 25 GLU D CA 1
ATOM 10724 C C . GLU D 1 29 ? 27.624 16.502 -53.165 1.00 37.43 25 GLU D C 1
ATOM 10725 O O . GLU D 1 29 ? 27.908 15.356 -52.801 1.00 35.15 25 GLU D O 1
ATOM 10731 N N . SER D 1 30 ? 27.322 17.477 -52.309 1.00 31.64 26 SER D N 1
ATOM 10732 C CA . SER D 1 30 ? 27.349 17.286 -50.867 1.00 29.83 26 SER D CA 1
ATOM 10733 C C . SER D 1 30 ? 26.269 18.170 -50.245 1.00 28.71 26 SER D C 1
ATOM 10734 O O . SER D 1 30 ? 25.794 19.131 -50.861 1.00 27.75 26 SER D O 1
ATOM 10737 N N . TYR D 1 31 ? 25.906 17.859 -49.002 1.00 28.77 27 TYR D N 1
ATOM 10738 C CA . TYR D 1 31 ? 25.000 18.735 -48.268 1.00 29.50 27 TYR D CA 1
ATOM 10739 C C . TYR D 1 31 ? 25.468 18.858 -46.826 1.00 29.10 27 TYR D C 1
ATOM 10740 O O . TYR D 1 31 ? 26.150 17.972 -46.302 1.00 28.89 27 TYR D O 1
ATOM 10749 N N . ARG D 1 32 ? 25.110 19.984 -46.208 1.00 29.75 28 ARG D N 1
ATOM 10750 C CA . ARG D 1 32 ? 25.429 20.255 -44.806 1.00 30.45 28 ARG D CA 1
ATOM 10751 C C . ARG D 1 32 ? 24.461 19.502 -43.880 1.00 29.78 28 ARG D C 1
ATOM 10752 O O . ARG D 1 32 ? 23.236 19.524 -44.085 1.00 25.80 28 ARG D O 1
ATOM 10760 N N . ALA D 1 33 ? 25.001 18.812 -42.872 1.00 26.68 29 ALA D N 1
ATOM 10761 C CA . ALA D 1 33 ? 24.173 17.913 -42.062 1.00 24.27 29 ALA D CA 1
ATOM 10762 C C . ALA D 1 33 ? 24.657 17.876 -40.618 1.00 25.49 29 ALA D C 1
ATOM 10763 O O . ALA D 1 33 ? 25.850 18.017 -40.339 1.00 25.93 29 ALA D O 1
ATOM 10765 N N . VAL D 1 34 ? 23.727 17.659 -39.698 1.00 24.44 30 VAL D N 1
ATOM 10766 C CA . VAL D 1 34 ? 24.076 17.468 -38.293 1.00 23.95 30 VAL D CA 1
ATOM 10767 C C . VAL D 1 34 ? 24.286 15.980 -38.044 1.00 22.07 30 VAL D C 1
ATOM 10768 O O . VAL D 1 34 ? 23.381 15.174 -38.276 1.00 24.17 30 VAL D O 1
ATOM 10772 N N . THR D 1 35 ? 25.479 15.594 -37.540 1.00 25.98 31 THR D N 1
ATOM 10773 C CA . THR D 1 35 ? 25.828 14.172 -37.499 1.00 29.03 31 THR D CA 1
ATOM 10774 C C . THR D 1 35 ? 26.432 13.725 -36.171 1.00 25.59 31 THR D C 1
ATOM 10775 O O . THR D 1 35 ? 27.033 14.518 -35.439 1.00 29.01 31 THR D O 1
ATOM 10779 N N . LEU D 1 36 ? 26.270 12.428 -35.883 1.00 24.49 32 LEU D N 1
ATOM 10780 C CA . LEU D 1 36 ? 27.051 11.705 -34.882 1.00 25.69 32 LEU D CA 1
ATOM 10781 C C . LEU D 1 36 ? 28.184 10.964 -35.585 1.00 31.08 32 LEU D C 1
ATOM 10782 O O . LEU D 1 36 ? 28.061 10.612 -36.763 1.00 28.31 32 LEU D O 1
ATOM 10787 N N . HIS D 1 37 ? 29.298 10.729 -34.864 1.00 30.72 33 HIS D N 1
ATOM 10788 C CA . HIS D 1 37 ? 30.465 10.028 -35.417 1.00 32.49 33 HIS D CA 1
ATOM 10789 C C . HIS D 1 37 ? 30.663 8.699 -34.702 1.00 33.80 33 HIS D C 1
ATOM 10790 O O . HIS D 1 37 ? 30.682 8.660 -33.466 1.00 34.11 33 HIS D O 1
ATOM 10797 N N . LYS D 1 38 ? 30.854 7.620 -35.483 1.00 31.96 34 LYS D N 1
ATOM 10798 C CA . LYS D 1 38 ? 30.878 6.265 -34.918 1.00 37.26 34 LYS D CA 1
ATOM 10799 C C . LYS D 1 38 ? 31.936 6.119 -33.814 1.00 35.08 34 LYS D C 1
ATOM 10800 O O . LYS D 1 38 ? 31.705 5.439 -32.800 1.00 37.43 34 LYS D O 1
ATOM 10806 N N . GLY D 1 39 ? 33.081 6.769 -33.975 1.00 37.14 35 GLY D N 1
ATOM 10807 C CA . GLY D 1 39 ? 34.162 6.591 -33.007 1.00 39.09 35 GLY D CA 1
ATOM 10808 C C . GLY D 1 39 ? 33.883 7.166 -31.626 1.00 44.67 35 GLY D C 1
ATOM 10809 O O . GLY D 1 39 ? 34.584 6.828 -30.663 1.00 38.88 35 GLY D O 1
ATOM 10810 N N . GLU D 1 40 ? 32.873 8.024 -31.498 1.00 42.99 36 GLU D N 1
ATOM 10811 C CA . GLU D 1 40 ? 32.670 8.761 -30.261 1.00 35.60 36 GLU D CA 1
ATOM 10812 C C . GLU D 1 40 ? 31.568 8.186 -29.394 1.00 36.91 36 GLU D C 1
ATOM 10813 O O . GLU D 1 40 ? 31.247 8.786 -28.369 1.00 35.54 36 GLU D O 1
ATOM 10819 N N . GLU D 1 41 ? 31.014 7.021 -29.750 1.00 30.33 37 GLU D N 1
ATOM 10820 C CA . GLU D 1 41 ? 29.816 6.515 -29.090 1.00 34.78 37 GLU D CA 1
ATOM 10821 C C . GLU D 1 41 ? 30.027 6.181 -27.621 1.00 38.72 37 GLU D C 1
ATOM 10822 O O . GLU D 1 41 ? 29.03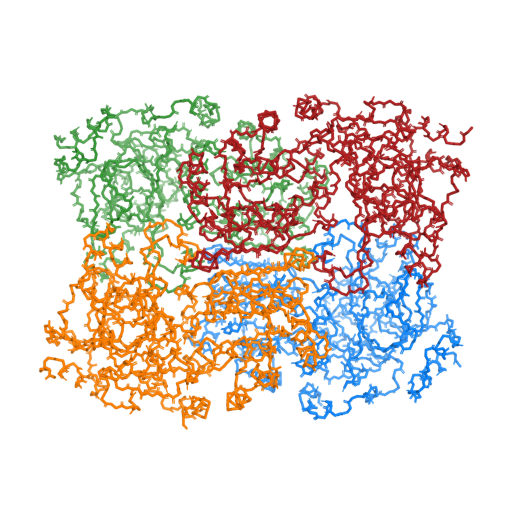9 5.986 -26.905 1.00 40.08 37 GLU D O 1
ATOM 10828 N N . ARG D 1 42 ? 31.270 6.114 -27.147 1.00 40.98 38 ARG D N 1
ATOM 10829 C CA . ARG D 1 42 ? 31.539 5.826 -25.743 1.00 43.79 38 ARG D CA 1
ATOM 10830 C C . ARG D 1 42 ? 31.913 7.074 -24.934 1.00 40.46 38 ARG D C 1
ATOM 10831 O O . ARG D 1 42 ? 32.253 6.959 -23.749 1.00 41.09 38 ARG D O 1
ATOM 10839 N N . MET D 1 43 ? 31.818 8.266 -25.528 1.00 36.93 39 MET D N 1
ATOM 10840 C CA . MET D 1 43 ? 32.371 9.459 -24.892 1.00 34.68 39 MET D CA 1
ATOM 10841 C C . MET D 1 43 ? 31.650 9.852 -23.596 1.00 36.95 39 MET D C 1
ATOM 10842 O O . MET D 1 43 ? 32.262 10.494 -22.745 1.00 35.60 39 MET D O 1
ATOM 10847 N N . PHE D 1 44 ? 30.386 9.477 -23.410 1.00 38.65 40 PHE D N 1
ATOM 10848 C CA . PHE D 1 44 ? 29.655 9.820 -22.194 1.00 41.28 40 PHE D CA 1
ATOM 10849 C C . PHE D 1 44 ? 29.599 8.666 -21.204 1.00 46.59 40 PHE D C 1
ATOM 10850 O O . PHE D 1 44 ? 28.763 8.680 -20.292 1.00 46.16 40 PHE D O 1
ATOM 10858 N N . ASP D 1 45 ? 30.438 7.650 -21.382 1.00 50.12 41 ASP D N 1
ATOM 10859 C CA . ASP D 1 45 ? 30.450 6.541 -20.439 1.00 53.81 41 ASP D CA 1
ATOM 10860 C C . ASP D 1 45 ? 30.767 7.061 -19.043 1.00 50.14 41 ASP D C 1
ATOM 10861 O O . ASP D 1 45 ? 31.714 7.836 -18.849 1.00 50.05 41 ASP D O 1
ATOM 10866 N N . GLY D 1 46 ? 29.932 6.675 -18.078 1.00 53.19 42 GLY D N 1
ATOM 10867 C CA . GLY D 1 46 ? 30.136 7.002 -16.684 1.00 60.57 42 GLY D CA 1
ATOM 10868 C C . GLY D 1 46 ? 29.276 8.131 -16.140 1.00 58.30 42 GLY D C 1
ATOM 10869 O O . GLY D 1 46 ? 29.159 8.260 -14.916 1.00 57.07 42 GLY D O 1
ATOM 10870 N N . LEU D 1 47 ? 28.676 8.947 -17.002 1.00 50.72 43 LEU D N 1
ATOM 10871 C CA . LEU D 1 47 ? 27.964 10.140 -16.569 1.00 42.05 43 LEU D CA 1
ATOM 10872 C C . LEU D 1 47 ? 26.482 9.854 -16.370 1.00 40.56 43 LEU D C 1
ATOM 10873 O O . LEU D 1 47 ? 25.914 8.959 -17.000 1.00 43.15 43 LEU D O 1
ATOM 10878 N N . ALA D 1 48 ? 25.854 10.617 -15.469 1.00 34.44 44 ALA D N 1
ATOM 10879 C CA . ALA D 1 48 ? 24.398 10.612 -15.399 1.00 36.61 44 ALA D CA 1
ATOM 10880 C C . ALA D 1 48 ? 23.857 11.253 -16.671 1.00 28.65 44 ALA D C 1
ATOM 10881 O O . ALA D 1 48 ? 24.521 12.099 -17.280 1.00 32.81 44 ALA D O 1
ATOM 10883 N N . SER D 1 49 ? 22.653 10.833 -17.075 1.00 31.60 45 SER D N 1
ATOM 10884 C CA . SER D 1 49 ? 22.059 11.357 -18.309 1.00 32.99 45 SER D CA 1
ATOM 10885 C C . SER D 1 49 ? 22.070 12.883 -18.361 1.00 34.67 45 SER D C 1
ATOM 10886 O O . SER D 1 49 ? 22.425 13.476 -19.391 1.00 31.98 45 SER D O 1
ATOM 10889 N N . ARG D 1 50 ? 21.715 13.545 -17.248 1.00 36.03 46 ARG D N 1
ATOM 10890 C CA . ARG D 1 50 ? 21.594 15.003 -17.285 1.00 37.23 46 ARG D CA 1
ATOM 10891 C C . ARG D 1 50 ? 22.929 15.682 -17.591 1.00 36.52 46 ARG D C 1
ATOM 10892 O O . ARG D 1 50 ? 22.947 16.796 -18.140 1.00 36.30 46 ARG D O 1
ATOM 10900 N N . ASP D 1 51 ? 24.050 15.024 -17.274 1.00 32.69 47 ASP D N 1
ATOM 10901 C CA . ASP D 1 51 ? 25.379 15.584 -17.473 1.00 28.20 47 ASP D CA 1
ATOM 10902 C C . ASP D 1 51 ? 25.979 15.303 -18.854 1.00 31.67 47 ASP D C 1
ATOM 10903 O O . ASP D 1 51 ? 27.103 15.761 -19.130 1.00 29.84 47 ASP D O 1
ATOM 10908 N N . LYS D 1 52 ? 25.283 14.558 -19.720 1.00 35.01 48 LYS D N 1
ATOM 10909 C CA . LYS D 1 52 ? 25.747 14.374 -21.090 1.00 34.30 48 LYS D CA 1
ATOM 10910 C C . LYS D 1 52 ? 25.321 15.574 -21.930 1.00 32.65 48 LYS D C 1
ATOM 10911 O O . LYS D 1 52 ? 24.139 15.943 -21.945 1.00 31.26 48 LYS D O 1
ATOM 10917 N N . ASP D 1 53 ? 26.297 16.198 -22.594 1.00 32.23 49 ASP D N 1
ATOM 10918 C CA . ASP D 1 53 ? 26.108 17.459 -23.298 1.00 32.82 49 ASP D CA 1
ATOM 10919 C C . ASP D 1 53 ? 26.051 17.226 -24.806 1.00 33.42 49 ASP D C 1
ATOM 10920 O O . ASP D 1 53 ? 27.102 16.957 -25.421 1.00 32.55 49 ASP D O 1
ATOM 10925 N N . PRO D 1 54 ? 24.879 17.358 -25.453 1.00 31.76 50 PRO D N 1
ATOM 10926 C CA . PRO D 1 54 ? 24.827 17.157 -26.916 1.00 29.84 50 PRO D CA 1
ATOM 10927 C C . PRO D 1 54 ? 25.722 18.089 -27.695 1.00 29.66 50 PRO D C 1
ATOM 10928 O O . PRO D 1 54 ? 26.068 17.772 -28.842 1.00 30.32 50 PRO D O 1
ATOM 10932 N N . ARG D 1 55 ? 26.129 19.233 -27.132 1.00 27.66 51 ARG D N 1
ATOM 10933 C CA . ARG D 1 55 ? 27.059 20.090 -27.859 1.00 31.53 51 ARG D CA 1
ATOM 10934 C C . ARG D 1 55 ? 28.408 19.417 -28.077 1.00 31.65 51 ARG D C 1
ATOM 10935 O O . ARG D 1 55 ? 29.171 19.839 -28.948 1.00 32.58 51 ARG D O 1
ATOM 10943 N N . LYS D 1 56 ? 28.705 18.367 -27.332 1.00 32.04 52 LYS D N 1
ATOM 10944 C CA . LYS D 1 56 ? 29.997 17.708 -27.466 1.00 32.92 52 LYS D CA 1
ATOM 10945 C C . LYS D 1 56 ? 29.979 16.571 -28.478 1.00 34.34 52 LYS D C 1
ATOM 10946 O O . LYS D 1 56 ? 31.049 16.113 -28.898 1.00 37.92 52 LYS D O 1
ATOM 10952 N N . SER D 1 57 ? 28.798 16.102 -28.879 1.00 30.15 53 SER D N 1
ATOM 10953 C CA . SER D 1 57 ? 28.705 14.953 -29.768 1.00 29.42 53 SER D CA 1
ATOM 10954 C C . SER D 1 57 ? 28.163 15.282 -31.152 1.00 31.82 53 SER D C 1
ATOM 10955 O O . SER D 1 57 ? 28.404 14.513 -32.088 1.00 32.53 53 SER D O 1
ATOM 10958 N N . LEU D 1 58 ? 27.451 16.400 -31.316 1.00 30.22 54 LEU D N 1
ATOM 10959 C CA . LEU D 1 58 ? 26.872 16.751 -32.607 1.00 30.68 54 LEU D CA 1
ATOM 10960 C C . LEU D 1 58 ? 27.870 17.536 -33.445 1.00 33.09 54 LEU D C 1
ATOM 10961 O O . LEU D 1 58 ? 28.445 18.525 -32.983 1.00 36.22 54 LEU D O 1
ATOM 10966 N N . HIS D 1 59 ? 28.052 17.106 -34.691 1.00 29.93 55 HIS D N 1
ATOM 10967 C CA . HIS D 1 59 ? 28.976 17.738 -35.616 1.00 28.44 55 HIS D CA 1
ATOM 10968 C C . HIS D 1 59 ? 28.210 18.291 -36.806 1.00 29.45 55 HIS D C 1
ATOM 10969 O O . HIS D 1 59 ? 27.175 17.747 -37.198 1.00 37.03 55 HIS D O 1
ATOM 10976 N N . LEU D 1 60 ? 28.737 19.365 -37.388 1.00 29.80 56 LEU D N 1
ATOM 10977 C CA . LEU D 1 60 ? 28.219 19.917 -38.633 1.00 31.39 56 LEU D CA 1
ATOM 10978 C C . LEU D 1 60 ? 29.171 19.504 -39.757 1.00 32.81 56 LEU D C 1
ATOM 10979 O O . LEU D 1 60 ? 30.254 20.074 -39.881 1.00 31.66 56 LEU D O 1
ATOM 10984 N N . ASP D 1 61 ? 28.760 18.525 -40.580 1.00 26.00 57 ASP D N 1
ATOM 10985 C CA . ASP D 1 61 ? 29.602 17.973 -41.637 1.00 28.36 57 ASP D CA 1
ATOM 10986 C C . ASP D 1 61 ? 29.008 18.252 -43.016 1.00 35.83 57 ASP D C 1
ATOM 10987 O O . ASP D 1 61 ? 27.808 18.501 -43.166 1.00 31.33 57 ASP D O 1
ATOM 10992 N N . ASP D 1 62 ? 29.859 18.201 -44.037 1.00 32.91 58 ASP D N 1
ATOM 10993 C CA . ASP D 1 62 ? 29.386 18.077 -45.414 1.00 33.07 58 ASP D CA 1
ATOM 10994 C C . ASP D 1 62 ? 29.418 16.602 -45.796 1.00 36.86 58 ASP D C 1
ATOM 10995 O O . ASP D 1 62 ? 30.458 15.945 -45.663 1.00 39.90 58 ASP D O 1
ATOM 11000 N N . VAL D 1 63 ? 28.285 16.075 -46.249 1.00 33.56 59 VAL D N 1
ATOM 11001 C CA . VAL D 1 63 ? 28.191 14.643 -46.528 1.00 30.08 59 VAL D CA 1
ATOM 11002 C C . VAL D 1 63 ? 27.708 14.433 -47.960 1.00 32.50 59 VAL D C 1
ATOM 11003 O O . VAL D 1 63 ? 26.989 15.292 -48.500 1.00 30.76 59 VAL D O 1
ATOM 11007 N N . PRO D 1 64 ? 28.066 13.319 -48.607 1.00 35.74 60 PRO D N 1
ATOM 11008 C CA . PRO D 1 64 ? 27.603 13.071 -49.977 1.00 34.92 60 PRO D CA 1
ATOM 11009 C C . PRO D 1 64 ? 26.144 12.637 -50.008 1.00 32.61 60 PRO D C 1
ATOM 11010 O O . PRO D 1 64 ? 25.579 12.183 -49.004 1.00 32.70 60 PRO D O 1
ATOM 11014 N N . LEU D 1 65 ? 25.519 12.774 -51.225 1.00 31.76 61 LEU D N 1
ATOM 11015 C CA . LEU D 1 65 ? 24.123 12.366 -51.333 1.00 31.70 61 LEU D CA 1
ATOM 11016 C C . LEU D 1 65 ? 24.016 10.850 -51.437 1.00 37.38 61 LEU D C 1
ATOM 11017 O O . LEU D 1 65 ? 24.790 10.223 -52.161 1.00 42.64 61 LEU D O 1
ATOM 11022 N N . PRO D 1 66 ? 23.062 10.253 -50.739 1.00 34.35 62 PRO D N 1
ATOM 11023 C CA . PRO D 1 66 ? 22.786 8.828 -50.917 1.00 37.19 62 PRO D CA 1
ATOM 11024 C C . PRO D 1 66 ? 22.168 8.572 -52.283 1.00 41.90 62 PRO D C 1
ATOM 11025 O O . PRO D 1 66 ? 21.709 9.488 -52.976 1.00 38.04 62 PRO D O 1
ATOM 11029 N N . GLU D 1 67 ? 22.131 7.290 -52.658 1.00 43.23 63 GLU D N 1
ATOM 11030 C CA . GLU D 1 67 ? 21.511 6.907 -53.915 1.00 41.20 63 GLU D CA 1
ATOM 11031 C C . GLU D 1 67 ? 20.036 6.620 -53.681 1.00 37.00 63 GLU D C 1
ATOM 11032 O O . GLU D 1 67 ? 19.646 6.013 -52.670 1.00 40.77 63 GLU D O 1
ATOM 11038 N N . LEU D 1 68 ? 19.217 7.101 -54.610 1.00 32.49 64 LEU D N 1
ATOM 11039 C CA . LEU D 1 68 ? 17.767 7.097 -54.478 1.00 37.76 64 LEU D CA 1
ATOM 11040 C C . LEU D 1 68 ? 17.209 5.748 -54.934 1.00 44.79 64 LEU D C 1
ATOM 11041 O O . LEU D 1 68 ? 17.466 5.317 -56.064 1.00 48.44 64 LEU D O 1
ATOM 11046 N N . GLY D 1 69 ? 16.467 5.071 -54.055 1.00 36.28 65 GLY D N 1
ATOM 11047 C CA . GLY D 1 69 ? 15.939 3.758 -54.348 1.00 38.08 65 GLY D CA 1
ATOM 11048 C C . GLY D 1 69 ? 14.483 3.769 -54.772 1.00 40.69 65 GLY D C 1
ATOM 11049 O O . GLY D 1 69 ? 13.842 4.828 -54.844 1.00 41.24 65 GLY D O 1
ATOM 11050 N N . PRO D 1 70 ? 13.930 2.585 -55.058 1.00 38.06 66 PRO D N 1
ATOM 11051 C CA . PRO D 1 70 ? 12.495 2.488 -55.377 1.00 33.56 66 PRO D CA 1
ATOM 11052 C C . PRO D 1 70 ? 11.623 3.041 -54.251 1.00 33.34 66 PRO D C 1
ATOM 11053 O O . PRO D 1 70 ? 11.835 2.740 -53.068 1.00 32.90 66 PRO D O 1
ATOM 11057 N N . GLY D 1 71 ? 10.628 3.845 -54.627 1.00 32.23 67 GLY D N 1
ATOM 11058 C CA . GLY D 1 71 ? 9.659 4.325 -53.657 1.00 29.25 67 GLY D CA 1
ATOM 11059 C C . GLY D 1 71 ? 10.199 5.326 -52.648 1.00 27.79 67 GLY D C 1
ATOM 11060 O O . GLY D 1 71 ? 9.615 5.468 -51.561 1.00 32.10 67 GLY D O 1
ATOM 11061 N N . GLU D 1 72 ? 11.290 6.012 -52.972 1.00 25.51 68 GLU D N 1
ATOM 11062 C CA . GLU D 1 72 ? 11.883 7.013 -52.091 1.00 31.58 68 GLU D CA 1
ATOM 11063 C C . GLU D 1 72 ? 11.868 8.390 -52.743 1.00 29.71 68 GLU D C 1
ATOM 11064 O O . GLU D 1 72 ? 11.675 8.526 -53.953 1.00 29.16 68 GLU D O 1
ATOM 11070 N N . ALA D 1 73 ? 12.035 9.429 -51.909 1.00 24.04 69 ALA D N 1
ATOM 11071 C CA . ALA D 1 73 ? 12.123 10.806 -52.364 1.00 23.10 69 ALA D CA 1
ATOM 11072 C C . ALA D 1 73 ? 13.320 11.496 -51.725 1.00 26.35 69 ALA D C 1
ATOM 11073 O O . ALA D 1 73 ? 13.657 11.242 -50.558 1.00 26.73 69 ALA D O 1
ATOM 11075 N N . LEU D 1 74 ? 13.937 12.392 -52.486 1.00 22.67 70 LEU D N 1
ATOM 11076 C CA . LEU D 1 74 ? 14.977 13.279 -52.002 1.00 22.64 70 LEU D CA 1
ATOM 11077 C C . LEU D 1 74 ? 14.332 14.638 -51.794 1.00 29.49 70 LEU D C 1
ATOM 11078 O O . LEU D 1 74 ? 13.764 15.202 -52.740 1.00 27.69 70 LEU D O 1
ATOM 11083 N N . VAL D 1 75 ? 14.429 15.167 -50.569 1.00 23.58 71 VAL D N 1
ATOM 11084 C CA . VAL D 1 75 ? 13.724 16.392 -50.178 1.00 22.36 71 VAL D CA 1
ATOM 11085 C C . VAL D 1 75 ? 14.721 17.501 -49.850 1.00 22.98 71 VAL D C 1
ATOM 11086 O O . VAL D 1 75 ? 15.709 17.266 -49.140 1.00 24.75 71 VAL D O 1
ATOM 11090 N N . ALA D 1 76 ? 14.462 18.714 -50.348 1.00 19.40 72 ALA D N 1
ATOM 11091 C CA . ALA D 1 76 ? 15.218 19.889 -49.908 1.00 24.55 72 ALA D CA 1
ATOM 11092 C C . ALA D 1 76 ? 14.573 20.396 -48.618 1.00 24.67 72 ALA D C 1
ATOM 11093 O O . ALA D 1 76 ? 13.394 20.756 -48.627 1.00 24.01 72 ALA D O 1
ATOM 11095 N N . VAL D 1 77 ? 15.323 20.431 -47.518 1.00 23.46 73 VAL D N 1
ATOM 11096 C CA . VAL D 1 77 ? 14.726 20.658 -46.201 1.00 19.91 73 VAL D CA 1
ATOM 11097 C C . VAL D 1 77 ? 14.803 22.138 -45.848 1.00 20.18 73 VAL D C 1
ATOM 11098 O O . VAL D 1 77 ? 15.900 22.683 -45.699 1.00 20.67 73 VAL D O 1
ATOM 11102 N N . MET D 1 78 ? 13.641 22.771 -45.624 1.00 20.89 74 MET D N 1
ATOM 11103 C CA . MET D 1 78 ? 13.673 24.161 -45.192 1.00 22.04 74 MET D CA 1
ATOM 11104 C C . MET D 1 78 ? 13.771 24.300 -43.673 1.00 20.43 74 MET D C 1
ATOM 11105 O O . MET D 1 78 ? 14.419 25.247 -43.188 1.00 21.46 74 MET D O 1
ATOM 11110 N N . ALA D 1 79 ? 13.177 23.375 -42.917 1.00 19.28 75 ALA D N 1
ATOM 11111 C CA . ALA D 1 79 ? 13.218 23.429 -41.458 1.00 19.38 75 ALA D CA 1
ATOM 11112 C C . ALA D 1 79 ? 13.036 22.026 -40.905 1.00 21.59 75 ALA D C 1
ATOM 11113 O O . ALA D 1 79 ? 12.516 21.139 -41.576 1.00 21.26 75 ALA D O 1
ATOM 11115 N N . SER D 1 80 ? 13.427 21.858 -39.646 1.00 20.14 76 SER D N 1
ATOM 11116 C CA . SER D 1 80 ? 13.285 20.599 -38.930 1.00 18.89 76 SER D CA 1
ATOM 11117 C C . SER D 1 80 ? 12.970 20.914 -37.467 1.00 18.85 76 SER D C 1
ATOM 11118 O O . SER D 1 80 ? 12.515 22.007 -37.109 1.00 19.93 76 SER D O 1
ATOM 11121 N N . SER D 1 81 ? 13.181 19.930 -36.594 1.00 19.96 77 SER D N 1
ATOM 11122 C CA . SER D 1 81 ? 12.790 20.040 -35.188 1.00 22.75 77 SER D CA 1
ATOM 11123 C C . SER D 1 81 ? 13.782 19.232 -34.369 1.00 26.39 77 SER D C 1
ATOM 11124 O O . SER D 1 81 ? 14.484 18.372 -34.904 1.00 25.77 77 SER D O 1
ATOM 11127 N N . VAL D 1 82 ? 13.827 19.491 -33.059 1.00 24.47 78 VAL D N 1
ATOM 11128 C CA . VAL D 1 82 ? 14.596 18.664 -32.129 1.00 20.97 78 VAL D CA 1
ATOM 11129 C C . VAL D 1 82 ? 13.619 18.135 -31.084 1.00 25.13 78 VAL D C 1
ATOM 11130 O O . VAL D 1 82 ? 13.041 18.923 -30.328 1.00 25.21 78 VAL D O 1
ATOM 11134 N N . ASN D 1 83 ? 13.401 16.811 -31.061 1.00 25.31 79 ASN D N 1
ATOM 11135 C CA . ASN D 1 83 ? 12.503 16.132 -30.109 1.00 26.37 79 ASN D CA 1
ATOM 11136 C C . ASN D 1 83 ? 13.320 15.164 -29.238 1.00 26.21 79 ASN D C 1
ATOM 11137 O O . ASN D 1 83 ? 14.540 15.067 -29.361 1.00 25.86 79 ASN D O 1
ATOM 11142 N N . TYR D 1 84 ? 12.628 14.418 -28.368 1.00 26.64 80 TYR D N 1
ATOM 11143 C CA . TYR D 1 84 ? 13.342 13.576 -27.396 1.00 28.63 80 TYR D CA 1
ATOM 11144 C C . TYR D 1 84 ? 14.137 12.465 -28.082 1.00 29.43 80 TYR D C 1
ATOM 11145 O O . TYR D 1 84 ? 15.231 12.113 -27.619 1.00 28.28 80 TYR D O 1
ATOM 11154 N N . ASN D 1 85 ? 13.609 11.879 -29.160 1.00 28.17 81 ASN D N 1
ATOM 11155 C CA . ASN D 1 85 ? 14.401 10.886 -29.887 1.00 32.80 81 ASN D CA 1
ATOM 11156 C C . ASN D 1 85 ? 15.732 11.472 -30.338 1.00 30.43 81 ASN D C 1
ATOM 11157 O O . ASN D 1 85 ? 16.773 10.811 -30.242 1.00 28.64 81 ASN D O 1
ATOM 11162 N N . THR D 1 86 ? 15.714 12.698 -30.871 1.00 24.58 82 THR D N 1
ATOM 11163 C CA . THR D 1 86 ? 16.953 13.323 -31.327 1.00 23.99 82 THR D CA 1
ATOM 11164 C C . THR D 1 86 ? 17.923 13.497 -30.164 1.00 24.49 82 THR D C 1
ATOM 11165 O O . THR D 1 86 ? 19.117 13.195 -30.283 1.00 27.27 82 THR D O 1
ATOM 11169 N N . VAL D 1 87 ? 17.415 13.961 -29.018 1.00 23.58 83 VAL D N 1
ATOM 11170 C CA . VAL D 1 87 ? 18.274 14.151 -27.847 1.00 22.94 83 VAL D CA 1
ATOM 11171 C C . VAL D 1 87 ? 18.882 12.820 -27.407 1.00 23.39 83 VAL D C 1
ATOM 11172 O O . VAL D 1 87 ? 20.098 12.715 -27.223 1.00 25.49 83 VAL D O 1
ATOM 11176 N N . TRP D 1 88 ? 18.041 11.783 -27.233 1.00 24.21 84 TRP D N 1
ATOM 11177 C CA . TRP D 1 88 ? 18.565 10.455 -26.851 1.00 26.24 84 TRP D CA 1
ATOM 11178 C C . TRP D 1 88 ? 19.673 9.987 -27.800 1.00 26.83 84 TRP D C 1
ATOM 11179 O O . TRP D 1 88 ? 20.750 9.560 -27.359 1.00 26.81 84 TRP D O 1
ATOM 11190 N N A SER D 1 89 ? 19.427 10.046 -29.111 0.51 28.11 85 SER D N 1
ATOM 11191 N N B SER D 1 89 ? 19.435 10.066 -29.113 0.49 28.09 85 SER D N 1
ATOM 11192 C CA A SER D 1 89 ? 20.477 9.644 -30.044 0.51 27.21 85 SER D CA 1
ATOM 11193 C CA B SER D 1 89 ? 20.475 9.623 -30.040 0.49 27.24 85 SER D CA 1
ATOM 11194 C C A SER D 1 89 ? 21.745 10.439 -29.813 0.51 28.15 85 SER D C 1
ATOM 11195 C C B SER D 1 89 ? 21.745 10.446 -29.873 0.49 28.22 85 SER D C 1
ATOM 11196 O O A SER D 1 89 ? 22.851 9.883 -29.843 0.51 29.41 85 SER D O 1
ATOM 11197 O O B SER D 1 89 ? 22.856 9.911 -29.981 0.49 28.93 85 SER D O 1
ATOM 11202 N N . SER D 1 90 ? 21.612 11.745 -29.592 1.00 25.26 86 SER D N 1
ATOM 11203 C CA . SER D 1 90 ? 22.804 12.568 -29.451 1.00 25.04 86 SER D CA 1
ATOM 11204 C C . SER D 1 90 ? 23.609 12.225 -28.197 1.00 26.26 86 SER D C 1
ATOM 11205 O O . SER D 1 90 ? 24.797 12.542 -28.144 1.00 33.37 86 SER D O 1
ATOM 11208 N N . ILE D 1 91 ? 23.019 11.565 -27.207 1.00 27.29 87 ILE D N 1
ATOM 11209 C CA . ILE D 1 91 ? 23.792 11.135 -26.042 1.00 29.49 87 ILE D CA 1
ATOM 11210 C C . ILE D 1 91 ? 23.954 9.613 -25.993 1.00 31.33 87 ILE D C 1
ATOM 11211 O O . ILE D 1 91 ? 24.339 9.064 -24.958 1.00 30.72 87 ILE D O 1
ATOM 11216 N N . PHE D 1 92 ? 23.645 8.914 -27.088 1.00 29.92 88 PHE D N 1
ATOM 11217 C CA . PHE D 1 92 ? 23.872 7.469 -27.212 1.00 28.14 88 PHE D CA 1
ATOM 11218 C C . PHE D 1 92 ? 23.074 6.659 -26.193 1.00 34.16 88 PHE D C 1
ATOM 11219 O O . PHE D 1 92 ? 23.522 5.613 -25.713 1.00 37.07 88 PHE D O 1
ATOM 11227 N N . GLU D 1 93 ? 21.857 7.115 -25.895 1.00 31.25 89 GLU D N 1
ATOM 11228 C CA . GLU D 1 93 ? 20.943 6.412 -25.029 1.00 32.37 89 GLU D CA 1
ATOM 11229 C C . GLU D 1 93 ? 19.721 5.952 -25.815 1.00 32.63 89 GLU D C 1
ATOM 11230 O O . GLU D 1 93 ? 19.301 6.625 -26.763 1.00 33.46 89 GLU D O 1
ATOM 11236 N N . PRO D 1 94 ? 19.141 4.788 -25.475 1.00 35.73 90 PRO D N 1
ATOM 11237 C CA . PRO D 1 94 ? 19.627 3.866 -24.438 1.00 36.71 90 PRO D CA 1
ATOM 11238 C C . PRO D 1 94 ? 20.897 3.152 -24.894 1.00 38.78 90 PRO D C 1
ATOM 11239 O O . PRO D 1 94 ? 21.678 2.714 -24.066 1.00 40.21 90 PRO D O 1
ATOM 11243 N N . VAL D 1 95 ? 21.087 3.040 -26.211 1.00 34.50 91 VAL D N 1
ATOM 11244 C CA . VAL D 1 95 ? 22.314 2.526 -26.804 1.00 35.83 91 VAL D CA 1
ATOM 11245 C C . VAL D 1 95 ? 22.664 3.407 -27.991 1.00 34.47 91 VAL D C 1
ATOM 11246 O O . VAL D 1 95 ? 21.849 4.196 -28.465 1.00 37.37 91 VAL D O 1
ATOM 11250 N N . SER D 1 96 ? 23.870 3.222 -28.507 1.00 29.36 92 SER D N 1
ATOM 11251 C CA . SER D 1 96 ? 24.277 3.944 -29.699 1.00 30.54 92 SER D CA 1
ATOM 11252 C C . SER D 1 96 ? 23.390 3.559 -30.884 1.00 31.50 92 SER D C 1
ATOM 11253 O O . SER D 1 96 ? 23.051 2.383 -31.068 1.00 30.22 92 SER D O 1
ATOM 11256 N N . THR D 1 97 ? 23.001 4.563 -31.690 1.00 30.00 93 THR D N 1
ATOM 11257 C CA . THR D 1 97 ? 22.173 4.279 -32.865 1.00 28.39 93 THR D CA 1
ATOM 11258 C C . THR D 1 97 ? 22.909 3.467 -33.922 1.00 28.23 93 THR D C 1
ATOM 11259 O O . THR D 1 97 ? 22.243 2.859 -34.775 1.00 29.70 93 THR D O 1
ATOM 11263 N N . PHE D 1 98 ? 24.251 3.459 -33.891 1.00 28.63 94 PHE D N 1
ATOM 11264 C CA . PHE D 1 98 ? 25.034 2.756 -34.908 1.00 30.78 94 PHE D CA 1
ATOM 11265 C C . PHE D 1 98 ? 24.860 1.250 -34.836 1.00 33.63 94 PHE D C 1
ATOM 11266 O O . PHE D 1 98 ? 25.052 0.578 -35.852 1.00 36.98 94 PHE D O 1
ATOM 11274 N N . GLY D 1 99 ? 24.484 0.711 -33.676 1.00 34.24 95 GLY D N 1
ATOM 11275 C CA . GLY D 1 99 ? 24.272 -0.723 -33.581 1.00 37.65 95 GLY D CA 1
ATOM 11276 C C . GLY D 1 99 ? 23.200 -1.208 -34.536 1.00 40.21 95 GLY D C 1
ATOM 11277 O O . GLY D 1 99 ? 23.417 -2.147 -35.310 1.00 37.29 95 GLY D O 1
ATOM 11278 N N . PHE D 1 100 ? 22.020 -0.570 -34.502 1.00 34.83 96 PHE D N 1
ATOM 11279 C CA . PHE D 1 100 ? 20.948 -1.005 -35.386 1.00 33.20 96 PHE D CA 1
ATOM 11280 C C . PHE D 1 100 ? 21.285 -0.759 -36.855 1.00 31.75 96 PHE D C 1
ATOM 11281 O O . PHE D 1 100 ? 20.971 -1.599 -37.706 1.00 37.78 96 PHE D O 1
ATOM 11289 N N . LEU D 1 101 ? 21.912 0.381 -37.184 1.00 29.06 97 LEU D N 1
ATOM 11290 C CA . LEU D 1 101 ? 22.233 0.659 -38.582 1.00 28.51 97 LEU D CA 1
ATOM 11291 C C . LEU D 1 101 ? 23.147 -0.424 -39.159 1.00 36.90 97 LEU D C 1
ATOM 11292 O O . LEU D 1 101 ? 23.015 -0.802 -40.333 1.00 31.48 97 LEU D O 1
ATOM 11297 N N . GLU D 1 102 ? 24.099 -0.910 -38.355 1.00 35.41 98 GLU D N 1
ATOM 11298 C CA . GLU D 1 102 ? 24.986 -1.980 -38.804 1.00 36.17 98 GLU D CA 1
ATOM 11299 C C . GLU D 1 102 ? 24.221 -3.285 -39.005 1.00 37.45 98 GLU D C 1
ATOM 11300 O O . GLU D 1 102 ? 24.343 -3.926 -40.055 1.00 40.48 98 GLU D O 1
ATOM 11306 N N . ARG D 1 103 ? 23.418 -3.694 -38.013 1.00 36.65 99 ARG D N 1
ATOM 11307 C CA . ARG D 1 103 ? 22.737 -4.982 -38.118 1.00 37.08 99 ARG D CA 1
ATOM 11308 C C . ARG D 1 103 ? 21.737 -4.984 -39.265 1.00 39.39 99 ARG D C 1
ATOM 11309 O O . ARG D 1 103 ? 21.656 -5.960 -40.023 1.00 40.84 99 ARG D O 1
ATOM 11317 N N . TYR D 1 104 ? 20.965 -3.907 -39.410 1.00 40.94 100 TYR D N 1
ATOM 11318 C CA . TYR D 1 104 ? 19.982 -3.850 -40.492 1.00 40.72 100 TYR D CA 1
ATOM 11319 C C . TYR D 1 104 ? 20.660 -3.787 -41.855 1.00 39.81 100 TYR D C 1
ATOM 11320 O O . TYR D 1 104 ? 20.150 -4.340 -42.840 1.00 42.77 100 TYR D O 1
ATOM 11329 N N . GLY D 1 105 ? 21.804 -3.110 -41.934 1.00 38.74 101 GLY D N 1
ATOM 11330 C CA . GLY D 1 105 ? 22.560 -2.968 -43.171 1.00 41.56 101 GLY D CA 1
ATOM 11331 C C . GLY D 1 105 ? 23.177 -4.253 -43.700 1.00 42.59 101 GLY D C 1
ATOM 11332 O O . GLY D 1 105 ? 23.709 -4.243 -44.815 1.00 39.91 101 GLY D O 1
ATOM 11333 N N . ARG D 1 106 ? 23.132 -5.343 -42.933 1.00 42.62 102 ARG D N 1
ATOM 11334 C CA . ARG D 1 106 ? 23.519 -6.652 -43.449 1.00 45.18 102 ARG D CA 1
ATOM 11335 C C . ARG D 1 106 ? 22.462 -7.277 -44.359 1.00 51.12 102 ARG D C 1
ATOM 11336 O O . ARG D 1 106 ? 22.760 -8.261 -45.044 1.00 50.70 102 ARG D O 1
ATOM 11344 N N . LEU D 1 107 ? 21.237 -6.746 -44.377 1.00 49.58 103 LEU D N 1
ATOM 11345 C CA . LEU D 1 107 ? 20.135 -7.452 -45.025 1.00 49.29 103 LEU D CA 1
ATOM 11346 C C . LEU D 1 107 ? 20.273 -7.460 -46.540 1.00 45.80 103 LEU D C 1
ATOM 11347 O O . LEU D 1 107 ? 20.004 -8.482 -47.182 1.00 46.00 103 LEU D O 1
ATOM 11352 N N . SER D 1 108 ? 20.685 -6.337 -47.127 1.00 44.36 104 SER D N 1
ATOM 11353 C CA . SER D 1 108 ? 20.672 -6.151 -48.575 1.00 43.51 104 SER D CA 1
ATOM 11354 C C . SER D 1 108 ? 21.515 -4.945 -48.946 1.00 41.39 104 SER D C 1
ATOM 11355 O O . SER D 1 108 ? 21.893 -4.159 -48.071 1.00 47.40 104 SER D O 1
ATOM 11358 N N . PRO D 1 109 ? 21.835 -4.759 -50.222 1.00 42.70 105 PRO D N 1
ATOM 11359 C CA . PRO D 1 109 ? 22.519 -3.518 -50.618 1.00 41.16 105 PRO D CA 1
ATOM 11360 C C . PRO D 1 109 ? 21.706 -2.267 -50.340 1.00 41.15 105 PRO D C 1
ATOM 11361 O O . PRO D 1 109 ? 22.286 -1.208 -50.071 1.00 41.79 105 PRO D O 1
ATOM 11365 N N . LEU D 1 110 ? 20.376 -2.357 -50.413 1.00 36.30 106 LEU D N 1
ATOM 11366 C CA . LEU D 1 110 ? 19.550 -1.194 -50.113 1.00 39.40 106 LEU D CA 1
ATOM 11367 C C . LEU D 1 110 ? 19.715 -0.781 -48.658 1.00 39.30 106 LEU D C 1
ATOM 11368 O O . LEU D 1 110 ? 19.983 0.389 -48.367 1.00 42.20 106 LEU D O 1
ATOM 11373 N N . THR D 1 111 ? 19.568 -1.738 -47.729 1.00 37.97 107 THR D N 1
ATOM 11374 C CA . THR D 1 111 ? 19.640 -1.398 -46.314 1.00 35.21 107 THR D CA 1
ATOM 11375 C C . THR D 1 111 ? 21.049 -1.028 -45.897 1.00 36.87 107 THR D C 1
ATOM 11376 O O . THR D 1 111 ? 21.218 -0.314 -44.901 1.00 36.79 107 THR D O 1
ATOM 11380 N N . ALA D 1 112 ? 22.064 -1.476 -46.643 1.00 34.10 108 ALA D N 1
ATOM 11381 C CA . ALA D 1 112 ? 23.443 -1.115 -46.339 1.00 35.26 108 ALA D CA 1
ATOM 11382 C C . ALA D 1 112 ? 23.777 0.334 -46.674 1.00 34.56 108 ALA D C 1
ATOM 11383 O O . ALA D 1 112 ? 24.809 0.826 -46.213 1.00 34.43 108 ALA D O 1
ATOM 11385 N N . ARG D 1 113 ? 22.949 1.039 -47.456 1.00 36.63 109 ARG D N 1
ATOM 11386 C CA . ARG D 1 113 ? 23.233 2.460 -47.668 1.00 31.78 109 ARG D CA 1
ATOM 11387 C C . ARG D 1 113 ? 23.281 3.215 -46.333 1.00 26.58 109 ARG D C 1
ATOM 11388 O O . ARG D 1 113 ? 23.984 4.216 -46.228 1.00 29.47 109 ARG D O 1
ATOM 11396 N N . HIS D 1 114 ? 22.526 2.755 -45.327 1.00 27.63 110 HIS D N 1
ATOM 11397 C CA . HIS D 1 114 ? 22.388 3.495 -44.066 1.00 29.33 110 HIS D CA 1
ATOM 11398 C C . HIS D 1 114 ? 23.574 3.279 -43.118 1.00 38.47 110 HIS D C 1
ATOM 11399 O O . HIS D 1 114 ? 23.788 4.078 -42.190 1.00 29.71 110 HIS D O 1
ATOM 11406 N N . ASP D 1 115 ? 24.379 2.243 -43.362 1.00 35.91 111 ASP D N 1
ATOM 11407 C CA . ASP D 1 115 ? 25.446 1.811 -42.455 1.00 36.32 111 ASP D CA 1
ATOM 11408 C C . ASP D 1 115 ? 26.719 2.547 -42.849 1.00 38.08 111 ASP D C 1
ATOM 11409 O O . ASP D 1 115 ? 27.521 2.060 -43.652 1.00 38.75 111 ASP D O 1
ATOM 11414 N N . LEU D 1 116 ? 26.901 3.740 -42.288 1.00 31.87 112 LEU D N 1
ATOM 11415 C CA . LEU D 1 116 ? 28.001 4.648 -42.568 1.00 29.67 112 LEU D CA 1
ATOM 11416 C C . LEU D 1 116 ? 28.690 5.014 -41.258 1.00 32.49 112 LEU D C 1
ATOM 11417 O O . LEU D 1 116 ? 28.134 4.787 -40.178 1.00 32.45 112 LEU D O 1
ATOM 11422 N N . PRO D 1 117 ? 29.901 5.580 -41.311 1.00 31.62 113 PRO D N 1
ATOM 11423 C CA . PRO D 1 117 ? 30.588 5.969 -40.060 1.00 36.35 113 PRO D CA 1
ATOM 11424 C C . PRO D 1 117 ? 30.025 7.227 -39.403 1.00 37.32 113 PRO D C 1
ATOM 11425 O O . PRO D 1 117 ? 30.514 7.628 -38.337 1.00 33.77 113 PRO D O 1
ATOM 11429 N N . TYR D 1 118 ? 29.028 7.867 -40.010 1.00 28.76 114 TYR D N 1
ATOM 11430 C CA . TYR D 1 118 ? 28.341 9.013 -39.430 1.00 29.21 114 TYR D CA 1
ATOM 11431 C C . TYR D 1 118 ? 26.844 8.767 -39.543 1.00 30.47 114 TYR D C 1
ATOM 11432 O O . TYR D 1 118 ? 26.393 7.963 -40.365 1.00 26.92 114 TYR D O 1
ATOM 11441 N N . HIS D 1 119 ? 26.074 9.472 -38.712 1.00 26.93 115 HIS D N 1
ATOM 11442 C CA . HIS D 1 119 ? 24.629 9.312 -38.659 1.00 24.57 115 HIS D CA 1
ATOM 11443 C C . HIS D 1 119 ? 24.006 10.701 -38.727 1.00 29.41 115 HIS D C 1
ATOM 11444 O O . HIS D 1 119 ? 24.196 11.498 -37.805 1.00 27.02 115 HIS D O 1
ATOM 11451 N N . VAL D 1 120 ? 23.282 10.994 -39.812 1.00 26.30 116 VAL D N 1
ATOM 11452 C CA . VAL D 1 120 ? 22.555 12.258 -39.955 1.00 25.67 116 VAL D CA 1
ATOM 11453 C C . VAL D 1 120 ? 21.230 12.142 -39.205 1.00 24.45 116 VAL D C 1
ATOM 11454 O O . VAL D 1 120 ? 20.372 11.324 -39.559 1.00 23.87 116 VAL D O 1
ATOM 11458 N N . LEU D 1 121 ? 21.040 12.969 -38.174 1.00 21.01 117 LEU D N 1
ATOM 11459 C CA . LEU D 1 121 ? 19.896 12.817 -37.283 1.00 21.42 117 LEU D CA 1
ATOM 11460 C C . LEU D 1 121 ? 18.693 13.633 -37.770 1.00 19.53 117 LEU D C 1
ATOM 11461 O O . LEU D 1 121 ? 18.780 14.392 -38.738 1.00 24.69 117 LEU D O 1
ATOM 11466 N N . GLY D 1 122 ? 17.573 13.505 -37.049 1.00 22.41 118 GLY D N 1
ATOM 11467 C CA . GLY D 1 122 ? 16.407 14.344 -37.289 1.00 22.07 118 GLY D CA 1
ATOM 11468 C C . GLY D 1 122 ? 15.223 13.550 -37.805 1.00 23.18 118 GLY D C 1
ATOM 11469 O O . GLY D 1 122 ? 15.345 12.862 -38.828 1.00 21.79 118 GLY D O 1
ATOM 11470 N N . SER D 1 123 ? 14.075 13.648 -37.126 1.00 20.36 119 SER D N 1
ATOM 11471 C CA . SER D 1 123 ? 12.893 12.863 -37.490 1.00 19.97 119 SER D CA 1
ATOM 11472 C C . SER D 1 123 ? 11.713 13.743 -37.884 1.00 20.53 119 SER D C 1
ATOM 11473 O O . SER D 1 123 ? 10.563 13.277 -37.842 1.00 20.02 119 SER D O 1
ATOM 11476 N N . ASP D 1 124 ? 11.982 14.997 -38.267 1.00 21.38 120 ASP D N 1
ATOM 11477 C CA . ASP D 1 124 ? 10.959 15.927 -38.737 1.00 23.39 120 ASP D CA 1
ATOM 11478 C C . ASP D 1 124 ? 11.490 16.656 -39.951 1.00 21.07 120 ASP D C 1
ATOM 11479 O O . ASP D 1 124 ? 12.682 16.899 -40.039 1.00 21.85 120 ASP D O 1
ATOM 11484 N N . LEU D 1 125 ? 10.601 17.069 -40.864 1.00 20.97 121 LEU D N 1
ATOM 11485 C CA . LEU D 1 125 ? 11.054 18.009 -41.881 1.00 20.67 121 LEU D CA 1
ATOM 11486 C C . LEU D 1 125 ? 9.859 18.800 -42.388 1.00 18.10 121 LEU D C 1
ATOM 11487 O O . LEU D 1 125 ? 8.706 18.366 -42.288 1.00 18.08 121 LEU D O 1
ATOM 11492 N N . ALA D 1 126 ? 10.174 19.939 -42.990 1.00 18.29 122 ALA D N 1
ATOM 11493 C CA . ALA D 1 126 ? 9.262 20.656 -43.873 1.00 20.47 122 ALA D CA 1
ATOM 11494 C C . ALA D 1 126 ? 10.096 21.152 -45.052 1.00 19.06 122 ALA D C 1
ATOM 11495 O O . ALA D 1 126 ? 11.169 21.728 -44.842 1.00 18.76 122 ALA D O 1
ATOM 11497 N N . GLY D 1 127 ? 9.643 20.901 -46.279 1.00 18.46 123 GLY D N 1
ATOM 11498 C CA . GLY D 1 127 ? 10.507 21.213 -47.420 1.00 18.71 123 GLY D CA 1
ATOM 11499 C C . GLY D 1 127 ? 9.846 20.900 -48.736 1.00 18.64 123 GLY D C 1
ATOM 11500 O O . GLY D 1 127 ? 8.616 20.837 -48.828 1.00 19.11 123 GLY D O 1
ATOM 11501 N N . VAL D 1 128 ? 10.685 20.705 -49.767 1.00 21.13 124 VAL D N 1
ATOM 11502 C CA . VAL D 1 128 ? 10.224 20.614 -51.149 1.00 22.35 124 VAL D CA 1
ATOM 11503 C C . VAL D 1 128 ? 10.837 19.368 -51.800 1.00 22.34 124 VAL D C 1
ATOM 11504 O O . VAL D 1 128 ? 12.061 19.168 -51.747 1.00 22.65 124 VAL D O 1
ATOM 11508 N N . VAL D 1 129 ? 9.993 18.542 -52.419 1.00 20.92 125 VAL D N 1
ATOM 11509 C CA . VAL D 1 129 ? 10.500 17.349 -53.109 1.00 21.78 125 VAL D CA 1
ATOM 11510 C C . VAL D 1 129 ? 11.398 17.767 -54.267 1.00 22.50 125 VAL D C 1
ATOM 11511 O O . VAL D 1 129 ? 11.021 18.620 -55.078 1.00 24.65 125 VAL D O 1
ATOM 11515 N N . LEU D 1 130 ? 12.584 17.142 -54.370 1.00 23.13 126 LEU D N 1
ATOM 11516 C CA . LEU D 1 130 ? 13.496 17.397 -55.497 1.00 21.67 126 LEU D CA 1
ATOM 11517 C C . LEU D 1 130 ? 13.513 16.275 -56.527 1.00 21.53 126 LEU D C 1
ATOM 11518 O O . LEU D 1 130 ? 13.572 16.569 -57.731 1.00 26.77 126 LEU D O 1
ATOM 11523 N N . ARG D 1 131 ? 13.464 15.009 -56.092 1.00 22.69 127 ARG D N 1
ATOM 11524 C CA . ARG D 1 131 ? 13.581 13.823 -56.941 1.00 26.82 127 ARG D CA 1
ATOM 11525 C C . ARG D 1 131 ? 12.778 12.691 -56.328 1.00 28.76 127 ARG D C 1
ATOM 11526 O O . ARG D 1 131 ? 12.654 12.592 -55.100 1.00 27.18 127 ARG D O 1
ATOM 11534 N N . THR D 1 132 ? 12.239 11.819 -57.179 1.00 22.83 128 THR D N 1
ATOM 11535 C CA . THR D 1 132 ? 11.576 10.625 -56.690 1.00 27.79 128 THR D CA 1
ATOM 11536 C C . THR D 1 132 ? 12.168 9.398 -57.372 1.00 32.13 128 THR D C 1
ATOM 11537 O O . THR D 1 132 ? 12.636 9.469 -58.514 1.00 28.15 128 THR D O 1
ATOM 11541 N N . GLY D 1 133 ? 12.151 8.279 -56.639 1.00 28.05 129 GLY D N 1
ATOM 11542 C CA . GLY D 1 133 ? 12.617 7.004 -57.138 1.00 29.67 129 GLY D CA 1
ATOM 11543 C C . GLY D 1 133 ? 11.561 6.347 -58.015 1.00 33.26 129 GLY D C 1
ATOM 11544 O O . GLY D 1 133 ? 10.483 6.888 -58.248 1.00 31.88 129 GLY D O 1
ATOM 11545 N N . ALA D 1 134 ? 11.887 5.142 -58.477 1.00 38.93 130 ALA D N 1
ATOM 11546 C CA . ALA D 1 134 ? 11.015 4.382 -59.362 1.00 40.24 130 ALA D CA 1
ATOM 11547 C C . ALA D 1 134 ? 9.722 3.962 -58.663 1.00 39.55 130 ALA D C 1
ATOM 11548 O O . ALA D 1 134 ? 9.696 3.648 -57.460 1.00 35.05 130 ALA D O 1
ATOM 11550 N N . GLY D 1 135 ? 8.649 3.909 -59.455 1.00 35.20 131 GLY D N 1
ATOM 11551 C CA . GLY D 1 135 ? 7.356 3.450 -59.007 1.00 39.54 131 GLY D CA 1
ATOM 11552 C C . GLY D 1 135 ? 6.518 4.521 -58.363 1.00 38.99 131 GLY D C 1
ATOM 11553 O O . GLY D 1 135 ? 5.299 4.338 -58.202 1.00 38.27 131 GLY D O 1
ATOM 11554 N N . VAL D 1 136 ? 7.144 5.636 -57.994 1.00 41.64 132 VAL D N 1
ATOM 11555 C CA . VAL D 1 136 ? 6.446 6.705 -57.293 1.00 41.15 132 VAL D CA 1
ATOM 11556 C C . VAL D 1 136 ? 5.376 7.289 -58.196 1.00 43.82 132 VAL D C 1
ATOM 11557 O O . VAL D 1 136 ? 5.644 7.686 -59.338 1.00 41.20 132 VAL D O 1
ATOM 11561 N N . ASN D 1 137 ? 4.152 7.333 -57.687 1.00 42.40 133 ASN D N 1
ATOM 11562 C CA . ASN D 1 137 ? 3.052 7.953 -58.407 1.00 45.03 133 ASN D CA 1
ATOM 11563 C C . ASN D 1 137 ? 2.595 9.284 -57.810 1.00 46.00 133 ASN D C 1
ATOM 11564 O O . ASN D 1 137 ? 2.355 10.247 -58.545 1.00 47.32 133 ASN D O 1
ATOM 11569 N N . ALA D 1 138 ? 2.481 9.383 -56.498 1.00 36.28 134 ALA D N 1
ATOM 11570 C CA . ALA D 1 138 ? 1.657 10.423 -55.893 1.00 34.66 134 ALA D CA 1
ATOM 11571 C C . ALA D 1 138 ? 2.401 11.729 -55.612 1.00 42.17 134 ALA D C 1
ATOM 11572 O O . ALA D 1 138 ? 1.767 12.685 -55.140 1.00 42.99 134 ALA D O 1
ATOM 11574 N N . TRP D 1 139 ? 3.718 11.794 -55.871 1.00 27.56 135 TRP D N 1
ATOM 11575 C CA . TRP D 1 139 ? 4.536 12.944 -55.501 1.00 26.03 135 TRP D CA 1
ATOM 11576 C C . TRP D 1 139 ? 5.431 13.294 -56.678 1.00 29.12 135 TRP D C 1
ATOM 11577 O O . TRP D 1 139 ? 5.828 12.410 -57.448 1.00 29.09 135 TRP D O 1
ATOM 11588 N N . LYS D 1 140 ? 5.731 14.574 -56.830 1.00 27.86 136 LYS D N 1
ATOM 11589 C CA . LYS D 1 140 ? 6.559 15.031 -57.932 1.00 31.58 136 LYS D CA 1
ATOM 11590 C C . LYS D 1 140 ? 7.445 16.183 -57.475 1.00 32.58 136 LYS D C 1
ATOM 11591 O O . LYS D 1 140 ? 7.163 16.832 -56.457 1.00 28.59 136 LYS D O 1
ATOM 11597 N N . PRO D 1 141 ? 8.534 16.451 -58.201 1.00 28.63 137 PRO D N 1
ATOM 11598 C CA . PRO D 1 141 ? 9.403 17.595 -57.882 1.00 27.86 137 PRO D CA 1
ATOM 11599 C C . PRO D 1 141 ? 8.614 18.885 -57.723 1.00 27.74 137 PRO D C 1
ATOM 11600 O O . PRO D 1 141 ? 7.745 19.213 -58.532 1.00 28.33 137 PRO D O 1
ATOM 11604 N N . GLY D 1 142 ? 8.874 19.593 -56.638 1.00 27.17 138 GLY D N 1
ATOM 11605 C CA . GLY D 1 142 ? 8.187 20.833 -56.353 1.00 21.99 138 GLY D CA 1
ATOM 11606 C C . GLY D 1 142 ? 7.120 20.736 -55.274 1.00 25.61 138 GLY D C 1
ATOM 11607 O O . GLY D 1 142 ? 6.733 21.771 -54.714 1.00 25.04 138 GLY D O 1
ATOM 11608 N N . ASP D 1 143 ? 6.642 19.533 -54.970 1.00 24.50 139 ASP D N 1
ATOM 11609 C CA . ASP D 1 143 ? 5.596 19.369 -53.958 1.00 22.03 139 ASP D CA 1
ATOM 11610 C C . ASP D 1 143 ? 6.098 19.811 -52.578 1.00 24.02 139 ASP D C 1
ATOM 11611 O O . ASP D 1 143 ? 7.181 19.401 -52.155 1.00 22.48 139 ASP D O 1
ATOM 11616 N N . GLU D 1 144 ? 5.307 20.633 -51.853 1.00 19.31 140 GLU D N 1
ATOM 11617 C CA . GLU D 1 144 ? 5.675 21.045 -50.479 1.00 18.28 140 GLU D CA 1
ATOM 11618 C C . GLU D 1 144 ? 5.189 19.991 -49.488 1.00 22.34 140 GLU D C 1
ATOM 11619 O O . GLU D 1 144 ? 4.004 19.634 -49.492 1.00 19.00 140 GLU D O 1
ATOM 11625 N N . VAL D 1 145 ? 6.094 19.516 -48.616 1.00 18.84 141 VAL D N 1
ATOM 11626 C CA . VAL D 1 145 ? 5.833 18.333 -47.806 1.00 18.11 141 VAL D CA 1
ATOM 11627 C C . VAL D 1 145 ? 6.312 18.485 -46.372 1.00 20.26 141 VAL D C 1
ATOM 11628 O O . VAL D 1 145 ? 7.245 19.242 -46.069 1.00 19.18 141 VAL D O 1
ATOM 11632 N N . VAL D 1 146 ? 5.668 17.697 -45.498 1.00 18.37 142 VAL D N 1
ATOM 11633 C CA . VAL D 1 146 ? 6.196 17.353 -44.177 1.00 17.40 142 VAL D CA 1
ATOM 11634 C C . VAL D 1 146 ? 6.286 15.828 -44.145 1.00 18.28 142 VAL D C 1
ATOM 11635 O O . VAL D 1 146 ? 5.834 15.168 -45.077 1.00 20.90 142 VAL D O 1
ATOM 11639 N N . ALA D 1 147 ? 6.837 15.244 -43.070 1.00 19.65 143 ALA D N 1
ATOM 11640 C CA . ALA D 1 147 ? 7.034 13.807 -43.066 1.00 22.11 143 ALA D CA 1
ATOM 11641 C C . ALA D 1 147 ? 6.441 13.150 -41.818 1.00 23.55 143 ALA D C 1
ATOM 11642 O O . ALA D 1 147 ? 6.464 13.709 -40.720 1.00 23.67 143 ALA D O 1
ATOM 11644 N N . HIS D 1 148 ? 5.915 11.945 -42.006 1.00 18.55 144 HIS D N 1
ATOM 11645 C CA . HIS D 1 148 ? 5.578 11.038 -40.902 1.00 18.51 144 HIS D CA 1
ATOM 11646 C C . HIS D 1 148 ? 6.820 10.171 -40.649 1.00 19.05 144 HIS D C 1
ATOM 11647 O O . HIS D 1 148 ? 7.354 9.573 -41.587 1.00 20.55 144 HIS D O 1
ATOM 11654 N N . CYS D 1 149 ? 7.295 10.111 -39.407 1.00 20.03 145 CYS D N 1
ATOM 11655 C CA . CYS D 1 149 ? 8.625 9.519 -39.268 1.00 22.76 145 CYS D CA 1
ATOM 11656 C C . CYS D 1 149 ? 8.646 7.998 -39.194 1.00 28.10 145 CYS D C 1
ATOM 11657 O O . CYS D 1 149 ? 9.741 7.430 -39.185 1.00 24.73 145 CYS D O 1
ATOM 11660 N N . LEU D 1 150 ? 7.514 7.306 -39.163 1.00 21.92 146 LEU D N 1
ATOM 11661 C CA . LEU D 1 150 ? 7.536 5.867 -38.918 1.00 21.67 146 LEU D CA 1
ATOM 11662 C C . LEU D 1 150 ? 7.408 5.133 -40.243 1.00 27.22 146 LEU D C 1
ATOM 11663 O O . LEU D 1 150 ? 6.387 5.259 -40.925 1.00 35.39 146 LEU D O 1
ATOM 11668 N N . SER D 1 151 ? 8.430 4.364 -40.606 1.00 25.64 147 SER D N 1
ATOM 11669 C CA . SER D 1 151 ? 8.383 3.584 -41.832 1.00 31.95 147 SER D CA 1
ATOM 11670 C C . SER D 1 151 ? 8.151 2.108 -41.522 1.00 31.54 147 SER D C 1
ATOM 11671 O O . SER D 1 151 ? 8.607 1.584 -40.494 1.00 27.78 147 SER D O 1
ATOM 11674 N N . VAL D 1 152 ? 7.418 1.438 -42.421 1.00 28.76 148 VAL D N 1
ATOM 11675 C CA . VAL D 1 152 ? 7.112 0.019 -42.268 1.00 27.29 148 VAL D CA 1
ATOM 11676 C C . VAL D 1 152 ? 7.421 -0.696 -43.575 1.00 31.22 148 VAL D C 1
ATOM 11677 O O . VAL D 1 152 ? 7.249 -0.139 -44.663 1.00 30.84 148 VAL D O 1
ATOM 11681 N N . GLU D 1 153 ? 7.883 -1.944 -43.462 1.00 33.27 149 GLU D N 1
ATOM 11682 C CA . GLU D 1 153 ? 8.166 -2.748 -44.650 1.00 35.84 149 GLU D CA 1
ATOM 11683 C C . GLU D 1 153 ? 6.941 -3.528 -45.094 1.00 23.61 149 GLU D C 1
ATOM 11684 O O . GLU D 1 153 ? 6.712 -3.697 -46.296 1.00 25.62 149 GLU D O 1
ATOM 11690 N N . LEU D 1 154 ? 6.147 -3.991 -44.134 1.00 22.83 150 LEU D N 1
ATOM 11691 C CA . LEU D 1 154 ? 4.864 -4.640 -44.421 1.00 21.19 150 LEU D CA 1
ATOM 11692 C C . LEU D 1 154 ? 5.034 -5.954 -45.189 1.00 21.72 150 LEU D C 1
ATOM 11693 O O . LEU D 1 154 ? 4.129 -6.370 -45.942 1.00 22.40 150 LEU D O 1
ATOM 11698 N N . GLU D 1 155 ? 6.187 -6.612 -45.015 1.00 22.12 151 GLU D N 1
ATOM 11699 C CA . GLU D 1 155 ? 6.345 -7.951 -45.604 1.00 21.58 151 GLU D CA 1
ATOM 11700 C C . GLU D 1 155 ? 5.516 -8.979 -44.837 1.00 24.40 151 GLU D C 1
ATOM 11701 O O . GLU D 1 155 ? 4.975 -9.918 -45.430 1.00 25.79 151 GLU D O 1
ATOM 11707 N N . SER D 1 156 ? 5.419 -8.835 -43.517 1.00 19.46 152 SER D N 1
ATOM 11708 C CA . SER D 1 156 ? 4.560 -9.711 -42.724 1.00 21.11 152 SER D CA 1
ATOM 11709 C C . SER D 1 156 ? 3.088 -9.366 -42.988 1.00 22.18 152 SER D C 1
ATOM 11710 O O . SER D 1 156 ? 2.735 -8.188 -43.176 1.00 21.23 152 SER D O 1
ATOM 11713 N N . PRO D 1 157 ? 2.184 -10.349 -42.943 1.00 21.10 153 PRO D N 1
ATOM 11714 C CA . PRO D 1 157 ? 0.746 -9.989 -42.985 1.00 18.25 153 PRO D CA 1
ATOM 11715 C C . PRO D 1 157 ? 0.263 -9.199 -41.767 1.00 18.84 153 PRO D C 1
ATOM 11716 O O . PRO D 1 157 ? -0.800 -8.590 -41.841 1.00 17.44 153 PRO D O 1
ATOM 11720 N N . ASP D 1 158 ? 0.993 -9.189 -40.641 1.00 18.85 154 ASP D N 1
ATOM 11721 C CA . ASP D 1 158 ? 0.404 -8.742 -39.378 1.00 21.27 154 ASP D CA 1
ATOM 11722 C C . ASP D 1 158 ? -0.118 -7.311 -39.445 1.00 19.37 154 ASP D C 1
ATOM 11723 O O . ASP D 1 158 ? -1.110 -6.983 -38.783 1.00 20.84 154 ASP D O 1
ATOM 11728 N N . GLY D 1 159 ? 0.568 -6.436 -40.191 1.00 19.09 155 GLY D N 1
ATOM 11729 C CA . GLY D 1 159 ? 0.246 -5.022 -40.251 1.00 17.14 155 GLY D CA 1
ATOM 11730 C C . GLY D 1 159 ? -0.736 -4.609 -41.338 1.00 21.72 155 GLY D C 1
ATOM 11731 O O . GLY D 1 159 ? -0.953 -3.409 -41.525 1.00 20.01 155 GLY D O 1
ATOM 11732 N N . HIS D 1 160 ? -1.379 -5.557 -42.024 1.00 18.21 156 HIS D N 1
ATOM 11733 C CA . HIS D 1 160 ? -2.233 -5.211 -43.155 1.00 15.60 156 HIS D CA 1
ATOM 11734 C C . HIS D 1 160 ? -3.688 -4.900 -42.747 1.00 20.90 156 HIS D C 1
ATOM 11735 O O . HIS D 1 160 ? -4.536 -4.682 -43.629 1.00 20.25 156 HIS D O 1
ATOM 11742 N N . ASN D 1 161 ? -3.997 -4.842 -41.439 1.00 18.58 157 ASN D N 1
ATOM 11743 C CA . ASN D 1 161 ? -5.281 -4.294 -40.990 1.00 21.87 157 ASN D CA 1
ATOM 11744 C C . ASN D 1 161 ? -5.116 -3.075 -40.063 1.00 30.13 157 ASN D C 1
ATOM 11745 O O . ASN D 1 161 ? -6.116 -2.582 -39.527 1.00 44.24 157 ASN D O 1
ATOM 11750 N N . ASP D 1 162 ? -3.885 -2.563 -39.890 1.00 27.25 158 ASP D N 1
ATOM 11751 C CA . ASP D 1 162 ? -3.457 -1.454 -39.014 1.00 24.86 158 ASP D CA 1
ATOM 11752 C C . ASP D 1 162 ? -1.947 -1.592 -38.932 1.00 20.05 158 ASP D C 1
ATOM 11753 O O . ASP D 1 162 ? -1.467 -2.570 -38.351 1.00 18.75 158 ASP D O 1
ATOM 11758 N N . THR D 1 163 ? -1.190 -0.709 -39.600 1.00 18.88 159 THR D N 1
ATOM 11759 C CA . THR D 1 163 ? 0.240 -0.976 -39.730 1.00 15.66 159 THR D CA 1
ATOM 11760 C C . THR D 1 163 ? 0.999 -0.868 -38.406 1.00 17.17 159 THR D C 1
ATOM 11761 O O . THR D 1 163 ? 2.137 -1.323 -38.353 1.00 19.36 159 THR D O 1
ATOM 11765 N N . MET D 1 164 ? 0.427 -0.292 -37.342 1.00 18.48 160 MET D N 1
ATOM 11766 C CA . MET D 1 164 ? 1.148 -0.363 -36.065 1.00 17.86 160 MET D CA 1
ATOM 11767 C C . MET D 1 164 ? 1.382 -1.795 -35.592 1.00 17.80 160 MET D C 1
ATOM 11768 O O . MET D 1 164 ? 2.257 -2.013 -34.738 1.00 17.49 160 MET D O 1
ATOM 11773 N N . MET D 1 165 ? 0.634 -2.780 -36.110 1.00 19.99 161 MET D N 1
ATOM 11774 C CA . MET D 1 165 ? 0.863 -4.189 -35.763 1.00 18.58 161 MET D CA 1
ATOM 11775 C C . MET D 1 165 ? 2.053 -4.786 -36.508 1.00 23.17 161 MET D C 1
ATOM 11776 O O . MET D 1 165 ? 2.440 -5.936 -36.221 1.00 21.91 161 MET D O 1
ATOM 11781 N N . ASP D 1 166 ? 2.669 -4.037 -37.414 1.00 21.50 162 ASP D N 1
ATOM 11782 C CA . ASP D 1 166 ? 3.820 -4.547 -38.152 1.00 20.38 162 ASP D CA 1
ATOM 11783 C C . ASP D 1 166 ? 4.977 -4.798 -37.194 1.00 27.47 162 ASP D C 1
ATOM 11784 O O . ASP D 1 166 ? 5.232 -3.985 -36.293 1.00 25.87 162 ASP D O 1
ATOM 11789 N N . PRO D 1 167 ? 5.681 -5.922 -37.336 1.00 27.27 163 PRO D N 1
ATOM 11790 C CA . PRO D 1 167 ? 6.750 -6.235 -36.375 1.00 33.95 163 PRO D CA 1
ATOM 11791 C C . PRO D 1 167 ? 8.093 -5.551 -36.645 1.00 40.17 163 PRO D C 1
ATOM 11792 O O . PRO D 1 167 ? 9.018 -5.737 -35.848 1.00 47.26 163 PRO D O 1
ATOM 11796 N N . GLU D 1 168 ? 8.257 -4.776 -37.720 1.00 35.83 164 GLU D N 1
ATOM 11797 C CA . GLU D 1 168 ? 9.576 -4.289 -38.150 1.00 41.83 164 GLU D CA 1
ATOM 11798 C C . GLU D 1 168 ? 9.526 -2.803 -38.515 1.00 36.32 164 GLU D C 1
ATOM 11799 O O . GLU D 1 168 ? 9.841 -2.392 -39.633 1.00 38.47 164 GLU D O 1
ATOM 11805 N N . GLN D 1 169 ? 9.183 -1.979 -37.544 1.00 27.09 165 GLN D N 1
ATOM 11806 C CA . GLN D 1 169 ? 9.101 -0.543 -37.769 1.00 26.34 165 GLN D CA 1
ATOM 11807 C C . GLN D 1 169 ? 10.449 0.121 -37.578 1.00 29.17 165 GLN D C 1
ATOM 11808 O O . GLN D 1 169 ? 11.251 -0.316 -36.756 1.00 30.65 165 GLN D O 1
ATOM 11814 N N . ARG D 1 170 ? 10.682 1.201 -38.327 1.00 23.74 166 ARG D N 1
ATOM 11815 C CA . ARG D 1 170 ? 11.875 2.023 -38.140 1.00 20.91 166 ARG D CA 1
ATOM 11816 C C . ARG D 1 170 ? 11.478 3.497 -38.041 1.00 28.47 166 ARG D C 1
ATOM 11817 O O . ARG D 1 170 ? 10.707 3.984 -38.876 1.00 27.15 166 ARG D O 1
ATOM 11825 N N . ILE D 1 171 ? 12.022 4.210 -37.050 1.00 23.35 167 ILE D N 1
ATOM 11826 C CA . ILE D 1 171 ? 11.828 5.656 -36.943 1.00 22.53 167 ILE D CA 1
ATOM 11827 C C . ILE D 1 171 ? 12.877 6.325 -37.812 1.00 22.42 167 ILE D C 1
ATOM 11828 O O . ILE D 1 171 ? 14.080 6.174 -37.574 1.00 23.54 167 ILE D O 1
ATOM 11833 N N . TRP D 1 172 ? 12.425 7.066 -38.833 1.00 21.80 168 TRP D N 1
ATOM 11834 C CA . TRP D 1 172 ? 13.340 7.748 -39.749 1.00 20.87 168 TRP D CA 1
ATOM 11835 C C . TRP D 1 172 ? 14.187 8.754 -38.974 1.00 23.59 168 TRP D C 1
ATOM 11836 O O . TRP D 1 172 ? 13.664 9.481 -38.105 1.00 24.29 168 TRP D O 1
ATOM 11847 N N . GLY D 1 173 ? 15.499 8.753 -39.252 1.00 22.97 169 GLY D N 1
ATOM 11848 C CA . GLY D 1 173 ? 16.457 9.638 -38.615 1.00 23.33 169 GLY D CA 1
ATOM 11849 C C . GLY D 1 173 ? 16.984 9.127 -37.287 1.00 26.64 169 GLY D C 1
ATOM 11850 O O . GLY D 1 173 ? 17.860 9.769 -36.678 1.00 27.00 169 GLY D O 1
ATOM 11851 N N . PHE D 1 174 ? 16.432 8.024 -36.797 1.00 21.77 170 PHE D N 1
ATOM 11852 C CA . PHE D 1 174 ? 16.833 7.393 -35.547 1.00 25.54 170 PHE D CA 1
ATOM 11853 C C . PHE D 1 174 ? 17.291 5.968 -35.784 1.00 28.34 170 PHE D C 1
ATOM 11854 O O . PHE D 1 174 ? 18.425 5.624 -35.450 1.00 26.50 170 PHE D O 1
ATOM 11862 N N . GLU D 1 175 ? 16.447 5.149 -36.415 1.00 25.67 171 GLU D N 1
ATOM 11863 C CA . GLU D 1 175 ? 16.817 3.821 -36.887 1.00 27.82 171 GLU D CA 1
ATOM 11864 C C . GLU D 1 175 ? 17.060 3.781 -38.393 1.00 26.84 171 GLU D C 1
ATOM 11865 O O . GLU D 1 175 ? 17.110 2.697 -38.969 1.00 31.02 171 GLU D O 1
ATOM 11871 N N . THR D 1 176 ? 17.156 4.937 -39.046 1.00 24.62 172 THR D N 1
ATOM 11872 C CA . THR D 1 176 ? 17.620 5.077 -40.424 1.00 23.93 172 THR D CA 1
ATOM 11873 C C . THR D 1 176 ? 18.571 6.253 -40.464 1.00 22.88 172 THR D C 1
ATOM 11874 O O . THR D 1 176 ? 18.578 7.089 -39.556 1.00 27.39 172 THR D O 1
ATOM 11878 N N . ASN D 1 177 ? 19.352 6.338 -41.546 1.00 21.80 173 ASN D N 1
ATOM 11879 C CA . ASN D 1 177 ? 20.211 7.479 -41.778 1.00 23.07 173 ASN D CA 1
ATOM 11880 C C . ASN D 1 177 ? 19.450 8.537 -42.597 1.00 22.26 173 ASN D C 1
ATOM 11881 O O . ASN D 1 177 ? 18.253 8.396 -42.886 1.00 26.66 173 ASN D O 1
ATOM 11886 N N . PHE D 1 178 ? 20.158 9.613 -42.947 1.00 21.71 174 PHE D N 1
ATOM 11887 C CA . PHE D 1 178 ? 19.666 10.681 -43.838 1.00 24.11 174 PHE D CA 1
ATOM 11888 C C . PHE D 1 178 ? 18.430 11.349 -43.241 1.00 25.61 174 PHE D C 1
ATOM 11889 O O . PHE D 1 178 ? 17.419 11.556 -43.915 1.00 21.77 174 PHE D O 1
ATOM 11897 N N . GLY D 1 179 ? 18.543 11.718 -41.962 1.00 24.93 175 GLY D N 1
ATOM 11898 C CA . GLY D 1 179 ? 17.457 12.380 -41.245 1.00 24.35 175 GLY D CA 1
ATOM 11899 C C . GLY D 1 179 ? 17.340 13.862 -41.619 1.00 23.37 175 GLY D C 1
ATOM 11900 O O . GLY D 1 179 ? 18.088 14.392 -42.441 1.00 24.76 175 GLY D O 1
ATOM 11901 N N . GLY D 1 180 ? 16.406 14.554 -40.934 1.00 20.87 176 GLY D N 1
ATOM 11902 C CA . GLY D 1 180 ? 15.960 15.864 -41.366 1.00 22.10 176 GLY D CA 1
ATOM 11903 C C . GLY D 1 180 ? 16.732 17.067 -40.876 1.00 20.12 176 GLY D C 1
ATOM 11904 O O . GLY D 1 180 ? 16.458 18.191 -41.329 1.00 19.54 176 GLY D O 1
ATOM 11905 N N . LEU D 1 181 ? 17.679 16.896 -39.945 1.00 20.76 177 LEU D N 1
ATOM 11906 C CA . LEU D 1 181 ? 18.498 18.017 -39.469 1.00 20.57 177 LEU D CA 1
ATOM 11907 C C . LEU D 1 181 ? 19.673 18.224 -40.426 1.00 23.57 177 LEU D C 1
ATOM 11908 O O . LEU D 1 181 ? 20.845 17.981 -40.121 1.00 24.38 177 LEU D O 1
ATOM 11913 N N . ALA D 1 182 ? 19.329 18.714 -41.606 1.00 20.14 178 ALA D N 1
ATOM 11914 C CA . ALA D 1 182 ? 20.272 18.763 -42.724 1.00 22.96 178 ALA D CA 1
ATOM 11915 C C . ALA D 1 182 ? 19.604 19.550 -43.842 1.00 25.02 178 ALA D C 1
ATOM 11916 O O . ALA D 1 182 ? 18.394 19.797 -43.802 1.00 21.50 178 ALA D O 1
ATOM 11918 N N . GLN D 1 183 ? 20.394 19.915 -44.867 1.00 21.71 179 GLN D N 1
ATOM 11919 C CA . GLN D 1 183 ? 19.852 20.650 -46.013 1.00 23.54 179 GLN D CA 1
ATOM 11920 C C . GLN D 1 183 ? 19.064 19.754 -46.960 1.00 23.93 179 GLN D C 1
ATOM 11921 O O . GLN D 1 183 ? 18.189 20.254 -47.677 1.00 24.73 179 GLN D O 1
ATOM 11927 N N . LEU D 1 184 ? 19.367 18.445 -46.982 1.00 24.68 180 LEU D N 1
ATOM 11928 C CA . LEU D 1 184 ? 18.679 17.447 -47.799 1.00 22.22 180 LEU D CA 1
ATOM 11929 C C . LEU D 1 184 ? 18.366 16.237 -46.945 1.00 25.74 180 LEU D C 1
ATOM 11930 O O . LEU D 1 184 ? 19.059 15.974 -45.958 1.00 24.13 180 LEU D O 1
ATOM 11935 N N . ALA D 1 185 ? 17.334 15.484 -47.344 1.00 19.55 181 ALA D N 1
ATOM 11936 C CA . ALA D 1 185 ? 16.970 14.266 -46.629 1.00 21.73 181 ALA D CA 1
ATOM 11937 C C . ALA D 1 185 ? 16.406 13.254 -47.617 1.00 20.54 181 ALA D C 1
ATOM 11938 O O . ALA D 1 185 ? 15.933 13.617 -48.700 1.00 26.78 181 ALA D O 1
ATOM 11940 N N . LEU D 1 186 ? 16.429 11.985 -47.207 1.00 22.09 182 LEU D N 1
ATOM 11941 C CA . LEU D 1 186 ? 15.883 10.872 -47.985 1.00 23.31 182 LEU D CA 1
ATOM 11942 C C . LEU D 1 186 ? 14.805 10.197 -47.151 1.00 23.94 182 LEU D C 1
ATOM 11943 O O . LEU D 1 186 ? 15.064 9.800 -46.013 1.00 23.80 182 LEU D O 1
ATOM 11948 N N . VAL D 1 187 ? 13.586 10.077 -47.699 1.00 20.46 183 VAL D N 1
ATOM 11949 C CA . VAL D 1 187 ? 12.482 9.435 -47.002 1.00 19.48 183 VAL D CA 1
ATOM 11950 C C . VAL D 1 187 ? 11.751 8.535 -47.998 1.00 23.46 183 VAL D C 1
ATOM 11951 O O . VAL D 1 187 ? 11.870 8.712 -49.209 1.00 29.35 183 VAL D O 1
ATOM 11955 N N . LYS D 1 188 ? 10.988 7.574 -47.475 1.00 22.40 184 LYS D N 1
ATOM 11956 C CA . LYS D 1 188 ? 10.058 6.828 -48.335 1.00 25.14 184 LYS D CA 1
ATOM 11957 C C . LYS D 1 188 ? 8.884 7.722 -48.744 1.00 29.02 184 LYS D C 1
ATOM 11958 O O . LYS D 1 188 ? 8.485 8.634 -48.013 1.00 24.09 184 LYS D O 1
ATOM 11964 N N . THR D 1 189 ? 8.299 7.445 -49.915 1.00 29.95 185 THR D N 1
ATOM 11965 C CA . THR D 1 189 ? 7.195 8.307 -50.334 1.00 27.99 185 THR D CA 1
ATOM 11966 C C . THR D 1 189 ? 5.939 8.064 -49.525 1.00 26.16 185 THR D C 1
ATOM 11967 O O . THR D 1 189 ? 5.105 8.989 -49.420 1.00 25.88 185 THR D O 1
ATOM 11971 N N . ASN D 1 190 ? 5.776 6.883 -48.890 1.00 22.73 186 ASN D N 1
ATOM 11972 C CA . ASN D 1 190 ? 4.663 6.716 -47.963 1.00 25.42 186 ASN D CA 1
ATOM 11973 C C . ASN D 1 190 ? 5.023 7.167 -46.562 1.00 23.01 186 ASN D C 1
ATOM 11974 O O . ASN D 1 190 ? 4.456 6.690 -45.576 1.00 24.31 186 ASN D O 1
ATOM 11979 N N . GLN D 1 191 ? 5.952 8.128 -46.465 1.00 18.91 187 GLN D N 1
ATOM 11980 C CA . GLN D 1 191 ? 6.096 8.967 -45.281 1.00 20.71 187 GLN D CA 1
ATOM 11981 C C . GLN D 1 191 ? 5.670 10.408 -45.534 1.00 26.12 187 GLN D C 1
ATOM 11982 O O . GLN D 1 191 ? 5.576 11.189 -44.573 1.00 22.94 187 GLN D O 1
ATOM 11988 N N . LEU D 1 192 ? 5.417 10.789 -46.791 1.00 18.60 188 LEU D N 1
ATOM 11989 C CA . LEU D 1 192 ? 5.259 12.208 -47.109 1.00 20.05 188 LEU D CA 1
ATOM 11990 C C . LEU D 1 192 ? 3.827 12.658 -46.870 1.00 21.31 188 LEU D C 1
ATOM 11991 O O . LEU D 1 192 ? 2.866 11.914 -47.102 1.00 18.85 188 LEU D O 1
ATOM 11996 N N . LEU D 1 193 ? 3.690 13.905 -46.447 1.00 16.86 189 LEU D N 1
ATOM 11997 C CA . LEU D 1 193 ? 2.371 14.495 -46.230 1.00 17.23 189 LEU D CA 1
ATOM 11998 C C . LEU D 1 193 ? 2.380 15.920 -46.780 1.00 16.87 189 LEU D C 1
ATOM 11999 O O . LEU D 1 193 ? 3.429 16.573 -46.792 1.00 17.60 189 LEU D O 1
ATOM 12004 N N . PRO D 1 194 ? 1.231 16.432 -47.247 1.00 18.71 190 PRO D N 1
ATOM 12005 C CA . PRO D 1 194 ? 1.201 17.802 -47.773 1.00 20.86 190 PRO D CA 1
ATOM 12006 C C . PRO D 1 194 ? 1.442 18.846 -46.681 1.00 18.59 190 PRO D C 1
ATOM 12007 O O . PRO D 1 194 ? 0.866 18.775 -45.602 1.00 20.89 190 PRO D O 1
ATOM 12011 N N . LYS D 1 195 ? 2.279 19.836 -46.979 1.00 17.56 191 LYS D N 1
ATOM 12012 C CA . LYS D 1 195 ? 2.531 20.920 -46.024 1.00 17.33 191 LYS D CA 1
ATOM 12013 C C . LYS D 1 195 ? 1.275 21.770 -45.801 1.00 27.07 191 LYS D C 1
ATOM 12014 O O . LYS D 1 195 ? 0.630 22.166 -46.790 1.00 24.15 191 LYS D O 1
ATOM 12020 N N . PRO D 1 196 ? 0.914 22.085 -44.543 1.00 22.08 192 PRO D N 1
ATOM 12021 C CA . PRO D 1 196 ? -0.120 23.117 -44.256 1.00 25.56 192 PRO D CA 1
ATOM 12022 C C . PRO D 1 196 ? 0.271 24.508 -44.769 1.00 23.26 192 PRO D C 1
ATOM 12023 O O . PRO D 1 196 ? 1.297 25.082 -44.371 1.00 20.82 192 PRO D O 1
ATOM 12027 N N . LYS D 1 197 ? -0.591 25.071 -45.633 1.00 21.69 193 LYS D N 1
ATOM 12028 C CA . LYS D 1 197 ? -0.205 26.272 -46.382 1.00 18.44 193 LYS D CA 1
ATOM 12029 C C . LYS D 1 197 ? -0.171 27.516 -45.508 1.00 21.17 193 LYS D C 1
ATOM 12030 O O . LYS D 1 197 ? 0.547 28.479 -45.824 1.00 23.59 193 LYS D O 1
ATOM 12036 N N . HIS D 1 198 ? -0.960 27.547 -44.428 1.00 17.68 194 HIS D N 1
ATOM 12037 C CA . HIS D 1 198 ? -0.994 28.759 -43.599 1.00 17.82 194 HIS D CA 1
ATOM 12038 C C . HIS D 1 198 ? 0.147 28.868 -42.577 1.00 18.70 194 HIS D C 1
ATOM 12039 O O . HIS D 1 198 ? 0.202 29.862 -41.829 1.00 19.71 194 HIS D O 1
ATOM 12046 N N . LEU D 1 199 ? 1.028 27.876 -42.500 1.00 18.88 195 LEU D N 1
ATOM 12047 C CA . LEU D 1 199 ? 2.109 27.822 -41.520 1.00 17.95 195 LEU D CA 1
ATOM 12048 C C . LEU D 1 199 ? 3.467 28.133 -42.149 1.00 18.21 195 LEU D C 1
ATOM 12049 O O . LEU D 1 199 ? 3.672 27.902 -43.336 1.00 18.71 195 LEU D O 1
ATOM 12054 N N . THR D 1 200 ? 4.395 28.674 -41.349 1.00 18.40 196 THR D N 1
ATOM 12055 C CA . THR D 1 200 ? 5.769 28.834 -41.809 1.00 21.73 196 THR D CA 1
ATOM 12056 C C . THR D 1 200 ? 6.445 27.469 -41.914 1.00 19.68 196 THR D C 1
ATOM 12057 O O . THR D 1 200 ? 5.927 26.447 -41.425 1.00 18.74 196 THR D O 1
ATOM 12061 N N . TRP D 1 201 ? 7.643 27.448 -42.525 1.00 19.60 197 TRP D N 1
ATOM 12062 C CA . TRP D 1 201 ? 8.323 26.156 -42.642 1.00 18.72 197 TRP D CA 1
ATOM 12063 C C . TRP D 1 201 ? 8.552 25.544 -41.270 1.00 18.62 197 TRP D C 1
ATOM 12064 O O . TRP D 1 201 ? 8.262 24.353 -41.052 1.00 20.07 197 TRP D O 1
ATOM 12075 N N . GLU D 1 202 ? 9.072 26.339 -40.326 1.00 18.80 198 GLU D N 1
ATOM 12076 C CA . GLU D 1 202 ? 9.414 25.791 -39.011 1.00 21.56 198 GLU D CA 1
ATOM 12077 C C . GLU D 1 202 ? 8.166 25.395 -38.204 1.00 18.46 198 GLU D C 1
ATOM 12078 O O . GLU D 1 202 ? 8.180 24.357 -37.501 1.00 18.59 198 GLU D O 1
ATOM 12084 N N . GLU D 1 203 ? 7.052 26.118 -38.375 1.00 18.36 199 GLU D N 1
ATOM 12085 C CA . GLU D 1 203 ? 5.812 25.701 -37.712 1.00 18.09 199 GLU D CA 1
ATOM 12086 C C . GLU D 1 203 ? 5.280 24.400 -38.299 1.00 17.83 199 GLU D C 1
ATOM 12087 O O . GLU D 1 203 ? 4.784 23.519 -37.558 1.00 17.63 199 GLU D O 1
ATOM 12093 N N . ALA D 1 204 ? 5.356 24.251 -39.630 1.00 17.86 200 ALA D N 1
ATOM 12094 C CA . ALA D 1 204 ? 4.827 23.032 -40.253 1.00 17.71 200 ALA D CA 1
ATOM 12095 C C . ALA D 1 204 ? 5.613 21.790 -39.825 1.00 17.60 200 ALA D C 1
ATOM 12096 O O . ALA D 1 204 ? 5.049 20.673 -39.771 1.00 17.39 200 ALA D O 1
ATOM 12098 N N . ALA D 1 205 ? 6.910 21.949 -39.575 1.00 19.57 201 ALA D N 1
ATOM 12099 C CA . ALA D 1 205 ? 7.741 20.815 -39.173 1.00 20.91 201 ALA D CA 1
ATOM 12100 C C . ALA D 1 205 ? 7.527 20.429 -37.711 1.00 22.08 201 ALA D C 1
ATOM 12101 O O . ALA D 1 205 ? 8.070 19.400 -37.280 1.00 21.53 201 ALA D O 1
ATOM 12103 N N A SER D 1 206 ? 6.739 21.201 -36.939 0.35 19.68 202 SER D N 1
ATOM 12104 N N B SER D 1 206 ? 6.750 21.210 -36.957 0.65 18.68 202 SER D N 1
ATOM 12105 C CA A SER D 1 206 ? 6.758 21.043 -35.482 0.35 21.08 202 SER D CA 1
ATOM 12106 C CA B SER D 1 206 ? 6.730 21.065 -35.505 0.65 20.40 202 SER D CA 1
ATOM 12107 C C A SER D 1 206 ? 5.748 20.050 -34.887 0.35 23.11 202 SER D C 1
ATOM 12108 C C B SER D 1 206 ? 5.786 19.983 -34.965 0.65 24.06 202 SER D C 1
ATOM 12109 O O A SER D 1 206 ? 6.097 19.382 -33.903 0.35 23.70 202 SER D O 1
ATOM 12110 O O B SER D 1 206 ? 6.220 19.191 -34.109 0.65 23.42 202 SER D O 1
ATOM 12115 N N . PRO D 1 207 ? 4.515 19.897 -35.407 1.00 20.07 203 PRO D N 1
ATOM 12116 C CA . PRO D 1 207 ? 3.583 18.920 -34.761 1.00 20.18 203 PRO D CA 1
ATOM 12117 C C . PRO D 1 207 ? 4.097 17.487 -34.767 1.00 19.28 203 PRO D C 1
ATOM 12118 O O . PRO D 1 207 ? 4.126 16.855 -33.692 1.00 20.70 203 PRO D O 1
ATOM 12122 N N . GLY D 1 208 ? 4.494 16.968 -35.937 1.00 17.92 204 GLY D N 1
ATOM 12123 C CA . GLY D 1 208 ? 5.186 15.695 -36.056 1.00 22.06 204 GLY D CA 1
ATOM 12124 C C . GLY D 1 208 ? 4.535 14.558 -35.282 1.00 20.93 204 GLY D C 1
ATOM 12125 O O . GLY D 1 208 ? 3.290 14.413 -35.223 1.00 18.15 204 GLY D O 1
ATOM 12126 N N . LEU D 1 209 ? 5.390 13.731 -34.666 1.00 20.85 205 LEU D N 1
ATOM 12127 C CA . LEU D 1 209 ? 4.895 12.474 -34.094 1.00 24.18 205 LEU D CA 1
ATOM 12128 C C . LEU D 1 209 ? 4.043 12.675 -32.839 1.00 19.13 205 LEU D C 1
ATOM 12129 O O . LEU D 1 209 ? 3.103 11.890 -32.614 1.00 19.53 205 LEU D O 1
ATOM 12134 N N . VAL D 1 210 ? 4.316 13.687 -31.987 1.00 18.38 206 VAL D N 1
ATOM 12135 C CA . VAL D 1 210 ? 3.438 13.812 -30.813 1.00 18.23 206 VAL D CA 1
ATOM 12136 C C . VAL D 1 210 ? 2.027 14.137 -31.244 1.00 16.28 206 VAL D C 1
ATOM 12137 O O . VAL D 1 210 ? 1.062 13.690 -30.612 1.00 18.16 206 VAL D O 1
ATOM 12141 N N . ASN D 1 211 ? 1.876 14.945 -32.308 1.00 16.31 207 ASN D N 1
ATOM 12142 C CA . ASN D 1 211 ? 0.537 15.272 -32.802 1.00 17.80 207 ASN D CA 1
ATOM 12143 C C . ASN D 1 211 ? -0.204 14.024 -33.295 1.00 15.94 207 ASN D C 1
ATOM 12144 O O . ASN D 1 211 ? -1.360 13.792 -32.922 1.00 15.78 207 ASN D O 1
ATOM 12149 N N A SER D 1 212 ? 0.435 13.221 -34.158 0.64 15.97 208 SER D N 1
ATOM 12150 N N B SER D 1 212 ? 0.445 13.226 -34.157 0.36 15.98 208 SER D N 1
ATOM 12151 C CA A SER D 1 212 ? -0.265 12.045 -34.676 0.64 16.03 208 SER D CA 1
ATOM 12152 C CA B SER D 1 212 ? -0.197 12.019 -34.679 0.36 16.21 208 SER D CA 1
ATOM 12153 C C A SER D 1 212 ? -0.481 10.983 -33.588 0.64 15.72 208 SER D C 1
ATOM 12154 C C B SER D 1 212 ? -0.491 11.020 -33.562 0.36 15.76 208 SER D C 1
ATOM 12155 O O A SER D 1 212 ? -1.509 10.300 -33.613 0.64 15.70 208 SER D O 1
ATOM 12156 O O B SER D 1 212 ? -1.561 10.403 -33.543 0.36 15.55 208 SER D O 1
ATOM 12161 N N . THR D 1 213 ? 0.452 10.845 -32.632 1.00 15.84 209 THR D N 1
ATOM 12162 C CA . THR D 1 213 ? 0.229 9.934 -31.499 1.00 16.73 209 THR D CA 1
ATOM 12163 C C . THR D 1 213 ? -1.005 10.337 -30.682 1.00 16.88 209 THR D C 1
ATOM 12164 O O . THR D 1 213 ? -1.836 9.486 -30.327 1.00 15.69 209 THR D O 1
ATOM 12168 N N . ALA D 1 214 ? -1.152 11.641 -30.397 1.00 15.70 210 ALA D N 1
ATOM 12169 C CA . ALA D 1 214 ? -2.321 12.133 -29.678 1.00 16.66 210 ALA D CA 1
ATOM 12170 C C . ALA D 1 214 ? -3.604 11.880 -30.466 1.00 17.36 210 ALA D C 1
ATOM 12171 O O . ALA D 1 214 ? -4.617 11.488 -29.887 1.00 17.00 210 ALA D O 1
ATOM 12173 N N . TYR D 1 215 ? -3.578 12.121 -31.800 1.00 15.42 211 TYR D N 1
ATOM 12174 C CA . TYR D 1 215 ? -4.727 11.823 -32.651 1.00 15.27 211 TYR D CA 1
ATOM 12175 C C . TYR D 1 215 ? -5.131 10.344 -32.565 1.00 16.21 211 TYR D C 1
ATOM 12176 O O . TYR D 1 215 ? -6.317 10.015 -32.390 1.00 16.13 211 TYR D O 1
ATOM 12185 N N . ARG D 1 216 ? -4.163 9.428 -32.702 1.00 15.90 212 ARG D N 1
ATOM 12186 C CA . ARG D 1 216 ? -4.523 8.009 -32.623 1.00 15.12 212 ARG D CA 1
ATOM 12187 C C . ARG D 1 216 ? -5.102 7.681 -31.261 1.00 16.98 212 ARG D C 1
ATOM 12188 O O . ARG D 1 216 ? -6.114 6.971 -31.145 1.00 16.88 212 ARG D O 1
ATOM 12196 N N . GLN D 1 217 ? -4.438 8.160 -30.211 1.00 15.15 213 GLN D N 1
ATOM 12197 C CA . GLN D 1 217 ? -4.862 7.796 -28.858 1.00 16.72 213 GLN D CA 1
ATOM 12198 C C . GLN D 1 217 ? -6.257 8.321 -28.525 1.00 19.11 213 GLN D C 1
ATOM 12199 O O . GLN D 1 217 ? -7.077 7.594 -27.951 1.00 16.41 213 GLN D O 1
ATOM 12205 N N . LEU D 1 218 ? -6.586 9.552 -28.940 1.00 17.19 214 LEU D N 1
ATOM 12206 C CA . LEU D 1 218 ? -7.824 10.165 -28.483 1.00 16.82 214 LEU D CA 1
ATOM 12207 C C . LEU D 1 218 ? -8.950 10.113 -29.512 1.00 17.68 214 LEU D C 1
ATOM 12208 O O . LEU D 1 218 ? -10.081 9.773 -29.164 1.00 17.59 214 LEU D O 1
ATOM 12213 N N . VAL D 1 219 ? -8.666 10.443 -30.777 1.00 14.84 215 VAL D N 1
ATOM 12214 C CA . VAL D 1 219 ? -9.692 10.620 -31.794 1.00 14.77 215 VAL D CA 1
ATOM 12215 C C . VAL D 1 219 ? -10.024 9.332 -32.525 1.00 19.82 215 VAL D C 1
ATOM 12216 O O . VAL D 1 219 ? -11.193 9.062 -32.802 1.00 18.97 215 VAL D O 1
ATOM 12220 N N . SER D 1 220 ? -9.014 8.551 -32.916 1.00 18.62 216 SER D N 1
ATOM 12221 C CA . SER D 1 220 ? -9.291 7.432 -33.817 1.00 15.79 216 SER D CA 1
ATOM 12222 C C . SER D 1 220 ? -9.978 6.286 -33.087 1.00 19.23 216 SER D C 1
ATOM 12223 O O . SER D 1 220 ? -9.900 6.138 -31.864 1.00 17.80 216 SER D O 1
ATOM 12226 N N . ARG D 1 221 ? -10.616 5.426 -33.881 1.00 17.97 217 ARG D N 1
ATOM 12227 C CA . ARG D 1 221 ? -11.233 4.215 -33.317 1.00 19.85 217 ARG D CA 1
ATOM 12228 C C . ARG D 1 221 ? -10.223 3.186 -32.821 1.00 23.84 217 ARG D C 1
ATOM 12229 O O . ARG D 1 221 ? -10.632 2.226 -32.147 1.00 24.31 217 ARG D O 1
ATOM 12237 N N . ASN D 1 222 ? -8.931 3.329 -33.151 1.00 19.02 218 ASN D N 1
ATOM 12238 C CA . ASN D 1 222 ? -7.909 2.467 -32.565 1.00 17.49 218 ASN D CA 1
ATOM 12239 C C . ASN D 1 222 ? -7.541 2.895 -31.150 1.00 21.25 218 ASN D C 1
ATOM 12240 O O . ASN D 1 222 ? -6.801 2.176 -30.472 1.00 18.91 218 ASN D O 1
ATOM 12245 N N . GLY D 1 223 ? -8.005 4.064 -30.709 1.00 17.37 219 GLY D N 1
ATOM 12246 C CA . GLY D 1 223 ? -7.745 4.524 -29.365 1.00 16.32 219 GLY D CA 1
ATOM 12247 C C . GLY D 1 223 ? -9.087 4.718 -28.670 1.00 18.38 219 GLY D C 1
ATOM 12248 O O . GLY D 1 223 ? -9.908 3.786 -28.631 1.00 20.81 219 GLY D O 1
ATOM 12249 N N . ALA D 1 224 ? -9.367 5.937 -28.215 1.00 16.56 220 ALA D N 1
ATOM 12250 C CA . ALA D 1 224 ? -10.536 6.213 -27.378 1.00 17.42 220 ALA D CA 1
ATOM 12251 C C . ALA D 1 224 ? -11.823 6.541 -28.143 1.00 19.96 220 ALA D C 1
ATOM 12252 O O . ALA D 1 224 ? -12.910 6.485 -27.550 1.00 19.66 220 ALA D O 1
ATOM 12254 N N . GLY D 1 225 ? -11.752 6.887 -29.430 1.00 17.80 221 GLY D N 1
ATOM 12255 C CA . GLY D 1 225 ? -12.957 7.169 -30.207 1.00 19.72 221 GLY D CA 1
ATOM 12256 C C . GLY D 1 225 ? -13.821 8.293 -29.638 1.00 20.20 221 GLY D C 1
ATOM 12257 O O . GLY D 1 225 ? -15.029 8.145 -29.463 1.00 23.42 221 GLY D O 1
ATOM 12258 N N . LEU D 1 226 ? -13.174 9.427 -29.366 1.00 16.30 222 LEU D N 1
ATOM 12259 C CA . LEU D 1 226 ? -13.803 10.632 -28.838 1.00 16.47 222 LEU D CA 1
ATOM 12260 C C . LEU D 1 226 ? -15.089 11.004 -29.567 1.00 19.40 222 LEU D C 1
ATOM 12261 O O . LEU D 1 226 ? -15.180 10.897 -30.795 1.00 20.15 222 LEU D O 1
ATOM 12266 N N . LYS D 1 227 ? -16.063 11.501 -28.819 1.00 17.20 223 LYS D N 1
ATOM 12267 C CA . LYS D 1 227 ? -17.230 12.095 -29.482 1.00 18.66 223 LYS D CA 1
ATOM 12268 C C . LYS D 1 227 ? -17.612 13.372 -28.762 1.00 19.09 223 LYS D C 1
ATOM 12269 O O . LYS D 1 227 ? -17.244 13.599 -27.596 1.00 18.79 223 LYS D O 1
ATOM 12275 N N . GLN D 1 228 ? -18.322 14.233 -29.491 1.00 17.41 224 GLN D N 1
ATOM 12276 C CA . GLN D 1 228 ? -18.692 15.524 -28.924 1.00 14.69 224 GLN D CA 1
ATOM 12277 C C . GLN D 1 228 ? -19.533 15.305 -27.681 1.00 14.67 224 GLN D C 1
ATOM 12278 O O . GLN D 1 228 ? -20.273 14.319 -27.577 1.00 17.36 224 GLN D O 1
ATOM 12284 N N . GLY D 1 229 ? -19.338 16.178 -26.695 1.00 16.04 225 GLY D N 1
ATOM 12285 C CA . GLY D 1 229 ? -19.989 16.015 -25.401 1.00 16.01 225 GLY D CA 1
ATOM 12286 C C . GLY D 1 229 ? -19.175 15.264 -24.360 1.00 17.99 225 GLY D C 1
ATOM 12287 O O . GLY D 1 229 ? -19.456 15.403 -23.164 1.00 19.75 225 GLY D O 1
ATOM 12288 N N . ASP D 1 230 ? -18.205 14.454 -24.773 1.00 17.34 226 ASP D N 1
ATOM 12289 C CA . ASP D 1 230 ? -17.408 13.685 -23.805 1.00 18.61 226 ASP D CA 1
ATOM 12290 C C . ASP D 1 230 ? -16.654 14.630 -22.868 1.00 20.15 226 ASP D C 1
ATOM 12291 O O . ASP D 1 230 ? -16.226 15.717 -23.266 1.00 18.63 226 ASP D O 1
ATOM 12296 N N . ASN D 1 231 ? -16.424 14.176 -21.624 1.00 18.51 227 ASN D N 1
ATOM 12297 C CA . ASN D 1 231 ? -15.430 14.797 -20.745 1.00 16.66 227 ASN D CA 1
ATOM 12298 C C . ASN D 1 231 ? -14.136 13.989 -20.764 1.00 16.13 227 ASN D C 1
ATOM 12299 O O . ASN D 1 231 ? -14.163 12.757 -20.644 1.00 15.60 227 ASN D O 1
ATOM 12304 N N . VAL D 1 232 ? -13.002 14.679 -20.865 1.00 15.05 228 VAL D N 1
ATOM 12305 C CA . VAL D 1 232 ? -11.703 13.999 -21.074 1.00 15.09 228 VAL D CA 1
ATOM 12306 C C . VAL D 1 232 ? -10.694 14.539 -20.060 1.00 17.51 228 VAL D C 1
ATOM 12307 O O . VAL D 1 232 ? -10.407 15.741 -20.057 1.00 16.53 228 VAL D O 1
ATOM 12311 N N . LEU D 1 233 ? -10.143 13.658 -19.206 1.00 15.29 229 LEU D N 1
ATOM 12312 C CA . LEU D 1 233 ? -9.059 14.081 -18.318 1.00 15.84 229 LEU D CA 1
ATOM 12313 C C . LEU D 1 233 ? -7.760 14.013 -19.105 1.00 15.55 229 LEU D C 1
ATOM 12314 O O . LEU D 1 233 ? -7.412 12.962 -19.627 1.00 15.91 229 LEU D O 1
ATOM 12319 N N . ILE D 1 234 ? -7.015 15.112 -19.158 1.00 15.69 230 ILE D N 1
ATOM 12320 C CA . ILE D 1 234 ? -5.791 15.169 -19.961 1.00 15.78 230 ILE D CA 1
ATOM 12321 C C . ILE D 1 234 ? -4.620 15.469 -19.025 1.00 16.00 230 ILE D C 1
ATOM 12322 O O . ILE D 1 234 ? -4.426 16.614 -18.587 1.00 17.11 230 ILE D O 1
ATOM 12327 N N . TRP D 1 235 ? -3.836 14.446 -18.716 1.00 16.18 231 TRP D N 1
ATOM 12328 C CA . TRP D 1 235 ? -2.613 14.670 -17.950 1.00 16.88 231 TRP D CA 1
ATOM 12329 C C . TRP D 1 235 ? -1.596 15.454 -18.784 1.00 16.42 231 TRP D C 1
ATOM 12330 O O . TRP D 1 235 ? -1.568 15.384 -20.020 1.00 18.71 231 TRP D O 1
ATOM 12341 N N . GLY D 1 236 ? -0.730 16.196 -18.100 1.00 16.66 232 GLY D N 1
ATOM 12342 C CA . GLY D 1 236 ? 0.364 16.864 -18.824 1.00 16.82 232 GLY D CA 1
ATOM 12343 C C . GLY D 1 236 ? -0.104 17.742 -19.972 1.00 17.33 232 GLY D C 1
ATOM 12344 O O . GLY D 1 236 ? 0.472 17.695 -21.079 1.00 17.69 232 GLY D O 1
ATOM 12345 N N . ALA D 1 237 ? -1.149 18.548 -19.731 1.00 16.67 233 ALA D N 1
ATOM 12346 C CA . ALA D 1 237 ? -1.920 19.148 -20.813 1.00 16.54 233 ALA D CA 1
ATOM 12347 C C . ALA D 1 237 ? -1.150 20.243 -21.564 1.00 18.72 233 ALA D C 1
ATOM 12348 O O . ALA D 1 237 ? -1.565 20.620 -22.666 1.00 19.58 233 ALA D O 1
ATOM 12350 N N . SER D 1 238 ? -0.080 20.803 -21.004 1.00 17.81 234 SER D N 1
ATOM 12351 C CA . SER D 1 238 ? 0.750 21.715 -21.807 1.00 18.57 234 SER D CA 1
ATOM 12352 C C . SER D 1 238 ? 2.024 21.068 -22.350 1.00 21.92 234 SER D C 1
ATOM 12353 O O . SER D 1 238 ? 2.836 21.762 -22.995 1.00 23.24 234 SER D O 1
ATOM 12356 N N . GLY D 1 239 ? 2.246 19.775 -22.114 1.00 18.87 235 GLY D N 1
ATOM 12357 C CA . GLY D 1 239 ? 3.393 19.098 -22.712 1.00 19.02 235 GLY D CA 1
ATOM 12358 C C . GLY D 1 239 ? 3.089 18.661 -24.140 1.00 18.99 235 GLY D C 1
ATOM 12359 O O . GLY D 1 239 ? 2.043 18.976 -24.713 1.00 21.19 235 GLY D O 1
ATOM 12360 N N . GLY D 1 240 ? 4.004 17.879 -24.698 1.00 19.22 236 GLY D N 1
ATOM 12361 C CA . GLY D 1 240 ? 3.881 17.493 -26.094 1.00 20.73 236 GLY D CA 1
ATOM 12362 C C . GLY D 1 240 ? 2.587 16.772 -26.392 1.00 22.85 236 GLY D C 1
ATOM 12363 O O . GLY D 1 240 ? 1.727 17.290 -27.115 1.00 21.99 236 GLY D O 1
ATOM 12364 N N . LEU D 1 241 ? 2.412 15.569 -25.852 1.00 18.82 237 LEU D N 1
ATOM 12365 C CA . LEU D 1 241 ? 1.167 14.842 -26.119 1.00 17.17 237 LEU D CA 1
ATOM 12366 C C . LEU D 1 241 ? -0.046 15.615 -25.632 1.00 17.46 237 LEU D C 1
ATOM 12367 O O . LEU D 1 241 ? -1.045 15.735 -26.350 1.00 18.49 237 LEU D O 1
ATOM 12372 N N . GLY D 1 242 ? -0.002 16.103 -24.397 1.00 17.79 238 GLY D N 1
ATOM 12373 C CA . GLY D 1 242 ? -1.190 16.709 -23.802 1.00 16.26 238 GLY D CA 1
ATOM 12374 C C . GLY D 1 242 ? -1.640 17.957 -24.533 1.00 16.27 238 GLY D C 1
ATOM 12375 O O . GLY D 1 242 ? -2.839 18.245 -24.608 1.00 17.47 238 GLY D O 1
ATOM 12376 N N . SER D 1 243 ? -0.692 18.736 -25.062 1.00 18.10 239 SER D N 1
ATOM 12377 C CA . SER D 1 243 ? -1.101 19.952 -25.763 1.00 19.41 239 SER D CA 1
ATOM 12378 C C . SER D 1 243 ? -1.912 19.627 -27.020 1.00 20.67 239 SER D C 1
ATOM 12379 O O . SER D 1 243 ? -2.944 20.259 -27.275 1.00 22.84 239 SER D O 1
ATOM 12382 N N . TYR D 1 244 ? -1.491 18.642 -27.801 1.00 16.23 240 TYR D N 1
ATOM 12383 C CA . TYR D 1 244 ? -2.323 18.258 -28.944 1.00 16.06 240 TYR D CA 1
ATOM 12384 C C . TYR D 1 244 ? -3.625 17.590 -28.494 1.00 16.56 240 TYR D C 1
ATOM 12385 O O . TYR D 1 244 ? -4.694 17.857 -29.067 1.00 15.75 240 TYR D O 1
ATOM 12394 N N . ALA D 1 245 ? -3.573 16.768 -27.434 1.00 17.19 241 ALA D N 1
ATOM 12395 C CA . ALA D 1 245 ? -4.788 16.116 -26.950 1.00 15.64 241 ALA D CA 1
ATOM 12396 C C . ALA D 1 245 ? -5.834 17.151 -26.541 1.00 18.40 241 ALA D C 1
ATOM 12397 O O . ALA D 1 245 ? -7.014 16.993 -26.835 1.00 15.88 241 ALA D O 1
ATOM 12399 N N . THR D 1 246 ? -5.405 18.213 -25.844 1.00 15.79 242 THR D N 1
ATOM 12400 C CA . THR D 1 246 ? -6.302 19.300 -25.455 1.00 15.81 242 THR D CA 1
ATOM 12401 C C . THR D 1 246 ? -6.963 19.911 -26.681 1.00 15.77 242 THR D C 1
ATOM 12402 O O . THR D 1 246 ? -8.168 20.185 -26.675 1.00 15.68 242 THR D O 1
ATOM 12406 N N . GLN D 1 247 ? -6.179 20.149 -27.736 1.00 15.84 243 GLN D N 1
ATOM 12407 C CA . GLN D 1 247 ? -6.754 20.766 -28.928 1.00 15.83 243 GLN D CA 1
ATOM 12408 C C . GLN D 1 247 ? -7.755 19.834 -29.608 1.00 16.93 243 GLN D C 1
ATOM 12409 O O . GLN D 1 247 ? -8.795 20.302 -30.110 1.00 16.22 243 GLN D O 1
ATOM 12415 N N . TYR D 1 248 ? -7.441 18.518 -29.680 1.00 15.76 244 TYR D N 1
ATOM 12416 C CA . TYR D 1 248 ? -8.389 17.571 -30.291 1.00 15.36 244 TYR D CA 1
ATOM 12417 C C . TYR D 1 248 ? -9.675 17.516 -29.497 1.00 15.26 244 TYR D C 1
ATOM 12418 O O . TYR D 1 248 ? -10.763 17.403 -30.074 1.00 15.17 244 TYR D O 1
ATOM 12427 N N . ALA D 1 249 ? -9.574 17.568 -28.158 1.00 15.29 245 ALA D N 1
ATOM 12428 C CA . ALA D 1 249 ? -10.804 17.524 -27.366 1.00 15.21 245 ALA D CA 1
ATOM 12429 C C . ALA D 1 249 ? -11.701 18.713 -27.706 1.00 15.25 245 ALA D C 1
ATOM 12430 O O . ALA D 1 249 ? -12.912 18.559 -27.959 1.00 16.75 245 ALA D O 1
ATOM 12432 N N . LEU D 1 250 ? -11.113 19.912 -27.735 1.00 15.41 246 LEU D N 1
ATOM 12433 C CA . LEU D 1 250 ? -11.865 21.119 -28.059 1.00 18.00 246 LEU D CA 1
ATOM 12434 C C . LEU D 1 250 ? -12.399 21.064 -29.482 1.00 15.90 246 LEU D C 1
ATOM 12435 O O . LEU D 1 250 ? -13.586 21.359 -29.734 1.00 16.57 246 LEU D O 1
ATOM 12440 N N . ALA D 1 251 ? -11.545 20.705 -30.433 1.00 15.65 247 ALA D N 1
ATOM 12441 C CA . ALA D 1 251 ? -11.986 20.733 -31.830 1.00 15.43 247 ALA D CA 1
ATOM 12442 C C . ALA D 1 251 ? -13.078 19.704 -32.080 1.00 17.69 247 ALA D C 1
ATOM 12443 O O . ALA D 1 251 ? -13.912 19.893 -32.985 1.00 18.65 247 ALA D O 1
ATOM 12445 N N . GLY D 1 252 ? -13.101 18.636 -31.295 1.00 16.48 248 GLY D N 1
ATOM 12446 C CA . GLY D 1 252 ? -14.131 17.599 -31.439 1.00 15.27 248 GLY D CA 1
ATOM 12447 C C . GLY D 1 252 ? -15.402 17.844 -30.650 1.00 15.91 248 GLY D C 1
ATOM 12448 O O . GLY D 1 252 ? -16.311 17.001 -30.667 1.00 16.12 248 GLY D O 1
ATOM 12449 N N . GLY D 1 253 ? -15.530 18.993 -29.985 1.00 15.08 249 GLY D N 1
ATOM 12450 C CA . GLY D 1 253 ? -16.763 19.272 -29.267 1.00 15.91 249 GLY D CA 1
ATOM 12451 C C . GLY D 1 253 ? -16.819 18.659 -27.885 1.00 17.81 249 GLY D C 1
ATOM 12452 O O . GLY D 1 253 ? -17.895 18.594 -27.281 1.00 16.46 249 GLY D O 1
ATOM 12453 N N . ALA D 1 254 ? -15.691 18.221 -27.362 1.00 15.96 250 ALA D N 1
ATOM 12454 C CA . ALA D 1 254 ? -15.619 17.659 -26.015 1.00 17.13 250 ALA D CA 1
ATOM 12455 C C . ALA D 1 254 ? -15.068 18.686 -25.034 1.00 17.40 250 ALA D C 1
ATOM 12456 O O . ALA D 1 254 ? -14.659 19.777 -25.415 1.00 19.05 250 ALA D O 1
ATOM 12458 N N . THR D 1 255 ? -15.033 18.316 -23.735 1.00 16.05 251 THR D N 1
ATOM 12459 C CA . THR D 1 255 ? -14.517 19.203 -22.689 1.00 17.22 251 THR D CA 1
ATOM 12460 C C . THR D 1 255 ? -13.245 18.620 -22.129 1.00 18.78 251 THR D C 1
ATOM 12461 O O . THR D 1 255 ? -13.304 17.545 -21.503 1.00 19.99 251 THR D O 1
ATOM 12465 N N . PRO D 1 256 ? -12.083 19.237 -22.362 1.00 17.35 252 PRO D N 1
ATOM 12466 C CA . PRO D 1 256 ? -10.865 18.766 -21.704 1.00 16.83 252 PRO D CA 1
ATOM 12467 C C . PRO D 1 256 ? -10.834 19.266 -20.268 1.00 20.91 252 PRO D C 1
ATOM 12468 O O . PRO D 1 256 ? -11.122 20.439 -19.984 1.00 21.25 252 PRO D O 1
ATOM 12472 N N A ILE D 1 257 ? -10.516 18.365 -19.343 0.44 20.09 253 ILE D N 1
ATOM 12473 N N B ILE D 1 257 ? -10.434 18.379 -19.374 0.56 15.62 253 ILE D N 1
ATOM 12474 C CA A ILE D 1 257 ? -10.079 18.760 -18.005 0.44 17.41 253 ILE D CA 1
ATOM 12475 C CA B ILE D 1 257 ? -10.095 18.754 -18.008 0.56 17.28 253 ILE D CA 1
ATOM 12476 C C A ILE D 1 257 ? -8.568 18.633 -18.013 0.44 18.61 253 ILE D C 1
ATOM 12477 C C B ILE D 1 257 ? -8.583 18.630 -17.933 0.56 18.70 253 ILE D C 1
ATOM 12478 O O A ILE D 1 257 ? -8.029 17.519 -18.037 0.44 17.49 253 ILE D O 1
ATOM 12479 O O B ILE D 1 257 ? -8.054 17.514 -17.855 0.56 16.60 253 ILE D O 1
ATOM 12488 N N . CYS D 1 258 ? -7.892 19.775 -18.001 1.00 17.08 254 CYS D N 1
ATOM 12489 C CA . CYS D 1 258 ? -6.455 19.835 -18.231 1.00 17.03 254 CYS D CA 1
ATOM 12490 C C . CYS D 1 258 ? -5.719 19.788 -16.909 1.00 18.08 254 CYS D C 1
ATOM 12491 O O . CYS D 1 258 ? -6.094 20.504 -15.979 1.00 21.42 254 CYS D O 1
ATOM 12494 N N . VAL D 1 259 ? -4.689 18.947 -16.816 1.00 16.45 255 VAL D N 1
ATOM 12495 C CA . VAL D 1 259 ? -3.870 18.858 -15.600 1.00 16.65 255 VAL D CA 1
ATOM 12496 C C . VAL D 1 259 ? -2.489 19.410 -15.919 1.00 16.92 255 VAL D C 1
ATOM 12497 O O . VAL D 1 259 ? -1.843 18.964 -16.886 1.00 18.93 255 VAL D O 1
ATOM 12501 N N . VAL D 1 260 ? -2.009 20.340 -15.080 1.00 17.10 256 VAL D N 1
ATOM 12502 C CA . VAL D 1 260 ? -0.689 20.950 -15.248 1.00 17.34 256 VAL D CA 1
ATOM 12503 C C . VAL D 1 260 ? -0.073 21.077 -13.855 1.00 19.02 256 VAL D C 1
ATOM 12504 O O . VAL D 1 260 ? -0.718 20.776 -12.854 1.00 21.70 256 VAL D O 1
ATOM 12508 N N . SER D 1 261 ? 1.187 21.524 -13.794 1.00 21.02 257 SER D N 1
ATOM 12509 C CA . SER D 1 261 ? 1.860 21.675 -12.507 1.00 18.67 257 SER D CA 1
ATOM 12510 C C . SER D 1 261 ? 2.308 23.100 -12.190 1.00 24.45 257 SER D C 1
ATOM 12511 O O . SER D 1 261 ? 3.023 23.298 -11.195 1.00 23.06 257 SER D O 1
ATOM 12514 N N . SER D 1 262 ? 1.917 24.097 -12.972 1.00 21.10 258 SER D N 1
ATOM 12515 C CA . SER D 1 262 ? 2.345 25.453 -12.645 1.00 23.01 258 SER D CA 1
ATOM 12516 C C . SER D 1 262 ? 1.316 26.456 -13.156 1.00 26.67 258 SER D C 1
ATOM 12517 O O . SER D 1 262 ? 0.593 26.169 -14.125 1.00 22.59 258 SER D O 1
ATOM 12520 N N . PRO D 1 263 ? 1.234 27.641 -12.533 1.00 27.71 259 PRO D N 1
ATOM 12521 C CA . PRO D 1 263 ? 0.419 28.745 -13.086 1.00 27.21 259 PRO D CA 1
ATOM 12522 C C . PRO D 1 263 ? 0.722 29.131 -14.536 1.00 24.25 259 PRO D C 1
ATOM 12523 O O . PRO D 1 263 ? -0.224 29.411 -15.298 1.00 25.00 259 PRO D O 1
ATOM 12527 N N . ARG D 1 264 ? 2.002 29.222 -14.929 1.00 23.22 260 ARG D N 1
ATOM 12528 C CA . ARG D 1 264 ? 2.318 29.568 -16.311 1.00 23.04 260 ARG D CA 1
ATOM 12529 C C . ARG D 1 264 ? 1.746 28.547 -17.277 1.00 23.20 260 ARG D C 1
ATOM 12530 O O . ARG D 1 264 ? 1.305 28.900 -18.378 1.00 21.81 260 ARG D O 1
ATOM 12538 N N . LYS D 1 265 ? 1.806 27.266 -16.908 1.00 22.60 261 LYS D N 1
ATOM 12539 C CA . LYS D 1 265 ? 1.230 26.244 -17.779 1.00 21.77 261 LYS D CA 1
ATOM 12540 C C . LYS D 1 265 ? -0.285 26.378 -17.867 1.00 20.64 261 LYS D C 1
ATOM 12541 O O . LYS D 1 265 ? -0.870 26.163 -18.945 1.00 20.58 261 LYS D O 1
ATOM 12547 N N . ALA D 1 266 ? -0.946 26.692 -16.747 1.00 22.19 262 ALA D N 1
ATOM 12548 C CA . ALA D 1 266 ? -2.387 26.921 -16.805 1.00 20.07 262 ALA D CA 1
ATOM 12549 C C . ALA D 1 266 ? -2.720 28.050 -17.778 1.00 22.69 262 ALA D C 1
ATOM 12550 O O . ALA D 1 266 ? -3.677 27.952 -18.554 1.00 21.57 262 ALA D O 1
ATOM 12552 N N . ASP D 1 267 ? -1.923 29.128 -17.770 1.00 21.81 263 ASP D N 1
ATOM 12553 C CA . ASP D 1 267 ? -2.155 30.221 -18.724 1.00 24.58 263 ASP D CA 1
ATOM 12554 C C . ASP D 1 267 ? -2.022 29.747 -20.171 1.00 25.18 263 ASP D C 1
ATOM 12555 O O . ASP D 1 267 ? -2.759 30.193 -21.061 1.00 21.56 263 ASP D O 1
ATOM 12560 N N . ILE D 1 268 ? -1.072 28.860 -20.438 1.00 18.65 264 ILE D N 1
ATOM 12561 C CA . ILE D 1 268 ? -0.950 28.359 -21.806 1.00 18.74 264 ILE D CA 1
ATOM 12562 C C . ILE D 1 268 ? -2.177 27.526 -22.175 1.00 19.87 264 ILE D C 1
ATOM 12563 O O . ILE D 1 268 ? -2.678 27.601 -23.310 1.00 24.17 264 ILE D O 1
ATOM 12568 N N . CYS D 1 269 ? -2.686 26.719 -21.230 1.00 21.01 265 CYS D N 1
ATOM 12569 C CA . CYS D 1 269 ? -3.890 25.943 -21.531 1.00 20.02 265 CYS D CA 1
ATOM 12570 C C . CYS D 1 269 ? -5.057 26.865 -21.864 1.00 24.25 265 CYS D C 1
ATOM 12571 O O . CYS D 1 269 ? -5.822 26.599 -22.803 1.00 22.80 265 CYS D O 1
ATOM 12574 N N . ARG D 1 270 ? -5.177 27.981 -21.138 1.00 21.13 266 ARG D N 1
ATOM 12575 C CA . ARG D 1 270 ? -6.254 28.939 -21.432 1.00 19.86 266 ARG D CA 1
ATOM 12576 C C . ARG D 1 270 ? -6.073 29.571 -22.815 1.00 21.59 266 ARG D C 1
ATOM 12577 O O . ARG D 1 270 ? -7.059 29.785 -23.535 1.00 26.28 266 ARG D O 1
ATOM 12585 N N . ALA D 1 271 ? -4.825 29.860 -23.210 1.00 22.66 267 ALA D N 1
ATOM 12586 C CA . ALA D 1 271 ? -4.543 30.401 -24.544 1.00 22.44 267 ALA D CA 1
ATOM 12587 C C . ALA D 1 271 ? -4.908 29.419 -25.651 1.00 30.31 267 ALA D C 1
ATOM 12588 O O . ALA D 1 271 ? -5.221 29.837 -26.782 1.00 25.59 267 ALA D O 1
ATOM 12590 N N . MET D 1 272 ? -4.845 28.107 -25.363 1.00 23.62 268 MET D N 1
ATOM 12591 C CA . MET D 1 272 ? -5.270 27.095 -26.326 1.00 19.37 268 MET D CA 1
ATOM 12592 C C . MET D 1 272 ? -6.794 27.018 -26.452 1.00 23.63 268 MET D C 1
ATOM 12593 O O . MET D 1 272 ? -7.292 26.425 -27.424 1.00 26.48 268 MET D O 1
ATOM 12598 N N . GLY D 1 273 ? -7.544 27.582 -25.507 1.00 21.99 269 GLY D N 1
ATOM 12599 C CA . GLY D 1 273 ? -8.998 27.445 -25.508 1.00 20.67 269 GLY D CA 1
ATOM 12600 C C . GLY D 1 273 ? -9.598 26.665 -24.356 1.00 23.46 269 GLY D C 1
ATOM 12601 O O . GLY D 1 273 ? -10.827 26.575 -24.273 1.00 25.58 269 GLY D O 1
ATOM 12602 N N . ALA D 1 274 ? -8.795 26.083 -23.464 1.00 20.67 270 ALA D N 1
ATOM 12603 C CA . ALA D 1 274 ? -9.381 25.292 -22.395 1.00 18.32 270 ALA D CA 1
ATOM 12604 C C . ALA D 1 274 ? -9.799 26.197 -21.256 1.00 24.50 270 ALA D C 1
ATOM 12605 O O . ALA D 1 274 ? -9.319 27.328 -21.127 1.00 24.25 270 ALA D O 1
ATOM 12607 N N . GLU D 1 275 ? -10.683 25.676 -20.416 1.00 21.74 271 GLU D N 1
ATOM 12608 C CA . GLU D 1 275 ? -11.164 26.458 -19.282 1.00 29.91 271 GLU D CA 1
ATOM 12609 C C . GLU D 1 275 ? -11.066 25.715 -17.958 1.00 28.78 271 GLU D C 1
ATOM 12610 O O . GLU D 1 275 ? -10.831 26.338 -16.914 1.00 26.52 271 GLU D O 1
ATOM 12616 N N . ALA D 1 276 ? -11.231 24.388 -17.987 1.00 19.00 272 ALA D N 1
ATOM 12617 C CA . ALA D 1 276 ? -11.231 23.569 -16.776 1.00 16.88 272 ALA D CA 1
ATOM 12618 C C . ALA D 1 276 ? -9.809 23.066 -16.565 1.00 19.79 272 ALA D C 1
ATOM 12619 O O . ALA D 1 276 ? -9.347 22.170 -17.277 1.00 22.15 272 ALA D O 1
ATOM 12621 N N . ILE D 1 277 ? -9.071 23.694 -15.643 1.00 18.15 273 ILE D N 1
ATOM 12622 C CA . ILE D 1 277 ? -7.652 23.405 -15.473 1.00 19.53 273 ILE D CA 1
ATOM 12623 C C . ILE D 1 277 ? -7.403 23.054 -14.005 1.00 22.06 273 ILE D C 1
ATOM 12624 O O . ILE D 1 277 ? -7.856 23.782 -13.114 1.00 21.28 273 ILE D O 1
ATOM 12629 N N . ILE D 1 278 ? -6.719 21.925 -13.758 1.00 16.77 274 ILE D N 1
ATOM 12630 C CA . ILE D 1 278 ? -6.337 21.482 -12.403 1.00 19.25 274 ILE D CA 1
ATOM 12631 C C . ILE D 1 278 ? -4.819 21.587 -12.269 1.00 20.82 274 ILE D C 1
ATOM 12632 O O . ILE D 1 278 ? -4.089 20.993 -13.069 1.00 20.62 274 ILE D O 1
ATOM 12637 N N . ASP D 1 279 ? -4.332 22.268 -11.216 1.00 19.64 275 ASP D N 1
ATOM 12638 C CA . ASP D 1 279 ? -2.883 22.363 -10.985 1.00 23.89 275 ASP D CA 1
ATOM 12639 C C . ASP D 1 279 ? -2.582 21.312 -9.918 1.00 21.00 275 ASP D C 1
ATOM 12640 O O . ASP D 1 279 ? -2.924 21.478 -8.740 1.00 20.70 275 ASP D O 1
ATOM 12645 N N . ARG D 1 280 ? -1.997 20.193 -10.364 1.00 21.02 276 ARG D N 1
ATOM 12646 C CA . ARG D 1 280 ? -1.781 19.042 -9.477 1.00 18.23 276 ARG D CA 1
ATOM 12647 C C . ARG D 1 280 ? -0.810 19.372 -8.359 1.00 25.11 276 ARG D C 1
ATOM 12648 O O . ARG D 1 280 ? -0.840 18.725 -7.302 1.00 23.32 276 ARG D O 1
ATOM 12656 N N . SER D 1 281 ? 0.087 20.334 -8.582 1.00 21.82 277 SER D N 1
ATOM 12657 C CA . SER D 1 281 ? 1.027 20.698 -7.525 1.00 23.23 277 SER D CA 1
ATOM 12658 C C . SER D 1 281 ? 0.385 21.614 -6.492 1.00 23.81 277 SER D C 1
ATOM 12659 O O . SER D 1 281 ? 0.598 21.434 -5.287 1.00 27.39 277 SER D O 1
ATOM 12662 N N . ALA D 1 282 ? -0.425 22.575 -6.937 1.00 24.42 278 ALA D N 1
ATOM 12663 C CA . ALA D 1 282 ? -1.207 23.378 -5.992 1.00 25.72 278 ALA D CA 1
ATOM 12664 C C . ALA D 1 282 ? -2.175 22.518 -5.177 1.00 28.21 278 ALA D C 1
ATOM 12665 O O . ALA D 1 282 ? -2.436 22.797 -4.006 1.00 26.85 278 ALA D O 1
ATOM 12667 N N . GLU D 1 283 ? -2.781 21.514 -5.796 1.00 21.89 279 GLU D N 1
ATOM 12668 C CA . GLU D 1 283 ? -3.668 20.621 -5.064 1.00 19.87 279 GLU D CA 1
ATOM 12669 C C . GLU D 1 283 ? -2.903 19.691 -4.153 1.00 22.88 279 GLU D C 1
ATOM 12670 O O . GLU D 1 283 ? -3.499 19.174 -3.202 1.00 24.88 279 GLU D O 1
ATOM 12676 N N . GLY D 1 284 ? -1.627 19.439 -4.455 1.00 23.12 280 GLY D N 1
ATOM 12677 C CA . GLY D 1 284 ? -0.787 18.611 -3.605 1.00 24.53 280 GLY D CA 1
ATOM 12678 C C . GLY D 1 284 ? -1.187 17.148 -3.550 1.00 23.62 280 GLY D C 1
ATOM 12679 O O . GLY D 1 284 ? -1.117 16.541 -2.471 1.00 22.16 280 GLY D O 1
ATOM 12680 N N . TYR D 1 285 ? -1.596 16.560 -4.684 1.00 22.88 281 TYR D N 1
ATOM 12681 C CA . TYR D 1 285 ? -1.969 15.141 -4.686 1.00 22.77 281 TYR D CA 1
ATOM 12682 C C . TYR D 1 285 ? -0.775 14.267 -4.312 1.00 21.26 281 TYR D C 1
ATOM 12683 O O . TYR D 1 285 ? 0.340 14.453 -4.816 1.00 22.85 281 TYR D O 1
ATOM 12692 N N . ARG D 1 286 ? -1.023 13.276 -3.431 1.00 20.13 282 ARG D N 1
ATOM 12693 C CA . ARG D 1 286 ? -0.029 12.265 -3.041 1.00 21.58 282 ARG D CA 1
ATOM 12694 C C . ARG D 1 286 ? -0.658 10.901 -3.302 1.00 22.42 282 ARG D C 1
ATOM 12695 O O . ARG D 1 286 ? -1.157 10.265 -2.370 1.00 20.18 282 ARG D O 1
ATOM 12703 N N . PHE D 1 287 ? -0.663 10.465 -4.567 1.00 20.21 283 PHE D N 1
ATOM 12704 C CA . PHE D 1 287 ? -1.383 9.236 -4.869 1.00 23.63 283 PHE D CA 1
ATOM 12705 C C . PHE D 1 287 ? -0.685 8.020 -4.289 1.00 20.13 283 PHE D C 1
ATOM 12706 O O . PHE D 1 287 ? -1.361 7.037 -3.961 1.00 22.13 283 PHE D O 1
ATOM 12714 N N . TRP D 1 288 ? 0.620 8.096 -4.042 1.00 18.84 284 TRP D N 1
ATOM 12715 C CA . TRP D 1 288 ? 1.337 7.024 -3.368 1.00 19.26 284 TRP D CA 1
ATOM 12716 C C . TRP D 1 288 ? 1.684 7.452 -1.947 1.00 25.76 284 TRP D C 1
ATOM 12717 O O . TRP D 1 288 ? 2.243 8.539 -1.753 1.00 24.62 284 TRP D O 1
ATOM 12728 N N . LYS D 1 289 ? 1.291 6.619 -0.963 1.00 24.46 285 LYS D N 1
ATOM 12729 C CA . LYS D 1 289 ? 1.652 6.835 0.454 1.00 29.47 285 LYS D CA 1
ATOM 12730 C C . LYS D 1 289 ? 3.122 6.529 0.718 1.00 33.25 285 LYS D C 1
ATOM 12731 O O . LYS D 1 289 ? 3.755 7.175 1.564 1.00 32.05 285 LYS D O 1
ATOM 12737 N N . ASP D 1 290 ? 3.666 5.518 0.050 1.00 31.71 286 ASP D N 1
ATOM 12738 C CA . ASP D 1 290 ? 5.056 5.090 0.210 1.00 35.13 286 ASP D CA 1
ATOM 12739 C C . ASP D 1 290 ? 5.426 4.367 -1.069 1.00 34.80 286 ASP D C 1
ATOM 12740 O O . ASP D 1 290 ? 4.640 4.358 -2.020 1.00 32.74 286 ASP D O 1
ATOM 12745 N N . GLU D 1 291 ? 6.588 3.707 -1.093 1.00 32.58 287 GLU D N 1
ATOM 12746 C CA . GLU D 1 291 ? 7.053 3.151 -2.362 1.00 34.52 287 GLU D CA 1
ATOM 12747 C C . GLU D 1 291 ? 6.166 2.033 -2.898 1.00 30.65 287 GLU D C 1
ATOM 12748 O O . GLU D 1 291 ? 6.243 1.731 -4.091 1.00 32.89 287 GLU D O 1
ATOM 12754 N N . HIS D 1 292 ? 5.343 1.404 -2.055 1.00 27.02 288 HIS D N 1
ATOM 12755 C CA . HIS D 1 292 ? 4.610 0.216 -2.450 1.00 28.17 288 HIS D CA 1
ATOM 12756 C C . HIS D 1 292 ? 3.087 0.320 -2.336 1.00 26.30 288 HIS D C 1
ATOM 12757 O O . HIS D 1 292 ? 2.393 -0.572 -2.834 1.00 25.51 288 HIS D O 1
ATOM 12764 N N . HIS D 1 293 ? 2.547 1.374 -1.725 1.00 24.17 289 HIS D N 1
ATOM 12765 C CA . HIS D 1 293 ? 1.114 1.461 -1.465 1.00 28.49 289 HIS D CA 1
ATOM 12766 C C . HIS D 1 293 ? 0.552 2.807 -1.877 1.00 25.63 289 HIS D C 1
ATOM 12767 O O . HIS D 1 293 ? 1.171 3.850 -1.623 1.00 26.39 289 HIS D O 1
ATOM 12774 N N . GLN D 1 294 ? -0.637 2.772 -2.492 1.00 20.21 290 GLN D N 1
ATOM 12775 C CA . GLN D 1 294 ? -1.315 3.987 -2.898 1.00 19.39 290 GLN D CA 1
ATOM 12776 C C . GLN D 1 294 ? -2.311 4.443 -1.840 1.00 21.16 290 GLN D C 1
ATOM 12777 O O . GLN D 1 294 ? -2.645 3.713 -0.901 1.00 22.15 290 GLN D O 1
ATOM 12783 N N . ASP D 1 295 ? -2.831 5.655 -2.027 1.00 22.09 291 ASP D N 1
ATOM 12784 C CA . ASP D 1 295 ? -3.795 6.262 -1.098 1.00 23.27 291 ASP D CA 1
ATOM 12785 C C . ASP D 1 295 ? -5.114 6.481 -1.829 1.00 20.21 291 ASP D C 1
ATOM 12786 O O . ASP D 1 295 ? -5.273 7.483 -2.548 1.00 21.16 291 ASP D O 1
ATOM 12791 N N . PRO D 1 296 ? -6.085 5.569 -1.697 1.00 20.45 292 PRO D N 1
ATOM 12792 C CA . PRO D 1 296 ? -7.385 5.793 -2.364 1.00 21.81 292 PRO D CA 1
ATOM 12793 C C . PRO D 1 296 ? -8.069 7.090 -1.953 1.00 20.22 292 PRO D C 1
ATOM 12794 O O . PRO D 1 296 ? -8.882 7.610 -2.727 1.00 20.43 292 PRO D O 1
ATOM 12798 N N . ARG D 1 297 ? -7.790 7.632 -0.748 1.00 18.55 293 ARG D N 1
ATOM 12799 C CA . ARG D 1 297 ? -8.387 8.925 -0.399 1.00 18.54 293 ARG D CA 1
ATOM 12800 C C . ARG D 1 297 ? -7.955 10.021 -1.366 1.00 20.13 293 ARG D C 1
ATOM 12801 O O . ARG D 1 297 ? -8.712 10.972 -1.620 1.00 22.81 293 ARG D O 1
ATOM 12809 N N . GLU D 1 298 ? -6.739 9.929 -1.900 1.00 21.52 294 GLU D N 1
ATOM 12810 C CA . GLU D 1 298 ? -6.274 10.952 -2.831 1.00 19.58 294 GLU D CA 1
ATOM 12811 C C . GLU D 1 298 ? -6.810 10.711 -4.240 1.00 17.07 294 GLU D C 1
ATOM 12812 O O . GLU D 1 298 ? -7.098 11.673 -4.948 1.00 19.66 294 GLU D O 1
ATOM 12818 N N . TRP D 1 299 ? -7.006 9.452 -4.644 1.00 17.63 295 TRP D N 1
ATOM 12819 C CA . TRP D 1 299 ? -7.782 9.221 -5.873 1.00 17.49 295 TRP D CA 1
ATOM 12820 C C . TRP D 1 299 ? -9.142 9.897 -5.789 1.00 20.42 295 TRP D C 1
ATOM 12821 O O . TRP D 1 299 ? -9.621 10.529 -6.755 1.00 19.48 295 TRP D O 1
ATOM 12832 N N . LYS D 1 300 ? -9.823 9.717 -4.653 1.00 19.36 296 LYS D N 1
ATOM 12833 C CA . LYS D 1 300 ? -11.153 10.280 -4.514 1.00 18.92 296 LYS D CA 1
ATOM 12834 C C . LYS D 1 300 ? -11.109 11.804 -4.495 1.00 20.10 296 LYS D C 1
ATOM 12835 O O . LYS D 1 300 ? -12.033 12.460 -4.999 1.00 21.89 296 LYS D O 1
ATOM 12841 N N . ARG D 1 301 ? -10.043 12.392 -3.936 1.00 18.91 297 ARG D N 1
ATOM 12842 C CA . ARG D 1 301 ? -9.933 13.850 -3.916 1.00 22.30 297 ARG D CA 1
ATOM 12843 C C . ARG D 1 301 ? -9.809 14.424 -5.325 1.00 20.55 297 ARG D C 1
ATOM 12844 O O . ARG D 1 301 ? -10.486 15.407 -5.664 1.00 19.87 297 ARG D O 1
ATOM 12852 N N . LEU D 1 302 ? -9.013 13.771 -6.188 1.00 18.46 298 LEU D N 1
ATOM 12853 C CA . LEU D 1 302 ? -8.970 14.156 -7.598 1.00 16.53 298 LEU D CA 1
ATOM 12854 C C . LEU D 1 302 ? -10.343 14.035 -8.238 1.00 16.39 298 LEU D C 1
ATOM 12855 O O . LEU D 1 302 ? -10.791 14.941 -8.951 1.00 17.29 298 LEU D O 1
ATOM 12860 N N . GLY D 1 303 ? -11.020 12.900 -8.017 1.00 19.03 299 GLY D N 1
ATOM 12861 C CA . GLY D 1 303 ? -12.326 12.705 -8.613 1.00 21.29 299 GLY D CA 1
ATOM 12862 C C . GLY D 1 303 ? -13.314 13.793 -8.238 1.00 22.68 299 GLY D C 1
ATOM 12863 O O . GLY D 1 303 ? -14.102 14.250 -9.081 1.00 20.12 299 GLY D O 1
ATOM 12864 N N . GLY D 1 304 ? -13.292 14.218 -6.964 1.00 21.69 300 GLY D N 1
ATOM 12865 C CA . GLY D 1 304 ? -14.179 15.292 -6.525 1.00 20.61 300 GLY D CA 1
ATOM 12866 C C . GLY D 1 304 ? -13.880 16.635 -7.172 1.00 20.74 300 GLY D C 1
ATOM 12867 O O . GLY D 1 304 ? -14.808 17.402 -7.467 1.00 19.95 300 GLY D O 1
ATOM 12868 N N . LYS D 1 305 ? -12.589 16.943 -7.396 1.00 19.25 301 LYS D N 1
ATOM 12869 C CA . LYS D 1 305 ? -12.182 18.169 -8.099 1.00 19.73 301 LYS D CA 1
ATOM 12870 C C . LYS D 1 305 ? -12.647 18.148 -9.557 1.00 19.41 301 LYS D C 1
ATOM 12871 O O . LYS D 1 305 ? -13.150 19.148 -10.072 1.00 21.55 301 LYS D O 1
ATOM 12877 N N . ILE D 1 306 ? -12.507 16.998 -10.238 1.00 17.80 302 ILE D N 1
ATOM 12878 C CA . ILE D 1 306 ? -13.020 16.868 -11.599 1.00 16.28 302 ILE D CA 1
ATOM 12879 C C . ILE D 1 306 ? -14.517 17.188 -11.638 1.00 19.96 302 ILE D C 1
ATOM 12880 O O . ILE D 1 306 ? -14.998 17.927 -12.512 1.00 22.09 302 ILE D O 1
ATOM 12885 N N . ARG D 1 307 ? -15.274 16.619 -10.700 1.00 17.43 303 ARG D N 1
ATOM 12886 C CA . ARG D 1 307 ? -16.724 16.836 -10.678 1.00 23.57 303 ARG D CA 1
ATOM 12887 C C . ARG D 1 307 ? -17.091 18.305 -10.473 1.00 28.35 303 ARG D C 1
ATOM 12888 O O . ARG D 1 307 ? -18.192 18.710 -10.872 1.00 25.04 303 ARG D O 1
ATOM 12896 N N . GLU D 1 308 ? -16.191 19.121 -9.892 1.00 26.74 304 GLU D N 1
ATOM 12897 C CA . GLU D 1 308 ? -16.474 20.561 -9.760 1.00 27.96 304 GLU D CA 1
ATOM 12898 C C . GLU D 1 308 ? -16.537 21.257 -11.112 1.00 28.74 304 GLU D C 1
ATOM 12899 O O . GLU D 1 308 ? -17.228 22.274 -11.260 1.00 29.89 304 GLU D O 1
ATOM 12905 N N . PHE D 1 309 ? -15.798 20.754 -12.102 1.00 25.11 305 PHE D N 1
ATOM 12906 C CA . PHE D 1 309 ? -15.817 21.350 -13.423 1.00 25.77 305 PHE D CA 1
ATOM 12907 C C . PHE D 1 309 ? -16.881 20.754 -14.320 1.00 27.71 305 PHE D C 1
ATOM 12908 O O . PHE D 1 309 ? -17.288 21.410 -15.286 1.00 33.64 305 PHE D O 1
ATOM 12916 N N . THR D 1 310 ? -17.310 19.520 -14.061 1.00 24.99 306 THR D N 1
ATOM 12917 C CA . THR D 1 310 ? -18.194 18.836 -14.999 1.00 26.61 306 THR D CA 1
ATOM 12918 C C . THR D 1 310 ? -19.653 18.874 -14.569 1.00 29.30 306 THR D C 1
ATOM 12919 O O . THR D 1 310 ? -20.500 18.259 -15.229 1.00 29.54 306 THR D O 1
ATOM 12923 N N . GLY D 1 311 ? -19.964 19.504 -13.443 1.00 34.09 307 GLY D N 1
ATOM 12924 C CA . GLY D 1 311 ? -21.325 19.431 -12.941 1.00 33.82 307 GLY D CA 1
ATOM 12925 C C . GLY D 1 311 ? -21.677 18.074 -12.381 1.00 33.55 307 GLY D C 1
ATOM 12926 O O . GLY D 1 311 ? -22.825 17.632 -12.496 1.00 36.82 307 GLY D O 1
ATOM 12927 N N . GLY D 1 312 ? -20.714 17.397 -11.767 1.00 20.75 308 GLY D N 1
ATOM 12928 C CA . GLY D 1 312 ? -20.943 16.146 -11.114 1.00 21.15 308 GLY D CA 1
ATOM 12929 C C . GLY D 1 312 ? -20.737 14.911 -11.960 1.00 26.09 308 GLY D C 1
ATOM 12930 O O . GLY D 1 312 ? -20.992 13.803 -11.478 1.00 29.32 308 GLY D O 1
ATOM 12931 N N . GLU D 1 313 ? -20.278 15.054 -13.198 1.00 23.29 309 GLU D N 1
ATOM 12932 C CA . GLU D 1 313 ? -20.036 13.912 -14.078 1.00 23.37 309 GLU D CA 1
ATOM 12933 C C . GLU D 1 313 ? -18.587 13.424 -13.991 1.00 18.83 309 GLU D C 1
ATOM 12934 O O . GLU D 1 313 ? -17.665 14.208 -13.775 1.00 22.80 309 GLU D O 1
ATOM 12940 N N . ASP D 1 314 ? -18.400 12.119 -14.147 1.00 19.30 310 ASP D N 1
ATOM 12941 C CA . ASP D 1 314 ? -17.057 11.566 -14.232 1.00 17.30 310 ASP D CA 1
ATOM 12942 C C . ASP D 1 314 ? -16.619 11.470 -15.699 1.00 16.35 310 ASP D C 1
ATOM 12943 O O . ASP D 1 314 ? -17.463 11.418 -16.603 1.00 20.28 310 ASP D O 1
ATOM 12948 N N . VAL D 1 315 ? -15.300 11.462 -15.932 1.00 16.82 311 VAL D N 1
ATOM 12949 C CA . VAL D 1 315 ? -14.793 11.581 -17.311 1.00 16.10 311 VAL D CA 1
ATOM 12950 C C . VAL D 1 315 ? -15.026 10.301 -18.108 1.00 16.10 311 VAL D C 1
ATOM 12951 O O . VAL D 1 315 ? -14.896 9.175 -17.605 1.00 17.86 311 VAL D O 1
ATOM 12955 N N . ASP D 1 316 ? -15.359 10.482 -19.383 1.00 15.65 312 ASP D N 1
ATOM 12956 C CA . ASP D 1 316 ? -15.541 9.344 -20.288 1.00 14.93 312 ASP D CA 1
ATOM 12957 C C . ASP D 1 316 ? -14.222 8.704 -20.683 1.00 14.67 312 ASP D C 1
ATOM 12958 O O . ASP D 1 316 ? -14.183 7.502 -20.993 1.00 17.16 312 ASP D O 1
ATOM 12963 N N . ILE D 1 317 ? -13.153 9.511 -20.743 1.00 17.35 313 ILE D N 1
ATOM 12964 C CA . ILE D 1 317 ? -11.842 9.118 -21.262 1.00 14.81 313 ILE D CA 1
ATOM 12965 C C . ILE D 1 317 ? -10.777 9.721 -20.360 1.00 14.97 313 ILE D C 1
ATOM 12966 O O . ILE D 1 317 ? -10.886 10.885 -19.974 1.00 15.03 313 ILE D O 1
ATOM 12971 N N . VAL D 1 318 ? -9.751 8.940 -20.004 1.00 15.04 314 VAL D N 1
ATOM 12972 C CA . VAL D 1 318 ? -8.541 9.509 -19.418 1.00 15.21 314 VAL D CA 1
ATOM 12973 C C . VAL D 1 318 ? -7.422 9.336 -20.437 1.00 15.25 314 VAL D C 1
ATOM 12974 O O . VAL D 1 318 ? -7.163 8.218 -20.891 1.00 15.78 314 VAL D O 1
ATOM 12978 N N . PHE D 1 319 ? -6.767 10.445 -20.782 1.00 15.34 315 PHE D N 1
ATOM 12979 C CA . PHE D 1 319 ? -5.595 10.476 -21.669 1.00 15.47 315 PHE D CA 1
ATOM 12980 C C . PHE D 1 319 ? -4.347 10.296 -20.798 1.00 15.74 315 PHE D C 1
ATOM 12981 O O . PHE D 1 319 ? -3.870 11.251 -20.178 1.00 15.76 315 PHE D O 1
ATOM 12989 N N . GLU D 1 320 ? -3.843 9.056 -20.693 1.00 16.62 316 GLU D N 1
ATOM 12990 C CA . GLU D 1 320 ? -2.724 8.699 -19.824 1.00 15.82 316 GLU D CA 1
ATOM 12991 C C . GLU D 1 320 ? -1.405 8.689 -20.583 1.00 15.95 316 GLU D C 1
ATOM 12992 O O . GLU D 1 320 ? -1.347 8.513 -21.806 1.00 17.67 316 GLU D O 1
ATOM 12998 N N . HIS D 1 321 ? -0.322 8.865 -19.810 1.00 17.15 317 HIS D N 1
ATOM 12999 C CA . HIS D 1 321 ? 1.059 8.790 -20.268 1.00 16.35 317 HIS D CA 1
ATOM 13000 C C . HIS D 1 321 ? 2.014 9.007 -19.088 1.00 16.61 317 HIS D C 1
ATOM 13001 O O . HIS D 1 321 ? 3.162 8.525 -19.158 1.00 18.64 317 HIS D O 1
ATOM 13008 N N . PRO D 1 322 ? 1.612 9.653 -17.965 1.00 16.66 318 PRO D N 1
ATOM 13009 C CA . PRO D 1 322 ? 2.564 9.694 -16.834 1.00 16.92 318 PRO D CA 1
ATOM 13010 C C . PRO D 1 322 ? 2.837 8.326 -16.221 1.00 17.57 318 PRO D C 1
ATOM 13011 O O . PRO D 1 322 ? 3.926 8.124 -15.660 1.00 18.85 318 PRO D O 1
ATOM 13015 N N . GLY D 1 323 ? 1.895 7.377 -16.280 1.00 17.50 319 GLY D N 1
ATOM 13016 C CA . GLY D 1 323 ? 2.217 6.015 -15.814 1.00 19.58 319 GLY D CA 1
ATOM 13017 C C . GLY D 1 323 ? 2.037 5.816 -14.309 1.00 16.98 319 GLY D C 1
ATOM 13018 O O . GLY D 1 323 ? 1.043 6.218 -13.743 1.00 16.88 319 GLY D O 1
ATOM 13019 N N . ARG D 1 324 ? 3.036 5.190 -13.656 1.00 17.22 320 ARG D N 1
ATOM 13020 C CA . ARG D 1 324 ? 2.844 4.632 -12.311 1.00 18.05 320 ARG D CA 1
ATOM 13021 C C . ARG D 1 324 ? 2.265 5.636 -11.313 1.00 19.71 320 ARG D C 1
ATOM 13022 O O . ARG D 1 324 ? 1.346 5.306 -10.550 1.00 17.30 320 ARG D O 1
ATOM 13030 N N . GLU D 1 325 ? 2.778 6.875 -11.300 1.00 19.21 321 GLU D N 1
ATOM 13031 C CA . GLU D 1 325 ? 2.332 7.815 -10.270 1.00 21.65 321 GLU D CA 1
ATOM 13032 C C . GLU D 1 325 ? 0.822 8.081 -10.343 1.00 18.88 321 GLU D C 1
ATOM 13033 O O . GLU D 1 325 ? 0.148 8.167 -9.307 1.00 19.46 321 GLU D O 1
ATOM 13039 N N . THR D 1 326 ? 0.272 8.223 -11.554 1.00 17.05 322 THR D N 1
ATOM 13040 C CA . THR D 1 326 ? -1.109 8.642 -11.768 1.00 16.81 322 THR D CA 1
ATOM 13041 C C . THR D 1 326 ? -2.066 7.495 -12.122 1.00 17.37 322 THR D C 1
ATOM 13042 O O . THR D 1 326 ? -3.283 7.690 -12.045 1.00 16.43 322 THR D O 1
ATOM 13046 N N . PHE D 1 327 ? -1.558 6.321 -12.504 1.00 16.60 323 PHE D N 1
ATOM 13047 C CA . PHE D 1 327 ? -2.421 5.358 -13.197 1.00 16.38 323 PHE D CA 1
ATOM 13048 C C . PHE D 1 327 ? -3.524 4.788 -12.288 1.00 16.46 323 PHE D C 1
ATOM 13049 O O . PHE D 1 327 ? -4.636 4.500 -12.760 1.00 16.15 323 PHE D O 1
ATOM 13057 N N . GLY D 1 328 ? -3.233 4.555 -10.995 1.00 18.73 324 GLY D N 1
ATOM 13058 C CA . GLY D 1 328 ? -4.293 4.089 -10.106 1.00 16.98 324 GLY D CA 1
ATOM 13059 C C . GLY D 1 328 ? -5.427 5.095 -10.023 1.00 16.78 324 GLY D C 1
ATOM 13060 O O . GLY D 1 328 ? -6.612 4.723 -10.022 1.00 17.45 324 GLY D O 1
ATOM 13061 N N . ALA D 1 329 ? -5.072 6.388 -9.957 1.00 16.40 325 ALA D N 1
ATOM 13062 C CA . ALA D 1 329 ? -6.059 7.454 -9.919 1.00 16.30 325 ALA D CA 1
ATOM 13063 C C . ALA D 1 329 ? -6.841 7.511 -11.221 1.00 16.56 325 ALA D C 1
ATOM 13064 O O . ALA D 1 329 ? -8.070 7.673 -11.213 1.00 16.01 325 ALA D O 1
ATOM 13066 N N . SER D 1 330 ? -6.146 7.368 -12.341 1.00 16.37 326 SER D N 1
ATOM 13067 C CA . SER D 1 330 ? -6.836 7.377 -13.642 1.00 16.63 326 SER D CA 1
ATOM 13068 C C . SER D 1 330 ? -7.905 6.295 -13.726 1.00 16.30 326 SER D C 1
ATOM 13069 O O . SER D 1 330 ? -9.007 6.558 -14.210 1.00 15.49 326 SER D O 1
ATOM 13072 N N . VAL D 1 331 ? -7.593 5.066 -13.305 1.00 15.70 327 VAL D N 1
ATOM 13073 C CA . VAL D 1 331 ? -8.589 3.992 -13.397 1.00 15.58 327 VAL D CA 1
ATOM 13074 C C . VAL D 1 331 ? -9.772 4.293 -12.486 1.00 16.96 327 VAL D C 1
ATOM 13075 O O . VAL D 1 331 ? -10.943 4.083 -12.856 1.00 16.41 327 VAL D O 1
ATOM 13079 N N . TYR D 1 332 ? -9.486 4.811 -11.284 1.00 15.71 328 TYR D N 1
ATOM 13080 C CA . TYR D 1 332 ? -10.543 5.128 -10.318 1.00 15.72 328 TYR D CA 1
ATOM 13081 C C . TYR D 1 332 ? -11.536 6.172 -10.847 1.00 15.58 328 TYR D C 1
ATOM 13082 O O . TYR D 1 332 ? -12.761 5.999 -10.722 1.00 15.76 328 TYR D O 1
ATOM 13091 N N . VAL D 1 333 ? -11.046 7.291 -11.404 1.00 15.59 329 VAL D N 1
ATOM 13092 C CA . VAL D 1 333 ? -11.953 8.407 -11.697 1.00 15.51 329 VAL D CA 1
ATOM 13093 C C . VAL D 1 333 ? -12.764 8.233 -12.965 1.00 15.32 329 VAL D C 1
ATOM 13094 O O . VAL D 1 333 ? -13.718 8.985 -13.173 1.00 17.18 329 VAL D O 1
ATOM 13098 N N . THR D 1 334 ? -12.417 7.279 -13.798 1.00 15.65 330 THR D N 1
ATOM 13099 C CA . THR D 1 334 ? -13.108 7.098 -15.073 1.00 15.07 330 THR D CA 1
ATOM 13100 C C . THR D 1 334 ? -14.549 6.661 -14.851 1.00 21.28 330 THR D C 1
ATOM 13101 O O . THR D 1 334 ? -14.839 5.887 -13.937 1.00 17.73 330 THR D O 1
ATOM 13105 N N . ARG D 1 335 ? -15.462 7.172 -15.691 1.00 17.24 331 ARG D N 1
ATOM 13106 C CA . ARG D 1 335 ? -16.880 6.830 -15.640 1.00 14.80 331 ARG D CA 1
ATOM 13107 C C . ARG D 1 335 ? -17.123 5.334 -15.915 1.00 15.55 331 ARG D C 1
ATOM 13108 O O . ARG D 1 335 ? -16.305 4.647 -16.546 1.00 17.33 331 ARG D O 1
ATOM 13116 N N . LYS D 1 336 ? -18.278 4.834 -15.446 1.00 18.12 332 LYS D N 1
ATOM 13117 C CA . LYS D 1 336 ? -18.677 3.455 -15.754 1.00 16.63 332 LYS D CA 1
ATOM 13118 C C . LYS D 1 336 ? -18.749 3.273 -17.271 1.00 16.72 332 LYS D C 1
ATOM 13119 O O . LYS D 1 336 ? -19.360 4.086 -17.977 1.00 17.79 332 LYS D O 1
ATOM 13125 N N . GLY D 1 337 ? -18.113 2.205 -17.794 1.00 15.28 333 GLY D N 1
ATOM 13126 C CA . GLY D 1 337 ? -18.048 2.022 -19.239 1.00 14.47 333 GLY D CA 1
ATOM 13127 C C . GLY D 1 337 ? -16.995 2.841 -19.955 1.00 18.31 333 GLY D C 1
ATOM 13128 O O . GLY D 1 337 ? -16.950 2.807 -21.193 1.00 17.88 333 GLY D O 1
ATOM 13129 N N . GLY D 1 338 ? -16.185 3.632 -19.225 1.00 14.54 334 GLY D N 1
ATOM 13130 C CA . GLY D 1 338 ? -15.247 4.556 -19.856 1.00 16.06 334 GLY D CA 1
ATOM 13131 C C . GLY D 1 338 ? -13.909 3.877 -20.200 1.00 19.79 334 GLY D C 1
ATOM 13132 O O . GLY D 1 338 ? -13.713 2.674 -19.996 1.00 16.15 334 GLY D O 1
ATOM 13133 N N . THR D 1 339 ? -12.983 4.674 -20.747 1.00 14.65 335 THR D N 1
ATOM 13134 C CA . THR D 1 339 ? -11.734 4.166 -21.305 1.00 17.10 335 THR D CA 1
ATOM 13135 C C . THR D 1 339 ? -10.546 4.947 -20.773 1.00 17.60 335 THR D C 1
ATOM 13136 O O . THR D 1 339 ? -10.596 6.184 -20.724 1.00 17.06 335 THR D O 1
ATOM 13140 N N . ILE D 1 340 ? -9.475 4.226 -20.420 1.00 14.93 336 ILE D N 1
ATOM 13141 C CA . ILE D 1 340 ? -8.189 4.819 -20.048 1.00 15.08 336 ILE D CA 1
ATOM 13142 C C . ILE D 1 340 ? -7.244 4.446 -21.182 1.00 16.59 336 ILE D C 1
ATOM 13143 O O . ILE D 1 340 ? -7.039 3.253 -21.443 1.00 18.12 336 ILE D O 1
ATOM 13148 N N . VAL D 1 341 ? -6.740 5.423 -21.929 1.00 15.12 337 VAL D N 1
ATOM 13149 C CA . VAL D 1 341 ? -5.906 5.090 -23.079 1.00 15.15 337 VAL D CA 1
ATOM 13150 C C . VAL D 1 341 ? -4.479 5.513 -22.738 1.00 15.33 337 VAL D C 1
ATOM 13151 O O . VAL D 1 341 ? -4.270 6.580 -22.171 1.00 17.03 337 VAL D O 1
ATOM 13155 N N . THR D 1 342 ? -3.501 4.654 -23.027 1.00 15.42 338 THR D N 1
ATOM 13156 C CA . THR D 1 342 ? -2.148 4.893 -22.520 1.00 15.77 338 THR D CA 1
ATOM 13157 C C . THR D 1 342 ? -1.117 4.683 -23.618 1.00 19.47 338 THR D C 1
ATOM 13158 O O . THR D 1 342 ? -1.178 3.687 -24.338 1.00 17.74 338 THR D O 1
ATOM 13162 N N . CYS D 1 343 ? -0.142 5.614 -23.735 1.00 18.39 339 CYS D N 1
ATOM 13163 C CA . CYS D 1 343 ? 0.867 5.445 -24.782 1.00 18.67 339 CYS D CA 1
ATOM 13164 C C . CYS D 1 343 ? 2.284 5.695 -24.270 1.00 20.25 339 CYS D C 1
ATOM 13165 O O . CYS D 1 343 ? 3.221 5.841 -25.087 1.00 18.28 339 CYS D O 1
ATOM 13168 N N . ALA D 1 344 ? 2.466 5.753 -22.959 1.00 17.15 340 ALA D N 1
ATOM 13169 C CA . ALA D 1 344 ? 3.779 5.972 -22.354 1.00 16.58 340 ALA D CA 1
ATOM 13170 C C . ALA D 1 344 ? 3.642 5.761 -20.851 1.00 16.66 340 ALA D C 1
ATOM 13171 O O . ALA D 1 344 ? 2.532 5.670 -20.320 1.00 17.86 340 ALA D O 1
ATOM 13173 N N . SER D 1 345 ? 4.805 5.755 -20.153 1.00 16.92 341 SER D N 1
ATOM 13174 C CA . SER D 1 345 ? 4.812 5.625 -18.653 1.00 20.58 341 SER D CA 1
ATOM 13175 C C . SER D 1 345 ? 5.985 6.429 -18.090 1.00 19.93 341 SER D C 1
ATOM 13176 O O . SER D 1 345 ? 6.894 5.867 -17.483 1.00 20.10 341 SER D O 1
ATOM 13179 N N . THR D 1 346 ? 5.894 7.760 -18.180 1.00 18.25 342 THR D N 1
ATOM 13180 C CA . THR D 1 346 ? 7.041 8.625 -17.860 1.00 17.63 342 THR D CA 1
ATOM 13181 C C . THR D 1 346 ? 7.559 8.383 -16.449 1.00 20.80 342 THR D C 1
ATOM 13182 O O . THR D 1 346 ? 8.784 8.306 -16.222 1.00 20.37 342 THR D O 1
ATOM 13186 N N . SER D 1 347 ? 6.654 8.311 -15.481 1.00 18.75 343 SER D N 1
ATOM 13187 C CA . SER D 1 347 ? 7.049 8.189 -14.083 1.00 23.41 343 SER D CA 1
ATOM 13188 C C . SER D 1 347 ? 7.372 6.763 -13.662 1.00 25.75 343 SER D C 1
ATOM 13189 O O . SER D 1 347 ? 7.700 6.543 -12.487 1.00 27.18 343 SER D O 1
ATOM 13192 N N . GLY D 1 348 ? 7.249 5.787 -14.554 1.00 22.15 344 GLY D N 1
ATOM 13193 C CA . GLY D 1 348 ? 7.537 4.399 -14.200 1.00 25.38 344 GLY D CA 1
ATOM 13194 C C . GLY D 1 348 ? 6.580 3.445 -14.877 1.00 22.04 344 GLY D C 1
ATOM 13195 O O . GLY D 1 348 ? 5.376 3.722 -14.884 1.00 19.47 344 GLY D O 1
ATOM 13196 N N . TYR D 1 349 ? 7.083 2.349 -15.467 1.00 19.72 345 TYR D N 1
ATOM 13197 C CA . TYR D 1 349 ? 6.202 1.457 -16.224 1.00 19.63 345 TYR D CA 1
ATOM 13198 C C . TYR D 1 349 ? 5.587 0.321 -15.401 1.00 19.08 345 TYR D C 1
ATOM 13199 O O . TYR D 1 349 ? 4.770 -0.434 -15.946 1.00 18.52 345 TYR D O 1
ATOM 13208 N N . MET D 1 350 ? 5.932 0.156 -14.121 1.00 17.73 346 MET D N 1
ATOM 13209 C CA . MET D 1 350 ? 5.241 -0.888 -13.349 1.00 18.87 346 MET D CA 1
ATOM 13210 C C . MET D 1 350 ? 3.969 -0.277 -12.760 1.00 20.94 346 MET D C 1
ATOM 13211 O O . MET D 1 350 ? 3.965 0.319 -11.681 1.00 21.88 346 MET D O 1
ATOM 13216 N N . HIS D 1 351 ? 2.873 -0.402 -13.499 1.00 17.23 347 HIS D N 1
ATOM 13217 C CA . HIS D 1 351 ? 1.595 0.157 -13.096 1.00 17.49 347 HIS D CA 1
ATOM 13218 C C . HIS D 1 351 ? 0.933 -0.697 -12.031 1.00 17.69 347 HIS D C 1
ATOM 13219 O O . HIS D 1 351 ? 0.965 -1.929 -12.109 1.00 20.52 347 HIS D O 1
ATOM 13226 N N . GLN D 1 352 ? 0.257 -0.040 -11.102 1.00 17.06 348 GLN D N 1
ATOM 13227 C CA . GLN D 1 352 ? -0.552 -0.717 -10.081 1.00 18.06 348 GLN D CA 1
ATOM 13228 C C . GLN D 1 352 ? -1.937 -0.064 -10.038 1.00 18.83 348 GLN D C 1
ATOM 13229 O O . GLN D 1 352 ? -2.046 1.168 -10.041 1.00 18.97 348 GLN D O 1
ATOM 13235 N N . TYR D 1 353 ? -3.002 -0.873 -10.016 1.00 16.80 349 TYR D N 1
ATOM 13236 C CA . TYR D 1 353 ? -4.347 -0.313 -9.955 1.00 16.51 349 TYR D CA 1
ATOM 13237 C C . TYR D 1 353 ? -5.278 -1.329 -9.289 1.00 16.49 349 TYR D C 1
ATOM 13238 O O . TYR D 1 353 ? -4.976 -2.522 -9.180 1.00 17.09 349 TYR D O 1
ATOM 13247 N N . ASP D 1 354 ? -6.414 -0.831 -8.824 1.00 16.39 350 ASP D N 1
ATOM 13248 C CA . ASP D 1 354 ? -7.403 -1.662 -8.136 1.00 16.42 350 ASP D CA 1
ATOM 13249 C C . ASP D 1 354 ? -8.389 -2.207 -9.169 1.00 16.84 350 ASP D C 1
ATOM 13250 O O . ASP D 1 354 ? -9.236 -1.462 -9.683 1.00 17.10 350 ASP D O 1
ATOM 13255 N N . ASN D 1 355 ? -8.290 -3.512 -9.455 1.00 16.17 351 ASN D N 1
ATOM 13256 C CA . ASN D 1 355 ? -9.067 -4.107 -10.550 1.00 15.98 351 ASN D CA 1
ATOM 13257 C C . ASN D 1 355 ? -10.566 -4.135 -10.248 1.00 15.88 351 ASN D C 1
ATOM 13258 O O . ASN D 1 355 ? -11.388 -4.312 -11.163 1.00 15.69 351 ASN D O 1
ATOM 13263 N N . ARG D 1 356 ? -10.955 -3.955 -8.990 1.00 15.97 352 ARG D N 1
ATOM 13264 C CA . ARG D 1 356 ? -12.391 -3.929 -8.706 1.00 16.51 352 ARG D CA 1
ATOM 13265 C C . ARG D 1 356 ? -13.055 -2.772 -9.436 1.00 17.40 352 ARG D C 1
ATOM 13266 O O . ARG D 1 356 ? -14.125 -2.936 -10.033 1.00 20.60 352 ARG D O 1
ATOM 13274 N N . TYR D 1 357 ? -12.382 -1.622 -9.491 1.00 15.97 353 TYR D N 1
ATOM 13275 C CA . TYR D 1 357 ? -12.964 -0.502 -10.239 1.00 16.11 353 TYR D CA 1
ATOM 13276 C C . TYR D 1 357 ? -13.045 -0.817 -11.715 1.00 20.89 353 TYR D C 1
ATOM 13277 O O . TYR D 1 357 ? -14.046 -0.486 -12.371 1.00 22.30 353 TYR D O 1
ATOM 13286 N N . LEU D 1 358 ? -12.051 -1.525 -12.242 1.00 15.42 354 LEU D N 1
ATOM 13287 C CA . LEU D 1 358 ? -12.056 -1.813 -13.669 1.00 16.10 354 LEU D CA 1
ATOM 13288 C C . LEU D 1 358 ? -13.166 -2.806 -14.049 1.00 19.13 354 LEU D C 1
ATOM 13289 O O . LEU D 1 358 ? -13.941 -2.554 -14.984 1.00 17.39 354 LEU D O 1
ATOM 13294 N N . TRP D 1 359 ? -13.269 -3.952 -13.353 1.00 17.81 355 TRP D N 1
ATOM 13295 C CA . TRP D 1 359 ? -14.289 -4.905 -13.812 1.00 15.22 355 TRP D CA 1
ATOM 13296 C C . TRP D 1 359 ? -15.699 -4.525 -13.355 1.00 15.16 355 TRP D C 1
ATOM 13297 O O . TRP D 1 359 ? -16.637 -4.620 -14.161 1.00 15.51 355 TRP D O 1
ATOM 13308 N N A MET D 1 360 ? -15.885 -4.084 -12.101 0.44 15.66 356 MET D N 1
ATOM 13309 N N B MET D 1 360 ? -15.884 -4.068 -12.109 0.56 15.51 356 MET D N 1
ATOM 13310 C CA A MET D 1 360 ? -17.241 -3.780 -11.635 0.44 17.15 356 MET D CA 1
ATOM 13311 C CA B MET D 1 360 ? -17.245 -3.788 -11.640 0.56 17.14 356 MET D CA 1
ATOM 13312 C C A MET D 1 360 ? -17.872 -2.638 -12.420 0.44 18.34 356 MET D C 1
ATOM 13313 C C B MET D 1 360 ? -17.872 -2.577 -12.317 0.56 18.59 356 MET D C 1
ATOM 13314 O O A MET D 1 360 ? -19.098 -2.607 -12.589 0.44 18.59 356 MET D O 1
ATOM 13315 O O B MET D 1 360 ? -19.102 -2.438 -12.291 0.56 17.42 356 MET D O 1
ATOM 13324 N N . SER D 1 361 ? -17.060 -1.693 -12.907 1.00 15.55 357 SER D N 1
ATOM 13325 C CA . SER D 1 361 ? -17.568 -0.572 -13.687 1.00 15.71 357 SER D CA 1
ATOM 13326 C C . SER D 1 361 ? -17.285 -0.730 -15.170 1.00 14.80 357 SER D C 1
ATOM 13327 O O . SER D 1 361 ? -17.493 0.225 -15.924 1.00 15.74 357 SER D O 1
ATOM 13330 N N . LEU D 1 362 ? -16.885 -1.942 -15.603 1.00 16.16 358 LEU D N 1
ATOM 13331 C CA . LEU D 1 362 ? -16.745 -2.300 -17.028 1.00 15.91 358 LEU D CA 1
ATOM 13332 C C . LEU D 1 362 ? -15.905 -1.264 -17.791 1.00 17.16 358 LEU D C 1
ATOM 13333 O O . LEU D 1 362 ? -16.244 -0.843 -18.895 1.00 16.55 358 LEU D O 1
ATOM 13338 N N . LYS D 1 363 ? -14.802 -0.849 -17.190 1.00 14.78 359 LYS D N 1
ATOM 13339 C CA . LYS D 1 363 ? -13.879 0.084 -17.835 1.00 14.77 359 LYS D CA 1
ATOM 13340 C C . LYS D 1 363 ? -12.876 -0.717 -18.681 1.00 16.53 359 LYS D C 1
ATOM 13341 O O . LYS D 1 363 ? -12.747 -1.935 -18.539 1.00 17.52 359 LYS D O 1
ATOM 13347 N N . ARG D 1 364 ? -12.115 -0.020 -19.533 1.00 14.78 360 ARG D N 1
ATOM 13348 C CA . ARG D 1 364 ? -11.066 -0.687 -20.284 1.00 14.83 360 ARG D CA 1
ATOM 13349 C C . ARG D 1 364 ? -9.834 0.200 -20.338 1.00 17.73 360 ARG D C 1
ATOM 13350 O O . ARG D 1 364 ? -9.925 1.444 -20.285 1.00 17.57 360 ARG D O 1
ATOM 13358 N N . ILE D 1 365 ? -8.683 -0.466 -20.416 1.00 15.02 361 ILE D N 1
ATOM 13359 C CA . ILE D 1 365 ? -7.378 0.188 -20.590 1.00 15.13 361 ILE D CA 1
ATOM 13360 C C . ILE D 1 365 ? -6.889 -0.153 -21.993 1.00 16.12 361 ILE D C 1
ATOM 13361 O O . ILE D 1 365 ? -6.678 -1.325 -22.301 1.00 18.00 361 ILE D O 1
ATOM 13366 N N . VAL D 1 366 ? -6.689 0.849 -22.841 1.00 15.06 362 VAL D N 1
ATOM 13367 C CA . VAL D 1 366 ? -6.342 0.595 -24.245 1.00 15.03 362 VAL D CA 1
ATOM 13368 C C . VAL D 1 366 ? -4.928 1.105 -24.471 1.00 18.87 362 VAL D C 1
ATOM 13369 O O . VAL D 1 366 ? -4.647 2.293 -24.236 1.00 17.89 362 VAL D O 1
ATOM 13373 N N . GLY D 1 367 ? -4.037 0.212 -24.918 1.00 15.26 363 GLY D N 1
ATOM 13374 C CA . GLY D 1 367 ? -2.662 0.596 -25.219 1.00 15.41 363 GLY D CA 1
ATOM 13375 C C . GLY D 1 367 ? -2.582 1.134 -26.647 1.00 16.51 363 GLY D C 1
ATOM 13376 O O . GLY D 1 367 ? -3.245 0.629 -27.567 1.00 18.08 363 GLY D O 1
ATOM 13377 N N . SER D 1 368 ? -1.824 2.211 -26.808 1.00 18.12 364 SER D N 1
ATOM 13378 C CA . SER D 1 368 ? -1.667 2.829 -28.116 1.00 15.87 364 SER D CA 1
ATOM 13379 C C . SER D 1 368 ? -0.197 3.213 -28.262 1.00 18.15 364 SER D C 1
ATOM 13380 O O . SER D 1 368 ? 0.513 3.412 -27.268 1.00 20.80 364 SER D O 1
ATOM 13383 N N . HIS D 1 369 ? 0.275 3.330 -29.500 1.00 17.52 365 HIS D N 1
ATOM 13384 C CA . HIS D 1 369 ? 1.701 3.588 -29.680 1.00 19.88 365 HIS D CA 1
ATOM 13385 C C . HIS D 1 369 ? 1.832 4.310 -30.994 1.00 17.42 365 HIS D C 1
ATOM 13386 O O . HIS D 1 369 ? 1.317 3.807 -31.996 1.00 20.05 365 HIS D O 1
ATOM 13393 N N . PHE D 1 370 ? 2.453 5.490 -30.969 1.00 16.18 366 PHE D N 1
ATOM 13394 C CA . PHE D 1 370 ? 2.691 6.259 -32.192 1.00 16.00 366 PHE D CA 1
ATOM 13395 C C . PHE D 1 370 ? 1.420 6.355 -33.050 1.00 19.62 366 PHE D C 1
ATOM 13396 O O . PHE D 1 370 ? 0.321 6.622 -32.525 1.00 17.13 366 PHE D O 1
ATOM 13404 N N . ALA D 1 371 ? 1.539 6.157 -34.363 1.00 16.37 367 ALA D N 1
ATOM 13405 C CA . ALA D 1 371 ? 0.367 6.264 -35.247 1.00 15.65 367 ALA D CA 1
ATOM 13406 C C . ALA D 1 371 ? 0.677 5.632 -36.590 1.00 15.69 367 ALA D C 1
ATOM 13407 O O . ALA D 1 371 ? 1.815 5.709 -37.053 1.00 18.22 367 ALA D O 1
ATOM 13409 N N . ASN D 1 372 ? -0.341 5.033 -37.231 1.00 16.44 368 ASN D N 1
ATOM 13410 C CA . ASN D 1 372 ? -0.091 4.573 -38.598 1.00 18.04 368 ASN D CA 1
ATOM 13411 C C . ASN D 1 372 ? -0.211 5.749 -39.575 1.00 15.98 368 ASN D C 1
ATOM 13412 O O . ASN D 1 372 ? -0.536 6.882 -39.200 1.00 18.54 368 ASN D O 1
ATOM 13417 N N . TYR D 1 373 ? 0.168 5.488 -40.830 1.00 15.71 369 TYR D N 1
ATOM 13418 C CA . TYR D 1 373 ? 0.234 6.561 -41.818 1.00 15.79 369 TYR D CA 1
ATOM 13419 C C . TYR D 1 373 ? -1.149 7.168 -42.099 1.00 15.66 369 TYR D C 1
ATOM 13420 O O . TYR D 1 373 ? -1.247 8.365 -42.414 1.00 16.85 369 TYR D O 1
ATOM 13429 N N . ARG D 1 374 ? -2.238 6.378 -42.006 1.00 15.80 370 ARG D N 1
ATOM 13430 C CA . ARG D 1 374 ? -3.542 7.000 -42.211 1.00 17.65 370 ARG D CA 1
ATOM 13431 C C . ARG D 1 374 ? -3.875 7.969 -41.078 1.00 16.79 370 ARG D C 1
ATOM 13432 O O . ARG D 1 374 ? -4.376 9.074 -41.319 1.00 16.62 370 ARG D O 1
ATOM 13440 N N . GLU D 1 375 ? -3.586 7.585 -39.830 1.00 15.40 371 GLU D N 1
ATOM 13441 C CA . GLU D 1 375 ? -3.782 8.482 -38.697 1.00 16.28 371 GLU D CA 1
ATOM 13442 C C . GLU D 1 375 ? -2.867 9.716 -38.796 1.00 17.35 371 GLU D C 1
ATOM 13443 O O . GLU D 1 375 ? -3.292 10.846 -38.484 1.00 16.11 371 GLU D O 1
ATOM 13449 N N . ALA D 1 376 ? -1.612 9.531 -39.250 1.00 17.38 372 ALA D N 1
ATOM 13450 C CA . ALA D 1 376 ? -0.729 10.690 -39.432 1.00 15.76 372 ALA D CA 1
ATOM 13451 C C . ALA D 1 376 ? -1.278 11.651 -40.494 1.00 18.61 372 ALA D C 1
ATOM 13452 O O . ALA D 1 376 ? -1.262 12.870 -40.300 1.00 16.63 372 ALA D O 1
ATOM 13454 N N . PHE D 1 377 ? -1.786 11.121 -41.614 1.00 16.64 373 PHE D N 1
ATOM 13455 C CA . PHE D 1 377 ? -2.420 11.976 -42.624 1.00 15.77 373 PHE D CA 1
ATOM 13456 C C . PHE D 1 377 ? -3.616 12.746 -42.043 1.00 16.28 373 PHE D C 1
ATOM 13457 O O . PHE D 1 377 ? -3.780 13.962 -42.289 1.00 15.96 373 PHE D O 1
ATOM 13465 N N . GLU D 1 378 ? -4.503 12.044 -41.321 1.00 15.51 374 GLU D N 1
ATOM 13466 C CA . GLU D 1 378 ? -5.685 12.714 -40.744 1.00 15.42 374 GLU D CA 1
ATOM 13467 C C . GLU D 1 378 ? -5.293 13.782 -39.714 1.00 15.48 374 GLU D C 1
ATOM 13468 O O . GLU D 1 378 ? -5.932 14.843 -39.630 1.00 15.50 374 GLU D O 1
ATOM 13474 N N . ALA D 1 379 ? -4.292 13.497 -38.874 1.00 15.52 375 ALA D N 1
ATOM 13475 C CA . ALA D 1 379 ? -3.853 14.502 -37.906 1.00 15.61 375 ALA D CA 1
ATOM 13476 C C . ALA D 1 379 ? -3.271 15.717 -38.627 1.00 20.87 375 ALA D C 1
ATOM 13477 O O . ALA D 1 379 ? -3.545 16.857 -38.265 1.00 15.84 375 ALA D O 1
ATOM 13479 N N . ASN D 1 380 ? -2.418 15.485 -39.626 1.00 15.89 376 ASN D N 1
ATOM 13480 C CA . ASN D 1 380 ? -1.850 16.607 -40.395 1.00 16.31 376 ASN D CA 1
ATOM 13481 C C . ASN D 1 380 ? -2.947 17.397 -41.114 1.00 16.06 376 ASN D C 1
ATOM 13482 O O . ASN D 1 380 ? -2.880 18.632 -41.223 1.00 17.24 376 ASN D O 1
ATOM 13487 N N . ARG D 1 381 ? -3.959 16.697 -41.620 1.00 15.92 377 ARG D N 1
ATOM 13488 C CA . ARG D 1 381 ? -5.090 17.337 -42.295 1.00 18.62 377 ARG D CA 1
ATOM 13489 C C . ARG D 1 381 ? -5.867 18.259 -41.346 1.00 16.43 377 ARG D C 1
ATOM 13490 O O . ARG D 1 381 ? -6.327 19.340 -41.745 1.00 16.56 377 ARG D O 1
ATOM 13498 N N . LEU D 1 382 ? -6.014 17.864 -40.081 1.00 16.53 378 LEU D N 1
ATOM 13499 C CA . LEU D 1 382 ? -6.674 18.762 -39.123 1.00 15.76 378 LEU D CA 1
ATOM 13500 C C . LEU D 1 382 ? -5.809 20.002 -38.811 1.00 15.95 378 LEU D C 1
ATOM 13501 O O . LEU D 1 382 ? -6.350 21.110 -38.603 1.00 16.99 378 LEU D O 1
ATOM 13506 N N . VAL D 1 383 ? -4.462 19.864 -38.797 1.00 16.53 379 VAL D N 1
ATOM 13507 C CA . VAL D 1 383 ? -3.624 21.061 -38.723 1.00 16.27 379 VAL D CA 1
ATOM 13508 C C . VAL D 1 383 ? -3.865 21.948 -39.947 1.00 17.41 379 VAL D C 1
ATOM 13509 O O . VAL D 1 383 ? -4.024 23.177 -39.840 1.00 18.67 379 VAL D O 1
ATOM 13513 N N . ALA D 1 384 ? -3.863 21.329 -41.134 1.00 18.06 380 ALA D N 1
ATOM 13514 C CA . ALA D 1 384 ? -4.072 22.068 -42.380 1.00 18.86 380 ALA D CA 1
ATOM 13515 C C . ALA D 1 384 ? -5.433 22.773 -42.417 1.00 19.69 380 ALA D C 1
ATOM 13516 O O . ALA D 1 384 ? -5.577 23.824 -43.056 1.00 22.20 380 ALA D O 1
ATOM 13518 N N . LYS D 1 385 ? -6.440 22.207 -41.783 1.00 16.63 381 LYS D N 1
ATOM 13519 C CA . LYS D 1 385 ? -7.747 22.867 -41.704 1.00 20.93 381 LYS D CA 1
ATOM 13520 C C . LYS D 1 385 ? -7.796 24.020 -40.715 1.00 25.31 381 LYS D C 1
ATOM 13521 O O . LYS D 1 385 ? -8.830 24.716 -40.657 1.00 23.79 381 LYS D O 1
ATOM 13527 N N . GLY D 1 386 ? -6.725 24.235 -39.951 1.00 18.80 382 GLY D N 1
ATOM 13528 C CA . GLY D 1 386 ? -6.715 25.247 -38.908 1.00 19.69 382 GLY D CA 1
ATOM 13529 C C . GLY D 1 386 ? -7.505 24.843 -37.671 1.00 21.40 382 GLY D C 1
ATOM 13530 O O . GLY D 1 386 ? -7.904 25.714 -36.889 1.00 21.98 382 GLY D O 1
ATOM 13531 N N . LYS D 1 387 ? -7.810 23.551 -37.509 1.00 16.52 383 LYS D N 1
ATOM 13532 C CA . LYS D 1 387 ? -8.459 23.064 -36.291 1.00 17.05 383 LYS D CA 1
ATOM 13533 C C . LYS D 1 387 ? -7.458 22.803 -35.166 1.00 17.92 383 LYS D C 1
ATOM 13534 O O . LYS D 1 387 ? -7.852 22.813 -33.987 1.00 21.24 383 LYS D O 1
ATOM 13540 N N . ILE D 1 388 ? -6.188 22.550 -35.514 1.00 18.75 384 ILE D N 1
ATOM 13541 C CA . ILE D 1 388 ? -5.133 22.161 -34.579 1.00 16.15 384 ILE D CA 1
ATOM 13542 C C . ILE D 1 388 ? -3.924 23.018 -34.926 1.00 16.38 384 ILE D C 1
ATOM 13543 O O . ILE D 1 388 ? -3.605 23.177 -36.109 1.00 18.07 384 ILE D O 1
ATOM 13548 N N . HIS D 1 389 ? -3.260 23.571 -33.908 1.00 16.50 385 HIS D N 1
ATOM 13549 C CA . HIS D 1 389 ? -2.195 24.536 -34.139 1.00 16.75 385 HIS D CA 1
ATOM 13550 C C . HIS D 1 389 ? -0.850 24.054 -33.607 1.00 16.85 385 HIS D C 1
ATOM 13551 O O . HIS D 1 389 ? -0.787 23.333 -32.603 1.00 19.24 385 HIS D O 1
ATOM 13558 N N . PRO D 1 390 ? 0.240 24.422 -34.282 1.00 17.04 386 PRO D N 1
ATOM 13559 C CA . PRO D 1 390 ? 1.576 24.079 -33.797 1.00 17.18 386 PRO D CA 1
ATOM 13560 C C . PRO D 1 390 ? 1.920 24.824 -32.519 1.00 22.11 386 PRO D C 1
ATOM 13561 O O . PRO D 1 390 ? 1.271 25.797 -32.135 1.00 20.66 386 PRO D O 1
ATOM 13565 N N . THR D 1 391 ? 2.958 24.325 -31.844 1.00 19.58 387 THR D N 1
ATOM 13566 C CA . THR D 1 391 ? 3.335 24.764 -30.478 1.00 22.34 387 THR D CA 1
ATOM 13567 C C . THR D 1 391 ? 4.824 25.125 -30.347 1.00 20.20 387 THR D C 1
ATOM 13568 O O . THR D 1 391 ? 5.429 24.791 -29.354 1.00 19.16 387 THR D O 1
ATOM 13572 N N . LEU D 1 392 ? 5.353 25.849 -31.315 1.00 20.44 388 LEU D N 1
ATOM 13573 C CA . LEU D 1 392 ? 6.770 26.271 -31.318 1.00 19.05 388 LEU D CA 1
ATOM 13574 C C . LEU D 1 392 ? 7.038 27.316 -30.230 1.00 24.68 388 LEU D C 1
ATOM 13575 O O . LEU D 1 392 ? 6.259 28.218 -30.092 1.00 24.01 388 LEU D O 1
ATOM 13580 N N . SER D 1 393 ? 8.158 27.188 -29.538 1.00 18.75 389 SER D N 1
ATOM 13581 C CA . SER D 1 393 ? 8.591 28.167 -28.514 1.00 21.03 389 SER D CA 1
ATOM 13582 C C . SER D 1 393 ? 9.838 28.915 -29.004 1.00 25.81 389 SER D C 1
ATOM 13583 O O . SER D 1 393 ? 9.924 30.105 -28.787 1.00 24.99 389 SER D O 1
ATOM 13586 N N . LYS D 1 394 ? 10.740 28.214 -29.681 1.00 19.42 390 LYS D N 1
ATOM 13587 C CA . LYS D 1 394 ? 12.028 28.804 -30.007 1.00 20.42 390 LYS D CA 1
ATOM 13588 C C . LYS D 1 394 ? 12.560 28.139 -31.272 1.00 23.05 390 LYS D C 1
ATOM 13589 O O . LYS D 1 394 ? 12.331 26.948 -31.500 1.00 23.28 390 LYS D O 1
ATOM 13595 N N . VAL D 1 395 ? 13.281 28.914 -32.087 1.00 22.65 391 VAL D N 1
ATOM 13596 C CA . VAL D 1 395 ? 13.855 28.422 -33.337 1.00 21.92 391 VAL D CA 1
ATOM 13597 C C . VAL D 1 395 ? 15.353 28.729 -33.327 1.00 20.44 391 VAL D C 1
ATOM 13598 O O . VAL D 1 395 ? 15.762 29.835 -32.937 1.00 21.27 391 VAL D O 1
ATOM 13602 N N . TYR D 1 396 ? 16.164 27.734 -33.703 1.00 21.35 392 TYR D N 1
ATOM 13603 C CA . TYR D 1 396 ? 17.608 27.842 -33.851 1.00 20.84 392 TYR D CA 1
ATOM 13604 C C . TYR D 1 396 ? 18.021 27.664 -35.306 1.00 26.65 392 TYR D C 1
ATOM 13605 O O . TYR D 1 396 ? 17.319 27.018 -36.083 1.00 24.38 392 TYR D O 1
ATOM 13614 N N . ALA D 1 397 ? 19.171 28.240 -35.670 1.00 24.43 393 ALA D N 1
ATOM 13615 C CA . ALA D 1 397 ? 19.810 27.908 -36.940 1.00 27.85 393 ALA D CA 1
ATOM 13616 C C . ALA D 1 397 ? 20.405 26.494 -36.913 1.00 23.86 393 ALA D C 1
ATOM 13617 O O . ALA D 1 397 ? 20.768 25.959 -35.859 1.00 25.70 393 ALA D O 1
ATOM 13619 N N . LEU D 1 398 ? 20.551 25.906 -38.106 1.00 25.72 394 LEU D N 1
ATOM 13620 C CA . LEU D 1 398 ? 21.149 24.577 -38.220 1.00 23.91 394 LEU D CA 1
ATOM 13621 C C . LEU D 1 398 ? 22.515 24.484 -37.514 1.00 26.99 394 LEU D C 1
ATOM 13622 O O . LEU D 1 398 ? 22.792 23.499 -36.818 1.00 25.07 394 LEU D O 1
ATOM 13627 N N . GLU D 1 399 ? 23.357 25.515 -37.644 1.00 25.76 395 GLU D N 1
ATOM 13628 C CA . GLU D 1 399 ? 24.672 25.494 -36.996 1.00 28.53 395 GLU D CA 1
ATOM 13629 C C . GLU D 1 399 ? 24.602 25.409 -35.468 1.00 30.58 395 GLU D C 1
ATOM 13630 O O . GLU D 1 399 ? 25.602 25.017 -34.830 1.00 26.33 395 GLU D O 1
ATOM 13636 N N . GLU D 1 400 ? 23.468 25.782 -34.865 1.00 29.83 396 GLU D N 1
ATOM 13637 C CA . GLU D 1 400 ? 23.282 25.788 -33.420 1.00 30.40 396 GLU D CA 1
ATOM 13638 C C . GLU D 1 400 ? 22.460 24.606 -32.926 1.00 29.56 396 GLU D C 1
ATOM 13639 O O . GLU D 1 400 ? 21.808 24.720 -31.874 1.00 25.69 396 GLU D O 1
ATOM 13645 N N . THR D 1 401 ? 22.419 23.502 -33.691 1.00 27.43 397 THR D N 1
ATOM 13646 C CA . THR D 1 401 ? 21.572 22.375 -33.312 1.00 23.32 397 THR D CA 1
ATOM 13647 C C . THR D 1 401 ? 22.018 21.777 -31.991 1.00 26.10 397 THR D C 1
ATOM 13648 O O . THR D 1 401 ? 21.183 21.289 -31.224 1.00 28.74 397 THR D O 1
ATOM 13652 N N . GLY D 1 402 ? 23.322 21.832 -31.691 1.00 25.84 398 GLY D N 1
ATOM 13653 C CA . GLY D 1 402 ? 23.788 21.339 -30.400 1.00 29.30 398 GLY D CA 1
ATOM 13654 C C . GLY D 1 402 ? 23.131 22.055 -29.233 1.00 25.23 398 GLY D C 1
ATOM 13655 O O . GLY D 1 402 ? 22.622 21.425 -28.300 1.00 26.05 398 GLY D O 1
ATOM 13656 N N . GLN D 1 403 ? 23.115 23.390 -29.275 1.00 26.55 399 GLN D N 1
ATOM 13657 C CA . GLN D 1 403 ? 22.407 24.156 -28.240 1.00 28.32 399 GLN D CA 1
ATOM 13658 C C . GLN D 1 403 ? 20.905 23.848 -28.213 1.00 27.51 399 GLN D C 1
ATOM 13659 O O . GLN D 1 403 ? 20.288 23.780 -27.139 1.00 26.72 399 GLN D O 1
ATOM 13665 N N . ALA D 1 404 ? 20.286 23.680 -29.379 1.00 23.09 400 ALA D N 1
ATOM 13666 C CA . ALA D 1 404 ? 18.880 23.311 -29.406 1.00 22.85 400 ALA D CA 1
ATOM 13667 C C . ALA D 1 404 ? 18.651 21.993 -28.685 1.00 25.23 400 ALA D C 1
ATOM 13668 O O . ALA D 1 404 ? 17.698 21.864 -27.906 1.00 25.49 400 ALA D O 1
ATOM 13670 N N . ALA D 1 405 ? 19.553 21.018 -28.877 1.00 23.46 401 ALA D N 1
ATOM 13671 C CA . ALA D 1 405 ? 19.369 19.708 -28.248 1.00 22.55 401 ALA D CA 1
ATOM 13672 C C . ALA D 1 405 ? 19.548 19.786 -26.730 1.00 24.55 401 ALA D C 1
ATOM 13673 O O . ALA D 1 405 ? 18.828 19.111 -25.973 1.00 23.84 401 ALA D O 1
ATOM 13675 N N . LEU D 1 406 ? 20.485 20.619 -26.269 1.00 26.78 402 LEU D N 1
ATOM 13676 C CA . LEU D 1 406 ? 20.668 20.803 -24.832 1.00 28.49 402 LEU D CA 1
ATOM 13677 C C . LEU D 1 406 ? 19.454 21.485 -24.214 1.00 28.45 402 LEU D C 1
ATOM 13678 O O . LEU D 1 406 ? 19.022 21.106 -23.116 1.00 26.64 402 LEU D O 1
ATOM 13683 N N . ASP D 1 407 ? 18.871 22.468 -24.918 1.00 29.54 403 ASP D N 1
ATOM 13684 C CA . ASP D 1 407 ? 17.629 23.090 -24.452 1.00 25.87 403 ASP D CA 1
ATOM 13685 C C . ASP D 1 407 ? 16.522 22.062 -24.241 1.00 27.35 403 ASP D C 1
ATOM 13686 O O . ASP D 1 407 ? 15.813 22.107 -23.233 1.00 27.47 403 ASP D O 1
ATOM 13691 N N . VAL D 1 408 ? 16.337 21.137 -25.192 1.00 20.03 404 VAL D N 1
ATOM 13692 C CA . VAL D 1 408 ? 15.313 20.112 -25.023 1.00 23.88 404 VAL D CA 1
ATOM 13693 C C . VAL D 1 408 ? 15.686 19.154 -23.893 1.00 24.10 404 VAL D C 1
ATOM 13694 O O . VAL D 1 408 ? 14.840 18.810 -23.040 1.00 23.40 404 VAL D O 1
ATOM 13698 N N . HIS D 1 409 ? 16.972 18.766 -23.842 1.00 24.47 405 HIS D N 1
ATOM 13699 C CA . HIS D 1 409 ? 17.474 17.826 -22.841 1.00 26.68 405 HIS D CA 1
ATOM 13700 C C . HIS D 1 409 ? 17.233 18.344 -21.432 1.00 28.04 405 HIS D C 1
ATOM 13701 O O . HIS D 1 409 ? 16.904 17.573 -20.518 1.00 30.18 405 HIS D O 1
ATOM 13708 N N . HIS D 1 410 ? 17.368 19.652 -21.241 1.00 28.02 406 HIS D N 1
ATOM 13709 C CA . HIS D 1 410 ? 17.170 20.269 -19.937 1.00 27.91 406 HIS D CA 1
ATOM 13710 C C . HIS D 1 410 ? 15.812 20.966 -19.804 1.00 26.71 406 HIS D C 1
ATOM 13711 O O . HIS D 1 410 ? 15.598 21.718 -18.846 1.00 28.37 406 HIS D O 1
ATOM 13718 N N . ASN D 1 411 ? 14.874 20.694 -20.711 1.00 26.30 407 ASN D N 1
ATOM 13719 C CA . ASN D 1 411 ? 13.487 21.184 -20.602 1.00 25.33 407 ASN D CA 1
ATOM 13720 C C . ASN D 1 411 ? 13.417 22.701 -20.398 1.00 25.65 407 ASN D C 1
ATOM 13721 O O . ASN D 1 411 ? 12.682 23.201 -19.546 1.00 26.55 407 ASN D O 1
ATOM 13726 N N . LYS D 1 412 ? 14.140 23.454 -21.245 1.00 22.09 408 LYS D N 1
ATOM 13727 C CA . LYS D 1 412 ? 14.199 24.903 -21.073 1.00 26.60 408 LYS D CA 1
ATOM 13728 C C . LYS D 1 412 ? 12.960 25.647 -21.583 1.00 30.79 408 LYS D C 1
ATOM 13729 O O . LYS D 1 412 ? 12.699 26.773 -21.139 1.00 30.18 408 LYS D O 1
ATOM 13735 N N . HIS D 1 413 ? 12.184 25.066 -22.485 1.00 24.27 409 HIS D N 1
ATOM 13736 C CA . HIS D 1 413 ? 11.058 25.780 -23.065 1.00 23.55 409 HIS D CA 1
ATOM 13737 C C . HIS D 1 413 ? 9.754 25.061 -22.765 1.00 22.80 409 HIS D C 1
ATOM 13738 O O . HIS D 1 413 ? 9.728 23.843 -22.537 1.00 24.89 409 HIS D O 1
ATOM 13745 N N . GLN D 1 414 ? 8.656 25.819 -22.824 1.00 21.49 410 GLN D N 1
ATOM 13746 C CA . GLN D 1 414 ? 7.355 25.214 -22.560 1.00 21.39 410 GLN D CA 1
ATOM 13747 C C . GLN D 1 414 ? 6.836 24.454 -23.780 1.00 23.81 410 GLN D C 1
ATOM 13748 O O . GLN D 1 414 ? 6.049 23.514 -23.623 1.00 22.21 410 GLN D O 1
ATOM 13754 N N . GLY D 1 415 ? 7.223 24.872 -24.983 1.00 20.41 411 GLY D N 1
ATOM 13755 C CA . GLY D 1 415 ? 6.768 24.214 -26.191 1.00 18.22 411 GLY D CA 1
ATOM 13756 C C . GLY D 1 415 ? 7.930 23.639 -26.968 1.00 22.93 411 GLY D C 1
ATOM 13757 O O . GLY D 1 415 ? 8.975 23.331 -26.388 1.00 23.83 411 GLY D O 1
ATOM 13758 N N . LYS D 1 416 ? 7.781 23.536 -28.273 1.00 20.24 412 LYS D N 1
ATOM 13759 C CA . LYS D 1 416 ? 8.734 22.831 -29.126 1.00 18.32 412 LYS D CA 1
ATOM 13760 C C . LYS D 1 416 ? 9.887 23.736 -29.546 1.00 25.36 412 LYS D C 1
ATOM 13761 O O . LYS D 1 416 ? 9.755 24.956 -29.573 1.00 23.41 412 LYS D O 1
ATOM 13767 N N . VAL D 1 417 ? 11.012 23.107 -29.916 1.00 20.22 413 VAL D N 1
ATOM 13768 C CA . VAL D 1 417 ? 12.207 23.784 -30.429 1.00 19.11 413 VAL D CA 1
ATOM 13769 C C . VAL D 1 417 ? 12.349 23.419 -31.907 1.00 24.36 413 VAL D C 1
ATOM 13770 O O . VAL D 1 417 ? 12.394 22.231 -32.267 1.00 25.74 413 VAL D O 1
ATOM 13774 N N . GLY D 1 418 ? 12.379 24.436 -32.762 1.00 20.50 414 GLY D N 1
ATOM 13775 C CA . GLY D 1 418 ? 12.511 24.224 -34.201 1.00 22.37 414 GLY D CA 1
ATOM 13776 C C . GLY D 1 418 ? 13.898 24.604 -34.695 1.00 20.46 414 GLY D C 1
ATOM 13777 O O . GLY D 1 418 ? 14.655 25.284 -33.973 1.00 20.00 414 GLY D O 1
ATOM 13778 N N . VAL D 1 419 ? 14.259 24.155 -35.912 1.00 19.68 415 VAL D N 1
ATOM 13779 C CA . VAL D 1 419 ? 15.590 24.374 -36.485 1.00 19.84 415 VAL D CA 1
ATOM 13780 C C . VAL D 1 419 ? 15.419 24.777 -37.947 1.00 23.31 415 VAL D C 1
ATOM 13781 O O . VAL D 1 419 ? 14.721 24.099 -38.699 1.00 25.43 415 VAL D O 1
ATOM 13785 N N . LEU D 1 420 ? 16.000 25.911 -38.333 1.00 21.02 416 LEU D N 1
ATOM 13786 C CA . LEU D 1 420 ? 16.036 26.305 -39.730 1.00 20.71 416 LEU D CA 1
ATOM 13787 C C . LEU D 1 420 ? 17.131 25.516 -40.432 1.00 24.64 416 LEU D C 1
ATOM 13788 O O . LEU D 1 420 ? 18.260 25.432 -39.934 1.00 28.64 416 LEU D O 1
ATOM 13793 N N . CYS D 1 421 ? 16.823 24.980 -41.611 1.00 23.02 417 CYS D N 1
ATOM 13794 C CA . CYS D 1 421 ? 17.801 24.174 -42.340 1.00 24.19 417 CYS D CA 1
ATOM 13795 C C . CYS D 1 421 ? 18.216 24.989 -43.551 1.00 26.76 417 CYS D C 1
ATOM 13796 O O . CYS D 1 421 ? 19.162 25.778 -43.458 1.00 26.63 417 CYS D O 1
ATOM 13799 N N . LEU D 1 422 ? 17.502 24.916 -44.671 1.00 22.99 418 LEU D N 1
ATOM 13800 C CA . LEU D 1 422 ? 17.821 25.825 -45.771 1.00 26.98 418 LEU D CA 1
ATOM 13801 C C . LEU D 1 422 ? 17.201 27.198 -45.566 1.00 28.03 418 LEU D C 1
ATOM 13802 O O . LEU D 1 422 ? 17.736 28.179 -46.077 1.00 26.96 418 LEU D O 1
ATOM 13807 N N . ALA D 1 423 ? 16.086 27.306 -44.827 1.00 22.83 419 ALA D N 1
ATOM 13808 C CA . ALA D 1 423 ? 15.416 28.595 -44.731 1.00 20.57 419 ALA D CA 1
ATOM 13809 C C . ALA D 1 423 ? 16.358 29.629 -44.111 1.00 27.47 419 ALA D C 1
ATOM 13810 O O . ALA D 1 423 ? 16.961 29.363 -43.059 1.00 29.11 419 ALA D O 1
ATOM 13812 N N . PRO D 1 424 ? 16.521 30.808 -44.728 1.00 27.19 420 PRO D N 1
ATOM 13813 C CA . PRO D 1 424 ? 17.467 31.790 -44.183 1.00 28.97 420 PRO D CA 1
ATOM 13814 C C . PRO D 1 424 ? 17.003 32.532 -42.935 1.00 31.40 420 PRO D C 1
ATOM 13815 O O . PRO D 1 424 ? 17.870 33.092 -42.245 1.00 28.90 420 PRO D O 1
ATOM 13819 N N . ARG D 1 425 ? 15.698 32.564 -42.618 1.00 28.00 421 ARG D N 1
ATOM 13820 C CA . ARG D 1 425 ? 15.167 33.248 -41.434 1.00 26.49 421 ARG D CA 1
ATOM 13821 C C . ARG D 1 425 ? 13.801 32.652 -41.108 1.00 25.16 421 ARG D C 1
ATOM 13822 O O . ARG D 1 425 ? 13.210 31.942 -41.925 1.00 24.52 421 ARG D O 1
ATOM 13830 N N . GLU D 1 426 ? 13.292 32.980 -39.919 1.00 25.03 422 GLU D N 1
ATOM 13831 C CA . GLU D 1 426 ? 11.939 32.551 -39.563 1.00 24.57 422 GLU D CA 1
ATOM 13832 C C . GLU D 1 426 ? 10.902 33.324 -40.370 1.00 24.63 422 GLU D C 1
ATOM 13833 O O . GLU D 1 426 ? 11.156 34.419 -40.889 1.00 25.80 422 GLU D O 1
ATOM 13839 N N . GLY D 1 427 ? 9.704 32.750 -40.449 1.00 24.98 423 GLY D N 1
ATOM 13840 C CA . GLY D 1 427 ? 8.561 33.452 -40.976 1.00 25.22 423 GLY D CA 1
ATOM 13841 C C . GLY D 1 427 ? 8.276 33.239 -42.445 1.00 26.45 423 GLY D C 1
ATOM 13842 O O . GLY D 1 427 ? 7.336 33.848 -42.956 1.00 30.36 423 GLY D O 1
ATOM 13843 N N . LEU D 1 428 ? 9.036 32.398 -43.139 1.00 22.03 424 LEU D N 1
ATOM 13844 C CA . LEU D 1 428 ? 8.816 32.165 -44.561 1.00 21.32 424 LEU D CA 1
ATOM 13845 C C . LEU D 1 428 ? 7.913 30.952 -44.785 1.00 23.72 424 LEU D C 1
ATOM 13846 O O . LEU D 1 428 ? 7.759 30.097 -43.909 1.00 22.37 424 LEU D O 1
ATOM 13851 N N . GLY D 1 429 ? 7.349 30.864 -45.989 1.00 23.91 425 GLY D N 1
ATOM 13852 C CA . GLY D 1 429 ? 6.617 29.674 -46.403 1.00 22.82 425 GLY D CA 1
ATOM 13853 C C . GLY D 1 429 ? 5.099 29.721 -46.305 1.00 22.63 425 GLY D C 1
ATOM 13854 O O . GLY D 1 429 ? 4.457 28.726 -46.672 1.00 22.79 425 GLY D O 1
ATOM 13855 N N . VAL D 1 430 ? 4.508 30.831 -45.856 1.00 22.83 426 VAL D N 1
ATOM 13856 C CA . VAL D 1 430 ? 3.046 30.957 -45.789 1.00 21.03 426 VAL D CA 1
ATOM 13857 C C . VAL D 1 430 ? 2.525 31.244 -47.192 1.00 27.77 426 VAL D C 1
ATOM 13858 O O . VAL D 1 430 ? 2.943 32.212 -47.830 1.00 28.56 426 VAL D O 1
ATOM 13862 N N . THR D 1 431 ? 1.658 30.373 -47.697 1.00 23.40 427 THR D N 1
ATOM 13863 C CA . THR D 1 431 ? 0.932 30.666 -48.921 1.00 27.24 427 THR D CA 1
ATOM 13864 C C . THR D 1 431 ? -0.595 30.755 -48.723 1.00 32.96 427 THR D C 1
ATOM 13865 O O . THR D 1 431 ? -1.301 30.965 -49.718 1.00 30.00 427 THR D O 1
ATOM 13869 N N . ASP D 1 432 ? -1.120 30.652 -47.470 1.00 25.50 428 ASP D N 1
ATOM 13870 C CA . ASP D 1 432 ? -2.540 30.910 -47.125 1.00 26.78 428 ASP D CA 1
ATOM 13871 C C . ASP D 1 432 ? -2.630 31.930 -45.992 1.00 23.54 428 ASP D C 1
ATOM 13872 O O . ASP D 1 432 ? -2.969 31.607 -44.838 1.00 25.40 428 ASP D O 1
ATOM 13877 N N . PRO D 1 433 ? -2.360 33.196 -46.294 1.00 24.90 429 PRO D N 1
ATOM 13878 C CA . PRO D 1 433 ? -2.341 34.214 -45.232 1.00 24.07 429 PRO D CA 1
ATOM 13879 C C . PRO D 1 433 ? -3.712 34.510 -44.621 1.00 20.28 429 PRO D C 1
ATOM 13880 O O . PRO D 1 433 ? -3.771 34.967 -43.474 1.00 23.73 429 PRO D O 1
ATOM 13884 N N . GLU D 1 434 ? -4.805 34.263 -45.337 1.00 24.34 430 GLU D N 1
ATOM 13885 C CA . GLU D 1 434 ? -6.127 34.497 -44.762 1.00 26.94 430 GLU D CA 1
ATOM 13886 C C . GLU D 1 434 ? -6.405 33.554 -43.593 1.00 26.73 430 GLU D C 1
ATOM 13887 O O . GLU D 1 434 ? -6.790 33.995 -42.510 1.00 25.57 430 GLU D O 1
ATOM 13893 N N . LEU D 1 435 ? -6.191 32.250 -43.788 1.00 24.77 431 LEU D N 1
ATOM 13894 C CA . LEU D 1 435 ? -6.416 31.303 -42.696 1.00 19.98 431 LEU D CA 1
ATOM 13895 C C . LEU D 1 435 ? -5.441 31.570 -41.554 1.00 23.45 431 LEU D C 1
ATOM 13896 O O . LEU D 1 435 ? -5.801 31.474 -40.379 1.00 24.03 431 LEU D O 1
ATOM 13901 N N . ARG D 1 436 ? -4.198 31.946 -41.880 1.00 24.21 432 ARG D N 1
ATOM 13902 C CA . ARG D 1 436 ? -3.238 32.237 -40.822 1.00 18.76 432 ARG D CA 1
ATOM 13903 C C . ARG D 1 436 ? -3.715 33.390 -39.927 1.00 21.92 432 ARG D C 1
ATOM 13904 O O . ARG D 1 436 ? -3.589 33.324 -38.697 1.00 22.59 432 ARG D O 1
ATOM 13912 N N A SER D 1 437 ? -4.244 34.462 -40.528 0.50 24.48 433 SER D N 1
ATOM 13913 N N B SER D 1 437 ? -4.244 34.460 -40.533 0.50 24.48 433 SER D N 1
ATOM 13914 C CA A SER D 1 437 ? -4.639 35.622 -39.734 0.50 24.07 433 SER D CA 1
ATOM 13915 C CA B SER D 1 437 ? -4.648 35.619 -39.746 0.50 24.09 433 SER D CA 1
ATOM 13916 C C A SER D 1 437 ? -5.755 35.273 -38.755 0.50 23.78 433 SER D C 1
ATOM 13917 C C B SER D 1 437 ? -5.747 35.263 -38.754 0.50 23.77 433 SER D C 1
ATOM 13918 O O A SER D 1 437 ? -5.824 35.854 -37.664 0.50 25.79 433 SER D O 1
ATOM 13919 O O B SER D 1 437 ? -5.795 35.828 -37.653 0.50 25.76 433 SER D O 1
ATOM 13924 N N . LYS D 1 438 ? -6.617 34.313 -39.119 1.00 24.67 434 LYS D N 1
ATOM 13925 C CA . LYS D 1 438 ? -7.692 33.877 -38.230 1.00 21.10 434 LYS D CA 1
ATOM 13926 C C . LYS D 1 438 ? -7.172 33.261 -36.938 1.00 24.82 434 LYS D C 1
ATOM 13927 O O . LYS D 1 438 ? -7.872 33.275 -35.918 1.00 25.25 434 LYS D O 1
ATOM 13933 N N . HIS D 1 439 ? -5.980 32.676 -36.966 1.00 25.30 435 HIS D N 1
ATOM 13934 C CA . HIS D 1 439 ? -5.550 31.777 -35.906 1.00 25.46 435 HIS D CA 1
ATOM 13935 C C . HIS D 1 439 ? -4.228 32.187 -35.282 1.00 27.02 435 HIS D C 1
ATOM 13936 O O . HIS D 1 439 ? -3.681 31.422 -34.485 1.00 22.29 435 HIS D O 1
ATOM 13943 N N . LEU D 1 440 ? -3.735 33.400 -35.573 1.00 26.63 436 LEU D N 1
ATOM 13944 C CA . LEU D 1 440 ? -2.389 33.789 -35.169 1.00 24.74 436 LEU D CA 1
ATOM 13945 C C . LEU D 1 440 ? -2.172 33.690 -33.659 1.00 29.80 436 LEU D C 1
ATOM 13946 O O . LEU D 1 440 ? -1.123 33.205 -33.215 1.00 23.35 436 LEU D O 1
ATOM 13951 N N . THR D 1 441 ? -3.144 34.124 -32.840 1.00 25.45 437 THR D N 1
ATOM 13952 C CA . THR D 1 441 ? -2.903 34.119 -31.397 1.00 28.66 437 THR D CA 1
ATOM 13953 C C . THR D 1 441 ? -2.690 32.698 -30.878 1.00 26.18 437 THR D C 1
ATOM 13954 O O . THR D 1 441 ? -1.823 32.460 -30.027 1.00 25.96 437 THR D O 1
ATOM 13958 N N . LYS D 1 442 ? -3.473 31.741 -31.372 1.00 22.97 438 LYS D N 1
ATOM 13959 C CA . LYS D 1 442 ? -3.287 30.364 -30.917 1.00 22.45 438 LYS D CA 1
ATOM 13960 C C . LYS D 1 442 ? -2.006 29.768 -31.471 1.00 20.70 438 LYS D C 1
ATOM 13961 O O . LYS D 1 442 ? -1.316 29.009 -30.771 1.00 22.67 438 LYS D O 1
ATOM 13967 N N . ILE D 1 443 ? -1.674 30.112 -32.718 1.00 21.61 439 ILE D N 1
ATOM 13968 C CA . ILE D 1 443 ? -0.435 29.622 -33.325 1.00 21.97 439 ILE D CA 1
ATOM 13969 C C . ILE D 1 443 ? 0.768 30.023 -32.463 1.00 23.45 439 ILE D C 1
ATOM 13970 O O . ILE D 1 443 ? 1.738 29.263 -32.319 1.00 23.78 439 ILE D O 1
ATOM 13975 N N . ASN D 1 444 ? 0.715 31.207 -31.849 1.00 22.86 440 ASN D N 1
ATOM 13976 C CA . ASN D 1 444 ? 1.832 31.718 -31.060 1.00 24.60 440 ASN D CA 1
ATOM 13977 C C . ASN D 1 444 ? 1.682 31.497 -29.553 1.00 26.45 440 ASN D C 1
ATOM 13978 O O . ASN D 1 444 ? 2.429 32.115 -28.773 1.00 24.72 440 ASN D O 1
ATOM 13983 N N . ALA D 1 445 ? 0.789 30.594 -29.130 1.00 24.38 441 ALA D N 1
ATOM 13984 C CA . ALA D 1 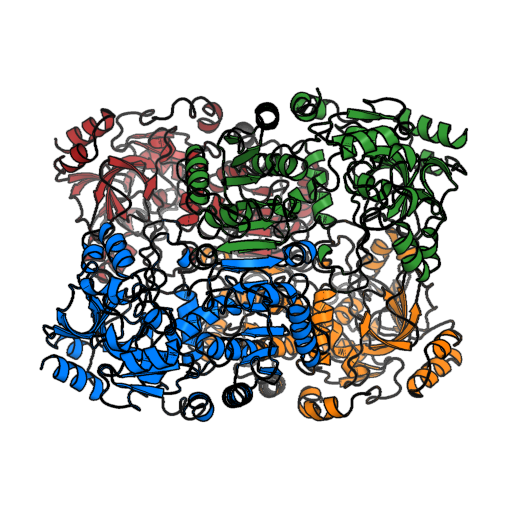445 ? 0.467 30.446 -27.701 1.00 26.24 441 ALA D CA 1
ATOM 13985 C C . ALA D 1 445 ? 1.674 30.012 -26.863 1.00 28.96 441 ALA D C 1
ATOM 13986 O O . ALA D 1 445 ? 1.710 30.290 -25.654 1.00 26.35 441 ALA D O 1
ATOM 13988 N N . PHE D 1 446 ? 2.659 29.322 -27.467 1.00 22.08 442 PHE D N 1
ATOM 13989 C CA . PHE D 1 446 ? 3.826 28.852 -26.721 1.00 19.64 442 PHE D CA 1
ATOM 13990 C C . PHE D 1 446 ? 5.055 29.751 -26.890 1.00 26.11 442 PHE D C 1
ATOM 13991 O O . PHE D 1 446 ? 6.134 29.403 -26.385 1.00 28.36 442 PHE D O 1
ATOM 13999 N N . ARG D 1 447 ? 4.926 30.898 -27.557 1.00 25.96 443 ARG D N 1
ATOM 14000 C CA . ARG D 1 447 ? 6.083 31.803 -27.745 1.00 29.82 443 ARG D CA 1
ATOM 14001 C C . ARG D 1 447 ? 6.379 32.656 -26.532 1.00 31.74 443 ARG D C 1
ATOM 14002 O O . ARG D 1 447 ? 5.436 33.066 -25.860 1.00 41.15 443 ARG D O 1
#

Secondary structure (DSSP, 8-state):
-HHHHHHHHHHHS---HHHHHHSPPPSEEEEEEEEGGGTTTTTT--GGG--HHHH-EEEEEEPPPP-TTEEEEEEEEEEE-HHHHHHHTT-SS-HHHHHHHHHTS-TTGGGG--SEEE--S--EEEEEEE-TT--S--TT-EEEE--EE----SGGGTTSGGG-TT-EETTTTSSS-SSBSEEEEEGGGEEEPPTTS-HHHHHSSHHHHHHHIIIIISTTTT---TT-EEEETTTTSHHHHHHHHHHHHTT-EEEEEESSHHHHHHHHHHT--EEEEHHHHT---BSSSS-B-HHHHHHHHHHHHHHHTSPPPSEEEE-S-HHHHHHHHHHSPTT-EEEES--TT-SEEEEEHHHHHHTT-EEEE--S--HHHHHHHHHHHHTTSS---EEEEEEGGGHHHHHHHHHTT---SEEEEESS-SSTT-----HHHHHHHHHHHTTT--/--HHHHHHHHHHHHS---HHHHHHSPPPSEEEEEEEEGGGTTTTTT--GGG--HHHH-EEEEEEPPPP-TTEEEEEEEEEEE-HHHHHHHTT-SS-HHHHHHHHHTS-TTGGGG--SEEE--S--EEEEEEE-TT--S--TT-EEEE--EE----SGGGTTSGGG-TT-EETTTTSSS-SSBSEEEEEGGGEEEPPTTS-HHHHHSSHHHHHHHIIIIISTTTT---TT-EEEETTTTSHHHHHHHHHHHHTT-EEEEEESSHHHHHHHHHHT--EEEEHHHHT---BSSSS-B-HHHHHHHHHHHHHHHTSPPEEEEEE-S-HHHHHHHHHHEEEEEEEEES--TT-SEEEEEHHHHHHTT-EEEE--S--HHHHHHHHHHHHTTSS---EEEEEEGGGHHHHHHHHHTT---SEEEEESS-SSTT-----HHHHHHHHHHHTTT--/-HHHHHHHHHHHHS---HHHHHHSPPPSEEEEEEEEGGGTTTTTTS-GGG--HHHH-EEEEEEPPPP-TTEEEEEEEEEEE-HHHHHHHTT-SS-THHHHHHHTTS-TTGGGG--SEEE--S--EEEEEEE-TT--S--TT-EEEE--EE----SGGGGGSGGG-S--EETTTTSSS-SSBSEEEEEGGGEEEPPTTS-HHHHTSSHHHHHHHIIIIISTTTT---TT-EEEETTTTSHHHHHHHHHHHHTT-EEEEEESSHHHHHHHHHHT--EEEEHHHHT---BSSSS-B-HHHHHHHHHHHHHHHTSPPPSEEEE-S-HHHHHHHHHHSPTT-EEEES--TT-SEEEEEHHHHHHTT-EEEE--S--HHHHHHHHHHHHTTSS---EEEEEEGGGHHHHHHHHHTT--SSEEEEESS-SSTT---S-HHHHHHHHHHHTTT--/-HHHHHHHHHHHS---HHHHHHSPPPSEEEEEEEEGGGTTTTTTS-GGG--GGGT-EEEEEEPPPP-TTEEEEEEEEEEE-HHHHHHHTT-SS-THHHHHHHTTS-HHHHTT--SEEE--S--EEEEEEE-TT--S--TT-EEEE--EE----SGGGTTSGGG-S--EETTTTSSS-SSBSEEEEEGGGEEEPPTTS-HHHHTSSHHHHHHHHHHHTSTTTT---TT-EEEETTTTSHHHHHHHHHHHHTT-EEEEEESSHHHHHHHHHHT--EEEEHHHHT---BSSSS-B-HHHHHHHHHHHHHHHTSPPEEEEEE-S-HHHHHHHHHHEEEEEEEEES--TT-SEEEEEHHHHHHTT-EEEE--S--HHHHHHHHHHHHTTSS---EEEEEEGGGHHHHHHHHHTT--SSEEEEESS-SSTT---S-HHHHHHHHHHHTTT-

Organism: Kitasatospora setae (strain ATCC 33774 / DSM 43861 / JCM 3304 / KCC A-0304 / NBRC 14216 / KM-6054) (NCBI:txid452652)